Protein 2L6C (pdb70)

CATH classification: 3.40.30.10

Radius of gyration: 12.48 Å; Cα contacts (8 Å, |Δi|>4): 170; chains: 1; bounding box: 31×29×28 Å

Nearest PDB structures (foldseek):
  2l6d-assembly1_A  TM=9.151E-01  e=1.396E-16  Nitratidesulfovibrio vulgaris str. Hildenborough
  7ysi-assembly1_A  TM=8.553E-01  e=9.084E-06  Acinetobacter baumannii
  5jy5-assembly2_B  TM=7.838E-01  e=3.166E-06  Cryptococcus neoformans H99
  3f3r-assembly1_A  TM=8.056E-01  e=1.875E-05  Saccharomyces cerevisiae
  1syr-assembly1_B  TM=8.038E-01  e=8.529E-05  Plasmodium falciparum 3D7

Structure (mmCIF, N/CA/C/O backbone):
data_2L6C
#
_entry.id   2L6C
#
loop_
_atom_site.group_PDB
_atom_site.id
_atom_site.type_symbol
_atom_site.label_atom_id
_atom_site.label_alt_id
_atom_site.label_comp_id
_atom_site.label_asym_id
_atom_site.label_entity_id
_atom_site.label_seq_id
_atom_site.pdbx_PDB_ins_code
_atom_site.Cartn_x
_atom_site.Cartn_y
_atom_site.Cartn_z
_atom_site.occupancy
_atom_site.B_iso_or_equiv
_atom_site.auth_seq_id
_atom_site.auth_comp_id
_atom_site.auth_asym_id
_atom_site.auth_atom_id
_atom_site.pdbx_PDB_model_num
ATOM 1 N N . MET A 1 1 ? 5.250 15.074 1.154 1.00 0.00 1 MET A N 1
ATOM 2 C CA . MET A 1 1 ? 5.689 14.271 0.006 1.00 0.00 1 MET A CA 1
ATOM 3 C C . MET A 1 1 ? 5.803 12.769 0.327 1.00 0.00 1 MET A C 1
ATOM 4 O O . MET A 1 1 ? 5.943 11.953 -0.579 1.00 0.00 1 MET A O 1
ATOM 16 N N . SER A 1 2 ? 5.735 12.389 1.600 1.00 0.00 2 SER A N 1
ATOM 17 C CA . SER A 1 2 ? 5.799 11.002 2.077 1.00 0.00 2 SER A CA 1
ATOM 18 C C . SER A 1 2 ? 5.220 10.871 3.491 1.00 0.00 2 SER A C 1
ATOM 19 O O . SER A 1 2 ? 5.316 11.804 4.300 1.00 0.00 2 SER A O 1
ATOM 26 N N . ALA A 1 3 ? 4.626 9.710 3.791 1.00 0.00 3 ALA A N 1
ATOM 27 C CA . ALA A 1 3 ? 4.003 9.384 5.078 1.00 0.00 3 ALA A CA 1
ATOM 28 C C . ALA A 1 3 ? 4.128 7.877 5.416 1.00 0.00 3 ALA A C 1
ATOM 29 O O . ALA A 1 3 ? 3.291 7.318 6.130 1.00 0.00 3 ALA A O 1
ATOM 36 N N . ILE A 1 4 ? 5.129 7.192 4.846 1.00 0.00 4 ILE A N 1
ATOM 37 C CA . ILE A 1 4 ? 5.185 5.720 4.779 1.00 0.00 4 ILE A CA 1
ATOM 38 C C . ILE A 1 4 ? 5.453 5.114 6.164 1.00 0.00 4 ILE A C 1
ATOM 39 O O . ILE A 1 4 ? 6.610 4.932 6.547 1.00 0.00 4 ILE A O 1
ATOM 54 N N . ARG A 1 5 ? 4.391 4.791 6.913 1.00 0.00 5 ARG A N 1
ATOM 55 C CA . ARG A 1 5 ? 4.411 4.148 8.234 1.00 0.00 5 ARG A CA 1
ATOM 56 C C . ARG A 1 5 ? 3.042 3.557 8.579 1.00 0.00 5 ARG A C 1
ATOM 57 O O . ARG A 1 5 ? 2.039 4.046 8.086 1.00 0.00 5 ARG A O 1
ATOM 75 N N . ASP A 1 6 ? 3.017 2.512 9.402 1.00 0.00 6 ASP A N 1
ATOM 76 C CA . ASP A 1 6 ? 1.829 1.733 9.790 1.00 0.00 6 ASP A CA 1
ATOM 77 C C . ASP A 1 6 ? 0.620 2.597 10.194 1.00 0.00 6 ASP A C 1
ATOM 78 O O . ASP A 1 6 ? 0.725 3.440 11.090 1.00 0.00 6 ASP A O 1
ATOM 86 N N . ILE A 1 7 ? -0.531 2.354 9.556 1.00 0.00 7 ILE A N 1
ATOM 87 C CA . ILE A 1 7 ? -1.820 3.004 9.896 1.00 0.00 7 ILE A CA 1
ATOM 88 C C . ILE A 1 7 ? -2.943 2.007 10.225 1.00 0.00 7 ILE A C 1
ATOM 89 O O . ILE A 1 7 ? -4.085 2.219 9.826 1.00 0.00 7 ILE A O 1
ATOM 104 N N . THR A 1 8 ? -2.667 0.932 10.968 1.00 0.00 8 THR A N 1
ATOM 105 C CA . THR A 1 8 ? -3.649 -0.131 11.299 1.00 0.00 8 THR A CA 1
ATOM 106 C C . THR A 1 8 ? -4.990 0.396 11.825 1.00 0.00 8 THR A C 1
ATOM 107 O O . THR A 1 8 ? -6.031 -0.188 11.521 1.00 0.00 8 THR A O 1
ATOM 118 N N . THR A 1 9 ? -4.981 1.513 12.568 1.00 0.00 9 THR A N 1
ATOM 119 C CA . THR A 1 9 ? -6.173 2.164 13.135 1.00 0.00 9 THR A CA 1
ATOM 120 C C . THR A 1 9 ? -6.972 2.989 12.113 1.00 0.00 9 THR A C 1
ATOM 121 O O . THR A 1 9 ? -8.113 3.347 12.404 1.00 0.00 9 THR A O 1
ATOM 132 N N . GLU A 1 10 ? -6.405 3.272 10.933 1.00 0.00 10 GLU A N 1
ATOM 133 C CA . GLU A 1 10 ? -7.054 3.941 9.795 1.00 0.00 10 GLU A CA 1
ATOM 134 C C . GLU A 1 10 ? -7.059 3.074 8.509 1.00 0.00 10 GLU A C 1
ATOM 135 O O . GLU A 1 10 ? -7.353 3.593 7.429 1.00 0.00 10 GLU A O 1
ATOM 145 N N . ALA A 1 11 ? -6.731 1.774 8.602 1.00 0.00 11 ALA A N 1
ATOM 146 C CA . ALA A 1 11 ? -6.649 0.820 7.481 1.00 0.00 11 ALA A CA 1
ATOM 147 C C . ALA A 1 11 ? -7.714 -0.297 7.487 1.00 0.00 11 ALA A C 1
ATOM 148 O O . ALA A 1 11 ? -7.680 -1.189 6.633 1.00 0.00 11 ALA A O 1
ATOM 155 N N . GLY A 1 12 ? -8.651 -0.280 8.437 1.00 0.00 12 GLY A N 1
ATOM 156 C CA . GLY A 1 12 ? -9.786 -1.205 8.496 1.00 0.00 12 GLY A CA 1
ATOM 157 C C . GLY A 1 12 ? -10.830 -0.866 7.435 1.00 0.00 12 GLY A C 1
ATOM 158 O O . GLY A 1 12 ? -11.047 0.302 7.106 1.00 0.00 12 GLY A O 1
ATOM 162 N N . MET A 1 13 ? -11.528 -1.890 6.926 1.00 0.00 13 MET A N 1
ATOM 163 C CA . MET A 1 13 ? -12.580 -1.750 5.901 1.00 0.00 13 MET A CA 1
ATOM 164 C C . MET A 1 13 ? -13.639 -0.696 6.262 1.00 0.00 13 MET A C 1
ATOM 165 O O . MET A 1 13 ? -14.157 -0.012 5.384 1.00 0.00 13 MET A O 1
ATOM 177 N N . ALA A 1 14 ? -13.902 -0.524 7.560 1.00 0.00 14 ALA A N 1
ATOM 178 C CA . ALA A 1 14 ? -14.933 0.348 8.123 1.00 0.00 14 ALA A CA 1
ATOM 179 C C . ALA A 1 14 ? -14.802 1.835 7.753 1.00 0.00 14 ALA A C 1
ATOM 180 O O . ALA A 1 14 ? -15.812 2.503 7.538 1.00 0.00 14 ALA A O 1
ATOM 187 N N . HIS A 1 15 ? -13.581 2.362 7.692 1.00 0.00 15 HIS A N 1
ATOM 188 C CA . HIS A 1 15 ? -13.288 3.697 7.167 1.00 0.00 15 HIS A CA 1
ATOM 189 C C . HIS A 1 15 ? -12.739 3.649 5.734 1.00 0.00 15 HIS A C 1
ATOM 190 O O . HIS A 1 15 ? -13.018 4.567 4.967 1.00 0.00 15 HIS A O 1
ATOM 203 N N . PHE A 1 16 ? -12.057 2.574 5.315 1.00 0.00 16 PHE A N 1
ATOM 204 C CA . PHE A 1 16 ? -11.590 2.391 3.922 1.00 0.00 16 PHE A CA 1
ATOM 205 C C . PHE A 1 16 ? -12.750 2.365 2.906 1.00 0.00 16 PHE A C 1
ATOM 206 O O . PHE A 1 16 ? -12.567 2.763 1.755 1.00 0.00 16 PHE A O 1
ATOM 222 N N . GLU A 1 17 ? -13.944 1.968 3.344 1.00 0.00 17 GLU A N 1
ATOM 223 C CA . GLU A 1 17 ? -15.179 2.012 2.562 1.00 0.00 17 GLU A CA 1
ATOM 224 C C . GLU A 1 17 ? -15.754 3.439 2.411 1.00 0.00 17 GLU A C 1
ATOM 225 O O . GLU A 1 17 ? -16.714 3.655 1.666 1.00 0.00 17 GLU A O 1
ATOM 235 N N . GLY A 1 18 ? -15.183 4.409 3.139 1.00 0.00 18 GLY A N 1
ATOM 236 C CA . GLY A 1 18 ? -15.598 5.810 3.191 1.00 0.00 18 GLY A CA 1
ATOM 237 C C . GLY A 1 18 ? -14.481 6.791 2.834 1.00 0.00 18 GLY A C 1
ATOM 238 O O . GLY A 1 18 ? -14.729 8.002 2.847 1.00 0.00 18 GLY A O 1
ATOM 242 N N . LEU A 1 19 ? -13.272 6.302 2.521 1.00 0.00 19 LEU A N 1
ATOM 243 C CA . LEU A 1 19 ? -12.171 7.137 2.039 1.00 0.00 19 LEU A CA 1
ATOM 244 C C . LEU A 1 19 ? -12.399 7.547 0.571 1.00 0.00 19 LEU A C 1
ATOM 245 O O . LEU A 1 19 ? -13.329 7.089 -0.094 1.00 0.00 19 LEU A O 1
ATOM 260 N N . SER A 1 20 ? -11.547 8.430 0.048 1.00 0.00 20 SER A N 1
ATOM 261 C CA . SER A 1 20 ? -11.586 8.904 -1.328 1.00 0.00 20 SER A CA 1
ATOM 262 C C . SER A 1 20 ? -10.358 8.388 -2.082 1.00 0.00 20 SER A C 1
ATOM 263 O O . SER A 1 20 ? -10.474 7.928 -3.215 1.00 0.00 20 SER A O 1
ATOM 270 N N . ASP A 1 21 ? -9.198 8.419 -1.412 1.00 0.00 21 ASP A N 1
ATOM 271 C CA . ASP A 1 21 ? -7.873 8.043 -1.898 1.00 0.00 21 ASP A CA 1
ATOM 272 C C . ASP A 1 21 ? -7.013 7.572 -0.713 1.00 0.00 21 ASP A C 1
ATOM 273 O O . ASP A 1 21 ? -6.891 8.291 0.285 1.00 0.00 21 ASP A O 1
ATOM 281 N N . ALA A 1 22 ? -6.394 6.391 -0.825 1.00 0.00 22 ALA A N 1
ATOM 282 C CA . ALA A 1 22 ? -5.428 5.869 0.154 1.00 0.00 22 ALA A CA 1
ATOM 283 C C . ALA A 1 22 ? -4.512 4.798 -0.459 1.00 0.00 22 ALA A C 1
ATOM 284 O O . ALA A 1 22 ? -4.978 3.927 -1.190 1.00 0.00 22 ALA A O 1
ATOM 291 N N . ILE A 1 23 ? -3.211 4.814 -0.153 1.00 0.00 23 ILE A N 1
ATOM 292 C CA . ILE A 1 23 ? -2.265 3.740 -0.528 1.00 0.00 23 ILE A CA 1
ATOM 293 C C . ILE A 1 23 ? -1.609 3.159 0.724 1.00 0.00 23 ILE A C 1
ATOM 294 O O . ILE A 1 23 ? -1.149 3.899 1.598 1.00 0.00 23 ILE A O 1
ATOM 309 N N . VAL A 1 24 ? -1.536 1.829 0.781 1.00 0.00 24 VAL A N 1
ATOM 310 C CA . VAL A 1 24 ? -0.915 1.087 1.884 1.00 0.00 24 VAL A CA 1
ATOM 311 C C . VAL A 1 24 ? -0.041 -0.056 1.372 1.00 0.00 24 VAL A C 1
ATOM 312 O O . VAL A 1 24 ? -0.490 -0.920 0.610 1.00 0.00 24 VAL A O 1
ATOM 325 N N . PHE A 1 25 ? 1.230 -0.022 1.784 1.00 0.00 25 PHE A N 1
ATOM 326 C CA . PHE A 1 25 ? 2.272 -1.001 1.491 1.00 0.00 25 PHE A CA 1
ATOM 327 C C . PHE A 1 25 ? 2.424 -2.018 2.639 1.00 0.00 25 PHE A C 1
ATOM 328 O O . PHE A 1 25 ? 2.787 -1.681 3.770 1.00 0.00 25 PHE A O 1
ATOM 344 N N . PHE A 1 26 ? 2.147 -3.285 2.343 1.00 0.00 26 PHE A N 1
ATOM 345 C CA . PHE A 1 26 ? 2.228 -4.411 3.268 1.00 0.00 26 PHE A CA 1
ATOM 346 C C . PHE A 1 26 ? 3.633 -5.035 3.219 1.00 0.00 26 PHE A C 1
ATOM 347 O O . PHE A 1 26 ? 4.190 -5.251 2.140 1.00 0.00 26 PHE A O 1
ATOM 363 N N . HIS A 1 27 ? 4.199 -5.328 4.394 1.00 0.00 27 HIS A N 1
ATOM 364 C CA . HIS A 1 27 ? 5.599 -5.719 4.550 1.00 0.00 27 HIS A CA 1
ATOM 365 C C . HIS A 1 27 ? 5.877 -6.520 5.861 1.00 0.00 27 HIS A C 1
ATOM 366 O O . HIS A 1 27 ? 5.008 -6.664 6.725 1.00 0.00 27 HIS A O 1
ATOM 380 N N . LYS A 1 28 ? 7.116 -7.004 6.031 1.00 0.00 28 LYS A N 1
ATOM 381 C CA . LYS A 1 28 ? 7.584 -7.823 7.147 1.00 0.00 28 LYS A CA 1
ATOM 382 C C . LYS A 1 28 ? 9.052 -7.483 7.461 1.00 0.00 28 LYS A C 1
ATOM 383 O O . LYS A 1 28 ? 9.845 -7.221 6.557 1.00 0.00 28 LYS A O 1
ATOM 398 N N . ASN A 1 29 ? 9.435 -7.522 8.735 1.00 0.00 29 ASN A N 1
ATOM 399 C CA . ASN A 1 29 ? 10.793 -7.285 9.259 1.00 0.00 29 ASN A CA 1
ATOM 400 C C . ASN A 1 29 ? 11.878 -8.186 8.636 1.00 0.00 29 ASN A C 1
ATOM 401 O O . ASN A 1 29 ? 13.028 -7.775 8.486 1.00 0.00 29 ASN A O 1
ATOM 411 N N . LEU A 1 30 ? 11.509 -9.413 8.254 1.00 0.00 30 LEU A N 1
ATOM 412 C CA . LEU A 1 30 ? 12.353 -10.398 7.591 1.00 0.00 30 LEU A CA 1
ATOM 413 C C . LEU A 1 30 ? 12.004 -10.407 6.102 1.00 0.00 30 LEU A C 1
ATOM 414 O O . LEU A 1 30 ? 11.210 -11.228 5.639 1.00 0.00 30 LEU A O 1
ATOM 429 N N . CYS A 1 31 ? 12.551 -9.441 5.363 1.00 0.00 31 CYS A N 1
ATOM 430 C CA . CYS A 1 31 ? 12.228 -9.182 3.952 1.00 0.00 31 CYS A CA 1
ATOM 431 C C . CYS A 1 31 ? 13.294 -8.301 3.256 1.00 0.00 31 CYS A C 1
ATOM 432 O O . CYS A 1 31 ? 13.242 -7.071 3.389 1.00 0.00 31 CYS A O 1
ATOM 438 N N . PRO A 1 32 ? 14.237 -8.892 2.494 1.00 0.00 32 PRO A N 1
ATOM 439 C CA . PRO A 1 32 ? 15.201 -8.150 1.676 1.00 0.00 32 PRO A CA 1
ATOM 440 C C . PRO A 1 32 ? 14.537 -7.270 0.598 1.00 0.00 32 PRO A C 1
ATOM 441 O O . PRO A 1 32 ? 14.977 -6.149 0.362 1.00 0.00 32 PRO A O 1
ATOM 449 N N . HIS A 1 33 ? 13.467 -7.764 -0.040 1.00 0.00 33 HIS A N 1
ATOM 450 C CA . HIS A 1 33 ? 12.809 -7.071 -1.158 1.00 0.00 33 HIS A CA 1
ATOM 451 C C . HIS A 1 33 ? 12.033 -5.809 -0.740 1.00 0.00 33 HIS A C 1
ATOM 452 O O . HIS A 1 33 ? 11.978 -4.845 -1.503 1.00 0.00 33 HIS A O 1
ATOM 465 N N . CYS A 1 34 ? 11.467 -5.788 0.475 1.00 0.00 34 CYS A N 1
ATOM 466 C CA . CYS A 1 34 ? 10.606 -4.727 1.014 1.00 0.00 34 CYS A CA 1
ATOM 467 C C . CYS A 1 34 ? 11.270 -3.343 1.001 1.00 0.00 34 CYS A C 1
ATOM 468 O O . CYS A 1 34 ? 10.591 -2.330 0.862 1.00 0.00 34 CYS A O 1
ATOM 474 N N . LYS A 1 35 ? 12.604 -3.289 1.073 1.00 0.00 35 LYS A N 1
ATOM 475 C CA . LYS A 1 35 ? 13.398 -2.062 0.969 1.00 0.00 35 LYS A CA 1
ATOM 476 C C . LYS A 1 35 ? 13.089 -1.258 -0.306 1.00 0.00 35 LYS A C 1
ATOM 477 O O . LYS A 1 35 ? 12.816 -0.063 -0.245 1.00 0.00 35 LYS A O 1
ATOM 492 N N . ASN A 1 36 ? 13.076 -1.931 -1.459 1.00 0.00 36 ASN A N 1
ATOM 493 C CA . ASN A 1 36 ? 12.870 -1.317 -2.781 1.00 0.00 36 ASN A CA 1
ATOM 494 C C . ASN A 1 36 ? 11.553 -0.536 -2.843 1.00 0.00 36 ASN A C 1
ATOM 495 O O . ASN A 1 36 ? 11.532 0.608 -3.300 1.00 0.00 36 ASN A O 1
ATOM 505 N N . MET A 1 37 ? 10.480 -1.116 -2.297 1.00 0.00 37 MET A N 1
ATOM 506 C CA . MET A 1 37 ? 9.164 -0.477 -2.211 1.00 0.00 37 MET A CA 1
ATOM 507 C C . MET A 1 37 ? 9.213 0.872 -1.480 1.00 0.00 37 MET A C 1
ATOM 508 O O . MET A 1 37 ? 8.605 1.820 -1.966 1.00 0.00 37 MET A O 1
ATOM 520 N N . GLU A 1 38 ? 10.004 1.031 -0.413 1.00 0.00 38 GLU A N 1
ATOM 521 C CA . GLU A 1 38 ? 10.118 2.326 0.277 1.00 0.00 38 GLU A CA 1
ATOM 522 C C . GLU A 1 38 ? 10.785 3.374 -0.620 1.00 0.00 38 GLU A C 1
ATOM 523 O O . GLU A 1 38 ? 10.312 4.504 -0.733 1.00 0.00 38 GLU A O 1
ATOM 533 N N . LYS A 1 39 ? 11.872 2.985 -1.294 1.00 0.00 39 LYS A N 1
ATOM 534 C CA . LYS A 1 39 ? 12.640 3.878 -2.175 1.00 0.00 39 LYS A CA 1
ATOM 535 C C . LYS A 1 39 ? 11.772 4.448 -3.305 1.00 0.00 39 LYS A C 1
ATOM 536 O O . LYS A 1 39 ? 11.883 5.623 -3.645 1.00 0.00 39 LYS A O 1
ATOM 551 N N . VAL A 1 40 ? 10.915 3.610 -3.885 1.00 0.00 40 VAL A N 1
ATOM 552 C CA . VAL A 1 40 ? 10.106 3.959 -5.068 1.00 0.00 40 VAL A CA 1
ATOM 553 C C . VAL A 1 40 ? 8.774 4.639 -4.729 1.00 0.00 40 VAL A C 1
ATOM 554 O O . VAL A 1 40 ? 8.333 5.516 -5.467 1.00 0.00 40 VAL A O 1
ATOM 567 N N . LEU A 1 41 ? 8.167 4.277 -3.594 1.00 0.00 41 LEU A N 1
ATOM 568 C CA . LEU A 1 41 ? 6.979 4.937 -3.046 1.00 0.00 41 LEU A CA 1
ATOM 569 C C . LEU A 1 41 ? 7.289 6.354 -2.545 1.00 0.00 41 LEU A C 1
ATOM 570 O O . LEU A 1 41 ? 6.432 7.230 -2.646 1.00 0.00 41 LEU A O 1
ATOM 585 N N . ASP A 1 42 ? 8.509 6.604 -2.064 1.00 0.00 42 ASP A N 1
ATOM 586 C CA . ASP A 1 42 ? 8.978 7.956 -1.713 1.00 0.00 42 ASP A CA 1
ATOM 587 C C . ASP A 1 42 ? 8.948 8.891 -2.929 1.00 0.00 42 ASP A C 1
ATOM 588 O O . ASP A 1 42 ? 8.332 9.960 -2.908 1.00 0.00 42 ASP A O 1
ATOM 596 N N . LYS A 1 43 ? 9.591 8.454 -4.015 1.00 0.00 43 LYS A N 1
ATOM 597 C CA . LYS A 1 43 ? 9.665 9.193 -5.281 1.00 0.00 43 LYS A CA 1
ATOM 598 C C . LYS A 1 43 ? 8.304 9.277 -6.001 1.00 0.00 43 LYS A C 1
ATOM 599 O O . LYS A 1 43 ? 8.036 10.262 -6.686 1.00 0.00 43 LYS A O 1
ATOM 614 N N . PHE A 1 44 ? 7.415 8.300 -5.789 1.00 0.00 44 PHE A N 1
ATOM 615 C CA . PHE A 1 44 ? 6.025 8.363 -6.237 1.00 0.00 44 PHE A CA 1
ATOM 616 C C . PHE A 1 44 ? 5.239 9.442 -5.475 1.00 0.00 44 PHE A C 1
ATOM 617 O O . PHE A 1 44 ? 4.649 10.310 -6.106 1.00 0.00 44 PHE A O 1
ATOM 633 N N . GLY A 1 45 ? 5.274 9.440 -4.139 1.00 0.00 45 GLY A N 1
ATOM 634 C CA . GLY A 1 45 ? 4.571 10.410 -3.287 1.00 0.00 45 GLY A CA 1
ATOM 635 C C . GLY A 1 45 ? 5.034 11.844 -3.547 1.00 0.00 45 GLY A C 1
ATOM 636 O O . GLY A 1 45 ? 4.214 12.753 -3.653 1.00 0.00 45 GLY A O 1
ATOM 640 N N . ALA A 1 46 ? 6.338 12.032 -3.774 1.00 0.00 46 ALA A N 1
ATOM 641 C CA . ALA A 1 46 ? 6.929 13.310 -4.184 1.00 0.00 46 ALA A CA 1
ATOM 642 C C . ALA A 1 46 ? 6.460 13.814 -5.563 1.00 0.00 46 ALA A C 1
ATOM 643 O O . ALA A 1 46 ? 6.574 15.006 -5.847 1.00 0.00 46 ALA A O 1
ATOM 650 N N . ARG A 1 47 ? 5.966 12.919 -6.428 1.00 0.00 47 ARG A N 1
ATOM 651 C CA . ARG A 1 47 ? 5.351 13.215 -7.730 1.00 0.00 47 ARG A CA 1
ATOM 652 C C . ARG A 1 47 ? 3.805 13.168 -7.695 1.00 0.00 47 ARG A C 1
ATOM 653 O O . ARG A 1 47 ? 3.161 13.568 -8.669 1.00 0.00 47 ARG A O 1
ATOM 671 N N . ALA A 1 48 ? 3.206 12.722 -6.584 1.00 0.00 48 ALA A N 1
ATOM 672 C CA . ALA A 1 48 ? 1.763 12.573 -6.392 1.00 0.00 48 ALA A CA 1
ATOM 673 C C . ALA A 1 48 ? 1.291 13.033 -4.987 1.00 0.00 48 ALA A C 1
ATOM 674 O O . ALA A 1 48 ? 0.782 12.221 -4.209 1.00 0.00 48 ALA A O 1
ATOM 681 N N . PRO A 1 49 ? 1.406 14.338 -4.661 1.00 0.00 49 PRO A N 1
ATOM 682 C CA . PRO A 1 49 ? 1.131 14.891 -3.331 1.00 0.00 49 PRO A CA 1
ATOM 683 C C . PRO A 1 49 ? -0.298 14.660 -2.832 1.00 0.00 49 PRO A C 1
ATOM 684 O O . PRO A 1 49 ? -0.516 14.558 -1.625 1.00 0.00 49 PRO A O 1
ATOM 692 N N . GLN A 1 50 ? -1.274 14.574 -3.748 1.00 0.00 50 GLN A N 1
ATOM 693 C CA . GLN A 1 50 ? -2.687 14.426 -3.385 1.00 0.00 50 GLN A CA 1
ATOM 694 C C . GLN A 1 50 ? -3.049 13.052 -2.802 1.00 0.00 50 GLN A C 1
ATOM 695 O O . GLN A 1 50 ? -4.070 12.940 -2.118 1.00 0.00 50 GLN A O 1
ATOM 707 N N . VAL A 1 51 ? -2.244 12.018 -3.069 1.00 0.00 51 VAL A N 1
ATOM 708 C CA . VAL A 1 51 ? -2.415 10.676 -2.487 1.00 0.00 51 VAL A CA 1
ATOM 709 C C . VAL A 1 51 ? -1.415 10.449 -1.348 1.00 0.00 51 VAL A C 1
ATOM 710 O O . VAL A 1 51 ? -0.264 10.872 -1.433 1.00 0.00 51 VAL A O 1
ATOM 723 N N . ALA A 1 52 ? -1.864 9.783 -0.279 1.00 0.00 52 ALA A N 1
ATOM 724 C CA . ALA A 1 52 ? -1.062 9.474 0.900 1.00 0.00 52 ALA A CA 1
ATOM 725 C C . ALA A 1 52 ? -0.645 8.001 0.869 1.00 0.00 52 ALA A C 1
ATOM 726 O O . ALA A 1 52 ? -1.492 7.128 0.666 1.00 0.00 52 ALA A O 1
ATOM 733 N N . ILE A 1 53 ? 0.650 7.732 1.065 1.00 0.00 53 ILE A N 1
ATOM 734 C CA . ILE A 1 53 ? 1.203 6.378 1.112 1.00 0.00 53 ILE A CA 1
ATOM 735 C C . ILE A 1 53 ? 1.664 6.090 2.540 1.00 0.00 53 ILE A C 1
ATOM 736 O O . ILE A 1 53 ? 2.577 6.741 3.042 1.00 0.00 53 ILE A O 1
ATOM 751 N N . SER A 1 54 ? 1.065 5.084 3.164 1.00 0.00 54 SER A N 1
ATOM 752 C CA . SER A 1 54 ? 1.503 4.503 4.440 1.00 0.00 54 SER A CA 1
ATOM 753 C C . SER A 1 54 ? 2.026 3.070 4.243 1.00 0.00 54 SER A C 1
ATOM 754 O O . SER A 1 54 ? 1.990 2.522 3.139 1.00 0.00 54 SER A O 1
ATOM 761 N N . SER A 1 55 ? 2.520 2.434 5.302 1.00 0.00 55 SER A N 1
ATOM 762 C CA . SER A 1 55 ? 2.714 0.982 5.322 1.00 0.00 55 SER A CA 1
ATOM 763 C C . SER A 1 55 ? 1.666 0.279 6.213 1.00 0.00 55 SER A C 1
ATOM 764 O O . SER A 1 55 ? 0.792 0.933 6.791 1.00 0.00 55 SER A O 1
ATOM 771 N N . VAL A 1 56 ? 1.741 -1.053 6.314 1.00 0.00 56 VAL A N 1
ATOM 772 C CA . VAL A 1 56 ? 1.059 -1.893 7.306 1.00 0.00 56 VAL A CA 1
ATOM 773 C C . VAL A 1 56 ? 2.001 -3.045 7.676 1.00 0.00 56 VAL A C 1
ATOM 774 O O . VAL A 1 56 ? 2.522 -3.720 6.787 1.00 0.00 56 VAL A O 1
ATOM 787 N N . ASP A 1 57 ? 2.225 -3.274 8.974 1.00 0.00 57 ASP A N 1
ATOM 788 C CA . ASP A 1 57 ? 3.052 -4.354 9.523 1.00 0.00 57 ASP A CA 1
ATOM 789 C C . ASP A 1 57 ? 2.289 -5.691 9.501 1.00 0.00 57 ASP A C 1
ATOM 790 O O . ASP A 1 57 ? 1.746 -6.136 10.513 1.00 0.00 57 ASP A O 1
ATOM 798 N N . SER A 1 58 ? 2.249 -6.339 8.336 1.00 0.00 58 SER A N 1
ATOM 799 C CA . SER A 1 58 ? 1.418 -7.515 8.041 1.00 0.00 58 SER A CA 1
ATOM 800 C C . SER A 1 58 ? 1.660 -8.683 9.014 1.00 0.00 58 SER A C 1
ATOM 801 O O . SER A 1 58 ? 0.730 -9.412 9.359 1.00 0.00 58 SER A O 1
ATOM 808 N N . GLU A 1 59 ? 2.892 -8.821 9.517 1.00 0.00 59 GLU A N 1
ATOM 809 C CA . GLU A 1 59 ? 3.279 -9.831 10.518 1.00 0.00 59 GLU A CA 1
ATOM 810 C C . GLU A 1 59 ? 2.511 -9.707 11.851 1.00 0.00 59 GLU A C 1
ATOM 811 O O . GLU A 1 59 ? 2.339 -10.696 12.566 1.00 0.00 59 GLU A O 1
ATOM 821 N N . ALA A 1 60 ? 2.054 -8.494 12.180 1.00 0.00 60 ALA A N 1
ATOM 822 C CA . ALA A 1 60 ? 1.306 -8.148 13.387 1.00 0.00 60 ALA A CA 1
ATOM 823 C C . ALA A 1 60 ? -0.202 -7.945 13.106 1.00 0.00 60 ALA A C 1
ATOM 824 O O . ALA A 1 60 ? -0.956 -7.547 13.998 1.00 0.00 60 ALA A O 1
ATOM 831 N N . ARG A 1 61 ? -0.631 -8.169 11.854 1.00 0.00 61 ARG A N 1
ATOM 832 C CA . ARG A 1 61 ? -2.024 -8.200 11.384 1.00 0.00 61 ARG A CA 1
ATOM 833 C C . ARG A 1 61 ? -2.180 -9.148 10.169 1.00 0.00 61 ARG A C 1
ATOM 834 O O . ARG A 1 61 ? -2.459 -8.694 9.049 1.00 0.00 61 ARG A O 1
ATOM 852 N N . PRO A 1 62 ? -1.972 -10.469 10.362 1.00 0.00 62 PRO A N 1
ATOM 853 C CA . PRO A 1 62 ? -1.965 -11.464 9.293 1.00 0.00 62 PRO A CA 1
ATOM 854 C C . PRO A 1 62 ? -3.364 -11.800 8.752 1.00 0.00 62 PRO A C 1
ATOM 855 O O . PRO A 1 62 ? -3.470 -12.313 7.638 1.00 0.00 62 PRO A O 1
ATOM 863 N N . GLU A 1 63 ? -4.437 -11.496 9.492 1.00 0.00 63 GLU A N 1
ATOM 864 C CA . GLU A 1 63 ? -5.821 -11.621 9.023 1.00 0.00 63 GLU A CA 1
ATOM 865 C C . GLU A 1 63 ? -6.226 -10.443 8.125 1.00 0.00 63 GLU A C 1
ATOM 866 O O . GLU A 1 63 ? -6.977 -10.634 7.164 1.00 0.00 63 GLU A O 1
ATOM 876 N N . LEU A 1 64 ? -5.704 -9.237 8.400 1.00 0.00 64 LEU A N 1
ATOM 877 C CA . LEU A 1 64 ? -5.975 -8.039 7.600 1.00 0.00 64 LEU A CA 1
ATOM 878 C C . LEU A 1 64 ? -5.434 -8.193 6.170 1.00 0.00 64 LEU A C 1
ATOM 879 O O . LEU A 1 64 ? -6.179 -7.947 5.224 1.00 0.00 64 LEU A O 1
ATOM 894 N N . MET A 1 65 ? -4.186 -8.641 5.989 1.00 0.00 65 MET A N 1
ATOM 895 C CA . MET A 1 65 ? -3.664 -8.953 4.650 1.00 0.00 65 MET A CA 1
ATOM 896 C C . MET A 1 65 ? -4.475 -10.071 3.972 1.00 0.00 65 MET A C 1
ATOM 897 O O . MET A 1 65 ? -4.819 -9.963 2.796 1.00 0.00 65 MET A O 1
ATOM 909 N N . LYS A 1 66 ? -4.857 -11.112 4.723 1.00 0.00 66 LYS A N 1
ATOM 910 C CA . LYS A 1 66 ? -5.606 -12.269 4.211 1.00 0.00 66 LYS A CA 1
ATOM 911 C C . LYS A 1 66 ? -6.989 -11.863 3.691 1.00 0.00 66 LYS A C 1
ATOM 912 O O . LYS A 1 66 ? -7.361 -12.255 2.587 1.00 0.00 66 LYS A O 1
ATOM 927 N N . GLU A 1 67 ? -7.734 -11.052 4.441 1.00 0.00 67 GLU A N 1
ATOM 928 C CA . GLU A 1 67 ? -9.072 -10.604 4.045 1.00 0.00 67 GLU A CA 1
ATOM 929 C C . GLU A 1 67 ? -9.041 -9.581 2.901 1.00 0.00 67 GLU A C 1
ATOM 930 O O . GLU A 1 67 ? -9.945 -9.530 2.063 1.00 0.00 67 GLU A O 1
ATOM 940 N N . LEU A 1 68 ? -7.958 -8.801 2.861 1.00 0.00 68 LEU A N 1
ATOM 941 C CA . LEU A 1 68 ? -7.610 -7.891 1.764 1.00 0.00 68 LEU A CA 1
ATOM 942 C C . LEU A 1 68 ? -7.064 -8.652 0.534 1.00 0.00 68 LEU A C 1
ATOM 943 O O . LEU A 1 68 ? -6.873 -8.049 -0.522 1.00 0.00 68 LEU A O 1
ATOM 958 N N . GLY A 1 69 ? -6.890 -9.980 0.646 1.00 0.00 69 GLY A N 1
ATOM 959 C CA . GLY A 1 69 ? -6.783 -10.931 -0.469 1.00 0.00 69 GLY A CA 1
ATOM 960 C C . GLY A 1 69 ? -5.440 -11.642 -0.652 1.00 0.00 69 GLY A C 1
ATOM 961 O O . GLY A 1 69 ? -5.261 -12.266 -1.703 1.00 0.00 69 GLY A O 1
ATOM 965 N N . PHE A 1 70 ? -4.496 -11.562 0.302 1.00 0.00 70 PHE A N 1
ATOM 966 C CA . PHE A 1 70 ? -3.109 -11.981 0.074 1.00 0.00 70 PHE A CA 1
ATOM 967 C C . PHE A 1 70 ? -2.325 -12.344 1.350 1.00 0.00 70 PHE A C 1
ATOM 968 O O . PHE A 1 70 ? -2.740 -12.076 2.472 1.00 0.00 70 PHE A O 1
ATOM 984 N N . GLU A 1 71 ? -1.181 -13.007 1.160 1.00 0.00 71 GLU A N 1
ATOM 985 C CA . GLU A 1 71 ? -0.438 -13.731 2.209 1.00 0.00 71 GLU A CA 1
ATOM 986 C C . GLU A 1 71 ? 1.022 -14.048 1.810 1.00 0.00 71 GLU A C 1
ATOM 987 O O . GLU A 1 71 ? 1.629 -15.003 2.302 1.00 0.00 71 GLU A O 1
ATOM 997 N N . ARG A 1 72 ? 1.566 -13.259 0.875 1.00 0.00 72 ARG A N 1
ATOM 998 C CA . ARG A 1 72 ? 2.744 -13.554 0.048 1.00 0.00 72 ARG A CA 1
ATOM 999 C C . ARG A 1 72 ? 3.868 -12.507 0.217 1.00 0.00 72 ARG A C 1
ATOM 1000 O O . ARG A 1 72 ? 3.982 -11.875 1.267 1.00 0.00 72 ARG A O 1
ATOM 1018 N N . VAL A 1 73 ? 4.685 -12.318 -0.822 1.00 0.00 73 VAL A N 1
ATOM 1019 C CA . VAL A 1 73 ? 5.670 -11.219 -0.989 1.00 0.00 73 VAL A CA 1
ATOM 1020 C C . VAL A 1 73 ? 5.063 -9.824 -0.712 1.00 0.00 73 VAL A C 1
ATOM 1021 O O . VAL A 1 73 ? 3.838 -9.690 -0.783 1.00 0.00 73 VAL A O 1
ATOM 1034 N N . PRO A 1 74 ? 5.880 -8.779 -0.433 1.00 0.00 74 PRO A N 1
ATOM 1035 C CA . PRO A 1 74 ? 5.417 -7.401 -0.242 1.00 0.00 74 PRO A CA 1
ATOM 1036 C C . PRO A 1 74 ? 4.425 -6.939 -1.316 1.00 0.00 74 PRO A C 1
ATOM 1037 O O . PRO A 1 74 ? 4.599 -7.221 -2.505 1.00 0.00 74 PRO A O 1
ATOM 1045 N N . THR A 1 75 ? 3.370 -6.250 -0.866 1.00 0.00 75 THR A N 1
ATOM 1046 C CA . THR A 1 75 ? 2.161 -5.979 -1.652 1.00 0.00 75 THR A CA 1
ATOM 1047 C C . THR A 1 75 ? 1.704 -4.540 -1.466 1.00 0.00 75 THR A C 1
ATOM 1048 O O . THR A 1 75 ? 1.577 -4.055 -0.347 1.00 0.00 75 THR A O 1
ATOM 1059 N N . LEU A 1 76 ? 1.425 -3.874 -2.582 1.00 0.00 76 LEU A N 1
ATOM 1060 C CA . LEU A 1 76 ? 0.898 -2.516 -2.643 1.00 0.00 76 LEU A CA 1
ATOM 1061 C C . LEU A 1 76 ? -0.618 -2.573 -2.854 1.00 0.00 76 LEU A C 1
ATOM 1062 O O . LEU A 1 76 ? -1.063 -3.119 -3.864 1.00 0.00 76 LEU A O 1
ATOM 1077 N N . VAL A 1 77 ? -1.409 -2.019 -1.930 1.00 0.00 77 VAL A N 1
ATOM 1078 C CA . VAL A 1 77 ? -2.870 -1.926 -2.049 1.00 0.00 77 VAL A CA 1
ATOM 1079 C C . VAL A 1 77 ? -3.302 -0.463 -2.199 1.00 0.00 77 VAL A C 1
ATOM 1080 O O . VAL A 1 77 ? -2.812 0.412 -1.476 1.00 0.00 77 VAL A O 1
ATOM 1093 N N . PHE A 1 78 ? -4.212 -0.215 -3.151 1.00 0.00 78 PHE A N 1
ATOM 1094 C CA . PHE A 1 78 ? -4.665 1.101 -3.609 1.00 0.00 78 PHE A CA 1
ATOM 1095 C C . PHE A 1 78 ? -6.185 1.238 -3.445 1.00 0.00 78 PHE A C 1
ATOM 1096 O O . PHE A 1 78 ? -6.958 0.477 -4.025 1.00 0.00 78 PHE A O 1
ATOM 1112 N N . ILE A 1 79 ? -6.610 2.239 -2.681 1.00 0.00 79 ILE A N 1
ATOM 1113 C CA . ILE A 1 79 ? -8.017 2.608 -2.433 1.00 0.00 79 ILE A CA 1
ATOM 1114 C C . ILE A 1 79 ? -8.358 3.845 -3.255 1.00 0.00 79 ILE A C 1
ATOM 1115 O O . ILE A 1 79 ? -7.648 4.853 -3.198 1.00 0.00 79 ILE A O 1
ATOM 1130 N N . ARG A 1 80 ? -9.481 3.767 -3.965 1.00 0.00 80 ARG A N 1
ATOM 1131 C CA . ARG A 1 80 ? -10.067 4.868 -4.740 1.00 0.00 80 ARG A CA 1
ATOM 1132 C C . ARG A 1 80 ? -11.590 4.734 -4.773 1.00 0.00 80 ARG A C 1
ATOM 1133 O O . ARG A 1 80 ? -12.112 3.703 -5.210 1.00 0.00 80 ARG A O 1
ATOM 1151 N N . ASP A 1 81 ? -12.287 5.792 -4.343 1.00 0.00 81 ASP A N 1
ATOM 1152 C CA . ASP A 1 81 ? -13.751 5.981 -4.382 1.00 0.00 81 ASP A CA 1
ATOM 1153 C C . ASP A 1 81 ? -14.487 5.240 -3.247 1.00 0.00 81 ASP A C 1
ATOM 1154 O O . ASP A 1 81 ? -15.667 4.900 -3.373 1.00 0.00 81 ASP A O 1
ATOM 1162 N N . GLY A 1 82 ? -13.778 4.939 -2.155 1.00 0.00 82 GLY A N 1
ATOM 1163 C CA . GLY A 1 82 ? -14.299 4.153 -1.032 1.00 0.00 82 GLY A CA 1
ATOM 1164 C C . GLY A 1 82 ? -14.346 2.653 -1.329 1.00 0.00 82 GLY A C 1
ATOM 1165 O O . GLY A 1 82 ? -15.174 1.938 -0.770 1.00 0.00 82 GLY A O 1
ATOM 1169 N N . LYS A 1 83 ? -13.451 2.164 -2.197 1.00 0.00 83 LYS A N 1
ATOM 1170 C CA . LYS A 1 83 ? -13.207 0.729 -2.406 1.00 0.00 83 LYS A CA 1
ATOM 1171 C C . LYS A 1 83 ? -11.746 0.440 -2.791 1.00 0.00 83 LYS A C 1
ATOM 1172 O O . LYS A 1 83 ? -11.020 1.352 -3.188 1.00 0.00 83 LYS A O 1
ATOM 1187 N N . VAL A 1 84 ? -11.309 -0.822 -2.702 1.00 0.00 84 VAL A N 1
ATOM 1188 C CA . VAL A 1 84 ? -9.992 -1.252 -3.210 1.00 0.00 84 VAL A CA 1
ATOM 1189 C C . VAL A 1 84 ? -10.041 -1.368 -4.735 1.00 0.00 84 VAL A C 1
ATOM 1190 O O . VAL A 1 84 ? -10.781 -2.177 -5.296 1.00 0.00 84 VAL A O 1
ATOM 1203 N N . ALA A 1 85 ? -9.263 -0.515 -5.399 1.00 0.00 85 ALA A N 1
ATOM 1204 C CA . ALA A 1 85 ? -9.148 -0.479 -6.850 1.00 0.00 85 ALA A CA 1
ATOM 1205 C C . ALA A 1 85 ? -8.031 -1.394 -7.390 1.00 0.00 85 ALA A C 1
ATOM 1206 O O . ALA A 1 85 ? -8.144 -1.898 -8.509 1.00 0.00 85 ALA A O 1
ATOM 1213 N N . LYS A 1 86 ? -6.980 -1.647 -6.589 1.00 0.00 86 LYS A N 1
ATOM 1214 C CA . LYS A 1 86 ? -5.884 -2.556 -6.962 1.00 0.00 86 LYS A CA 1
ATOM 1215 C C . LYS A 1 86 ? -5.186 -3.216 -5.755 1.00 0.00 86 LYS A C 1
ATOM 1216 O O . LYS A 1 86 ? -5.041 -2.597 -4.701 1.00 0.00 86 LYS A O 1
ATOM 1231 N N . VAL A 1 87 ? -4.720 -4.451 -5.951 1.00 0.00 87 VAL A N 1
ATOM 1232 C CA . VAL A 1 87 ? -3.782 -5.193 -5.091 1.00 0.00 87 VAL A CA 1
ATOM 1233 C C . VAL A 1 87 ? -2.657 -5.710 -6.008 1.00 0.00 87 VAL A C 1
ATOM 1234 O O . VAL A 1 87 ? -2.934 -6.472 -6.936 1.00 0.00 87 VAL A O 1
ATOM 1247 N N . PHE A 1 88 ? -1.408 -5.292 -5.771 1.00 0.00 88 PHE A N 1
ATOM 1248 C CA . PHE A 1 88 ? -0.233 -5.689 -6.558 1.00 0.00 88 PHE A CA 1
ATOM 1249 C C . PHE A 1 88 ? 0.879 -6.251 -5.660 1.00 0.00 88 PHE A C 1
ATOM 1250 O O . PHE A 1 88 ? 1.524 -5.522 -4.913 1.00 0.00 88 PHE A O 1
ATOM 1266 N N . SER A 1 89 ? 1.132 -7.555 -5.762 1.00 0.00 89 SER A N 1
ATOM 1267 C CA . SER A 1 89 ? 2.216 -8.254 -5.078 1.00 0.00 89 SER A CA 1
ATOM 1268 C C . SER A 1 89 ? 3.461 -8.345 -5.980 1.00 0.00 89 SER A C 1
ATOM 1269 O O . SER A 1 89 ? 3.392 -8.844 -7.109 1.00 0.00 89 SER A O 1
ATOM 1276 N N . GLY A 1 90 ? 4.610 -7.877 -5.470 1.00 0.00 90 GLY A N 1
ATOM 1277 C CA . GLY A 1 90 ? 5.902 -7.860 -6.174 1.00 0.00 90 GLY A CA 1
ATOM 1278 C C . GLY A 1 90 ? 6.534 -6.468 -6.279 1.00 0.00 90 GLY A C 1
ATOM 1279 O O . GLY A 1 90 ? 6.089 -5.510 -5.648 1.00 0.00 90 GLY A O 1
ATOM 1283 N N . ILE A 1 91 ? 7.625 -6.374 -7.046 1.00 0.00 91 ILE A N 1
ATOM 1284 C CA . ILE A 1 91 ? 8.485 -5.177 -7.140 1.00 0.00 91 ILE A CA 1
ATOM 1285 C C . ILE A 1 91 ? 7.971 -4.199 -8.201 1.00 0.00 91 ILE A C 1
ATOM 1286 O O . ILE A 1 91 ? 7.486 -4.624 -9.254 1.00 0.00 91 ILE A O 1
ATOM 1301 N N . MET A 1 92 ? 8.118 -2.898 -7.945 1.00 0.00 92 MET A N 1
ATOM 1302 C CA . MET A 1 92 ? 7.846 -1.815 -8.910 1.00 0.00 92 MET A CA 1
ATOM 1303 C C . MET A 1 92 ? 8.959 -0.755 -8.920 1.00 0.00 92 MET A C 1
ATOM 1304 O O . MET A 1 92 ? 9.786 -0.709 -8.008 1.00 0.00 92 MET A O 1
ATOM 1316 N N . ASN A 1 93 ? 8.958 0.112 -9.935 1.00 0.00 93 ASN A N 1
ATOM 1317 C CA . ASN A 1 93 ? 9.748 1.352 -9.995 1.00 0.00 93 ASN A CA 1
ATOM 1318 C C . ASN A 1 93 ? 8.815 2.591 -10.021 1.00 0.00 93 ASN A C 1
ATOM 1319 O O . ASN A 1 93 ? 7.644 2.445 -10.378 1.00 0.00 93 ASN A O 1
ATOM 1329 N N . PRO A 1 94 ? 9.283 3.813 -9.676 1.00 0.00 94 PRO A N 1
ATOM 1330 C CA . PRO A 1 94 ? 8.422 4.981 -9.485 1.00 0.00 94 PRO A CA 1
ATOM 1331 C C . PRO A 1 94 ? 7.649 5.375 -10.748 1.00 0.00 94 PRO A C 1
ATOM 1332 O O . PRO A 1 94 ? 6.467 5.686 -10.660 1.00 0.00 94 PRO A O 1
ATOM 1340 N N . ARG A 1 95 ? 8.298 5.330 -11.916 1.00 0.00 95 ARG A N 1
ATOM 1341 C CA . ARG A 1 95 ? 7.715 5.672 -13.222 1.00 0.00 95 ARG A CA 1
ATOM 1342 C C . ARG A 1 95 ? 6.488 4.798 -13.551 1.00 0.00 95 ARG A C 1
ATOM 1343 O O . ARG A 1 95 ? 5.500 5.276 -14.106 1.00 0.00 95 ARG A O 1
ATOM 1361 N N . GLU A 1 96 ? 6.546 3.532 -13.141 1.00 0.00 96 GLU A N 1
ATOM 1362 C CA . GLU A 1 96 ? 5.458 2.558 -13.275 1.00 0.00 96 GLU A CA 1
ATOM 1363 C C . GLU A 1 96 ? 4.414 2.708 -12.162 1.00 0.00 96 GLU A C 1
ATOM 1364 O O . GLU A 1 96 ? 3.228 2.513 -12.419 1.00 0.00 96 GLU A O 1
ATOM 1374 N N . LEU A 1 97 ? 4.816 3.117 -10.950 1.00 0.00 97 LEU A N 1
ATOM 1375 C CA . LEU A 1 97 ? 3.912 3.501 -9.861 1.00 0.00 97 LEU A CA 1
ATOM 1376 C C . LEU A 1 97 ? 2.999 4.659 -10.292 1.00 0.00 97 LEU A C 1
ATOM 1377 O O . LEU A 1 97 ? 1.790 4.591 -10.096 1.00 0.00 97 LEU A O 1
ATOM 1392 N N . GLN A 1 98 ? 3.579 5.687 -10.918 1.00 0.00 98 GLN A N 1
ATOM 1393 C CA . GLN A 1 98 ? 2.882 6.825 -11.535 1.00 0.00 98 GLN A CA 1
ATOM 1394 C C . GLN A 1 98 ? 1.885 6.362 -12.603 1.00 0.00 98 GLN A C 1
ATOM 1395 O O . GLN A 1 98 ? 0.739 6.813 -12.592 1.00 0.00 98 GLN A O 1
ATOM 1407 N N . ALA A 1 99 ? 2.288 5.460 -13.501 1.00 0.00 99 ALA A N 1
ATOM 1408 C CA . ALA A 1 99 ? 1.438 4.962 -14.574 1.00 0.00 99 ALA A CA 1
ATOM 1409 C C . ALA A 1 99 ? 0.262 4.116 -14.058 1.00 0.00 99 ALA A C 1
ATOM 1410 O O . ALA A 1 99 ? -0.879 4.347 -14.454 1.00 0.00 99 ALA A O 1
ATOM 1417 N N . LEU A 1 100 ? 0.525 3.178 -13.147 1.00 0.00 100 LEU A N 1
ATOM 1418 C CA . LEU A 1 100 ? -0.473 2.363 -12.442 1.00 0.00 100 LEU A CA 1
ATOM 1419 C C . LEU A 1 100 ? -1.486 3.265 -11.732 1.00 0.00 100 LEU A C 1
ATOM 1420 O O . LEU A 1 100 ? -2.691 3.139 -11.944 1.00 0.00 100 LEU A O 1
ATOM 1435 N N . TYR A 1 101 ? -1.002 4.209 -10.936 1.00 0.00 101 TYR A N 1
ATOM 1436 C CA . TYR A 1 101 ? -1.839 5.159 -10.198 1.00 0.00 101 TYR A CA 1
ATOM 1437 C C . TYR A 1 101 ? -2.731 6.005 -11.116 1.00 0.00 101 TYR A C 1
ATOM 1438 O O . TYR A 1 101 ? -3.949 6.045 -10.932 1.00 0.00 101 TYR A O 1
ATOM 1455 N N . ALA A 1 102 ? -2.131 6.667 -12.108 1.00 0.00 102 ALA A N 1
ATOM 1456 C CA . ALA A 1 102 ? -2.848 7.492 -13.082 1.00 0.00 102 ALA A CA 1
ATOM 1457 C C . ALA A 1 102 ? -3.878 6.684 -13.892 1.00 0.00 102 ALA A C 1
ATOM 1458 O O . ALA A 1 102 ? -4.902 7.229 -14.303 1.00 0.00 102 ALA A O 1
ATOM 1465 N N . SER A 1 103 ? -3.646 5.378 -14.059 1.00 0.00 103 SER A N 1
ATOM 1466 C CA . SER A 1 103 ? -4.583 4.462 -14.729 1.00 0.00 103 SER A CA 1
ATOM 1467 C C . SER A 1 103 ? -5.785 4.081 -13.839 1.00 0.00 103 SER A C 1
ATOM 1468 O O . SER A 1 103 ? -6.760 3.508 -14.328 1.00 0.00 103 SER A O 1
ATOM 1475 N N . ILE A 1 104 ? -5.747 4.420 -12.546 1.00 0.00 104 ILE A N 1
ATOM 1476 C CA . ILE A 1 104 ? -6.853 4.243 -11.588 1.00 0.00 104 ILE A CA 1
ATOM 1477 C C . ILE A 1 104 ? -7.459 5.615 -11.253 1.00 0.00 104 ILE A C 1
ATOM 1478 O O . ILE A 1 104 ? -8.585 5.912 -11.640 1.00 0.00 104 ILE A O 1
ATOM 1493 N N . MET A 1 1 ? 10.929 9.702 2.601 1.00 0.00 1 MET A N 2
ATOM 1494 C CA . MET A 1 1 ? 9.815 8.862 3.052 1.00 0.00 1 MET A CA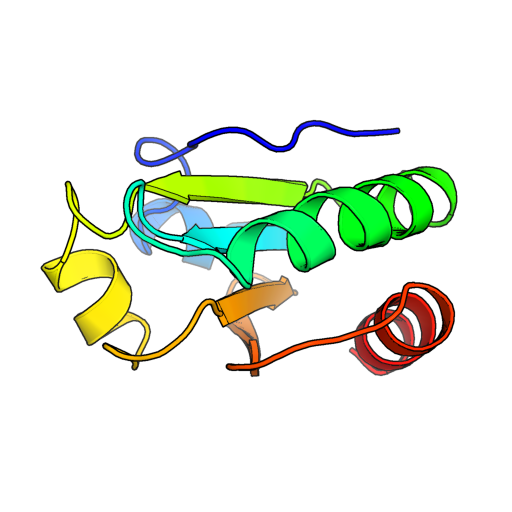 2
ATOM 1495 C C . MET A 1 1 ? 8.437 9.496 2.809 1.00 0.00 1 MET A C 2
ATOM 1496 O O . MET A 1 1 ? 7.418 8.829 2.959 1.00 0.00 1 MET A O 2
ATOM 1508 N N . SER A 1 2 ? 8.385 10.778 2.442 1.00 0.00 2 SER A N 2
ATOM 1509 C CA . SER A 1 2 ? 7.171 11.512 2.038 1.00 0.00 2 SER A CA 2
ATOM 1510 C C . SER A 1 2 ? 6.031 11.385 3.069 1.00 0.00 2 SER A C 2
ATOM 1511 O O . SER A 1 2 ? 6.093 12.034 4.117 1.00 0.00 2 SER A O 2
ATOM 1518 N N . ALA A 1 3 ? 5.007 10.557 2.820 1.00 0.00 3 ALA A N 2
ATOM 1519 C CA . ALA A 1 3 ? 3.846 10.359 3.702 1.00 0.00 3 ALA A CA 2
ATOM 1520 C C . ALA A 1 3 ? 3.866 8.999 4.431 1.00 0.00 3 ALA A C 2
ATOM 1521 O O . ALA A 1 3 ? 2.958 8.717 5.216 1.00 0.00 3 ALA A O 2
ATOM 1528 N N . ILE A 1 4 ? 4.885 8.167 4.184 1.00 0.00 4 ILE A N 2
ATOM 1529 C CA . ILE A 1 4 ? 4.959 6.762 4.617 1.00 0.00 4 ILE A CA 2
ATOM 1530 C C . ILE A 1 4 ? 5.119 6.684 6.139 1.00 0.00 4 ILE A C 2
ATOM 1531 O O . ILE A 1 4 ? 6.224 6.805 6.681 1.00 0.00 4 ILE A O 2
ATOM 1546 N N . ARG A 1 5 ? 3.983 6.528 6.817 1.00 0.00 5 ARG A N 2
ATOM 1547 C CA . ARG A 1 5 ? 3.854 6.141 8.226 1.00 0.00 5 ARG A CA 2
ATOM 1548 C C . ARG A 1 5 ? 3.157 4.778 8.255 1.00 0.00 5 ARG A C 2
ATOM 1549 O O . ARG A 1 5 ? 2.348 4.471 7.400 1.00 0.00 5 ARG A O 2
ATOM 1567 N N . ASP A 1 6 ? 3.444 3.971 9.254 1.00 0.00 6 ASP A N 2
ATOM 1568 C CA . ASP A 1 6 ? 2.763 2.732 9.615 1.00 0.00 6 ASP A CA 2
ATOM 1569 C C . ASP A 1 6 ? 1.377 3.031 10.207 1.00 0.00 6 ASP A C 2
ATOM 1570 O O . ASP A 1 6 ? 1.249 3.407 11.370 1.00 0.00 6 ASP A O 2
ATOM 1578 N N . ILE A 1 7 ? 0.328 2.869 9.393 1.00 0.00 7 ILE A N 2
ATOM 1579 C CA . ILE A 1 7 ? -1.085 3.024 9.803 1.00 0.00 7 ILE A CA 2
ATOM 1580 C C . ILE A 1 7 ? -1.740 1.672 10.100 1.00 0.00 7 ILE A C 2
ATOM 1581 O O . ILE A 1 7 ? -2.927 1.474 9.849 1.00 0.00 7 ILE A O 2
ATOM 1596 N N . THR A 1 8 ? -0.972 0.751 10.677 1.00 0.00 8 THR A N 2
ATOM 1597 C CA . THR A 1 8 ? -1.328 -0.630 11.021 1.00 0.00 8 THR A CA 2
ATOM 1598 C C . THR A 1 8 ? -2.696 -0.786 11.702 1.00 0.00 8 THR A C 2
ATOM 1599 O O . THR A 1 8 ? -3.357 -1.799 11.482 1.00 0.00 8 THR A O 2
ATOM 1610 N N . THR A 1 9 ? -3.135 0.213 12.485 1.00 0.00 9 THR A N 2
ATOM 1611 C CA . THR A 1 9 ? -4.440 0.264 13.170 1.00 0.00 9 THR A CA 2
ATOM 1612 C C . THR A 1 9 ? -5.463 1.218 12.531 1.00 0.00 9 THR A C 2
ATOM 1613 O O . THR A 1 9 ? -6.614 1.220 12.971 1.00 0.00 9 THR A O 2
ATOM 1624 N N . GLU A 1 10 ? -5.088 2.011 11.521 1.00 0.00 10 GLU A N 2
ATOM 1625 C CA . GLU A 1 10 ? -5.964 2.954 10.805 1.00 0.00 10 GLU A CA 2
ATOM 1626 C C . GLU A 1 10 ? -6.102 2.624 9.295 1.00 0.00 10 GLU A C 2
ATOM 1627 O O . GLU A 1 10 ? -6.547 3.463 8.506 1.00 0.00 10 GLU A O 2
ATOM 1637 N N . ALA A 1 11 ? -5.732 1.401 8.885 1.00 0.00 11 ALA A N 2
ATOM 1638 C CA . ALA A 1 11 ? -6.035 0.816 7.567 1.00 0.00 11 ALA A CA 2
ATOM 1639 C C . ALA A 1 11 ? -7.116 -0.292 7.603 1.00 0.00 11 ALA A C 2
ATOM 1640 O O . ALA A 1 11 ? -7.090 -1.237 6.809 1.00 0.00 11 ALA A O 2
ATOM 1647 N N . GLY A 1 12 ? -8.066 -0.194 8.537 1.00 0.00 12 GLY A N 2
ATOM 1648 C CA . GLY A 1 12 ? -9.220 -1.092 8.653 1.00 0.00 12 GLY A CA 2
ATOM 1649 C C . GLY A 1 12 ? -10.275 -0.822 7.581 1.00 0.00 12 GLY A C 2
ATOM 1650 O O . GLY A 1 12 ? -10.510 0.327 7.198 1.00 0.00 12 GLY A O 2
ATOM 1654 N N . MET A 1 13 ? -10.961 -1.876 7.127 1.00 0.00 13 MET A N 2
ATOM 1655 C CA . MET A 1 13 ? -12.036 -1.789 6.113 1.00 0.00 13 MET A CA 2
ATOM 1656 C C . MET A 1 13 ? -13.135 -0.774 6.470 1.00 0.00 13 MET A C 2
ATOM 1657 O O . MET A 1 13 ? -13.690 -0.119 5.594 1.00 0.00 13 MET A O 2
ATOM 1669 N N . ALA A 1 14 ? -13.392 -0.598 7.769 1.00 0.00 14 ALA A N 2
ATOM 1670 C CA . ALA A 1 14 ? -14.414 0.282 8.337 1.00 0.00 14 ALA A CA 2
ATOM 1671 C C . ALA A 1 14 ? -14.324 1.732 7.828 1.00 0.00 14 ALA A C 2
ATOM 1672 O O . ALA A 1 14 ? -15.319 2.271 7.341 1.00 0.00 14 ALA A O 2
ATOM 1679 N N . HIS A 1 15 ? -13.151 2.355 7.916 1.00 0.00 15 HIS A N 2
ATOM 1680 C CA . HIS A 1 15 ? -12.906 3.696 7.387 1.00 0.00 15 HIS A CA 2
ATOM 1681 C C . HIS A 1 15 ? -12.474 3.657 5.912 1.00 0.00 15 HIS A C 2
ATOM 1682 O O . HIS A 1 15 ? -12.829 4.571 5.174 1.00 0.00 15 HIS A O 2
ATOM 1695 N N . PHE A 1 16 ? -11.800 2.597 5.440 1.00 0.00 16 PHE A N 2
ATOM 1696 C CA . PHE A 1 16 ? -11.414 2.427 4.025 1.00 0.00 16 PHE A CA 2
ATOM 1697 C C . PHE A 1 16 ? -12.609 2.400 3.058 1.00 0.00 16 PHE A C 2
ATOM 1698 O O . PHE A 1 16 ? -12.482 2.835 1.917 1.00 0.00 16 PHE A O 2
ATOM 1714 N N . GLU A 1 17 ? -13.774 1.962 3.534 1.00 0.00 17 GLU A N 2
ATOM 1715 C CA . GLU A 1 17 ? -15.047 2.018 2.798 1.00 0.00 17 GLU A CA 2
ATOM 1716 C C . GLU A 1 17 ? -15.648 3.441 2.739 1.00 0.00 17 GLU A C 2
ATOM 1717 O O . GLU A 1 17 ? -16.648 3.671 2.052 1.00 0.00 17 GLU A O 2
ATOM 1727 N N . GLY A 1 18 ? -15.052 4.398 3.463 1.00 0.00 18 GLY A N 2
ATOM 1728 C CA . GLY A 1 18 ? -15.454 5.808 3.545 1.00 0.00 18 GLY A CA 2
ATOM 1729 C C . GLY A 1 18 ? -14.363 6.796 3.107 1.00 0.00 18 GLY A C 2
ATOM 1730 O O . GLY A 1 18 ? -14.603 8.008 3.137 1.00 0.00 18 GLY A O 2
ATOM 1734 N N . LEU A 1 19 ? -13.186 6.303 2.694 1.00 0.00 19 LEU A N 2
ATOM 1735 C CA . LEU A 1 19 ? -12.087 7.128 2.178 1.00 0.00 19 LEU A CA 2
ATOM 1736 C C . LEU A 1 19 ? -12.357 7.603 0.735 1.00 0.00 19 LEU A C 2
ATOM 1737 O O . LEU A 1 19 ? -13.382 7.286 0.132 1.00 0.00 19 LEU A O 2
ATOM 1752 N N . SER A 1 20 ? -11.443 8.391 0.174 1.00 0.00 20 SER A N 2
ATOM 1753 C CA . SER A 1 20 ? -11.536 8.937 -1.194 1.00 0.00 20 SER A CA 2
ATOM 1754 C C . SER A 1 20 ? -10.292 8.573 -2.012 1.00 0.00 20 SER A C 2
ATOM 1755 O O . SER A 1 20 ? -10.370 8.237 -3.197 1.00 0.00 20 SER A O 2
ATOM 1762 N N . ASP A 1 21 ? -9.148 8.551 -1.328 1.00 0.00 21 ASP A N 2
ATOM 1763 C CA . ASP A 1 21 ? -7.860 8.052 -1.762 1.00 0.00 21 ASP A CA 2
ATOM 1764 C C . ASP A 1 21 ? -7.157 7.437 -0.544 1.00 0.00 21 ASP A C 2
ATOM 1765 O O . ASP A 1 21 ? -7.329 7.916 0.582 1.00 0.00 21 ASP A O 2
ATOM 1773 N N . ALA A 1 22 ? -6.341 6.407 -0.786 1.00 0.00 22 ALA A N 2
ATOM 1774 C CA . ALA A 1 22 ? -5.346 5.876 0.140 1.00 0.00 22 ALA A CA 2
ATOM 1775 C C . ALA A 1 22 ? -4.471 4.822 -0.568 1.00 0.00 22 ALA A C 2
ATOM 1776 O O . ALA A 1 22 ? -4.979 3.961 -1.282 1.00 0.00 22 ALA A O 2
ATOM 1783 N N . ILE A 1 23 ? -3.153 4.845 -0.364 1.00 0.00 23 ILE A N 2
ATOM 1784 C CA . ILE A 1 23 ? -2.264 3.730 -0.739 1.00 0.00 23 ILE A CA 2
ATOM 1785 C C . ILE A 1 23 ? -1.628 3.155 0.523 1.00 0.00 23 ILE A C 2
ATOM 1786 O O . ILE A 1 23 ? -1.115 3.893 1.363 1.00 0.00 23 ILE A O 2
ATOM 1801 N N . VAL A 1 24 ? -1.647 1.828 0.631 1.00 0.00 24 VAL A N 2
ATOM 1802 C CA . VAL A 1 24 ? -1.027 1.091 1.735 1.00 0.00 24 VAL A CA 2
ATOM 1803 C C . VAL A 1 24 ? -0.132 -0.031 1.225 1.00 0.00 24 VAL A C 2
ATOM 1804 O O . VAL A 1 24 ? -0.537 -0.871 0.422 1.00 0.00 24 VAL A O 2
ATOM 1817 N N . PHE A 1 25 ? 1.100 -0.017 1.730 1.00 0.00 25 PHE A N 2
ATOM 1818 C CA . PHE A 1 25 ? 2.136 -1.017 1.495 1.00 0.00 25 PHE A CA 2
ATOM 1819 C C . PHE A 1 25 ? 2.277 -1.953 2.708 1.00 0.00 25 PHE A C 2
ATOM 1820 O O . PHE A 1 25 ? 2.598 -1.526 3.818 1.00 0.00 25 PHE A O 2
ATOM 1836 N N . PHE A 1 26 ? 2.012 -3.238 2.491 1.00 0.00 26 PHE A N 2
ATOM 1837 C CA . PHE A 1 26 ? 2.069 -4.297 3.494 1.00 0.00 26 PHE A CA 2
ATOM 1838 C C . PHE A 1 26 ? 3.478 -4.896 3.577 1.00 0.00 26 PHE A C 2
ATOM 1839 O O . PHE A 1 26 ? 4.043 -5.310 2.559 1.00 0.00 26 PHE A O 2
ATOM 1855 N N . HIS A 1 27 ? 4.046 -4.945 4.780 1.00 0.00 27 HIS A N 2
ATOM 1856 C CA . HIS A 1 27 ? 5.436 -5.331 5.000 1.00 0.00 27 HIS A CA 2
ATOM 1857 C C . HIS A 1 27 ? 5.637 -6.057 6.361 1.00 0.00 27 HIS A C 2
ATOM 1858 O O . HIS A 1 27 ? 4.844 -5.905 7.296 1.00 0.00 27 HIS A O 2
ATOM 1872 N N . LYS A 1 28 ? 6.759 -6.780 6.497 1.00 0.00 28 LYS A N 2
ATOM 1873 C CA . LYS A 1 28 ? 7.228 -7.451 7.711 1.00 0.00 28 LYS A CA 2
ATOM 1874 C C . LYS A 1 28 ? 8.650 -6.958 8.049 1.00 0.00 28 LYS A C 2
ATOM 1875 O O . LYS A 1 28 ? 9.435 -6.638 7.157 1.00 0.00 28 LYS A O 2
ATOM 1890 N N . ASN A 1 29 ? 9.003 -6.919 9.327 1.00 0.00 29 ASN A N 2
ATOM 1891 C CA . ASN A 1 29 ? 10.336 -6.583 9.854 1.00 0.00 29 ASN A CA 2
ATOM 1892 C C . ASN A 1 29 ? 11.472 -7.481 9.318 1.00 0.00 29 ASN A C 2
ATOM 1893 O O . ASN A 1 29 ? 12.587 -7.009 9.087 1.00 0.00 29 ASN A O 2
ATOM 1903 N N . LEU A 1 30 ? 11.181 -8.768 9.090 1.00 0.00 30 LEU A N 2
ATOM 1904 C CA . LEU A 1 30 ? 12.081 -9.788 8.560 1.00 0.00 30 LEU A CA 2
ATOM 1905 C C . LEU A 1 30 ? 11.844 -9.949 7.050 1.00 0.00 30 LEU A C 2
ATOM 1906 O O . LEU A 1 30 ? 11.200 -10.897 6.600 1.00 0.00 30 LEU A O 2
ATOM 1921 N N . CYS A 1 31 ? 12.309 -8.967 6.277 1.00 0.00 31 CYS A N 2
ATOM 1922 C CA . CYS A 1 31 ? 12.046 -8.861 4.835 1.00 0.00 31 CYS A CA 2
ATOM 1923 C C . CYS A 1 31 ? 13.126 -8.026 4.105 1.00 0.00 31 CYS A C 2
ATOM 1924 O O . CYS A 1 31 ? 13.183 -6.813 4.321 1.00 0.00 31 CYS A O 2
ATOM 1930 N N . PRO A 1 32 ? 13.958 -8.625 3.225 1.00 0.00 32 PRO A N 2
ATOM 1931 C CA . PRO A 1 32 ? 14.936 -7.887 2.425 1.00 0.00 32 PRO A CA 2
ATOM 1932 C C . PRO A 1 32 ? 14.286 -7.142 1.246 1.00 0.00 32 PRO A C 2
ATOM 1933 O O . PRO A 1 32 ? 14.712 -6.030 0.926 1.00 0.00 32 PRO A O 2
ATOM 1941 N N . HIS A 1 33 ? 13.248 -7.708 0.624 1.00 0.00 33 HIS A N 2
ATOM 1942 C CA . HIS A 1 33 ? 12.572 -7.104 -0.534 1.00 0.00 33 HIS A CA 2
ATOM 1943 C C . HIS A 1 33 ? 11.790 -5.825 -0.175 1.00 0.00 33 HIS A C 2
ATOM 1944 O O . HIS A 1 33 ? 11.733 -4.900 -0.980 1.00 0.00 33 HIS A O 2
ATOM 1957 N N . CYS A 1 34 ? 11.226 -5.745 1.032 1.00 0.00 34 CYS A N 2
ATOM 1958 C CA . CYS A 1 34 ? 10.354 -4.653 1.497 1.00 0.00 34 CYS A CA 2
ATOM 1959 C C . CYS A 1 34 ? 11.002 -3.261 1.403 1.00 0.00 34 CYS A C 2
ATOM 1960 O O . CYS A 1 34 ? 10.320 -2.270 1.146 1.00 0.00 34 CYS A O 2
ATOM 1966 N N . LYS A 1 35 ? 12.328 -3.176 1.531 1.00 0.00 35 LYS A N 2
ATOM 1967 C CA . LYS A 1 35 ? 13.087 -1.927 1.401 1.00 0.00 35 LYS A CA 2
ATOM 1968 C C . LYS A 1 35 ? 12.920 -1.285 0.012 1.00 0.00 35 LYS A C 2
ATOM 1969 O O . LYS A 1 35 ? 12.741 -0.072 -0.106 1.00 0.00 35 LYS A O 2
ATOM 1984 N N . ASN A 1 36 ? 12.910 -2.091 -1.049 1.00 0.00 36 ASN A N 2
ATOM 1985 C CA . ASN A 1 36 ? 12.766 -1.622 -2.439 1.00 0.00 36 ASN A CA 2
ATOM 1986 C C . ASN A 1 36 ? 11.464 -0.833 -2.643 1.00 0.00 36 ASN A C 2
ATOM 1987 O O . ASN A 1 36 ? 11.456 0.200 -3.310 1.00 0.00 36 ASN A O 2
ATOM 1997 N N . MET A 1 37 ? 10.383 -1.278 -1.999 1.00 0.00 37 MET A N 2
ATOM 1998 C CA . MET A 1 37 ? 9.071 -0.633 -2.071 1.00 0.00 37 MET A CA 2
ATOM 1999 C C . MET A 1 37 ? 9.108 0.763 -1.453 1.00 0.00 37 MET A C 2
ATOM 2000 O O . MET A 1 37 ? 8.770 1.721 -2.143 1.00 0.00 37 MET A O 2
ATOM 2012 N N . GLU A 1 38 ? 9.617 0.933 -0.231 1.00 0.00 38 GLU A N 2
ATOM 2013 C CA . GLU A 1 38 ? 9.701 2.274 0.383 1.00 0.00 38 GLU A CA 2
ATOM 2014 C C . GLU A 1 38 ? 10.636 3.222 -0.383 1.00 0.00 38 GLU A C 2
ATOM 2015 O O . GLU A 1 38 ? 10.383 4.422 -0.446 1.00 0.00 38 GLU A O 2
ATOM 2025 N N . LYS A 1 39 ? 11.654 2.690 -1.066 1.00 0.00 39 LYS A N 2
ATOM 2026 C CA . LYS A 1 39 ? 12.523 3.472 -1.949 1.00 0.00 39 LYS A CA 2
ATOM 2027 C C . LYS A 1 39 ? 11.785 4.070 -3.160 1.00 0.00 39 LYS A C 2
ATOM 2028 O O . LYS A 1 39 ? 12.183 5.130 -3.646 1.00 0.00 39 LYS A O 2
ATOM 2043 N N . VAL A 1 40 ? 10.739 3.405 -3.658 1.00 0.00 40 VAL A N 2
ATOM 2044 C CA . VAL A 1 40 ? 10.012 3.802 -4.883 1.00 0.00 40 VAL A CA 2
ATOM 2045 C C . VAL A 1 40 ? 8.654 4.462 -4.614 1.00 0.00 40 VAL A C 2
ATOM 2046 O O . VAL A 1 40 ? 8.223 5.307 -5.392 1.00 0.00 40 VAL A O 2
ATOM 2059 N N . LEU A 1 41 ? 8.007 4.094 -3.513 1.00 0.00 41 LEU A N 2
ATOM 2060 C CA . LEU A 1 41 ? 6.776 4.704 -3.004 1.00 0.00 41 LEU A CA 2
ATOM 2061 C C . LEU A 1 41 ? 7.033 6.135 -2.527 1.00 0.00 41 LEU A C 2
ATOM 2062 O O . LEU A 1 41 ? 6.193 7.009 -2.739 1.00 0.00 41 LEU A O 2
ATOM 2077 N N . ASP A 1 42 ? 8.215 6.396 -1.957 1.00 0.00 42 ASP A N 2
ATOM 2078 C CA . ASP A 1 42 ? 8.680 7.754 -1.650 1.00 0.00 42 ASP A CA 2
ATOM 2079 C C . ASP A 1 42 ? 8.729 8.635 -2.909 1.00 0.00 42 ASP A C 2
ATOM 2080 O O . ASP A 1 42 ? 8.088 9.681 -2.988 1.00 0.00 42 ASP A O 2
ATOM 2088 N N . LYS A 1 43 ? 9.473 8.173 -3.918 1.00 0.00 43 LYS A N 2
ATOM 2089 C CA . LYS A 1 43 ? 9.649 8.882 -5.190 1.00 0.00 43 LYS A CA 2
ATOM 2090 C C . LYS A 1 43 ? 8.346 8.993 -6.007 1.00 0.00 43 LYS A C 2
ATOM 2091 O O . LYS A 1 43 ? 8.165 9.969 -6.731 1.00 0.00 43 LYS A O 2
ATOM 2106 N N . PHE A 1 44 ? 7.400 8.062 -5.831 1.00 0.00 44 PHE A N 2
ATOM 2107 C CA . PHE A 1 44 ? 6.036 8.186 -6.345 1.00 0.00 44 PHE A CA 2
ATOM 2108 C C . PHE A 1 44 ? 5.271 9.308 -5.623 1.00 0.00 44 PHE A C 2
ATOM 2109 O O . PHE A 1 44 ? 4.755 10.202 -6.290 1.00 0.00 44 PHE A O 2
ATOM 2125 N N . GLY A 1 45 ? 5.231 9.308 -4.281 1.00 0.00 45 GLY A N 2
ATOM 2126 C CA . GLY A 1 45 ? 4.506 10.307 -3.474 1.00 0.00 45 GLY A CA 2
ATOM 2127 C C . GLY A 1 45 ? 5.019 11.730 -3.683 1.00 0.00 45 GLY A C 2
ATOM 2128 O O . GLY A 1 45 ? 4.228 12.666 -3.799 1.00 0.00 45 GLY A O 2
ATOM 2132 N N . ALA A 1 46 ? 6.334 11.891 -3.857 1.00 0.00 46 ALA A N 2
ATOM 2133 C CA . ALA A 1 46 ? 6.982 13.152 -4.232 1.00 0.00 46 ALA A CA 2
ATOM 2134 C C . ALA A 1 46 ? 6.550 13.675 -5.618 1.00 0.00 46 ALA A C 2
ATOM 2135 O O . ALA A 1 46 ? 6.621 14.881 -5.876 1.00 0.00 46 ALA A O 2
ATOM 2142 N N . ARG A 1 47 ? 6.108 12.789 -6.519 1.00 0.00 47 ARG A N 2
ATOM 2143 C CA . ARG A 1 47 ? 5.543 13.102 -7.843 1.00 0.00 47 ARG A CA 2
ATOM 2144 C C . ARG A 1 47 ? 4.000 13.091 -7.862 1.00 0.00 47 ARG A C 2
ATOM 2145 O O . ARG A 1 47 ? 3.402 13.555 -8.832 1.00 0.00 47 ARG A O 2
ATOM 2163 N N . ALA A 1 48 ? 3.346 12.617 -6.794 1.00 0.00 48 ALA A N 2
ATOM 2164 C CA . ALA A 1 48 ? 1.896 12.521 -6.640 1.00 0.00 48 ALA A CA 2
ATOM 2165 C C . ALA A 1 48 ? 1.424 12.950 -5.231 1.00 0.00 48 ALA A C 2
ATOM 2166 O O . ALA A 1 48 ? 0.881 12.129 -4.488 1.00 0.00 48 ALA A O 2
ATOM 2173 N N . PRO A 1 49 ? 1.575 14.241 -4.862 1.00 0.00 49 PRO A N 2
ATOM 2174 C CA . PRO A 1 49 ? 1.316 14.753 -3.515 1.00 0.00 49 PRO A CA 2
ATOM 2175 C C . PRO A 1 49 ? -0.127 14.576 -3.037 1.00 0.00 49 PRO A C 2
ATOM 2176 O O . PRO A 1 49 ? -0.355 14.458 -1.831 1.00 0.00 49 PRO A O 2
ATOM 2184 N N . GLN A 1 50 ? -1.095 14.555 -3.960 1.00 0.00 50 GLN A N 2
ATOM 2185 C CA . GLN A 1 50 ? -2.517 14.483 -3.607 1.00 0.00 50 GLN A CA 2
ATOM 2186 C C . GLN A 1 50 ? -2.962 13.112 -3.076 1.00 0.00 50 GLN A C 2
ATOM 2187 O O . GLN A 1 50 ? -3.986 13.040 -2.404 1.00 0.00 50 GLN A O 2
ATOM 2199 N N . VAL A 1 51 ? -2.212 12.043 -3.373 1.00 0.00 51 VAL A N 2
ATOM 2200 C CA . VAL A 1 51 ? -2.465 10.693 -2.834 1.00 0.00 51 VAL A CA 2
ATOM 2201 C C . VAL A 1 51 ? -1.551 10.422 -1.635 1.00 0.00 51 VAL A C 2
ATOM 2202 O O . VAL A 1 51 ? -0.371 10.780 -1.648 1.00 0.00 51 VAL A O 2
ATOM 2215 N N . ALA A 1 52 ? -2.099 9.806 -0.582 1.00 0.00 52 ALA A N 2
ATOM 2216 C CA . ALA A 1 52 ? -1.400 9.528 0.662 1.00 0.00 52 ALA A CA 2
ATOM 2217 C C . ALA A 1 52 ? -0.949 8.063 0.678 1.00 0.00 52 ALA A C 2
ATOM 2218 O O . ALA A 1 52 ? -1.777 7.152 0.573 1.00 0.00 52 ALA A O 2
ATOM 2225 N N . ILE A 1 53 ? 0.362 7.836 0.793 1.00 0.00 53 ILE A N 2
ATOM 2226 C CA . ILE A 1 53 ? 0.965 6.496 0.838 1.00 0.00 53 ILE A CA 2
ATOM 2227 C C . ILE A 1 53 ? 1.487 6.222 2.248 1.00 0.00 53 ILE A C 2
ATOM 2228 O O . ILE A 1 53 ? 2.354 6.943 2.727 1.00 0.00 53 ILE A O 2
ATOM 2243 N N . SER A 1 54 ? 0.994 5.177 2.897 1.00 0.00 54 SER A N 2
ATOM 2244 C CA . SER A 1 54 ? 1.410 4.724 4.232 1.00 0.00 54 SER A CA 2
ATOM 2245 C C . SER A 1 54 ? 1.888 3.255 4.183 1.00 0.00 54 SER A C 2
ATOM 2246 O O . SER A 1 54 ? 1.690 2.555 3.190 1.00 0.00 54 SER A O 2
ATOM 2253 N N . SER A 1 55 ? 2.523 2.749 5.239 1.00 0.00 55 SER A N 2
ATOM 2254 C CA . SER A 1 55 ? 2.781 1.311 5.404 1.00 0.00 55 SER A CA 2
ATOM 2255 C C . SER A 1 55 ? 1.774 0.627 6.365 1.00 0.00 55 SER A C 2
ATOM 2256 O O . SER A 1 55 ? 1.051 1.288 7.118 1.00 0.00 55 SER A O 2
ATOM 2263 N N . VAL A 1 56 ? 1.718 -0.713 6.340 1.00 0.00 56 VAL A N 2
ATOM 2264 C CA . VAL A 1 56 ? 1.037 -1.565 7.338 1.00 0.00 56 VAL A CA 2
ATOM 2265 C C . VAL A 1 56 ? 1.942 -2.739 7.697 1.00 0.00 56 VAL A C 2
ATOM 2266 O O . VAL A 1 56 ? 2.415 -3.452 6.810 1.00 0.00 56 VAL A O 2
ATOM 2279 N N . ASP A 1 57 ? 2.145 -2.966 8.997 1.00 0.00 57 ASP A N 2
ATOM 2280 C CA . ASP A 1 57 ? 2.781 -4.173 9.524 1.00 0.00 57 ASP A CA 2
ATOM 2281 C C . ASP A 1 57 ? 1.839 -5.375 9.321 1.00 0.00 57 ASP A C 2
ATOM 2282 O O . ASP A 1 57 ? 0.938 -5.637 10.126 1.00 0.00 57 ASP A O 2
ATOM 2290 N N . SER A 1 58 ? 2.034 -6.123 8.232 1.00 0.00 58 SER A N 2
ATOM 2291 C CA . SER A 1 58 ? 1.230 -7.313 7.907 1.00 0.00 58 SER A CA 2
ATOM 2292 C C . SER A 1 58 ? 1.387 -8.415 8.963 1.00 0.00 58 SER A C 2
ATOM 2293 O O . SER A 1 58 ? 0.444 -9.162 9.239 1.00 0.00 58 SER A O 2
ATOM 2300 N N . GLU A 1 59 ? 2.543 -8.460 9.634 1.00 0.00 59 GLU A N 2
ATOM 2301 C CA . GLU A 1 59 ? 2.822 -9.333 10.775 1.00 0.00 59 GLU A CA 2
ATOM 2302 C C . GLU A 1 59 ? 1.913 -9.096 11.993 1.00 0.00 59 GLU A C 2
ATOM 2303 O O . GLU A 1 59 ? 1.724 -10.013 12.794 1.00 0.00 59 GLU A O 2
ATOM 2313 N N . ALA A 1 60 ? 1.335 -7.895 12.142 1.00 0.00 60 ALA A N 2
ATOM 2314 C CA . ALA A 1 60 ? 0.405 -7.586 13.226 1.00 0.00 60 ALA A CA 2
ATOM 2315 C C . ALA A 1 60 ? -1.038 -7.981 12.868 1.00 0.00 60 ALA A C 2
ATOM 2316 O O . ALA A 1 60 ? -1.920 -7.906 13.727 1.00 0.00 60 ALA A O 2
ATOM 2323 N N . ARG A 1 61 ? -1.299 -8.333 11.602 1.00 0.00 61 ARG A N 2
ATOM 2324 C CA . ARG A 1 61 ? -2.620 -8.699 11.061 1.00 0.00 61 ARG A CA 2
ATOM 2325 C C . ARG A 1 61 ? -2.516 -9.586 9.794 1.00 0.00 61 ARG A C 2
ATOM 2326 O O . ARG A 1 61 ? -2.883 -9.147 8.697 1.00 0.00 61 ARG A O 2
ATOM 2344 N N . PRO A 1 62 ? -2.083 -10.857 9.939 1.00 0.00 62 PRO A N 2
ATOM 2345 C CA . PRO A 1 62 ? -2.008 -11.810 8.833 1.00 0.00 62 PRO A CA 2
ATOM 2346 C C . PRO A 1 62 ? -3.394 -12.192 8.286 1.00 0.00 62 PRO A C 2
ATOM 2347 O O . PRO A 1 62 ? -3.516 -12.524 7.107 1.00 0.00 62 PRO A O 2
ATOM 2355 N N . GLU A 1 63 ? -4.451 -12.091 9.103 1.00 0.00 63 GLU A N 2
ATOM 2356 C CA . GLU A 1 63 ? -5.838 -12.314 8.681 1.00 0.00 63 GLU A CA 2
ATOM 2357 C C . GLU A 1 63 ? -6.377 -11.175 7.791 1.00 0.00 63 GLU A C 2
ATOM 2358 O O . GLU A 1 63 ? -7.132 -11.427 6.850 1.00 0.00 63 GLU A O 2
ATOM 2368 N N . LEU A 1 64 ? -5.961 -9.928 8.053 1.00 0.00 64 LEU A N 2
ATOM 2369 C CA . LEU A 1 64 ? -6.367 -8.762 7.266 1.00 0.00 64 LEU A CA 2
ATOM 2370 C C . LEU A 1 64 ? -5.825 -8.902 5.838 1.00 0.00 64 LEU A C 2
ATOM 2371 O O . LEU A 1 64 ? -6.610 -8.844 4.894 1.00 0.00 64 LEU A O 2
ATOM 2386 N N . MET A 1 65 ? -4.523 -9.163 5.672 1.00 0.00 65 MET A N 2
ATOM 2387 C CA . MET A 1 65 ? -3.945 -9.366 4.329 1.00 0.00 65 MET A CA 2
ATOM 2388 C C . MET A 1 65 ? -4.596 -10.548 3.582 1.00 0.00 65 MET A C 2
ATOM 2389 O O . MET A 1 65 ? -4.888 -10.435 2.392 1.00 0.00 65 MET A O 2
ATOM 2401 N N . LYS A 1 66 ? -4.910 -11.646 4.279 1.00 0.00 66 LYS A N 2
ATOM 2402 C CA . LYS A 1 66 ? -5.599 -12.809 3.711 1.00 0.00 66 LYS A CA 2
ATOM 2403 C C . LYS A 1 66 ? -6.965 -12.420 3.132 1.00 0.00 66 LYS A C 2
ATOM 2404 O O . LYS A 1 66 ? -7.233 -12.693 1.959 1.00 0.00 66 LYS A O 2
ATOM 2419 N N . GLU A 1 67 ? -7.803 -11.750 3.926 1.00 0.00 67 GLU A N 2
ATOM 2420 C CA . GLU A 1 67 ? -9.118 -11.283 3.469 1.00 0.00 67 GLU A CA 2
ATOM 2421 C C . GLU A 1 67 ? -9.037 -10.160 2.414 1.00 0.00 67 GLU A C 2
ATOM 2422 O O . GLU A 1 67 ? -9.930 -10.036 1.576 1.00 0.00 67 GLU A O 2
ATOM 2432 N N . LEU A 1 68 ? -7.948 -9.378 2.403 1.00 0.00 68 LEU A N 2
ATOM 2433 C CA . LEU A 1 68 ? -7.635 -8.373 1.382 1.00 0.00 68 LEU A CA 2
ATOM 2434 C C . LEU A 1 68 ? -7.090 -8.999 0.078 1.00 0.00 68 LEU A C 2
ATOM 2435 O O . LEU A 1 68 ? -6.964 -8.304 -0.933 1.00 0.00 68 LEU A O 2
ATOM 2450 N N . GLY A 1 69 ? -6.821 -10.315 0.076 1.00 0.00 69 GLY A N 2
ATOM 2451 C CA . GLY A 1 69 ? -6.602 -11.137 -1.119 1.00 0.00 69 GLY A CA 2
ATOM 2452 C C . GLY A 1 69 ? -5.208 -11.740 -1.295 1.00 0.00 69 GLY A C 2
ATOM 2453 O O . GLY A 1 69 ? -4.921 -12.228 -2.392 1.00 0.00 69 GLY A O 2
ATOM 2457 N N . PHE A 1 70 ? -4.330 -11.717 -0.282 1.00 0.00 70 PHE A N 2
ATOM 2458 C CA . PHE A 1 70 ? -2.924 -12.114 -0.443 1.00 0.00 70 PHE A CA 2
ATOM 2459 C C . PHE A 1 70 ? -2.240 -12.612 0.840 1.00 0.00 70 PHE A C 2
ATOM 2460 O O . PHE A 1 70 ? -2.678 -12.365 1.962 1.00 0.00 70 PHE A O 2
ATOM 2476 N N . GLU A 1 71 ? -1.152 -13.364 0.648 1.00 0.00 71 GLU A N 2
ATOM 2477 C CA . GLU A 1 71 ? -0.505 -14.222 1.665 1.00 0.00 71 GLU A CA 2
ATOM 2478 C C . GLU A 1 71 ? 0.934 -14.624 1.252 1.00 0.00 71 GLU A C 2
ATOM 2479 O O . GLU A 1 71 ? 1.436 -15.701 1.591 1.00 0.00 71 GLU A O 2
ATOM 2489 N N . ARG A 1 72 ? 1.575 -13.749 0.470 1.00 0.00 72 ARG A N 2
ATOM 2490 C CA . ARG A 1 72 ? 2.765 -14.014 -0.355 1.00 0.00 72 ARG A CA 2
ATOM 2491 C C . ARG A 1 72 ? 3.870 -12.950 -0.140 1.00 0.00 72 ARG A C 2
ATOM 2492 O O . ARG A 1 72 ? 3.977 -12.371 0.941 1.00 0.00 72 ARG A O 2
ATOM 2510 N N . VAL A 1 73 ? 4.686 -12.691 -1.170 1.00 0.00 73 VAL A N 2
ATOM 2511 C CA . VAL A 1 73 ? 5.637 -11.555 -1.272 1.00 0.00 73 VAL A CA 2
ATOM 2512 C C . VAL A 1 73 ? 4.989 -10.200 -0.901 1.00 0.00 73 VAL A C 2
ATOM 2513 O O . VAL A 1 73 ? 3.766 -10.075 -1.032 1.00 0.00 73 VAL A O 2
ATOM 2526 N N . PRO A 1 74 ? 5.769 -9.186 -0.460 1.00 0.00 74 PRO A N 2
ATOM 2527 C CA . PRO A 1 74 ? 5.254 -7.870 -0.089 1.00 0.00 74 PRO A CA 2
ATOM 2528 C C . PRO A 1 74 ? 4.402 -7.226 -1.195 1.00 0.00 74 PRO A C 2
ATOM 2529 O O . PRO A 1 74 ? 4.647 -7.416 -2.387 1.00 0.00 74 PRO A O 2
ATOM 2537 N N . THR A 1 75 ? 3.364 -6.496 -0.764 1.00 0.00 75 THR A N 2
ATOM 2538 C CA . THR A 1 75 ? 2.203 -6.149 -1.586 1.00 0.00 75 THR A CA 2
ATOM 2539 C C . THR A 1 75 ? 1.752 -4.710 -1.351 1.00 0.00 75 THR A C 2
ATOM 2540 O O . THR A 1 75 ? 1.712 -4.226 -0.223 1.00 0.00 75 THR A O 2
ATOM 2551 N N . LEU A 1 76 ? 1.371 -4.051 -2.441 1.00 0.00 76 LEU A N 2
ATOM 2552 C CA . LEU A 1 76 ? 0.758 -2.729 -2.470 1.00 0.00 76 LEU A CA 2
ATOM 2553 C C . LEU A 1 76 ? -0.755 -2.890 -2.654 1.00 0.00 76 LEU A C 2
ATOM 2554 O O . LEU A 1 76 ? -1.186 -3.683 -3.488 1.00 0.00 76 LEU A O 2
ATOM 2569 N N . VAL A 1 77 ? -1.558 -2.117 -1.926 1.00 0.00 77 VAL A N 2
ATOM 2570 C CA . VAL A 1 77 ? -3.020 -2.034 -2.096 1.00 0.00 77 VAL A CA 2
ATOM 2571 C C . VAL A 1 77 ? -3.453 -0.573 -2.221 1.00 0.00 77 VAL A C 2
ATOM 2572 O O . VAL A 1 77 ? -2.981 0.293 -1.477 1.00 0.00 77 VAL A O 2
ATOM 2585 N N . PHE A 1 78 ? -4.339 -0.322 -3.187 1.00 0.00 78 PHE A N 2
ATOM 2586 C CA . PHE A 1 78 ? -4.780 1.001 -3.637 1.00 0.00 78 PHE A CA 2
ATOM 2587 C C . PHE A 1 78 ? -6.281 1.181 -3.389 1.00 0.00 78 PHE A C 2
ATOM 2588 O O . PHE A 1 78 ? -7.096 0.366 -3.819 1.00 0.00 78 PHE A O 2
ATOM 2604 N N . ILE A 1 79 ? -6.659 2.277 -2.732 1.00 0.00 79 ILE A N 2
ATOM 2605 C CA . ILE A 1 79 ? -8.037 2.681 -2.397 1.00 0.00 79 ILE A CA 2
ATOM 2606 C C . ILE A 1 79 ? -8.416 3.938 -3.179 1.00 0.00 79 ILE A C 2
ATOM 2607 O O . ILE A 1 79 ? -7.610 4.859 -3.349 1.00 0.00 79 ILE A O 2
ATOM 2622 N N . ARG A 1 80 ? -9.674 3.963 -3.627 1.00 0.00 80 ARG A N 2
ATOM 2623 C CA . ARG A 1 80 ? -10.244 4.931 -4.564 1.00 0.00 80 ARG A CA 2
ATOM 2624 C C . ARG A 1 80 ? -11.749 5.038 -4.325 1.00 0.00 80 ARG A C 2
ATOM 2625 O O . ARG A 1 80 ? -12.447 4.036 -4.438 1.00 0.00 80 ARG A O 2
ATOM 2643 N N . ASP A 1 81 ? -12.252 6.227 -3.995 1.00 0.00 81 ASP A N 2
ATOM 2644 C CA . ASP A 1 81 ? -13.694 6.530 -3.847 1.00 0.00 81 ASP A CA 2
ATOM 2645 C C . ASP A 1 81 ? -14.446 5.606 -2.846 1.00 0.00 81 ASP A C 2
ATOM 2646 O O . ASP A 1 81 ? -15.659 5.404 -2.944 1.00 0.00 81 ASP A O 2
ATOM 2654 N N . GLY A 1 82 ? -13.717 5.038 -1.877 1.00 0.00 82 GLY A N 2
ATOM 2655 C CA . GLY A 1 82 ? -14.258 4.165 -0.825 1.00 0.00 82 GLY A CA 2
ATOM 2656 C C . GLY A 1 82 ? -14.316 2.681 -1.203 1.00 0.00 82 GLY A C 2
ATOM 2657 O O . GLY A 1 82 ? -15.086 1.925 -0.613 1.00 0.00 82 GLY A O 2
ATOM 2661 N N . LYS A 1 83 ? -13.500 2.254 -2.170 1.00 0.00 83 LYS A N 2
ATOM 2662 C CA . LYS A 1 83 ? -13.303 0.843 -2.560 1.00 0.00 83 LYS A CA 2
ATOM 2663 C C . LYS A 1 83 ? -11.831 0.529 -2.886 1.00 0.00 83 LYS A C 2
ATOM 2664 O O . LYS A 1 83 ? -11.029 1.448 -3.076 1.00 0.00 83 LYS A O 2
ATOM 2679 N N . VAL A 1 84 ? -11.473 -0.752 -2.993 1.00 0.00 84 VAL A N 2
ATOM 2680 C CA . VAL A 1 84 ? -10.142 -1.178 -3.469 1.00 0.00 84 VAL A CA 2
ATOM 2681 C C . VAL A 1 84 ? -10.129 -1.115 -5.000 1.00 0.00 84 VAL A C 2
ATOM 2682 O O . VAL A 1 84 ? -10.887 -1.821 -5.662 1.00 0.00 84 VAL A O 2
ATOM 2695 N N . ALA A 1 85 ? -9.254 -0.274 -5.551 1.00 0.00 85 ALA A N 2
ATOM 2696 C CA . ALA A 1 85 ? -8.981 -0.193 -6.991 1.00 0.00 85 ALA A CA 2
ATOM 2697 C C . ALA A 1 85 ? -8.046 -1.308 -7.485 1.00 0.00 85 ALA A C 2
ATOM 2698 O O . ALA A 1 85 ? -8.243 -1.826 -8.586 1.00 0.00 85 ALA A O 2
ATOM 2705 N N . LYS A 1 86 ? -7.027 -1.673 -6.697 1.00 0.00 86 LYS A N 2
ATOM 2706 C CA . LYS A 1 86 ? -5.962 -2.598 -7.118 1.00 0.00 86 LYS A CA 2
ATOM 2707 C C . LYS A 1 86 ? -5.229 -3.260 -5.932 1.00 0.00 86 LYS A C 2
ATOM 2708 O O . LYS A 1 86 ? -5.028 -2.630 -4.901 1.00 0.00 86 LYS A O 2
ATOM 2723 N N . VAL A 1 87 ? -4.791 -4.513 -6.124 1.00 0.00 87 VAL A N 2
ATOM 2724 C CA . VAL A 1 87 ? -3.798 -5.230 -5.294 1.00 0.00 87 VAL A CA 2
ATOM 2725 C C . VAL A 1 87 ? -2.648 -5.642 -6.217 1.00 0.00 87 VAL A C 2
ATOM 2726 O O . VAL A 1 87 ? -2.897 -6.228 -7.272 1.00 0.00 87 VAL A O 2
ATOM 2739 N N . PHE A 1 88 ? -1.401 -5.331 -5.845 1.00 0.00 88 PHE A N 2
ATOM 2740 C CA . PHE A 1 88 ? -0.194 -5.670 -6.600 1.00 0.00 88 PHE A CA 2
ATOM 2741 C C . PHE A 1 88 ? 0.866 -6.290 -5.681 1.00 0.00 88 PHE A C 2
ATOM 2742 O O . PHE A 1 88 ? 1.470 -5.617 -4.849 1.00 0.00 88 PHE A O 2
ATOM 2758 N N . SER A 1 89 ? 1.110 -7.588 -5.838 1.00 0.00 89 SER A N 2
ATOM 2759 C CA . SER A 1 89 ? 2.145 -8.336 -5.119 1.00 0.00 89 SER A CA 2
ATOM 2760 C C . SER A 1 89 ? 3.440 -8.428 -5.947 1.00 0.00 89 SER A C 2
ATOM 2761 O O . SER A 1 89 ? 3.432 -8.923 -7.080 1.00 0.00 89 SER A O 2
ATOM 2768 N N . GLY A 1 90 ? 4.561 -7.960 -5.382 1.00 0.00 90 GLY A N 2
ATOM 2769 C CA . GLY A 1 90 ? 5.880 -7.939 -6.033 1.00 0.00 90 GLY A CA 2
ATOM 2770 C C . GLY A 1 90 ? 6.540 -6.559 -6.065 1.00 0.00 90 GLY A C 2
ATOM 2771 O O . GLY A 1 90 ? 6.085 -5.614 -5.420 1.00 0.00 90 GLY A O 2
ATOM 2775 N N . ILE A 1 91 ? 7.653 -6.459 -6.792 1.00 0.00 91 ILE A N 2
ATOM 2776 C CA . ILE A 1 91 ? 8.537 -5.276 -6.792 1.00 0.00 91 ILE A CA 2
ATOM 2777 C C . ILE A 1 91 ? 8.092 -4.242 -7.841 1.00 0.00 91 ILE A C 2
ATOM 2778 O O . ILE A 1 91 ? 7.746 -4.604 -8.969 1.00 0.00 91 ILE A O 2
ATOM 2793 N N . MET A 1 92 ? 8.125 -2.956 -7.466 1.00 0.00 92 MET A N 2
ATOM 2794 C CA . MET A 1 92 ? 7.762 -1.808 -8.307 1.00 0.00 92 MET A CA 2
ATOM 2795 C C . MET A 1 92 ? 8.962 -0.898 -8.630 1.00 0.00 92 MET A C 2
ATOM 2796 O O . MET A 1 92 ? 10.019 -0.984 -8.000 1.00 0.00 92 MET A O 2
ATOM 2808 N N . ASN A 1 93 ? 8.758 0.026 -9.573 1.00 0.00 93 ASN A N 2
ATOM 2809 C CA . ASN A 1 93 ? 9.563 1.244 -9.733 1.00 0.00 93 ASN A CA 2
ATOM 2810 C C . ASN A 1 93 ? 8.638 2.481 -9.878 1.00 0.00 93 ASN A C 2
ATOM 2811 O O . ASN A 1 93 ? 7.483 2.315 -10.295 1.00 0.00 93 ASN A O 2
ATOM 2821 N N . PRO A 1 94 ? 9.095 3.709 -9.552 1.00 0.00 94 PRO A N 2
ATOM 2822 C CA . PRO A 1 94 ? 8.221 4.876 -9.429 1.00 0.00 94 PRO A CA 2
ATOM 2823 C C . PRO A 1 94 ? 7.524 5.235 -10.740 1.00 0.00 94 PRO A C 2
ATOM 2824 O O . PRO A 1 94 ? 6.352 5.592 -10.719 1.00 0.00 94 PRO A O 2
ATOM 2832 N N . ARG A 1 95 ? 8.218 5.112 -11.881 1.00 0.00 95 ARG A N 2
ATOM 2833 C CA . ARG A 1 95 ? 7.710 5.423 -13.230 1.00 0.00 95 ARG A CA 2
ATOM 2834 C C . ARG A 1 95 ? 6.449 4.621 -13.587 1.00 0.00 95 ARG A C 2
ATOM 2835 O O . ARG A 1 95 ? 5.531 5.136 -14.223 1.00 0.00 95 ARG A O 2
ATOM 2853 N N . GLU A 1 96 ? 6.393 3.370 -13.132 1.00 0.00 96 GLU A N 2
ATOM 2854 C CA . GLU A 1 96 ? 5.250 2.465 -13.313 1.00 0.00 96 GLU A CA 2
ATOM 2855 C C . GLU A 1 96 ? 4.163 2.700 -12.261 1.00 0.00 96 GLU A C 2
ATOM 2856 O O . GLU A 1 96 ? 2.979 2.580 -12.574 1.00 0.00 96 GLU A O 2
ATOM 2866 N N . LEU A 1 97 ? 4.541 3.105 -11.040 1.00 0.00 97 LEU A N 2
ATOM 2867 C CA . LEU A 1 97 ? 3.606 3.544 -9.999 1.00 0.00 97 LEU A CA 2
ATOM 2868 C C . LEU A 1 97 ? 2.804 4.774 -10.462 1.00 0.00 97 LEU A C 2
ATOM 2869 O O . LEU A 1 97 ? 1.585 4.822 -10.303 1.00 0.00 97 LEU A O 2
ATOM 2884 N N . GLN A 1 98 ? 3.488 5.739 -11.091 1.00 0.00 98 GLN A N 2
ATOM 2885 C CA . GLN A 1 98 ? 2.899 6.924 -11.737 1.00 0.00 98 GLN A CA 2
ATOM 2886 C C . GLN A 1 98 ? 1.888 6.528 -12.813 1.00 0.00 98 GLN A C 2
ATOM 2887 O O . GLN A 1 98 ? 0.774 7.055 -12.823 1.00 0.00 98 GLN A O 2
ATOM 2899 N N . ALA A 1 99 ? 2.240 5.580 -13.688 1.00 0.00 99 ALA A N 2
ATOM 2900 C CA . ALA A 1 99 ? 1.349 5.114 -14.746 1.00 0.00 99 ALA A CA 2
ATOM 2901 C C . ALA A 1 99 ? 0.110 4.380 -14.198 1.00 0.00 99 ALA A C 2
ATOM 2902 O O . ALA A 1 99 ? -1.011 4.701 -14.592 1.00 0.00 99 ALA A O 2
ATOM 2909 N N . LEU A 1 100 ? 0.304 3.449 -13.254 1.00 0.00 100 LEU A N 2
ATOM 2910 C CA . LEU A 1 100 ? -0.774 2.724 -12.573 1.00 0.00 100 LEU A CA 2
ATOM 2911 C C . LEU A 1 100 ? -1.746 3.694 -11.889 1.00 0.00 100 LEU A C 2
ATOM 2912 O O . LEU A 1 100 ? -2.956 3.606 -12.096 1.00 0.00 100 LEU A O 2
ATOM 2927 N N . TYR A 1 101 ? -1.224 4.658 -11.128 1.00 0.00 101 TYR A N 2
ATOM 2928 C CA . TYR A 1 101 ? -2.027 5.666 -10.432 1.00 0.00 101 TYR A CA 2
ATOM 2929 C C . TYR A 1 101 ? -2.835 6.541 -11.391 1.00 0.00 101 TYR A C 2
ATOM 2930 O O . TYR A 1 101 ? -4.050 6.671 -11.233 1.00 0.00 101 TYR A O 2
ATOM 2947 N N . ALA A 1 102 ? -2.176 7.121 -12.395 1.00 0.00 102 ALA A N 2
ATOM 2948 C CA . ALA A 1 102 ? -2.814 7.981 -13.391 1.00 0.00 102 ALA A CA 2
ATOM 2949 C C . ALA A 1 102 ? -3.911 7.238 -14.178 1.00 0.00 102 ALA A C 2
ATOM 2950 O O . ALA A 1 102 ? -4.884 7.857 -14.598 1.00 0.00 102 ALA A O 2
ATOM 2957 N N . SER A 1 103 ? -3.793 5.919 -14.324 1.00 0.00 103 SER A N 2
ATOM 2958 C CA . SER A 1 103 ? -4.797 5.059 -14.975 1.00 0.00 103 SER A CA 2
ATOM 2959 C C . SER A 1 103 ? -5.989 4.700 -14.066 1.00 0.00 103 SER A C 2
ATOM 2960 O O . SER A 1 103 ? -6.978 4.130 -14.534 1.00 0.00 103 SER A O 2
ATOM 2967 N N . ILE A 1 104 ? -5.929 5.041 -12.776 1.00 0.00 104 ILE A N 2
ATOM 2968 C CA . ILE A 1 104 ? -7.034 4.915 -11.806 1.00 0.00 104 ILE A CA 2
ATOM 2969 C C . ILE A 1 104 ? -7.632 6.299 -11.529 1.00 0.00 104 ILE A C 2
ATOM 2970 O O . ILE A 1 104 ? -8.826 6.511 -11.731 1.00 0.00 104 ILE A O 2
ATOM 2985 N N . MET A 1 1 ? 7.032 15.954 -1.242 1.00 0.00 1 MET A N 3
ATOM 2986 C CA . MET A 1 1 ? 7.526 14.931 -0.316 1.00 0.00 1 MET A CA 3
ATOM 2987 C C . MET A 1 1 ? 6.532 13.770 -0.151 1.00 0.00 1 MET A C 3
ATOM 2988 O O . MET A 1 1 ? 5.350 13.898 -0.466 1.00 0.00 1 MET A O 3
ATOM 3000 N N . SER A 1 2 ? 7.008 12.636 0.348 1.00 0.00 2 SER A N 3
ATOM 3001 C CA . SER A 1 2 ? 6.183 11.476 0.706 1.00 0.00 2 SER A CA 3
ATOM 3002 C C . SER A 1 2 ? 5.557 11.591 2.120 1.00 0.00 2 SER A C 3
ATOM 3003 O O . SER A 1 2 ? 5.778 12.571 2.843 1.00 0.00 2 SER A O 3
ATOM 3010 N N . ALA A 1 3 ? 4.766 10.588 2.529 1.00 0.00 3 ALA A N 3
ATOM 3011 C CA . ALA A 1 3 ? 3.970 10.604 3.762 1.00 0.00 3 ALA A CA 3
ATOM 3012 C C . ALA A 1 3 ? 4.018 9.275 4.555 1.00 0.00 3 ALA A C 3
ATOM 3013 O O . ALA A 1 3 ? 3.188 9.062 5.440 1.00 0.00 3 ALA A O 3
ATOM 3020 N N . ILE A 1 4 ? 4.957 8.372 4.241 1.00 0.00 4 ILE A N 3
ATOM 3021 C CA . ILE A 1 4 ? 4.934 6.953 4.651 1.00 0.00 4 ILE A CA 3
ATOM 3022 C C . ILE A 1 4 ? 5.080 6.808 6.167 1.00 0.00 4 ILE A C 3
ATOM 3023 O O . ILE A 1 4 ? 6.180 6.887 6.717 1.00 0.00 4 ILE A O 3
ATOM 3038 N N . ARG A 1 5 ? 3.948 6.606 6.845 1.00 0.00 5 ARG A N 3
ATOM 3039 C CA . ARG A 1 5 ? 3.819 6.228 8.253 1.00 0.00 5 ARG A CA 3
ATOM 3040 C C . ARG A 1 5 ? 3.274 4.801 8.320 1.00 0.00 5 ARG A C 3
ATOM 3041 O O . ARG A 1 5 ? 2.511 4.374 7.477 1.00 0.00 5 ARG A O 3
ATOM 3059 N N . ASP A 1 6 ? 3.625 4.066 9.345 1.00 0.00 6 ASP A N 3
ATOM 3060 C CA . ASP A 1 6 ? 2.988 2.827 9.793 1.00 0.00 6 ASP A CA 3
ATOM 3061 C C . ASP A 1 6 ? 1.577 3.108 10.352 1.00 0.00 6 ASP A C 3
ATOM 3062 O O . ASP A 1 6 ? 1.396 3.458 11.516 1.00 0.00 6 ASP A O 3
ATOM 3070 N N . ILE A 1 7 ? 0.557 2.953 9.498 1.00 0.00 7 ILE A N 3
ATOM 3071 C CA . ILE A 1 7 ? -0.867 3.164 9.830 1.00 0.00 7 ILE A CA 3
ATOM 3072 C C . ILE A 1 7 ? -1.613 1.869 10.167 1.00 0.00 7 ILE A C 3
ATOM 3073 O O . ILE A 1 7 ? -2.836 1.816 10.069 1.00 0.00 7 ILE A O 3
ATOM 3088 N N . THR A 1 8 ? -0.887 0.845 10.622 1.00 0.00 8 THR A N 3
ATOM 3089 C CA . THR A 1 8 ? -1.359 -0.477 11.076 1.00 0.00 8 THR A CA 3
ATOM 3090 C C . THR A 1 8 ? -2.659 -0.450 11.889 1.00 0.00 8 THR A C 3
ATOM 3091 O O . THR A 1 8 ? -3.470 -1.364 11.753 1.00 0.00 8 THR A O 3
ATOM 3102 N N . THR A 1 9 ? -2.875 0.593 12.707 1.00 0.00 9 THR A N 3
ATOM 3103 C CA . THR A 1 9 ? -4.040 0.796 13.584 1.00 0.00 9 THR A CA 3
ATOM 3104 C C . THR A 1 9 ? -5.190 1.569 12.929 1.00 0.00 9 THR A C 3
ATOM 3105 O O . THR A 1 9 ? -6.331 1.435 13.369 1.00 0.00 9 THR A O 3
ATOM 3116 N N . GLU A 1 10 ? -4.921 2.358 11.883 1.00 0.00 10 GLU A N 3
ATOM 3117 C CA . GLU A 1 10 ? -5.889 3.244 11.220 1.00 0.00 10 GLU A CA 3
ATOM 3118 C C . GLU A 1 10 ? -6.006 2.979 9.697 1.00 0.00 10 GLU A C 3
ATOM 3119 O O . GLU A 1 10 ? -6.409 3.848 8.919 1.00 0.00 10 GLU A O 3
ATOM 3129 N N . ALA A 1 11 ? -5.656 1.756 9.276 1.00 0.00 11 ALA A N 3
ATOM 3130 C CA . ALA A 1 11 ? -5.894 1.204 7.936 1.00 0.00 11 ALA A CA 3
ATOM 3131 C C . ALA A 1 11 ? -6.952 0.076 7.913 1.00 0.00 11 ALA A C 3
ATOM 3132 O O . ALA A 1 11 ? -6.926 -0.805 7.048 1.00 0.00 11 ALA A O 3
ATOM 3139 N N . GLY A 1 12 ? -7.880 0.073 8.877 1.00 0.00 12 GLY A N 3
ATOM 3140 C CA . GLY A 1 12 ? -8.976 -0.889 8.979 1.00 0.00 12 GLY A CA 3
ATOM 3141 C C . GLY A 1 12 ? -10.050 -0.649 7.920 1.00 0.00 12 GLY A C 3
ATOM 3142 O O . GLY A 1 12 ? -10.352 0.491 7.562 1.00 0.00 12 GLY A O 3
ATOM 3146 N N . MET A 1 13 ? -10.679 -1.738 7.453 1.00 0.00 13 MET A N 3
ATOM 3147 C CA . MET A 1 13 ? -11.764 -1.707 6.458 1.00 0.00 13 MET A CA 3
ATOM 3148 C C . MET A 1 13 ? -12.905 -0.748 6.833 1.00 0.00 13 MET A C 3
ATOM 3149 O O . MET A 1 13 ? -13.477 -0.104 5.958 1.00 0.00 13 MET A O 3
ATOM 3161 N N . ALA A 1 14 ? -13.166 -0.586 8.131 1.00 0.00 14 ALA A N 3
ATOM 3162 C CA . ALA A 1 14 ? -14.203 0.269 8.716 1.00 0.00 14 ALA A CA 3
ATOM 3163 C C . ALA A 1 14 ? -14.186 1.713 8.184 1.00 0.00 14 ALA A C 3
ATOM 3164 O O . ALA A 1 14 ? -15.215 2.218 7.727 1.00 0.00 14 ALA A O 3
ATOM 3171 N N . HIS A 1 15 ? -13.033 2.382 8.229 1.00 0.00 15 HIS A N 3
ATOM 3172 C CA . HIS A 1 15 ? -12.860 3.738 7.706 1.00 0.00 15 HIS A CA 3
ATOM 3173 C C . HIS A 1 15 ? -12.413 3.738 6.236 1.00 0.00 15 HIS A C 3
ATOM 3174 O O . HIS A 1 15 ? -12.773 4.656 5.507 1.00 0.00 15 HIS A O 3
ATOM 3187 N N . PHE A 1 16 ? -11.708 2.702 5.767 1.00 0.00 16 PHE A N 3
ATOM 3188 C CA . PHE A 1 16 ? -11.323 2.535 4.351 1.00 0.00 16 PHE A CA 3
ATOM 3189 C C . PHE A 1 16 ? -12.530 2.389 3.401 1.00 0.00 16 PHE A C 3
ATOM 3190 O O . PHE A 1 16 ? -12.442 2.737 2.226 1.00 0.00 16 PHE A O 3
ATOM 3206 N N . GLU A 1 17 ? -13.678 1.956 3.924 1.00 0.00 17 GLU A N 3
ATOM 3207 C CA . GLU A 1 17 ? -14.985 1.975 3.243 1.00 0.00 17 GLU A CA 3
ATOM 3208 C C . GLU A 1 17 ? -15.596 3.383 3.135 1.00 0.00 17 GLU A C 3
ATOM 3209 O O . GLU A 1 17 ? -16.606 3.574 2.447 1.00 0.00 17 GLU A O 3
ATOM 3219 N N . GLY A 1 18 ? -14.995 4.379 3.795 1.00 0.00 18 GLY A N 3
ATOM 3220 C CA . GLY A 1 18 ? -15.439 5.779 3.849 1.00 0.00 18 GLY A CA 3
ATOM 3221 C C . GLY A 1 18 ? -14.384 6.784 3.381 1.00 0.00 18 GLY A C 3
ATOM 3222 O O . GLY A 1 18 ? -14.655 7.990 3.397 1.00 0.00 18 GLY A O 3
ATOM 3226 N N . LEU A 1 19 ? -13.196 6.315 2.979 1.00 0.00 19 LEU A N 3
ATOM 3227 C CA . LEU A 1 19 ? -12.145 7.163 2.414 1.00 0.00 19 LEU A CA 3
ATOM 3228 C C . LEU A 1 19 ? -12.436 7.513 0.943 1.00 0.00 19 LEU A C 3
ATOM 3229 O O . LEU A 1 19 ? -13.397 7.024 0.351 1.00 0.00 19 LEU A O 3
ATOM 3244 N N . SER A 1 20 ? -11.614 8.367 0.339 1.00 0.00 20 SER A N 3
ATOM 3245 C CA . SER A 1 20 ? -11.744 8.823 -1.042 1.00 0.00 20 SER A CA 3
ATOM 3246 C C . SER A 1 20 ? -10.550 8.354 -1.882 1.00 0.00 20 SER A C 3
ATOM 3247 O O . SER A 1 20 ? -10.709 7.991 -3.046 1.00 0.00 20 SER A O 3
ATOM 3254 N N . ASP A 1 21 ? -9.363 8.333 -1.268 1.00 0.00 21 ASP A N 3
ATOM 3255 C CA . ASP A 1 21 ? -8.050 8.102 -1.869 1.00 0.00 21 ASP A CA 3
ATOM 3256 C C . ASP A 1 21 ? -7.073 7.675 -0.756 1.00 0.00 21 ASP A C 3
ATOM 3257 O O . ASP A 1 21 ? -6.821 8.448 0.171 1.00 0.00 21 ASP A O 3
ATOM 3265 N N . ALA A 1 22 ? -6.502 6.471 -0.847 1.00 0.00 22 ALA A N 3
ATOM 3266 C CA . ALA A 1 22 ? -5.477 5.969 0.083 1.00 0.00 22 ALA A CA 3
ATOM 3267 C C . ALA A 1 22 ? -4.611 4.863 -0.549 1.00 0.00 22 ALA A C 3
ATOM 3268 O O . ALA A 1 22 ? -5.128 3.968 -1.216 1.00 0.00 22 ALA A O 3
ATOM 3275 N N . ILE A 1 23 ? -3.291 4.868 -0.335 1.00 0.00 23 ILE A N 3
ATOM 3276 C CA . ILE A 1 23 ? -2.390 3.763 -0.719 1.00 0.00 23 ILE A CA 3
ATOM 3277 C C . ILE A 1 23 ? -1.754 3.162 0.532 1.00 0.00 23 ILE A C 3
ATOM 3278 O O . ILE A 1 23 ? -1.183 3.876 1.360 1.00 0.00 23 ILE A O 3
ATOM 3293 N N . VAL A 1 24 ? -1.824 1.834 0.624 1.00 0.00 24 VAL A N 3
ATOM 3294 C CA . VAL A 1 24 ? -1.240 1.052 1.715 1.00 0.00 24 VAL A CA 3
ATOM 3295 C C . VAL A 1 24 ? -0.268 0.008 1.180 1.00 0.00 24 VAL A C 3
ATOM 3296 O O . VAL A 1 24 ? -0.632 -0.869 0.398 1.00 0.00 24 VAL A O 3
ATOM 3309 N N . PHE A 1 25 ? 0.977 0.117 1.640 1.00 0.00 25 PHE A N 3
ATOM 3310 C CA . PHE A 1 25 ? 2.048 -0.848 1.438 1.00 0.00 25 PHE A CA 3
ATOM 3311 C C . PHE A 1 25 ? 2.126 -1.808 2.636 1.00 0.00 25 PHE A C 3
ATOM 3312 O O . PHE A 1 25 ? 2.462 -1.415 3.755 1.00 0.00 25 PHE A O 3
ATOM 3328 N N . PHE A 1 26 ? 1.805 -3.082 2.406 1.00 0.00 26 PHE A N 3
ATOM 3329 C CA . PHE A 1 26 ? 1.862 -4.147 3.404 1.00 0.00 26 PHE A CA 3
ATOM 3330 C C . PHE A 1 26 ? 3.281 -4.741 3.475 1.00 0.00 26 PHE A C 3
ATOM 3331 O O . PHE A 1 26 ? 3.865 -5.118 2.453 1.00 0.00 26 PHE A O 3
ATOM 3347 N N . HIS A 1 27 ? 3.828 -4.827 4.689 1.00 0.00 27 HIS A N 3
ATOM 3348 C CA . HIS A 1 27 ? 5.219 -5.194 4.926 1.00 0.00 27 HIS A CA 3
ATOM 3349 C C . HIS A 1 27 ? 5.396 -5.946 6.277 1.00 0.00 27 HIS A C 3
ATOM 3350 O O . HIS A 1 27 ? 4.564 -5.835 7.182 1.00 0.00 27 HIS A O 3
ATOM 3364 N N . LYS A 1 28 ? 6.544 -6.620 6.444 1.00 0.00 28 LYS A N 3
ATOM 3365 C CA . LYS A 1 28 ? 6.999 -7.263 7.673 1.00 0.00 28 LYS A CA 3
ATOM 3366 C C . LYS A 1 28 ? 8.393 -6.715 8.050 1.00 0.00 28 LYS A C 3
ATOM 3367 O O . LYS A 1 28 ? 9.191 -6.358 7.184 1.00 0.00 28 LYS A O 3
ATOM 3382 N N . ASN A 1 29 ? 8.703 -6.648 9.339 1.00 0.00 29 ASN A N 3
ATOM 3383 C CA . ASN A 1 29 ? 10.005 -6.255 9.898 1.00 0.00 29 ASN A CA 3
ATOM 3384 C C . ASN A 1 29 ? 11.188 -7.121 9.390 1.00 0.00 29 ASN A C 3
ATOM 3385 O O . ASN A 1 29 ? 12.292 -6.610 9.180 1.00 0.00 29 ASN A O 3
ATOM 3395 N N . LEU A 1 30 ? 10.943 -8.419 9.160 1.00 0.00 30 LEU A N 3
ATOM 3396 C CA . LEU A 1 30 ? 11.892 -9.404 8.638 1.00 0.00 30 LEU A CA 3
ATOM 3397 C C . LEU A 1 30 ? 11.644 -9.603 7.135 1.00 0.00 30 LEU A C 3
ATOM 3398 O O . LEU A 1 30 ? 10.991 -10.558 6.717 1.00 0.00 30 LEU A O 3
ATOM 3413 N N . CYS A 1 31 ? 12.120 -8.651 6.330 1.00 0.00 31 CYS A N 3
ATOM 3414 C CA . CYS A 1 31 ? 11.833 -8.574 4.891 1.00 0.00 31 CYS A CA 3
ATOM 3415 C C . CYS A 1 31 ? 12.914 -7.778 4.122 1.00 0.00 31 CYS A C 3
ATOM 3416 O O . CYS A 1 31 ? 12.956 -6.546 4.260 1.00 0.00 31 CYS A O 3
ATOM 3422 N N . PRO A 1 32 ? 13.762 -8.426 3.297 1.00 0.00 32 PRO A N 3
ATOM 3423 C CA . PRO A 1 32 ? 14.735 -7.741 2.446 1.00 0.00 32 PRO A CA 3
ATOM 3424 C C . PRO A 1 32 ? 14.076 -7.107 1.209 1.00 0.00 32 PRO A C 3
ATOM 3425 O O . PRO A 1 32 ? 14.520 -6.052 0.761 1.00 0.00 32 PRO A O 3
ATOM 3433 N N . HIS A 1 33 ? 13.005 -7.709 0.674 1.00 0.00 33 HIS A N 3
ATOM 3434 C CA . HIS A 1 33 ? 12.301 -7.196 -0.510 1.00 0.00 33 HIS A CA 3
ATOM 3435 C C . HIS A 1 33 ? 11.591 -5.855 -0.251 1.00 0.00 33 HIS A C 3
ATOM 3436 O O . HIS A 1 33 ? 11.609 -4.970 -1.106 1.00 0.00 33 HIS A O 3
ATOM 3449 N N . CYS A 1 34 ? 11.009 -5.687 0.941 1.00 0.00 34 CYS A N 3
ATOM 3450 C CA . CYS A 1 34 ? 10.204 -4.532 1.373 1.00 0.00 34 CYS A CA 3
ATOM 3451 C C . CYS A 1 34 ? 10.919 -3.184 1.198 1.00 0.00 34 CYS A C 3
ATOM 3452 O O . CYS A 1 34 ? 10.296 -2.175 0.870 1.00 0.00 34 CYS A O 3
ATOM 3458 N N . LYS A 1 35 ? 12.245 -3.178 1.328 1.00 0.00 35 LYS A N 3
ATOM 3459 C CA . LYS A 1 35 ? 13.105 -2.021 1.061 1.00 0.00 35 LYS A CA 3
ATOM 3460 C C . LYS A 1 35 ? 12.873 -1.399 -0.330 1.00 0.00 35 LYS A C 3
ATOM 3461 O O . LYS A 1 35 ? 12.779 -0.185 -0.483 1.00 0.00 35 LYS A O 3
ATOM 3476 N N . ASN A 1 36 ? 12.751 -2.223 -1.364 1.00 0.00 36 ASN A N 3
ATOM 3477 C CA . ASN A 1 36 ? 12.676 -1.790 -2.771 1.00 0.00 36 ASN A CA 3
ATOM 3478 C C . ASN A 1 36 ? 11.388 -1.012 -3.067 1.00 0.00 36 ASN A C 3
ATOM 3479 O O . ASN A 1 36 ? 11.392 -0.051 -3.834 1.00 0.00 36 ASN A O 3
ATOM 3489 N N . MET A 1 37 ? 10.310 -1.362 -2.363 1.00 0.00 37 MET A N 3
ATOM 3490 C CA . MET A 1 37 ? 9.029 -0.657 -2.397 1.00 0.00 37 MET A CA 3
ATOM 3491 C C . MET A 1 37 ? 9.148 0.730 -1.766 1.00 0.00 37 MET A C 3
ATOM 3492 O O . MET A 1 37 ? 8.864 1.716 -2.435 1.00 0.00 37 MET A O 3
ATOM 3504 N N . GLU A 1 38 ? 9.657 0.860 -0.536 1.00 0.00 38 GLU A N 3
ATOM 3505 C CA . GLU A 1 38 ? 9.784 2.182 0.093 1.00 0.00 38 GLU A CA 3
ATOM 3506 C C . GLU A 1 38 ? 10.734 3.115 -0.674 1.00 0.00 38 GLU A C 3
ATOM 3507 O O . GLU A 1 38 ? 10.531 4.325 -0.693 1.00 0.00 38 GLU A O 3
ATOM 3517 N N . LYS A 1 39 ? 11.709 2.559 -1.404 1.00 0.00 39 LYS A N 3
ATOM 3518 C CA . LYS A 1 39 ? 12.596 3.321 -2.294 1.00 0.00 39 LYS A CA 3
ATOM 3519 C C . LYS A 1 39 ? 11.855 4.002 -3.457 1.00 0.00 39 LYS A C 3
ATOM 3520 O O . LYS A 1 39 ? 12.327 5.024 -3.951 1.00 0.00 39 LYS A O 3
ATOM 3535 N N . VAL A 1 40 ? 10.710 3.457 -3.889 1.00 0.00 40 VAL A N 3
ATOM 3536 C CA . VAL A 1 40 ? 9.948 3.937 -5.060 1.00 0.00 40 VAL A CA 3
ATOM 3537 C C . VAL A 1 40 ? 8.609 4.592 -4.700 1.00 0.00 40 VAL A C 3
ATOM 3538 O O . VAL A 1 40 ? 8.163 5.497 -5.402 1.00 0.00 40 VAL A O 3
ATOM 3551 N N . LEU A 1 41 ? 7.994 4.170 -3.589 1.00 0.00 41 LEU A N 3
ATOM 3552 C CA . LEU A 1 41 ? 6.824 4.807 -2.969 1.00 0.00 41 LEU A CA 3
ATOM 3553 C C . LEU A 1 41 ? 7.162 6.220 -2.472 1.00 0.00 41 LEU A C 3
ATOM 3554 O O . LEU A 1 41 ? 6.329 7.117 -2.587 1.00 0.00 41 LEU A O 3
ATOM 3569 N N . ASP A 1 42 ? 8.390 6.431 -1.986 1.00 0.00 42 ASP A N 3
ATOM 3570 C CA . ASP A 1 42 ? 8.909 7.764 -1.644 1.00 0.00 42 ASP A CA 3
ATOM 3571 C C . ASP A 1 42 ? 8.884 8.714 -2.850 1.00 0.00 42 ASP A C 3
ATOM 3572 O O . ASP A 1 42 ? 8.268 9.780 -2.821 1.00 0.00 42 ASP A O 3
ATOM 3580 N N . LYS A 1 43 ? 9.542 8.295 -3.935 1.00 0.00 43 LYS A N 3
ATOM 3581 C CA . LYS A 1 43 ? 9.666 9.071 -5.179 1.00 0.00 43 LYS A CA 3
ATOM 3582 C C . LYS A 1 43 ? 8.325 9.225 -5.915 1.00 0.00 43 LYS A C 3
ATOM 3583 O O . LYS A 1 43 ? 8.105 10.238 -6.581 1.00 0.00 43 LYS A O 3
ATOM 3598 N N . PHE A 1 44 ? 7.402 8.271 -5.749 1.00 0.00 44 PHE A N 3
ATOM 3599 C CA . PHE A 1 44 ? 6.025 8.382 -6.223 1.00 0.00 44 PHE A CA 3
ATOM 3600 C C . PHE A 1 44 ? 5.247 9.436 -5.419 1.00 0.00 44 PHE A C 3
ATOM 3601 O O . PHE A 1 44 ? 4.671 10.336 -6.021 1.00 0.00 44 PHE A O 3
ATOM 3617 N N . GLY A 1 45 ? 5.279 9.382 -4.080 1.00 0.00 45 GLY A N 3
ATOM 3618 C CA . GLY A 1 45 ? 4.552 10.320 -3.215 1.00 0.00 45 GLY A CA 3
ATOM 3619 C C . GLY A 1 45 ? 5.015 11.762 -3.381 1.00 0.00 45 GLY A C 3
ATOM 3620 O O . GLY A 1 45 ? 4.182 12.666 -3.461 1.00 0.00 45 GLY A O 3
ATOM 3624 N N . ALA A 1 46 ? 6.326 11.968 -3.552 1.00 0.00 46 ALA A N 3
ATOM 3625 C CA . ALA A 1 46 ? 6.909 13.274 -3.875 1.00 0.00 46 ALA A CA 3
ATOM 3626 C C . ALA A 1 46 ? 6.412 13.866 -5.213 1.00 0.00 46 ALA A C 3
ATOM 3627 O O . ALA A 1 46 ? 6.502 15.079 -5.421 1.00 0.00 46 ALA A O 3
ATOM 3634 N N . ARG A 1 47 ? 5.934 13.024 -6.135 1.00 0.00 47 ARG A N 3
ATOM 3635 C CA . ARG A 1 47 ? 5.350 13.402 -7.436 1.00 0.00 47 ARG A CA 3
ATOM 3636 C C . ARG A 1 47 ? 3.805 13.338 -7.452 1.00 0.00 47 ARG A C 3
ATOM 3637 O O . ARG A 1 47 ? 3.187 13.820 -8.402 1.00 0.00 47 ARG A O 3
ATOM 3655 N N . ALA A 1 48 ? 3.174 12.775 -6.413 1.00 0.00 48 ALA A N 3
ATOM 3656 C CA . ALA A 1 48 ? 1.726 12.508 -6.346 1.00 0.00 48 ALA A CA 3
ATOM 3657 C C . ALA A 1 48 ? 1.081 13.059 -5.042 1.00 0.00 48 ALA A C 3
ATOM 3658 O O . ALA A 1 48 ? 0.478 12.296 -4.287 1.00 0.00 48 ALA A O 3
ATOM 3665 N N . PRO A 1 49 ? 1.136 14.383 -4.793 1.00 0.00 49 PRO A N 3
ATOM 3666 C CA . PRO A 1 49 ? 0.808 14.997 -3.505 1.00 0.00 49 PRO A CA 3
ATOM 3667 C C . PRO A 1 49 ? -0.640 14.773 -3.064 1.00 0.00 49 PRO A C 3
ATOM 3668 O O . PRO A 1 49 ? -0.907 14.712 -1.864 1.00 0.00 49 PRO A O 3
ATOM 3676 N N . GLN A 1 50 ? -1.569 14.634 -4.013 1.00 0.00 50 GLN A N 3
ATOM 3677 C CA . GLN A 1 50 ? -2.993 14.450 -3.712 1.00 0.00 50 GLN A CA 3
ATOM 3678 C C . GLN A 1 50 ? -3.342 13.055 -3.153 1.00 0.00 50 GLN A C 3
ATOM 3679 O O . GLN A 1 50 ? -4.409 12.903 -2.558 1.00 0.00 50 GLN A O 3
ATOM 3691 N N . VAL A 1 51 ? -2.478 12.048 -3.342 1.00 0.00 51 VAL A N 3
ATOM 3692 C CA . VAL A 1 51 ? -2.642 10.705 -2.754 1.00 0.00 51 VAL A CA 3
ATOM 3693 C C . VAL A 1 51 ? -1.719 10.530 -1.544 1.00 0.00 51 VAL A C 3
ATOM 3694 O O . VAL A 1 51 ? -0.579 10.995 -1.543 1.00 0.00 51 VAL A O 3
ATOM 3707 N N . ALA A 1 52 ? -2.219 9.853 -0.508 1.00 0.00 52 ALA A N 3
ATOM 3708 C CA . ALA A 1 52 ? -1.470 9.543 0.703 1.00 0.00 52 ALA A CA 3
ATOM 3709 C C . ALA A 1 52 ? -0.987 8.091 0.645 1.00 0.00 52 ALA A C 3
ATOM 3710 O O . ALA A 1 52 ? -1.786 7.184 0.407 1.00 0.00 52 ALA A O 3
ATOM 3717 N N . ILE A 1 53 ? 0.311 7.875 0.859 1.00 0.00 53 ILE A N 3
ATOM 3718 C CA . ILE A 1 53 ? 0.936 6.546 0.917 1.00 0.00 53 ILE A CA 3
ATOM 3719 C C . ILE A 1 53 ? 1.433 6.307 2.336 1.00 0.00 53 ILE A C 3
ATOM 3720 O O . ILE A 1 53 ? 2.103 7.166 2.902 1.00 0.00 53 ILE A O 3
ATOM 3735 N N . SER A 1 54 ? 1.148 5.145 2.906 1.00 0.00 54 SER A N 3
ATOM 3736 C CA . SER A 1 54 ? 1.608 4.748 4.241 1.00 0.00 54 SER A CA 3
ATOM 3737 C C . SER A 1 54 ? 1.793 3.226 4.346 1.00 0.00 54 SER A C 3
ATOM 3738 O O . SER A 1 54 ? 1.265 2.467 3.535 1.00 0.00 54 SER A O 3
ATOM 3745 N N . SER A 1 55 ? 2.608 2.757 5.291 1.00 0.00 55 SER A N 3
ATOM 3746 C CA . SER A 1 55 ? 2.866 1.324 5.472 1.00 0.00 55 SER A CA 3
ATOM 3747 C C . SER A 1 55 ? 1.866 0.671 6.448 1.00 0.00 55 SER A C 3
ATOM 3748 O O . SER A 1 55 ? 1.272 1.340 7.292 1.00 0.00 55 SER A O 3
ATOM 3755 N N . VAL A 1 56 ? 1.681 -0.648 6.340 1.00 0.00 56 VAL A N 3
ATOM 3756 C CA . VAL A 1 56 ? 0.936 -1.475 7.310 1.00 0.00 56 VAL A CA 3
ATOM 3757 C C . VAL A 1 56 ? 1.772 -2.696 7.666 1.00 0.00 56 VAL A C 3
ATOM 3758 O O . VAL A 1 56 ? 2.251 -3.401 6.777 1.00 0.00 56 VAL A O 3
ATOM 3771 N N . ASP A 1 57 ? 1.909 -2.960 8.964 1.00 0.00 57 ASP A N 3
ATOM 3772 C CA . ASP A 1 57 ? 2.531 -4.175 9.478 1.00 0.00 57 ASP A CA 3
ATOM 3773 C C . ASP A 1 57 ? 1.595 -5.372 9.249 1.00 0.00 57 ASP A C 3
ATOM 3774 O O . ASP A 1 57 ? 0.711 -5.658 10.054 1.00 0.00 57 ASP A O 3
ATOM 3782 N N . SER A 1 58 ? 1.782 -6.095 8.142 1.00 0.00 58 SER A N 3
ATOM 3783 C CA . SER A 1 58 ? 0.977 -7.287 7.803 1.00 0.00 58 SER A CA 3
ATOM 3784 C C . SER A 1 58 ? 1.138 -8.401 8.848 1.00 0.00 58 SER A C 3
ATOM 3785 O O . SER A 1 58 ? 0.203 -9.158 9.102 1.00 0.00 58 SER A O 3
ATOM 3792 N N . GLU A 1 59 ? 2.286 -8.438 9.532 1.00 0.00 59 GLU A N 3
ATOM 3793 C CA . GLU A 1 59 ? 2.566 -9.298 10.683 1.00 0.00 59 GLU A CA 3
ATOM 3794 C C . GLU A 1 59 ? 1.625 -9.074 11.881 1.00 0.00 59 GLU A C 3
ATOM 3795 O O . GLU A 1 59 ? 1.436 -9.984 12.692 1.00 0.00 59 GLU A O 3
ATOM 3805 N N . ALA A 1 60 ? 1.006 -7.888 12.001 1.00 0.00 60 ALA A N 3
ATOM 3806 C CA . ALA A 1 60 ? 0.037 -7.576 13.055 1.00 0.00 60 ALA A CA 3
ATOM 3807 C C . ALA A 1 60 ? -1.404 -7.924 12.649 1.00 0.00 60 ALA A C 3
ATOM 3808 O O . ALA A 1 60 ? -2.303 -7.859 13.488 1.00 0.00 60 ALA A O 3
ATOM 3815 N N . ARG A 1 61 ? -1.649 -8.214 11.365 1.00 0.00 61 ARG A N 3
ATOM 3816 C CA . ARG A 1 61 ? -2.960 -8.538 10.768 1.00 0.00 61 ARG A CA 3
ATOM 3817 C C . ARG A 1 61 ? -2.800 -9.428 9.513 1.00 0.00 61 ARG A C 3
ATOM 3818 O O . ARG A 1 61 ? -3.077 -8.978 8.394 1.00 0.00 61 ARG A O 3
ATOM 3836 N N . PRO A 1 62 ? -2.407 -10.713 9.685 1.00 0.00 62 PRO A N 3
ATOM 3837 C CA . PRO A 1 62 ? -2.317 -11.674 8.587 1.00 0.00 62 PRO A CA 3
ATOM 3838 C C . PRO A 1 62 ? -3.698 -12.030 8.013 1.00 0.00 62 PRO A C 3
ATOM 3839 O O . PRO A 1 62 ? -3.796 -12.438 6.858 1.00 0.00 62 PRO A O 3
ATOM 3847 N N . GLU A 1 63 ? -4.772 -11.833 8.788 1.00 0.00 63 GLU A N 3
ATOM 3848 C CA . GLU A 1 63 ? -6.154 -11.997 8.332 1.00 0.00 63 GLU A CA 3
ATOM 3849 C C . GLU A 1 63 ? -6.573 -10.903 7.337 1.00 0.00 63 GLU A C 3
ATOM 3850 O O . GLU A 1 63 ? -7.316 -11.178 6.395 1.00 0.00 63 GLU A O 3
ATOM 3860 N N . LEU A 1 64 ? -6.074 -9.673 7.505 1.00 0.00 64 LEU A N 3
ATOM 3861 C CA . LEU A 1 64 ? -6.396 -8.559 6.614 1.00 0.00 64 LEU A CA 3
ATOM 3862 C C . LEU A 1 64 ? -5.799 -8.790 5.226 1.00 0.00 64 LEU A C 3
ATOM 3863 O O . LEU A 1 64 ? -6.521 -8.671 4.238 1.00 0.00 64 LEU A O 3
ATOM 3878 N N . MET A 1 65 ? -4.520 -9.188 5.134 1.00 0.00 65 MET A N 3
ATOM 3879 C CA . MET A 1 65 ? -3.922 -9.543 3.832 1.00 0.00 65 MET A CA 3
ATOM 3880 C C . MET A 1 65 ? -4.635 -10.735 3.170 1.00 0.00 65 MET A C 3
ATOM 3881 O O . MET A 1 65 ? -4.901 -10.696 1.971 1.00 0.00 65 MET A O 3
ATOM 3893 N N . LYS A 1 66 ? -5.052 -11.739 3.954 1.00 0.00 66 LYS A N 3
ATOM 3894 C CA . LYS A 1 66 ? -5.838 -12.878 3.463 1.00 0.00 66 LYS A CA 3
ATOM 3895 C C . LYS A 1 66 ? -7.153 -12.423 2.818 1.00 0.00 66 LYS A C 3
ATOM 3896 O O . LYS A 1 66 ? -7.447 -12.803 1.685 1.00 0.00 66 LYS A O 3
ATOM 3911 N N . GLU A 1 67 ? -7.922 -11.580 3.511 1.00 0.00 67 GLU A N 3
ATOM 3912 C CA . GLU A 1 67 ? -9.170 -11.024 2.978 1.00 0.00 67 GLU A CA 3
ATOM 3913 C C . GLU A 1 67 ? -8.955 -10.029 1.816 1.00 0.00 67 GLU A C 3
ATOM 3914 O O . GLU A 1 67 ? -9.827 -9.919 0.946 1.00 0.00 67 GLU A O 3
ATOM 3924 N N . LEU A 1 68 ? -7.798 -9.357 1.740 1.00 0.00 68 LEU A N 3
ATOM 3925 C CA . LEU A 1 68 ? -7.370 -8.573 0.569 1.00 0.00 68 LEU A CA 3
ATOM 3926 C C . LEU A 1 68 ? -6.950 -9.458 -0.623 1.00 0.00 68 LEU A C 3
ATOM 3927 O O . LEU A 1 68 ? -6.804 -8.952 -1.739 1.00 0.00 68 LEU A O 3
ATOM 3942 N N . GLY A 1 69 ? -6.773 -10.770 -0.415 1.00 0.00 69 GLY A N 3
ATOM 3943 C CA . GLY A 1 69 ? -6.535 -11.774 -1.458 1.00 0.00 69 GLY A CA 3
ATOM 3944 C C . GLY A 1 69 ? -5.069 -12.146 -1.678 1.00 0.00 69 GLY A C 3
ATOM 3945 O O . GLY A 1 69 ? -4.739 -12.641 -2.757 1.00 0.00 69 GLY A O 3
ATOM 3949 N N . PHE A 1 70 ? -4.190 -11.912 -0.693 1.00 0.00 70 PHE A N 3
ATOM 3950 C CA . PHE A 1 70 ? -2.757 -12.181 -0.812 1.00 0.00 70 PHE A CA 3
ATOM 3951 C C . PHE A 1 70 ? -2.130 -12.756 0.479 1.00 0.00 70 PHE A C 3
ATOM 3952 O O . PHE A 1 70 ? -2.678 -12.633 1.571 1.00 0.00 70 PHE A O 3
ATOM 3968 N N . GLU A 1 71 ? -0.995 -13.451 0.329 1.00 0.00 71 GLU A N 3
ATOM 3969 C CA . GLU A 1 71 ? -0.430 -14.373 1.330 1.00 0.00 71 GLU A CA 3
ATOM 3970 C C . GLU A 1 71 ? 1.034 -14.754 1.006 1.00 0.00 71 GLU A C 3
ATOM 3971 O O . GLU A 1 71 ? 1.434 -15.917 1.095 1.00 0.00 71 GLU A O 3
ATOM 3981 N N . ARG A 1 72 ? 1.808 -13.779 0.518 1.00 0.00 72 ARG A N 3
ATOM 3982 C CA . ARG A 1 72 ? 2.986 -13.993 -0.339 1.00 0.00 72 ARG A CA 3
ATOM 3983 C C . ARG A 1 72 ? 4.069 -12.907 -0.110 1.00 0.00 72 ARG A C 3
ATOM 3984 O O . ARG A 1 72 ? 4.165 -12.333 0.974 1.00 0.00 72 ARG A O 3
ATOM 4002 N N . VAL A 1 73 ? 4.858 -12.608 -1.145 1.00 0.00 73 VAL A N 3
ATOM 4003 C CA . VAL A 1 73 ? 5.746 -11.423 -1.249 1.00 0.00 73 VAL A CA 3
ATOM 4004 C C . VAL A 1 73 ? 5.046 -10.108 -0.831 1.00 0.00 73 VAL A C 3
ATOM 4005 O O . VAL A 1 73 ? 3.816 -10.029 -0.934 1.00 0.00 73 VAL A O 3
ATOM 4018 N N . PRO A 1 74 ? 5.794 -9.073 -0.391 1.00 0.00 74 PRO A N 3
ATOM 4019 C CA . PRO A 1 74 ? 5.235 -7.765 -0.054 1.00 0.00 74 PRO A CA 3
ATOM 4020 C C . PRO A 1 74 ? 4.419 -7.147 -1.196 1.00 0.00 74 PRO A C 3
ATOM 4021 O O . PRO A 1 74 ? 4.674 -7.404 -2.378 1.00 0.00 74 PRO A O 3
ATOM 4029 N N . THR A 1 75 ? 3.394 -6.373 -0.814 1.00 0.00 75 THR A N 3
ATOM 4030 C CA . THR A 1 75 ? 2.244 -6.043 -1.671 1.00 0.00 75 THR A CA 3
ATOM 4031 C C . THR A 1 75 ? 1.740 -4.632 -1.410 1.00 0.00 75 THR A C 3
ATOM 4032 O O . THR A 1 75 ? 1.672 -4.172 -0.275 1.00 0.00 75 THR A O 3
ATOM 4043 N N . LEU A 1 76 ? 1.353 -3.956 -2.492 1.00 0.00 76 LEU A N 3
ATOM 4044 C CA . LEU A 1 76 ? 0.676 -2.665 -2.486 1.00 0.00 76 LEU A CA 3
ATOM 4045 C C . LEU A 1 76 ? -0.832 -2.877 -2.673 1.00 0.00 76 LEU A C 3
ATOM 4046 O O . LEU A 1 76 ? -1.236 -3.691 -3.500 1.00 0.00 76 LEU A O 3
ATOM 4061 N N . VAL A 1 77 ? -1.648 -2.107 -1.962 1.00 0.00 77 VAL A N 3
ATOM 4062 C CA . VAL A 1 77 ? -3.105 -2.038 -2.145 1.00 0.00 77 VAL A CA 3
ATOM 4063 C C . VAL A 1 77 ? -3.536 -0.571 -2.248 1.00 0.00 77 VAL A C 3
ATOM 4064 O O . VAL A 1 77 ? -3.050 0.289 -1.506 1.00 0.00 77 VAL A O 3
ATOM 4077 N N . PHE A 1 78 ? -4.424 -0.296 -3.209 1.00 0.00 78 PHE A N 3
ATOM 4078 C CA . PHE A 1 78 ? -4.856 1.040 -3.618 1.00 0.00 78 PHE A CA 3
ATOM 4079 C C . PHE A 1 78 ? -6.362 1.209 -3.384 1.00 0.00 78 PHE A C 3
ATOM 4080 O O . PHE A 1 78 ? -7.166 0.443 -3.908 1.00 0.00 78 PHE A O 3
ATOM 4096 N N . ILE A 1 79 ? -6.745 2.235 -2.629 1.00 0.00 79 ILE A N 3
ATOM 4097 C CA . ILE A 1 79 ? -8.126 2.604 -2.289 1.00 0.00 79 ILE A CA 3
ATOM 4098 C C . ILE A 1 79 ? -8.505 3.862 -3.069 1.00 0.00 79 ILE A C 3
ATOM 4099 O O . ILE A 1 79 ? -7.759 4.849 -3.103 1.00 0.00 79 ILE A O 3
ATOM 4114 N N . ARG A 1 80 ? -9.703 3.821 -3.648 1.00 0.00 80 ARG A N 3
ATOM 4115 C CA . ARG A 1 80 ? -10.327 4.897 -4.427 1.00 0.00 80 ARG A CA 3
ATOM 4116 C C . ARG A 1 80 ? -11.849 4.775 -4.305 1.00 0.00 80 ARG A C 3
ATOM 4117 O O . ARG A 1 80 ? -12.392 3.694 -4.524 1.00 0.00 80 ARG A O 3
ATOM 4135 N N . ASP A 1 81 ? -12.524 5.859 -3.932 1.00 0.00 81 ASP A N 3
ATOM 4136 C CA . ASP A 1 81 ? -13.995 5.986 -3.855 1.00 0.00 81 ASP A CA 3
ATOM 4137 C C . ASP A 1 81 ? -14.626 5.222 -2.671 1.00 0.00 81 ASP A C 3
ATOM 4138 O O . ASP A 1 81 ? -15.825 4.937 -2.672 1.00 0.00 81 ASP A O 3
ATOM 4146 N N . GLY A 1 82 ? -13.814 4.857 -1.668 1.00 0.00 82 GLY A N 3
ATOM 4147 C CA . GLY A 1 82 ? -14.244 4.071 -0.499 1.00 0.00 82 GLY A CA 3
ATOM 4148 C C . GLY A 1 82 ? -14.210 2.560 -0.756 1.00 0.00 82 GLY A C 3
ATOM 4149 O O . GLY A 1 82 ? -14.935 1.808 -0.107 1.00 0.00 82 GLY A O 3
ATOM 4153 N N . LYS A 1 83 ? -13.380 2.103 -1.698 1.00 0.00 83 LYS A N 3
ATOM 4154 C CA . LYS A 1 83 ? -13.168 0.675 -1.985 1.00 0.00 83 LYS A CA 3
ATOM 4155 C C . LYS A 1 83 ? -11.770 0.380 -2.556 1.00 0.00 83 LYS A C 3
ATOM 4156 O O . LYS A 1 83 ? -11.070 1.304 -2.973 1.00 0.00 83 LYS A O 3
ATOM 4171 N N . VAL A 1 84 ? -11.357 -0.890 -2.606 1.00 0.00 84 VAL A N 3
ATOM 4172 C CA . VAL A 1 84 ? -10.079 -1.289 -3.229 1.00 0.00 84 VAL A CA 3
ATOM 4173 C C . VAL A 1 84 ? -10.221 -1.265 -4.750 1.00 0.00 84 VAL A C 3
ATOM 4174 O O . VAL A 1 84 ? -11.036 -1.990 -5.319 1.00 0.00 84 VAL A O 3
ATOM 4187 N N . ALA A 1 85 ? -9.418 -0.429 -5.400 1.00 0.00 85 ALA A N 3
ATOM 4188 C CA . ALA A 1 85 ? -9.292 -0.342 -6.853 1.00 0.00 85 ALA A CA 3
ATOM 4189 C C . ALA A 1 85 ? -8.233 -1.291 -7.436 1.00 0.00 85 ALA A C 3
ATOM 4190 O O . ALA A 1 85 ? -8.393 -1.764 -8.561 1.00 0.00 85 ALA A O 3
ATOM 4197 N N . LYS A 1 86 ? -7.165 -1.592 -6.687 1.00 0.00 86 LYS A N 3
ATOM 4198 C CA . LYS A 1 86 ? -6.054 -2.435 -7.171 1.00 0.00 86 LYS A CA 3
ATOM 4199 C C . LYS A 1 86 ? -5.288 -3.142 -6.036 1.00 0.00 86 LYS A C 3
ATOM 4200 O O . LYS A 1 86 ? -5.129 -2.576 -4.954 1.00 0.00 86 LYS A O 3
ATOM 4215 N N . VAL A 1 87 ? -4.778 -4.348 -6.308 1.00 0.00 87 VAL A N 3
ATOM 4216 C CA . VAL A 1 87 ? -3.759 -5.059 -5.515 1.00 0.00 87 VAL A CA 3
ATOM 4217 C C . VAL A 1 87 ? -2.583 -5.378 -6.452 1.00 0.00 87 VAL A C 3
ATOM 4218 O O . VAL A 1 87 ? -2.798 -5.873 -7.555 1.00 0.00 87 VAL A O 3
ATOM 4231 N N . PHE A 1 88 ? -1.352 -5.089 -6.025 1.00 0.00 88 PHE A N 3
ATOM 4232 C CA . PHE A 1 88 ? -0.117 -5.368 -6.771 1.00 0.00 88 PHE A CA 3
ATOM 4233 C C . PHE A 1 88 ? 0.924 -6.022 -5.848 1.00 0.00 88 PHE A C 3
ATOM 4234 O O . PHE A 1 88 ? 1.519 -5.365 -4.998 1.00 0.00 88 PHE A O 3
ATOM 4250 N N . SER A 1 89 ? 1.155 -7.326 -6.015 1.00 0.00 89 SER A N 3
ATOM 4251 C CA . SER A 1 89 ? 2.152 -8.099 -5.269 1.00 0.00 89 SER A CA 3
ATOM 4252 C C . SER A 1 89 ? 3.443 -8.274 -6.088 1.00 0.00 89 SER A C 3
ATOM 4253 O O . SER A 1 89 ? 3.400 -8.698 -7.247 1.00 0.00 89 SER A O 3
ATOM 4260 N N . GLY A 1 90 ? 4.593 -7.957 -5.485 1.00 0.00 90 GLY A N 3
ATOM 4261 C CA . GLY A 1 90 ? 5.923 -8.026 -6.103 1.00 0.00 90 GLY A CA 3
ATOM 4262 C C . GLY A 1 90 ? 6.658 -6.680 -6.128 1.00 0.00 90 GLY A C 3
ATOM 4263 O O . GLY A 1 90 ? 6.279 -5.745 -5.432 1.00 0.00 90 GLY A O 3
ATOM 4267 N N . ILE A 1 91 ? 7.746 -6.620 -6.900 1.00 0.00 91 ILE A N 3
ATOM 4268 C CA . ILE A 1 91 ? 8.704 -5.496 -6.936 1.00 0.00 91 ILE A CA 3
ATOM 4269 C C . ILE A 1 91 ? 8.427 -4.570 -8.135 1.00 0.00 91 ILE A C 3
ATOM 4270 O O . ILE A 1 91 ? 7.991 -5.035 -9.190 1.00 0.00 91 ILE A O 3
ATOM 4285 N N . MET A 1 92 ? 8.728 -3.275 -7.998 1.00 0.00 92 MET A N 3
ATOM 4286 C CA . MET A 1 92 ? 8.548 -2.263 -9.057 1.00 0.00 92 MET A CA 3
ATOM 4287 C C . MET A 1 92 ? 9.502 -1.067 -8.941 1.00 0.00 92 MET A C 3
ATOM 4288 O O . MET A 1 92 ? 10.144 -0.836 -7.918 1.00 0.00 92 MET A O 3
ATOM 4300 N N . ASN A 1 93 ? 9.575 -0.322 -10.043 1.00 0.00 93 ASN A N 3
ATOM 4301 C CA . ASN A 1 93 ? 10.290 0.941 -10.246 1.00 0.00 93 ASN A CA 3
ATOM 4302 C C . ASN A 1 93 ? 9.296 2.130 -10.185 1.00 0.00 93 ASN A C 3
ATOM 4303 O O . ASN A 1 93 ? 8.097 1.920 -10.408 1.00 0.00 93 ASN A O 3
ATOM 4313 N N . PRO A 1 94 ? 9.727 3.380 -9.894 1.00 0.00 94 PRO A N 3
ATOM 4314 C CA . PRO A 1 94 ? 8.797 4.466 -9.552 1.00 0.00 94 PRO A CA 3
ATOM 4315 C C . PRO A 1 94 ? 7.892 4.856 -10.714 1.00 0.00 94 PRO A C 3
ATOM 4316 O O . PRO A 1 94 ? 6.705 5.088 -10.511 1.00 0.00 94 PRO A O 3
ATOM 4324 N N . ARG A 1 95 ? 8.433 4.888 -11.934 1.00 0.00 95 ARG A N 3
ATOM 4325 C CA . ARG A 1 95 ? 7.683 5.226 -13.149 1.00 0.00 95 ARG A CA 3
ATOM 4326 C C . ARG A 1 95 ? 6.481 4.289 -13.388 1.00 0.00 95 ARG A C 3
ATOM 4327 O O . ARG A 1 95 ? 5.443 4.734 -13.878 1.00 0.00 95 ARG A O 3
ATOM 4345 N N . GLU A 1 96 ? 6.581 3.016 -12.980 1.00 0.00 96 GLU A N 3
ATOM 4346 C CA . GLU A 1 96 ? 5.461 2.064 -13.018 1.00 0.00 96 GLU A CA 3
ATOM 4347 C C . GLU A 1 96 ? 4.440 2.336 -11.901 1.00 0.00 96 GLU A C 3
ATOM 4348 O O . GLU A 1 96 ? 3.247 2.179 -12.137 1.00 0.00 96 GLU A O 3
ATOM 4358 N N . LEU A 1 97 ? 4.873 2.825 -10.731 1.00 0.00 97 LEU A N 3
ATOM 4359 C CA . LEU A 1 97 ? 3.970 3.326 -9.682 1.00 0.00 97 LEU A CA 3
ATOM 4360 C C . LEU A 1 97 ? 3.131 4.515 -10.177 1.00 0.00 97 LEU A C 3
ATOM 4361 O O . LEU A 1 97 ? 1.912 4.550 -9.994 1.00 0.00 97 LEU A O 3
ATOM 4376 N N . GLN A 1 98 ? 3.787 5.467 -10.863 1.00 0.00 98 GLN A N 3
ATOM 4377 C CA . GLN A 1 98 ? 3.134 6.592 -11.543 1.00 0.00 98 GLN A CA 3
ATOM 4378 C C . GLN A 1 98 ? 2.112 6.105 -12.583 1.00 0.00 98 GLN A C 3
ATOM 4379 O O . GLN A 1 98 ? 0.986 6.600 -12.598 1.00 0.00 98 GLN A O 3
ATOM 4391 N N . ALA A 1 99 ? 2.477 5.119 -13.413 1.00 0.00 99 ALA A N 3
ATOM 4392 C CA . ALA A 1 99 ? 1.598 4.563 -14.440 1.00 0.00 99 ALA A CA 3
ATOM 4393 C C . ALA A 1 99 ? 0.388 3.812 -13.858 1.00 0.00 99 ALA A C 3
ATOM 4394 O O . ALA A 1 99 ? -0.741 4.072 -14.280 1.00 0.00 99 ALA A O 3
ATOM 4401 N N . LEU A 1 100 ? 0.599 2.930 -12.873 1.00 0.00 100 LEU A N 3
ATOM 4402 C CA . LEU A 1 100 ? -0.465 2.211 -12.166 1.00 0.00 100 LEU A CA 3
ATOM 4403 C C . LEU A 1 100 ? -1.467 3.206 -11.576 1.00 0.00 100 LEU A C 3
ATOM 4404 O O . LEU A 1 100 ? -2.664 3.115 -11.835 1.00 0.00 100 LEU A O 3
ATOM 4419 N N . TYR A 1 101 ? -0.978 4.201 -10.844 1.00 0.00 101 TYR A N 3
ATOM 4420 C CA . TYR A 1 101 ? -1.833 5.216 -10.235 1.00 0.00 101 TYR A CA 3
ATOM 4421 C C . TYR A 1 101 ? -2.600 6.056 -11.259 1.00 0.00 101 TYR A C 3
ATOM 4422 O O . TYR A 1 101 ? -3.830 6.153 -11.186 1.00 0.00 101 TYR A O 3
ATOM 4439 N N . ALA A 1 102 ? -1.899 6.650 -12.230 1.00 0.00 102 ALA A N 3
ATOM 4440 C CA . ALA A 1 102 ? -2.504 7.481 -13.271 1.00 0.00 102 ALA A CA 3
ATOM 4441 C C . ALA A 1 102 ? -3.534 6.704 -14.098 1.00 0.00 102 ALA A C 3
ATOM 4442 O O . ALA A 1 102 ? -4.513 7.289 -14.563 1.00 0.00 102 ALA A O 3
ATOM 4449 N N . SER A 1 103 ? -3.372 5.388 -14.231 1.00 0.00 103 SER A N 3
ATOM 4450 C CA . SER A 1 103 ? -4.320 4.543 -14.974 1.00 0.00 103 SER A CA 3
ATOM 4451 C C . SER A 1 103 ? -5.647 4.333 -14.225 1.00 0.00 103 SER A C 3
ATOM 4452 O O . SER A 1 103 ? -6.661 4.040 -14.855 1.00 0.00 103 SER A O 3
ATOM 4459 N N . ILE A 1 104 ? -5.660 4.522 -12.899 1.00 0.00 104 ILE A N 3
ATOM 4460 C CA . ILE A 1 104 ? -6.852 4.420 -12.049 1.00 0.00 104 ILE A CA 3
ATOM 4461 C C . ILE A 1 104 ? -7.418 5.820 -11.793 1.00 0.00 104 ILE A C 3
ATOM 4462 O O . ILE A 1 104 ? -8.558 6.100 -12.153 1.00 0.00 104 ILE A O 3
ATOM 4477 N N . MET A 1 1 ? 9.324 14.235 1.467 1.00 0.00 1 MET A N 4
ATOM 4478 C CA . MET A 1 1 ? 8.517 14.655 0.314 1.00 0.00 1 MET A CA 4
ATOM 4479 C C . MET A 1 1 ? 7.318 13.728 0.050 1.00 0.00 1 MET A C 4
ATOM 4480 O O . MET A 1 1 ? 6.473 14.033 -0.793 1.00 0.00 1 MET A O 4
ATOM 4492 N N . SER A 1 2 ? 7.218 12.621 0.778 1.00 0.00 2 SER A N 4
ATOM 4493 C CA . SER A 1 2 ? 6.066 11.705 0.798 1.00 0.00 2 SER A CA 4
ATOM 4494 C C . SER A 1 2 ? 5.375 11.680 2.189 1.00 0.00 2 SER A C 4
ATOM 4495 O O . SER A 1 2 ? 5.551 12.594 3.002 1.00 0.00 2 SER A O 4
ATOM 4502 N N . ALA A 1 3 ? 4.561 10.653 2.473 1.00 0.00 3 ALA A N 4
ATOM 4503 C CA . ALA A 1 3 ? 3.750 10.528 3.692 1.00 0.00 3 ALA A CA 4
ATOM 4504 C C . ALA A 1 3 ? 3.858 9.146 4.370 1.00 0.00 3 ALA A C 4
ATOM 4505 O O . ALA A 1 3 ? 3.060 8.836 5.254 1.00 0.00 3 ALA A O 4
ATOM 4512 N N . ILE A 1 4 ? 4.825 8.309 3.962 1.00 0.00 4 ILE A N 4
ATOM 4513 C CA . ILE A 1 4 ? 4.902 6.871 4.307 1.00 0.00 4 ILE A CA 4
ATOM 4514 C C . ILE A 1 4 ? 5.116 6.676 5.813 1.00 0.00 4 ILE A C 4
ATOM 4515 O O . ILE A 1 4 ? 6.239 6.755 6.315 1.00 0.00 4 ILE A O 4
ATOM 4530 N N . ARG A 1 5 ? 4.023 6.411 6.529 1.00 0.00 5 ARG A N 4
ATOM 4531 C CA . ARG A 1 5 ? 3.975 5.982 7.931 1.00 0.00 5 ARG A CA 4
ATOM 4532 C C . ARG A 1 5 ? 3.300 4.613 8.002 1.00 0.00 5 ARG A C 4
ATOM 4533 O O . ARG A 1 5 ? 2.408 4.309 7.231 1.00 0.00 5 ARG A O 4
ATOM 4551 N N . ASP A 1 6 ? 3.698 3.800 8.953 1.00 0.00 6 ASP A N 4
ATOM 4552 C CA . ASP A 1 6 ? 3.048 2.559 9.372 1.00 0.00 6 ASP A CA 4
ATOM 4553 C C . ASP A 1 6 ? 1.687 2.854 10.022 1.00 0.00 6 ASP A C 4
ATOM 4554 O O . ASP A 1 6 ? 1.590 3.108 11.223 1.00 0.00 6 ASP A O 4
ATOM 4562 N N . ILE A 1 7 ? 0.623 2.825 9.218 1.00 0.00 7 ILE A N 4
ATOM 4563 C CA . ILE A 1 7 ? -0.776 3.006 9.654 1.00 0.00 7 ILE A CA 4
ATOM 4564 C C . ILE A 1 7 ? -1.420 1.694 10.101 1.00 0.00 7 ILE A C 4
ATOM 4565 O O . ILE A 1 7 ? -2.630 1.543 9.988 1.00 0.00 7 ILE A O 4
ATOM 4580 N N . THR A 1 8 ? -0.634 0.750 10.624 1.00 0.00 8 THR A N 4
ATOM 4581 C CA . THR A 1 8 ? -1.033 -0.605 11.055 1.00 0.00 8 THR A CA 4
ATOM 4582 C C . THR A 1 8 ? -2.356 -0.655 11.830 1.00 0.00 8 THR A C 4
ATOM 4583 O O . THR A 1 8 ? -3.124 -1.597 11.637 1.00 0.00 8 THR A O 4
ATOM 4594 N N . THR A 1 9 ? -2.653 0.352 12.663 1.00 0.00 9 THR A N 4
ATOM 4595 C CA . THR A 1 9 ? -3.884 0.473 13.466 1.00 0.00 9 THR A CA 4
ATOM 4596 C C . THR A 1 9 ? -4.959 1.389 12.856 1.00 0.00 9 THR A C 4
ATOM 4597 O O . THR A 1 9 ? -6.083 1.404 13.351 1.00 0.00 9 THR A O 4
ATOM 4608 N N . GLU A 1 10 ? -4.653 2.132 11.787 1.00 0.00 10 GLU A N 4
ATOM 4609 C CA . GLU A 1 10 ? -5.574 3.019 11.056 1.00 0.00 10 GLU A CA 4
ATOM 4610 C C . GLU A 1 10 ? -5.815 2.547 9.595 1.00 0.00 10 GLU A C 4
ATOM 4611 O O . GLU A 1 10 ? -6.278 3.326 8.752 1.00 0.00 10 GLU A O 4
ATOM 4621 N N . ALA A 1 11 ? -5.472 1.290 9.289 1.00 0.00 11 ALA A N 4
ATOM 4622 C CA . ALA A 1 11 ? -5.636 0.661 7.974 1.00 0.00 11 ALA A CA 4
ATOM 4623 C C . ALA A 1 11 ? -6.774 -0.378 7.880 1.00 0.00 11 ALA A C 4
ATOM 4624 O O . ALA A 1 11 ? -6.880 -1.097 6.882 1.00 0.00 11 ALA A O 4
ATOM 4631 N N . GLY A 1 12 ? -7.598 -0.500 8.919 1.00 0.00 12 GLY A N 4
ATOM 4632 C CA . GLY A 1 12 ? -8.689 -1.471 8.993 1.00 0.00 12 GLY A CA 4
ATOM 4633 C C . GLY A 1 12 ? -9.731 -1.260 7.897 1.00 0.00 12 GLY A C 4
ATOM 4634 O O . GLY A 1 12 ? -10.078 -0.128 7.554 1.00 0.00 12 GLY A O 4
ATOM 4638 N N . MET A 1 13 ? -10.291 -2.365 7.389 1.00 0.00 13 MET A N 4
ATOM 4639 C CA . MET A 1 13 ? -11.337 -2.376 6.352 1.00 0.00 13 MET A CA 4
ATOM 4640 C C . MET A 1 13 ? -12.521 -1.445 6.672 1.00 0.00 13 MET A C 4
ATOM 4641 O O . MET A 1 13 ? -13.069 -0.813 5.777 1.00 0.00 13 MET A O 4
ATOM 4653 N N . ALA A 1 14 ? -12.830 -1.286 7.964 1.00 0.00 14 ALA A N 4
ATOM 4654 C CA . ALA A 1 14 ? -13.876 -0.419 8.512 1.00 0.00 14 ALA A CA 4
ATOM 4655 C C . ALA A 1 14 ? -13.823 1.024 7.976 1.00 0.00 14 ALA A C 4
ATOM 4656 O O . ALA A 1 14 ? -14.817 1.527 7.447 1.00 0.00 14 ALA A O 4
ATOM 4663 N N . HIS A 1 15 ? -12.674 1.690 8.096 1.00 0.00 15 HIS A N 4
ATOM 4664 C CA . HIS A 1 15 ? -12.477 3.050 7.591 1.00 0.00 15 HIS A CA 4
ATOM 4665 C C . HIS A 1 15 ? -11.928 3.070 6.157 1.00 0.00 15 HIS A C 4
ATOM 4666 O O . HIS A 1 15 ? -12.226 4.017 5.439 1.00 0.00 15 HIS A O 4
ATOM 4679 N N . PHE A 1 16 ? -11.225 2.032 5.690 1.00 0.00 16 PHE A N 4
ATOM 4680 C CA . PHE A 1 16 ? -10.831 1.879 4.276 1.00 0.00 16 PHE A CA 4
ATOM 4681 C C . PHE A 1 16 ? -12.031 1.815 3.311 1.00 0.00 16 PHE A C 4
ATOM 4682 O O . PHE A 1 16 ? -11.916 2.244 2.161 1.00 0.00 16 PHE A O 4
ATOM 4698 N N . GLU A 1 17 ? -13.192 1.371 3.797 1.00 0.00 17 GLU A N 4
ATOM 4699 C CA . GLU A 1 17 ? -14.474 1.429 3.080 1.00 0.00 17 GLU A CA 4
ATOM 4700 C C . GLU A 1 17 ? -15.117 2.836 3.112 1.00 0.00 17 GLU A C 4
ATOM 4701 O O . GLU A 1 17 ? -16.158 3.058 2.488 1.00 0.00 17 GLU A O 4
ATOM 4711 N N . GLY A 1 18 ? -14.495 3.794 3.818 1.00 0.00 18 GLY A N 4
ATOM 4712 C CA . GLY A 1 18 ? -14.917 5.191 3.953 1.00 0.00 18 GLY A CA 4
ATOM 4713 C C . GLY A 1 18 ? -13.855 6.208 3.497 1.00 0.00 18 GLY A C 4
ATOM 4714 O O . GLY A 1 18 ? -14.120 7.410 3.522 1.00 0.00 18 GLY A O 4
ATOM 4718 N N . LEU A 1 19 ? -12.669 5.741 3.084 1.00 0.00 19 LEU A N 4
ATOM 4719 C CA . LEU A 1 19 ? -11.607 6.570 2.508 1.00 0.00 19 LEU A CA 4
ATOM 4720 C C . LEU A 1 19 ? -11.955 6.984 1.071 1.00 0.00 19 LEU A C 4
ATOM 4721 O O . LEU A 1 19 ? -12.884 6.458 0.467 1.00 0.00 19 LEU A O 4
ATOM 4736 N N . SER A 1 20 ? -11.186 7.909 0.503 1.00 0.00 20 SER A N 4
ATOM 4737 C CA . SER A 1 20 ? -11.404 8.432 -0.846 1.00 0.00 20 SER A CA 4
ATOM 4738 C C . SER A 1 20 ? -10.260 8.048 -1.786 1.00 0.00 20 SER A C 4
ATOM 4739 O O . SER A 1 20 ? -10.495 7.796 -2.965 1.00 0.00 20 SER A O 4
ATOM 4746 N N . ASP A 1 21 ? -9.029 7.976 -1.262 1.00 0.00 21 ASP A N 4
ATOM 4747 C CA . ASP A 1 21 ? -7.781 7.893 -2.002 1.00 0.00 21 ASP A CA 4
ATOM 4748 C C . ASP A 1 21 ? -6.664 7.495 -1.010 1.00 0.00 21 ASP A C 4
ATOM 4749 O O . ASP A 1 21 ? -6.261 8.306 -0.168 1.00 0.00 21 ASP A O 4
ATOM 4757 N N . ALA A 1 22 ? -6.176 6.251 -1.077 1.00 0.00 22 ALA A N 4
ATOM 4758 C CA . ALA A 1 22 ? -5.150 5.719 -0.165 1.00 0.00 22 ALA A CA 4
ATOM 4759 C C . ALA A 1 22 ? -4.242 4.692 -0.884 1.00 0.00 22 ALA A C 4
ATOM 4760 O O . ALA A 1 22 ? -4.727 3.745 -1.493 1.00 0.00 22 ALA A O 4
ATOM 4767 N N . ILE A 1 23 ? -2.918 4.854 -0.807 1.00 0.00 23 ILE A N 4
ATOM 4768 C CA . ILE A 1 23 ? -1.949 3.828 -1.255 1.00 0.00 23 ILE A CA 4
ATOM 4769 C C . ILE A 1 23 ? -1.314 3.205 -0.017 1.00 0.00 23 ILE A C 4
ATOM 4770 O O . ILE A 1 23 ? -0.880 3.912 0.889 1.00 0.00 23 ILE A O 4
ATOM 4785 N N . VAL A 1 24 ? -1.283 1.875 0.016 1.00 0.00 24 VAL A N 4
ATOM 4786 C CA . VAL A 1 24 ? -1.070 1.109 1.246 1.00 0.00 24 VAL A CA 4
ATOM 4787 C C . VAL A 1 24 ? -0.114 -0.043 0.955 1.00 0.00 24 VAL A C 4
ATOM 4788 O O . VAL A 1 24 ? -0.454 -0.975 0.222 1.00 0.00 24 VAL A O 4
ATOM 4801 N N . PHE A 1 25 ? 1.104 0.046 1.491 1.00 0.00 25 PHE A N 4
ATOM 4802 C CA . PHE A 1 25 ? 2.162 -0.940 1.294 1.00 0.00 25 PHE A CA 4
ATOM 4803 C C . PHE A 1 25 ? 2.303 -1.879 2.506 1.00 0.00 25 PHE A C 4
ATOM 4804 O O . PHE A 1 25 ? 2.699 -1.479 3.604 1.00 0.00 25 PHE A O 4
ATOM 4820 N N . PHE A 1 26 ? 1.969 -3.152 2.285 1.00 0.00 26 PHE A N 4
ATOM 4821 C CA . PHE A 1 26 ? 1.961 -4.220 3.281 1.00 0.00 26 PHE A CA 4
ATOM 4822 C C . PHE A 1 26 ? 3.312 -4.943 3.318 1.00 0.00 26 PHE A C 4
ATOM 4823 O O . PHE A 1 26 ? 3.824 -5.366 2.282 1.00 0.00 26 PHE A O 4
ATOM 4839 N N . HIS A 1 27 ? 3.882 -5.089 4.514 1.00 0.00 27 HIS A N 4
ATOM 4840 C CA . HIS A 1 27 ? 5.237 -5.591 4.715 1.00 0.00 27 HIS A CA 4
ATOM 4841 C C . HIS A 1 27 ? 5.409 -6.320 6.072 1.00 0.00 27 HIS A C 4
ATOM 4842 O O . HIS A 1 27 ? 4.579 -6.205 6.980 1.00 0.00 27 HIS A O 4
ATOM 4856 N N . LYS A 1 28 ? 6.550 -7.006 6.238 1.00 0.00 28 LYS A N 4
ATOM 4857 C CA . LYS A 1 28 ? 6.951 -7.756 7.427 1.00 0.00 28 LYS A CA 4
ATOM 4858 C C . LYS A 1 28 ? 8.373 -7.324 7.856 1.00 0.00 28 LYS A C 4
ATOM 4859 O O . LYS A 1 28 ? 9.200 -6.974 7.019 1.00 0.00 28 LYS A O 4
ATOM 4874 N N . ASN A 1 29 ? 8.667 -7.381 9.151 1.00 0.00 29 ASN A N 4
ATOM 4875 C CA . ASN A 1 29 ? 9.977 -7.099 9.765 1.00 0.00 29 ASN A CA 4
ATOM 4876 C C . ASN A 1 29 ? 11.129 -7.973 9.219 1.00 0.00 29 ASN A C 4
ATOM 4877 O O . ASN A 1 29 ? 12.268 -7.518 9.128 1.00 0.00 29 ASN A O 4
ATOM 4887 N N . LEU A 1 30 ? 10.823 -9.219 8.835 1.00 0.00 30 LEU A N 4
ATOM 4888 C CA . LEU A 1 30 ? 11.753 -10.217 8.314 1.00 0.00 30 LEU A CA 4
ATOM 4889 C C . LEU A 1 30 ? 11.742 -10.150 6.779 1.00 0.00 30 LEU A C 4
ATOM 4890 O O . LEU A 1 30 ? 11.166 -11.012 6.107 1.00 0.00 30 LEU A O 4
ATOM 4905 N N . CYS A 1 31 ? 12.328 -9.083 6.233 1.00 0.00 31 CYS A N 4
ATOM 4906 C CA . CYS A 1 31 ? 12.239 -8.744 4.811 1.00 0.00 31 CYS A CA 4
ATOM 4907 C C . CYS A 1 31 ? 13.359 -7.772 4.359 1.00 0.00 31 CYS A C 4
ATOM 4908 O O . CYS A 1 31 ? 13.325 -6.603 4.750 1.00 0.00 31 CYS A O 4
ATOM 4914 N N . PRO A 1 32 ? 14.325 -8.202 3.512 1.00 0.00 32 PRO A N 4
ATOM 4915 C CA . PRO A 1 32 ? 15.330 -7.320 2.915 1.00 0.00 32 PRO A CA 4
ATOM 4916 C C . PRO A 1 32 ? 14.777 -6.534 1.711 1.00 0.00 32 PRO A C 4
ATOM 4917 O O . PRO A 1 32 ? 15.181 -5.395 1.495 1.00 0.00 32 PRO A O 4
ATOM 4925 N N . HIS A 1 33 ? 13.837 -7.110 0.949 1.00 0.00 33 HIS A N 4
ATOM 4926 C CA . HIS A 1 33 ? 13.295 -6.491 -0.268 1.00 0.00 33 HIS A CA 4
ATOM 4927 C C . HIS A 1 33 ? 12.356 -5.299 0.008 1.00 0.00 33 HIS A C 4
ATOM 4928 O O . HIS A 1 33 ? 12.295 -4.362 -0.793 1.00 0.00 33 HIS A O 4
ATOM 4941 N N . CYS A 1 34 ? 11.664 -5.311 1.153 1.00 0.00 34 CYS A N 4
ATOM 4942 C CA . CYS A 1 34 ? 10.654 -4.327 1.562 1.00 0.00 34 CYS A CA 4
ATOM 4943 C C . CYS A 1 34 ? 11.181 -2.888 1.553 1.00 0.00 34 CYS A C 4
ATOM 4944 O O . CYS A 1 34 ? 10.425 -1.960 1.266 1.00 0.00 34 CYS A O 4
ATOM 4950 N N . LYS A 1 35 ? 12.484 -2.710 1.790 1.00 0.00 35 LYS A N 4
ATOM 4951 C CA . LYS A 1 35 ? 13.203 -1.437 1.672 1.00 0.00 35 LYS A CA 4
ATOM 4952 C C . LYS A 1 35 ? 12.945 -0.730 0.333 1.00 0.00 35 LYS A C 4
ATOM 4953 O O . LYS A 1 35 ? 12.652 0.463 0.293 1.00 0.00 35 LYS A O 4
ATOM 4968 N N . ASN A 1 36 ? 13.011 -1.459 -0.783 1.00 0.00 36 ASN A N 4
ATOM 4969 C CA . ASN A 1 36 ? 12.980 -0.896 -2.140 1.00 0.00 36 ASN A CA 4
ATOM 4970 C C . ASN A 1 36 ? 11.621 -0.274 -2.465 1.00 0.00 36 ASN A C 4
ATOM 4971 O O . ASN A 1 36 ? 11.549 0.808 -3.046 1.00 0.00 36 ASN A O 4
ATOM 4981 N N . MET A 1 37 ? 10.552 -0.899 -1.970 1.00 0.00 37 MET A N 4
ATOM 4982 C CA . MET A 1 37 ? 9.182 -0.394 -2.063 1.00 0.00 37 MET A CA 4
ATOM 4983 C C . MET A 1 37 ? 9.029 0.978 -1.396 1.00 0.00 37 MET A C 4
ATOM 4984 O O . MET A 1 37 ? 8.394 1.850 -1.980 1.00 0.00 37 MET A O 4
ATOM 4996 N N . GLU A 1 38 ? 9.688 1.234 -0.263 1.00 0.00 38 GLU A N 4
ATOM 4997 C CA . GLU A 1 38 ? 9.658 2.552 0.397 1.00 0.00 38 GLU A CA 4
ATOM 4998 C C . GLU A 1 38 ? 10.349 3.603 -0.477 1.00 0.00 38 GLU A C 4
ATOM 4999 O O . GLU A 1 38 ? 9.841 4.704 -0.668 1.00 0.00 38 GLU A O 4
ATOM 5009 N N . LYS A 1 39 ? 11.513 3.251 -1.035 1.00 0.00 39 LYS A N 4
ATOM 5010 C CA . LYS A 1 39 ? 12.319 4.167 -1.855 1.00 0.00 39 LYS A CA 4
ATOM 5011 C C . LYS A 1 39 ? 11.571 4.610 -3.120 1.00 0.00 39 LYS A C 4
ATOM 5012 O O . LYS A 1 39 ? 11.592 5.787 -3.470 1.00 0.00 39 LYS A O 4
ATOM 5027 N N . VAL A 1 40 ? 10.883 3.684 -3.786 1.00 0.00 40 VAL A N 4
ATOM 5028 C CA . VAL A 1 40 ? 10.139 3.984 -5.030 1.00 0.00 40 VAL A CA 4
ATOM 5029 C C . VAL A 1 40 ? 8.788 4.669 -4.773 1.00 0.00 40 VAL A C 4
ATOM 5030 O O . VAL A 1 40 ? 8.391 5.539 -5.550 1.00 0.00 40 VAL A O 4
ATOM 5043 N N . LEU A 1 41 ? 8.117 4.331 -3.663 1.00 0.00 41 LEU A N 4
ATOM 5044 C CA . LEU A 1 41 ? 6.909 5.021 -3.198 1.00 0.00 41 LEU A CA 4
ATOM 5045 C C . LEU A 1 41 ? 7.186 6.460 -2.733 1.00 0.00 41 LEU A C 4
ATOM 5046 O O . LEU A 1 41 ? 6.331 7.327 -2.898 1.00 0.00 41 LEU A O 4
ATOM 5061 N N . ASP A 1 42 ? 8.378 6.739 -2.203 1.00 0.00 42 ASP A N 4
ATOM 5062 C CA . ASP A 1 42 ? 8.789 8.092 -1.794 1.00 0.00 42 ASP A CA 4
ATOM 5063 C C . ASP A 1 42 ? 8.916 9.020 -3.007 1.00 0.00 42 ASP A C 4
ATOM 5064 O O . ASP A 1 42 ? 8.348 10.111 -3.048 1.00 0.00 42 ASP A O 4
ATOM 5072 N N . LYS A 1 43 ? 9.629 8.531 -4.025 1.00 0.00 43 LYS A N 4
ATOM 5073 C CA . LYS A 1 43 ? 9.854 9.254 -5.287 1.00 0.00 43 LYS A CA 4
ATOM 5074 C C . LYS A 1 43 ? 8.581 9.365 -6.148 1.00 0.00 43 LYS A C 4
ATOM 5075 O O . LYS A 1 43 ? 8.448 10.332 -6.907 1.00 0.00 43 LYS A O 4
ATOM 5090 N N . PHE A 1 44 ? 7.614 8.455 -5.984 1.00 0.00 44 PHE A N 4
ATOM 5091 C CA . PHE A 1 44 ? 6.242 8.603 -6.480 1.00 0.00 44 PHE A CA 4
ATOM 5092 C C . PHE A 1 44 ? 5.485 9.696 -5.708 1.00 0.00 44 PHE A C 4
ATOM 5093 O O . PHE A 1 44 ? 4.935 10.609 -6.321 1.00 0.00 44 PHE A O 4
ATOM 5109 N N . GLY A 1 45 ? 5.501 9.651 -4.368 1.00 0.00 45 GLY A N 4
ATOM 5110 C CA . GLY A 1 45 ? 4.773 10.574 -3.483 1.00 0.00 45 GLY A CA 4
ATOM 5111 C C . GLY A 1 45 ? 5.206 12.028 -3.634 1.00 0.00 45 GLY A C 4
ATOM 5112 O O . GLY A 1 45 ? 4.369 12.929 -3.573 1.00 0.00 45 GLY A O 4
ATOM 5116 N N . ALA A 1 46 ? 6.489 12.254 -3.945 1.00 0.00 46 ALA A N 4
ATOM 5117 C CA . ALA A 1 46 ? 7.057 13.557 -4.281 1.00 0.00 46 ALA A CA 4
ATOM 5118 C C . ALA A 1 46 ? 6.377 14.229 -5.488 1.00 0.00 46 ALA A C 4
ATOM 5119 O O . ALA A 1 46 ? 6.326 15.458 -5.560 1.00 0.00 46 ALA A O 4
ATOM 5126 N N . ARG A 1 47 ? 5.854 13.427 -6.428 1.00 0.00 47 ARG A N 4
ATOM 5127 C CA . ARG A 1 47 ? 5.148 13.877 -7.639 1.00 0.00 47 ARG A CA 4
ATOM 5128 C C . ARG A 1 47 ? 3.621 13.666 -7.567 1.00 0.00 47 ARG A C 4
ATOM 5129 O O . ARG A 1 47 ? 2.897 14.212 -8.401 1.00 0.00 47 ARG A O 4
ATOM 5147 N N . ALA A 1 48 ? 3.119 12.916 -6.582 1.00 0.00 48 ALA A N 4
ATOM 5148 C CA . ALA A 1 48 ? 1.696 12.625 -6.364 1.00 0.00 48 ALA A CA 4
ATOM 5149 C C . ALA A 1 48 ? 1.226 13.089 -4.959 1.00 0.00 48 ALA A C 4
ATOM 5150 O O . ALA A 1 48 ? 0.977 12.255 -4.085 1.00 0.00 48 ALA A O 4
ATOM 5157 N N . PRO A 1 49 ? 1.088 14.408 -4.725 1.00 0.00 49 PRO A N 4
ATOM 5158 C CA . PRO A 1 49 ? 0.780 14.978 -3.409 1.00 0.00 49 PRO A CA 4
ATOM 5159 C C . PRO A 1 49 ? -0.662 14.715 -2.952 1.00 0.00 49 PRO A C 4
ATOM 5160 O O . PRO A 1 49 ? -0.905 14.581 -1.753 1.00 0.00 49 PRO A O 4
ATOM 5168 N N . GLN A 1 50 ? -1.610 14.629 -3.892 1.00 0.00 50 GLN A N 4
ATOM 5169 C CA . GLN A 1 50 ? -3.035 14.478 -3.566 1.00 0.00 50 GLN A CA 4
ATOM 5170 C C . GLN A 1 50 ? -3.417 13.086 -3.041 1.00 0.00 50 GLN A C 4
ATOM 5171 O O . GLN A 1 50 ? -4.469 12.950 -2.413 1.00 0.00 50 GLN A O 4
ATOM 5183 N N . VAL A 1 51 ? -2.584 12.067 -3.293 1.00 0.00 51 VAL A N 4
ATOM 5184 C CA . VAL A 1 51 ? -2.763 10.702 -2.776 1.00 0.00 51 VAL A CA 4
ATOM 5185 C C . VAL A 1 51 ? -1.888 10.491 -1.541 1.00 0.00 51 VAL A C 4
ATOM 5186 O O . VAL A 1 51 ? -0.748 10.965 -1.486 1.00 0.00 51 VAL A O 4
ATOM 5199 N N . ALA A 1 52 ? -2.421 9.784 -0.544 1.00 0.00 52 ALA A N 4
ATOM 5200 C CA . ALA A 1 52 ? -1.730 9.508 0.710 1.00 0.00 52 ALA A CA 4
ATOM 5201 C C . ALA A 1 52 ? -1.119 8.102 0.651 1.00 0.00 52 ALA A C 4
ATOM 5202 O O . ALA A 1 52 ? -1.851 7.110 0.592 1.00 0.00 52 ALA A O 4
ATOM 5209 N N . ILE A 1 53 ? 0.211 8.009 0.654 1.00 0.00 53 ILE A N 4
ATOM 5210 C CA . ILE A 1 53 ? 0.921 6.725 0.718 1.00 0.00 53 ILE A CA 4
ATOM 5211 C C . ILE A 1 53 ? 1.341 6.445 2.161 1.00 0.00 53 ILE A C 4
ATOM 5212 O O . ILE A 1 53 ? 2.025 7.258 2.776 1.00 0.00 53 ILE A O 4
ATOM 5227 N N . SER A 1 54 ? 0.972 5.289 2.696 1.00 0.00 54 SER A N 4
ATOM 5228 C CA . SER A 1 54 ? 1.396 4.800 4.015 1.00 0.00 54 SER A CA 4
ATOM 5229 C C . SER A 1 54 ? 1.785 3.313 3.940 1.00 0.00 54 SER A C 4
ATOM 5230 O O . SER A 1 54 ? 1.468 2.625 2.967 1.00 0.00 54 SER A O 4
ATOM 5237 N N . SER A 1 55 ? 2.492 2.788 4.937 1.00 0.00 55 SER A N 4
ATOM 5238 C CA . SER A 1 55 ? 2.778 1.351 5.058 1.00 0.00 55 SER A CA 4
ATOM 5239 C C . SER A 1 55 ? 1.907 0.643 6.133 1.00 0.00 55 SER A C 4
ATOM 5240 O O . SER A 1 55 ? 1.246 1.297 6.937 1.00 0.00 55 SER A O 4
ATOM 5247 N N . VAL A 1 56 ? 1.890 -0.698 6.150 1.00 0.00 56 VAL A N 4
ATOM 5248 C CA . VAL A 1 56 ? 1.227 -1.544 7.164 1.00 0.00 56 VAL A CA 4
ATOM 5249 C C . VAL A 1 56 ? 2.085 -2.764 7.506 1.00 0.00 56 VAL A C 4
ATOM 5250 O O . VAL A 1 56 ? 2.565 -3.451 6.604 1.00 0.00 56 VAL A O 4
ATOM 5263 N N . ASP A 1 57 ? 2.209 -3.074 8.795 1.00 0.00 57 ASP A N 4
ATOM 5264 C CA . ASP A 1 57 ? 2.732 -4.360 9.269 1.00 0.00 57 ASP A CA 4
ATOM 5265 C C . ASP A 1 57 ? 1.685 -5.471 9.053 1.00 0.00 57 ASP A C 4
ATOM 5266 O O . ASP A 1 57 ? 0.793 -5.691 9.882 1.00 0.00 57 ASP A O 4
ATOM 5274 N N . SER A 1 58 ? 1.793 -6.195 7.938 1.00 0.00 58 SER A N 4
ATOM 5275 C CA . SER A 1 58 ? 0.873 -7.297 7.593 1.00 0.00 58 SER A CA 4
ATOM 5276 C C . SER A 1 58 ? 0.917 -8.436 8.620 1.00 0.00 58 SER A C 4
ATOM 5277 O O . SER A 1 58 ? -0.103 -9.069 8.901 1.00 0.00 58 SER A O 4
ATOM 5284 N N . GLU A 1 59 ? 2.070 -8.633 9.263 1.00 0.00 59 GLU A N 4
ATOM 5285 C CA . GLU A 1 59 ? 2.285 -9.568 10.373 1.00 0.00 59 GLU A CA 4
ATOM 5286 C C . GLU A 1 59 ? 1.401 -9.299 11.604 1.00 0.00 59 GLU A C 4
ATOM 5287 O O . GLU A 1 59 ? 1.113 -10.233 12.355 1.00 0.00 59 GLU A O 4
ATOM 5297 N N . ALA A 1 60 ? 0.957 -8.056 11.825 1.00 0.00 60 ALA A N 4
ATOM 5298 C CA . ALA A 1 60 ? 0.089 -7.702 12.945 1.00 0.00 60 ALA A CA 4
ATOM 5299 C C . ALA A 1 60 ? -1.394 -7.967 12.616 1.00 0.00 60 ALA A C 4
ATOM 5300 O O . ALA A 1 60 ? -2.245 -7.866 13.499 1.00 0.00 60 ALA A O 4
ATOM 5307 N N . ARG A 1 61 ? -1.712 -8.228 11.340 1.00 0.00 61 ARG A N 4
ATOM 5308 C CA . ARG A 1 61 ? -3.079 -8.420 10.810 1.00 0.00 61 ARG A CA 4
ATOM 5309 C C . ARG A 1 61 ? -3.072 -9.258 9.508 1.00 0.00 61 ARG A C 4
ATOM 5310 O O . ARG A 1 61 ? -3.363 -8.732 8.427 1.00 0.00 61 ARG A O 4
ATOM 5328 N N . PRO A 1 62 ? -2.803 -10.578 9.606 1.00 0.00 62 PRO A N 4
ATOM 5329 C CA . PRO A 1 62 ? -2.875 -11.497 8.469 1.00 0.00 62 PRO A CA 4
ATOM 5330 C C . PRO A 1 62 ? -4.312 -11.676 7.947 1.00 0.00 62 PRO A C 4
ATOM 5331 O O . PRO A 1 62 ? -4.503 -11.996 6.776 1.00 0.00 62 PRO A O 4
ATOM 5339 N N . GLU A 1 63 ? -5.327 -11.428 8.787 1.00 0.00 63 GLU A N 4
ATOM 5340 C CA . GLU A 1 63 ? -6.741 -11.454 8.401 1.00 0.00 63 GLU A CA 4
ATOM 5341 C C . GLU A 1 63 ? -7.129 -10.257 7.518 1.00 0.00 63 GLU A C 4
ATOM 5342 O O . GLU A 1 63 ? -7.945 -10.397 6.605 1.00 0.00 63 GLU A O 4
ATOM 5352 N N . LEU A 1 64 ? -6.516 -9.085 7.756 1.00 0.00 64 LEU A N 4
ATOM 5353 C CA . LEU A 1 64 ? -6.751 -7.883 6.951 1.00 0.00 64 LEU A CA 4
ATOM 5354 C C . LEU A 1 64 ? -6.275 -8.110 5.521 1.00 0.00 64 LEU A C 4
ATOM 5355 O O . LEU A 1 64 ? -7.056 -7.904 4.595 1.00 0.00 64 LEU A O 4
ATOM 5370 N N . MET A 1 65 ? -5.033 -8.576 5.321 1.00 0.00 65 MET A N 4
ATOM 5371 C CA . MET A 1 65 ? -4.532 -8.865 3.965 1.00 0.00 65 MET A CA 4
ATOM 5372 C C . MET A 1 65 ? -5.373 -9.937 3.266 1.00 0.00 65 MET A C 4
ATOM 5373 O O . MET A 1 65 ? -5.680 -9.789 2.087 1.00 0.00 65 MET A O 4
ATOM 5385 N N . LYS A 1 66 ? -5.826 -10.967 3.997 1.00 0.00 66 LYS A N 4
ATOM 5386 C CA . LYS A 1 66 ? -6.680 -12.030 3.456 1.00 0.00 66 LYS A CA 4
ATOM 5387 C C . LYS A 1 66 ? -8.003 -11.470 2.908 1.00 0.00 66 LYS A C 4
ATOM 5388 O O . LYS A 1 66 ? -8.364 -11.766 1.765 1.00 0.00 66 LYS A O 4
ATOM 5403 N N . GLU A 1 67 ? -8.696 -10.625 3.680 1.00 0.00 67 GLU A N 4
ATOM 5404 C CA . GLU A 1 67 ? -9.944 -9.991 3.237 1.00 0.00 67 GLU A CA 4
ATOM 5405 C C . GLU A 1 67 ? -9.718 -8.915 2.161 1.00 0.00 67 GLU A C 4
ATOM 5406 O O . GLU A 1 67 ? -10.582 -8.704 1.302 1.00 0.00 67 GLU A O 4
ATOM 5416 N N . LEU A 1 68 ? -8.546 -8.268 2.158 1.00 0.00 68 LEU A N 4
ATOM 5417 C CA . LEU A 1 68 ? -8.108 -7.304 1.147 1.00 0.00 68 LEU A CA 4
ATOM 5418 C C . LEU A 1 68 ? -7.603 -7.985 -0.143 1.00 0.00 68 LEU A C 4
ATOM 5419 O O . LEU A 1 68 ? -7.374 -7.299 -1.139 1.00 0.00 68 LEU A O 4
ATOM 5434 N N . GLY A 1 69 ? -7.494 -9.327 -0.151 1.00 0.00 69 GLY A N 4
ATOM 5435 C CA . GLY A 1 69 ? -7.358 -10.159 -1.354 1.00 0.00 69 GLY A CA 4
ATOM 5436 C C . GLY A 1 69 ? -6.017 -10.872 -1.563 1.00 0.00 69 GLY A C 4
ATOM 5437 O O . GLY A 1 69 ? -5.772 -11.322 -2.687 1.00 0.00 69 GLY A O 4
ATOM 5441 N N . PHE A 1 70 ? -5.154 -10.995 -0.545 1.00 0.00 70 PHE A N 4
ATOM 5442 C CA . PHE A 1 70 ? -3.800 -11.552 -0.694 1.00 0.00 70 PHE A CA 4
ATOM 5443 C C . PHE A 1 70 ? -3.252 -12.218 0.588 1.00 0.00 70 PHE A C 4
ATOM 5444 O O . PHE A 1 70 ? -3.816 -12.093 1.672 1.00 0.00 70 PHE A O 4
ATOM 5460 N N . GLU A 1 71 ? -2.173 -12.997 0.442 1.00 0.00 71 GLU A N 4
ATOM 5461 C CA . GLU A 1 71 ? -1.725 -14.000 1.434 1.00 0.00 71 GLU A CA 4
ATOM 5462 C C . GLU A 1 71 ? -0.275 -14.487 1.181 1.00 0.00 71 GLU A C 4
ATOM 5463 O O . GLU A 1 71 ? 0.011 -15.687 1.179 1.00 0.00 71 GLU A O 4
ATOM 5473 N N . ARG A 1 72 ? 0.629 -13.550 0.868 1.00 0.00 72 ARG A N 4
ATOM 5474 C CA . ARG A 1 72 ? 1.838 -13.799 0.059 1.00 0.00 72 ARG A CA 4
ATOM 5475 C C . ARG A 1 72 ? 2.979 -12.800 0.368 1.00 0.00 72 ARG A C 4
ATOM 5476 O O . ARG A 1 72 ? 3.008 -12.181 1.433 1.00 0.00 72 ARG A O 4
ATOM 5494 N N . VAL A 1 73 ? 3.907 -12.643 -0.578 1.00 0.00 73 VAL A N 4
ATOM 5495 C CA . VAL A 1 73 ? 5.019 -11.657 -0.611 1.00 0.00 73 VAL A CA 4
ATOM 5496 C C . VAL A 1 73 ? 4.535 -10.201 -0.399 1.00 0.00 73 VAL A C 4
ATOM 5497 O O . VAL A 1 73 ? 3.345 -9.941 -0.591 1.00 0.00 73 VAL A O 4
ATOM 5510 N N . PRO A 1 74 ? 5.417 -9.237 -0.037 1.00 0.00 74 PRO A N 4
ATOM 5511 C CA . PRO A 1 74 ? 5.058 -7.831 0.175 1.00 0.00 74 PRO A CA 4
ATOM 5512 C C . PRO A 1 74 ? 4.269 -7.229 -0.994 1.00 0.00 74 PRO A C 4
ATOM 5513 O O . PRO A 1 74 ? 4.528 -7.546 -2.162 1.00 0.00 74 PRO A O 4
ATOM 5521 N N . THR A 1 75 ? 3.278 -6.388 -0.672 1.00 0.00 75 THR A N 4
ATOM 5522 C CA . THR A 1 75 ? 2.181 -6.050 -1.591 1.00 0.00 75 THR A CA 4
ATOM 5523 C C . THR A 1 75 ? 1.778 -4.589 -1.500 1.00 0.00 75 THR A C 4
ATOM 5524 O O . THR A 1 75 ? 1.595 -4.032 -0.416 1.00 0.00 75 THR A O 4
ATOM 5535 N N . LEU A 1 76 ? 1.593 -3.977 -2.667 1.00 0.00 76 LEU A N 4
ATOM 5536 C CA . LEU A 1 76 ? 1.052 -2.632 -2.865 1.00 0.00 76 LEU A CA 4
ATOM 5537 C C . LEU A 1 76 ? -0.463 -2.731 -3.092 1.00 0.00 76 LEU A C 4
ATOM 5538 O O . LEU A 1 76 ? -0.891 -3.362 -4.056 1.00 0.00 76 LEU A O 4
ATOM 5553 N N . VAL A 1 77 ? -1.261 -2.096 -2.239 1.00 0.00 77 VAL A N 4
ATOM 5554 C CA . VAL A 1 77 ? -2.718 -1.978 -2.394 1.00 0.00 77 VAL A CA 4
ATOM 5555 C C . VAL A 1 77 ? -3.099 -0.524 -2.686 1.00 0.00 77 VAL A C 4
ATOM 5556 O O . VAL A 1 77 ? -2.587 0.399 -2.047 1.00 0.00 77 VAL A O 4
ATOM 5569 N N . PHE A 1 78 ? -4.011 -0.336 -3.638 1.00 0.00 78 PHE A N 4
ATOM 5570 C CA . PHE A 1 78 ? -4.576 0.948 -4.030 1.00 0.00 78 PHE A CA 4
ATOM 5571 C C . PHE A 1 78 ? -6.060 0.998 -3.635 1.00 0.00 78 PHE A C 4
ATOM 5572 O O . PHE A 1 78 ? -6.888 0.260 -4.169 1.00 0.00 78 PHE A O 4
ATOM 5588 N N . ILE A 1 79 ? -6.394 1.890 -2.706 1.00 0.00 79 ILE A N 4
ATOM 5589 C CA . ILE A 1 79 ? -7.751 2.221 -2.252 1.00 0.00 79 ILE A CA 4
ATOM 5590 C C . ILE A 1 79 ? -8.199 3.516 -2.927 1.00 0.00 79 ILE A C 4
ATOM 5591 O O . ILE A 1 79 ? -7.444 4.489 -3.012 1.00 0.00 79 ILE A O 4
ATOM 5606 N N . ARG A 1 80 ? -9.451 3.531 -3.368 1.00 0.00 80 ARG A N 4
ATOM 5607 C CA . ARG A 1 80 ? -10.054 4.605 -4.150 1.00 0.00 80 ARG A CA 4
ATOM 5608 C C . ARG A 1 80 ? -11.574 4.517 -4.037 1.00 0.00 80 ARG A C 4
ATOM 5609 O O . ARG A 1 80 ? -12.149 3.476 -4.345 1.00 0.00 80 ARG A O 4
ATOM 5627 N N . ASP A 1 81 ? -12.222 5.601 -3.612 1.00 0.00 81 ASP A N 4
ATOM 5628 C CA . ASP A 1 81 ? -13.688 5.761 -3.515 1.00 0.00 81 ASP A CA 4
ATOM 5629 C C . ASP A 1 81 ? -14.338 4.854 -2.444 1.00 0.00 81 ASP A C 4
ATOM 5630 O O . ASP A 1 81 ? -15.526 4.532 -2.517 1.00 0.00 81 ASP A O 4
ATOM 5638 N N . GLY A 1 82 ? -13.544 4.397 -1.464 1.00 0.00 82 GLY A N 4
ATOM 5639 C CA . GLY A 1 82 ? -13.954 3.475 -0.401 1.00 0.00 82 GLY A CA 4
ATOM 5640 C C . GLY A 1 82 ? -14.022 2.021 -0.870 1.00 0.00 82 GLY A C 4
ATOM 5641 O O . GLY A 1 82 ? -14.763 1.220 -0.302 1.00 0.00 82 GLY A O 4
ATOM 5645 N N . LYS A 1 83 ? -13.239 1.671 -1.888 1.00 0.00 83 LYS A N 4
ATOM 5646 C CA . LYS A 1 83 ? -13.007 0.282 -2.324 1.00 0.00 83 LYS A CA 4
ATOM 5647 C C . LYS A 1 83 ? -11.544 0.027 -2.719 1.00 0.00 83 LYS A C 4
ATOM 5648 O O . LYS A 1 83 ? -10.794 0.972 -2.971 1.00 0.00 83 LYS A O 4
ATOM 5663 N N . VAL A 1 84 ? -11.123 -1.241 -2.790 1.00 0.00 84 VAL A N 4
ATOM 5664 C CA . VAL A 1 84 ? -9.827 -1.615 -3.380 1.00 0.00 84 VAL A CA 4
ATOM 5665 C C . VAL A 1 84 ? -9.938 -1.601 -4.908 1.00 0.00 84 VAL A C 4
ATOM 5666 O O . VAL A 1 84 ? -10.721 -2.340 -5.501 1.00 0.00 84 VAL A O 4
ATOM 5679 N N . ALA A 1 85 ? -9.158 -0.721 -5.534 1.00 0.00 85 ALA A N 4
ATOM 5680 C CA . ALA A 1 85 ? -9.075 -0.598 -6.988 1.00 0.00 85 ALA A CA 4
ATOM 5681 C C . ALA A 1 85 ? -8.000 -1.499 -7.611 1.00 0.00 85 ALA A C 4
ATOM 5682 O O . ALA A 1 85 ? -8.168 -1.929 -8.756 1.00 0.00 85 ALA A O 4
ATOM 5689 N N . LYS A 1 86 ? -6.922 -1.816 -6.881 1.00 0.00 86 LYS A N 4
ATOM 5690 C CA . LYS A 1 86 ? -5.812 -2.648 -7.372 1.00 0.00 86 LYS A CA 4
ATOM 5691 C C . LYS A 1 86 ? -5.001 -3.280 -6.230 1.00 0.00 86 LYS A C 4
ATOM 5692 O O . LYS A 1 86 ? -4.840 -2.678 -5.170 1.00 0.00 86 LYS A O 4
ATOM 5707 N N . VAL A 1 87 ? -4.459 -4.476 -6.471 1.00 0.00 87 VAL A N 4
ATOM 5708 C CA . VAL A 1 87 ? -3.506 -5.174 -5.596 1.00 0.00 87 VAL A CA 4
ATOM 5709 C C . VAL A 1 87 ? -2.363 -5.698 -6.475 1.00 0.00 87 VAL A C 4
ATOM 5710 O O . VAL A 1 87 ? -2.625 -6.410 -7.445 1.00 0.00 87 VAL A O 4
ATOM 5723 N N . PHE A 1 88 ? -1.113 -5.355 -6.145 1.00 0.00 88 PHE A N 4
ATOM 5724 C CA . PHE A 1 88 ? 0.095 -5.840 -6.818 1.00 0.00 88 PHE A CA 4
ATOM 5725 C C . PHE A 1 88 ? 1.095 -6.405 -5.800 1.00 0.00 88 PHE A C 4
ATOM 5726 O O . PHE A 1 88 ? 1.613 -5.682 -4.949 1.00 0.00 88 PHE A O 4
ATOM 5742 N N . SER A 1 89 ? 1.419 -7.691 -5.913 1.00 0.00 89 SER A N 4
ATOM 5743 C CA . SER A 1 89 ? 2.404 -8.379 -5.078 1.00 0.00 89 SER A CA 4
ATOM 5744 C C . SER A 1 89 ? 3.760 -8.524 -5.792 1.00 0.00 89 SER A C 4
ATOM 5745 O O . SER A 1 89 ? 3.832 -9.072 -6.896 1.00 0.00 89 SER A O 4
ATOM 5752 N N . GLY A 1 90 ? 4.836 -8.060 -5.147 1.00 0.00 90 GLY A N 4
ATOM 5753 C CA . GLY A 1 90 ? 6.214 -8.084 -5.660 1.00 0.00 90 GLY A CA 4
ATOM 5754 C C . GLY A 1 90 ? 6.887 -6.710 -5.686 1.00 0.00 90 GLY A C 4
ATOM 5755 O O . GLY A 1 90 ? 6.439 -5.767 -5.032 1.00 0.00 90 GLY A O 4
ATOM 5759 N N . ILE A 1 91 ? 8.002 -6.610 -6.419 1.00 0.00 91 ILE A N 4
ATOM 5760 C CA . ILE A 1 91 ? 8.857 -5.405 -6.492 1.00 0.00 91 ILE A CA 4
ATOM 5761 C C . ILE A 1 91 ? 8.414 -4.469 -7.629 1.00 0.00 91 ILE A C 4
ATOM 5762 O O . ILE A 1 91 ? 7.981 -4.933 -8.690 1.00 0.00 91 ILE A O 4
ATOM 5777 N N . MET A 1 92 ? 8.543 -3.157 -7.424 1.00 0.00 92 MET A N 4
ATOM 5778 C CA . MET A 1 92 ? 8.128 -2.099 -8.369 1.00 0.00 92 MET A CA 4
ATOM 5779 C C . MET A 1 92 ? 9.188 -1.012 -8.553 1.00 0.00 92 MET A C 4
ATOM 5780 O O . MET A 1 92 ? 10.142 -0.922 -7.780 1.00 0.00 92 MET A O 4
ATOM 5792 N N . ASN A 1 93 ? 8.989 -0.160 -9.565 1.00 0.00 93 ASN A N 4
ATOM 5793 C CA . ASN A 1 93 ? 9.762 1.064 -9.793 1.00 0.00 93 ASN A CA 4
ATOM 5794 C C . ASN A 1 93 ? 8.822 2.289 -9.945 1.00 0.00 93 ASN A C 4
ATOM 5795 O O . ASN A 1 93 ? 7.651 2.112 -10.298 1.00 0.00 93 ASN A O 4
ATOM 5805 N N . PRO A 1 94 ? 9.298 3.531 -9.710 1.00 0.00 94 PRO A N 4
ATOM 5806 C CA . PRO A 1 94 ? 8.446 4.717 -9.606 1.00 0.00 94 PRO A CA 4
ATOM 5807 C C . PRO A 1 94 ? 7.704 5.053 -10.902 1.00 0.00 94 PRO A C 4
ATOM 5808 O O . PRO A 1 94 ? 6.539 5.441 -10.851 1.00 0.00 94 PRO A O 4
ATOM 5816 N N . ARG A 1 95 ? 8.349 4.862 -12.057 1.00 0.00 95 ARG A N 4
ATOM 5817 C CA . ARG A 1 95 ? 7.767 5.084 -13.395 1.00 0.00 95 ARG A CA 4
ATOM 5818 C C . ARG A 1 95 ? 6.466 4.291 -13.609 1.00 0.00 95 ARG A C 4
ATOM 5819 O O . ARG A 1 95 ? 5.516 4.782 -14.219 1.00 0.00 95 ARG A O 4
ATOM 5837 N N . GLU A 1 96 ? 6.420 3.072 -13.070 1.00 0.00 96 GLU A N 4
ATOM 5838 C CA . GLU A 1 96 ? 5.274 2.156 -13.151 1.00 0.00 96 GLU A CA 4
ATOM 5839 C C . GLU A 1 96 ? 4.267 2.395 -12.021 1.00 0.00 96 GLU A C 4
ATOM 5840 O O . GLU A 1 96 ? 3.065 2.240 -12.233 1.00 0.00 96 GLU A O 4
ATOM 5850 N N . LEU A 1 97 ? 4.722 2.864 -10.847 1.00 0.00 97 LEU A N 4
ATOM 5851 C CA . LEU A 1 97 ? 3.856 3.339 -9.757 1.00 0.00 97 LEU A CA 4
ATOM 5852 C C . LEU A 1 97 ? 2.961 4.499 -10.244 1.00 0.00 97 LEU A C 4
ATOM 5853 O O . LEU A 1 97 ? 1.758 4.498 -10.004 1.00 0.00 97 LEU A O 4
ATOM 5868 N N . GLN A 1 98 ? 3.559 5.445 -10.982 1.00 0.00 98 GLN A N 4
ATOM 5869 C CA . GLN A 1 98 ? 2.855 6.530 -11.672 1.00 0.00 98 GLN A CA 4
ATOM 5870 C C . GLN A 1 98 ? 1.797 6.003 -12.653 1.00 0.00 98 GLN A C 4
ATOM 5871 O O . GLN A 1 98 ? 0.681 6.521 -12.669 1.00 0.00 98 GLN A O 4
ATOM 5883 N N . ALA A 1 99 ? 2.123 4.970 -13.441 1.00 0.00 99 ALA A N 4
ATOM 5884 C CA . ALA A 1 99 ? 1.212 4.411 -14.438 1.00 0.00 99 ALA A CA 4
ATOM 5885 C C . ALA A 1 99 ? 0.020 3.677 -13.802 1.00 0.00 99 ALA A C 4
ATOM 5886 O O . ALA A 1 99 ? -1.123 3.906 -14.209 1.00 0.00 99 ALA A O 4
ATOM 5893 N N . LEU A 1 100 ? 0.257 2.840 -12.784 1.00 0.00 100 LEU A N 4
ATOM 5894 C CA . LEU A 1 100 ? -0.782 2.178 -11.986 1.00 0.00 100 LEU A CA 4
ATOM 5895 C C . LEU A 1 100 ? -1.727 3.213 -11.363 1.00 0.00 100 LEU A C 4
ATOM 5896 O O . LEU A 1 100 ? -2.943 3.138 -11.532 1.00 0.00 100 LEU A O 4
ATOM 5911 N N . TYR A 1 101 ? -1.163 4.217 -10.692 1.00 0.00 101 TYR A N 4
ATOM 5912 C CA . TYR A 1 101 ? -1.914 5.276 -10.031 1.00 0.00 101 TYR A CA 4
ATOM 5913 C C . TYR A 1 101 ? -2.766 6.102 -10.994 1.00 0.00 101 TYR A C 4
ATOM 5914 O O . TYR A 1 101 ? -3.983 6.206 -10.808 1.00 0.00 101 TYR A O 4
ATOM 5931 N N . ALA A 1 102 ? -2.149 6.669 -12.034 1.00 0.00 102 ALA A N 4
ATOM 5932 C CA . ALA A 1 102 ? -2.848 7.494 -13.021 1.00 0.00 102 ALA A CA 4
ATOM 5933 C C . ALA A 1 102 ? -3.993 6.720 -13.692 1.00 0.00 102 ALA A C 4
ATOM 5934 O O . ALA A 1 102 ? -5.027 7.311 -14.004 1.00 0.00 102 ALA A O 4
ATOM 5941 N N . SER A 1 103 ? -3.852 5.402 -13.837 1.00 0.00 103 SER A N 4
ATOM 5942 C CA . SER A 1 103 ? -4.885 4.535 -14.429 1.00 0.00 103 SER A CA 4
ATOM 5943 C C . SER A 1 103 ? -6.108 4.321 -13.518 1.00 0.00 103 SER A C 4
ATOM 5944 O O . SER A 1 103 ? -7.187 3.976 -13.998 1.00 0.00 103 SER A O 4
ATOM 5951 N N . ILE A 1 104 ? -5.959 4.530 -12.205 1.00 0.00 104 ILE A N 4
ATOM 5952 C CA . ILE A 1 104 ? -7.017 4.369 -11.188 1.00 0.00 104 ILE A CA 4
ATOM 5953 C C . ILE A 1 104 ? -7.648 5.722 -10.826 1.00 0.00 104 ILE A C 4
ATOM 5954 O O . ILE A 1 104 ? -8.870 5.851 -10.773 1.00 0.00 104 ILE A O 4
ATOM 5969 N N . MET A 1 1 ? 9.581 13.824 0.814 1.00 0.00 1 MET A N 5
ATOM 5970 C CA . MET A 1 1 ? 8.299 14.532 0.944 1.00 0.00 1 MET A CA 5
ATOM 5971 C C . MET A 1 1 ? 7.079 13.589 0.879 1.00 0.00 1 MET A C 5
ATOM 5972 O O . MET A 1 1 ? 5.932 14.039 0.863 1.00 0.00 1 MET A O 5
ATOM 5984 N N . SER A 1 2 ? 7.300 12.273 0.862 1.00 0.00 2 SER A N 5
ATOM 5985 C CA . SER A 1 2 ? 6.246 11.261 1.046 1.00 0.00 2 SER A CA 5
ATOM 5986 C C . SER A 1 2 ? 5.772 11.148 2.514 1.00 0.00 2 SER A C 5
ATOM 5987 O O . SER A 1 2 ? 6.240 11.870 3.403 1.00 0.00 2 SER A O 5
ATOM 5994 N N . ALA A 1 3 ? 4.820 10.248 2.770 1.00 0.00 3 ALA A N 5
ATOM 5995 C CA . ALA A 1 3 ? 3.999 10.199 3.986 1.00 0.00 3 ALA A CA 5
ATOM 5996 C C . ALA A 1 3 ? 4.054 8.845 4.719 1.00 0.00 3 ALA A C 5
ATOM 5997 O O . ALA A 1 3 ? 3.240 8.583 5.592 1.00 0.00 3 ALA A O 5
ATOM 6004 N N . ILE A 1 4 ? 4.973 7.955 4.369 1.00 0.00 4 ILE A N 5
ATOM 6005 C CA . ILE A 1 4 ? 5.014 6.535 4.756 1.00 0.00 4 ILE A CA 5
ATOM 6006 C C . ILE A 1 4 ? 5.325 6.321 6.243 1.00 0.00 4 ILE A C 5
ATOM 6007 O O . ILE A 1 4 ? 6.420 6.625 6.726 1.00 0.00 4 ILE A O 5
ATOM 6022 N N . ARG A 1 5 ? 4.365 5.667 6.903 1.00 0.00 5 ARG A N 5
ATOM 6023 C CA . ARG A 1 5 ? 4.401 4.922 8.167 1.00 0.00 5 ARG A CA 5
ATOM 6024 C C . ARG A 1 5 ? 3.089 4.142 8.365 1.00 0.00 5 ARG A C 5
ATOM 6025 O O . ARG A 1 5 ? 2.216 4.205 7.509 1.00 0.00 5 ARG A O 5
ATOM 6043 N N . ASP A 1 6 ? 2.964 3.398 9.453 1.00 0.00 6 ASP A N 5
ATOM 6044 C CA . ASP A 1 6 ? 1.847 2.540 9.861 1.00 0.00 6 ASP A CA 5
ATOM 6045 C C . ASP A 1 6 ? 0.491 3.265 9.962 1.00 0.00 6 ASP A C 5
ATOM 6046 O O . ASP A 1 6 ? 0.387 4.352 10.543 1.00 0.00 6 ASP A O 5
ATOM 6054 N N . ILE A 1 7 ? -0.564 2.614 9.453 1.00 0.00 7 ILE A N 5
ATOM 6055 C CA . ILE A 1 7 ? -1.976 3.034 9.610 1.00 0.00 7 ILE A CA 5
ATOM 6056 C C . ILE A 1 7 ? -2.918 1.933 10.121 1.00 0.00 7 ILE A C 5
ATOM 6057 O O . ILE A 1 7 ? -4.113 2.025 9.879 1.00 0.00 7 ILE A O 5
ATOM 6072 N N . THR A 1 8 ? -2.430 0.908 10.825 1.00 0.00 8 THR A N 5
ATOM 6073 C CA . THR A 1 8 ? -3.216 -0.260 11.300 1.00 0.00 8 THR A CA 5
ATOM 6074 C C . THR A 1 8 ? -4.620 0.075 11.831 1.00 0.00 8 THR A C 5
ATOM 6075 O O . THR A 1 8 ? -5.579 -0.634 11.517 1.00 0.00 8 THR A O 5
ATOM 6086 N N . THR A 1 9 ? -4.756 1.165 12.600 1.00 0.00 9 THR A N 5
ATOM 6087 C CA . THR A 1 9 ? -6.011 1.642 13.208 1.00 0.00 9 THR A CA 5
ATOM 6088 C C . THR A 1 9 ? -6.899 2.466 12.260 1.00 0.00 9 THR A C 5
ATOM 6089 O O . THR A 1 9 ? -8.094 2.593 12.509 1.00 0.00 9 THR A O 5
ATOM 6100 N N . GLU A 1 10 ? -6.345 2.996 11.162 1.00 0.00 10 GLU A N 5
ATOM 6101 C CA . GLU A 1 10 ? -7.036 3.770 10.117 1.00 0.00 10 GLU A CA 5
ATOM 6102 C C . GLU A 1 10 ? -7.126 3.008 8.766 1.00 0.00 10 GLU A C 5
ATOM 6103 O O . GLU A 1 10 ? -7.446 3.610 7.735 1.00 0.00 10 GLU A O 5
ATOM 6113 N N . ALA A 1 11 ? -6.815 1.703 8.752 1.00 0.00 11 ALA A N 5
ATOM 6114 C CA . ALA A 1 11 ? -6.784 0.853 7.559 1.00 0.00 11 ALA A CA 5
ATOM 6115 C C . ALA A 1 11 ? -7.871 -0.246 7.497 1.00 0.00 11 ALA A C 5
ATOM 6116 O O . ALA A 1 11 ? -7.830 -1.120 6.623 1.00 0.00 11 ALA A O 5
ATOM 6123 N N . GLY A 1 12 ? -8.832 -0.224 8.422 1.00 0.00 12 GLY A N 5
ATOM 6124 C CA . GLY A 1 12 ? -9.958 -1.162 8.453 1.00 0.00 12 GLY A CA 5
ATOM 6125 C C . GLY A 1 12 ? -10.934 -0.906 7.305 1.00 0.00 12 GLY A C 5
ATOM 6126 O O . GLY A 1 12 ? -11.196 0.245 6.946 1.00 0.00 12 GLY A O 5
ATOM 6130 N N . MET A 1 13 ? -11.538 -1.973 6.777 1.00 0.00 13 MET A N 5
ATOM 6131 C CA . MET A 1 13 ? -12.526 -1.918 5.680 1.00 0.00 13 MET A CA 5
ATOM 6132 C C . MET A 1 13 ? -13.679 -0.937 5.937 1.00 0.00 13 MET A C 5
ATOM 6133 O O . MET A 1 13 ? -14.177 -0.316 5.004 1.00 0.00 13 MET A O 5
ATOM 6145 N N . ALA A 1 14 ? -14.029 -0.737 7.207 1.00 0.00 14 ALA A N 5
ATOM 6146 C CA . ALA A 1 14 ? -15.111 0.128 7.687 1.00 0.00 14 ALA A CA 5
ATOM 6147 C C . ALA A 1 14 ? -14.990 1.615 7.297 1.00 0.00 14 ALA A C 5
ATOM 6148 O O . ALA A 1 14 ? -16.004 2.251 7.015 1.00 0.00 14 ALA A O 5
ATOM 6155 N N . HIS A 1 15 ? -13.781 2.177 7.279 1.00 0.00 15 HIS A N 5
ATOM 6156 C CA . HIS A 1 15 ? -13.521 3.519 6.754 1.00 0.00 15 HIS A CA 5
ATOM 6157 C C . HIS A 1 15 ? -12.916 3.487 5.342 1.00 0.00 15 HIS A C 5
ATOM 6158 O O . HIS A 1 15 ? -13.185 4.394 4.559 1.00 0.00 15 HIS A O 5
ATOM 6171 N N . PHE A 1 16 ? -12.191 2.427 4.971 1.00 0.00 16 PHE A N 5
ATOM 6172 C CA . PHE A 1 16 ? -11.662 2.231 3.604 1.00 0.00 16 PHE A CA 5
ATOM 6173 C C . PHE A 1 16 ? -12.767 2.119 2.542 1.00 0.00 16 PHE A C 5
ATOM 6174 O O . PHE A 1 16 ? -12.540 2.442 1.379 1.00 0.00 16 PHE A O 5
ATOM 6190 N N . GLU A 1 17 ? -13.982 1.737 2.951 1.00 0.00 17 GLU A N 5
ATOM 6191 C CA . GLU A 1 17 ? -15.186 1.741 2.107 1.00 0.00 17 GLU A CA 5
ATOM 6192 C C . GLU A 1 17 ? -15.770 3.151 1.888 1.00 0.00 17 GLU A C 5
ATOM 6193 O O . GLU A 1 17 ? -16.691 3.333 1.081 1.00 0.00 17 GLU A O 5
ATOM 6203 N N . GLY A 1 18 ? -15.246 4.146 2.613 1.00 0.00 18 GLY A N 5
ATOM 6204 C CA . GLY A 1 18 ? -15.693 5.544 2.617 1.00 0.00 18 GLY A CA 5
ATOM 6205 C C . GLY A 1 18 ? -14.583 6.545 2.277 1.00 0.00 18 GLY A C 5
ATOM 6206 O O . GLY A 1 18 ? -14.855 7.748 2.244 1.00 0.00 18 GLY A O 5
ATOM 6210 N N . LEU A 1 19 ? -13.354 6.070 2.027 1.00 0.00 19 LEU A N 5
ATOM 6211 C CA . LEU A 1 19 ? -12.239 6.901 1.563 1.00 0.00 19 LEU A CA 5
ATOM 6212 C C . LEU A 1 19 ? -12.410 7.310 0.086 1.00 0.00 19 LEU A C 5
ATOM 6213 O O . LEU A 1 19 ? -13.344 6.886 -0.589 1.00 0.00 19 LEU A O 5
ATOM 6228 N N . SER A 1 20 ? -11.516 8.156 -0.419 1.00 0.00 20 SER A N 5
ATOM 6229 C CA . SER A 1 20 ? -11.539 8.612 -1.817 1.00 0.00 20 SER A CA 5
ATOM 6230 C C . SER A 1 20 ? -10.283 8.114 -2.537 1.00 0.00 20 SER A C 5
ATOM 6231 O O . SER A 1 20 ? -10.367 7.607 -3.651 1.00 0.00 20 SER A O 5
ATOM 6238 N N . ASP A 1 21 ? -9.133 8.186 -1.854 1.00 0.00 21 ASP A N 5
ATOM 6239 C CA . ASP A 1 21 ? -7.816 7.776 -2.323 1.00 0.00 21 ASP A CA 5
ATOM 6240 C C . ASP A 1 21 ? -6.942 7.334 -1.124 1.00 0.00 21 ASP A C 5
ATOM 6241 O O . ASP A 1 21 ? -6.814 8.090 -0.155 1.00 0.00 21 ASP A O 5
ATOM 6249 N N . ALA A 1 22 ? -6.319 6.151 -1.194 1.00 0.00 22 ALA A N 5
ATOM 6250 C CA . ALA A 1 22 ? -5.375 5.643 -0.184 1.00 0.00 22 ALA A CA 5
ATOM 6251 C C . ALA A 1 22 ? -4.429 4.572 -0.774 1.00 0.00 22 ALA A C 5
ATOM 6252 O O . ALA A 1 22 ? -4.845 3.756 -1.594 1.00 0.00 22 ALA A O 5
ATOM 6259 N N . ILE A 1 23 ? -3.159 4.544 -0.356 1.00 0.00 23 ILE A N 5
ATOM 6260 C CA . ILE A 1 23 ? -2.176 3.506 -0.734 1.00 0.00 23 ILE A CA 5
ATOM 6261 C C . ILE A 1 23 ? -1.573 2.886 0.525 1.00 0.00 23 ILE A C 5
ATOM 6262 O O . ILE A 1 23 ? -1.128 3.604 1.422 1.00 0.00 23 ILE A O 5
ATOM 6277 N N . VAL A 1 24 ? -1.511 1.555 0.558 1.00 0.00 24 VAL A N 5
ATOM 6278 C CA . VAL A 1 24 ? -0.964 0.807 1.689 1.00 0.00 24 VAL A CA 5
ATOM 6279 C C . VAL A 1 24 ? -0.002 -0.276 1.216 1.00 0.00 24 VAL A C 5
ATOM 6280 O O . VAL A 1 24 ? -0.384 -1.160 0.448 1.00 0.00 24 VAL A O 5
ATOM 6293 N N . PHE A 1 25 ? 1.234 -0.222 1.698 1.00 0.00 25 PHE A N 5
ATOM 6294 C CA . PHE A 1 25 ? 2.260 -1.233 1.482 1.00 0.00 25 PHE A CA 5
ATOM 6295 C C . PHE A 1 25 ? 2.326 -2.184 2.686 1.00 0.00 25 PHE A C 5
ATOM 6296 O O . PHE A 1 25 ? 2.501 -1.755 3.826 1.00 0.00 25 PHE A O 5
ATOM 6312 N N . PHE A 1 26 ? 2.170 -3.485 2.431 1.00 0.00 26 PHE A N 5
ATOM 6313 C CA . PHE A 1 26 ? 2.294 -4.549 3.427 1.00 0.00 26 PHE A CA 5
ATOM 6314 C C . PHE A 1 26 ? 3.649 -5.247 3.288 1.00 0.00 26 PHE A C 5
ATOM 6315 O O . PHE A 1 26 ? 4.020 -5.658 2.188 1.00 0.00 26 PHE A O 5
ATOM 6331 N N . HIS A 1 27 ? 4.375 -5.374 4.398 1.00 0.00 27 HIS A N 5
ATOM 6332 C CA . HIS A 1 27 ? 5.738 -5.878 4.402 1.00 0.00 27 HIS A CA 5
ATOM 6333 C C . HIS A 1 27 ? 6.073 -6.680 5.690 1.00 0.00 27 HIS A C 5
ATOM 6334 O O . HIS A 1 27 ? 5.443 -6.510 6.740 1.00 0.00 27 HIS A O 5
ATOM 6348 N N . LYS A 1 28 ? 7.132 -7.500 5.616 1.00 0.00 28 LYS A N 5
ATOM 6349 C CA . LYS A 1 28 ? 7.747 -8.236 6.717 1.00 0.00 28 LYS A CA 5
ATOM 6350 C C . LYS A 1 28 ? 9.214 -7.784 6.873 1.00 0.00 28 LYS A C 5
ATOM 6351 O O . LYS A 1 28 ? 9.874 -7.429 5.895 1.00 0.00 28 LYS A O 5
ATOM 6366 N N . ASN A 1 29 ? 9.735 -7.815 8.095 1.00 0.00 29 ASN A N 5
ATOM 6367 C CA . ASN A 1 29 ? 11.140 -7.543 8.447 1.00 0.00 29 ASN A CA 5
ATOM 6368 C C . ASN A 1 29 ? 12.165 -8.456 7.730 1.00 0.00 29 ASN A C 5
ATOM 6369 O O . ASN A 1 29 ? 13.286 -8.037 7.440 1.00 0.00 29 ASN A O 5
ATOM 6379 N N . LEU A 1 30 ? 11.774 -9.703 7.436 1.00 0.00 30 LEU A N 5
ATOM 6380 C CA . LEU A 1 30 ? 12.570 -10.731 6.769 1.00 0.00 30 LEU A CA 5
ATOM 6381 C C . LEU A 1 30 ? 12.256 -10.689 5.272 1.00 0.00 30 LEU A C 5
ATOM 6382 O O . LEU A 1 30 ? 11.542 -11.539 4.738 1.00 0.00 30 LEU A O 5
ATOM 6397 N N . CYS A 1 31 ? 12.755 -9.648 4.602 1.00 0.00 31 CYS A N 5
ATOM 6398 C CA . CYS A 1 31 ? 12.451 -9.341 3.201 1.00 0.00 31 CYS A CA 5
ATOM 6399 C C . CYS A 1 31 ? 13.502 -8.402 2.572 1.00 0.00 31 CYS A C 5
ATOM 6400 O O . CYS A 1 31 ? 13.542 -7.225 2.944 1.00 0.00 31 CYS A O 5
ATOM 6406 N N . PRO A 1 32 ? 14.334 -8.867 1.612 1.00 0.00 32 PRO A N 5
ATOM 6407 C CA . PRO A 1 32 ? 15.300 -8.012 0.915 1.00 0.00 32 PRO A CA 5
ATOM 6408 C C . PRO A 1 32 ? 14.633 -7.151 -0.172 1.00 0.00 32 PRO A C 5
ATOM 6409 O O . PRO A 1 32 ? 15.055 -6.019 -0.396 1.00 0.00 32 PRO A O 5
ATOM 6417 N N . HIS A 1 33 ? 13.584 -7.653 -0.833 1.00 0.00 33 HIS A N 5
ATOM 6418 C CA . HIS A 1 33 ? 12.926 -6.934 -1.931 1.00 0.00 33 HIS A CA 5
ATOM 6419 C C . HIS A 1 33 ? 12.082 -5.736 -1.447 1.00 0.00 33 HIS A C 5
ATOM 6420 O O . HIS A 1 33 ? 11.962 -4.736 -2.160 1.00 0.00 33 HIS A O 5
ATOM 6433 N N . CYS A 1 34 ? 11.551 -5.803 -0.219 1.00 0.00 34 CYS A N 5
ATOM 6434 C CA . CYS A 1 34 ? 10.684 -4.799 0.406 1.00 0.00 34 CYS A CA 5
ATOM 6435 C C . CYS A 1 34 ? 11.310 -3.398 0.478 1.00 0.00 34 CYS A C 5
ATOM 6436 O O . CYS A 1 34 ? 10.592 -2.398 0.437 1.00 0.00 34 CYS A O 5
ATOM 6442 N N . LYS A 1 35 ? 12.639 -3.317 0.493 1.00 0.00 35 LYS A N 5
ATOM 6443 C CA . LYS A 1 35 ? 13.408 -2.076 0.374 1.00 0.00 35 LYS A CA 5
ATOM 6444 C C . LYS A 1 35 ? 12.962 -1.216 -0.824 1.00 0.00 35 LYS A C 5
ATOM 6445 O O . LYS A 1 35 ? 12.714 -0.025 -0.686 1.00 0.00 35 LYS A O 5
ATOM 6460 N N . ASN A 1 36 ? 12.808 -1.813 -2.004 1.00 0.00 36 ASN A N 5
ATOM 6461 C CA . ASN A 1 36 ? 12.533 -1.104 -3.266 1.00 0.00 36 ASN A CA 5
ATOM 6462 C C . ASN A 1 36 ? 11.153 -0.429 -3.249 1.00 0.00 36 ASN A C 5
ATOM 6463 O O . ASN A 1 36 ? 10.995 0.703 -3.709 1.00 0.00 36 ASN A O 5
ATOM 6473 N N . MET A 1 37 ? 10.182 -1.090 -2.614 1.00 0.00 37 MET A N 5
ATOM 6474 C CA . MET A 1 37 ? 8.844 -0.567 -2.360 1.00 0.00 37 MET A CA 5
ATOM 6475 C C . MET A 1 37 ? 8.839 0.677 -1.459 1.00 0.00 37 MET A C 5
ATOM 6476 O O . MET A 1 37 ? 7.979 1.526 -1.646 1.00 0.00 37 MET A O 5
ATOM 6488 N N . GLU A 1 38 ? 9.830 0.876 -0.578 1.00 0.00 38 GLU A N 5
ATOM 6489 C CA . GLU A 1 38 ? 9.994 2.153 0.141 1.00 0.00 38 GLU A CA 5
ATOM 6490 C C . GLU A 1 38 ? 10.498 3.240 -0.812 1.00 0.00 38 GLU A C 5
ATOM 6491 O O . GLU A 1 38 ? 9.974 4.349 -0.847 1.00 0.00 38 GLU A O 5
ATOM 6501 N N . LYS A 1 39 ? 11.515 2.903 -1.619 1.00 0.00 39 LYS A N 5
ATOM 6502 C CA . LYS A 1 39 ? 12.184 3.863 -2.516 1.00 0.00 39 LYS A CA 5
ATOM 6503 C C . LYS A 1 39 ? 11.227 4.400 -3.593 1.00 0.00 39 LYS A C 5
ATOM 6504 O O . LYS A 1 39 ? 11.209 5.605 -3.854 1.00 0.00 39 LYS A O 5
ATOM 6519 N N . VAL A 1 40 ? 10.402 3.532 -4.185 1.00 0.00 40 VAL A N 5
ATOM 6520 C CA . VAL A 1 40 ? 9.419 3.954 -5.208 1.00 0.00 40 VAL A CA 5
ATOM 6521 C C . VAL A 1 40 ? 8.300 4.804 -4.620 1.00 0.00 40 VAL A C 5
ATOM 6522 O O . VAL A 1 40 ? 7.915 5.796 -5.225 1.00 0.00 40 VAL A O 5
ATOM 6535 N N . LEU A 1 41 ? 7.806 4.449 -3.429 1.00 0.00 41 LEU A N 5
ATOM 6536 C CA . LEU A 1 41 ? 6.740 5.167 -2.736 1.00 0.00 41 LEU A CA 5
ATOM 6537 C C . LEU A 1 41 ? 7.195 6.511 -2.163 1.00 0.00 41 LEU A C 5
ATOM 6538 O O . LEU A 1 41 ? 6.377 7.423 -2.038 1.00 0.00 41 LEU A O 5
ATOM 6553 N N . ASP A 1 42 ? 8.483 6.669 -1.857 1.00 0.00 42 ASP A N 5
ATOM 6554 C CA . ASP A 1 42 ? 9.077 7.954 -1.483 1.00 0.00 42 ASP A CA 5
ATOM 6555 C C . ASP A 1 42 ? 9.037 8.930 -2.666 1.00 0.00 42 ASP A C 5
ATOM 6556 O O . ASP A 1 42 ? 8.483 10.027 -2.585 1.00 0.00 42 ASP A O 5
ATOM 6564 N N . LYS A 1 43 ? 9.582 8.494 -3.801 1.00 0.00 43 LYS A N 5
ATOM 6565 C CA . LYS A 1 43 ? 9.676 9.301 -5.026 1.00 0.00 43 LYS A CA 5
ATOM 6566 C C . LYS A 1 43 ? 8.309 9.498 -5.709 1.00 0.00 43 LYS A C 5
ATOM 6567 O O . LYS A 1 43 ? 8.121 10.493 -6.413 1.00 0.00 43 LYS A O 5
ATOM 6582 N N . PHE A 1 44 ? 7.346 8.609 -5.451 1.00 0.00 44 PHE A N 5
ATOM 6583 C CA . PHE A 1 44 ? 5.949 8.739 -5.854 1.00 0.00 44 PHE A CA 5
ATOM 6584 C C . PHE A 1 44 ? 5.184 9.725 -4.956 1.00 0.00 44 PHE A C 5
ATOM 6585 O O . PHE A 1 44 ? 4.582 10.658 -5.483 1.00 0.00 44 PHE A O 5
ATOM 6601 N N . GLY A 1 45 ? 5.245 9.576 -3.625 1.00 0.00 45 GLY A N 5
ATOM 6602 C CA . GLY A 1 45 ? 4.503 10.419 -2.676 1.00 0.00 45 GLY A CA 5
ATOM 6603 C C . GLY A 1 45 ? 4.949 11.877 -2.700 1.00 0.00 45 GLY A C 5
ATOM 6604 O O . GLY A 1 45 ? 4.110 12.773 -2.645 1.00 0.00 45 GLY A O 5
ATOM 6608 N N . ALA A 1 46 ? 6.246 12.117 -2.887 1.00 0.00 46 ALA A N 5
ATOM 6609 C CA . ALA A 1 46 ? 6.804 13.453 -3.130 1.00 0.00 46 ALA A CA 5
ATOM 6610 C C . ALA A 1 46 ? 6.256 14.139 -4.400 1.00 0.00 46 ALA A C 5
ATOM 6611 O O . ALA A 1 46 ? 6.321 15.366 -4.514 1.00 0.00 46 ALA A O 5
ATOM 6618 N N . ARG A 1 47 ? 5.757 13.354 -5.364 1.00 0.00 47 ARG A N 5
ATOM 6619 C CA . ARG A 1 47 ? 5.160 13.798 -6.634 1.00 0.00 47 ARG A CA 5
ATOM 6620 C C . ARG A 1 47 ? 3.615 13.682 -6.656 1.00 0.00 47 ARG A C 5
ATOM 6621 O O . ARG A 1 47 ? 2.986 14.178 -7.594 1.00 0.00 47 ARG A O 5
ATOM 6639 N N . ALA A 1 48 ? 2.995 13.078 -5.634 1.00 0.00 48 ALA A N 5
ATOM 6640 C CA . ALA A 1 48 ? 1.557 12.796 -5.562 1.00 0.00 48 ALA A CA 5
ATOM 6641 C C . ALA A 1 48 ? 0.942 13.115 -4.172 1.00 0.00 48 ALA A C 5
ATOM 6642 O O . ALA A 1 48 ? 0.495 12.205 -3.468 1.00 0.00 48 ALA A O 5
ATOM 6649 N N . PRO A 1 49 ? 0.862 14.406 -3.782 1.00 0.00 49 PRO A N 5
ATOM 6650 C CA . PRO A 1 49 ? 0.379 14.856 -2.477 1.00 0.00 49 PRO A CA 5
ATOM 6651 C C . PRO A 1 49 ? -1.079 14.480 -2.181 1.00 0.00 49 PRO A C 5
ATOM 6652 O O . PRO A 1 49 ? -1.437 14.309 -1.015 1.00 0.00 49 PRO A O 5
ATOM 6660 N N . GLN A 1 50 ? -1.931 14.373 -3.215 1.00 0.00 50 GLN A N 5
ATOM 6661 C CA . GLN A 1 50 ? -3.369 14.137 -3.028 1.00 0.00 50 GLN A CA 5
ATOM 6662 C C . GLN A 1 50 ? -3.711 12.726 -2.531 1.00 0.00 50 GLN A C 5
ATOM 6663 O O . GLN A 1 50 ? -4.793 12.522 -1.982 1.00 0.00 50 GLN A O 5
ATOM 6675 N N . VAL A 1 51 ? -2.800 11.768 -2.717 1.00 0.00 51 VAL A N 5
ATOM 6676 C CA . VAL A 1 51 ? -2.936 10.386 -2.228 1.00 0.00 51 VAL A CA 5
ATOM 6677 C C . VAL A 1 51 ? -2.042 10.170 -1.004 1.00 0.00 51 VAL A C 5
ATOM 6678 O O . VAL A 1 51 ? -0.901 10.624 -0.962 1.00 0.00 51 VAL A O 5
ATOM 6691 N N . ALA A 1 52 ? -2.576 9.478 0.005 1.00 0.00 52 ALA A N 5
ATOM 6692 C CA . ALA A 1 52 ? -1.870 9.177 1.247 1.00 0.00 52 ALA A CA 5
ATOM 6693 C C . ALA A 1 52 ? -1.246 7.787 1.151 1.00 0.00 52 ALA A C 5
ATOM 6694 O O . ALA A 1 52 ? -1.952 6.803 0.917 1.00 0.00 52 ALA A O 5
ATOM 6701 N N . ILE A 1 53 ? 0.073 7.706 1.327 1.00 0.00 53 ILE A N 5
ATOM 6702 C CA . ILE A 1 53 ? 0.822 6.444 1.262 1.00 0.00 53 ILE A CA 5
ATOM 6703 C C . ILE A 1 53 ? 1.339 6.050 2.648 1.00 0.00 53 ILE A C 5
ATOM 6704 O O . ILE A 1 53 ? 1.955 6.852 3.349 1.00 0.00 53 ILE A O 5
ATOM 6719 N N . SER A 1 54 ? 1.102 4.804 3.034 1.00 0.00 54 SER A N 5
ATOM 6720 C CA . SER A 1 54 ? 1.484 4.243 4.333 1.00 0.00 54 SER A CA 5
ATOM 6721 C C . SER A 1 54 ? 2.176 2.880 4.196 1.00 0.00 54 SER A C 5
ATOM 6722 O O . SER A 1 54 ? 2.029 2.210 3.174 1.00 0.00 54 SER A O 5
ATOM 6729 N N . SER A 1 55 ? 2.895 2.419 5.225 1.00 0.00 55 SER A N 5
ATOM 6730 C CA . SER A 1 55 ? 3.419 1.038 5.265 1.00 0.00 55 SER A CA 5
ATOM 6731 C C . SER A 1 55 ? 3.140 0.328 6.593 1.00 0.00 55 SER A C 5
ATOM 6732 O O . SER A 1 55 ? 3.392 0.869 7.663 1.00 0.00 55 SER A O 5
ATOM 6739 N N . VAL A 1 56 ? 2.637 -0.903 6.497 1.00 0.00 56 VAL A N 5
ATOM 6740 C CA . VAL A 1 56 ? 2.120 -1.760 7.581 1.00 0.00 56 VAL A CA 5
ATOM 6741 C C . VAL A 1 56 ? 2.928 -3.053 7.711 1.00 0.00 56 VAL A C 5
ATOM 6742 O O . VAL A 1 56 ? 3.196 -3.737 6.723 1.00 0.00 56 VAL A O 5
ATOM 6755 N N . ASP A 1 57 ? 3.292 -3.383 8.952 1.00 0.00 57 ASP A N 5
ATOM 6756 C CA . ASP A 1 57 ? 3.955 -4.635 9.340 1.00 0.00 57 ASP A CA 5
ATOM 6757 C C . ASP A 1 57 ? 2.953 -5.801 9.324 1.00 0.00 57 ASP A C 5
ATOM 6758 O O . ASP A 1 57 ? 2.296 -6.094 10.322 1.00 0.00 57 ASP A O 5
ATOM 6766 N N . SER A 1 58 ? 2.825 -6.468 8.172 1.00 0.00 58 SER A N 5
ATOM 6767 C CA . SER A 1 58 ? 1.838 -7.542 7.950 1.00 0.00 58 SER A CA 5
ATOM 6768 C C . SER A 1 58 ? 2.017 -8.719 8.926 1.00 0.00 58 SER A C 5
ATOM 6769 O O . SER A 1 58 ? 1.039 -9.321 9.375 1.00 0.00 58 SER A O 5
ATOM 6776 N N . GLU A 1 59 ? 3.269 -8.990 9.320 1.00 0.00 59 GLU A N 5
ATOM 6777 C CA . GLU A 1 59 ? 3.647 -9.988 10.329 1.00 0.00 59 GLU A CA 5
ATOM 6778 C C . GLU A 1 59 ? 3.006 -9.759 11.710 1.00 0.00 59 GLU A C 5
ATOM 6779 O O . GLU A 1 59 ? 2.811 -10.714 12.463 1.00 0.00 59 GLU A O 5
ATOM 6789 N N . ALA A 1 60 ? 2.679 -8.508 12.049 1.00 0.00 60 ALA A N 5
ATOM 6790 C CA . ALA A 1 60 ? 2.105 -8.115 13.332 1.00 0.00 60 ALA A CA 5
ATOM 6791 C C . ALA A 1 60 ? 0.576 -7.909 13.243 1.00 0.00 60 ALA A C 5
ATOM 6792 O O . ALA A 1 60 ? -0.047 -7.500 14.223 1.00 0.00 60 ALA A O 5
ATOM 6799 N N . ARG A 1 61 ? -0.012 -8.140 12.060 1.00 0.00 61 ARG A N 5
ATOM 6800 C CA . ARG A 1 61 ? -1.456 -8.099 11.775 1.00 0.00 61 ARG A CA 5
ATOM 6801 C C . ARG A 1 61 ? -1.828 -8.980 10.556 1.00 0.00 61 ARG A C 5
ATOM 6802 O O . ARG A 1 61 ? -2.219 -8.461 9.501 1.00 0.00 61 ARG A O 5
ATOM 6820 N N . PRO A 1 62 ? -1.696 -10.315 10.670 1.00 0.00 62 PRO A N 5
ATOM 6821 C CA . PRO A 1 62 ? -1.959 -11.256 9.585 1.00 0.00 62 PRO A CA 5
ATOM 6822 C C . PRO A 1 62 ? -3.450 -11.438 9.269 1.00 0.00 62 PRO A C 5
ATOM 6823 O O . PRO A 1 62 ? -3.774 -11.897 8.174 1.00 0.00 62 PRO A O 5
ATOM 6831 N N . GLU A 1 63 ? -4.361 -11.067 10.174 1.00 0.00 63 GLU A N 5
ATOM 6832 C CA . GLU A 1 63 ? -5.803 -11.066 9.931 1.00 0.00 63 GLU A CA 5
ATOM 6833 C C . GLU A 1 63 ? -6.259 -9.826 9.142 1.00 0.00 63 GLU A C 5
ATOM 6834 O O . GLU A 1 63 ? -7.181 -9.918 8.330 1.00 0.00 63 GLU A O 5
ATOM 6844 N N . LEU A 1 64 ? -5.590 -8.680 9.333 1.00 0.00 64 LEU A N 5
ATOM 6845 C CA . LEU A 1 64 ? -5.876 -7.453 8.593 1.00 0.00 64 LEU A CA 5
ATOM 6846 C C . LEU A 1 64 ? -5.642 -7.660 7.091 1.00 0.00 64 LEU A C 5
ATOM 6847 O O . LEU A 1 64 ? -6.524 -7.358 6.286 1.00 0.00 64 LEU A O 5
ATOM 6862 N N . MET A 1 65 ? -4.490 -8.225 6.707 1.00 0.00 65 MET A N 5
ATOM 6863 C CA . MET A 1 65 ? -4.218 -8.571 5.305 1.00 0.00 65 MET A CA 5
ATOM 6864 C C . MET A 1 65 ? -5.180 -9.643 4.771 1.00 0.00 65 MET A C 5
ATOM 6865 O O . MET A 1 65 ? -5.643 -9.526 3.634 1.00 0.00 65 MET A O 5
ATOM 6877 N N . LYS A 1 66 ? -5.562 -10.634 5.589 1.00 0.00 66 LYS A N 5
ATOM 6878 C CA . LYS A 1 66 ? -6.527 -11.675 5.207 1.00 0.00 66 LYS A CA 5
ATOM 6879 C C . LYS A 1 66 ? -7.879 -11.059 4.825 1.00 0.00 66 LYS A C 5
ATOM 6880 O O . LYS A 1 66 ? -8.398 -11.343 3.745 1.00 0.00 66 LYS A O 5
ATOM 6895 N N . GLU A 1 67 ? -8.424 -10.194 5.681 1.00 0.00 67 GLU A N 5
ATOM 6896 C CA . GLU A 1 67 ? -9.678 -9.482 5.412 1.00 0.00 67 GLU A CA 5
ATOM 6897 C C . GLU A 1 67 ? -9.567 -8.472 4.246 1.00 0.00 67 GLU A C 5
ATOM 6898 O O . GLU A 1 67 ? -10.555 -8.234 3.550 1.00 0.00 67 GLU A O 5
ATOM 6908 N N . LEU A 1 68 ? -8.369 -7.931 3.980 1.00 0.00 68 LEU A N 5
ATOM 6909 C CA . LEU A 1 68 ? -8.066 -7.098 2.809 1.00 0.00 68 LEU A CA 5
ATOM 6910 C C . LEU A 1 68 ? -7.827 -7.925 1.525 1.00 0.00 68 LEU A C 5
ATOM 6911 O O . LEU A 1 68 ? -7.737 -7.350 0.436 1.00 0.00 68 LEU A O 5
ATOM 6926 N N . GLY A 1 69 ? -7.794 -9.261 1.631 1.00 0.00 69 GLY A N 5
ATOM 6927 C CA . GLY A 1 69 ? -7.900 -10.210 0.509 1.00 0.00 69 GLY A CA 5
ATOM 6928 C C . GLY A 1 69 ? -6.683 -11.091 0.226 1.00 0.00 69 GLY A C 5
ATOM 6929 O O . GLY A 1 69 ? -6.662 -11.717 -0.839 1.00 0.00 69 GLY A O 5
ATOM 6933 N N . PHE A 1 70 ? -5.671 -11.160 1.102 1.00 0.00 70 PHE A N 5
ATOM 6934 C CA . PHE A 1 70 ? -4.396 -11.833 0.810 1.00 0.00 70 PHE A CA 5
ATOM 6935 C C . PHE A 1 70 ? -3.649 -12.341 2.063 1.00 0.00 70 PHE A C 5
ATOM 6936 O O . PHE A 1 70 ? -3.937 -11.947 3.191 1.00 0.00 70 PHE A O 5
ATOM 6952 N N . GLU A 1 71 ? -2.685 -13.246 1.858 1.00 0.00 71 GLU A N 5
ATOM 6953 C CA . GLU A 1 71 ? -2.010 -14.010 2.921 1.00 0.00 71 GLU A CA 5
ATOM 6954 C C . GLU A 1 71 ? -0.661 -14.596 2.439 1.00 0.00 71 GLU A C 5
ATOM 6955 O O . GLU A 1 71 ? -0.389 -15.792 2.569 1.00 0.00 71 GLU A O 5
ATOM 6965 N N . ARG A 1 72 ? 0.157 -13.751 1.796 1.00 0.00 72 ARG A N 5
ATOM 6966 C CA . ARG A 1 72 ? 1.220 -14.155 0.867 1.00 0.00 72 ARG A CA 5
ATOM 6967 C C . ARG A 1 72 ? 2.387 -13.137 0.817 1.00 0.00 72 ARG A C 5
ATOM 6968 O O . ARG A 1 72 ? 2.601 -12.380 1.767 1.00 0.00 72 ARG A O 5
ATOM 6986 N N . VAL A 1 73 ? 3.119 -13.116 -0.296 1.00 0.00 73 VAL A N 5
ATOM 6987 C CA . VAL A 1 73 ? 4.191 -12.153 -0.638 1.00 0.00 73 VAL A CA 5
ATOM 6988 C C . VAL A 1 73 ? 3.791 -10.676 -0.396 1.00 0.00 73 VAL A C 5
ATOM 6989 O O . VAL A 1 73 ? 2.604 -10.356 -0.487 1.00 0.00 73 VAL A O 5
ATOM 7002 N N . PRO A 1 74 ? 4.762 -9.773 -0.121 1.00 0.00 74 PRO A N 5
ATOM 7003 C CA . PRO A 1 74 ? 4.518 -8.345 0.092 1.00 0.00 74 PRO A CA 5
ATOM 7004 C C . PRO A 1 74 ? 3.877 -7.676 -1.132 1.00 0.00 74 PRO A C 5
ATOM 7005 O O . PRO A 1 74 ? 4.047 -8.132 -2.267 1.00 0.00 74 PRO A O 5
ATOM 7013 N N . THR A 1 75 ? 3.110 -6.600 -0.894 1.00 0.00 75 THR A N 5
ATOM 7014 C CA . THR A 1 75 ? 2.160 -6.068 -1.881 1.00 0.00 75 THR A CA 5
ATOM 7015 C C . THR A 1 75 ? 1.719 -4.637 -1.595 1.00 0.00 75 THR A C 5
ATOM 7016 O O . THR A 1 75 ? 1.680 -4.200 -0.441 1.00 0.00 75 THR A O 5
ATOM 7027 N N . LEU A 1 76 ? 1.377 -3.919 -2.664 1.00 0.00 76 LEU A N 5
ATOM 7028 C CA . LEU A 1 76 ? 0.878 -2.548 -2.671 1.00 0.00 76 LEU A CA 5
ATOM 7029 C C . LEU A 1 76 ? -0.637 -2.566 -2.920 1.00 0.00 76 LEU A C 5
ATOM 7030 O O . LEU A 1 76 ? -1.074 -2.840 -4.033 1.00 0.00 76 LEU A O 5
ATOM 7045 N N . VAL A 1 77 ? -1.434 -2.266 -1.892 1.00 0.00 77 VAL A N 5
ATOM 7046 C CA . VAL A 1 77 ? -2.897 -2.115 -1.994 1.00 0.00 77 VAL A CA 5
ATOM 7047 C C . VAL A 1 77 ? -3.233 -0.665 -2.351 1.00 0.00 77 VAL A C 5
ATOM 7048 O O . VAL A 1 77 ? -2.786 0.259 -1.666 1.00 0.00 77 VAL A O 5
ATOM 7061 N N . PHE A 1 78 ? -4.038 -0.472 -3.401 1.00 0.00 78 PHE A N 5
ATOM 7062 C CA . PHE A 1 78 ? -4.532 0.825 -3.861 1.00 0.00 78 PHE A CA 5
ATOM 7063 C C . PHE A 1 78 ? -6.049 0.912 -3.659 1.00 0.00 78 PHE A C 5
ATOM 7064 O O . PHE A 1 78 ? -6.804 0.110 -4.206 1.00 0.00 78 PHE A O 5
ATOM 7080 N N . ILE A 1 79 ? -6.491 1.920 -2.912 1.00 0.00 79 ILE A N 5
ATOM 7081 C CA . ILE A 1 79 ? -7.898 2.268 -2.668 1.00 0.00 79 ILE A CA 5
ATOM 7082 C C . ILE A 1 79 ? -8.237 3.495 -3.513 1.00 0.00 79 ILE A C 5
ATOM 7083 O O . ILE A 1 79 ? -7.516 4.498 -3.488 1.00 0.00 79 ILE A O 5
ATOM 7098 N N . ARG A 1 80 ? -9.364 3.401 -4.216 1.00 0.00 80 ARG A N 5
ATOM 7099 C CA . ARG A 1 80 ? -9.946 4.472 -5.021 1.00 0.00 80 ARG A CA 5
ATOM 7100 C C . ARG A 1 80 ? -11.471 4.390 -4.979 1.00 0.00 80 ARG A C 5
ATOM 7101 O O . ARG A 1 80 ? -12.048 3.362 -5.322 1.00 0.00 80 ARG A O 5
ATOM 7119 N N . ASP A 1 81 ? -12.117 5.488 -4.577 1.00 0.00 81 ASP A N 5
ATOM 7120 C CA . ASP A 1 81 ? -13.574 5.717 -4.622 1.00 0.00 81 ASP A CA 5
ATOM 7121 C C . ASP A 1 81 ? -14.351 4.920 -3.554 1.00 0.00 81 ASP A C 5
ATOM 7122 O O . ASP A 1 81 ? -15.541 4.640 -3.711 1.00 0.00 81 ASP A O 5
ATOM 7130 N N . GLY A 1 82 ? -13.663 4.508 -2.482 1.00 0.00 82 GLY A N 5
ATOM 7131 C CA . GLY A 1 82 ? -14.217 3.664 -1.421 1.00 0.00 82 GLY A CA 5
ATOM 7132 C C . GLY A 1 82 ? -14.201 2.168 -1.759 1.00 0.00 82 GLY A C 5
ATOM 7133 O O . GLY A 1 82 ? -15.006 1.412 -1.226 1.00 0.00 82 GLY A O 5
ATOM 7137 N N . LYS A 1 83 ? -13.292 1.723 -2.638 1.00 0.00 83 LYS A N 5
ATOM 7138 C CA . LYS A 1 83 ? -13.019 0.294 -2.890 1.00 0.00 83 LYS A CA 5
ATOM 7139 C C . LYS A 1 83 ? -11.540 0.019 -3.207 1.00 0.00 83 LYS A C 5
ATOM 7140 O O . LYS A 1 83 ? -10.808 0.941 -3.567 1.00 0.00 83 LYS A O 5
ATOM 7155 N N . VAL A 1 84 ? -11.096 -1.236 -3.102 1.00 0.00 84 VAL A N 5
ATOM 7156 C CA . VAL A 1 84 ? -9.756 -1.645 -3.567 1.00 0.00 84 VAL A CA 5
ATOM 7157 C C . VAL A 1 84 ? -9.781 -1.747 -5.092 1.00 0.00 84 VAL A C 5
ATOM 7158 O O . VAL A 1 84 ? -10.491 -2.578 -5.659 1.00 0.00 84 VAL A O 5
ATOM 7171 N N . ALA A 1 85 ? -8.998 -0.890 -5.750 1.00 0.00 85 ALA A N 5
ATOM 7172 C CA . ALA A 1 85 ? -8.805 -0.889 -7.201 1.00 0.00 85 ALA A CA 5
ATOM 7173 C C . ALA A 1 85 ? -7.678 -1.823 -7.669 1.00 0.00 85 ALA A C 5
ATOM 7174 O O . ALA A 1 85 ? -7.751 -2.348 -8.783 1.00 0.00 85 ALA A O 5
ATOM 7181 N N . LYS A 1 86 ? -6.648 -2.048 -6.840 1.00 0.00 86 LYS A N 5
ATOM 7182 C CA . LYS A 1 86 ? -5.505 -2.909 -7.184 1.00 0.00 86 LYS A CA 5
ATOM 7183 C C . LYS A 1 86 ? -4.813 -3.501 -5.939 1.00 0.00 86 LYS A C 5
ATOM 7184 O O . LYS A 1 86 ? -4.758 -2.847 -4.899 1.00 0.00 86 LYS A O 5
ATOM 7199 N N . VAL A 1 87 ? -4.259 -4.711 -6.070 1.00 0.00 87 VAL A N 5
ATOM 7200 C CA . VAL A 1 87 ? -3.321 -5.335 -5.120 1.00 0.00 87 VAL A CA 5
ATOM 7201 C C . VAL A 1 87 ? -2.113 -5.830 -5.938 1.00 0.00 87 VAL A C 5
ATOM 7202 O O . VAL A 1 87 ? -2.183 -6.871 -6.590 1.00 0.00 87 VAL A O 5
ATOM 7215 N N . PHE A 1 88 ? -1.039 -5.036 -5.963 1.00 0.00 88 PHE A N 5
ATOM 7216 C CA . PHE A 1 88 ? 0.160 -5.288 -6.768 1.00 0.00 88 PHE A CA 5
ATOM 7217 C C . PHE A 1 88 ? 1.278 -5.910 -5.924 1.00 0.00 88 PHE A C 5
ATOM 7218 O O . PHE A 1 88 ? 2.002 -5.230 -5.197 1.00 0.00 88 PHE A O 5
ATOM 7234 N N . SER A 1 89 ? 1.449 -7.222 -6.062 1.00 0.00 89 SER A N 5
ATOM 7235 C CA . SER A 1 89 ? 2.393 -8.057 -5.308 1.00 0.00 89 SER A CA 5
ATOM 7236 C C . SER A 1 89 ? 3.758 -8.197 -6.006 1.00 0.00 89 SER A C 5
ATOM 7237 O O . SER A 1 89 ? 4.325 -9.285 -6.144 1.00 0.00 89 SER A O 5
ATOM 7244 N N . GLY A 1 90 ? 4.278 -7.069 -6.493 1.00 0.00 90 GLY A N 5
ATOM 7245 C CA . GLY A 1 90 ? 5.441 -6.986 -7.392 1.00 0.00 90 GLY A CA 5
ATOM 7246 C C . GLY A 1 90 ? 6.413 -5.843 -7.082 1.00 0.00 90 GLY A C 5
ATOM 7247 O O . GLY A 1 90 ? 6.210 -5.061 -6.150 1.00 0.00 90 GLY A O 5
ATOM 7251 N N . ILE A 1 91 ? 7.484 -5.766 -7.882 1.00 0.00 91 ILE A N 5
ATOM 7252 C CA . ILE A 1 91 ? 8.589 -4.790 -7.766 1.00 0.00 91 ILE A CA 5
ATOM 7253 C C . ILE A 1 91 ? 8.527 -3.775 -8.919 1.00 0.00 91 ILE A C 5
ATOM 7254 O O . ILE A 1 91 ? 8.216 -4.141 -10.054 1.00 0.00 91 ILE A O 5
ATOM 7269 N N . MET A 1 92 ? 8.861 -2.509 -8.643 1.00 0.00 92 MET A N 5
ATOM 7270 C CA . MET A 1 92 ? 8.879 -1.394 -9.609 1.00 0.00 92 MET A CA 5
ATOM 7271 C C . MET A 1 92 ? 10.072 -0.442 -9.438 1.00 0.00 92 MET A C 5
ATOM 7272 O O . MET A 1 92 ? 10.805 -0.510 -8.452 1.00 0.00 92 MET A O 5
ATOM 7284 N N . ASN A 1 93 ? 10.231 0.487 -10.396 1.00 0.00 93 ASN A N 5
ATOM 7285 C CA . ASN A 1 93 ? 10.888 1.797 -10.202 1.00 0.00 93 ASN A CA 5
ATOM 7286 C C . ASN A 1 93 ? 9.796 2.901 -10.072 1.00 0.00 93 ASN A C 5
ATOM 7287 O O . ASN A 1 93 ? 8.655 2.657 -10.482 1.00 0.00 93 ASN A O 5
ATOM 7297 N N . PRO A 1 94 ? 10.084 4.112 -9.540 1.00 0.00 94 PRO A N 5
ATOM 7298 C CA . PRO A 1 94 ? 9.052 5.108 -9.216 1.00 0.00 94 PRO A CA 5
ATOM 7299 C C . PRO A 1 94 ? 8.199 5.498 -10.417 1.00 0.00 94 PRO A C 5
ATOM 7300 O O . PRO A 1 94 ? 6.986 5.636 -10.281 1.00 0.00 94 PRO A O 5
ATOM 7308 N N . ARG A 1 95 ? 8.816 5.632 -11.593 1.00 0.00 95 ARG A N 5
ATOM 7309 C CA . ARG A 1 95 ? 8.136 5.996 -12.843 1.00 0.00 95 ARG A CA 5
ATOM 7310 C C . ARG A 1 95 ? 7.005 5.025 -13.219 1.00 0.00 95 ARG A C 5
ATOM 7311 O O . ARG A 1 95 ? 5.971 5.448 -13.747 1.00 0.00 95 ARG A O 5
ATOM 7329 N N . GLU A 1 96 ? 7.158 3.735 -12.904 1.00 0.00 96 GLU A N 5
ATOM 7330 C CA . GLU A 1 96 ? 6.117 2.720 -13.104 1.00 0.00 96 GLU A CA 5
ATOM 7331 C C . GLU A 1 96 ? 5.027 2.819 -12.025 1.00 0.00 96 GLU A C 5
ATOM 7332 O O . GLU A 1 96 ? 3.854 2.602 -12.323 1.00 0.00 96 GLU A O 5
ATOM 7342 N N . LEU A 1 97 ? 5.383 3.215 -10.798 1.00 0.00 97 LEU A N 5
ATOM 7343 C CA . LEU A 1 97 ? 4.435 3.522 -9.717 1.00 0.00 97 LEU A CA 5
ATOM 7344 C C . LEU A 1 97 ? 3.513 4.696 -10.104 1.00 0.00 97 LEU A C 5
ATOM 7345 O O . LEU A 1 97 ? 2.300 4.619 -9.919 1.00 0.00 97 LEU A O 5
ATOM 7360 N N . GLN A 1 98 ? 4.090 5.752 -10.688 1.00 0.00 98 GLN A N 5
ATOM 7361 C CA . GLN A 1 98 ? 3.362 6.889 -11.276 1.00 0.00 98 GLN A CA 5
ATOM 7362 C C . GLN A 1 98 ? 2.381 6.424 -12.358 1.00 0.00 98 GLN A C 5
ATOM 7363 O O . GLN A 1 98 ? 1.213 6.825 -12.331 1.00 0.00 98 GLN A O 5
ATOM 7375 N N . ALA A 1 99 ? 2.821 5.556 -13.278 1.00 0.00 99 ALA A N 5
ATOM 7376 C CA . ALA A 1 99 ? 1.991 5.033 -14.361 1.00 0.00 99 ALA A CA 5
ATOM 7377 C C . ALA A 1 99 ? 0.852 4.130 -13.861 1.00 0.00 99 ALA A C 5
ATOM 7378 O O . ALA A 1 99 ? -0.292 4.301 -14.287 1.00 0.00 99 ALA A O 5
ATOM 7385 N N . LEU A 1 100 ? 1.135 3.207 -12.936 1.00 0.00 100 LEU A N 5
ATOM 7386 C CA . LEU A 1 100 ? 0.152 2.317 -12.310 1.00 0.00 100 LEU A CA 5
ATOM 7387 C C . LEU A 1 100 ? -0.957 3.122 -11.617 1.00 0.00 100 LEU A C 5
ATOM 7388 O O . LEU A 1 100 ? -2.138 2.873 -11.846 1.00 0.00 100 LEU A O 5
ATOM 7403 N N . TYR A 1 101 ? -0.581 4.129 -10.830 1.00 0.00 101 TYR A N 5
ATOM 7404 C CA . TYR A 1 101 ? -1.528 5.007 -10.149 1.00 0.00 101 TYR A CA 5
ATOM 7405 C C . TYR A 1 101 ? -2.362 5.838 -11.130 1.00 0.00 101 TYR A C 5
ATOM 7406 O O . TYR A 1 101 ? -3.593 5.803 -11.076 1.00 0.00 101 TYR A O 5
ATOM 7423 N N . ALA A 1 102 ? -1.713 6.569 -12.044 1.00 0.00 102 ALA A N 5
ATOM 7424 C CA . ALA A 1 102 ? -2.392 7.401 -13.033 1.00 0.00 102 ALA A CA 5
ATOM 7425 C C . ALA A 1 102 ? -3.386 6.588 -13.883 1.00 0.00 102 ALA A C 5
ATOM 7426 O O . ALA A 1 102 ? -4.425 7.113 -14.281 1.00 0.00 102 ALA A O 5
ATOM 7433 N N . SER A 1 103 ? -3.103 5.306 -14.114 1.00 0.00 103 SER A N 5
ATOM 7434 C CA . SER A 1 103 ? -3.970 4.406 -14.888 1.00 0.00 103 SER A CA 5
ATOM 7435 C C . SER A 1 103 ? -5.263 4.036 -14.140 1.00 0.00 103 SER A C 5
ATOM 7436 O O . SER A 1 103 ? -6.258 3.665 -14.769 1.00 0.00 103 SER A O 5
ATOM 7443 N N . ILE A 1 104 ? -5.278 4.157 -12.806 1.00 0.00 104 ILE A N 5
ATOM 7444 C CA . ILE A 1 104 ? -6.446 3.881 -11.944 1.00 0.00 104 ILE A CA 5
ATOM 7445 C C . ILE A 1 104 ? -7.180 5.182 -11.588 1.00 0.00 104 ILE A C 5
ATOM 7446 O O . ILE A 1 104 ? -8.407 5.253 -11.671 1.00 0.00 104 ILE A O 5
ATOM 7461 N N . MET A 1 1 ? 9.991 13.770 1.665 1.00 0.00 1 MET A N 6
ATOM 7462 C CA . MET A 1 1 ? 9.213 14.225 0.504 1.00 0.00 1 MET A CA 6
ATOM 7463 C C . MET A 1 1 ? 7.946 13.384 0.255 1.00 0.00 1 MET A C 6
ATOM 7464 O O . MET A 1 1 ? 7.090 13.772 -0.545 1.00 0.00 1 MET A O 6
ATOM 7476 N N . SER A 1 2 ? 7.798 12.255 0.948 1.00 0.00 2 SER A N 6
ATOM 7477 C CA . SER A 1 2 ? 6.615 11.382 0.906 1.00 0.00 2 SER A CA 6
ATOM 7478 C C . SER A 1 2 ? 5.948 11.233 2.285 1.00 0.00 2 SER A C 6
ATOM 7479 O O . SER A 1 2 ? 6.424 11.748 3.302 1.00 0.00 2 SER A O 6
ATOM 7486 N N . ALA A 1 3 ? 4.811 10.532 2.316 1.00 0.00 3 ALA A N 6
ATOM 7487 C CA . ALA A 1 3 ? 3.862 10.502 3.434 1.00 0.00 3 ALA A CA 6
ATOM 7488 C C . ALA A 1 3 ? 3.924 9.196 4.239 1.00 0.00 3 ALA A C 6
ATOM 7489 O O . ALA A 1 3 ? 3.168 9.022 5.192 1.00 0.00 3 ALA A O 6
ATOM 7496 N N . ILE A 1 4 ? 4.828 8.288 3.848 1.00 0.00 4 ILE A N 6
ATOM 7497 C CA . ILE A 1 4 ? 4.937 6.899 4.321 1.00 0.00 4 ILE A CA 6
ATOM 7498 C C . ILE A 1 4 ? 5.195 6.854 5.835 1.00 0.00 4 ILE A C 6
ATOM 7499 O O . ILE A 1 4 ? 6.341 6.920 6.292 1.00 0.00 4 ILE A O 6
ATOM 7514 N N . ARG A 1 5 ? 4.113 6.769 6.602 1.00 0.00 5 ARG A N 6
ATOM 7515 C CA . ARG A 1 5 ? 4.068 6.426 8.020 1.00 0.00 5 ARG A CA 6
ATOM 7516 C C . ARG A 1 5 ? 3.265 5.128 8.110 1.00 0.00 5 ARG A C 6
ATOM 7517 O O . ARG A 1 5 ? 2.502 4.799 7.220 1.00 0.00 5 ARG A O 6
ATOM 7535 N N . ASP A 1 6 ? 3.428 4.378 9.173 1.00 0.00 6 ASP A N 6
ATOM 7536 C CA . ASP A 1 6 ? 2.645 3.197 9.532 1.00 0.00 6 ASP A CA 6
ATOM 7537 C C . ASP A 1 6 ? 1.211 3.569 9.937 1.00 0.00 6 ASP A C 6
ATOM 7538 O O . ASP A 1 6 ? 0.994 4.341 10.869 1.00 0.00 6 ASP A O 6
ATOM 7546 N N . ILE A 1 7 ? 0.229 3.001 9.232 1.00 0.00 7 ILE A N 6
ATOM 7547 C CA . ILE A 1 7 ? -1.214 3.079 9.530 1.00 0.00 7 ILE A CA 6
ATOM 7548 C C . ILE A 1 7 ? -1.789 1.708 9.889 1.00 0.00 7 ILE A C 6
ATOM 7549 O O . ILE A 1 7 ? -2.957 1.425 9.635 1.00 0.00 7 ILE A O 6
ATOM 7564 N N . THR A 1 8 ? -0.981 0.850 10.516 1.00 0.00 8 THR A N 6
ATOM 7565 C CA . THR A 1 8 ? -1.298 -0.526 10.929 1.00 0.00 8 THR A CA 6
ATOM 7566 C C . THR A 1 8 ? -2.656 -0.678 11.630 1.00 0.00 8 THR A C 6
ATOM 7567 O O . THR A 1 8 ? -3.309 -1.706 11.451 1.00 0.00 8 THR A O 6
ATOM 7578 N N . THR A 1 9 ? -3.111 0.341 12.370 1.00 0.00 9 THR A N 6
ATOM 7579 C CA . THR A 1 9 ? -4.399 0.395 13.080 1.00 0.00 9 THR A CA 6
ATOM 7580 C C . THR A 1 9 ? -5.462 1.266 12.384 1.00 0.00 9 THR A C 6
ATOM 7581 O O . THR A 1 9 ? -6.626 1.243 12.776 1.00 0.00 9 THR A O 6
ATOM 7592 N N . GLU A 1 10 ? -5.097 2.008 11.327 1.00 0.00 10 GLU A N 6
ATOM 7593 C CA . GLU A 1 10 ? -5.977 2.918 10.564 1.00 0.00 10 GLU A CA 6
ATOM 7594 C C . GLU A 1 10 ? -6.146 2.492 9.078 1.00 0.00 10 GLU A C 6
ATOM 7595 O O . GLU A 1 10 ? -6.634 3.279 8.262 1.00 0.00 10 GLU A O 6
ATOM 7605 N N . ALA A 1 11 ? -5.730 1.272 8.712 1.00 0.00 11 ALA A N 6
ATOM 7606 C CA . ALA A 1 11 ? -5.952 0.652 7.389 1.00 0.00 11 ALA A CA 6
ATOM 7607 C C . ALA A 1 11 ? -6.987 -0.494 7.369 1.00 0.00 11 ALA A C 6
ATOM 7608 O O . ALA A 1 11 ? -7.049 -1.271 6.409 1.00 0.00 11 ALA A O 6
ATOM 7615 N N . GLY A 1 12 ? -7.800 -0.631 8.420 1.00 0.00 12 GLY A N 6
ATOM 7616 C CA . GLY A 1 12 ? -8.877 -1.616 8.510 1.00 0.00 12 GLY A CA 6
ATOM 7617 C C . GLY A 1 12 ? -9.985 -1.312 7.503 1.00 0.00 12 GLY A C 6
ATOM 7618 O O . GLY A 1 12 ? -10.374 -0.156 7.299 1.00 0.00 12 GLY A O 6
ATOM 7622 N N . MET A 1 13 ? -10.543 -2.372 6.910 1.00 0.00 13 MET A N 6
ATOM 7623 C CA . MET A 1 13 ? -11.599 -2.301 5.878 1.00 0.00 13 MET A CA 6
ATOM 7624 C C . MET A 1 13 ? -12.802 -1.432 6.286 1.00 0.00 13 MET A C 6
ATOM 7625 O O . MET A 1 13 ? -13.393 -0.761 5.444 1.00 0.00 13 MET A O 6
ATOM 7637 N N . ALA A 1 14 ? -13.084 -1.374 7.592 1.00 0.00 14 ALA A N 6
ATOM 7638 C CA . ALA A 1 14 ? -14.178 -0.628 8.219 1.00 0.00 14 ALA A CA 6
ATOM 7639 C C . ALA A 1 14 ? -14.173 0.893 7.987 1.00 0.00 14 ALA A C 6
ATOM 7640 O O . ALA A 1 14 ? -15.240 1.497 7.895 1.00 0.00 14 ALA A O 6
ATOM 7647 N N . HIS A 1 15 ? -13.004 1.532 7.926 1.00 0.00 15 HIS A N 6
ATOM 7648 C CA . HIS A 1 15 ? -12.873 2.947 7.561 1.00 0.00 15 HIS A CA 6
ATOM 7649 C C . HIS A 1 15 ? -12.326 3.108 6.135 1.00 0.00 15 HIS A C 6
ATOM 7650 O O . HIS A 1 15 ? -12.666 4.086 5.482 1.00 0.00 15 HIS A O 6
ATOM 7663 N N . PHE A 1 16 ? -11.583 2.128 5.600 1.00 0.00 16 PHE A N 6
ATOM 7664 C CA . PHE A 1 16 ? -11.157 2.083 4.181 1.00 0.00 16 PHE A CA 6
ATOM 7665 C C . PHE A 1 16 ? -12.354 2.102 3.209 1.00 0.00 16 PHE A C 6
ATOM 7666 O O . PHE A 1 16 ? -12.256 2.663 2.118 1.00 0.00 16 PHE A O 6
ATOM 7682 N N . GLU A 1 17 ? -13.498 1.566 3.640 1.00 0.00 17 GLU A N 6
ATOM 7683 C CA . GLU A 1 17 ? -14.768 1.591 2.905 1.00 0.00 17 GLU A CA 6
ATOM 7684 C C . GLU A 1 17 ? -15.464 2.971 2.934 1.00 0.00 17 GLU A C 6
ATOM 7685 O O . GLU A 1 17 ? -16.470 3.186 2.252 1.00 0.00 17 GLU A O 6
ATOM 7695 N N . GLY A 1 18 ? -14.932 3.900 3.740 1.00 0.00 18 GLY A N 6
ATOM 7696 C CA . GLY A 1 18 ? -15.401 5.281 3.908 1.00 0.00 18 GLY A CA 6
ATOM 7697 C C . GLY A 1 18 ? -14.377 6.333 3.476 1.00 0.00 18 GLY A C 6
ATOM 7698 O O . GLY A 1 18 ? -14.664 7.527 3.589 1.00 0.00 18 GLY A O 6
ATOM 7702 N N . LEU A 1 19 ? -13.200 5.916 2.990 1.00 0.00 19 LEU A N 6
ATOM 7703 C CA . LEU A 1 19 ? -12.173 6.815 2.446 1.00 0.00 19 LEU A CA 6
ATOM 7704 C C . LEU A 1 19 ? -12.535 7.341 1.041 1.00 0.00 19 LEU A C 6
ATOM 7705 O O . LEU A 1 19 ? -13.597 7.042 0.504 1.00 0.00 19 LEU A O 6
ATOM 7720 N N . SER A 1 20 ? -11.666 8.148 0.440 1.00 0.00 20 SER A N 6
ATOM 7721 C CA . SER A 1 20 ? -11.869 8.782 -0.882 1.00 0.00 20 SER A CA 6
ATOM 7722 C C . SER A 1 20 ? -10.690 8.486 -1.815 1.00 0.00 20 SER A C 6
ATOM 7723 O O . SER A 1 20 ? -10.856 8.256 -3.019 1.00 0.00 20 SER A O 6
ATOM 7730 N N . ASP A 1 21 ? -9.502 8.396 -1.221 1.00 0.00 21 ASP A N 6
ATOM 7731 C CA . ASP A 1 21 ? -8.277 7.837 -1.752 1.00 0.00 21 ASP A CA 6
ATOM 7732 C C . ASP A 1 21 ? -7.413 7.316 -0.597 1.00 0.00 21 ASP A C 6
ATOM 7733 O O . ASP A 1 21 ? -7.498 7.837 0.518 1.00 0.00 21 ASP A O 6
ATOM 7741 N N . ALA A 1 22 ? -6.569 6.328 -0.886 1.00 0.00 22 ALA A N 6
ATOM 7742 C CA . ALA A 1 22 ? -5.468 5.878 -0.037 1.00 0.00 22 ALA A CA 6
ATOM 7743 C C . ALA A 1 22 ? -4.544 4.932 -0.816 1.00 0.00 22 ALA A C 6
ATOM 7744 O O . ALA A 1 22 ? -5.014 4.085 -1.574 1.00 0.00 22 ALA A O 6
ATOM 7751 N N . ILE A 1 23 ? -3.228 5.021 -0.621 1.00 0.00 23 ILE A N 6
ATOM 7752 C CA . ILE A 1 23 ? -2.277 3.968 -1.025 1.00 0.00 23 ILE A CA 6
ATOM 7753 C C . ILE A 1 23 ? -1.693 3.367 0.249 1.00 0.00 23 ILE A C 6
ATOM 7754 O O . ILE A 1 23 ? -1.232 4.102 1.122 1.00 0.00 23 ILE A O 6
ATOM 7769 N N . VAL A 1 24 ? -1.676 2.039 0.340 1.00 0.00 24 VAL A N 6
ATOM 7770 C CA . VAL A 1 24 ? -1.129 1.348 1.500 1.00 0.00 24 VAL A CA 6
ATOM 7771 C C . VAL A 1 24 ? -0.256 0.164 1.099 1.00 0.00 24 VAL A C 6
ATOM 7772 O O . VAL A 1 24 ? -0.629 -0.661 0.261 1.00 0.00 24 VAL A O 6
ATOM 7785 N N . PHE A 1 25 ? 0.940 0.129 1.684 1.00 0.00 25 PHE A N 6
ATOM 7786 C CA . PHE A 1 25 ? 1.976 -0.867 1.441 1.00 0.00 25 PHE A CA 6
ATOM 7787 C C . PHE A 1 25 ? 2.150 -1.797 2.648 1.00 0.00 25 PHE A C 6
ATOM 7788 O O . PHE A 1 25 ? 2.534 -1.371 3.738 1.00 0.00 25 PHE A O 6
ATOM 7804 N N . PHE A 1 26 ? 1.871 -3.085 2.440 1.00 0.00 26 PHE A N 6
ATOM 7805 C CA . PHE A 1 26 ? 1.957 -4.140 3.442 1.00 0.00 26 PHE A CA 6
ATOM 7806 C C . PHE A 1 26 ? 3.355 -4.787 3.447 1.00 0.00 26 PHE A C 6
ATOM 7807 O O . PHE A 1 26 ? 3.884 -5.156 2.397 1.00 0.00 26 PHE A O 6
ATOM 7823 N N . HIS A 1 27 ? 3.934 -4.946 4.641 1.00 0.00 27 HIS A N 6
ATOM 7824 C CA . HIS A 1 27 ? 5.289 -5.443 4.849 1.00 0.00 27 HIS A CA 6
ATOM 7825 C C . HIS A 1 27 ? 5.464 -6.003 6.287 1.00 0.00 27 HIS A C 6
ATOM 7826 O O . HIS A 1 27 ? 4.646 -5.743 7.169 1.00 0.00 27 HIS A O 6
ATOM 7840 N N . LYS A 1 28 ? 6.597 -6.661 6.571 1.00 0.00 28 LYS A N 6
ATOM 7841 C CA . LYS A 1 28 ? 7.023 -7.022 7.926 1.00 0.00 28 LYS A CA 6
ATOM 7842 C C . LYS A 1 28 ? 8.492 -6.621 8.195 1.00 0.00 28 LYS A C 6
ATOM 7843 O O . LYS A 1 28 ? 9.183 -6.092 7.319 1.00 0.00 28 LYS A O 6
ATOM 7858 N N . ASN A 1 29 ? 8.947 -6.901 9.406 1.00 0.00 29 ASN A N 6
ATOM 7859 C CA . ASN A 1 29 ? 10.286 -6.615 9.935 1.00 0.00 29 ASN A CA 6
ATOM 7860 C C . ASN A 1 29 ? 11.411 -7.459 9.292 1.00 0.00 29 ASN A C 6
ATOM 7861 O O . ASN A 1 29 ? 12.517 -6.960 9.084 1.00 0.00 29 ASN A O 6
ATOM 7871 N N . LEU A 1 30 ? 11.119 -8.723 8.965 1.00 0.00 30 LEU A N 6
ATOM 7872 C CA . LEU A 1 30 ? 12.040 -9.694 8.365 1.00 0.00 30 LEU A CA 6
ATOM 7873 C C . LEU A 1 30 ? 11.736 -9.822 6.862 1.00 0.00 30 LEU A C 6
ATOM 7874 O O . LEU A 1 30 ? 11.076 -10.764 6.421 1.00 0.00 30 LEU A O 6
ATOM 7889 N N . CYS A 1 31 ? 12.178 -8.832 6.084 1.00 0.00 31 CYS A N 6
ATOM 7890 C CA . CYS A 1 31 ? 11.907 -8.737 4.644 1.00 0.00 31 CYS A CA 6
ATOM 7891 C C . CYS A 1 31 ? 12.953 -7.861 3.916 1.00 0.00 31 CYS A C 6
ATOM 7892 O O . CYS A 1 31 ? 12.937 -6.640 4.106 1.00 0.00 31 CYS A O 6
ATOM 7898 N N . PRO A 1 32 ? 13.833 -8.438 3.062 1.00 0.00 32 PRO A N 6
ATOM 7899 C CA . PRO A 1 32 ? 14.797 -7.674 2.264 1.00 0.00 32 PRO A CA 6
ATOM 7900 C C . PRO A 1 32 ? 14.157 -7.020 1.032 1.00 0.00 32 PRO A C 6
ATOM 7901 O O . PRO A 1 32 ? 14.569 -5.933 0.632 1.00 0.00 32 PRO A O 6
ATOM 7909 N N . HIS A 1 33 ? 13.136 -7.645 0.430 1.00 0.00 33 HIS A N 6
ATOM 7910 C CA . HIS A 1 33 ? 12.464 -7.121 -0.770 1.00 0.00 33 HIS A CA 6
ATOM 7911 C C . HIS A 1 33 ? 11.651 -5.845 -0.479 1.00 0.00 33 HIS A C 6
ATOM 7912 O O . HIS A 1 33 ? 11.634 -4.917 -1.287 1.00 0.00 33 HIS A O 6
ATOM 7925 N N . CYS A 1 34 ? 11.023 -5.784 0.702 1.00 0.00 34 CYS A N 6
ATOM 7926 C CA . CYS A 1 34 ? 10.160 -4.693 1.178 1.00 0.00 34 CYS A CA 6
ATOM 7927 C C . CYS A 1 34 ? 10.836 -3.315 1.118 1.00 0.00 34 CYS A C 6
ATOM 7928 O O . CYS A 1 34 ? 10.169 -2.312 0.868 1.00 0.00 34 CYS A O 6
ATOM 7934 N N . LYS A 1 35 ? 12.165 -3.268 1.265 1.00 0.00 35 LYS A N 6
ATOM 7935 C CA . LYS A 1 35 ? 12.981 -2.058 1.112 1.00 0.00 35 LYS A CA 6
ATOM 7936 C C . LYS A 1 35 ? 12.685 -1.301 -0.190 1.00 0.00 35 LYS A C 6
ATOM 7937 O O . LYS A 1 35 ? 12.474 -0.093 -0.194 1.00 0.00 35 LYS A O 6
ATOM 7952 N N . ASN A 1 36 ? 12.628 -2.011 -1.317 1.00 0.00 36 ASN A N 6
ATOM 7953 C CA . ASN A 1 36 ? 12.527 -1.440 -2.670 1.00 0.00 36 ASN A CA 6
ATOM 7954 C C . ASN A 1 36 ? 11.201 -0.701 -2.874 1.00 0.00 36 ASN A C 6
ATOM 7955 O O . ASN A 1 36 ? 11.165 0.388 -3.449 1.00 0.00 36 ASN A O 6
ATOM 7965 N N . MET A 1 37 ? 10.128 -1.243 -2.289 1.00 0.00 37 MET A N 6
ATOM 7966 C CA . MET A 1 37 ? 8.809 -0.615 -2.243 1.00 0.00 37 MET A CA 6
ATOM 7967 C C . MET A 1 37 ? 8.832 0.745 -1.532 1.00 0.00 37 MET A C 6
ATOM 7968 O O . MET A 1 37 ? 8.222 1.685 -2.032 1.00 0.00 37 MET A O 6
ATOM 7980 N N . GLU A 1 38 ? 9.610 0.914 -0.460 1.00 0.00 38 GLU A N 6
ATOM 7981 C CA . GLU A 1 38 ? 9.744 2.212 0.224 1.00 0.00 38 GLU A CA 6
ATOM 7982 C C . GLU A 1 38 ? 10.407 3.245 -0.697 1.00 0.00 38 GLU A C 6
ATOM 7983 O O . GLU A 1 38 ? 9.960 4.382 -0.801 1.00 0.00 38 GLU A O 6
ATOM 7993 N N . LYS A 1 39 ? 11.462 2.820 -1.400 1.00 0.00 39 LYS A N 6
ATOM 7994 C CA . LYS A 1 39 ? 12.218 3.690 -2.311 1.00 0.00 39 LYS A CA 6
ATOM 7995 C C . LYS A 1 39 ? 11.342 4.205 -3.462 1.00 0.00 39 LYS A C 6
ATOM 7996 O O . LYS A 1 39 ? 11.363 5.395 -3.772 1.00 0.00 39 LYS A O 6
ATOM 8011 N N . VAL A 1 40 ? 10.539 3.333 -4.079 1.00 0.00 40 VAL A N 6
ATOM 8012 C CA . VAL A 1 40 ? 9.665 3.737 -5.200 1.00 0.00 40 VAL A CA 6
ATOM 8013 C C . VAL A 1 40 ? 8.449 4.549 -4.752 1.00 0.00 40 VAL A C 6
ATOM 8014 O O . VAL A 1 40 ? 8.031 5.466 -5.460 1.00 0.00 40 VAL A O 6
ATOM 8027 N N . LEU A 1 41 ? 7.901 4.249 -3.569 1.00 0.00 41 LEU A N 6
ATOM 8028 C CA . LEU A 1 41 ? 6.806 5.009 -2.959 1.00 0.00 41 LEU A CA 6
ATOM 8029 C C . LEU A 1 41 ? 7.255 6.397 -2.467 1.00 0.00 41 LEU A C 6
ATOM 8030 O O . LEU A 1 41 ? 6.441 7.318 -2.437 1.00 0.00 41 LEU A O 6
ATOM 8045 N N . ASP A 1 42 ? 8.536 6.578 -2.136 1.00 0.00 42 ASP A N 6
ATOM 8046 C CA . ASP A 1 42 ? 9.109 7.885 -1.811 1.00 0.00 42 ASP A CA 6
ATOM 8047 C C . ASP A 1 42 ? 9.122 8.797 -3.038 1.00 0.00 42 ASP A C 6
ATOM 8048 O O . ASP A 1 42 ? 8.552 9.891 -3.031 1.00 0.00 42 ASP A O 6
ATOM 8056 N N . LYS A 1 43 ? 9.725 8.302 -4.127 1.00 0.00 43 LYS A N 6
ATOM 8057 C CA . LYS A 1 43 ? 9.767 8.990 -5.423 1.00 0.00 43 LYS A CA 6
ATOM 8058 C C . LYS A 1 43 ? 8.359 9.225 -6.010 1.00 0.00 43 LYS A C 6
ATOM 8059 O O . LYS A 1 43 ? 8.124 10.250 -6.657 1.00 0.00 43 LYS A O 6
ATOM 8074 N N . PHE A 1 44 ? 7.408 8.319 -5.755 1.00 0.00 44 PHE A N 6
ATOM 8075 C CA . PHE A 1 44 ? 6.009 8.471 -6.150 1.00 0.00 44 PHE A CA 6
ATOM 8076 C C . PHE A 1 44 ? 5.309 9.559 -5.324 1.00 0.00 44 PHE A C 6
ATOM 8077 O O . PHE A 1 44 ? 4.729 10.469 -5.908 1.00 0.00 44 PHE A O 6
ATOM 8093 N N . GLY A 1 45 ? 5.399 9.528 -3.987 1.00 0.00 45 GLY A N 6
ATOM 8094 C CA . GLY A 1 45 ? 4.739 10.505 -3.097 1.00 0.00 45 GLY A CA 6
ATOM 8095 C C . GLY A 1 45 ? 5.267 11.927 -3.280 1.00 0.00 45 GLY A C 6
ATOM 8096 O O . GLY A 1 45 ? 4.488 12.879 -3.246 1.00 0.00 45 GLY A O 6
ATOM 8100 N N . ALA A 1 46 ? 6.559 12.067 -3.583 1.00 0.00 46 ALA A N 6
ATOM 8101 C CA . ALA A 1 46 ? 7.189 13.330 -3.984 1.00 0.00 46 ALA A CA 6
ATOM 8102 C C . ALA A 1 46 ? 6.630 13.925 -5.294 1.00 0.00 46 ALA A C 6
ATOM 8103 O O . ALA A 1 46 ? 6.741 15.132 -5.518 1.00 0.00 46 ALA A O 6
ATOM 8110 N N . ARG A 1 47 ? 6.050 13.088 -6.170 1.00 0.00 47 ARG A N 6
ATOM 8111 C CA . ARG A 1 47 ? 5.382 13.485 -7.424 1.00 0.00 47 ARG A CA 6
ATOM 8112 C C . ARG A 1 47 ? 3.846 13.502 -7.312 1.00 0.00 47 ARG A C 6
ATOM 8113 O O . ARG A 1 47 ? 3.182 14.132 -8.134 1.00 0.00 47 ARG A O 6
ATOM 8131 N N . ALA A 1 48 ? 3.275 12.848 -6.290 1.00 0.00 48 ALA A N 6
ATOM 8132 C CA . ALA A 1 48 ? 1.832 12.714 -6.061 1.00 0.00 48 ALA A CA 6
ATOM 8133 C C . ALA A 1 48 ? 1.408 13.147 -4.632 1.00 0.00 48 ALA A C 6
ATOM 8134 O O . ALA A 1 48 ? 0.745 12.371 -3.934 1.00 0.00 48 ALA A O 6
ATOM 8141 N N . PRO A 1 49 ? 1.718 14.385 -4.195 1.00 0.00 49 PRO A N 6
ATOM 8142 C CA . PRO A 1 49 ? 1.626 14.825 -2.800 1.00 0.00 49 PRO A CA 6
ATOM 8143 C C . PRO A 1 49 ? 0.221 14.741 -2.195 1.00 0.00 49 PRO A C 6
ATOM 8144 O O . PRO A 1 49 ? 0.076 14.547 -0.991 1.00 0.00 49 PRO A O 6
ATOM 8152 N N . GLN A 1 50 ? -0.815 14.876 -3.031 1.00 0.00 50 GLN A N 6
ATOM 8153 C CA . GLN A 1 50 ? -2.218 14.801 -2.585 1.00 0.00 50 GLN A CA 6
ATOM 8154 C C . GLN A 1 50 ? -2.694 13.375 -2.236 1.00 0.00 50 GLN A C 6
ATOM 8155 O O . GLN A 1 50 ? -3.695 13.208 -1.538 1.00 0.00 50 GLN A O 6
ATOM 8167 N N . VAL A 1 51 ? -1.991 12.349 -2.725 1.00 0.00 51 VAL A N 6
ATOM 8168 C CA . VAL A 1 51 ? -2.293 10.925 -2.492 1.00 0.00 51 VAL A CA 6
ATOM 8169 C C . VAL A 1 51 ? -1.647 10.512 -1.174 1.00 0.00 51 VAL A C 6
ATOM 8170 O O . VAL A 1 51 ? -0.467 10.783 -0.940 1.00 0.00 51 VAL A O 6
ATOM 8183 N N . ALA A 1 52 ? -2.410 9.854 -0.304 1.00 0.00 52 ALA A N 6
ATOM 8184 C CA . ALA A 1 52 ? -1.955 9.489 1.027 1.00 0.00 52 ALA A CA 6
ATOM 8185 C C . ALA A 1 52 ? -1.339 8.092 0.979 1.00 0.00 52 ALA A C 6
ATOM 8186 O O . ALA A 1 52 ? -2.055 7.094 0.914 1.00 0.00 52 ALA A O 6
ATOM 8193 N N . ILE A 1 53 ? -0.004 8.039 0.971 1.00 0.00 53 ILE A N 6
ATOM 8194 C CA . ILE A 1 53 ? 0.759 6.784 0.960 1.00 0.00 53 ILE A CA 6
ATOM 8195 C C . ILE A 1 53 ? 1.235 6.498 2.385 1.00 0.00 53 ILE A C 6
ATOM 8196 O O . ILE A 1 53 ? 1.844 7.354 3.020 1.00 0.00 53 ILE A O 6
ATOM 8211 N N . SER A 1 54 ? 0.968 5.311 2.906 1.00 0.00 54 SER A N 6
ATOM 8212 C CA . SER A 1 54 ? 1.392 4.874 4.240 1.00 0.00 54 SER A CA 6
ATOM 8213 C C . SER A 1 54 ? 1.737 3.371 4.248 1.00 0.00 54 SER A C 6
ATOM 8214 O O . SER A 1 54 ? 1.380 2.635 3.328 1.00 0.00 54 SER A O 6
ATOM 8221 N N . SER A 1 55 ? 2.475 2.888 5.245 1.00 0.00 55 SER A N 6
ATOM 8222 C CA . SER A 1 55 ? 2.792 1.457 5.374 1.00 0.00 55 SER A CA 6
ATOM 8223 C C . SER A 1 55 ? 1.852 0.731 6.373 1.00 0.00 55 SER A C 6
ATOM 8224 O O . SER A 1 55 ? 1.173 1.367 7.177 1.00 0.00 55 SER A O 6
ATOM 8231 N N . VAL A 1 56 ? 1.806 -0.607 6.332 1.00 0.00 56 VAL A N 6
ATOM 8232 C CA . VAL A 1 56 ? 1.170 -1.474 7.347 1.00 0.00 56 VAL A CA 6
ATOM 8233 C C . VAL A 1 56 ? 2.093 -2.635 7.699 1.00 0.00 56 VAL A C 6
ATOM 8234 O O . VAL A 1 56 ? 2.628 -3.301 6.813 1.00 0.00 56 VAL A O 6
ATOM 8247 N N . ASP A 1 57 ? 2.224 -2.909 8.999 1.00 0.00 57 ASP A N 6
ATOM 8248 C CA . ASP A 1 57 ? 2.812 -4.139 9.517 1.00 0.00 57 ASP A CA 6
ATOM 8249 C C . ASP A 1 57 ? 1.842 -5.313 9.313 1.00 0.00 57 ASP A C 6
ATOM 8250 O O . ASP A 1 57 ? 0.958 -5.572 10.127 1.00 0.00 57 ASP A O 6
ATOM 8258 N N . SER A 1 58 ? 2.010 -6.055 8.212 1.00 0.00 58 SER A N 6
ATOM 8259 C CA . SER A 1 58 ? 1.197 -7.244 7.910 1.00 0.00 58 SER A CA 6
ATOM 8260 C C . SER A 1 58 ? 1.371 -8.347 8.972 1.00 0.00 58 SER A C 6
ATOM 8261 O O . SER A 1 58 ? 0.434 -9.091 9.259 1.00 0.00 58 SER A O 6
ATOM 8268 N N . GLU A 1 59 ? 2.531 -8.392 9.634 1.00 0.00 59 GLU A N 6
ATOM 8269 C CA . GLU A 1 59 ? 2.803 -9.253 10.787 1.00 0.00 59 GLU A CA 6
ATOM 8270 C C . GLU A 1 59 ? 1.888 -8.998 11.998 1.00 0.00 59 GLU A C 6
ATOM 8271 O O . GLU A 1 59 ? 1.676 -9.910 12.804 1.00 0.00 59 GLU A O 6
ATOM 8281 N N . ALA A 1 60 ? 1.321 -7.790 12.138 1.00 0.00 60 ALA A N 6
ATOM 8282 C CA . ALA A 1 60 ? 0.395 -7.463 13.216 1.00 0.00 60 ALA A CA 6
ATOM 8283 C C . ALA A 1 60 ? -1.053 -7.864 12.874 1.00 0.00 60 ALA A C 6
ATOM 8284 O O . ALA A 1 60 ? -1.925 -7.778 13.739 1.00 0.00 60 ALA A O 6
ATOM 8291 N N . ARG A 1 61 ? -1.322 -8.229 11.611 1.00 0.00 61 ARG A N 6
ATOM 8292 C CA . ARG A 1 61 ? -2.645 -8.561 11.054 1.00 0.00 61 ARG A CA 6
ATOM 8293 C C . ARG A 1 61 ? -2.533 -9.408 9.768 1.00 0.00 61 ARG A C 6
ATOM 8294 O O . ARG A 1 61 ? -2.876 -8.921 8.684 1.00 0.00 61 ARG A O 6
ATOM 8312 N N . PRO A 1 62 ? -2.121 -10.693 9.871 1.00 0.00 62 PRO A N 6
ATOM 8313 C CA . PRO A 1 62 ? -2.086 -11.619 8.741 1.00 0.00 62 PRO A CA 6
ATOM 8314 C C . PRO A 1 62 ? -3.495 -11.945 8.215 1.00 0.00 62 PRO A C 6
ATOM 8315 O O . PRO A 1 62 ? -3.645 -12.253 7.035 1.00 0.00 62 PRO A O 6
ATOM 8323 N N . GLU A 1 63 ? -4.524 -11.841 9.064 1.00 0.00 63 GLU A N 6
ATOM 8324 C CA . GLU A 1 63 ? -5.925 -12.027 8.676 1.00 0.00 63 GLU A CA 6
ATOM 8325 C C . GLU A 1 63 ? -6.448 -10.870 7.818 1.00 0.00 63 GLU A C 6
ATOM 8326 O O . GLU A 1 63 ? -7.216 -11.104 6.880 1.00 0.00 63 GLU A O 6
ATOM 8336 N N . LEU A 1 64 ? -6.000 -9.630 8.082 1.00 0.00 64 LEU A N 6
ATOM 8337 C CA . LEU A 1 64 ? -6.410 -8.461 7.299 1.00 0.00 64 LEU A CA 6
ATOM 8338 C C . LEU A 1 64 ? -5.913 -8.590 5.859 1.00 0.00 64 LEU A C 6
ATOM 8339 O O . LEU A 1 64 ? -6.720 -8.463 4.940 1.00 0.00 64 LEU A O 6
ATOM 8354 N N . MET A 1 65 ? -4.625 -8.896 5.652 1.00 0.00 65 MET A N 6
ATOM 8355 C CA . MET A 1 65 ? -4.092 -9.087 4.296 1.00 0.00 65 MET A CA 6
ATOM 8356 C C . MET A 1 65 ? -4.781 -10.256 3.570 1.00 0.00 65 MET A C 6
ATOM 8357 O O . MET A 1 65 ? -5.139 -10.122 2.404 1.00 0.00 65 MET A O 6
ATOM 8369 N N . LYS A 1 66 ? -5.067 -11.363 4.272 1.00 0.00 66 LYS A N 6
ATOM 8370 C CA . LYS A 1 66 ? -5.773 -12.522 3.718 1.00 0.00 66 LYS A CA 6
ATOM 8371 C C . LYS A 1 66 ? -7.152 -12.135 3.166 1.00 0.00 66 LYS A C 6
ATOM 8372 O O . LYS A 1 66 ? -7.447 -12.408 2.000 1.00 0.00 66 LYS A O 6
ATOM 8387 N N . GLU A 1 67 ? -7.974 -11.462 3.974 1.00 0.00 67 GLU A N 6
ATOM 8388 C CA . GLU A 1 67 ? -9.294 -10.989 3.545 1.00 0.00 67 GLU A CA 6
ATOM 8389 C C . GLU A 1 67 ? -9.227 -9.845 2.507 1.00 0.00 67 GLU A C 6
ATOM 8390 O O . GLU A 1 67 ? -10.148 -9.704 1.696 1.00 0.00 67 GLU A O 6
ATOM 8400 N N . LEU A 1 68 ? -8.134 -9.071 2.478 1.00 0.00 68 LEU A N 6
ATOM 8401 C CA . LEU A 1 68 ? -7.839 -8.053 1.459 1.00 0.00 68 LEU A CA 6
ATOM 8402 C C . LEU A 1 68 ? -7.285 -8.665 0.153 1.00 0.00 68 LEU A C 6
ATOM 8403 O O . LEU A 1 68 ? -7.166 -7.962 -0.849 1.00 0.00 68 LEU A O 6
ATOM 8418 N N . GLY A 1 69 ? -7.018 -9.982 0.139 1.00 0.00 69 GLY A N 6
ATOM 8419 C CA . GLY A 1 69 ? -6.850 -10.802 -1.065 1.00 0.00 69 GLY A CA 6
ATOM 8420 C C . GLY A 1 69 ? -5.430 -11.282 -1.367 1.00 0.00 69 GLY A C 6
ATOM 8421 O O . GLY A 1 69 ? -5.148 -11.560 -2.533 1.00 0.00 69 GLY A O 6
ATOM 8425 N N . PHE A 1 70 ? -4.536 -11.357 -0.373 1.00 0.00 70 PHE A N 6
ATOM 8426 C CA . PHE A 1 70 ? -3.121 -11.679 -0.568 1.00 0.00 70 PHE A CA 6
ATOM 8427 C C . PHE A 1 70 ? -2.434 -12.142 0.729 1.00 0.00 70 PHE A C 6
ATOM 8428 O O . PHE A 1 70 ? -2.879 -11.859 1.837 1.00 0.00 70 PHE A O 6
ATOM 8444 N N . GLU A 1 71 ? -1.341 -12.892 0.578 1.00 0.00 71 GLU A N 6
ATOM 8445 C CA . GLU A 1 71 ? -0.785 -13.771 1.619 1.00 0.00 71 GLU A CA 6
ATOM 8446 C C . GLU A 1 71 ? 0.637 -14.260 1.259 1.00 0.00 71 GLU A C 6
ATOM 8447 O O . GLU A 1 71 ? 1.027 -15.396 1.541 1.00 0.00 71 GLU A O 6
ATOM 8457 N N . ARG A 1 72 ? 1.392 -13.395 0.563 1.00 0.00 72 ARG A N 6
ATOM 8458 C CA . ARG A 1 72 ? 2.564 -13.738 -0.258 1.00 0.00 72 ARG A CA 6
ATOM 8459 C C . ARG A 1 72 ? 3.684 -12.679 -0.122 1.00 0.00 72 ARG A C 6
ATOM 8460 O O . ARG A 1 72 ? 3.848 -12.082 0.947 1.00 0.00 72 ARG A O 6
ATOM 8478 N N . VAL A 1 73 ? 4.459 -12.435 -1.185 1.00 0.00 73 VAL A N 6
ATOM 8479 C CA . VAL A 1 73 ? 5.452 -11.340 -1.309 1.00 0.00 73 VAL A CA 6
ATOM 8480 C C . VAL A 1 73 ? 4.845 -9.946 -0.998 1.00 0.00 73 VAL A C 6
ATOM 8481 O O . VAL A 1 73 ? 3.622 -9.800 -1.097 1.00 0.00 73 VAL A O 6
ATOM 8494 N N . PRO A 1 74 ? 5.662 -8.929 -0.634 1.00 0.00 74 PRO A N 6
ATOM 8495 C CA . PRO A 1 74 ? 5.197 -7.563 -0.350 1.00 0.00 74 PRO A CA 6
ATOM 8496 C C . PRO A 1 74 ? 4.263 -6.996 -1.424 1.00 0.00 74 PRO A C 6
ATOM 8497 O O . PRO A 1 74 ? 4.453 -7.222 -2.618 1.00 0.00 74 PRO A O 6
ATOM 8505 N N . THR A 1 75 ? 3.239 -6.255 -0.970 1.00 0.00 75 THR A N 6
ATOM 8506 C CA . THR A 1 75 ? 2.051 -5.911 -1.764 1.00 0.00 75 THR A CA 6
ATOM 8507 C C . THR A 1 75 ? 1.576 -4.487 -1.482 1.00 0.00 75 THR A C 6
ATOM 8508 O O . THR A 1 75 ? 1.558 -4.030 -0.340 1.00 0.00 75 THR A O 6
ATOM 8519 N N . LEU A 1 76 ? 1.163 -3.815 -2.552 1.00 0.00 76 LEU A N 6
ATOM 8520 C CA . LEU A 1 76 ? 0.520 -2.508 -2.576 1.00 0.00 76 LEU A CA 6
ATOM 8521 C C . LEU A 1 76 ? -0.994 -2.689 -2.742 1.00 0.00 76 LEU A C 6
ATOM 8522 O O . LEU A 1 76 ? -1.419 -3.430 -3.625 1.00 0.00 76 LEU A O 6
ATOM 8537 N N . VAL A 1 77 ? -1.800 -1.981 -1.950 1.00 0.00 77 VAL A N 6
ATOM 8538 C CA . VAL A 1 77 ? -3.256 -1.858 -2.134 1.00 0.00 77 VAL A CA 6
ATOM 8539 C C . VAL A 1 77 ? -3.610 -0.385 -2.360 1.00 0.00 77 VAL A C 6
ATOM 8540 O O . VAL A 1 77 ? -3.118 0.493 -1.646 1.00 0.00 77 VAL A O 6
ATOM 8553 N N . PHE A 1 78 ? -4.457 -0.132 -3.362 1.00 0.00 78 PHE A N 6
ATOM 8554 C CA . PHE A 1 78 ? -4.887 1.195 -3.809 1.00 0.00 78 PHE A CA 6
ATOM 8555 C C . PHE A 1 78 ? -6.402 1.346 -3.595 1.00 0.00 78 PHE A C 6
ATOM 8556 O O . PHE A 1 78 ? -7.199 0.565 -4.106 1.00 0.00 78 PHE A O 6
ATOM 8572 N N . ILE A 1 79 ? -6.800 2.381 -2.857 1.00 0.00 79 ILE A N 6
ATOM 8573 C CA . ILE A 1 79 ? -8.191 2.717 -2.514 1.00 0.00 79 ILE A CA 6
ATOM 8574 C C . ILE A 1 79 ? -8.624 3.960 -3.289 1.00 0.00 79 ILE A C 6
ATOM 8575 O O . ILE A 1 79 ? -7.844 4.898 -3.459 1.00 0.00 79 ILE A O 6
ATOM 8590 N N . ARG A 1 80 ? -9.886 3.953 -3.716 1.00 0.00 80 ARG A N 6
ATOM 8591 C CA . ARG A 1 80 ? -10.544 5.039 -4.447 1.00 0.00 80 ARG A CA 6
ATOM 8592 C C . ARG A 1 80 ? -12.056 5.003 -4.216 1.00 0.00 80 ARG A C 6
ATOM 8593 O O . ARG A 1 80 ? -12.690 3.991 -4.503 1.00 0.00 80 ARG A O 6
ATOM 8611 N N . ASP A 1 81 ? -12.631 6.098 -3.721 1.00 0.00 81 ASP A N 6
ATOM 8612 C CA . ASP A 1 81 ? -14.079 6.331 -3.563 1.00 0.00 81 ASP A CA 6
ATOM 8613 C C . ASP A 1 81 ? -14.748 5.451 -2.482 1.00 0.00 81 ASP A C 6
ATOM 8614 O O . ASP A 1 81 ? -15.966 5.268 -2.481 1.00 0.00 81 ASP A O 6
ATOM 8622 N N . GLY A 1 82 ? -13.947 4.875 -1.578 1.00 0.00 82 GLY A N 6
ATOM 8623 C CA . GLY A 1 82 ? -14.401 3.948 -0.539 1.00 0.00 82 GLY A CA 6
ATOM 8624 C C . GLY A 1 82 ? -14.430 2.484 -0.993 1.00 0.00 82 GLY A C 6
ATOM 8625 O O . GLY A 1 82 ? -15.144 1.671 -0.413 1.00 0.00 82 GLY A O 6
ATOM 8629 N N . LYS A 1 83 ? -13.646 2.125 -2.016 1.00 0.00 83 LYS A N 6
ATOM 8630 C CA . LYS A 1 83 ? -13.389 0.730 -2.412 1.00 0.00 83 LYS A CA 6
ATOM 8631 C C . LYS A 1 83 ? -11.935 0.495 -2.856 1.00 0.00 83 LYS A C 6
ATOM 8632 O O . LYS A 1 83 ? -11.197 1.444 -3.110 1.00 0.00 83 LYS A O 6
ATOM 8647 N N . VAL A 1 84 ? -11.519 -0.767 -2.978 1.00 0.00 84 VAL A N 6
ATOM 8648 C CA . VAL A 1 84 ? -10.204 -1.136 -3.532 1.00 0.00 84 VAL A CA 6
ATOM 8649 C C . VAL A 1 84 ? -10.268 -1.027 -5.058 1.00 0.00 84 VAL A C 6
ATOM 8650 O O . VAL A 1 84 ? -10.998 -1.774 -5.709 1.00 0.00 84 VAL A O 6
ATOM 8663 N N . ALA A 1 85 ? -9.499 -0.087 -5.611 1.00 0.00 85 ALA A N 6
ATOM 8664 C CA . ALA A 1 85 ? -9.332 0.104 -7.051 1.00 0.00 85 ALA A CA 6
ATOM 8665 C C . ALA A 1 85 ? -8.322 -0.876 -7.671 1.00 0.00 85 ALA A C 6
ATOM 8666 O O . ALA A 1 85 ? -8.504 -1.292 -8.823 1.00 0.00 85 ALA A O 6
ATOM 8673 N N . LYS A 1 86 ? -7.279 -1.273 -6.927 1.00 0.00 86 LYS A N 6
ATOM 8674 C CA . LYS A 1 86 ? -6.218 -2.177 -7.399 1.00 0.00 86 LYS A CA 6
ATOM 8675 C C . LYS A 1 86 ? -5.454 -2.841 -6.236 1.00 0.00 86 LYS A C 6
ATOM 8676 O O . LYS A 1 86 ? -5.293 -2.241 -5.175 1.00 0.00 86 LYS A O 6
ATOM 8691 N N . VAL A 1 87 ? -4.941 -4.050 -6.469 1.00 0.00 87 VAL A N 6
ATOM 8692 C CA . VAL A 1 87 ? -3.886 -4.692 -5.664 1.00 0.00 87 VAL A CA 6
ATOM 8693 C C . VAL A 1 87 ? -2.733 -5.045 -6.613 1.00 0.00 87 VAL A C 6
ATOM 8694 O O . VAL A 1 87 ? -2.970 -5.606 -7.681 1.00 0.00 87 VAL A O 6
ATOM 8707 N N . PHE A 1 88 ? -1.493 -4.725 -6.227 1.00 0.00 88 PHE A N 6
ATOM 8708 C CA . PHE A 1 88 ? -0.276 -5.114 -6.946 1.00 0.00 88 PHE A CA 6
ATOM 8709 C C . PHE A 1 88 ? 0.697 -5.819 -5.996 1.00 0.00 88 PHE A C 6
ATOM 8710 O O . PHE A 1 88 ? 1.163 -5.230 -5.026 1.00 0.00 88 PHE A O 6
ATOM 8726 N N . SER A 1 89 ? 1.023 -7.077 -6.286 1.00 0.00 89 SER A N 6
ATOM 8727 C CA . SER A 1 89 ? 1.952 -7.889 -5.495 1.00 0.00 89 SER A CA 6
ATOM 8728 C C . SER A 1 89 ? 3.260 -8.125 -6.270 1.00 0.00 89 SER A C 6
ATOM 8729 O O . SER A 1 89 ? 3.231 -8.506 -7.449 1.00 0.00 89 SER A O 6
ATOM 8736 N N . GLY A 1 90 ? 4.406 -7.889 -5.618 1.00 0.00 90 GLY A N 6
ATOM 8737 C CA . GLY A 1 90 ? 5.748 -7.981 -6.200 1.00 0.00 90 GLY A CA 6
ATOM 8738 C C . GLY A 1 90 ? 6.511 -6.655 -6.231 1.00 0.00 90 GLY A C 6
ATOM 8739 O O . GLY A 1 90 ? 6.081 -5.659 -5.653 1.00 0.00 90 GLY A O 6
ATOM 8743 N N . ILE A 1 91 ? 7.681 -6.658 -6.879 1.00 0.00 91 ILE A N 6
ATOM 8744 C CA . ILE A 1 91 ? 8.616 -5.516 -6.925 1.00 0.00 91 ILE A CA 6
ATOM 8745 C C . ILE A 1 91 ? 8.208 -4.506 -8.009 1.00 0.00 91 ILE A C 6
ATOM 8746 O O . ILE A 1 91 ? 7.716 -4.893 -9.071 1.00 0.00 91 ILE A O 6
ATOM 8761 N N . MET A 1 92 ? 8.459 -3.218 -7.759 1.00 0.00 92 MET A N 6
ATOM 8762 C CA . MET A 1 92 ? 8.273 -2.111 -8.710 1.00 0.00 92 MET A CA 6
ATOM 8763 C C . MET A 1 92 ? 9.525 -1.248 -8.880 1.00 0.00 92 MET A C 6
ATOM 8764 O O . MET A 1 92 ? 10.479 -1.306 -8.107 1.00 0.00 92 MET A O 6
ATOM 8776 N N . ASN A 1 93 ? 9.449 -0.410 -9.912 1.00 0.00 93 ASN A N 6
ATOM 8777 C CA . ASN A 1 93 ? 10.322 0.728 -10.224 1.00 0.00 93 ASN A CA 6
ATOM 8778 C C . ASN A 1 93 ? 9.438 2.000 -10.292 1.00 0.00 93 ASN A C 6
ATOM 8779 O O . ASN A 1 93 ? 8.249 1.883 -10.606 1.00 0.00 93 ASN A O 6
ATOM 8789 N N . PRO A 1 94 ? 9.954 3.211 -9.993 1.00 0.00 94 PRO A N 6
ATOM 8790 C CA . PRO A 1 94 ? 9.101 4.357 -9.648 1.00 0.00 94 PRO A CA 6
ATOM 8791 C C . PRO A 1 94 ? 8.275 4.868 -10.833 1.00 0.00 94 PRO A C 6
ATOM 8792 O O . PRO A 1 94 ? 7.109 5.216 -10.660 1.00 0.00 94 PRO A O 6
ATOM 8800 N N . ARG A 1 95 ? 8.844 4.835 -12.044 1.00 0.00 95 ARG A N 6
ATOM 8801 C CA . ARG A 1 95 ? 8.138 5.162 -13.296 1.00 0.00 95 ARG A CA 6
ATOM 8802 C C . ARG A 1 95 ? 6.876 4.304 -13.534 1.00 0.00 95 ARG A C 6
ATOM 8803 O O . ARG A 1 95 ? 5.909 4.787 -14.120 1.00 0.00 95 ARG A O 6
ATOM 8821 N N . GLU A 1 96 ? 6.861 3.060 -13.046 1.00 0.00 96 GLU A N 6
ATOM 8822 C CA . GLU A 1 96 ? 5.711 2.151 -13.134 1.00 0.00 96 GLU A CA 6
ATOM 8823 C C . GLU A 1 96 ? 4.765 2.274 -11.927 1.00 0.00 96 GLU A C 6
ATOM 8824 O O . GLU A 1 96 ? 3.571 2.029 -12.075 1.00 0.00 96 GLU A O 6
ATOM 8834 N N . LEU A 1 97 ? 5.238 2.745 -10.762 1.00 0.00 97 LEU A N 6
ATOM 8835 C CA . LEU A 1 97 ? 4.360 3.164 -9.660 1.00 0.00 97 LEU A CA 6
ATOM 8836 C C . LEU A 1 97 ? 3.422 4.304 -10.111 1.00 0.00 97 LEU A C 6
ATOM 8837 O O . LEU A 1 97 ? 2.219 4.277 -9.861 1.00 0.00 97 LEU A O 6
ATOM 8852 N N . GLN A 1 98 ? 3.982 5.272 -10.847 1.00 0.00 98 GLN A N 6
ATOM 8853 C CA . GLN A 1 98 ? 3.227 6.317 -11.549 1.00 0.00 98 GLN A CA 6
ATOM 8854 C C . GLN A 1 98 ? 2.205 5.726 -12.528 1.00 0.00 98 GLN A C 6
ATOM 8855 O O . GLN A 1 98 ? 1.097 6.248 -12.618 1.00 0.00 98 GLN A O 6
ATOM 8867 N N . ALA A 1 99 ? 2.535 4.631 -13.225 1.00 0.00 99 ALA A N 6
ATOM 8868 C CA . ALA A 1 99 ? 1.624 3.967 -14.154 1.00 0.00 99 ALA A CA 6
ATOM 8869 C C . ALA A 1 99 ? 0.484 3.220 -13.441 1.00 0.00 99 ALA A C 6
ATOM 8870 O O . ALA A 1 99 ? -0.657 3.305 -13.900 1.00 0.00 99 ALA A O 6
ATOM 8877 N N . LEU A 1 100 ? 0.738 2.535 -12.314 1.00 0.00 100 LEU A N 6
ATOM 8878 C CA . LEU A 1 100 ? -0.308 1.905 -11.496 1.00 0.00 100 LEU A CA 6
ATOM 8879 C C . LEU A 1 100 ? -1.332 2.939 -11.006 1.00 0.00 100 LEU A C 6
ATOM 8880 O O . LEU A 1 100 ? -2.538 2.743 -11.156 1.00 0.00 100 LEU A O 6
ATOM 8895 N N . TYR A 1 101 ? -0.860 4.073 -10.486 1.00 0.00 101 TYR A N 6
ATOM 8896 C CA . TYR A 1 101 ? -1.711 5.197 -10.091 1.00 0.00 101 TYR A CA 6
ATOM 8897 C C . TYR A 1 101 ? -2.470 5.834 -11.257 1.00 0.00 101 TYR A C 6
ATOM 8898 O O . TYR A 1 101 ? -3.685 6.024 -11.174 1.00 0.00 101 TYR A O 6
ATOM 8915 N N . ALA A 1 102 ? -1.775 6.160 -12.350 1.00 0.00 102 ALA A N 6
ATOM 8916 C CA . ALA A 1 102 ? -2.379 6.722 -13.561 1.00 0.00 102 ALA A CA 6
ATOM 8917 C C . ALA A 1 102 ? -3.426 5.780 -14.186 1.00 0.00 102 ALA A C 6
ATOM 8918 O O . ALA A 1 102 ? -4.394 6.244 -14.784 1.00 0.00 102 ALA A O 6
ATOM 8925 N N . SER A 1 103 ? -3.298 4.471 -13.961 1.00 0.00 103 SER A N 6
ATOM 8926 C CA . SER A 1 103 ? -4.287 3.471 -14.395 1.00 0.00 103 SER A CA 6
ATOM 8927 C C . SER A 1 103 ? -5.587 3.494 -13.566 1.00 0.00 103 SER A C 6
ATOM 8928 O O . SER A 1 103 ? -6.577 2.859 -13.933 1.00 0.00 103 SER A O 6
ATOM 8935 N N . ILE A 1 104 ? -5.598 4.244 -12.455 1.00 0.00 104 ILE A N 6
ATOM 8936 C CA . ILE A 1 104 ? -6.775 4.562 -11.641 1.00 0.00 104 ILE A CA 6
ATOM 8937 C C . ILE A 1 104 ? -7.191 6.015 -11.916 1.00 0.00 104 ILE A C 6
ATOM 8938 O O . ILE A 1 104 ? -8.197 6.251 -12.570 1.00 0.00 104 ILE A O 6
ATOM 8953 N N . MET A 1 1 ? 5.636 15.831 2.508 1.00 0.00 1 MET A N 7
ATOM 8954 C CA . MET A 1 1 ? 5.366 15.330 1.154 1.00 0.00 1 MET A CA 7
ATOM 8955 C C . MET A 1 1 ? 5.368 13.785 1.066 1.00 0.00 1 MET A C 7
ATOM 8956 O O . MET A 1 1 ? 5.277 13.210 -0.020 1.00 0.00 1 MET A O 7
ATOM 8968 N N . SER A 1 2 ? 5.488 13.112 2.208 1.00 0.00 2 SER A N 7
ATOM 8969 C CA . SER A 1 2 ? 5.523 11.651 2.355 1.00 0.00 2 SER A CA 7
ATOM 8970 C C . SER A 1 2 ? 5.096 11.238 3.780 1.00 0.00 2 SER A C 7
ATOM 8971 O O . SER A 1 2 ? 5.283 12.001 4.734 1.00 0.00 2 SER A O 7
ATOM 8978 N N . ALA A 1 3 ? 4.498 10.049 3.933 1.00 0.00 3 ALA A N 7
ATOM 8979 C CA . ALA A 1 3 ? 3.878 9.570 5.178 1.00 0.00 3 ALA A CA 7
ATOM 8980 C C . ALA A 1 3 ? 4.065 8.055 5.420 1.00 0.00 3 ALA A C 7
ATOM 8981 O O . ALA A 1 3 ? 3.329 7.445 6.199 1.00 0.00 3 ALA A O 7
ATOM 8988 N N . ILE A 1 4 ? 5.030 7.426 4.737 1.00 0.00 4 ILE A N 7
ATOM 8989 C CA . ILE A 1 4 ? 5.141 5.963 4.610 1.00 0.00 4 ILE A CA 7
ATOM 8990 C C . ILE A 1 4 ? 5.570 5.307 5.930 1.00 0.00 4 ILE A C 7
ATOM 8991 O O . ILE A 1 4 ? 6.764 5.181 6.199 1.00 0.00 4 ILE A O 7
ATOM 9006 N N . ARG A 1 5 ? 4.582 4.860 6.722 1.00 0.00 5 ARG A N 7
ATOM 9007 C CA . ARG A 1 5 ? 4.647 4.072 7.969 1.00 0.00 5 ARG A CA 7
ATOM 9008 C C . ARG A 1 5 ? 3.242 3.510 8.266 1.00 0.00 5 ARG A C 7
ATOM 9009 O O . ARG A 1 5 ? 2.285 3.885 7.602 1.00 0.00 5 ARG A O 7
ATOM 9027 N N . ASP A 1 6 ? 3.130 2.561 9.188 1.00 0.00 6 ASP A N 7
ATOM 9028 C CA . ASP A 1 6 ? 1.920 1.792 9.525 1.00 0.00 6 ASP A CA 7
ATOM 9029 C C . ASP A 1 6 ? 0.721 2.674 9.942 1.00 0.00 6 ASP A C 7
ATOM 9030 O O . ASP A 1 6 ? 0.875 3.641 10.692 1.00 0.00 6 ASP A O 7
ATOM 9038 N N . ILE A 1 7 ? -0.483 2.325 9.468 1.00 0.00 7 ILE A N 7
ATOM 9039 C CA . ILE A 1 7 ? -1.755 3.031 9.752 1.00 0.00 7 ILE A CA 7
ATOM 9040 C C . ILE A 1 7 ? -2.885 2.093 10.200 1.00 0.00 7 ILE A C 7
ATOM 9041 O O . ILE A 1 7 ? -4.047 2.389 9.949 1.00 0.00 7 ILE A O 7
ATOM 9056 N N . THR A 1 8 ? -2.592 0.963 10.846 1.00 0.00 8 THR A N 7
ATOM 9057 C CA . THR A 1 8 ? -3.568 -0.115 11.142 1.00 0.00 8 THR A CA 7
ATOM 9058 C C . THR A 1 8 ? -4.886 0.383 11.762 1.00 0.00 8 THR A C 7
ATOM 9059 O O . THR A 1 8 ? -5.947 -0.150 11.431 1.00 0.00 8 THR A O 7
ATOM 9070 N N . THR A 1 9 ? -4.831 1.420 12.612 1.00 0.00 9 THR A N 7
ATOM 9071 C CA . THR A 1 9 ? -5.992 2.046 13.263 1.00 0.00 9 THR A CA 7
ATOM 9072 C C . THR A 1 9 ? -6.767 3.023 12.361 1.00 0.00 9 THR A C 7
ATOM 9073 O O . THR A 1 9 ? -7.947 3.256 12.605 1.00 0.00 9 THR A O 7
ATOM 9084 N N . GLU A 1 10 ? -6.152 3.542 11.290 1.00 0.00 10 GLU A N 7
ATOM 9085 C CA . GLU A 1 10 ? -6.767 4.408 10.278 1.00 0.00 10 GLU A CA 7
ATOM 9086 C C . GLU A 1 10 ? -6.978 3.681 8.922 1.00 0.00 10 GLU A C 7
ATOM 9087 O O . GLU A 1 10 ? -7.247 4.327 7.904 1.00 0.00 10 GLU A O 7
ATOM 9097 N N . ALA A 1 11 ? -6.845 2.346 8.899 1.00 0.00 11 ALA A N 7
ATOM 9098 C CA . ALA A 1 11 ? -7.014 1.473 7.728 1.00 0.00 11 ALA A CA 7
ATOM 9099 C C . ALA A 1 11 ? -8.086 0.379 7.911 1.00 0.00 11 ALA A C 7
ATOM 9100 O O . ALA A 1 11 ? -8.057 -0.654 7.229 1.00 0.00 11 ALA A O 7
ATOM 9107 N N . GLY A 1 12 ? -9.047 0.609 8.810 1.00 0.00 12 GLY A N 7
ATOM 9108 C CA . GLY A 1 12 ? -10.236 -0.229 8.955 1.00 0.00 12 GLY A CA 7
ATOM 9109 C C . GLY A 1 12 ? -11.208 -0.023 7.793 1.00 0.00 12 GLY A C 7
ATOM 9110 O O . GLY A 1 12 ? -11.413 1.107 7.343 1.00 0.00 12 GLY A O 7
ATOM 9114 N N . MET A 1 13 ? -11.854 -1.102 7.337 1.00 0.00 13 MET A N 7
ATOM 9115 C CA . MET A 1 13 ? -12.823 -1.069 6.225 1.00 0.00 13 MET A CA 7
ATOM 9116 C C . MET A 1 13 ? -13.931 -0.020 6.408 1.00 0.00 13 MET A C 7
ATOM 9117 O O . MET A 1 13 ? -14.388 0.571 5.436 1.00 0.00 13 MET A O 7
ATOM 9129 N N . ALA A 1 14 ? -14.286 0.277 7.657 1.00 0.00 14 ALA A N 7
ATOM 9130 C CA . ALA A 1 14 ? -15.318 1.228 8.070 1.00 0.00 14 ALA A CA 7
ATOM 9131 C C . ALA A 1 14 ? -15.145 2.668 7.555 1.00 0.00 14 ALA A C 7
ATOM 9132 O O . ALA A 1 14 ? -16.132 3.334 7.231 1.00 0.00 14 ALA A O 7
ATOM 9139 N N . HIS A 1 15 ? -13.910 3.168 7.483 1.00 0.00 15 HIS A N 7
ATOM 9140 C CA . HIS A 1 15 ? -13.592 4.451 6.854 1.00 0.00 15 HIS A CA 7
ATOM 9141 C C . HIS A 1 15 ? -12.987 4.259 5.451 1.00 0.00 15 HIS A C 7
ATOM 9142 O O . HIS A 1 15 ? -13.228 5.099 4.592 1.00 0.00 15 HIS A O 7
ATOM 9155 N N . PHE A 1 16 ? -12.300 3.141 5.170 1.00 0.00 16 PHE A N 7
ATOM 9156 C CA . PHE A 1 16 ? -11.759 2.812 3.833 1.00 0.00 16 PHE A CA 7
ATOM 9157 C C . PHE A 1 16 ? -12.864 2.661 2.774 1.00 0.00 16 PHE A C 7
ATOM 9158 O O . PHE A 1 16 ? -12.628 2.922 1.595 1.00 0.00 16 PHE A O 7
ATOM 9174 N N . GLU A 1 17 ? -14.080 2.309 3.195 1.00 0.00 17 GLU A N 7
ATOM 9175 C CA . GLU A 1 17 ? -15.285 2.259 2.358 1.00 0.00 17 GLU A CA 7
ATOM 9176 C C . GLU A 1 17 ? -15.840 3.664 2.024 1.00 0.00 17 GLU A C 7
ATOM 9177 O O . GLU A 1 17 ? -16.760 3.793 1.212 1.00 0.00 17 GLU A O 7
ATOM 9187 N N . GLY A 1 18 ? -15.304 4.707 2.671 1.00 0.00 18 GLY A N 7
ATOM 9188 C CA . GLY A 1 18 ? -15.715 6.110 2.562 1.00 0.00 18 GLY A CA 7
ATOM 9189 C C . GLY A 1 18 ? -14.583 7.057 2.158 1.00 0.00 18 GLY A C 7
ATOM 9190 O O . GLY A 1 18 ? -14.829 8.258 2.022 1.00 0.00 18 GLY A O 7
ATOM 9194 N N . LEU A 1 19 ? -13.362 6.539 1.952 1.00 0.00 19 LEU A N 7
ATOM 9195 C CA . LEU A 1 19 ? -12.236 7.313 1.423 1.00 0.00 19 LEU A CA 7
ATOM 9196 C C . LEU A 1 19 ? -12.418 7.633 -0.071 1.00 0.00 19 LEU A C 7
ATOM 9197 O O . LEU A 1 19 ? -13.372 7.201 -0.714 1.00 0.00 19 LEU A O 7
ATOM 9212 N N . SER A 1 20 ? -11.492 8.400 -0.643 1.00 0.00 20 SER A N 7
ATOM 9213 C CA . SER A 1 20 ? -11.503 8.768 -2.065 1.00 0.00 20 SER A CA 7
ATOM 9214 C C . SER A 1 20 ? -10.215 8.286 -2.751 1.00 0.00 20 SER A C 7
ATOM 9215 O O . SER A 1 20 ? -10.254 7.794 -3.880 1.00 0.00 20 SER A O 7
ATOM 9222 N N . ASP A 1 21 ? -9.097 8.352 -2.019 1.00 0.00 21 ASP A N 7
ATOM 9223 C CA . ASP A 1 21 ? -7.750 7.979 -2.432 1.00 0.00 21 ASP A CA 7
ATOM 9224 C C . ASP A 1 21 ? -6.957 7.479 -1.204 1.00 0.00 21 ASP A C 7
ATOM 9225 O O . ASP A 1 21 ? -6.859 8.195 -0.200 1.00 0.00 21 ASP A O 7
ATOM 9233 N N . ALA A 1 22 ? -6.356 6.282 -1.276 1.00 0.00 22 ALA A N 7
ATOM 9234 C CA . ALA A 1 22 ? -5.434 5.754 -0.250 1.00 0.00 22 ALA A CA 7
ATOM 9235 C C . ALA A 1 22 ? -4.539 4.623 -0.807 1.00 0.00 22 ALA A C 7
ATOM 9236 O O . ALA A 1 22 ? -4.976 3.856 -1.663 1.00 0.00 22 ALA A O 7
ATOM 9243 N N . ILE A 1 23 ? -3.290 4.486 -0.342 1.00 0.00 23 ILE A N 7
ATOM 9244 C CA . ILE A 1 23 ? -2.351 3.419 -0.769 1.00 0.00 23 ILE A CA 7
ATOM 9245 C C . ILE A 1 23 ? -1.677 2.802 0.464 1.00 0.00 23 ILE A C 7
ATOM 9246 O O . ILE A 1 23 ? -1.186 3.524 1.334 1.00 0.00 23 ILE A O 7
ATOM 9261 N N . VAL A 1 24 ? -1.638 1.469 0.523 1.00 0.00 24 VAL A N 7
ATOM 9262 C CA . VAL A 1 24 ? -1.094 0.723 1.658 1.00 0.00 24 VAL A CA 7
ATOM 9263 C C . VAL A 1 24 ? -0.191 -0.414 1.167 1.00 0.00 24 VAL A C 7
ATOM 9264 O O . VAL A 1 24 ? -0.642 -1.313 0.458 1.00 0.00 24 VAL A O 7
ATOM 9277 N N . PHE A 1 25 ? 1.077 -0.364 1.555 1.00 0.00 25 PHE A N 7
ATOM 9278 C CA . PHE A 1 25 ? 2.095 -1.378 1.279 1.00 0.00 25 PHE A CA 7
ATOM 9279 C C . PHE A 1 25 ? 2.313 -2.285 2.505 1.00 0.00 25 PHE A C 7
ATOM 9280 O O . PHE A 1 25 ? 2.463 -1.801 3.624 1.00 0.00 25 PHE A O 7
ATOM 9296 N N . PHE A 1 26 ? 2.331 -3.602 2.306 1.00 0.00 26 PHE A N 7
ATOM 9297 C CA . PHE A 1 26 ? 2.477 -4.598 3.374 1.00 0.00 26 PHE A CA 7
ATOM 9298 C C . PHE A 1 26 ? 3.879 -5.233 3.391 1.00 0.00 26 PHE A C 7
ATOM 9299 O O . PHE A 1 26 ? 4.390 -5.652 2.350 1.00 0.00 26 PHE A O 7
ATOM 9315 N N . HIS A 1 27 ? 4.502 -5.304 4.574 1.00 0.00 27 HIS A N 7
ATOM 9316 C CA . HIS A 1 27 ? 5.918 -5.640 4.711 1.00 0.00 27 HIS A CA 7
ATOM 9317 C C . HIS A 1 27 ? 6.273 -6.362 6.040 1.00 0.00 27 HIS A C 7
ATOM 9318 O O . HIS A 1 27 ? 5.561 -6.262 7.042 1.00 0.00 27 HIS A O 7
ATOM 9332 N N . LYS A 1 28 ? 7.437 -7.027 6.057 1.00 0.00 28 LYS A N 7
ATOM 9333 C CA . LYS A 1 28 ? 8.054 -7.724 7.189 1.00 0.00 28 LYS A CA 7
ATOM 9334 C C . LYS A 1 28 ? 9.434 -7.134 7.524 1.00 0.00 28 LYS A C 7
ATOM 9335 O O . LYS A 1 28 ? 10.119 -6.572 6.671 1.00 0.00 28 LYS A O 7
ATOM 9350 N N . ASN A 1 29 ? 9.876 -7.356 8.756 1.00 0.00 29 ASN A N 7
ATOM 9351 C CA . ASN A 1 29 ? 11.252 -7.157 9.240 1.00 0.00 29 ASN A CA 7
ATOM 9352 C C . ASN A 1 29 ? 12.291 -8.063 8.536 1.00 0.00 29 ASN A C 7
ATOM 9353 O O . ASN A 1 29 ? 13.418 -7.639 8.292 1.00 0.00 29 ASN A O 7
ATOM 9363 N N . LEU A 1 30 ? 11.910 -9.297 8.185 1.00 0.00 30 LEU A N 7
ATOM 9364 C CA . LEU A 1 30 ? 12.732 -10.303 7.508 1.00 0.00 30 LEU A CA 7
ATOM 9365 C C . LEU A 1 30 ? 12.433 -10.271 6.004 1.00 0.00 30 LEU A C 7
ATOM 9366 O O . LEU A 1 30 ? 11.816 -11.178 5.450 1.00 0.00 30 LEU A O 7
ATOM 9381 N N . CYS A 1 31 ? 12.819 -9.174 5.348 1.00 0.00 31 CYS A N 7
ATOM 9382 C CA . CYS A 1 31 ? 12.446 -8.882 3.962 1.00 0.00 31 CYS A CA 7
ATOM 9383 C C . CYS A 1 31 ? 13.442 -7.924 3.272 1.00 0.00 31 CYS A C 7
ATOM 9384 O O . CYS A 1 31 ? 13.264 -6.704 3.356 1.00 0.00 31 CYS A O 7
ATOM 9390 N N . PRO A 1 32 ? 14.472 -8.446 2.571 1.00 0.00 32 PRO A N 7
ATOM 9391 C CA . PRO A 1 32 ? 15.379 -7.658 1.741 1.00 0.00 32 PRO A CA 7
ATOM 9392 C C . PRO A 1 32 ? 14.658 -6.894 0.622 1.00 0.00 32 PRO A C 7
ATOM 9393 O O . PRO A 1 32 ? 15.010 -5.755 0.328 1.00 0.00 32 PRO A O 7
ATOM 9401 N N . HIS A 1 33 ? 13.627 -7.492 0.011 1.00 0.00 33 HIS A N 7
ATOM 9402 C CA . HIS A 1 33 ? 12.869 -6.877 -1.084 1.00 0.00 33 HIS A CA 7
ATOM 9403 C C . HIS A 1 33 ? 12.054 -5.646 -0.651 1.00 0.00 33 HIS A C 7
ATOM 9404 O O . HIS A 1 33 ? 11.949 -4.686 -1.418 1.00 0.00 33 HIS A O 7
ATOM 9417 N N . CYS A 1 34 ? 11.510 -5.637 0.574 1.00 0.00 34 CYS A N 7
ATOM 9418 C CA . CYS A 1 34 ? 10.564 -4.625 1.072 1.00 0.00 34 CYS A CA 7
ATOM 9419 C C . CYS A 1 34 ? 11.115 -3.195 1.042 1.00 0.00 34 CYS A C 7
ATOM 9420 O O . CYS A 1 34 ? 10.371 -2.239 0.814 1.00 0.00 34 CYS A O 7
ATOM 9426 N N . LYS A 1 35 ? 12.436 -3.041 1.197 1.00 0.00 35 LYS A N 7
ATOM 9427 C CA . LYS A 1 35 ? 13.139 -1.764 1.041 1.00 0.00 35 LYS A CA 7
ATOM 9428 C C . LYS A 1 35 ? 12.844 -1.090 -0.310 1.00 0.00 35 LYS A C 7
ATOM 9429 O O . LYS A 1 35 ? 12.541 0.097 -0.364 1.00 0.00 35 LYS A O 7
ATOM 9444 N N . ASN A 1 36 ? 12.894 -1.828 -1.415 1.00 0.00 36 ASN A N 7
ATOM 9445 C CA . ASN A 1 36 ? 12.780 -1.279 -2.768 1.00 0.00 36 ASN A CA 7
ATOM 9446 C C . ASN A 1 36 ? 11.420 -0.598 -2.970 1.00 0.00 36 ASN A C 7
ATOM 9447 O O . ASN A 1 36 ? 11.355 0.527 -3.465 1.00 0.00 36 ASN A O 7
ATOM 9457 N N . MET A 1 37 ? 10.359 -1.209 -2.438 1.00 0.00 37 MET A N 7
ATOM 9458 C CA . MET A 1 37 ? 9.001 -0.663 -2.429 1.00 0.00 37 MET A CA 7
ATOM 9459 C C . MET A 1 37 ? 8.934 0.679 -1.694 1.00 0.00 37 MET A C 7
ATOM 9460 O O . MET A 1 37 ? 8.513 1.656 -2.298 1.00 0.00 37 MET A O 7
ATOM 9472 N N . GLU A 1 38 ? 9.423 0.795 -0.459 1.00 0.00 38 GLU A N 7
ATOM 9473 C CA . GLU A 1 38 ? 9.410 2.085 0.249 1.00 0.00 38 GLU A CA 7
ATOM 9474 C C . GLU A 1 38 ? 10.326 3.128 -0.403 1.00 0.00 38 GLU A C 7
ATOM 9475 O O . GLU A 1 38 ? 9.997 4.311 -0.397 1.00 0.00 38 GLU A O 7
ATOM 9485 N N . LYS A 1 39 ? 11.416 2.707 -1.058 1.00 0.00 39 LYS A N 7
ATOM 9486 C CA . LYS A 1 39 ? 12.296 3.607 -1.815 1.00 0.00 39 LYS A CA 7
ATOM 9487 C C . LYS A 1 39 ? 11.567 4.258 -2.997 1.00 0.00 39 LYS A C 7
ATOM 9488 O O . LYS A 1 39 ? 11.727 5.454 -3.239 1.00 0.00 39 LYS A O 7
ATOM 9503 N N . VAL A 1 40 ? 10.757 3.482 -3.726 1.00 0.00 40 VAL A N 7
ATOM 9504 C CA . VAL A 1 40 ? 10.022 3.974 -4.912 1.00 0.00 40 VAL A CA 7
ATOM 9505 C C . VAL A 1 40 ? 8.685 4.633 -4.574 1.00 0.00 40 VAL A C 7
ATOM 9506 O O . VAL A 1 40 ? 8.298 5.597 -5.232 1.00 0.00 40 VAL A O 7
ATOM 9519 N N . LEU A 1 41 ? 7.993 4.147 -3.538 1.00 0.00 41 LEU A N 7
ATOM 9520 C CA . LEU A 1 41 ? 6.755 4.738 -3.023 1.00 0.00 41 LEU A CA 7
ATOM 9521 C C . LEU A 1 41 ? 7.006 6.140 -2.449 1.00 0.00 41 LEU A C 7
ATOM 9522 O O . LEU A 1 41 ? 6.152 7.009 -2.603 1.00 0.00 41 LEU A O 7
ATOM 9537 N N . ASP A 1 42 ? 8.175 6.383 -1.853 1.00 0.00 42 ASP A N 7
ATOM 9538 C CA . ASP A 1 42 ? 8.573 7.722 -1.380 1.00 0.00 42 ASP A CA 7
ATOM 9539 C C . ASP A 1 42 ? 8.641 8.735 -2.533 1.00 0.00 42 ASP A C 7
ATOM 9540 O O . ASP A 1 42 ? 8.051 9.814 -2.488 1.00 0.00 42 ASP A O 7
ATOM 9548 N N . LYS A 1 43 ? 9.347 8.348 -3.598 1.00 0.00 43 LYS A N 7
ATOM 9549 C CA . LYS A 1 43 ? 9.524 9.168 -4.809 1.00 0.00 43 LYS A CA 7
ATOM 9550 C C . LYS A 1 43 ? 8.235 9.290 -5.648 1.00 0.00 43 LYS A C 7
ATOM 9551 O O . LYS A 1 43 ? 8.059 10.280 -6.362 1.00 0.00 43 LYS A O 7
ATOM 9566 N N . PHE A 1 44 ? 7.299 8.347 -5.498 1.00 0.00 44 PHE A N 7
ATOM 9567 C CA . PHE A 1 44 ? 5.930 8.461 -5.992 1.00 0.00 44 PHE A CA 7
ATOM 9568 C C . PHE A 1 44 ? 5.134 9.491 -5.170 1.00 0.00 44 PHE A C 7
ATOM 9569 O O . PHE A 1 44 ? 4.577 10.419 -5.749 1.00 0.00 44 PHE A O 7
ATOM 9585 N N . GLY A 1 45 ? 5.129 9.386 -3.831 1.00 0.00 45 GLY A N 7
ATOM 9586 C CA . GLY A 1 45 ? 4.389 10.284 -2.928 1.00 0.00 45 GLY A CA 7
ATOM 9587 C C . GLY A 1 45 ? 4.819 11.742 -3.044 1.00 0.00 45 GLY A C 7
ATOM 9588 O O . GLY A 1 45 ? 3.978 12.637 -3.046 1.00 0.00 45 GLY A O 7
ATOM 9592 N N . ALA A 1 46 ? 6.119 11.972 -3.264 1.00 0.00 46 ALA A N 7
ATOM 9593 C CA . ALA A 1 46 ? 6.704 13.285 -3.544 1.00 0.00 46 ALA A CA 7
ATOM 9594 C C . ALA A 1 46 ? 6.167 13.935 -4.834 1.00 0.00 46 ALA A C 7
ATOM 9595 O O . ALA A 1 46 ? 6.178 15.161 -4.956 1.00 0.00 46 ALA A O 7
ATOM 9602 N N . ARG A 1 47 ? 5.721 13.126 -5.808 1.00 0.00 47 ARG A N 7
ATOM 9603 C CA . ARG A 1 47 ? 5.074 13.559 -7.061 1.00 0.00 47 ARG A CA 7
ATOM 9604 C C . ARG A 1 47 ? 3.535 13.480 -7.006 1.00 0.00 47 ARG A C 7
ATOM 9605 O O . ARG A 1 47 ? 2.873 14.147 -7.802 1.00 0.00 47 ARG A O 7
ATOM 9623 N N . ALA A 1 48 ? 2.966 12.716 -6.065 1.00 0.00 48 ALA A N 7
ATOM 9624 C CA . ALA A 1 48 ? 1.532 12.473 -5.888 1.00 0.00 48 ALA A CA 7
ATOM 9625 C C . ALA A 1 48 ? 1.055 12.876 -4.465 1.00 0.00 48 ALA A C 7
ATOM 9626 O O . ALA A 1 48 ? 0.722 12.006 -3.653 1.00 0.00 48 ALA A O 7
ATOM 9633 N N . PRO A 1 49 ? 0.980 14.187 -4.154 1.00 0.00 49 PRO A N 7
ATOM 9634 C CA . PRO A 1 49 ? 0.725 14.684 -2.803 1.00 0.00 49 PRO A CA 7
ATOM 9635 C C . PRO A 1 49 ? -0.699 14.415 -2.303 1.00 0.00 49 PRO A C 7
ATOM 9636 O O . PRO A 1 49 ? -0.903 14.240 -1.101 1.00 0.00 49 PRO A O 7
ATOM 9644 N N . GLN A 1 50 ? -1.684 14.372 -3.211 1.00 0.00 50 GLN A N 7
ATOM 9645 C CA . GLN A 1 50 ? -3.096 14.193 -2.839 1.00 0.00 50 GLN A CA 7
ATOM 9646 C C . GLN A 1 50 ? -3.442 12.778 -2.343 1.00 0.00 50 GLN A C 7
ATOM 9647 O O . GLN A 1 50 ? -4.467 12.604 -1.685 1.00 0.00 50 GLN A O 7
ATOM 9659 N N . VAL A 1 51 ? -2.612 11.778 -2.668 1.00 0.00 51 VAL A N 7
ATOM 9660 C CA . VAL A 1 51 ? -2.773 10.393 -2.202 1.00 0.00 51 VAL A CA 7
ATOM 9661 C C . VAL A 1 51 ? -1.829 10.124 -1.026 1.00 0.00 51 VAL A C 7
ATOM 9662 O O . VAL A 1 51 ? -0.680 10.570 -1.027 1.00 0.00 51 VAL A O 7
ATOM 9675 N N . ALA A 1 52 ? -2.313 9.400 -0.014 1.00 0.00 52 ALA A N 7
ATOM 9676 C CA . ALA A 1 52 ? -1.554 9.056 1.178 1.00 0.00 52 ALA A CA 7
ATOM 9677 C C . ALA A 1 52 ? -1.024 7.623 1.041 1.00 0.00 52 ALA A C 7
ATOM 9678 O O . ALA A 1 52 ? -1.813 6.693 0.820 1.00 0.00 52 ALA A O 7
ATOM 9685 N N . ILE A 1 53 ? 0.293 7.451 1.166 1.00 0.00 53 ILE A N 7
ATOM 9686 C CA . ILE A 1 53 ? 0.946 6.138 1.112 1.00 0.00 53 ILE A CA 7
ATOM 9687 C C . ILE A 1 53 ? 1.477 5.784 2.502 1.00 0.00 53 ILE A C 7
ATOM 9688 O O . ILE A 1 53 ? 2.193 6.569 3.124 1.00 0.00 53 ILE A O 7
ATOM 9703 N N . SER A 1 54 ? 1.149 4.585 2.978 1.00 0.00 54 SER A N 7
ATOM 9704 C CA . SER A 1 54 ? 1.562 4.034 4.273 1.00 0.00 54 SER A CA 7
ATOM 9705 C C . SER A 1 54 ? 2.178 2.632 4.119 1.00 0.00 54 SER A C 7
ATOM 9706 O O . SER A 1 54 ? 1.975 1.967 3.101 1.00 0.00 54 SER A O 7
ATOM 9713 N N . SER A 1 55 ? 2.911 2.149 5.128 1.00 0.00 55 SER A N 7
ATOM 9714 C CA . SER A 1 55 ? 3.576 0.840 5.086 1.00 0.00 55 SER A CA 7
ATOM 9715 C C . SER A 1 55 ? 3.305 0.009 6.359 1.00 0.00 55 SER A C 7
ATOM 9716 O O . SER A 1 55 ? 3.902 0.254 7.408 1.00 0.00 55 SER A O 7
ATOM 9723 N N . VAL A 1 56 ? 2.449 -1.005 6.256 1.00 0.00 56 VAL A N 7
ATOM 9724 C CA . VAL A 1 56 ? 1.896 -1.795 7.384 1.00 0.00 56 VAL A CA 7
ATOM 9725 C C . VAL A 1 56 ? 2.730 -3.047 7.664 1.00 0.00 56 VAL A C 7
ATOM 9726 O O . VAL A 1 56 ? 3.061 -3.802 6.746 1.00 0.00 56 VAL A O 7
ATOM 9739 N N . ASP A 1 57 ? 3.042 -3.275 8.943 1.00 0.00 57 ASP A N 7
ATOM 9740 C CA . ASP A 1 57 ? 3.758 -4.458 9.431 1.00 0.00 57 ASP A CA 7
ATOM 9741 C C . ASP A 1 57 ? 2.837 -5.690 9.400 1.00 0.00 57 ASP A C 7
ATOM 9742 O O . ASP A 1 57 ? 2.138 -5.995 10.366 1.00 0.00 57 ASP A O 7
ATOM 9750 N N . SER A 1 58 ? 2.837 -6.402 8.274 1.00 0.00 58 SER A N 7
ATOM 9751 C CA . SER A 1 58 ? 1.946 -7.548 8.020 1.00 0.00 58 SER A CA 7
ATOM 9752 C C . SER A 1 58 ? 2.146 -8.681 9.039 1.00 0.00 58 SER A C 7
ATOM 9753 O O . SER A 1 58 ? 1.185 -9.357 9.407 1.00 0.00 58 SER A O 7
ATOM 9760 N N . GLU A 1 59 ? 3.370 -8.838 9.558 1.00 0.00 59 GLU A N 7
ATOM 9761 C CA . GLU A 1 59 ? 3.724 -9.781 10.624 1.00 0.00 59 GLU A CA 7
ATOM 9762 C C . GLU A 1 59 ? 2.943 -9.575 11.938 1.00 0.00 59 GLU A C 7
ATOM 9763 O O . GLU A 1 59 ? 2.719 -10.531 12.681 1.00 0.00 59 GLU A O 7
ATOM 9773 N N . ALA A 1 60 ? 2.524 -8.336 12.222 1.00 0.00 60 ALA A N 7
ATOM 9774 C CA . ALA A 1 60 ? 1.786 -7.953 13.427 1.00 0.00 60 ALA A CA 7
ATOM 9775 C C . ALA A 1 60 ? 0.266 -7.873 13.180 1.00 0.00 60 ALA A C 7
ATOM 9776 O O . ALA A 1 60 ? -0.492 -7.504 14.076 1.00 0.00 60 ALA A O 7
ATOM 9783 N N . ARG A 1 61 ? -0.177 -8.172 11.953 1.00 0.00 61 ARG A N 7
ATOM 9784 C CA . ARG A 1 61 ? -1.577 -8.239 11.510 1.00 0.00 61 ARG A CA 7
ATOM 9785 C C . ARG A 1 61 ? -1.750 -9.184 10.292 1.00 0.00 61 ARG A C 7
ATOM 9786 O O . ARG A 1 61 ? -2.166 -8.738 9.217 1.00 0.00 61 ARG A O 7
ATOM 9804 N N . PRO A 1 62 ? -1.482 -10.498 10.458 1.00 0.00 62 PRO A N 7
ATOM 9805 C CA . PRO A 1 62 ? -1.671 -11.492 9.399 1.00 0.00 62 PRO A CA 7
ATOM 9806 C C . PRO A 1 62 ? -3.155 -11.684 9.051 1.00 0.00 62 PRO A C 7
ATOM 9807 O O . PRO A 1 62 ? -3.475 -12.058 7.925 1.00 0.00 62 PRO A O 7
ATOM 9815 N N . GLU A 1 63 ? -4.070 -11.395 9.985 1.00 0.00 63 GLU A N 7
ATOM 9816 C CA . GLU A 1 63 ? -5.515 -11.414 9.736 1.00 0.00 63 GLU A CA 7
ATOM 9817 C C . GLU A 1 63 ? -5.954 -10.295 8.775 1.00 0.00 63 GLU A C 7
ATOM 9818 O O . GLU A 1 63 ? -6.802 -10.522 7.905 1.00 0.00 63 GLU A O 7
ATOM 9828 N N . LEU A 1 64 ? -5.331 -9.117 8.877 1.00 0.00 64 LEU A N 7
ATOM 9829 C CA . LEU A 1 64 ? -5.613 -7.976 7.996 1.00 0.00 64 LEU A CA 7
ATOM 9830 C C . LEU A 1 64 ? -5.133 -8.260 6.572 1.00 0.00 64 LEU A C 7
ATOM 9831 O O . LEU A 1 64 ? -5.920 -8.139 5.640 1.00 0.00 64 LEU A O 7
ATOM 9846 N N . MET A 1 65 ? -3.870 -8.656 6.398 1.00 0.00 65 MET A N 7
ATOM 9847 C CA . MET A 1 65 ? -3.338 -8.954 5.058 1.00 0.00 65 MET A CA 7
ATOM 9848 C C . MET A 1 65 ? -4.105 -10.110 4.381 1.00 0.00 65 MET A C 7
ATOM 9849 O O . MET A 1 65 ? -4.367 -10.061 3.179 1.00 0.00 65 MET A O 7
ATOM 9861 N N . LYS A 1 66 ? -4.589 -11.080 5.169 1.00 0.00 66 LYS A N 7
ATOM 9862 C CA . LYS A 1 66 ? -5.460 -12.166 4.711 1.00 0.00 66 LYS A CA 7
ATOM 9863 C C . LYS A 1 66 ? -6.818 -11.647 4.228 1.00 0.00 66 LYS A C 7
ATOM 9864 O O . LYS A 1 66 ? -7.191 -11.870 3.075 1.00 0.00 66 LYS A O 7
ATOM 9879 N N . GLU A 1 67 ? -7.563 -10.944 5.083 1.00 0.00 67 GLU A N 7
ATOM 9880 C CA . GLU A 1 67 ? -8.917 -10.480 4.764 1.00 0.00 67 GLU A CA 7
ATOM 9881 C C . GLU A 1 67 ? -8.969 -9.438 3.643 1.00 0.00 67 GLU A C 7
ATOM 9882 O O . GLU A 1 67 ? -9.930 -9.374 2.870 1.00 0.00 67 GLU A O 7
ATOM 9892 N N . LEU A 1 68 ? -7.896 -8.649 3.536 1.00 0.00 68 LEU A N 7
ATOM 9893 C CA . LEU A 1 68 ? -7.656 -7.677 2.459 1.00 0.00 68 LEU A CA 7
ATOM 9894 C C . LEU A 1 68 ? -7.376 -8.344 1.099 1.00 0.00 68 LEU A C 7
ATOM 9895 O O . LEU A 1 68 ? -7.308 -7.662 0.075 1.00 0.00 68 LEU A O 7
ATOM 9910 N N . GLY A 1 69 ? -7.281 -9.683 1.070 1.00 0.00 69 GLY A N 7
ATOM 9911 C CA . GLY A 1 69 ? -7.449 -10.510 -0.133 1.00 0.00 69 GLY A CA 7
ATOM 9912 C C . GLY A 1 69 ? -6.178 -11.146 -0.683 1.00 0.00 69 GLY A C 7
ATOM 9913 O O . GLY A 1 69 ? -6.151 -11.493 -1.870 1.00 0.00 69 GLY A O 7
ATOM 9917 N N . PHE A 1 70 ? -5.134 -11.321 0.137 1.00 0.00 70 PHE A N 7
ATOM 9918 C CA . PHE A 1 70 ? -3.848 -11.885 -0.294 1.00 0.00 70 PHE A CA 7
ATOM 9919 C C . PHE A 1 70 ? -3.140 -12.692 0.815 1.00 0.00 70 PHE A C 7
ATOM 9920 O O . PHE A 1 70 ? -3.616 -12.761 1.944 1.00 0.00 70 PHE A O 7
ATOM 9936 N N . GLU A 1 71 ? -2.040 -13.378 0.476 1.00 0.00 71 GLU A N 7
ATOM 9937 C CA . GLU A 1 71 ? -1.462 -14.468 1.290 1.00 0.00 71 GLU A CA 7
ATOM 9938 C C . GLU A 1 71 ? -0.039 -14.876 0.830 1.00 0.00 71 GLU A C 7
ATOM 9939 O O . GLU A 1 71 ? 0.305 -16.062 0.767 1.00 0.00 71 GLU A O 7
ATOM 9949 N N . ARG A 1 72 ? 0.771 -13.885 0.431 1.00 0.00 72 ARG A N 7
ATOM 9950 C CA . ARG A 1 72 ? 1.887 -14.047 -0.513 1.00 0.00 72 ARG A CA 7
ATOM 9951 C C . ARG A 1 72 ? 3.074 -13.112 -0.201 1.00 0.00 72 ARG A C 7
ATOM 9952 O O . ARG A 1 72 ? 3.203 -12.579 0.903 1.00 0.00 72 ARG A O 7
ATOM 9970 N N . VAL A 1 73 ? 3.937 -12.911 -1.200 1.00 0.00 73 VAL A N 7
ATOM 9971 C CA . VAL A 1 73 ? 5.079 -11.967 -1.213 1.00 0.00 73 VAL A CA 7
ATOM 9972 C C . VAL A 1 73 ? 4.622 -10.500 -0.979 1.00 0.00 73 VAL A C 7
ATOM 9973 O O . VAL A 1 73 ? 3.424 -10.226 -1.088 1.00 0.00 73 VAL A O 7
ATOM 9986 N N . PRO A 1 74 ? 5.526 -9.546 -0.651 1.00 0.00 74 PRO A N 7
ATOM 9987 C CA . PRO A 1 74 ? 5.173 -8.150 -0.356 1.00 0.00 74 PRO A CA 7
ATOM 9988 C C . PRO A 1 74 ? 4.263 -7.502 -1.410 1.00 0.00 74 PRO A C 7
ATOM 9989 O O . PRO A 1 74 ? 4.452 -7.711 -2.612 1.00 0.00 74 PRO A O 7
ATOM 9997 N N . THR A 1 75 ? 3.252 -6.758 -0.937 1.00 0.00 75 THR A N 7
ATOM 9998 C CA . THR A 1 75 ? 2.071 -6.389 -1.731 1.00 0.00 75 THR A CA 7
ATOM 9999 C C . THR A 1 75 ? 1.681 -4.936 -1.519 1.00 0.00 75 THR A C 7
ATOM 10000 O O . THR A 1 75 ? 1.611 -4.450 -0.389 1.00 0.00 75 THR A O 7
ATOM 10011 N N . LEU A 1 76 ? 1.364 -4.271 -2.626 1.00 0.00 76 LEU A N 7
ATOM 10012 C CA . LEU A 1 76 ? 0.751 -2.945 -2.699 1.00 0.00 76 LEU A CA 7
ATOM 10013 C C . LEU A 1 76 ? -0.773 -3.091 -2.822 1.00 0.00 76 LEU A C 7
ATOM 10014 O O . LEU A 1 76 ? -1.246 -3.755 -3.741 1.00 0.00 76 LEU A O 7
ATOM 10029 N N . VAL A 1 77 ? -1.536 -2.464 -1.932 1.00 0.00 77 VAL A N 7
ATOM 10030 C CA . VAL A 1 77 ? -3.004 -2.348 -2.013 1.00 0.00 77 VAL A CA 7
ATOM 10031 C C . VAL A 1 77 ? -3.376 -0.887 -2.274 1.00 0.00 77 VAL A C 7
ATOM 10032 O O . VAL A 1 77 ? -2.905 0.013 -1.573 1.00 0.00 77 VAL A O 7
ATOM 10045 N N . PHE A 1 78 ? -4.231 -0.662 -3.275 1.00 0.00 78 PHE A N 7
ATOM 10046 C CA . PHE A 1 78 ? -4.707 0.661 -3.699 1.00 0.00 78 PHE A CA 7
ATOM 10047 C C . PHE A 1 78 ? -6.210 0.808 -3.429 1.00 0.00 78 PHE A C 7
ATOM 10048 O O . PHE A 1 78 ? -7.005 -0.037 -3.835 1.00 0.00 78 PHE A O 7
ATOM 10064 N N . ILE A 1 79 ? -6.604 1.905 -2.785 1.00 0.00 79 ILE A N 7
ATOM 10065 C CA . ILE A 1 79 ? -7.994 2.305 -2.497 1.00 0.00 79 ILE A CA 7
ATOM 10066 C C . ILE A 1 79 ? -8.327 3.542 -3.333 1.00 0.00 79 ILE A C 7
ATOM 10067 O O . ILE A 1 79 ? -7.569 4.514 -3.372 1.00 0.00 79 ILE A O 7
ATOM 10082 N N . ARG A 1 80 ? -9.502 3.498 -3.963 1.00 0.00 80 ARG A N 7
ATOM 10083 C CA . ARG A 1 80 ? -10.038 4.563 -4.810 1.00 0.00 80 ARG A CA 7
ATOM 10084 C C . ARG A 1 80 ? -11.567 4.501 -4.825 1.00 0.00 80 ARG A C 7
ATOM 10085 O O . ARG A 1 80 ? -12.134 3.423 -4.965 1.00 0.00 80 ARG A O 7
ATOM 10103 N N . ASP A 1 81 ? -12.232 5.648 -4.661 1.00 0.00 81 ASP A N 7
ATOM 10104 C CA . ASP A 1 81 ? -13.708 5.809 -4.707 1.00 0.00 81 ASP A CA 7
ATOM 10105 C C . ASP A 1 81 ? -14.454 5.109 -3.543 1.00 0.00 81 ASP A C 7
ATOM 10106 O O . ASP A 1 81 ? -15.661 4.869 -3.627 1.00 0.00 81 ASP A O 7
ATOM 10114 N N . GLY A 1 82 ? -13.733 4.744 -2.473 1.00 0.00 82 GLY A N 7
ATOM 10115 C CA . GLY A 1 82 ? -14.260 3.974 -1.343 1.00 0.00 82 GLY A CA 7
ATOM 10116 C C . GLY A 1 82 ? -14.288 2.464 -1.589 1.00 0.00 82 GLY A C 7
ATOM 10117 O O . GLY A 1 82 ? -15.078 1.751 -0.963 1.00 0.00 82 GLY A O 7
ATOM 10121 N N . LYS A 1 83 ? -13.448 1.959 -2.501 1.00 0.00 83 LYS A N 7
ATOM 10122 C CA . LYS A 1 83 ? -13.254 0.526 -2.773 1.00 0.00 83 LYS A CA 7
ATOM 10123 C C . LYS A 1 83 ? -11.779 0.181 -3.055 1.00 0.00 83 LYS A C 7
ATOM 10124 O O . LYS A 1 83 ? -10.975 1.079 -3.304 1.00 0.00 83 LYS A O 7
ATOM 10139 N N . VAL A 1 84 ? -11.414 -1.104 -3.057 1.00 0.00 84 VAL A N 7
ATOM 10140 C CA . VAL A 1 84 ? -10.079 -1.545 -3.506 1.00 0.00 84 VAL A CA 7
ATOM 10141 C C . VAL A 1 84 ? -10.036 -1.501 -5.036 1.00 0.00 84 VAL A C 7
ATOM 10142 O O . VAL A 1 84 ? -10.773 -2.224 -5.711 1.00 0.00 84 VAL A O 7
ATOM 10155 N N . ALA A 1 85 ? -9.172 -0.634 -5.558 1.00 0.00 85 ALA A N 7
ATOM 10156 C CA . ALA A 1 85 ? -8.927 -0.453 -6.987 1.00 0.00 85 ALA A CA 7
ATOM 10157 C C . ALA A 1 85 ? -7.998 -1.527 -7.562 1.00 0.00 85 ALA A C 7
ATOM 10158 O O . ALA A 1 85 ? -8.189 -1.966 -8.701 1.00 0.00 85 ALA A O 7
ATOM 10165 N N . LYS A 1 86 ? -6.998 -1.949 -6.786 1.00 0.00 86 LYS A N 7
ATOM 10166 C CA . LYS A 1 86 ? -5.926 -2.859 -7.220 1.00 0.00 86 LYS A CA 7
ATOM 10167 C C . LYS A 1 86 ? -5.218 -3.529 -6.031 1.00 0.00 86 LYS A C 7
ATOM 10168 O O . LYS A 1 86 ? -5.043 -2.916 -4.979 1.00 0.00 86 LYS A O 7
ATOM 10183 N N . VAL A 1 87 ? -4.763 -4.770 -6.227 1.00 0.00 87 VAL A N 7
ATOM 10184 C CA . VAL A 1 87 ? -3.814 -5.479 -5.350 1.00 0.00 87 VAL A CA 7
ATOM 10185 C C . VAL A 1 87 ? -2.684 -6.003 -6.247 1.00 0.00 87 VAL A C 7
ATOM 10186 O O . VAL A 1 87 ? -2.953 -6.734 -7.206 1.00 0.00 87 VAL A O 7
ATOM 10199 N N . PHE A 1 88 ? -1.440 -5.597 -5.968 1.00 0.00 88 PHE A N 7
ATOM 10200 C CA . PHE A 1 88 ? -0.263 -5.927 -6.775 1.00 0.00 88 PHE A CA 7
ATOM 10201 C C . PHE A 1 88 ? 0.876 -6.475 -5.905 1.00 0.00 88 PHE A C 7
ATOM 10202 O O . PHE A 1 88 ? 1.401 -5.784 -5.031 1.00 0.00 88 PHE A O 7
ATOM 10218 N N . SER A 1 89 ? 1.284 -7.715 -6.167 1.00 0.00 89 SER A N 7
ATOM 10219 C CA . SER A 1 89 ? 2.408 -8.388 -5.512 1.00 0.00 89 SER A CA 7
ATOM 10220 C C . SER A 1 89 ? 3.632 -8.443 -6.436 1.00 0.00 89 SER A C 7
ATOM 10221 O O . SER A 1 89 ? 3.532 -8.891 -7.582 1.00 0.00 89 SER A O 7
ATOM 10228 N N . GLY A 1 90 ? 4.796 -7.999 -5.934 1.00 0.00 90 GLY A N 7
ATOM 10229 C CA . GLY A 1 90 ? 6.057 -7.916 -6.688 1.00 0.00 90 GLY A CA 7
ATOM 10230 C C . GLY A 1 90 ? 6.722 -6.535 -6.641 1.00 0.00 90 GLY A C 7
ATOM 10231 O O . GLY A 1 90 ? 6.247 -5.621 -5.963 1.00 0.00 90 GLY A O 7
ATOM 10235 N N . ILE A 1 91 ? 7.852 -6.394 -7.347 1.00 0.00 91 ILE A N 7
ATOM 10236 C CA . ILE A 1 91 ? 8.717 -5.196 -7.327 1.00 0.00 91 ILE A CA 7
ATOM 10237 C C . ILE A 1 91 ? 8.302 -4.183 -8.406 1.00 0.00 91 ILE A C 7
ATOM 10238 O O . ILE A 1 91 ? 7.879 -4.570 -9.502 1.00 0.00 91 ILE A O 7
ATOM 10253 N N . MET A 1 92 ? 8.467 -2.888 -8.128 1.00 0.00 92 MET A N 7
ATOM 10254 C CA . MET A 1 92 ? 8.209 -1.777 -9.064 1.00 0.00 92 MET A CA 7
ATOM 10255 C C . MET A 1 92 ? 9.299 -0.698 -9.005 1.00 0.00 92 MET A C 7
ATOM 10256 O O . MET A 1 92 ? 10.057 -0.593 -8.044 1.00 0.00 92 MET A O 7
ATOM 10268 N N . ASN A 1 93 ? 9.342 0.112 -10.063 1.00 0.00 93 ASN A N 7
ATOM 10269 C CA . ASN A 1 93 ? 10.112 1.349 -10.216 1.00 0.00 93 ASN A CA 7
ATOM 10270 C C . ASN A 1 93 ? 9.149 2.561 -10.178 1.00 0.00 93 ASN A C 7
ATOM 10271 O O . ASN A 1 93 ? 7.968 2.401 -10.517 1.00 0.00 93 ASN A O 7
ATOM 10281 N N . PRO A 1 94 ? 9.596 3.773 -9.770 1.00 0.00 94 PRO A N 7
ATOM 10282 C CA . PRO A 1 94 ? 8.690 4.858 -9.383 1.00 0.00 94 PRO A CA 7
ATOM 10283 C C . PRO A 1 94 ? 7.821 5.327 -10.548 1.00 0.00 94 PRO A C 7
ATOM 10284 O O . PRO A 1 94 ? 6.621 5.505 -10.381 1.00 0.00 94 PRO A O 7
ATOM 10292 N N . ARG A 1 95 ? 8.408 5.468 -11.743 1.00 0.00 95 ARG A N 7
ATOM 10293 C CA . ARG A 1 95 ? 7.709 5.947 -12.942 1.00 0.00 95 ARG A CA 7
ATOM 10294 C C . ARG A 1 95 ? 6.537 5.035 -13.356 1.00 0.00 95 ARG A C 7
ATOM 10295 O O . ARG A 1 95 ? 5.518 5.524 -13.850 1.00 0.00 95 ARG A O 7
ATOM 10313 N N . GLU A 1 96 ? 6.622 3.728 -13.074 1.00 0.00 96 GLU A N 7
ATOM 10314 C CA . GLU A 1 96 ? 5.525 2.777 -13.286 1.00 0.00 96 GLU A CA 7
ATOM 10315 C C . GLU A 1 96 ? 4.480 2.843 -12.163 1.00 0.00 96 GLU A C 7
ATOM 10316 O O . GLU A 1 96 ? 3.298 2.634 -12.429 1.00 0.00 96 GLU A O 7
ATOM 10326 N N . LEU A 1 97 ? 4.868 3.213 -10.933 1.00 0.00 97 LEU A N 7
ATOM 10327 C CA . LEU A 1 97 ? 3.933 3.543 -9.848 1.00 0.00 97 LEU A CA 7
ATOM 10328 C C . LEU A 1 97 ? 3.084 4.774 -10.230 1.00 0.00 97 LEU A C 7
ATOM 10329 O O . LEU A 1 97 ? 1.865 4.770 -10.056 1.00 0.00 97 LEU A O 7
ATOM 10344 N N . GLN A 1 98 ? 3.731 5.802 -10.794 1.00 0.00 98 GLN A N 7
ATOM 10345 C CA . GLN A 1 98 ? 3.078 6.995 -11.352 1.00 0.00 98 GLN A CA 7
ATOM 10346 C C . GLN A 1 98 ? 2.109 6.613 -12.479 1.00 0.00 98 GLN A C 7
ATOM 10347 O O . GLN A 1 98 ? 0.969 7.065 -12.467 1.00 0.00 98 GLN A O 7
ATOM 10359 N N . ALA A 1 99 ? 2.530 5.768 -13.425 1.00 0.00 99 ALA A N 7
ATOM 10360 C CA . ALA A 1 99 ? 1.683 5.324 -14.535 1.00 0.00 99 ALA A CA 7
ATOM 10361 C C . ALA A 1 99 ? 0.475 4.486 -14.068 1.00 0.00 99 ALA A C 7
ATOM 10362 O O . ALA A 1 99 ? -0.649 4.738 -14.510 1.00 0.00 99 ALA A O 7
ATOM 10369 N N . LEU A 1 100 ? 0.684 3.525 -13.161 1.00 0.00 100 LEU A N 7
ATOM 10370 C CA . LEU A 1 100 ? -0.368 2.702 -12.557 1.00 0.00 100 LEU A CA 7
ATOM 10371 C C . LEU A 1 100 ? -1.408 3.576 -11.842 1.00 0.00 100 LEU A C 7
ATOM 10372 O O . LEU A 1 100 ? -2.608 3.443 -12.085 1.00 0.00 100 LEU A O 7
ATOM 10387 N N . TYR A 1 101 ? -0.958 4.528 -11.024 1.00 0.00 101 TYR A N 7
ATOM 10388 C CA . TYR A 1 101 ? -1.835 5.437 -10.293 1.00 0.00 101 TYR A CA 7
ATOM 10389 C C . TYR A 1 101 ? -2.608 6.377 -11.222 1.00 0.00 101 TYR A C 7
ATOM 10390 O O . TYR A 1 101 ? -3.836 6.462 -11.134 1.00 0.00 101 TYR A O 7
ATOM 10407 N N . ALA A 1 102 ? -1.914 7.054 -12.144 1.00 0.00 102 ALA A N 7
ATOM 10408 C CA . ALA A 1 102 ? -2.542 7.909 -13.156 1.00 0.00 102 ALA A CA 7
ATOM 10409 C C . ALA A 1 102 ? -3.609 7.145 -13.960 1.00 0.00 102 ALA A C 7
ATOM 10410 O O . ALA A 1 102 ? -4.633 7.723 -14.310 1.00 0.00 102 ALA A O 7
ATOM 10417 N N . SER A 1 103 ? -3.425 5.838 -14.165 1.00 0.00 103 SER A N 7
ATOM 10418 C CA . SER A 1 103 ? -4.373 4.983 -14.901 1.00 0.00 103 SER A CA 7
ATOM 10419 C C . SER A 1 103 ? -5.649 4.619 -14.106 1.00 0.00 103 SER A C 7
ATOM 10420 O O . SER A 1 103 ? -6.637 4.167 -14.690 1.00 0.00 103 SER A O 7
ATOM 10427 N N . ILE A 1 104 ? -5.637 4.810 -12.783 1.00 0.00 104 ILE A N 7
ATOM 10428 C CA . ILE A 1 104 ? -6.752 4.517 -11.866 1.00 0.00 104 ILE A CA 7
ATOM 10429 C C . ILE A 1 104 ? -7.441 5.811 -11.387 1.00 0.00 104 ILE A C 7
ATOM 10430 O O . ILE A 1 104 ? -8.668 5.872 -11.288 1.00 0.00 104 ILE A O 7
ATOM 10445 N N . MET A 1 1 ? 6.512 15.035 -0.714 1.00 0.00 1 MET A N 8
ATOM 10446 C CA . MET A 1 1 ? 5.414 14.688 0.187 1.00 0.00 1 MET A CA 8
ATOM 10447 C C . MET A 1 1 ? 5.324 13.169 0.403 1.00 0.00 1 MET A C 8
ATOM 10448 O O . MET A 1 1 ? 5.413 12.393 -0.546 1.00 0.00 1 MET A O 8
ATOM 10460 N N . SER A 1 2 ? 5.105 12.739 1.646 1.00 0.00 2 SER A N 8
ATOM 10461 C CA . SER A 1 2 ? 5.035 11.324 2.036 1.00 0.00 2 SER A CA 8
ATOM 10462 C C . SER A 1 2 ? 4.537 11.146 3.483 1.00 0.00 2 SER A C 8
ATOM 10463 O O . SER A 1 2 ? 4.602 12.074 4.299 1.00 0.00 2 SER A O 8
ATOM 10470 N N . ALA A 1 3 ? 4.047 9.942 3.813 1.00 0.00 3 ALA A N 8
ATOM 10471 C CA . ALA A 1 3 ? 3.526 9.579 5.142 1.00 0.00 3 ALA A CA 8
ATOM 10472 C C . ALA A 1 3 ? 3.818 8.102 5.504 1.00 0.00 3 ALA A C 8
ATOM 10473 O O . ALA A 1 3 ? 3.076 7.473 6.265 1.00 0.00 3 ALA A O 8
ATOM 10480 N N . ILE A 1 4 ? 4.873 7.527 4.914 1.00 0.00 4 ILE A N 8
ATOM 10481 C CA . ILE A 1 4 ? 5.109 6.077 4.832 1.00 0.00 4 ILE A CA 8
ATOM 10482 C C . ILE A 1 4 ? 5.461 5.499 6.210 1.00 0.00 4 ILE A C 8
ATOM 10483 O O . ILE A 1 4 ? 6.624 5.521 6.618 1.00 0.00 4 ILE A O 8
ATOM 10498 N N . ARG A 1 5 ? 4.449 4.969 6.908 1.00 0.00 5 ARG A N 8
ATOM 10499 C CA . ARG A 1 5 ? 4.519 4.274 8.207 1.00 0.00 5 ARG A CA 8
ATOM 10500 C C . ARG A 1 5 ? 3.210 3.527 8.486 1.00 0.00 5 ARG A C 8
ATOM 10501 O O . ARG A 1 5 ? 2.192 3.849 7.881 1.00 0.00 5 ARG A O 8
ATOM 10519 N N . ASP A 1 6 ? 3.232 2.523 9.355 1.00 0.00 6 ASP A N 8
ATOM 10520 C CA . ASP A 1 6 ? 2.059 1.755 9.788 1.00 0.00 6 ASP A CA 8
ATOM 10521 C C . ASP A 1 6 ? 0.973 2.654 10.388 1.00 0.00 6 ASP A C 8
ATOM 10522 O O . ASP A 1 6 ? 1.206 3.378 11.356 1.00 0.00 6 ASP A O 8
ATOM 10530 N N . ILE A 1 7 ? -0.234 2.566 9.824 1.00 0.00 7 ILE A N 8
ATOM 10531 C CA . ILE A 1 7 ? -1.449 3.249 10.311 1.00 0.00 7 ILE A CA 8
ATOM 10532 C C . ILE A 1 7 ? -2.641 2.296 10.459 1.00 0.00 7 ILE A C 8
ATOM 10533 O O . ILE A 1 7 ? -3.774 2.712 10.227 1.00 0.00 7 ILE A O 8
ATOM 10548 N N . THR A 1 8 ? -2.433 1.027 10.835 1.00 0.00 8 THR A N 8
ATOM 10549 C CA . THR A 1 8 ? -3.481 -0.019 10.969 1.00 0.00 8 THR A CA 8
ATOM 10550 C C . THR A 1 8 ? -4.789 0.471 11.615 1.00 0.00 8 THR A C 8
ATOM 10551 O O . THR A 1 8 ? -5.867 0.061 11.184 1.00 0.00 8 THR A O 8
ATOM 10562 N N . THR A 1 9 ? -4.719 1.378 12.604 1.00 0.00 9 THR A N 8
ATOM 10563 C CA . THR A 1 9 ? -5.878 1.953 13.315 1.00 0.00 9 THR A CA 8
ATOM 10564 C C . THR A 1 9 ? -6.611 3.050 12.527 1.00 0.00 9 THR A C 8
ATOM 10565 O O . THR A 1 9 ? -7.803 3.258 12.747 1.00 0.00 9 THR A O 8
ATOM 10576 N N . GLU A 1 10 ? -5.942 3.713 11.574 1.00 0.00 10 GLU A N 8
ATOM 10577 C CA . GLU A 1 10 ? -6.530 4.689 10.642 1.00 0.00 10 GLU A CA 8
ATOM 10578 C C . GLU A 1 10 ? -6.653 4.128 9.195 1.00 0.00 10 GLU A C 8
ATOM 10579 O O . GLU A 1 10 ? -6.953 4.875 8.261 1.00 0.00 10 GLU A O 8
ATOM 10589 N N . ALA A 1 11 ? -6.400 2.827 9.008 1.00 0.00 11 ALA A N 8
ATOM 10590 C CA . ALA A 1 11 ? -6.517 2.081 7.752 1.00 0.00 11 ALA A CA 8
ATOM 10591 C C . ALA A 1 11 ? -7.508 0.893 7.856 1.00 0.00 11 ALA A C 8
ATOM 10592 O O . ALA A 1 11 ? -7.406 -0.088 7.109 1.00 0.00 11 ALA A O 8
ATOM 10599 N N . GLY A 1 12 ? -8.464 0.965 8.788 1.00 0.00 12 GLY A N 8
ATOM 10600 C CA . GLY A 1 12 ? -9.536 -0.015 8.971 1.00 0.00 12 GLY A CA 8
ATOM 10601 C C . GLY A 1 12 ? -10.625 0.142 7.915 1.00 0.00 12 GLY A C 8
ATOM 10602 O O . GLY A 1 12 ? -10.943 1.259 7.493 1.00 0.00 12 GLY A O 8
ATOM 10606 N N . MET A 1 13 ? -11.247 -0.979 7.530 1.00 0.00 13 MET A N 8
ATOM 10607 C CA . MET A 1 13 ? -12.327 -1.048 6.526 1.00 0.00 13 MET A CA 8
ATOM 10608 C C . MET A 1 13 ? -13.452 -0.029 6.771 1.00 0.00 13 MET A C 8
ATOM 10609 O O . MET A 1 13 ? -14.002 0.519 5.822 1.00 0.00 13 MET A O 8
ATOM 10621 N N . ALA A 1 14 ? -13.720 0.280 8.038 1.00 0.00 14 ALA A N 8
ATOM 10622 C CA . ALA A 1 14 ? -14.795 1.156 8.510 1.00 0.00 14 ALA A CA 8
ATOM 10623 C C . ALA A 1 14 ? -14.763 2.595 7.971 1.00 0.00 14 ALA A C 8
ATOM 10624 O O . ALA A 1 14 ? -15.814 3.202 7.756 1.00 0.00 14 ALA A O 8
ATOM 10631 N N . HIS A 1 15 ? -13.572 3.161 7.786 1.00 0.00 15 HIS A N 8
ATOM 10632 C CA . HIS A 1 15 ? -13.371 4.453 7.122 1.00 0.00 15 HIS A CA 8
ATOM 10633 C C . HIS A 1 15 ? -12.823 4.293 5.697 1.00 0.00 15 HIS A C 8
ATOM 10634 O O . HIS A 1 15 ? -13.149 5.111 4.835 1.00 0.00 15 HIS A O 8
ATOM 10647 N N . PHE A 1 16 ? -12.101 3.203 5.395 1.00 0.00 16 PHE A N 8
ATOM 10648 C CA . PHE A 1 16 ? -11.634 2.869 4.030 1.00 0.00 16 PHE A CA 8
ATOM 10649 C C . PHE A 1 16 ? -12.790 2.661 3.036 1.00 0.00 16 PHE A C 8
ATOM 10650 O O . PHE A 1 16 ? -12.617 2.884 1.839 1.00 0.00 16 PHE A O 8
ATOM 10666 N N . GLU A 1 17 ? -13.970 2.304 3.540 1.00 0.00 17 GLU A N 8
ATOM 10667 C CA . GLU A 1 17 ? -15.212 2.183 2.768 1.00 0.00 17 GLU A CA 8
ATOM 10668 C C . GLU A 1 17 ? -15.819 3.554 2.390 1.00 0.00 17 GLU A C 8
ATOM 10669 O O . GLU A 1 17 ? -16.792 3.626 1.633 1.00 0.00 17 GLU A O 8
ATOM 10679 N N . GLY A 1 18 ? -15.258 4.642 2.938 1.00 0.00 18 GLY A N 8
ATOM 10680 C CA . GLY A 1 18 ? -15.722 6.028 2.774 1.00 0.00 18 GLY A CA 8
ATOM 10681 C C . GLY A 1 18 ? -14.634 7.004 2.317 1.00 0.00 18 GLY A C 8
ATOM 10682 O O . GLY A 1 18 ? -14.927 8.191 2.157 1.00 0.00 18 GLY A O 8
ATOM 10686 N N . LEU A 1 19 ? -13.397 6.526 2.106 1.00 0.00 19 LEU A N 8
ATOM 10687 C CA . LEU A 1 19 ? -12.296 7.348 1.577 1.00 0.00 19 LEU A CA 8
ATOM 10688 C C . LEU A 1 19 ? -12.478 7.682 0.084 1.00 0.00 19 LEU A C 8
ATOM 10689 O O . LEU A 1 19 ? -13.438 7.267 -0.563 1.00 0.00 19 LEU A O 8
ATOM 10704 N N . SER A 1 20 ? -11.540 8.439 -0.483 1.00 0.00 20 SER A N 8
ATOM 10705 C CA . SER A 1 20 ? -11.514 8.805 -1.910 1.00 0.00 20 SER A CA 8
ATOM 10706 C C . SER A 1 20 ? -10.245 8.262 -2.581 1.00 0.00 20 SER A C 8
ATOM 10707 O O . SER A 1 20 ? -10.290 7.779 -3.711 1.00 0.00 20 SER A O 8
ATOM 10714 N N . ASP A 1 21 ? -9.131 8.281 -1.845 1.00 0.00 21 ASP A N 8
ATOM 10715 C CA . ASP A 1 21 ? -7.797 7.836 -2.234 1.00 0.00 21 ASP A CA 8
ATOM 10716 C C . ASP A 1 21 ? -6.980 7.472 -0.985 1.00 0.00 21 ASP A C 8
ATOM 10717 O O . ASP A 1 21 ? -6.901 8.255 -0.036 1.00 0.00 21 ASP A O 8
ATOM 10725 N N . ALA A 1 22 ? -6.342 6.300 -1.006 1.00 0.00 22 ALA A N 8
ATOM 10726 C CA . ALA A 1 22 ? -5.391 5.814 0.002 1.00 0.00 22 ALA A CA 8
ATOM 10727 C C . ALA A 1 22 ? -4.513 4.690 -0.581 1.00 0.00 22 ALA A C 8
ATOM 10728 O O . ALA A 1 22 ? -4.972 3.928 -1.434 1.00 0.00 22 ALA A O 8
ATOM 10735 N N . ILE A 1 23 ? -3.254 4.543 -0.151 1.00 0.00 23 ILE A N 8
ATOM 10736 C CA . ILE A 1 23 ? -2.334 3.483 -0.587 1.00 0.00 23 ILE A CA 8
ATOM 10737 C C . ILE A 1 23 ? -1.682 2.855 0.639 1.00 0.00 23 ILE A C 8
ATOM 10738 O O . ILE A 1 23 ? -1.210 3.564 1.531 1.00 0.00 23 ILE A O 8
ATOM 10753 N N . VAL A 1 24 ? -1.644 1.530 0.670 1.00 0.00 24 VAL A N 8
ATOM 10754 C CA . VAL A 1 24 ? -1.092 0.762 1.783 1.00 0.00 24 VAL A CA 8
ATOM 10755 C C . VAL A 1 24 ? -0.147 -0.302 1.241 1.00 0.00 24 VAL A C 8
ATOM 10756 O O . VAL A 1 24 ? -0.559 -1.215 0.525 1.00 0.00 24 VAL A O 8
ATOM 10769 N N . PHE A 1 25 ? 1.131 -0.158 1.575 1.00 0.00 25 PHE A N 8
ATOM 10770 C CA . PHE A 1 25 ? 2.177 -1.138 1.328 1.00 0.00 25 PHE A CA 8
ATOM 10771 C C . PHE A 1 25 ? 2.291 -2.081 2.530 1.00 0.00 25 PHE A C 8
ATOM 10772 O O . PHE A 1 25 ? 2.489 -1.651 3.669 1.00 0.00 25 PHE A O 8
ATOM 10788 N N . PHE A 1 26 ? 2.164 -3.381 2.274 1.00 0.00 26 PHE A N 8
ATOM 10789 C CA . PHE A 1 26 ? 2.287 -4.447 3.263 1.00 0.00 26 PHE A CA 8
ATOM 10790 C C . PHE A 1 26 ? 3.664 -5.115 3.187 1.00 0.00 26 PHE A C 8
ATOM 10791 O O . PHE A 1 26 ? 4.119 -5.486 2.107 1.00 0.00 26 PHE A O 8
ATOM 10807 N N . HIS A 1 27 ? 4.314 -5.267 4.343 1.00 0.00 27 HIS A N 8
ATOM 10808 C CA . HIS A 1 27 ? 5.681 -5.749 4.467 1.00 0.00 27 HIS A CA 8
ATOM 10809 C C . HIS A 1 27 ? 5.871 -6.573 5.763 1.00 0.00 27 HIS A C 8
ATOM 10810 O O . HIS A 1 27 ? 5.123 -6.413 6.728 1.00 0.00 27 HIS A O 8
ATOM 10824 N N . LYS A 1 28 ? 6.906 -7.415 5.823 1.00 0.00 28 LYS A N 8
ATOM 10825 C CA . LYS A 1 28 ? 7.265 -8.208 7.002 1.00 0.00 28 LYS A CA 8
ATOM 10826 C C . LYS A 1 28 ? 8.445 -7.612 7.787 1.00 0.00 28 LYS A C 8
ATOM 10827 O O . LYS A 1 28 ? 9.190 -6.753 7.313 1.00 0.00 28 LYS A O 8
ATOM 10842 N N . ASN A 1 29 ? 8.642 -8.177 8.977 1.00 0.00 29 ASN A N 8
ATOM 10843 C CA . ASN A 1 29 ? 9.873 -8.093 9.773 1.00 0.00 29 ASN A CA 8
ATOM 10844 C C . ASN A 1 29 ? 11.092 -8.808 9.153 1.00 0.00 29 ASN A C 8
ATOM 10845 O O . ASN A 1 29 ? 12.231 -8.459 9.464 1.00 0.00 29 ASN A O 8
ATOM 10855 N N . LEU A 1 30 ? 10.864 -9.786 8.271 1.00 0.00 30 LEU A N 8
ATOM 10856 C CA . LEU A 1 30 ? 11.877 -10.534 7.524 1.00 0.00 30 LEU A CA 8
ATOM 10857 C C . LEU A 1 30 ? 11.596 -10.395 6.026 1.00 0.00 30 LEU A C 8
ATOM 10858 O O . LEU A 1 30 ? 10.868 -11.195 5.433 1.00 0.00 30 LEU A O 8
ATOM 10873 N N . CYS A 1 31 ? 12.187 -9.365 5.418 1.00 0.00 31 CYS A N 8
ATOM 10874 C CA . CYS A 1 31 ? 12.228 -9.152 3.969 1.00 0.00 31 CYS A CA 8
ATOM 10875 C C . CYS A 1 31 ? 13.450 -8.293 3.556 1.00 0.00 31 CYS A C 8
ATOM 10876 O O . CYS A 1 31 ? 13.705 -7.262 4.189 1.00 0.00 31 CYS A O 8
ATOM 10882 N N . PRO A 1 32 ? 14.224 -8.700 2.526 1.00 0.00 32 PRO A N 8
ATOM 10883 C CA . PRO A 1 32 ? 15.298 -7.894 1.940 1.00 0.00 32 PRO A CA 8
ATOM 10884 C C . PRO A 1 32 ? 14.784 -6.884 0.904 1.00 0.00 32 PRO A C 8
ATOM 10885 O O . PRO A 1 32 ? 15.095 -5.701 0.994 1.00 0.00 32 PRO A O 8
ATOM 10893 N N . HIS A 1 33 ? 13.989 -7.318 -0.082 1.00 0.00 33 HIS A N 8
ATOM 10894 C CA . HIS A 1 33 ? 13.610 -6.480 -1.235 1.00 0.00 33 HIS A CA 8
ATOM 10895 C C . HIS A 1 33 ? 12.537 -5.419 -0.916 1.00 0.00 33 HIS A C 8
ATOM 10896 O O . HIS A 1 33 ? 12.396 -4.437 -1.648 1.00 0.00 33 HIS A O 8
ATOM 10909 N N . CYS A 1 34 ? 11.817 -5.563 0.195 1.00 0.00 34 CYS A N 8
ATOM 10910 C CA . CYS A 1 34 ? 10.783 -4.622 0.651 1.00 0.00 34 CYS A CA 8
ATOM 10911 C C . CYS A 1 34 ? 11.294 -3.187 0.875 1.00 0.00 34 CYS A C 8
ATOM 10912 O O . CYS A 1 34 ? 10.510 -2.244 0.803 1.00 0.00 34 CYS A O 8
ATOM 10918 N N . LYS A 1 35 ? 12.606 -2.992 1.062 1.00 0.00 35 LYS A N 8
ATOM 10919 C CA . LYS A 1 35 ? 13.242 -1.667 1.087 1.00 0.00 35 LYS A CA 8
ATOM 10920 C C . LYS A 1 35 ? 12.955 -0.850 -0.186 1.00 0.00 35 LYS A C 8
ATOM 10921 O O . LYS A 1 35 ? 12.634 0.331 -0.116 1.00 0.00 35 LYS A O 8
ATOM 10936 N N . ASN A 1 36 ? 13.032 -1.471 -1.369 1.00 0.00 36 ASN A N 8
ATOM 10937 C CA . ASN A 1 36 ? 12.878 -0.792 -2.675 1.00 0.00 36 ASN A CA 8
ATOM 10938 C C . ASN A 1 36 ? 11.504 -0.143 -2.819 1.00 0.00 36 ASN A C 8
ATOM 10939 O O . ASN A 1 36 ? 11.392 0.981 -3.317 1.00 0.00 36 ASN A O 8
ATOM 10949 N N . MET A 1 37 ? 10.467 -0.813 -2.301 1.00 0.00 37 MET A N 8
ATOM 10950 C CA . MET A 1 37 ? 9.093 -0.312 -2.298 1.00 0.00 37 MET A CA 8
ATOM 10951 C C . MET A 1 37 ? 8.984 1.015 -1.544 1.00 0.00 37 MET A C 8
ATOM 10952 O O . MET A 1 37 ? 8.346 1.935 -2.047 1.00 0.00 37 MET A O 8
ATOM 10964 N N . GLU A 1 38 ? 9.691 1.191 -0.426 1.00 0.00 38 GLU A N 8
ATOM 10965 C CA . GLU A 1 38 ? 9.722 2.470 0.295 1.00 0.00 38 GLU A CA 8
ATOM 10966 C C . GLU A 1 38 ? 10.383 3.557 -0.569 1.00 0.00 38 GLU A C 8
ATOM 10967 O O . GLU A 1 38 ? 9.888 4.677 -0.678 1.00 0.00 38 GLU A O 8
ATOM 10977 N N . LYS A 1 39 ? 11.500 3.208 -1.230 1.00 0.00 39 LYS A N 8
ATOM 10978 C CA . LYS A 1 39 ? 12.285 4.153 -2.034 1.00 0.00 39 LYS A CA 8
ATOM 10979 C C . LYS A 1 39 ? 11.494 4.661 -3.246 1.00 0.00 39 LYS A C 8
ATOM 10980 O O . LYS A 1 39 ? 11.547 5.849 -3.562 1.00 0.00 39 LYS A O 8
ATOM 10995 N N . VAL A 1 40 ? 10.740 3.788 -3.913 1.00 0.00 40 VAL A N 8
ATOM 10996 C CA . VAL A 1 40 ? 9.917 4.183 -5.076 1.00 0.00 40 VAL A CA 8
ATOM 10997 C C . VAL A 1 40 ? 8.607 4.876 -4.688 1.00 0.00 40 VAL A C 8
ATOM 10998 O O . VAL A 1 40 ? 8.180 5.785 -5.394 1.00 0.00 40 VAL A O 8
ATOM 11011 N N . LEU A 1 41 ? 7.998 4.478 -3.565 1.00 0.00 41 LEU A N 8
ATOM 11012 C CA . LEU A 1 41 ? 6.797 5.118 -3.013 1.00 0.00 41 LEU A CA 8
ATOM 11013 C C . LEU A 1 41 ? 7.079 6.534 -2.490 1.00 0.00 41 LEU A C 8
ATOM 11014 O O . LEU A 1 41 ? 6.201 7.386 -2.562 1.00 0.00 41 LEU A O 8
ATOM 11029 N N . ASP A 1 42 ? 8.294 6.814 -2.019 1.00 0.00 42 ASP A N 8
ATOM 11030 C CA . ASP A 1 42 ? 8.727 8.169 -1.624 1.00 0.00 42 ASP A CA 8
ATOM 11031 C C . ASP A 1 42 ? 8.688 9.133 -2.821 1.00 0.00 42 ASP A C 8
ATOM 11032 O O . ASP A 1 42 ? 8.038 10.181 -2.782 1.00 0.00 42 ASP A O 8
ATOM 11040 N N . LYS A 1 43 ? 9.345 8.732 -3.909 1.00 0.00 43 LYS A N 8
ATOM 11041 C CA . LYS A 1 43 ? 9.427 9.521 -5.148 1.00 0.00 43 LYS A CA 8
ATOM 11042 C C . LYS A 1 43 ? 8.066 9.613 -5.864 1.00 0.00 43 LYS A C 8
ATOM 11043 O O . LYS A 1 43 ? 7.728 10.658 -6.422 1.00 0.00 43 LYS A O 8
ATOM 11058 N N . PHE A 1 44 ? 7.250 8.555 -5.790 1.00 0.00 44 PHE A N 8
ATOM 11059 C CA . PHE A 1 44 ? 5.871 8.542 -6.277 1.00 0.00 44 PHE A CA 8
ATOM 11060 C C . PHE A 1 44 ? 4.961 9.483 -5.462 1.00 0.00 44 PHE A C 8
ATOM 11061 O O . PHE A 1 44 ? 4.269 10.303 -6.056 1.00 0.00 44 PHE A O 8
ATOM 11077 N N . GLY A 1 45 ? 5.002 9.424 -4.125 1.00 0.00 45 GLY A N 8
ATOM 11078 C CA . GLY A 1 45 ? 4.242 10.291 -3.209 1.00 0.00 45 GLY A CA 8
ATOM 11079 C C . GLY A 1 45 ? 4.553 11.767 -3.439 1.00 0.00 45 GLY A C 8
ATOM 11080 O O . GLY A 1 45 ? 3.644 12.586 -3.559 1.00 0.00 45 GLY A O 8
ATOM 11084 N N . ALA A 1 46 ? 5.839 12.091 -3.621 1.00 0.00 46 ALA A N 8
ATOM 11085 C CA . ALA A 1 46 ? 6.318 13.440 -3.956 1.00 0.00 46 ALA A CA 8
ATOM 11086 C C . ALA A 1 46 ? 5.864 13.939 -5.340 1.00 0.00 46 ALA A C 8
ATOM 11087 O O . ALA A 1 46 ? 5.903 15.142 -5.603 1.00 0.00 46 ALA A O 8
ATOM 11094 N N . ARG A 1 47 ? 5.456 13.033 -6.240 1.00 0.00 47 ARG A N 8
ATOM 11095 C CA . ARG A 1 47 ? 4.848 13.323 -7.551 1.00 0.00 47 ARG A CA 8
ATOM 11096 C C . ARG A 1 47 ? 3.313 13.182 -7.544 1.00 0.00 47 ARG A C 8
ATOM 11097 O O . ARG A 1 47 ? 2.666 13.536 -8.531 1.00 0.00 47 ARG A O 8
ATOM 11115 N N . ALA A 1 48 ? 2.717 12.724 -6.438 1.00 0.00 48 ALA A N 8
ATOM 11116 C CA . ALA A 1 48 ? 1.276 12.546 -6.241 1.00 0.00 48 ALA A CA 8
ATOM 11117 C C . ALA A 1 48 ? 0.806 13.060 -4.855 1.00 0.00 48 ALA A C 8
ATOM 11118 O O . ALA A 1 48 ? 0.248 12.285 -4.072 1.00 0.00 48 ALA A O 8
ATOM 11125 N N . PRO A 1 49 ? 0.961 14.366 -4.551 1.00 0.00 49 PRO A N 8
ATOM 11126 C CA . PRO A 1 49 ? 0.795 14.952 -3.217 1.00 0.00 49 PRO A CA 8
ATOM 11127 C C . PRO A 1 49 ? -0.551 14.657 -2.542 1.00 0.00 49 PRO A C 8
ATOM 11128 O O . PRO A 1 49 ? -0.621 14.582 -1.318 1.00 0.00 49 PRO A O 8
ATOM 11136 N N . GLN A 1 50 ? -1.611 14.474 -3.340 1.00 0.00 50 GLN A N 8
ATOM 11137 C CA . GLN A 1 50 ? -2.947 14.176 -2.809 1.00 0.00 50 GLN A CA 8
ATOM 11138 C C . GLN A 1 50 ? -3.115 12.755 -2.240 1.00 0.00 50 GLN A C 8
ATOM 11139 O O . GLN A 1 50 ? -4.002 12.541 -1.409 1.00 0.00 50 GLN A O 8
ATOM 11151 N N . VAL A 1 51 ? -2.297 11.790 -2.675 1.00 0.00 51 VAL A N 8
ATOM 11152 C CA . VAL A 1 51 ? -2.427 10.375 -2.270 1.00 0.00 51 VAL A CA 8
ATOM 11153 C C . VAL A 1 51 ? -1.602 10.099 -1.013 1.00 0.00 51 VAL A C 8
ATOM 11154 O O . VAL A 1 51 ? -0.478 10.591 -0.858 1.00 0.00 51 VAL A O 8
ATOM 11167 N N . ALA A 1 52 ? -2.186 9.326 -0.094 1.00 0.00 52 ALA A N 8
ATOM 11168 C CA . ALA A 1 52 ? -1.600 9.022 1.211 1.00 0.00 52 ALA A CA 8
ATOM 11169 C C . ALA A 1 52 ? -1.048 7.596 1.215 1.00 0.00 52 ALA A C 8
ATOM 11170 O O . ALA A 1 52 ? -1.813 6.634 1.103 1.00 0.00 52 ALA A O 8
ATOM 11177 N N . ILE A 1 53 ? 0.278 7.456 1.343 1.00 0.00 53 ILE A N 8
ATOM 11178 C CA . ILE A 1 53 ? 0.962 6.155 1.324 1.00 0.00 53 ILE A CA 8
ATOM 11179 C C . ILE A 1 53 ? 1.460 5.799 2.724 1.00 0.00 53 ILE A C 8
ATOM 11180 O O . ILE A 1 53 ? 2.167 6.578 3.354 1.00 0.00 53 ILE A O 8
ATOM 11195 N N . SER A 1 54 ? 1.151 4.590 3.176 1.00 0.00 54 SER A N 8
ATOM 11196 C CA . SER A 1 54 ? 1.582 4.016 4.464 1.00 0.00 54 SER A CA 8
ATOM 11197 C C . SER A 1 54 ? 2.258 2.642 4.298 1.00 0.00 54 SER A C 8
ATOM 11198 O O . SER A 1 54 ? 2.145 2.001 3.252 1.00 0.00 54 SER A O 8
ATOM 11205 N N . SER A 1 55 ? 2.973 2.179 5.328 1.00 0.00 55 SER A N 8
ATOM 11206 C CA . SER A 1 55 ? 3.691 0.896 5.307 1.00 0.00 55 SER A CA 8
ATOM 11207 C C . SER A 1 55 ? 3.384 -0.005 6.527 1.00 0.00 55 SER A C 8
ATOM 11208 O O . SER A 1 55 ? 3.997 0.088 7.594 1.00 0.00 55 SER A O 8
ATOM 11215 N N . VAL A 1 56 ? 2.457 -0.943 6.345 1.00 0.00 56 VAL A N 8
ATOM 11216 C CA . VAL A 1 56 ? 1.894 -1.814 7.398 1.00 0.00 56 VAL A CA 8
ATOM 11217 C C . VAL A 1 56 ? 2.694 -3.109 7.548 1.00 0.00 56 VAL A C 8
ATOM 11218 O O . VAL A 1 56 ? 2.946 -3.817 6.575 1.00 0.00 56 VAL A O 8
ATOM 11231 N N . ASP A 1 57 ? 3.045 -3.439 8.792 1.00 0.00 57 ASP A N 8
ATOM 11232 C CA . ASP A 1 57 ? 3.604 -4.733 9.180 1.00 0.00 57 ASP A CA 8
ATOM 11233 C C . ASP A 1 57 ? 2.531 -5.827 9.086 1.00 0.00 57 ASP A C 8
ATOM 11234 O O . ASP A 1 57 ? 1.759 -6.062 10.009 1.00 0.00 57 ASP A O 8
ATOM 11242 N N . SER A 1 58 ? 2.497 -6.516 7.942 1.00 0.00 58 SER A N 8
ATOM 11243 C CA . SER A 1 58 ? 1.551 -7.611 7.660 1.00 0.00 58 SER A CA 8
ATOM 11244 C C . SER A 1 58 ? 1.706 -8.781 8.650 1.00 0.00 58 SER A C 8
ATOM 11245 O O . SER A 1 58 ? 0.714 -9.392 9.047 1.00 0.00 58 SER A O 8
ATOM 11252 N N . GLU A 1 59 ? 2.931 -9.038 9.119 1.00 0.00 59 GLU A N 8
ATOM 11253 C CA . GLU A 1 59 ? 3.236 -10.056 10.132 1.00 0.00 59 GLU A CA 8
ATOM 11254 C C . GLU A 1 59 ? 2.548 -9.816 11.489 1.00 0.00 59 GLU A C 8
ATOM 11255 O O . GLU A 1 59 ? 2.286 -10.767 12.227 1.00 0.00 59 GLU A O 8
ATOM 11265 N N . ALA A 1 60 ? 2.214 -8.558 11.804 1.00 0.00 60 ALA A N 8
ATOM 11266 C CA . ALA A 1 60 ? 1.504 -8.168 13.017 1.00 0.00 60 ALA A CA 8
ATOM 11267 C C . ALA A 1 60 ? -0.029 -8.122 12.827 1.00 0.00 60 ALA A C 8
ATOM 11268 O O . ALA A 1 60 ? -0.762 -7.784 13.759 1.00 0.00 60 ALA A O 8
ATOM 11275 N N . ARG A 1 61 ? -0.521 -8.399 11.607 1.00 0.00 61 ARG A N 8
ATOM 11276 C CA . ARG A 1 61 ? -1.943 -8.486 11.225 1.00 0.00 61 ARG A CA 8
ATOM 11277 C C . ARG A 1 61 ? -2.151 -9.398 9.990 1.00 0.00 61 ARG A C 8
ATOM 11278 O O . ARG A 1 61 ? -2.593 -8.919 8.937 1.00 0.00 61 ARG A O 8
ATOM 11296 N N . PRO A 1 62 ? -1.868 -10.719 10.108 1.00 0.00 62 PRO A N 8
ATOM 11297 C CA . PRO A 1 62 ? -1.983 -11.662 8.995 1.00 0.00 62 PRO A CA 8
ATOM 11298 C C . PRO A 1 62 ? -3.435 -11.859 8.535 1.00 0.00 62 PRO A C 8
ATOM 11299 O O . PRO A 1 62 ? -3.667 -12.145 7.359 1.00 0.00 62 PRO A O 8
ATOM 11307 N N . GLU A 1 63 ? -4.412 -11.668 9.425 1.00 0.00 63 GLU A N 8
ATOM 11308 C CA . GLU A 1 63 ? -5.838 -11.732 9.100 1.00 0.00 63 GLU A CA 8
ATOM 11309 C C . GLU A 1 63 ? -6.287 -10.564 8.214 1.00 0.00 63 GLU A C 8
ATOM 11310 O O . GLU A 1 63 ? -7.136 -10.741 7.345 1.00 0.00 63 GLU A O 8
ATOM 11320 N N . LEU A 1 64 ? -5.682 -9.385 8.394 1.00 0.00 64 LEU A N 8
ATOM 11321 C CA . LEU A 1 64 ? -5.984 -8.201 7.593 1.00 0.00 64 LEU A CA 8
ATOM 11322 C C . LEU A 1 64 ? -5.566 -8.437 6.144 1.00 0.00 64 LEU A C 8
ATOM 11323 O O . LEU A 1 64 ? -6.395 -8.281 5.254 1.00 0.00 64 LEU A O 8
ATOM 11338 N N . MET A 1 65 ? -4.323 -8.873 5.892 1.00 0.00 65 MET A N 8
ATOM 11339 C CA . MET A 1 65 ? -3.884 -9.181 4.521 1.00 0.00 65 MET A CA 8
ATOM 11340 C C . MET A 1 65 ? -4.701 -10.325 3.899 1.00 0.00 65 MET A C 8
ATOM 11341 O O . MET A 1 65 ? -5.089 -10.234 2.736 1.00 0.00 65 MET A O 8
ATOM 11353 N N . LYS A 1 66 ? -5.052 -11.354 4.686 1.00 0.00 66 LYS A N 8
ATOM 11354 C CA . LYS A 1 66 ? -5.868 -12.484 4.232 1.00 0.00 66 LYS A CA 8
ATOM 11355 C C . LYS A 1 66 ? -7.256 -12.030 3.751 1.00 0.00 66 LYS A C 8
ATOM 11356 O O . LYS A 1 66 ? -7.668 -12.386 2.648 1.00 0.00 66 LYS A O 8
ATOM 11371 N N . GLU A 1 67 ? -7.950 -11.209 4.542 1.00 0.00 67 GLU A N 8
ATOM 11372 C CA . GLU A 1 67 ? -9.264 -10.670 4.161 1.00 0.00 67 GLU A CA 8
ATOM 11373 C C . GLU A 1 67 ? -9.166 -9.619 3.036 1.00 0.00 67 GLU A C 8
ATOM 11374 O O . GLU A 1 67 ? -10.102 -9.482 2.243 1.00 0.00 67 GLU A O 8
ATOM 11384 N N . LEU A 1 68 ? -8.033 -8.914 2.925 1.00 0.00 68 LEU A N 8
ATOM 11385 C CA . LEU A 1 68 ? -7.707 -7.986 1.837 1.00 0.00 68 LEU A CA 8
ATOM 11386 C C . LEU A 1 68 ? -7.247 -8.703 0.545 1.00 0.00 68 LEU A C 8
ATOM 11387 O O . LEU A 1 68 ? -7.095 -8.064 -0.500 1.00 0.00 68 LEU A O 8
ATOM 11402 N N . GLY A 1 69 ? -7.094 -10.037 0.590 1.00 0.00 69 GLY A N 8
ATOM 11403 C CA . GLY A 1 69 ? -7.017 -10.932 -0.575 1.00 0.00 69 GLY A CA 8
ATOM 11404 C C . GLY A 1 69 ? -5.661 -11.577 -0.863 1.00 0.00 69 GLY A C 8
ATOM 11405 O O . GLY A 1 69 ? -5.479 -12.076 -1.977 1.00 0.00 69 GLY A O 8
ATOM 11409 N N . PHE A 1 70 ? -4.710 -11.583 0.083 1.00 0.00 70 PHE A N 8
ATOM 11410 C CA . PHE A 1 70 ? -3.338 -12.061 -0.163 1.00 0.00 70 PHE A CA 8
ATOM 11411 C C . PHE A 1 70 ? -2.617 -12.564 1.100 1.00 0.00 70 PHE A C 8
ATOM 11412 O O . PHE A 1 70 ? -3.047 -12.339 2.230 1.00 0.00 70 PHE A O 8
ATOM 11428 N N . GLU A 1 71 ? -1.525 -13.302 0.891 1.00 0.00 71 GLU A N 8
ATOM 11429 C CA . GLU A 1 71 ? -0.874 -14.165 1.889 1.00 0.00 71 GLU A CA 8
ATOM 11430 C C . GLU A 1 71 ? 0.589 -14.510 1.498 1.00 0.00 71 GLU A C 8
ATOM 11431 O O . GLU A 1 71 ? 1.125 -15.557 1.872 1.00 0.00 71 GLU A O 8
ATOM 11441 N N . ARG A 1 72 ? 1.214 -13.636 0.701 1.00 0.00 72 ARG A N 8
ATOM 11442 C CA . ARG A 1 72 ? 2.426 -13.880 -0.103 1.00 0.00 72 ARG A CA 8
ATOM 11443 C C . ARG A 1 72 ? 3.534 -12.831 0.159 1.00 0.00 72 ARG A C 8
ATOM 11444 O O . ARG A 1 72 ? 3.598 -12.233 1.231 1.00 0.00 72 ARG A O 8
ATOM 11462 N N . VAL A 1 73 ? 4.415 -12.622 -0.823 1.00 0.00 73 VAL A N 8
ATOM 11463 C CA . VAL A 1 73 ? 5.475 -11.577 -0.864 1.00 0.00 73 VAL A CA 8
ATOM 11464 C C . VAL A 1 73 ? 4.924 -10.161 -0.587 1.00 0.00 73 VAL A C 8
ATOM 11465 O O . VAL A 1 73 ? 3.719 -9.958 -0.757 1.00 0.00 73 VAL A O 8
ATOM 11478 N N . PRO A 1 74 ? 5.767 -9.171 -0.199 1.00 0.00 74 PRO A N 8
ATOM 11479 C CA . PRO A 1 74 ? 5.355 -7.783 0.018 1.00 0.00 74 PRO A CA 8
ATOM 11480 C C . PRO A 1 74 ? 4.511 -7.201 -1.128 1.00 0.00 74 PRO A C 8
ATOM 11481 O O . PRO A 1 74 ? 4.768 -7.477 -2.301 1.00 0.00 74 PRO A O 8
ATOM 11489 N N . THR A 1 75 ? 3.469 -6.436 -0.773 1.00 0.00 75 THR A N 8
ATOM 11490 C CA . THR A 1 75 ? 2.320 -6.157 -1.644 1.00 0.00 75 THR A CA 8
ATOM 11491 C C . THR A 1 75 ? 1.845 -4.715 -1.497 1.00 0.00 75 THR A C 8
ATOM 11492 O O . THR A 1 75 ? 1.696 -4.209 -0.389 1.00 0.00 75 THR A O 8
ATOM 11503 N N . LEU A 1 76 ? 1.552 -4.073 -2.626 1.00 0.00 76 LEU A N 8
ATOM 11504 C CA . LEU A 1 76 ? 0.939 -2.748 -2.722 1.00 0.00 76 LEU A CA 8
ATOM 11505 C C . LEU A 1 76 ? -0.579 -2.897 -2.876 1.00 0.00 76 LEU A C 8
ATOM 11506 O O . LEU A 1 76 ? -1.029 -3.544 -3.818 1.00 0.00 76 LEU A O 8
ATOM 11521 N N . VAL A 1 77 ? -1.363 -2.275 -1.996 1.00 0.00 77 VAL A N 8
ATOM 11522 C CA . VAL A 1 77 ? -2.834 -2.196 -2.086 1.00 0.00 77 VAL A CA 8
ATOM 11523 C C . VAL A 1 77 ? -3.260 -0.737 -2.267 1.00 0.00 77 VAL A C 8
ATOM 11524 O O . VAL A 1 77 ? -2.752 0.152 -1.575 1.00 0.00 77 VAL A O 8
ATOM 11537 N N . PHE A 1 78 ? -4.199 -0.502 -3.180 1.00 0.00 78 PHE A N 8
ATOM 11538 C CA . PHE A 1 78 ? -4.684 0.823 -3.579 1.00 0.00 78 PHE A CA 8
ATOM 11539 C C . PHE A 1 78 ? -6.193 0.943 -3.308 1.00 0.00 78 PHE A C 8
ATOM 11540 O O . PHE A 1 78 ? -6.973 0.095 -3.737 1.00 0.00 78 PHE A O 8
ATOM 11556 N N . ILE A 1 79 ? -6.615 2.014 -2.638 1.00 0.00 79 ILE A N 8
ATOM 11557 C CA . ILE A 1 79 ? -8.017 2.389 -2.393 1.00 0.00 79 ILE A CA 8
ATOM 11558 C C . ILE A 1 79 ? -8.386 3.555 -3.309 1.00 0.00 79 ILE A C 8
ATOM 11559 O O . ILE A 1 79 ? -7.623 4.510 -3.449 1.00 0.00 79 ILE A O 8
ATOM 11574 N N . ARG A 1 80 ? -9.589 3.474 -3.874 1.00 0.00 80 ARG A N 8
ATOM 11575 C CA . ARG A 1 80 ? -10.223 4.504 -4.692 1.00 0.00 80 ARG A CA 8
ATOM 11576 C C . ARG A 1 80 ? -11.734 4.488 -4.472 1.00 0.00 80 ARG A C 8
ATOM 11577 O O . ARG A 1 80 ? -12.342 3.428 -4.531 1.00 0.00 80 ARG A O 8
ATOM 11595 N N . ASP A 1 81 ? -12.336 5.657 -4.238 1.00 0.00 81 ASP A N 8
ATOM 11596 C CA . ASP A 1 81 ? -13.799 5.872 -4.250 1.00 0.00 81 ASP A CA 8
ATOM 11597 C C . ASP A 1 81 ? -14.556 5.132 -3.123 1.00 0.00 81 ASP A C 8
ATOM 11598 O O . ASP A 1 81 ? -15.766 4.916 -3.213 1.00 0.00 81 ASP A O 8
ATOM 11606 N N . GLY A 1 82 ? -13.844 4.714 -2.076 1.00 0.00 82 GLY A N 8
ATOM 11607 C CA . GLY A 1 82 ? -14.372 3.928 -0.955 1.00 0.00 82 GLY A CA 8
ATOM 11608 C C . GLY A 1 82 ? -14.310 2.412 -1.183 1.00 0.00 82 GLY A C 8
ATOM 11609 O O . GLY A 1 82 ? -15.024 1.663 -0.517 1.00 0.00 82 GLY A O 8
ATOM 11613 N N . LYS A 1 83 ? -13.467 1.940 -2.114 1.00 0.00 83 LYS A N 8
ATOM 11614 C CA . LYS A 1 83 ? -13.237 0.505 -2.375 1.00 0.00 83 LYS A CA 8
ATOM 11615 C C . LYS A 1 83 ? -11.787 0.190 -2.785 1.00 0.00 83 LYS A C 8
ATOM 11616 O O . LYS A 1 83 ? -11.005 1.099 -3.065 1.00 0.00 83 LYS A O 8
ATOM 11631 N N . VAL A 1 84 ? -11.406 -1.094 -2.832 1.00 0.00 84 VAL A N 8
ATOM 11632 C CA . VAL A 1 84 ? -10.072 -1.513 -3.310 1.00 0.00 84 VAL A CA 8
ATOM 11633 C C . VAL A 1 84 ? -10.037 -1.441 -4.839 1.00 0.00 84 VAL A C 8
ATOM 11634 O O . VAL A 1 84 ? -10.753 -2.162 -5.532 1.00 0.00 84 VAL A O 8
ATOM 11647 N N . ALA A 1 85 ? -9.192 -0.545 -5.350 1.00 0.00 85 ALA A N 8
ATOM 11648 C CA . ALA A 1 85 ? -8.911 -0.365 -6.775 1.00 0.00 85 ALA A CA 8
ATOM 11649 C C . ALA A 1 85 ? -8.001 -1.462 -7.348 1.00 0.00 85 ALA A C 8
ATOM 11650 O O . ALA A 1 85 ? -8.213 -1.922 -8.470 1.00 0.00 85 ALA A O 8
ATOM 11657 N N . LYS A 1 86 ? -6.972 -1.869 -6.592 1.00 0.00 86 LYS A N 8
ATOM 11658 C CA . LYS A 1 86 ? -5.869 -2.703 -7.087 1.00 0.00 86 LYS A CA 8
ATOM 11659 C C . LYS A 1 86 ? -5.090 -3.400 -5.954 1.00 0.00 86 LYS A C 8
ATOM 11660 O O . LYS A 1 86 ? -4.964 -2.854 -4.857 1.00 0.00 86 LYS A O 8
ATOM 11675 N N . VAL A 1 87 ? -4.552 -4.585 -6.243 1.00 0.00 87 VAL A N 8
ATOM 11676 C CA . VAL A 1 87 ? -3.587 -5.321 -5.410 1.00 0.00 87 VAL A CA 8
ATOM 11677 C C . VAL A 1 87 ? -2.460 -5.825 -6.328 1.00 0.00 87 VAL A C 8
ATOM 11678 O O . VAL A 1 87 ? -2.734 -6.526 -7.305 1.00 0.00 87 VAL A O 8
ATOM 11691 N N . PHE A 1 88 ? -1.213 -5.459 -6.018 1.00 0.00 88 PHE A N 8
ATOM 11692 C CA . PHE A 1 88 ? -0.002 -5.860 -6.742 1.00 0.00 88 PHE A CA 8
ATOM 11693 C C . PHE A 1 88 ? 1.033 -6.437 -5.769 1.00 0.00 88 PHE A C 8
ATOM 11694 O O . PHE A 1 88 ? 1.603 -5.721 -4.947 1.00 0.00 88 PHE A O 8
ATOM 11710 N N . SER A 1 89 ? 1.315 -7.733 -5.887 1.00 0.00 89 SER A N 8
ATOM 11711 C CA . SER A 1 89 ? 2.384 -8.422 -5.164 1.00 0.00 89 SER A CA 8
ATOM 11712 C C . SER A 1 89 ? 3.664 -8.485 -6.015 1.00 0.00 89 SER A C 8
ATOM 11713 O O . SER A 1 89 ? 3.653 -9.022 -7.125 1.00 0.00 89 SER A O 8
ATOM 11720 N N . GLY A 1 90 ? 4.774 -7.949 -5.493 1.00 0.00 90 GLY A N 8
ATOM 11721 C CA . GLY A 1 90 ? 6.079 -7.919 -6.176 1.00 0.00 90 GLY A CA 8
ATOM 11722 C C . GLY A 1 90 ? 6.776 -6.561 -6.105 1.00 0.00 90 GLY A C 8
ATOM 11723 O O . GLY A 1 90 ? 6.434 -5.722 -5.272 1.00 0.00 90 GLY A O 8
ATOM 11727 N N . ILE A 1 91 ? 7.791 -6.369 -6.955 1.00 0.00 91 ILE A N 8
ATOM 11728 C CA . ILE A 1 91 ? 8.712 -5.213 -6.935 1.00 0.00 91 ILE A CA 8
ATOM 11729 C C . ILE A 1 91 ? 8.350 -4.194 -8.037 1.00 0.00 91 ILE A C 8
ATOM 11730 O O . ILE A 1 91 ? 8.001 -4.584 -9.154 1.00 0.00 91 ILE A O 8
ATOM 11745 N N . MET A 1 92 ? 8.469 -2.897 -7.734 1.00 0.00 92 MET A N 8
ATOM 11746 C CA . MET A 1 92 ? 8.225 -1.774 -8.658 1.00 0.00 92 MET A CA 8
ATOM 11747 C C . MET A 1 92 ? 9.446 -0.885 -8.872 1.00 0.00 92 MET A C 8
ATOM 11748 O O . MET A 1 92 ? 10.406 -0.882 -8.098 1.00 0.00 92 MET A O 8
ATOM 11760 N N . ASN A 1 93 ? 9.332 -0.068 -9.920 1.00 0.00 93 ASN A N 8
ATOM 11761 C CA . ASN A 1 93 ? 10.157 1.104 -10.232 1.00 0.00 93 ASN A CA 8
ATOM 11762 C C . ASN A 1 93 ? 9.240 2.353 -10.310 1.00 0.00 93 ASN A C 8
ATOM 11763 O O . ASN A 1 93 ? 8.049 2.213 -10.626 1.00 0.00 93 ASN A O 8
ATOM 11773 N N . PRO A 1 94 ? 9.733 3.578 -10.030 1.00 0.00 94 PRO A N 8
ATOM 11774 C CA . PRO A 1 94 ? 8.862 4.711 -9.694 1.00 0.00 94 PRO A CA 8
ATOM 11775 C C . PRO A 1 94 ? 8.050 5.215 -10.888 1.00 0.00 94 PRO A C 8
ATOM 11776 O O . PRO A 1 94 ? 6.885 5.570 -10.723 1.00 0.00 94 PRO A O 8
ATOM 11784 N N . ARG A 1 95 ? 8.630 5.194 -12.094 1.00 0.00 95 ARG A N 8
ATOM 11785 C CA . ARG A 1 95 ? 7.949 5.543 -13.353 1.00 0.00 95 ARG A CA 8
ATOM 11786 C C . ARG A 1 95 ? 6.688 4.695 -13.605 1.00 0.00 95 ARG A C 8
ATOM 11787 O O . ARG A 1 95 ? 5.692 5.198 -14.117 1.00 0.00 95 ARG A O 8
ATOM 11805 N N . GLU A 1 96 ? 6.710 3.419 -13.206 1.00 0.00 96 GLU A N 8
ATOM 11806 C CA . GLU A 1 96 ? 5.574 2.503 -13.338 1.00 0.00 96 GLU A CA 8
ATOM 11807 C C . GLU A 1 96 ? 4.549 2.688 -12.204 1.00 0.00 96 GLU A C 8
ATOM 11808 O O . GLU A 1 96 ? 3.361 2.481 -12.428 1.00 0.00 96 GLU A O 8
ATOM 11818 N N . LEU A 1 97 ? 4.968 3.156 -11.019 1.00 0.00 97 LEU A N 8
ATOM 11819 C CA . LEU A 1 97 ? 4.045 3.547 -9.943 1.00 0.00 97 LEU A CA 8
ATOM 11820 C C . LEU A 1 97 ? 3.169 4.742 -10.367 1.00 0.00 97 LEU A C 8
ATOM 11821 O O . LEU A 1 97 ? 1.955 4.722 -10.164 1.00 0.00 97 LEU A O 8
ATOM 11836 N N . GLN A 1 98 ? 3.783 5.748 -11.005 1.00 0.00 98 GLN A N 8
ATOM 11837 C CA . GLN A 1 98 ? 3.087 6.871 -11.653 1.00 0.00 98 GLN A CA 8
ATOM 11838 C C . GLN A 1 98 ? 2.084 6.378 -12.701 1.00 0.00 98 GLN A C 8
ATOM 11839 O O . GLN A 1 98 ? 0.933 6.812 -12.694 1.00 0.00 98 GLN A O 8
ATOM 11851 N N . ALA A 1 99 ? 2.496 5.449 -13.567 1.00 0.00 99 ALA A N 8
ATOM 11852 C CA . ALA A 1 99 ? 1.650 4.909 -14.631 1.00 0.00 99 ALA A CA 8
ATOM 11853 C C . ALA A 1 99 ? 0.467 4.084 -14.095 1.00 0.00 99 ALA A C 8
ATOM 11854 O O . ALA A 1 99 ? -0.647 4.230 -14.595 1.00 0.00 99 ALA A O 8
ATOM 11861 N N . LEU A 1 100 ? 0.681 3.257 -13.069 1.00 0.00 100 LEU A N 8
ATOM 11862 C CA . LEU A 1 100 ? -0.376 2.475 -12.415 1.00 0.00 100 LEU A CA 8
ATOM 11863 C C . LEU A 1 100 ? -1.403 3.397 -11.750 1.00 0.00 100 LEU A C 8
ATOM 11864 O O . LEU A 1 100 ? -2.600 3.254 -11.977 1.00 0.00 100 LEU A O 8
ATOM 11879 N N . TYR A 1 101 ? -0.952 4.403 -10.996 1.00 0.00 101 TYR A N 8
ATOM 11880 C CA . TYR A 1 101 ? -1.858 5.374 -10.367 1.00 0.00 101 TYR A CA 8
ATOM 11881 C C . TYR A 1 101 ? -2.630 6.221 -11.391 1.00 0.00 101 TYR A C 8
ATOM 11882 O O . TYR A 1 101 ? -3.849 6.374 -11.282 1.00 0.00 101 TYR A O 8
ATOM 11899 N N . ALA A 1 102 ? -1.941 6.733 -12.407 1.00 0.00 102 ALA A N 8
ATOM 11900 C CA . ALA A 1 102 ? -2.548 7.448 -13.530 1.00 0.00 102 ALA A CA 8
ATOM 11901 C C . ALA A 1 102 ? -3.522 6.568 -14.340 1.00 0.00 102 ALA A C 8
ATOM 11902 O O . ALA A 1 102 ? -4.455 7.085 -14.952 1.00 0.00 102 ALA A O 8
ATOM 11909 N N . SER A 1 103 ? -3.367 5.249 -14.295 1.00 0.00 103 SER A N 8
ATOM 11910 C CA . SER A 1 103 ? -4.335 4.319 -14.883 1.00 0.00 103 SER A CA 8
ATOM 11911 C C . SER A 1 103 ? -5.621 4.272 -14.044 1.00 0.00 103 SER A C 8
ATOM 11912 O O . SER A 1 103 ? -6.728 4.261 -14.584 1.00 0.00 103 SER A O 8
ATOM 11919 N N . ILE A 1 104 ? -5.494 4.293 -12.710 1.00 0.00 104 ILE A N 8
ATOM 11920 C CA . ILE A 1 104 ? -6.635 4.269 -11.778 1.00 0.00 104 ILE A CA 8
ATOM 11921 C C . ILE A 1 104 ? -7.371 5.609 -11.824 1.00 0.00 104 ILE A C 8
ATOM 11922 O O . ILE A 1 104 ? -8.567 5.641 -12.094 1.00 0.00 104 ILE A O 8
ATOM 11937 N N . MET A 1 1 ? 9.503 13.785 -1.001 1.00 0.00 1 MET A N 9
ATOM 11938 C CA . MET A 1 1 ? 8.773 13.697 0.267 1.00 0.00 1 MET A CA 9
ATOM 11939 C C . MET A 1 1 ? 7.556 12.768 0.165 1.00 0.00 1 MET A C 9
ATOM 11940 O O . MET A 1 1 ? 6.997 12.577 -0.915 1.00 0.00 1 MET A O 9
ATOM 11952 N N . SER A 1 2 ? 7.100 12.217 1.291 1.00 0.00 2 SER A N 9
ATOM 11953 C CA . SER A 1 2 ? 5.961 11.290 1.357 1.00 0.00 2 SER A CA 9
ATOM 11954 C C . SER A 1 2 ? 5.374 11.187 2.781 1.00 0.00 2 SER A C 9
ATOM 11955 O O . SER A 1 2 ? 5.867 11.819 3.719 1.00 0.00 2 SER A O 9
ATOM 11962 N N . ALA A 1 3 ? 4.311 10.389 2.943 1.00 0.00 3 ALA A N 9
ATOM 11963 C CA . ALA A 1 3 ? 3.559 10.214 4.196 1.00 0.00 3 ALA A CA 9
ATOM 11964 C C . ALA A 1 3 ? 3.787 8.840 4.862 1.00 0.00 3 ALA A C 9
ATOM 11965 O O . ALA A 1 3 ? 3.061 8.473 5.792 1.00 0.00 3 ALA A O 9
ATOM 11972 N N . ILE A 1 4 ? 4.770 8.076 4.373 1.00 0.00 4 ILE A N 9
ATOM 11973 C CA . ILE A 1 4 ? 4.973 6.639 4.631 1.00 0.00 4 ILE A CA 9
ATOM 11974 C C . ILE A 1 4 ? 5.163 6.344 6.126 1.00 0.00 4 ILE A C 9
ATOM 11975 O O . ILE A 1 4 ? 6.225 6.583 6.697 1.00 0.00 4 ILE A O 9
ATOM 11990 N N . ARG A 1 5 ? 4.103 5.815 6.744 1.00 0.00 5 ARG A N 9
ATOM 11991 C CA . ARG A 1 5 ? 3.953 5.437 8.157 1.00 0.00 5 ARG A CA 9
ATOM 11992 C C . ARG A 1 5 ? 2.900 4.321 8.264 1.00 0.00 5 ARG A C 9
ATOM 11993 O O . ARG A 1 5 ? 2.095 4.179 7.363 1.00 0.00 5 ARG A O 9
ATOM 12011 N N . ASP A 1 6 ? 2.878 3.531 9.324 1.00 0.00 6 ASP A N 9
ATOM 12012 C CA . ASP A 1 6 ? 1.833 2.539 9.639 1.00 0.00 6 ASP A CA 9
ATOM 12013 C C . ASP A 1 6 ? 0.478 3.219 9.926 1.00 0.00 6 ASP A C 9
ATOM 12014 O O . ASP A 1 6 ? 0.424 4.265 10.576 1.00 0.00 6 ASP A O 9
ATOM 12022 N N . ILE A 1 7 ? -0.624 2.626 9.439 1.00 0.00 7 ILE A N 9
ATOM 12023 C CA . ILE A 1 7 ? -2.003 3.145 9.595 1.00 0.00 7 ILE A CA 9
ATOM 12024 C C . ILE A 1 7 ? -3.000 2.138 10.182 1.00 0.00 7 ILE A C 9
ATOM 12025 O O . ILE A 1 7 ? -4.194 2.273 9.936 1.00 0.00 7 ILE A O 9
ATOM 12040 N N . THR A 1 8 ? -2.562 1.129 10.945 1.00 0.00 8 THR A N 9
ATOM 12041 C CA . THR A 1 8 ? -3.393 -0.011 11.398 1.00 0.00 8 THR A CA 9
ATOM 12042 C C . THR A 1 8 ? -4.777 0.377 11.943 1.00 0.00 8 THR A C 9
ATOM 12043 O O . THR A 1 8 ? -5.756 -0.316 11.666 1.00 0.00 8 THR A O 9
ATOM 12054 N N . THR A 1 9 ? -4.868 1.501 12.669 1.00 0.00 9 THR A N 9
ATOM 12055 C CA . THR A 1 9 ? -6.115 2.020 13.268 1.00 0.00 9 THR A CA 9
ATOM 12056 C C . THR A 1 9 ? -7.037 2.740 12.266 1.00 0.00 9 THR A C 9
ATOM 12057 O O . THR A 1 9 ? -8.229 2.871 12.534 1.00 0.00 9 THR A O 9
ATOM 12068 N N . GLU A 1 10 ? -6.517 3.166 11.109 1.00 0.00 10 GLU A N 9
ATOM 12069 C CA . GLU A 1 10 ? -7.263 3.803 10.012 1.00 0.00 10 GLU A CA 9
ATOM 12070 C C . GLU A 1 10 ? -7.311 2.932 8.726 1.00 0.00 10 GLU A C 9
ATOM 12071 O O . GLU A 1 10 ? -7.705 3.427 7.669 1.00 0.00 10 GLU A O 9
ATOM 12081 N N . ALA A 1 11 ? -6.884 1.663 8.794 1.00 0.00 11 ALA A N 9
ATOM 12082 C CA . ALA A 1 11 ? -6.761 0.737 7.650 1.00 0.00 11 ALA A CA 9
ATOM 12083 C C . ALA A 1 11 ? -7.833 -0.368 7.554 1.00 0.00 11 ALA A C 9
ATOM 12084 O O . ALA A 1 11 ? -7.777 -1.212 6.654 1.00 0.00 11 ALA A O 9
ATOM 12091 N N . GLY A 1 12 ? -8.796 -0.399 8.479 1.00 0.00 12 GLY A N 9
ATOM 12092 C CA . GLY A 1 12 ? -9.886 -1.380 8.510 1.00 0.00 12 GLY A CA 9
ATOM 12093 C C . GLY A 1 12 ? -10.868 -1.182 7.359 1.00 0.00 12 GLY A C 9
ATOM 12094 O O . GLY A 1 12 ? -11.196 -0.048 7.005 1.00 0.00 12 GLY A O 9
ATOM 12098 N N . MET A 1 13 ? -11.390 -2.289 6.816 1.00 0.00 13 MET A N 9
ATOM 12099 C CA . MET A 1 13 ? -12.356 -2.291 5.706 1.00 0.00 13 MET A CA 9
ATOM 12100 C C . MET A 1 13 ? -13.563 -1.372 5.936 1.00 0.00 13 MET A C 9
ATOM 12101 O O . MET A 1 13 ? -14.062 -0.750 5.002 1.00 0.00 13 MET A O 9
ATOM 12113 N N . ALA A 1 14 ? -13.974 -1.231 7.200 1.00 0.00 14 ALA A N 9
ATOM 12114 C CA . ALA A 1 14 ? -15.063 -0.379 7.664 1.00 0.00 14 ALA A CA 9
ATOM 12115 C C . ALA A 1 14 ? -14.974 1.072 7.155 1.00 0.00 14 ALA A C 9
ATOM 12116 O O . ALA A 1 14 ? -15.927 1.573 6.562 1.00 0.00 14 ALA A O 9
ATOM 12123 N N . HIS A 1 15 ? -13.834 1.737 7.362 1.00 0.00 15 HIS A N 9
ATOM 12124 C CA . HIS A 1 15 ? -13.593 3.089 6.865 1.00 0.00 15 HIS A CA 9
ATOM 12125 C C . HIS A 1 15 ? -12.939 3.090 5.476 1.00 0.00 15 HIS A C 9
ATOM 12126 O O . HIS A 1 15 ? -13.194 4.015 4.715 1.00 0.00 15 HIS A O 9
ATOM 12139 N N . PHE A 1 16 ? -12.177 2.060 5.087 1.00 0.00 16 PHE A N 9
ATOM 12140 C CA . PHE A 1 16 ? -11.624 1.913 3.719 1.00 0.00 16 PHE A CA 9
ATOM 12141 C C . PHE A 1 16 ? -12.710 1.849 2.632 1.00 0.00 16 PHE A C 9
ATOM 12142 O O . PHE A 1 16 ? -12.477 2.288 1.505 1.00 0.00 16 PHE A O 9
ATOM 12158 N N . GLU A 1 17 ? -13.903 1.361 2.975 1.00 0.00 17 GLU A N 9
ATOM 12159 C CA . GLU A 1 17 ? -15.090 1.399 2.111 1.00 0.00 17 GLU A CA 9
ATOM 12160 C C . GLU A 1 17 ? -15.781 2.784 2.100 1.00 0.00 17 GLU A C 9
ATOM 12161 O O . GLU A 1 17 ? -16.757 2.991 1.375 1.00 0.00 17 GLU A O 9
ATOM 12171 N N . GLY A 1 18 ? -15.285 3.735 2.898 1.00 0.00 18 GLY A N 9
ATOM 12172 C CA . GLY A 1 18 ? -15.765 5.119 3.008 1.00 0.00 18 GLY A CA 9
ATOM 12173 C C . GLY A 1 18 ? -14.704 6.175 2.677 1.00 0.00 18 GLY A C 9
ATOM 12174 O O . GLY A 1 18 ? -15.020 7.366 2.704 1.00 0.00 18 GLY A O 9
ATOM 12178 N N . LEU A 1 19 ? -13.466 5.761 2.370 1.00 0.00 19 LEU A N 9
ATOM 12179 C CA . LEU A 1 19 ? -12.377 6.660 1.970 1.00 0.00 19 LEU A CA 9
ATOM 12180 C C . LEU A 1 19 ? -12.578 7.249 0.553 1.00 0.00 19 LEU A C 9
ATOM 12181 O O . LEU A 1 19 ? -13.593 7.035 -0.107 1.00 0.00 19 LEU A O 9
ATOM 12196 N N . SER A 1 20 ? -11.603 8.029 0.092 1.00 0.00 20 SER A N 9
ATOM 12197 C CA . SER A 1 20 ? -11.604 8.696 -1.220 1.00 0.00 20 SER A CA 9
ATOM 12198 C C . SER A 1 20 ? -10.333 8.326 -2.000 1.00 0.00 20 SER A C 9
ATOM 12199 O O . SER A 1 20 ? -10.370 8.087 -3.208 1.00 0.00 20 SER A O 9
ATOM 12206 N N . ASP A 1 21 ? -9.232 8.174 -1.260 1.00 0.00 21 ASP A N 9
ATOM 12207 C CA . ASP A 1 21 ? -7.944 7.669 -1.680 1.00 0.00 21 ASP A CA 9
ATOM 12208 C C . ASP A 1 21 ? -7.247 7.025 -0.471 1.00 0.00 21 ASP A C 9
ATOM 12209 O O . ASP A 1 21 ? -7.479 7.454 0.665 1.00 0.00 21 ASP A O 9
ATOM 12217 N N . ALA A 1 22 ? -6.375 6.052 -0.744 1.00 0.00 22 ALA A N 9
ATOM 12218 C CA . ALA A 1 22 ? -5.375 5.511 0.185 1.00 0.00 22 ALA A CA 9
ATOM 12219 C C . ALA A 1 22 ? -4.425 4.526 -0.530 1.00 0.00 22 ALA A C 9
ATOM 12220 O O . ALA A 1 22 ? -4.875 3.688 -1.310 1.00 0.00 22 ALA A O 9
ATOM 12227 N N . ILE A 1 23 ? -3.118 4.597 -0.275 1.00 0.00 23 ILE A N 9
ATOM 12228 C CA . ILE A 1 23 ? -2.130 3.606 -0.757 1.00 0.00 23 ILE A CA 9
ATOM 12229 C C . ILE A 1 23 ? -1.455 2.962 0.456 1.00 0.00 23 ILE A C 9
ATOM 12230 O O . ILE A 1 23 ? -0.949 3.658 1.337 1.00 0.00 23 ILE A O 9
ATOM 12245 N N . VAL A 1 24 ? -1.406 1.630 0.487 1.00 0.00 24 VAL A N 9
ATOM 12246 C CA . VAL A 1 24 ? -0.858 0.863 1.609 1.00 0.00 24 VAL A CA 9
ATOM 12247 C C . VAL A 1 24 ? 0.121 -0.188 1.101 1.00 0.00 24 VAL A C 9
ATOM 12248 O O . VAL A 1 24 ? -0.239 -1.050 0.304 1.00 0.00 24 VAL A O 9
ATOM 12261 N N . PHE A 1 25 ? 1.355 -0.113 1.588 1.00 0.00 25 PHE A N 9
ATOM 12262 C CA . PHE A 1 25 ? 2.402 -1.097 1.369 1.00 0.00 25 PHE A CA 9
ATOM 12263 C C . PHE A 1 25 ? 2.556 -1.988 2.614 1.00 0.00 25 PHE A C 9
ATOM 12264 O O . PHE A 1 25 ? 2.793 -1.500 3.719 1.00 0.00 25 PHE A O 9
ATOM 12280 N N . PHE A 1 26 ? 2.416 -3.300 2.425 1.00 0.00 26 PHE A N 9
ATOM 12281 C CA . PHE A 1 26 ? 2.510 -4.321 3.465 1.00 0.00 26 PHE A CA 9
ATOM 12282 C C . PHE A 1 26 ? 3.864 -5.036 3.430 1.00 0.00 26 PHE A C 9
ATOM 12283 O O . PHE A 1 26 ? 4.336 -5.427 2.362 1.00 0.00 26 PHE A O 9
ATOM 12299 N N . HIS A 1 27 ? 4.479 -5.218 4.603 1.00 0.00 27 HIS A N 9
ATOM 12300 C CA . HIS A 1 27 ? 5.845 -5.713 4.733 1.00 0.00 27 HIS A CA 9
ATOM 12301 C C . HIS A 1 27 ? 6.097 -6.471 6.065 1.00 0.00 27 HIS A C 9
ATOM 12302 O O . HIS A 1 27 ? 5.357 -6.310 7.045 1.00 0.00 27 HIS A O 9
ATOM 12316 N N . LYS A 1 28 ? 7.182 -7.262 6.108 1.00 0.00 28 LYS A N 9
ATOM 12317 C CA . LYS A 1 28 ? 7.591 -8.132 7.210 1.00 0.00 28 LYS A CA 9
ATOM 12318 C C . LYS A 1 28 ? 9.111 -7.998 7.430 1.00 0.00 28 LYS A C 9
ATOM 12319 O O . LYS A 1 28 ? 9.871 -7.805 6.488 1.00 0.00 28 LYS A O 9
ATOM 12334 N N . ASN A 1 29 ? 9.587 -8.166 8.658 1.00 0.00 29 ASN A N 9
ATOM 12335 C CA . ASN A 1 29 ? 11.007 -8.149 9.050 1.00 0.00 29 ASN A CA 9
ATOM 12336 C C . ASN A 1 29 ? 11.923 -9.097 8.227 1.00 0.00 29 ASN A C 9
ATOM 12337 O O . ASN A 1 29 ? 13.142 -8.914 8.207 1.00 0.00 29 ASN A O 9
ATOM 12347 N N . LEU A 1 30 ? 11.337 -10.111 7.574 1.00 0.00 30 LEU A N 9
ATOM 12348 C CA . LEU A 1 30 ? 12.026 -11.164 6.821 1.00 0.00 30 LEU A CA 9
ATOM 12349 C C . LEU A 1 30 ? 12.029 -10.968 5.295 1.00 0.00 30 LEU A C 9
ATOM 12350 O O . LEU A 1 30 ? 12.524 -11.835 4.575 1.00 0.00 30 LEU A O 9
ATOM 12365 N N . CYS A 1 31 ? 11.516 -9.840 4.787 1.00 0.00 31 CYS A N 9
ATOM 12366 C CA . CYS A 1 31 ? 11.625 -9.452 3.380 1.00 0.00 31 CYS A CA 9
ATOM 12367 C C . CYS A 1 31 ? 12.847 -8.524 3.166 1.00 0.00 31 CYS A C 9
ATOM 12368 O O . CYS A 1 31 ? 12.884 -7.433 3.732 1.00 0.00 31 CYS A O 9
ATOM 12374 N N . PRO A 1 32 ? 13.864 -8.940 2.382 1.00 0.00 32 PRO A N 9
ATOM 12375 C CA . PRO A 1 32 ? 15.001 -8.094 2.012 1.00 0.00 32 PRO A CA 9
ATOM 12376 C C . PRO A 1 32 ? 14.659 -7.132 0.863 1.00 0.00 32 PRO A C 9
ATOM 12377 O O . PRO A 1 32 ? 15.020 -5.960 0.929 1.00 0.00 32 PRO A O 9
ATOM 12385 N N . HIS A 1 33 ? 13.956 -7.592 -0.183 1.00 0.00 33 HIS A N 9
ATOM 12386 C CA . HIS A 1 33 ? 13.692 -6.781 -1.382 1.00 0.00 33 HIS A CA 9
ATOM 12387 C C . HIS A 1 33 ? 12.653 -5.668 -1.157 1.00 0.00 33 HIS A C 9
ATOM 12388 O O . HIS A 1 33 ? 12.679 -4.652 -1.855 1.00 0.00 33 HIS A O 9
ATOM 12401 N N . CYS A 1 34 ? 11.768 -5.810 -0.160 1.00 0.00 34 CYS A N 9
ATOM 12402 C CA . CYS A 1 34 ? 10.687 -4.856 0.121 1.00 0.00 34 CYS A CA 9
ATOM 12403 C C . CYS A 1 34 ? 11.184 -3.477 0.602 1.00 0.00 34 CYS A C 9
ATOM 12404 O O . CYS A 1 34 ? 10.427 -2.511 0.611 1.00 0.00 34 CYS A O 9
ATOM 12410 N N . LYS A 1 35 ? 12.477 -3.336 0.916 1.00 0.00 35 LYS A N 9
ATOM 12411 C CA . LYS A 1 35 ? 13.129 -2.026 1.064 1.00 0.00 35 LYS A CA 9
ATOM 12412 C C . LYS A 1 35 ? 12.983 -1.153 -0.194 1.00 0.00 35 LYS A C 9
ATOM 12413 O O . LYS A 1 35 ? 12.712 0.038 -0.088 1.00 0.00 35 LYS A O 9
ATOM 12428 N N . ASN A 1 36 ? 13.105 -1.731 -1.393 1.00 0.00 36 ASN A N 9
ATOM 12429 C CA . ASN A 1 36 ? 13.034 -0.978 -2.661 1.00 0.00 36 ASN A CA 9
ATOM 12430 C C . ASN A 1 36 ? 11.657 -0.326 -2.851 1.00 0.00 36 ASN A C 9
ATOM 12431 O O . ASN A 1 36 ? 11.576 0.834 -3.262 1.00 0.00 36 ASN A O 9
ATOM 12441 N N . MET A 1 37 ? 10.600 -1.030 -2.431 1.00 0.00 37 MET A N 9
ATOM 12442 C CA . MET A 1 37 ? 9.226 -0.533 -2.349 1.00 0.00 37 MET A CA 9
ATOM 12443 C C . MET A 1 37 ? 9.143 0.825 -1.631 1.00 0.00 37 MET A C 9
ATOM 12444 O O . MET A 1 37 ? 8.509 1.731 -2.152 1.00 0.00 37 MET A O 9
ATOM 12456 N N . GLU A 1 38 ? 9.827 1.009 -0.498 1.00 0.00 38 GLU A N 9
ATOM 12457 C CA . GLU A 1 38 ? 9.801 2.270 0.262 1.00 0.00 38 GLU A CA 9
ATOM 12458 C C . GLU A 1 38 ? 10.437 3.404 -0.543 1.00 0.00 38 GLU A C 9
ATOM 12459 O O . GLU A 1 38 ? 9.900 4.509 -0.627 1.00 0.00 38 GLU A O 9
ATOM 12469 N N . LYS A 1 39 ? 11.575 3.113 -1.173 1.00 0.00 39 LYS A N 9
ATOM 12470 C CA . LYS A 1 39 ? 12.337 4.094 -1.949 1.00 0.00 39 LYS A CA 9
ATOM 12471 C C . LYS A 1 39 ? 11.547 4.563 -3.179 1.00 0.00 39 LYS A C 9
ATOM 12472 O O . LYS A 1 39 ? 11.482 5.762 -3.454 1.00 0.00 39 LYS A O 9
ATOM 12487 N N . VAL A 1 40 ? 10.907 3.641 -3.895 1.00 0.00 40 VAL A N 9
ATOM 12488 C CA . VAL A 1 40 ? 10.110 3.976 -5.091 1.00 0.00 40 VAL A CA 9
ATOM 12489 C C . VAL A 1 40 ? 8.769 4.637 -4.758 1.00 0.00 40 VAL A C 9
ATOM 12490 O O . VAL A 1 40 ? 8.323 5.504 -5.505 1.00 0.00 40 VAL A O 9
ATOM 12503 N N . LEU A 1 41 ? 8.152 4.268 -3.631 1.00 0.00 41 LEU A N 9
ATOM 12504 C CA . LEU A 1 41 ? 6.949 4.917 -3.105 1.00 0.00 41 LEU A CA 9
ATOM 12505 C C . LEU A 1 41 ? 7.222 6.341 -2.607 1.00 0.00 41 LEU A C 9
ATOM 12506 O O . LEU A 1 41 ? 6.347 7.192 -2.720 1.00 0.00 41 LEU A O 9
ATOM 12521 N N . ASP A 1 42 ? 8.419 6.627 -2.090 1.00 0.00 42 ASP A N 9
ATOM 12522 C CA . ASP A 1 42 ? 8.810 7.987 -1.684 1.00 0.00 42 ASP A CA 9
ATOM 12523 C C . ASP A 1 42 ? 8.975 8.908 -2.899 1.00 0.00 42 ASP A C 9
ATOM 12524 O O . ASP A 1 42 ? 8.375 9.983 -2.978 1.00 0.00 42 ASP A O 9
ATOM 12532 N N . LYS A 1 43 ? 9.747 8.443 -3.881 1.00 0.00 43 LYS A N 9
ATOM 12533 C CA . LYS A 1 43 ? 9.918 9.113 -5.176 1.00 0.00 43 LYS A CA 9
ATOM 12534 C C . LYS A 1 43 ? 8.596 9.252 -5.951 1.00 0.00 43 LYS A C 9
ATOM 12535 O O . LYS A 1 43 ? 8.447 10.202 -6.727 1.00 0.00 43 LYS A O 9
ATOM 12550 N N . PHE A 1 44 ? 7.629 8.357 -5.735 1.00 0.00 44 PHE A N 9
ATOM 12551 C CA . PHE A 1 44 ? 6.268 8.454 -6.263 1.00 0.00 44 PHE A CA 9
ATOM 12552 C C . PHE A 1 44 ? 5.440 9.519 -5.515 1.00 0.00 44 PHE A C 9
ATOM 12553 O O . PHE A 1 44 ? 4.866 10.395 -6.157 1.00 0.00 44 PHE A O 9
ATOM 12569 N N . GLY A 1 45 ? 5.426 9.491 -4.175 1.00 0.00 45 GLY A N 9
ATOM 12570 C CA . GLY A 1 45 ? 4.709 10.449 -3.322 1.00 0.00 45 GLY A CA 9
ATOM 12571 C C . GLY A 1 45 ? 5.139 11.896 -3.562 1.00 0.00 45 GLY A C 9
ATOM 12572 O O . GLY A 1 45 ? 4.308 12.797 -3.518 1.00 0.00 45 GLY A O 9
ATOM 12576 N N . ALA A 1 46 ? 6.407 12.094 -3.937 1.00 0.00 46 ALA A N 9
ATOM 12577 C CA . ALA A 1 46 ? 6.972 13.382 -4.348 1.00 0.00 46 ALA A CA 9
ATOM 12578 C C . ALA A 1 46 ? 6.255 13.999 -5.568 1.00 0.00 46 ALA A C 9
ATOM 12579 O O . ALA A 1 46 ? 6.174 15.224 -5.679 1.00 0.00 46 ALA A O 9
ATOM 12586 N N . ARG A 1 47 ? 5.730 13.157 -6.474 1.00 0.00 47 ARG A N 9
ATOM 12587 C CA . ARG A 1 47 ? 4.972 13.561 -7.669 1.00 0.00 47 ARG A CA 9
ATOM 12588 C C . ARG A 1 47 ? 3.451 13.388 -7.514 1.00 0.00 47 ARG A C 9
ATOM 12589 O O . ARG A 1 47 ? 2.699 13.918 -8.335 1.00 0.00 47 ARG A O 9
ATOM 12607 N N . ALA A 1 48 ? 2.976 12.701 -6.466 1.00 0.00 48 ALA A N 9
ATOM 12608 C CA . ALA A 1 48 ? 1.551 12.499 -6.164 1.00 0.00 48 ALA A CA 9
ATOM 12609 C C . ALA A 1 48 ? 1.145 13.008 -4.752 1.00 0.00 48 ALA A C 9
ATOM 12610 O O . ALA A 1 48 ? 0.558 12.250 -3.973 1.00 0.00 48 ALA A O 9
ATOM 12617 N N . PRO A 1 49 ? 1.391 14.292 -4.416 1.00 0.00 49 PRO A N 9
ATOM 12618 C CA . PRO A 1 49 ? 1.321 14.822 -3.053 1.00 0.00 49 PRO A CA 9
ATOM 12619 C C . PRO A 1 49 ? -0.064 14.691 -2.408 1.00 0.00 49 PRO A C 9
ATOM 12620 O O . PRO A 1 49 ? -0.162 14.584 -1.187 1.00 0.00 49 PRO A O 9
ATOM 12628 N N . GLN A 1 50 ? -1.132 14.679 -3.214 1.00 0.00 50 GLN A N 9
ATOM 12629 C CA . GLN A 1 50 ? -2.507 14.541 -2.719 1.00 0.00 50 GLN A CA 9
ATOM 12630 C C . GLN A 1 50 ? -2.873 13.119 -2.244 1.00 0.00 50 GLN A C 9
ATOM 12631 O O . GLN A 1 50 ? -3.843 12.973 -1.500 1.00 0.00 50 GLN A O 9
ATOM 12643 N N . VAL A 1 51 ? -2.129 12.088 -2.666 1.00 0.00 51 VAL A N 9
ATOM 12644 C CA . VAL A 1 51 ? -2.347 10.688 -2.244 1.00 0.00 51 VAL A CA 9
ATOM 12645 C C . VAL A 1 51 ? -1.511 10.370 -1.002 1.00 0.00 51 VAL A C 9
ATOM 12646 O O . VAL A 1 51 ? -0.393 10.866 -0.842 1.00 0.00 51 VAL A O 9
ATOM 12659 N N . ALA A 1 52 ? -2.051 9.520 -0.126 1.00 0.00 52 ALA A N 9
ATOM 12660 C CA . ALA A 1 52 ? -1.400 9.129 1.117 1.00 0.00 52 ALA A CA 9
ATOM 12661 C C . ALA A 1 52 ? -0.853 7.702 1.000 1.00 0.00 52 ALA A C 9
ATOM 12662 O O . ALA A 1 52 ? -1.624 6.741 0.964 1.00 0.00 52 ALA A O 9
ATOM 12669 N N . ILE A 1 53 ? 0.478 7.570 0.942 1.00 0.00 53 ILE A N 9
ATOM 12670 C CA . ILE A 1 53 ? 1.165 6.273 1.018 1.00 0.00 53 ILE A CA 9
ATOM 12671 C C . ILE A 1 53 ? 1.517 5.950 2.472 1.00 0.00 53 ILE A C 9
ATOM 12672 O O . ILE A 1 53 ? 2.087 6.793 3.166 1.00 0.00 53 ILE A O 9
ATOM 12687 N N . SER A 1 54 ? 1.222 4.737 2.925 1.00 0.00 54 SER A N 9
ATOM 12688 C CA . SER A 1 54 ? 1.510 4.240 4.277 1.00 0.00 54 SER A CA 9
ATOM 12689 C C . SER A 1 54 ? 2.227 2.879 4.231 1.00 0.00 54 SER A C 9
ATOM 12690 O O . SER A 1 54 ? 2.093 2.133 3.259 1.00 0.00 54 SER A O 9
ATOM 12697 N N . SER A 1 55 ? 2.980 2.511 5.272 1.00 0.00 55 SER A N 9
ATOM 12698 C CA . SER A 1 55 ? 3.723 1.244 5.352 1.00 0.00 55 SER A CA 9
ATOM 12699 C C . SER A 1 55 ? 3.360 0.399 6.595 1.00 0.00 55 SER A C 9
ATOM 12700 O O . SER A 1 55 ? 3.758 0.728 7.715 1.00 0.00 55 SER A O 9
ATOM 12707 N N . VAL A 1 56 ? 2.657 -0.718 6.411 1.00 0.00 56 VAL A N 9
ATOM 12708 C CA . VAL A 1 56 ? 2.065 -1.544 7.482 1.00 0.00 56 VAL A CA 9
ATOM 12709 C C . VAL A 1 56 ? 2.845 -2.846 7.710 1.00 0.00 56 VAL A C 9
ATOM 12710 O O . VAL A 1 56 ? 3.125 -3.591 6.769 1.00 0.00 56 VAL A O 9
ATOM 12723 N N . ASP A 1 57 ? 3.158 -3.138 8.976 1.00 0.00 57 ASP A N 9
ATOM 12724 C CA . ASP A 1 57 ? 3.751 -4.406 9.422 1.00 0.00 57 ASP A CA 9
ATOM 12725 C C . ASP A 1 57 ? 2.715 -5.540 9.369 1.00 0.00 57 ASP A C 9
ATOM 12726 O O . ASP A 1 57 ? 1.985 -5.798 10.324 1.00 0.00 57 ASP A O 9
ATOM 12734 N N . SER A 1 58 ? 2.660 -6.240 8.235 1.00 0.00 58 SER A N 9
ATOM 12735 C CA . SER A 1 58 ? 1.685 -7.308 7.968 1.00 0.00 58 SER A CA 9
ATOM 12736 C C . SER A 1 58 ? 1.795 -8.473 8.961 1.00 0.00 58 SER A C 9
ATOM 12737 O O . SER A 1 58 ? 0.781 -9.067 9.326 1.00 0.00 58 SER A O 9
ATOM 12744 N N . GLU A 1 59 ? 3.008 -8.771 9.452 1.00 0.00 59 GLU A N 9
ATOM 12745 C CA . GLU A 1 59 ? 3.267 -9.806 10.460 1.00 0.00 59 GLU A CA 9
ATOM 12746 C C . GLU A 1 59 ? 2.537 -9.569 11.795 1.00 0.00 59 GLU A C 9
ATOM 12747 O O . GLU A 1 59 ? 2.267 -10.525 12.527 1.00 0.00 59 GLU A O 9
ATOM 12757 N N . ALA A 1 60 ? 2.233 -8.308 12.121 1.00 0.00 60 ALA A N 9
ATOM 12758 C CA . ALA A 1 60 ? 1.593 -7.896 13.366 1.00 0.00 60 ALA A CA 9
ATOM 12759 C C . ALA A 1 60 ? 0.085 -7.617 13.182 1.00 0.00 60 ALA A C 9
ATOM 12760 O O . ALA A 1 60 ? -0.591 -7.176 14.117 1.00 0.00 60 ALA A O 9
ATOM 12767 N N . ARG A 1 61 ? -0.436 -7.827 11.963 1.00 0.00 61 ARG A N 9
ATOM 12768 C CA . ARG A 1 61 ? -1.859 -7.813 11.587 1.00 0.00 61 ARG A CA 9
ATOM 12769 C C . ARG A 1 61 ? -2.151 -8.795 10.420 1.00 0.00 61 ARG A C 9
ATOM 12770 O O . ARG A 1 61 ? -2.616 -8.368 9.357 1.00 0.00 61 ARG A O 9
ATOM 12788 N N . PRO A 1 62 ? -1.915 -10.117 10.608 1.00 0.00 62 PRO A N 9
ATOM 12789 C CA . PRO A 1 62 ? -2.107 -11.125 9.567 1.00 0.00 62 PRO A CA 9
ATOM 12790 C C . PRO A 1 62 ? -3.579 -11.359 9.217 1.00 0.00 62 PRO A C 9
ATOM 12791 O O . PRO A 1 62 ? -3.880 -11.734 8.086 1.00 0.00 62 PRO A O 9
ATOM 12799 N N . GLU A 1 63 ? -4.508 -11.100 10.143 1.00 0.00 63 GLU A N 9
ATOM 12800 C CA . GLU A 1 63 ? -5.950 -11.155 9.863 1.00 0.00 63 GLU A CA 9
ATOM 12801 C C . GLU A 1 63 ? -6.396 -10.037 8.909 1.00 0.00 63 GLU A C 9
ATOM 12802 O O . GLU A 1 63 ? -7.193 -10.273 7.996 1.00 0.00 63 GLU A O 9
ATOM 12812 N N . LEU A 1 64 ? -5.831 -8.834 9.078 1.00 0.00 64 LEU A N 9
ATOM 12813 C CA . LEU A 1 64 ? -6.137 -7.669 8.250 1.00 0.00 64 LEU A CA 9
ATOM 12814 C C . LEU A 1 64 ? -5.668 -7.924 6.823 1.00 0.00 64 LEU A C 9
ATOM 12815 O O . LEU A 1 64 ? -6.478 -7.866 5.900 1.00 0.00 64 LEU A O 9
ATOM 12830 N N . MET A 1 65 ? -4.384 -8.255 6.641 1.00 0.00 65 MET A N 9
ATOM 12831 C CA . MET A 1 65 ? -3.819 -8.495 5.303 1.00 0.00 65 MET A CA 9
ATOM 12832 C C . MET A 1 65 ? -4.493 -9.678 4.586 1.00 0.00 65 MET A C 9
ATOM 12833 O O . MET A 1 65 ? -4.780 -9.587 3.391 1.00 0.00 65 MET A O 9
ATOM 12845 N N . LYS A 1 66 ? -4.877 -10.731 5.322 1.00 0.00 66 LYS A N 9
ATOM 12846 C CA . LYS A 1 66 ? -5.685 -11.846 4.808 1.00 0.00 66 LYS A CA 9
ATOM 12847 C C . LYS A 1 66 ? -7.044 -11.376 4.276 1.00 0.00 66 LYS A C 9
ATOM 12848 O O . LYS A 1 66 ? -7.378 -11.662 3.122 1.00 0.00 66 LYS A O 9
ATOM 12863 N N . GLU A 1 67 ? -7.826 -10.650 5.083 1.00 0.00 67 GLU A N 9
ATOM 12864 C CA . GLU A 1 67 ? -9.156 -10.174 4.672 1.00 0.00 67 GLU A CA 9
ATOM 12865 C C . GLU A 1 67 ? -9.096 -9.089 3.577 1.00 0.00 67 GLU A C 9
ATOM 12866 O O . GLU A 1 67 ? -10.057 -8.926 2.823 1.00 0.00 67 GLU A O 9
ATOM 12876 N N . LEU A 1 68 ? -7.970 -8.377 3.450 1.00 0.00 68 LEU A N 9
ATOM 12877 C CA . LEU A 1 68 ? -7.697 -7.418 2.373 1.00 0.00 68 LEU A CA 9
ATOM 12878 C C . LEU A 1 68 ? -7.337 -8.103 1.039 1.00 0.00 68 LEU A C 9
ATOM 12879 O O . LEU A 1 68 ? -7.271 -7.430 0.011 1.00 0.00 68 LEU A O 9
ATOM 12894 N N . GLY A 1 69 ? -7.175 -9.438 1.034 1.00 0.00 69 GLY A N 9
ATOM 12895 C CA . GLY A 1 69 ? -7.245 -10.279 -0.172 1.00 0.00 69 GLY A CA 9
ATOM 12896 C C . GLY A 1 69 ? -5.906 -10.813 -0.683 1.00 0.00 69 GLY A C 9
ATOM 12897 O O . GLY A 1 69 ? -5.749 -10.967 -1.894 1.00 0.00 69 GLY A O 9
ATOM 12901 N N . PHE A 1 70 ? -4.960 -11.088 0.211 1.00 0.00 70 PHE A N 9
ATOM 12902 C CA . PHE A 1 70 ? -3.618 -11.574 -0.108 1.00 0.00 70 PHE A CA 9
ATOM 12903 C C . PHE A 1 70 ? -2.950 -12.202 1.133 1.00 0.00 70 PHE A C 9
ATOM 12904 O O . PHE A 1 70 ? -3.413 -12.029 2.256 1.00 0.00 70 PHE A O 9
ATOM 12920 N N . GLU A 1 71 ? -1.878 -12.963 0.911 1.00 0.00 71 GLU A N 9
ATOM 12921 C CA . GLU A 1 71 ? -1.336 -13.955 1.854 1.00 0.00 71 GLU A CA 9
ATOM 12922 C C . GLU A 1 71 ? 0.056 -14.467 1.419 1.00 0.00 71 GLU A C 9
ATOM 12923 O O . GLU A 1 71 ? 0.430 -15.614 1.670 1.00 0.00 71 GLU A O 9
ATOM 12933 N N . ARG A 1 72 ? 0.800 -13.618 0.701 1.00 0.00 72 ARG A N 9
ATOM 12934 C CA . ARG A 1 72 ? 1.929 -13.959 -0.169 1.00 0.00 72 ARG A CA 9
ATOM 12935 C C . ARG A 1 72 ? 3.133 -13.007 0.045 1.00 0.00 72 ARG A C 9
ATOM 12936 O O . ARG A 1 72 ? 3.282 -12.416 1.117 1.00 0.00 72 ARG A O 9
ATOM 12954 N N . VAL A 1 73 ? 3.983 -12.853 -0.977 1.00 0.00 73 VAL A N 9
ATOM 12955 C CA . VAL A 1 73 ? 5.082 -11.855 -1.020 1.00 0.00 73 VAL A CA 9
ATOM 12956 C C . VAL A 1 73 ? 4.570 -10.414 -0.757 1.00 0.00 73 VAL A C 9
ATOM 12957 O O . VAL A 1 73 ? 3.391 -10.153 -1.024 1.00 0.00 73 VAL A O 9
ATOM 12970 N N . PRO A 1 74 ? 5.404 -9.486 -0.236 1.00 0.00 74 PRO A N 9
ATOM 12971 C CA . PRO A 1 74 ? 4.990 -8.131 0.154 1.00 0.00 74 PRO A CA 9
ATOM 12972 C C . PRO A 1 74 ? 4.288 -7.354 -0.969 1.00 0.00 74 PRO A C 9
ATOM 12973 O O . PRO A 1 74 ? 4.614 -7.510 -2.147 1.00 0.00 74 PRO A O 9
ATOM 12981 N N . THR A 1 75 ? 3.278 -6.560 -0.586 1.00 0.00 75 THR A N 9
ATOM 12982 C CA . THR A 1 75 ? 2.159 -6.177 -1.457 1.00 0.00 75 THR A CA 9
ATOM 12983 C C . THR A 1 75 ? 1.776 -4.710 -1.320 1.00 0.00 75 THR A C 9
ATOM 12984 O O . THR A 1 75 ? 1.722 -4.160 -0.227 1.00 0.00 75 THR A O 9
ATOM 12995 N N . LEU A 1 76 ? 1.461 -4.102 -2.462 1.00 0.00 76 LEU A N 9
ATOM 12996 C CA . LEU A 1 76 ? 0.884 -2.768 -2.612 1.00 0.00 76 LEU A CA 9
ATOM 12997 C C . LEU A 1 76 ? -0.638 -2.889 -2.780 1.00 0.00 76 LEU A C 9
ATOM 12998 O O . LEU A 1 76 ? -1.103 -3.610 -3.659 1.00 0.00 76 LEU A O 9
ATOM 13013 N N . VAL A 1 77 ? -1.406 -2.156 -1.973 1.00 0.00 77 VAL A N 9
ATOM 13014 C CA . VAL A 1 77 ? -2.874 -2.020 -2.068 1.00 0.00 77 VAL A CA 9
ATOM 13015 C C . VAL A 1 77 ? -3.234 -0.559 -2.387 1.00 0.00 77 VAL A C 9
ATOM 13016 O O . VAL A 1 77 ? -2.708 0.352 -1.741 1.00 0.00 77 VAL A O 9
ATOM 13029 N N . PHE A 1 78 ? -4.125 -0.354 -3.358 1.00 0.00 78 PHE A N 9
ATOM 13030 C CA . PHE A 1 78 ? -4.581 0.947 -3.842 1.00 0.00 78 PHE A CA 9
ATOM 13031 C C . PHE A 1 78 ? -6.101 1.095 -3.661 1.00 0.00 78 PHE A C 9
ATOM 13032 O O . PHE A 1 78 ? -6.879 0.330 -4.226 1.00 0.00 78 PHE A O 9
ATOM 13048 N N . ILE A 1 79 ? -6.528 2.110 -2.904 1.00 0.00 79 ILE A N 9
ATOM 13049 C CA . ILE A 1 79 ? -7.932 2.466 -2.632 1.00 0.00 79 ILE A CA 9
ATOM 13050 C C . ILE A 1 79 ? -8.299 3.749 -3.382 1.00 0.00 79 ILE A C 9
ATOM 13051 O O . ILE A 1 79 ? -7.501 4.688 -3.463 1.00 0.00 79 ILE A O 9
ATOM 13066 N N . ARG A 1 80 ? -9.524 3.766 -3.903 1.00 0.00 80 ARG A N 9
ATOM 13067 C CA . ARG A 1 80 ? -10.107 4.836 -4.715 1.00 0.00 80 ARG A CA 9
ATOM 13068 C C . ARG A 1 80 ? -11.622 4.864 -4.499 1.00 0.00 80 ARG A C 9
ATOM 13069 O O . ARG A 1 80 ? -12.291 3.871 -4.748 1.00 0.00 80 ARG A O 9
ATOM 13087 N N . ASP A 1 81 ? -12.170 5.992 -4.048 1.00 0.00 81 ASP A N 9
ATOM 13088 C CA . ASP A 1 81 ? -13.620 6.286 -3.979 1.00 0.00 81 ASP A CA 9
ATOM 13089 C C . ASP A 1 81 ? -14.418 5.396 -2.998 1.00 0.00 81 ASP A C 9
ATOM 13090 O O . ASP A 1 81 ? -15.643 5.292 -3.092 1.00 0.00 81 ASP A O 9
ATOM 13098 N N . GLY A 1 82 ? -13.728 4.714 -2.081 1.00 0.00 82 GLY A N 9
ATOM 13099 C CA . GLY A 1 82 ? -14.318 3.734 -1.160 1.00 0.00 82 GLY A CA 9
ATOM 13100 C C . GLY A 1 82 ? -14.365 2.311 -1.723 1.00 0.00 82 GLY A C 9
ATOM 13101 O O . GLY A 1 82 ? -15.135 1.481 -1.241 1.00 0.00 82 GLY A O 9
ATOM 13105 N N . LYS A 1 83 ? -13.526 1.998 -2.717 1.00 0.00 83 LYS A N 9
ATOM 13106 C CA . LYS A 1 83 ? -13.276 0.628 -3.199 1.00 0.00 83 LYS A CA 9
ATOM 13107 C C . LYS A 1 83 ? -11.785 0.358 -3.448 1.00 0.00 83 LYS A C 9
ATOM 13108 O O . LYS A 1 83 ? -10.986 1.294 -3.568 1.00 0.00 83 LYS A O 9
ATOM 13123 N N . VAL A 1 84 ? -11.400 -0.912 -3.554 1.00 0.00 84 VAL A N 9
ATOM 13124 C CA . VAL A 1 84 ? -10.039 -1.301 -3.953 1.00 0.00 84 VAL A CA 9
ATOM 13125 C C . VAL A 1 84 ? -9.910 -1.228 -5.478 1.00 0.00 84 VAL A C 9
ATOM 13126 O O . VAL A 1 84 ? -10.624 -1.909 -6.216 1.00 0.00 84 VAL A O 9
ATOM 13139 N N . ALA A 1 85 ? -9.023 -0.353 -5.948 1.00 0.00 85 ALA A N 9
ATOM 13140 C CA . ALA A 1 85 ? -8.673 -0.207 -7.361 1.00 0.00 85 ALA A CA 9
ATOM 13141 C C . ALA A 1 85 ? -7.678 -1.281 -7.840 1.00 0.00 85 ALA A C 9
ATOM 13142 O O . ALA A 1 85 ? -7.790 -1.759 -8.970 1.00 0.00 85 ALA A O 9
ATOM 13149 N N . LYS A 1 86 ? -6.725 -1.683 -6.986 1.00 0.00 86 LYS A N 9
ATOM 13150 C CA . LYS A 1 86 ? -5.666 -2.646 -7.317 1.00 0.00 86 LYS A CA 9
ATOM 13151 C C . LYS A 1 86 ? -5.025 -3.281 -6.069 1.00 0.00 86 LYS A C 9
ATOM 13152 O O . LYS A 1 86 ? -4.850 -2.618 -5.048 1.00 0.00 86 LYS A O 9
ATOM 13167 N N . VAL A 1 87 ? -4.631 -4.555 -6.186 1.00 0.00 87 VAL A N 9
ATOM 13168 C CA . VAL A 1 87 ? -3.698 -5.245 -5.281 1.00 0.00 87 VAL A CA 9
ATOM 13169 C C . VAL A 1 87 ? -2.572 -5.828 -6.144 1.00 0.00 87 VAL A C 9
ATOM 13170 O O . VAL A 1 87 ? -2.847 -6.520 -7.125 1.00 0.00 87 VAL A O 9
ATOM 13183 N N . PHE A 1 88 ? -1.316 -5.527 -5.804 1.00 0.00 88 PHE A N 9
ATOM 13184 C CA . PHE A 1 88 ? -0.124 -5.937 -6.562 1.00 0.00 88 PHE A CA 9
ATOM 13185 C C . PHE A 1 88 ? 0.974 -6.454 -5.624 1.00 0.00 88 PHE A C 9
ATOM 13186 O O . PHE A 1 88 ? 1.508 -5.708 -4.810 1.00 0.00 88 PHE A O 9
ATOM 13202 N N . SER A 1 89 ? 1.333 -7.730 -5.751 1.00 0.00 89 SER A N 9
ATOM 13203 C CA . SER A 1 89 ? 2.371 -8.371 -4.946 1.00 0.00 89 SER A CA 9
ATOM 13204 C C . SER A 1 89 ? 3.712 -8.430 -5.703 1.00 0.00 89 SER A C 9
ATOM 13205 O O . SER A 1 89 ? 3.804 -9.050 -6.766 1.00 0.00 89 SER A O 9
ATOM 13212 N N . GLY A 1 90 ? 4.765 -7.804 -5.149 1.00 0.00 90 GLY A N 9
ATOM 13213 C CA . GLY A 1 90 ? 6.123 -7.812 -5.710 1.00 0.00 90 GLY A CA 9
ATOM 13214 C C . GLY A 1 90 ? 6.678 -6.426 -6.038 1.00 0.00 90 GLY A C 9
ATOM 13215 O O . GLY A 1 90 ? 6.066 -5.400 -5.742 1.00 0.00 90 GLY A O 9
ATOM 13219 N N . ILE A 1 91 ? 7.878 -6.414 -6.627 1.00 0.00 91 ILE A N 9
ATOM 13220 C CA . ILE A 1 91 ? 8.718 -5.212 -6.824 1.00 0.00 91 ILE A CA 9
ATOM 13221 C C . ILE A 1 91 ? 8.363 -4.470 -8.130 1.00 0.00 91 ILE A C 9
ATOM 13222 O O . ILE A 1 91 ? 8.055 -5.108 -9.140 1.00 0.00 91 ILE A O 9
ATOM 13237 N N . MET A 1 92 ? 8.477 -3.135 -8.119 1.00 0.00 92 MET A N 9
ATOM 13238 C CA . MET A 1 92 ? 8.423 -2.278 -9.320 1.00 0.00 92 MET A CA 9
ATOM 13239 C C . MET A 1 92 ? 9.255 -0.998 -9.160 1.00 0.00 92 MET A C 9
ATOM 13240 O O . MET A 1 92 ? 9.774 -0.726 -8.075 1.00 0.00 92 MET A O 9
ATOM 13252 N N . ASN A 1 93 ? 9.373 -0.205 -10.229 1.00 0.00 93 ASN A N 9
ATOM 13253 C CA . ASN A 1 93 ? 10.072 1.090 -10.254 1.00 0.00 93 ASN A CA 9
ATOM 13254 C C . ASN A 1 93 ? 9.083 2.290 -10.140 1.00 0.00 93 ASN A C 9
ATOM 13255 O O . ASN A 1 93 ? 7.882 2.102 -10.368 1.00 0.00 93 ASN A O 9
ATOM 13265 N N . PRO A 1 94 ? 9.534 3.525 -9.824 1.00 0.00 94 PRO A N 9
ATOM 13266 C CA . PRO A 1 94 ? 8.645 4.654 -9.530 1.00 0.00 94 PRO A CA 9
ATOM 13267 C C . PRO A 1 94 ? 7.780 5.067 -10.722 1.00 0.00 94 PRO A C 9
ATOM 13268 O O . PRO A 1 94 ? 6.608 5.384 -10.536 1.00 0.00 94 PRO A O 9
ATOM 13276 N N . ARG A 1 95 ? 8.331 5.043 -11.940 1.00 0.00 95 ARG A N 9
ATOM 13277 C CA . ARG A 1 95 ? 7.639 5.411 -13.187 1.00 0.00 95 ARG A CA 9
ATOM 13278 C C . ARG A 1 95 ? 6.366 4.575 -13.424 1.00 0.00 95 ARG A C 9
ATOM 13279 O O . ARG A 1 95 ? 5.353 5.091 -13.898 1.00 0.00 95 ARG A O 9
ATOM 13297 N N . GLU A 1 96 ? 6.398 3.303 -13.022 1.00 0.00 96 GLU A N 9
ATOM 13298 C CA . GLU A 1 96 ? 5.255 2.385 -13.102 1.00 0.00 96 GLU A CA 9
ATOM 13299 C C . GLU A 1 96 ? 4.236 2.659 -11.981 1.00 0.00 96 GLU A C 9
ATOM 13300 O O . GLU A 1 96 ? 3.033 2.565 -12.216 1.00 0.00 96 GLU A O 9
ATOM 13310 N N . LEU A 1 97 ? 4.692 3.067 -10.788 1.00 0.00 97 LEU A N 9
ATOM 13311 C CA . LEU A 1 97 ? 3.820 3.552 -9.706 1.00 0.00 97 LEU A CA 9
ATOM 13312 C C . LEU A 1 97 ? 3.043 4.811 -10.143 1.00 0.00 97 LEU A C 9
ATOM 13313 O O . LEU A 1 97 ? 1.839 4.898 -9.937 1.00 0.00 97 LEU A O 9
ATOM 13328 N N . GLN A 1 98 ? 3.739 5.754 -10.791 1.00 0.00 98 GLN A N 9
ATOM 13329 C CA . GLN A 1 98 ? 3.162 6.960 -11.408 1.00 0.00 98 GLN A CA 9
ATOM 13330 C C . GLN A 1 98 ? 2.111 6.598 -12.468 1.00 0.00 98 GLN A C 9
ATOM 13331 O O . GLN A 1 98 ? 1.014 7.156 -12.438 1.00 0.00 98 GLN A O 9
ATOM 13343 N N . ALA A 1 99 ? 2.415 5.656 -13.365 1.00 0.00 99 ALA A N 9
ATOM 13344 C CA . ALA A 1 99 ? 1.474 5.214 -14.398 1.00 0.00 99 ALA A CA 9
ATOM 13345 C C . ALA A 1 99 ? 0.232 4.527 -13.809 1.00 0.00 99 ALA A C 9
ATOM 13346 O O . ALA A 1 99 ? -0.889 4.867 -14.186 1.00 0.00 99 ALA A O 9
ATOM 13353 N N . LEU A 1 100 ? 0.416 3.602 -12.855 1.00 0.00 100 LEU A N 9
ATOM 13354 C CA . LEU A 1 100 ? -0.670 2.893 -12.173 1.00 0.00 100 LEU A CA 9
ATOM 13355 C C . LEU A 1 100 ? -1.591 3.872 -11.439 1.00 0.00 100 LEU A C 9
ATOM 13356 O O . LEU A 1 100 ? -2.809 3.820 -11.612 1.00 0.00 100 LEU A O 9
ATOM 13371 N N . TYR A 1 101 ? -1.030 4.823 -10.694 1.00 0.00 101 TYR A N 9
ATOM 13372 C CA . TYR A 1 101 ? -1.797 5.864 -10.007 1.00 0.00 101 TYR A CA 9
ATOM 13373 C C . TYR A 1 101 ? -2.580 6.754 -10.975 1.00 0.00 101 TYR A C 9
ATOM 13374 O O . TYR A 1 101 ? -3.785 6.939 -10.803 1.00 0.00 101 TYR A O 9
ATOM 13391 N N . ALA A 1 102 ? -1.914 7.294 -12.000 1.00 0.00 102 ALA A N 9
ATOM 13392 C CA . ALA A 1 102 ? -2.551 8.109 -13.035 1.00 0.00 102 ALA A CA 9
ATOM 13393 C C . ALA A 1 102 ? -3.703 7.355 -13.726 1.00 0.00 102 ALA A C 9
ATOM 13394 O O . ALA A 1 102 ? -4.727 7.956 -14.048 1.00 0.00 102 ALA A O 9
ATOM 13401 N N . SER A 1 103 ? -3.597 6.033 -13.854 1.00 0.00 103 SER A N 9
ATOM 13402 C CA . SER A 1 103 ? -4.651 5.179 -14.430 1.00 0.00 103 SER A CA 9
ATOM 13403 C C . SER A 1 103 ? -5.862 4.991 -13.497 1.00 0.00 103 SER A C 9
ATOM 13404 O O . SER A 1 103 ? -6.961 4.678 -13.956 1.00 0.00 103 SER A O 9
ATOM 13411 N N . ILE A 1 104 ? -5.690 5.211 -12.190 1.00 0.00 104 ILE A N 9
ATOM 13412 C CA . ILE A 1 104 ? -6.744 5.114 -11.162 1.00 0.00 104 ILE A CA 9
ATOM 13413 C C . ILE A 1 104 ? -7.364 6.496 -10.846 1.00 0.00 104 ILE A C 9
ATOM 13414 O O . ILE A 1 104 ? -8.563 6.601 -10.597 1.00 0.00 104 ILE A O 9
ATOM 13429 N N . MET A 1 1 ? 8.166 14.648 1.894 1.00 0.00 1 MET A N 10
ATOM 13430 C CA . MET A 1 1 ? 7.065 14.294 0.992 1.00 0.00 1 MET A CA 10
ATOM 13431 C C . MET A 1 1 ? 6.558 12.857 1.195 1.00 0.00 1 MET A C 10
ATOM 13432 O O . MET A 1 1 ? 5.539 12.473 0.624 1.00 0.00 1 MET A O 10
ATOM 13444 N N . SER A 1 2 ? 7.234 12.069 2.033 1.00 0.00 2 SER A N 10
ATOM 13445 C CA . SER A 1 2 ? 6.787 10.735 2.462 1.00 0.00 2 SER A CA 10
ATOM 13446 C C . SER A 1 2 ? 5.780 10.819 3.626 1.00 0.00 2 SER A C 10
ATOM 13447 O O . SER A 1 2 ? 5.931 11.633 4.549 1.00 0.00 2 SER A O 10
ATOM 13454 N N . ALA A 1 3 ? 4.787 9.926 3.609 1.00 0.00 3 ALA A N 10
ATOM 13455 C CA . ALA A 1 3 ? 3.892 9.636 4.737 1.00 0.00 3 ALA A CA 10
ATOM 13456 C C . ALA A 1 3 ? 3.969 8.152 5.173 1.00 0.00 3 ALA A C 10
ATOM 13457 O O . ALA A 1 3 ? 3.071 7.648 5.858 1.00 0.00 3 ALA A O 10
ATOM 13464 N N . ILE A 1 4 ? 5.026 7.432 4.754 1.00 0.00 4 ILE A N 10
ATOM 13465 C CA . ILE A 1 4 ? 5.112 5.958 4.830 1.00 0.00 4 ILE A CA 10
ATOM 13466 C C . ILE A 1 4 ? 5.358 5.489 6.272 1.00 0.00 4 ILE A C 10
ATOM 13467 O O . ILE A 1 4 ? 6.494 5.281 6.699 1.00 0.00 4 ILE A O 10
ATOM 13482 N N . ARG A 1 5 ? 4.263 5.349 7.025 1.00 0.00 5 ARG A N 10
ATOM 13483 C CA . ARG A 1 5 ? 4.182 4.935 8.431 1.00 0.00 5 ARG A CA 10
ATOM 13484 C C . ARG A 1 5 ? 3.181 3.790 8.579 1.00 0.00 5 ARG A C 10
ATOM 13485 O O . ARG A 1 5 ? 2.211 3.709 7.858 1.00 0.00 5 ARG A O 10
ATOM 13503 N N . ASP A 1 6 ? 3.404 2.899 9.518 1.00 0.00 6 ASP A N 10
ATOM 13504 C CA . ASP A 1 6 ? 2.525 1.778 9.895 1.00 0.00 6 ASP A CA 10
ATOM 13505 C C . ASP A 1 6 ? 1.228 2.284 10.559 1.00 0.00 6 ASP A C 10
ATOM 13506 O O . ASP A 1 6 ? 1.268 2.818 11.668 1.00 0.00 6 ASP A O 10
ATOM 13514 N N . ILE A 1 7 ? 0.078 2.142 9.882 1.00 0.00 7 ILE A N 10
ATOM 13515 C CA . ILE A 1 7 ? -1.194 2.824 10.253 1.00 0.00 7 ILE A CA 10
ATOM 13516 C C . ILE A 1 7 ? -2.412 1.912 10.466 1.00 0.00 7 ILE A C 10
ATOM 13517 O O . ILE A 1 7 ? -3.534 2.327 10.194 1.00 0.00 7 ILE A O 10
ATOM 13532 N N . THR A 1 8 ? -2.253 0.681 10.962 1.00 0.00 8 THR A N 10
ATOM 13533 C CA . THR A 1 8 ? -3.366 -0.281 11.171 1.00 0.00 8 THR A CA 10
ATOM 13534 C C . THR A 1 8 ? -4.602 0.320 11.858 1.00 0.00 8 THR A C 10
ATOM 13535 O O . THR A 1 8 ? -5.725 -0.053 11.511 1.00 0.00 8 THR A O 10
ATOM 13546 N N . THR A 1 9 ? -4.420 1.276 12.783 1.00 0.00 9 THR A N 10
ATOM 13547 C CA . THR A 1 9 ? -5.514 1.957 13.504 1.00 0.00 9 THR A CA 10
ATOM 13548 C C . THR A 1 9 ? -6.288 2.970 12.638 1.00 0.00 9 THR A C 10
ATOM 13549 O O . THR A 1 9 ? -7.433 3.291 12.958 1.00 0.00 9 THR A O 10
ATOM 13560 N N . GLU A 1 10 ? -5.687 3.444 11.540 1.00 0.00 10 GLU A N 10
ATOM 13561 C CA . GLU A 1 10 ? -6.295 4.319 10.530 1.00 0.00 10 GLU A CA 10
ATOM 13562 C C . GLU A 1 10 ? -6.503 3.602 9.167 1.00 0.00 10 GLU A C 10
ATOM 13563 O O . GLU A 1 10 ? -6.889 4.247 8.183 1.00 0.00 10 GLU A O 10
ATOM 13573 N N . ALA A 1 11 ? -6.249 2.289 9.087 1.00 0.00 11 ALA A N 10
ATOM 13574 C CA . ALA A 1 11 ? -6.384 1.455 7.886 1.00 0.00 11 ALA A CA 10
ATOM 13575 C C . ALA A 1 11 ? -7.373 0.281 8.046 1.00 0.00 11 ALA A C 10
ATOM 13576 O O . ALA A 1 11 ? -7.315 -0.704 7.296 1.00 0.00 11 ALA A O 10
ATOM 13583 N N . GLY A 1 12 ? -8.290 0.371 9.014 1.00 0.00 12 GLY A N 10
ATOM 13584 C CA . GLY A 1 12 ? -9.426 -0.541 9.175 1.00 0.00 12 GLY A CA 10
ATOM 13585 C C . GLY A 1 12 ? -10.485 -0.308 8.101 1.00 0.00 12 GLY A C 10
ATOM 13586 O O . GLY A 1 12 ? -10.769 0.832 7.728 1.00 0.00 12 GLY A O 10
ATOM 13590 N N . MET A 1 13 ? -11.115 -1.396 7.636 1.00 0.00 13 MET A N 10
ATOM 13591 C CA . MET A 1 13 ? -12.159 -1.374 6.596 1.00 0.00 13 MET A CA 10
ATOM 13592 C C . MET A 1 13 ? -13.282 -0.363 6.879 1.00 0.00 13 MET A C 10
ATOM 13593 O O . MET A 1 13 ? -13.797 0.265 5.957 1.00 0.00 13 MET A O 10
ATOM 13605 N N . ALA A 1 14 ? -13.589 -0.146 8.158 1.00 0.00 14 ALA A N 10
ATOM 13606 C CA . ALA A 1 14 ? -14.618 0.772 8.653 1.00 0.00 14 ALA A CA 10
ATOM 13607 C C . ALA A 1 14 ? -14.510 2.200 8.084 1.00 0.00 14 ALA A C 10
ATOM 13608 O O . ALA A 1 14 ? -15.488 2.723 7.543 1.00 0.00 14 ALA A O 10
ATOM 13615 N N . HIS A 1 15 ? -13.335 2.820 8.187 1.00 0.00 15 HIS A N 10
ATOM 13616 C CA . HIS A 1 15 ? -13.065 4.135 7.622 1.00 0.00 15 HIS A CA 10
ATOM 13617 C C . HIS A 1 15 ? -12.510 4.039 6.189 1.00 0.00 15 HIS A C 10
ATOM 13618 O O . HIS A 1 15 ? -12.810 4.929 5.400 1.00 0.00 15 HIS A O 10
ATOM 13631 N N . PHE A 1 16 ? -11.807 2.963 5.801 1.00 0.00 16 PHE A N 10
ATOM 13632 C CA . PHE A 1 16 ? -11.352 2.728 4.407 1.00 0.00 16 PHE A CA 10
ATOM 13633 C C . PHE A 1 16 ? -12.510 2.693 3.397 1.00 0.00 16 PHE A C 10
ATOM 13634 O O . PHE A 1 16 ? -12.340 3.121 2.255 1.00 0.00 16 PHE A O 10
ATOM 13650 N N . GLU A 1 17 ? -13.695 2.247 3.820 1.00 0.00 17 GLU A N 10
ATOM 13651 C CA . GLU A 1 17 ? -14.928 2.277 3.019 1.00 0.00 17 GLU A CA 10
ATOM 13652 C C . GLU A 1 17 ? -15.566 3.682 2.950 1.00 0.00 17 GLU A C 10
ATOM 13653 O O . GLU A 1 17 ? -16.551 3.892 2.235 1.00 0.00 17 GLU A O 10
ATOM 13663 N N . GLY A 1 18 ? -15.003 4.656 3.677 1.00 0.00 18 GLY A N 10
ATOM 13664 C CA . GLY A 1 18 ? -15.426 6.060 3.719 1.00 0.00 18 GLY A CA 10
ATOM 13665 C C . GLY A 1 18 ? -14.342 7.044 3.274 1.00 0.00 18 GLY A C 10
ATOM 13666 O O . GLY A 1 18 ? -14.598 8.252 3.271 1.00 0.00 18 GLY A O 10
ATOM 13670 N N . LEU A 1 19 ? -13.141 6.559 2.911 1.00 0.00 19 LEU A N 10
ATOM 13671 C CA . LEU A 1 19 ? -12.049 7.396 2.401 1.00 0.00 19 LEU A CA 10
ATOM 13672 C C . LEU A 1 19 ? -12.315 7.848 0.956 1.00 0.00 19 LEU A C 10
ATOM 13673 O O . LEU A 1 19 ? -13.285 7.432 0.324 1.00 0.00 19 LEU A O 10
ATOM 13688 N N . SER A 1 20 ? -11.460 8.714 0.424 1.00 0.00 20 SER A N 10
ATOM 13689 C CA . SER A 1 20 ? -11.530 9.226 -0.937 1.00 0.00 20 SER A CA 10
ATOM 13690 C C . SER A 1 20 ? -10.326 8.729 -1.744 1.00 0.00 20 SER A C 10
ATOM 13691 O O . SER A 1 20 ? -10.472 8.327 -2.895 1.00 0.00 20 SER A O 10
ATOM 13698 N N . ASP A 1 21 ? -9.148 8.701 -1.109 1.00 0.00 21 ASP A N 10
ATOM 13699 C CA . ASP A 1 21 ? -7.854 8.325 -1.669 1.00 0.00 21 ASP A CA 10
ATOM 13700 C C . ASP A 1 21 ? -6.933 7.835 -0.533 1.00 0.00 21 ASP A C 10
ATOM 13701 O O . ASP A 1 21 ? -6.747 8.545 0.457 1.00 0.00 21 ASP A O 10
ATOM 13709 N N . ALA A 1 22 ? -6.344 6.643 -0.683 1.00 0.00 22 ALA A N 10
ATOM 13710 C CA . ALA A 1 22 ? -5.354 6.091 0.247 1.00 0.00 22 ALA A CA 10
ATOM 13711 C C . ALA A 1 22 ? -4.497 4.991 -0.408 1.00 0.00 22 ALA A C 10
ATOM 13712 O O . ALA A 1 22 ? -5.002 4.215 -1.214 1.00 0.00 22 ALA A O 10
ATOM 13719 N N . ILE A 1 23 ? -3.216 4.872 -0.049 1.00 0.00 23 ILE A N 10
ATOM 13720 C CA . ILE A 1 23 ? -2.364 3.725 -0.418 1.00 0.00 23 ILE A CA 10
ATOM 13721 C C . ILE A 1 23 ? -1.733 3.148 0.841 1.00 0.00 23 ILE A C 10
ATOM 13722 O O . ILE A 1 23 ? -1.213 3.887 1.683 1.00 0.00 23 ILE A O 10
ATOM 13737 N N . VAL A 1 24 ? -1.747 1.822 0.933 1.00 0.00 24 VAL A N 10
ATOM 13738 C CA . VAL A 1 24 ? -1.080 1.074 2.000 1.00 0.00 24 VAL A CA 10
ATOM 13739 C C . VAL A 1 24 ? -0.248 -0.053 1.407 1.00 0.00 24 VAL A C 10
ATOM 13740 O O . VAL A 1 24 ? -0.743 -0.893 0.652 1.00 0.00 24 VAL A O 10
ATOM 13753 N N . PHE A 1 25 ? 1.038 -0.039 1.752 1.00 0.00 25 PHE A N 10
ATOM 13754 C CA . PHE A 1 25 ? 2.007 -1.082 1.444 1.00 0.00 25 PHE A CA 10
ATOM 13755 C C . PHE A 1 25 ? 2.119 -2.077 2.616 1.00 0.00 25 PHE A C 10
ATOM 13756 O O . PHE A 1 25 ? 2.106 -1.688 3.782 1.00 0.00 25 PHE A O 10
ATOM 13772 N N . PHE A 1 26 ? 2.207 -3.371 2.317 1.00 0.00 26 PHE A N 10
ATOM 13773 C CA . PHE A 1 26 ? 2.314 -4.451 3.299 1.00 0.00 26 PHE A CA 10
ATOM 13774 C C . PHE A 1 26 ? 3.742 -5.017 3.347 1.00 0.00 26 PHE A C 10
ATOM 13775 O O . PHE A 1 26 ? 4.311 -5.351 2.309 1.00 0.00 26 PHE A O 10
ATOM 13791 N N . HIS A 1 27 ? 4.302 -5.150 4.552 1.00 0.00 27 HIS A N 10
ATOM 13792 C CA . HIS A 1 27 ? 5.711 -5.482 4.766 1.00 0.00 27 HIS A CA 10
ATOM 13793 C C . HIS A 1 27 ? 5.979 -6.200 6.116 1.00 0.00 27 HIS A C 10
ATOM 13794 O O . HIS A 1 27 ? 5.131 -6.197 7.015 1.00 0.00 27 HIS A O 10
ATOM 13808 N N . LYS A 1 28 ? 7.186 -6.772 6.274 1.00 0.00 28 LYS A N 10
ATOM 13809 C CA . LYS A 1 28 ? 7.675 -7.387 7.510 1.00 0.00 28 LYS A CA 10
ATOM 13810 C C . LYS A 1 28 ? 8.884 -6.645 8.110 1.00 0.00 28 LYS A C 10
ATOM 13811 O O . LYS A 1 28 ? 9.615 -5.925 7.429 1.00 0.00 28 LYS A O 10
ATOM 13826 N N . ASN A 1 29 ? 9.148 -6.943 9.377 1.00 0.00 29 ASN A N 10
ATOM 13827 C CA . ASN A 1 29 ? 10.392 -6.660 10.105 1.00 0.00 29 ASN A CA 10
ATOM 13828 C C . ASN A 1 29 ? 11.655 -7.278 9.465 1.00 0.00 29 ASN A C 10
ATOM 13829 O O . ASN A 1 29 ? 12.751 -6.734 9.612 1.00 0.00 29 ASN A O 10
ATOM 13839 N N . LEU A 1 30 ? 11.505 -8.410 8.760 1.00 0.00 30 LEU A N 10
ATOM 13840 C CA . LEU A 1 30 ? 12.591 -9.164 8.127 1.00 0.00 30 LEU A CA 10
ATOM 13841 C C . LEU A 1 30 ? 12.262 -9.422 6.655 1.00 0.00 30 LEU A C 10
ATOM 13842 O O . LEU A 1 30 ? 11.824 -10.508 6.269 1.00 0.00 30 LEU A O 10
ATOM 13857 N N . CYS A 1 31 ? 12.501 -8.404 5.827 1.00 0.00 31 CYS A N 10
ATOM 13858 C CA . CYS A 1 31 ? 12.510 -8.501 4.361 1.00 0.00 31 CYS A CA 10
ATOM 13859 C C . CYS A 1 31 ? 13.333 -7.352 3.721 1.00 0.00 31 CYS A C 10
ATOM 13860 O O . CYS A 1 31 ? 12.918 -6.193 3.825 1.00 0.00 31 CYS A O 10
ATOM 13866 N N . PRO A 1 32 ? 14.458 -7.638 3.025 1.00 0.00 32 PRO A N 10
ATOM 13867 C CA . PRO A 1 32 ? 15.230 -6.613 2.317 1.00 0.00 32 PRO A CA 10
ATOM 13868 C C . PRO A 1 32 ? 14.538 -6.164 1.023 1.00 0.00 32 PRO A C 10
ATOM 13869 O O . PRO A 1 32 ? 14.636 -4.995 0.654 1.00 0.00 32 PRO A O 10
ATOM 13877 N N . HIS A 1 33 ? 13.801 -7.059 0.350 1.00 0.00 33 HIS A N 10
ATOM 13878 C CA . HIS A 1 33 ? 13.046 -6.742 -0.871 1.00 0.00 33 HIS A CA 10
ATOM 13879 C C . HIS A 1 33 ? 11.959 -5.679 -0.622 1.00 0.00 33 HIS A C 10
ATOM 13880 O O . HIS A 1 33 ? 11.745 -4.804 -1.465 1.00 0.00 33 HIS A O 10
ATOM 13893 N N . CYS A 1 34 ? 11.337 -5.687 0.562 1.00 0.00 34 CYS A N 10
ATOM 13894 C CA . CYS A 1 34 ? 10.319 -4.725 0.986 1.00 0.00 34 CYS A CA 10
ATOM 13895 C C . CYS A 1 34 ? 10.797 -3.272 0.922 1.00 0.00 34 CYS A C 10
ATOM 13896 O O . CYS A 1 34 ? 10.028 -2.380 0.566 1.00 0.00 34 CYS A O 10
ATOM 13902 N N . LYS A 1 35 ? 12.068 -3.021 1.255 1.00 0.00 35 LYS A N 10
ATOM 13903 C CA . LYS A 1 35 ? 12.625 -1.672 1.313 1.00 0.00 35 LYS A CA 10
ATOM 13904 C C . LYS A 1 35 ? 12.491 -0.925 -0.019 1.00 0.00 35 LYS A C 10
ATOM 13905 O O . LYS A 1 35 ? 12.111 0.241 -0.037 1.00 0.00 35 LYS A O 10
ATOM 13920 N N . ASN A 1 36 ? 12.709 -1.617 -1.142 1.00 0.00 36 ASN A N 10
ATOM 13921 C CA . ASN A 1 36 ? 12.637 -1.057 -2.503 1.00 0.00 36 ASN A CA 10
ATOM 13922 C C . ASN A 1 36 ? 11.281 -0.388 -2.765 1.00 0.00 36 ASN A C 10
ATOM 13923 O O . ASN A 1 36 ? 11.238 0.735 -3.268 1.00 0.00 36 ASN A O 10
ATOM 13933 N N . MET A 1 37 ? 10.191 -1.021 -2.323 1.00 0.00 37 MET A N 10
ATOM 13934 C CA . MET A 1 37 ? 8.838 -0.470 -2.454 1.00 0.00 37 MET A CA 10
ATOM 13935 C C . MET A 1 37 ? 8.713 0.883 -1.744 1.00 0.00 37 MET A C 10
ATOM 13936 O O . MET A 1 37 ? 8.229 1.839 -2.341 1.00 0.00 37 MET A O 10
ATOM 13948 N N . GLU A 1 38 ? 9.239 1.015 -0.531 1.00 0.00 38 GLU A N 10
ATOM 13949 C CA . GLU A 1 38 ? 9.237 2.270 0.229 1.00 0.00 38 GLU A CA 10
ATOM 13950 C C . GLU A 1 38 ? 10.077 3.342 -0.488 1.00 0.00 38 GLU A C 10
ATOM 13951 O O . GLU A 1 38 ? 9.688 4.509 -0.575 1.00 0.00 38 GLU A O 10
ATOM 13961 N N . LYS A 1 39 ? 11.215 2.934 -1.063 1.00 0.00 39 LYS A N 10
ATOM 13962 C CA . LYS A 1 39 ? 12.114 3.836 -1.802 1.00 0.00 39 LYS A CA 10
ATOM 13963 C C . LYS A 1 39 ? 11.464 4.420 -3.064 1.00 0.00 39 LYS A C 10
ATOM 13964 O O . LYS A 1 39 ? 11.718 5.575 -3.403 1.00 0.00 39 LYS A O 10
ATOM 13979 N N . VAL A 1 40 ? 10.636 3.636 -3.758 1.00 0.00 40 VAL A N 10
ATOM 13980 C CA . VAL A 1 40 ? 9.937 4.075 -4.991 1.00 0.00 40 VAL A CA 10
ATOM 13981 C C . VAL A 1 40 ? 8.595 4.767 -4.709 1.00 0.00 40 VAL A C 10
ATOM 13982 O O . VAL A 1 40 ? 8.218 5.685 -5.433 1.00 0.00 40 VAL A O 10
ATOM 13995 N N . LEU A 1 41 ? 7.905 4.361 -3.638 1.00 0.00 41 LEU A N 10
ATOM 13996 C CA . LEU A 1 41 ? 6.712 5.030 -3.105 1.00 0.00 41 LEU A CA 10
ATOM 13997 C C . LEU A 1 41 ? 7.023 6.442 -2.591 1.00 0.00 41 LEU A C 10
ATOM 13998 O O . LEU A 1 41 ? 6.167 7.313 -2.693 1.00 0.00 41 LEU A O 10
ATOM 14013 N N . ASP A 1 42 ? 8.239 6.706 -2.109 1.00 0.00 42 ASP A N 10
ATOM 14014 C CA . ASP A 1 42 ? 8.712 8.063 -1.767 1.00 0.00 42 ASP A CA 10
ATOM 14015 C C . ASP A 1 42 ? 8.695 8.995 -2.989 1.00 0.00 42 ASP A C 10
ATOM 14016 O O . ASP A 1 42 ? 8.048 10.044 -2.995 1.00 0.00 42 ASP A O 10
ATOM 14024 N N . LYS A 1 43 ? 9.384 8.569 -4.055 1.00 0.00 43 LYS A N 10
ATOM 14025 C CA . LYS A 1 43 ? 9.471 9.312 -5.327 1.00 0.00 43 LYS A CA 10
ATOM 14026 C C . LYS A 1 43 ? 8.120 9.406 -6.047 1.00 0.00 43 LYS A C 10
ATOM 14027 O O . LYS A 1 43 ? 7.839 10.414 -6.700 1.00 0.00 43 LYS A O 10
ATOM 14042 N N . PHE A 1 44 ? 7.252 8.398 -5.898 1.00 0.00 44 PHE A N 10
ATOM 14043 C CA . PHE A 1 44 ? 5.874 8.435 -6.383 1.00 0.00 44 PHE A CA 10
ATOM 14044 C C . PHE A 1 44 ? 5.017 9.438 -5.593 1.00 0.00 44 PHE A C 10
ATOM 14045 O O . PHE A 1 44 ? 4.356 10.280 -6.201 1.00 0.00 44 PHE A O 10
ATOM 14061 N N . GLY A 1 45 ? 5.079 9.416 -4.256 1.00 0.00 45 GLY A N 10
ATOM 14062 C CA . GLY A 1 45 ? 4.320 10.307 -3.365 1.00 0.00 45 GLY A CA 10
ATOM 14063 C C . GLY A 1 45 ? 4.678 11.779 -3.557 1.00 0.00 45 GLY A C 10
ATOM 14064 O O . GLY A 1 45 ? 3.792 12.627 -3.627 1.00 0.00 45 GLY A O 10
ATOM 14068 N N . ALA A 1 46 ? 5.964 12.050 -3.781 1.00 0.00 46 ALA A N 10
ATOM 14069 C CA . ALA A 1 46 ? 6.481 13.366 -4.181 1.00 0.00 46 ALA A CA 10
ATOM 14070 C C . ALA A 1 46 ? 5.907 13.901 -5.513 1.00 0.00 46 ALA A C 10
ATOM 14071 O O . ALA A 1 46 ? 5.888 15.112 -5.735 1.00 0.00 46 ALA A O 10
ATOM 14078 N N . ARG A 1 47 ? 5.455 13.006 -6.401 1.00 0.00 47 ARG A N 10
ATOM 14079 C CA . ARG A 1 47 ? 4.811 13.320 -7.691 1.00 0.00 47 ARG A CA 10
ATOM 14080 C C . ARG A 1 47 ? 3.274 13.188 -7.657 1.00 0.00 47 ARG A C 10
ATOM 14081 O O . ARG A 1 47 ? 2.611 13.587 -8.614 1.00 0.00 47 ARG A O 10
ATOM 14099 N N . ALA A 1 48 ? 2.692 12.656 -6.577 1.00 0.00 48 ALA A N 10
ATOM 14100 C CA . ALA A 1 48 ? 1.263 12.350 -6.454 1.00 0.00 48 ALA A CA 10
ATOM 14101 C C . ALA A 1 48 ? 0.599 13.028 -5.221 1.00 0.00 48 ALA A C 10
ATOM 14102 O O . ALA A 1 48 ? -0.001 12.338 -4.390 1.00 0.00 48 ALA A O 10
ATOM 14109 N N . PRO A 1 49 ? 0.628 14.368 -5.104 1.00 0.00 49 PRO A N 10
ATOM 14110 C CA . PRO A 1 49 ? 0.317 15.110 -3.879 1.00 0.00 49 PRO A CA 10
ATOM 14111 C C . PRO A 1 49 ? -1.106 14.896 -3.351 1.00 0.00 49 PRO A C 10
ATOM 14112 O O . PRO A 1 49 ? -1.333 15.000 -2.144 1.00 0.00 49 PRO A O 10
ATOM 14120 N N . GLN A 1 50 ? -2.057 14.574 -4.234 1.00 0.00 50 GLN A N 10
ATOM 14121 C CA . GLN A 1 50 ? -3.444 14.264 -3.835 1.00 0.00 50 GLN A CA 10
ATOM 14122 C C . GLN A 1 50 ? -3.611 12.917 -3.104 1.00 0.00 50 GLN A C 10
ATOM 14123 O O . GLN A 1 50 ? -4.604 12.721 -2.407 1.00 0.00 50 GLN A O 10
ATOM 14135 N N . VAL A 1 51 ? -2.651 11.997 -3.257 1.00 0.00 51 VAL A N 10
ATOM 14136 C CA . VAL A 1 51 ? -2.627 10.677 -2.599 1.00 0.00 51 VAL A CA 10
ATOM 14137 C C . VAL A 1 51 ? -1.724 10.710 -1.357 1.00 0.00 51 VAL A C 10
ATOM 14138 O O . VAL A 1 51 ? -0.767 11.489 -1.283 1.00 0.00 51 VAL A O 10
ATOM 14151 N N . ALA A 1 52 ? -2.018 9.830 -0.394 1.00 0.00 52 ALA A N 10
ATOM 14152 C CA . ALA A 1 52 ? -1.168 9.566 0.772 1.00 0.00 52 ALA A CA 10
ATOM 14153 C C . ALA A 1 52 ? -0.769 8.082 0.797 1.00 0.00 52 ALA A C 10
ATOM 14154 O O . ALA A 1 52 ? -1.624 7.216 0.587 1.00 0.00 52 ALA A O 10
ATOM 14161 N N . ILE A 1 53 ? 0.513 7.782 1.039 1.00 0.00 53 ILE A N 10
ATOM 14162 C CA . ILE A 1 53 ? 1.032 6.412 1.096 1.00 0.00 53 ILE A CA 10
ATOM 14163 C C . ILE A 1 53 ? 1.536 6.132 2.507 1.00 0.00 53 ILE A C 10
ATOM 14164 O O . ILE A 1 53 ? 2.446 6.801 2.989 1.00 0.00 53 ILE A O 10
ATOM 14179 N N . SER A 1 54 ? 0.998 5.101 3.144 1.00 0.00 54 SER A N 10
ATOM 14180 C CA . SER A 1 54 ? 1.446 4.595 4.446 1.00 0.00 54 SER A CA 10
ATOM 14181 C C . SER A 1 54 ? 1.832 3.103 4.339 1.00 0.00 54 SER A C 10
ATOM 14182 O O . SER A 1 54 ? 1.776 2.513 3.256 1.00 0.00 54 SER A O 10
ATOM 14189 N N . SER A 1 55 ? 2.268 2.458 5.422 1.00 0.00 55 SER A N 10
ATOM 14190 C CA . SER A 1 55 ? 2.514 1.007 5.442 1.00 0.00 55 SER A CA 10
ATOM 14191 C C . SER A 1 55 ? 1.637 0.236 6.461 1.00 0.00 55 SER A C 10
ATOM 14192 O O . SER A 1 55 ? 0.847 0.830 7.199 1.00 0.00 55 SER A O 10
ATOM 14199 N N . VAL A 1 56 ? 1.769 -1.094 6.486 1.00 0.00 56 VAL A N 10
ATOM 14200 C CA . VAL A 1 56 ? 1.139 -2.049 7.418 1.00 0.00 56 VAL A CA 10
ATOM 14201 C C . VAL A 1 56 ? 2.077 -3.247 7.669 1.00 0.00 56 VAL A C 10
ATOM 14202 O O . VAL A 1 56 ? 2.544 -3.889 6.729 1.00 0.00 56 VAL A O 10
ATOM 14215 N N . ASP A 1 57 ? 2.309 -3.583 8.941 1.00 0.00 57 ASP A N 10
ATOM 14216 C CA . ASP A 1 57 ? 3.020 -4.793 9.383 1.00 0.00 57 ASP A CA 10
ATOM 14217 C C . ASP A 1 57 ? 2.157 -6.046 9.162 1.00 0.00 57 ASP A C 10
ATOM 14218 O O . ASP A 1 57 ? 1.385 -6.451 10.034 1.00 0.00 57 ASP A O 10
ATOM 14226 N N . SER A 1 58 ? 2.300 -6.675 7.996 1.00 0.00 58 SER A N 10
ATOM 14227 C CA . SER A 1 58 ? 1.485 -7.829 7.570 1.00 0.00 58 SER A CA 10
ATOM 14228 C C . SER A 1 58 ? 1.613 -9.040 8.507 1.00 0.00 58 SER A C 10
ATOM 14229 O O . SER A 1 58 ? 0.642 -9.767 8.722 1.00 0.00 58 SER A O 10
ATOM 14236 N N . GLU A 1 59 ? 2.787 -9.214 9.127 1.00 0.00 59 GLU A N 10
ATOM 14237 C CA . GLU A 1 59 ? 3.057 -10.263 10.127 1.00 0.00 59 GLU A CA 10
ATOM 14238 C C . GLU A 1 59 ? 2.153 -10.198 11.374 1.00 0.00 59 GLU A C 10
ATOM 14239 O O . GLU A 1 59 ? 1.881 -11.226 11.997 1.00 0.00 59 GLU A O 10
ATOM 14249 N N . ALA A 1 60 ? 1.686 -8.998 11.730 1.00 0.00 60 ALA A N 10
ATOM 14250 C CA . ALA A 1 60 ? 0.887 -8.757 12.931 1.00 0.00 60 ALA A CA 10
ATOM 14251 C C . ALA A 1 60 ? -0.620 -8.633 12.614 1.00 0.00 60 ALA A C 10
ATOM 14252 O O . ALA A 1 60 ? -1.426 -8.354 13.505 1.00 0.00 60 ALA A O 10
ATOM 14259 N N . ARG A 1 61 ? -0.990 -8.780 11.337 1.00 0.00 61 ARG A N 10
ATOM 14260 C CA . ARG A 1 61 ? -2.366 -8.816 10.813 1.00 0.00 61 ARG A CA 10
ATOM 14261 C C . ARG A 1 61 ? -2.452 -9.656 9.515 1.00 0.00 61 ARG A C 10
ATOM 14262 O O . ARG A 1 61 ? -2.840 -9.131 8.462 1.00 0.00 61 ARG A O 10
ATOM 14280 N N . PRO A 1 62 ? -2.117 -10.967 9.563 1.00 0.00 62 PRO A N 10
ATOM 14281 C CA . PRO A 1 62 ? -2.152 -11.846 8.398 1.00 0.00 62 PRO A CA 10
ATOM 14282 C C . PRO A 1 62 ? -3.582 -12.122 7.909 1.00 0.00 62 PRO A C 10
ATOM 14283 O O . PRO A 1 62 ? -3.779 -12.365 6.723 1.00 0.00 62 PRO A O 10
ATOM 14291 N N . GLU A 1 63 ? -4.581 -12.035 8.797 1.00 0.00 63 GLU A N 10
ATOM 14292 C CA . GLU A 1 63 ? -6.006 -12.149 8.445 1.00 0.00 63 GLU A CA 10
ATOM 14293 C C . GLU A 1 63 ? -6.498 -10.948 7.618 1.00 0.00 63 GLU A C 10
ATOM 14294 O O . GLU A 1 63 ? -7.276 -11.124 6.676 1.00 0.00 63 GLU A O 10
ATOM 14304 N N . LEU A 1 64 ? -6.002 -9.735 7.914 1.00 0.00 64 LEU A N 10
ATOM 14305 C CA . LEU A 1 64 ? -6.284 -8.533 7.123 1.00 0.00 64 LEU A CA 10
ATOM 14306 C C . LEU A 1 64 ? -5.705 -8.695 5.715 1.00 0.00 64 LEU A C 10
ATOM 14307 O O . LEU A 1 64 ? -6.444 -8.570 4.746 1.00 0.00 64 LEU A O 10
ATOM 14322 N N . MET A 1 65 ? -4.418 -9.046 5.606 1.00 0.00 65 MET A N 10
ATOM 14323 C CA . MET A 1 65 ? -3.746 -9.411 4.352 1.00 0.00 65 MET A CA 10
ATOM 14324 C C . MET A 1 65 ? -4.553 -10.444 3.541 1.00 0.00 65 MET A C 10
ATOM 14325 O O . MET A 1 65 ? -4.831 -10.222 2.362 1.00 0.00 65 MET A O 10
ATOM 14337 N N . LYS A 1 66 ? -4.994 -11.534 4.178 1.00 0.00 66 LYS A N 10
ATOM 14338 C CA . LYS A 1 66 ? -5.775 -12.595 3.538 1.00 0.00 66 LYS A CA 10
ATOM 14339 C C . LYS A 1 66 ? -7.118 -12.086 2.991 1.00 0.00 66 LYS A C 10
ATOM 14340 O O . LYS A 1 66 ? -7.427 -12.303 1.816 1.00 0.00 66 LYS A O 10
ATOM 14355 N N . GLU A 1 67 ? -7.895 -11.370 3.805 1.00 0.00 67 GLU A N 10
ATOM 14356 C CA . GLU A 1 67 ? -9.194 -10.825 3.388 1.00 0.00 67 GLU A CA 10
ATOM 14357 C C . GLU A 1 67 ? -9.068 -9.679 2.368 1.00 0.00 67 GLU A C 10
ATOM 14358 O O . GLU A 1 67 ? -9.986 -9.462 1.570 1.00 0.00 67 GLU A O 10
ATOM 14368 N N . LEU A 1 68 ? -7.932 -8.973 2.345 1.00 0.00 68 LEU A N 10
ATOM 14369 C CA . LEU A 1 68 ? -7.603 -7.923 1.375 1.00 0.00 68 LEU A CA 10
ATOM 14370 C C . LEU A 1 68 ? -7.086 -8.507 0.040 1.00 0.00 68 LEU A C 10
ATOM 14371 O O . LEU A 1 68 ? -6.913 -7.771 -0.930 1.00 0.00 68 LEU A O 10
ATOM 14386 N N . GLY A 1 69 ? -6.916 -9.835 -0.045 1.00 0.00 69 GLY A N 10
ATOM 14387 C CA . GLY A 1 69 ? -6.831 -10.598 -1.298 1.00 0.00 69 GLY A CA 10
ATOM 14388 C C . GLY A 1 69 ? -5.486 -11.254 -1.607 1.00 0.00 69 GLY A C 10
ATOM 14389 O O . GLY A 1 69 ? -5.278 -11.663 -2.751 1.00 0.00 69 GLY A O 10
ATOM 14393 N N . PHE A 1 70 ? -4.568 -11.368 -0.639 1.00 0.00 70 PHE A N 10
ATOM 14394 C CA . PHE A 1 70 ? -3.203 -11.858 -0.876 1.00 0.00 70 PHE A CA 10
ATOM 14395 C C . PHE A 1 70 ? -2.585 -12.579 0.333 1.00 0.00 70 PHE A C 10
ATOM 14396 O O . PHE A 1 70 ? -3.123 -12.536 1.432 1.00 0.00 70 PHE A O 10
ATOM 14412 N N . GLU A 1 71 ? -1.465 -13.278 0.112 1.00 0.00 71 GLU A N 10
ATOM 14413 C CA . GLU A 1 71 ? -0.822 -14.205 1.065 1.00 0.00 71 GLU A CA 10
ATOM 14414 C C . GLU A 1 71 ? 0.545 -14.696 0.532 1.00 0.00 71 GLU A C 10
ATOM 14415 O O . GLU A 1 71 ? 0.781 -15.896 0.355 1.00 0.00 71 GLU A O 10
ATOM 14425 N N . ARG A 1 72 ? 1.423 -13.747 0.183 1.00 0.00 72 ARG A N 10
ATOM 14426 C CA . ARG A 1 72 ? 2.546 -13.941 -0.740 1.00 0.00 72 ARG A CA 10
ATOM 14427 C C . ARG A 1 72 ? 3.668 -12.902 -0.516 1.00 0.00 72 ARG A C 10
ATOM 14428 O O . ARG A 1 72 ? 3.815 -12.366 0.589 1.00 0.00 72 ARG A O 10
ATOM 14446 N N . VAL A 1 73 ? 4.458 -12.621 -1.557 1.00 0.00 73 VAL A N 10
ATOM 14447 C CA . VAL A 1 73 ? 5.455 -11.526 -1.625 1.00 0.00 73 VAL A CA 10
ATOM 14448 C C . VAL A 1 73 ? 4.863 -10.166 -1.175 1.00 0.00 73 VAL A C 10
ATOM 14449 O O . VAL A 1 73 ? 3.644 -9.982 -1.273 1.00 0.00 73 VAL A O 10
ATOM 14462 N N . PRO A 1 74 ? 5.684 -9.199 -0.710 1.00 0.00 74 PRO A N 10
ATOM 14463 C CA . PRO A 1 74 ? 5.229 -7.871 -0.294 1.00 0.00 74 PRO A CA 10
ATOM 14464 C C . PRO A 1 74 ? 4.416 -7.150 -1.382 1.00 0.00 74 PRO A C 10
ATOM 14465 O O . PRO A 1 74 ? 4.664 -7.321 -2.579 1.00 0.00 74 PRO A O 10
ATOM 14473 N N . THR A 1 75 ? 3.404 -6.383 -0.948 1.00 0.00 75 THR A N 10
ATOM 14474 C CA . THR A 1 75 ? 2.248 -6.022 -1.787 1.00 0.00 75 THR A CA 10
ATOM 14475 C C . THR A 1 75 ? 1.780 -4.595 -1.528 1.00 0.00 75 THR A C 10
ATOM 14476 O O . THR A 1 75 ? 1.642 -4.167 -0.385 1.00 0.00 75 THR A O 10
ATOM 14487 N N . LEU A 1 76 ? 1.477 -3.883 -2.612 1.00 0.00 76 LEU A N 10
ATOM 14488 C CA . LEU A 1 76 ? 0.803 -2.587 -2.623 1.00 0.00 76 LEU A CA 10
ATOM 14489 C C . LEU A 1 76 ? -0.716 -2.793 -2.656 1.00 0.00 76 LEU A C 10
ATOM 14490 O O . LEU A 1 76 ? -1.199 -3.621 -3.429 1.00 0.00 76 LEU A O 10
ATOM 14505 N N . VAL A 1 77 ? -1.467 -1.991 -1.901 1.00 0.00 77 VAL A N 10
ATOM 14506 C CA . VAL A 1 77 ? -2.931 -1.889 -2.001 1.00 0.00 77 VAL A CA 10
ATOM 14507 C C . VAL A 1 77 ? -3.357 -0.421 -2.112 1.00 0.00 77 VAL A C 10
ATOM 14508 O O . VAL A 1 77 ? -2.893 0.429 -1.347 1.00 0.00 77 VAL A O 10
ATOM 14521 N N . PHE A 1 78 ? -4.255 -0.140 -3.063 1.00 0.00 78 PHE A N 10
ATOM 14522 C CA . PHE A 1 78 ? -4.750 1.192 -3.424 1.00 0.00 78 PHE A CA 10
ATOM 14523 C C . PHE A 1 78 ? -6.257 1.320 -3.145 1.00 0.00 78 PHE A C 10
ATOM 14524 O O . PHE A 1 78 ? -7.059 0.502 -3.591 1.00 0.00 78 PHE A O 10
ATOM 14540 N N . ILE A 1 79 ? -6.651 2.388 -2.457 1.00 0.00 79 ILE A N 10
ATOM 14541 C CA . ILE A 1 79 ? -8.030 2.782 -2.151 1.00 0.00 79 ILE A CA 10
ATOM 14542 C C . ILE A 1 79 ? -8.365 4.051 -2.935 1.00 0.00 79 ILE A C 10
ATOM 14543 O O . ILE A 1 79 ? -7.591 5.012 -2.968 1.00 0.00 79 ILE A O 10
ATOM 14558 N N . ARG A 1 80 ? -9.556 4.044 -3.523 1.00 0.00 80 ARG A N 10
ATOM 14559 C CA . ARG A 1 80 ? -10.155 5.146 -4.266 1.00 0.00 80 ARG A CA 10
ATOM 14560 C C . ARG A 1 80 ? -11.673 5.102 -4.074 1.00 0.00 80 ARG A C 10
ATOM 14561 O O . ARG A 1 80 ? -12.285 4.051 -4.258 1.00 0.00 80 ARG A O 10
ATOM 14579 N N . ASP A 1 81 ? -12.280 6.225 -3.694 1.00 0.00 81 ASP A N 10
ATOM 14580 C CA . ASP A 1 81 ? -13.744 6.444 -3.654 1.00 0.00 81 ASP A CA 10
ATOM 14581 C C . ASP A 1 81 ? -14.475 5.625 -2.566 1.00 0.00 81 ASP A C 10
ATOM 14582 O O . ASP A 1 81 ? -15.684 5.398 -2.650 1.00 0.00 81 ASP A O 10
ATOM 14590 N N . GLY A 1 82 ? -13.731 5.131 -1.568 1.00 0.00 82 GLY A N 10
ATOM 14591 C CA . GLY A 1 82 ? -14.237 4.248 -0.516 1.00 0.00 82 GLY A CA 10
ATOM 14592 C C . GLY A 1 82 ? -14.265 2.774 -0.924 1.00 0.00 82 GLY A C 10
ATOM 14593 O O . GLY A 1 82 ? -15.036 1.998 -0.364 1.00 0.00 82 GLY A O 10
ATOM 14597 N N . LYS A 1 83 ? -13.427 2.368 -1.887 1.00 0.00 83 LYS A N 10
ATOM 14598 C CA . LYS A 1 83 ? -13.232 0.963 -2.293 1.00 0.00 83 LYS A CA 10
ATOM 14599 C C . LYS A 1 83 ? -11.785 0.659 -2.719 1.00 0.00 83 LYS A C 10
ATOM 14600 O O . LYS A 1 83 ? -11.018 1.579 -2.999 1.00 0.00 83 LYS A O 10
ATOM 14615 N N . VAL A 1 84 ? -11.405 -0.619 -2.777 1.00 0.00 84 VAL A N 10
ATOM 14616 C CA . VAL A 1 84 ? -10.082 -1.038 -3.269 1.00 0.00 84 VAL A CA 10
ATOM 14617 C C . VAL A 1 84 ? -10.090 -0.982 -4.795 1.00 0.00 84 VAL A C 10
ATOM 14618 O O . VAL A 1 84 ? -10.828 -1.719 -5.452 1.00 0.00 84 VAL A O 10
ATOM 14631 N N . ALA A 1 85 ? -9.263 -0.098 -5.349 1.00 0.00 85 ALA A N 10
ATOM 14632 C CA . ALA A 1 85 ? -9.047 0.029 -6.790 1.00 0.00 85 ALA A CA 10
ATOM 14633 C C . ALA A 1 85 ? -8.061 -1.008 -7.349 1.00 0.00 85 ALA A C 10
ATOM 14634 O O . ALA A 1 85 ? -8.231 -1.483 -8.473 1.00 0.00 85 ALA A O 10
ATOM 14641 N N . LYS A 1 86 ? -7.027 -1.351 -6.576 1.00 0.00 86 LYS A N 10
ATOM 14642 C CA . LYS A 1 86 ? -5.934 -2.224 -7.028 1.00 0.00 86 LYS A CA 10
ATOM 14643 C C . LYS A 1 86 ? -5.215 -2.943 -5.867 1.00 0.00 86 LYS A C 10
ATOM 14644 O O . LYS A 1 86 ? -5.031 -2.378 -4.790 1.00 0.00 86 LYS A O 10
ATOM 14659 N N . VAL A 1 87 ? -4.763 -4.172 -6.133 1.00 0.00 87 VAL A N 10
ATOM 14660 C CA . VAL A 1 87 ? -3.777 -4.928 -5.344 1.00 0.00 87 VAL A CA 10
ATOM 14661 C C . VAL A 1 87 ? -2.658 -5.345 -6.309 1.00 0.00 87 VAL A C 10
ATOM 14662 O O . VAL A 1 87 ? -2.945 -5.904 -7.369 1.00 0.00 87 VAL A O 10
ATOM 14675 N N . PHE A 1 88 ? -1.398 -5.061 -5.968 1.00 0.00 88 PHE A N 10
ATOM 14676 C CA . PHE A 1 88 ? -0.220 -5.394 -6.778 1.00 0.00 88 PHE A CA 10
ATOM 14677 C C . PHE A 1 88 ? 0.878 -6.024 -5.904 1.00 0.00 88 PHE A C 10
ATOM 14678 O O . PHE A 1 88 ? 1.502 -5.359 -5.078 1.00 0.00 88 PHE A O 10
ATOM 14694 N N . SER A 1 89 ? 1.118 -7.316 -6.100 1.00 0.00 89 SER A N 10
ATOM 14695 C CA . SER A 1 89 ? 2.150 -8.097 -5.416 1.00 0.00 89 SER A CA 10
ATOM 14696 C C . SER A 1 89 ? 3.422 -8.230 -6.276 1.00 0.00 89 SER A C 10
ATOM 14697 O O . SER A 1 89 ? 3.355 -8.659 -7.430 1.00 0.00 89 SER A O 10
ATOM 14704 N N . GLY A 1 90 ? 4.580 -7.868 -5.710 1.00 0.00 90 GLY A N 10
ATOM 14705 C CA . GLY A 1 90 ? 5.894 -7.914 -6.373 1.00 0.00 90 GLY A CA 10
ATOM 14706 C C . GLY A 1 90 ? 6.686 -6.607 -6.257 1.00 0.00 90 GLY A C 10
ATOM 14707 O O . GLY A 1 90 ? 6.338 -5.718 -5.475 1.00 0.00 90 GLY A O 10
ATOM 14711 N N . ILE A 1 91 ? 7.775 -6.509 -7.025 1.00 0.00 91 ILE A N 10
ATOM 14712 C CA . ILE A 1 91 ? 8.749 -5.393 -6.999 1.00 0.00 91 ILE A CA 10
ATOM 14713 C C . ILE A 1 91 ? 8.584 -4.498 -8.237 1.00 0.00 91 ILE A C 10
ATOM 14714 O O . ILE A 1 91 ? 8.229 -4.985 -9.311 1.00 0.00 91 ILE A O 10
ATOM 14729 N N . MET A 1 92 ? 8.871 -3.197 -8.104 1.00 0.00 92 MET A N 10
ATOM 14730 C CA . MET A 1 92 ? 8.750 -2.204 -9.186 1.00 0.00 92 MET A CA 10
ATOM 14731 C C . MET A 1 92 ? 9.684 -0.989 -9.022 1.00 0.00 92 MET A C 10
ATOM 14732 O O . MET A 1 92 ? 10.276 -0.785 -7.962 1.00 0.00 92 MET A O 10
ATOM 14744 N N . ASN A 1 93 ? 9.807 -0.187 -10.085 1.00 0.00 93 ASN A N 10
ATOM 14745 C CA . ASN A 1 93 ? 10.502 1.110 -10.119 1.00 0.00 93 ASN A CA 10
ATOM 14746 C C . ASN A 1 93 ? 9.485 2.288 -10.039 1.00 0.00 93 ASN A C 10
ATOM 14747 O O . ASN A 1 93 ? 8.292 2.057 -10.263 1.00 0.00 93 ASN A O 10
ATOM 14757 N N . PRO A 1 94 ? 9.891 3.547 -9.753 1.00 0.00 94 PRO A N 10
ATOM 14758 C CA . PRO A 1 94 ? 8.948 4.653 -9.530 1.00 0.00 94 PRO A CA 10
ATOM 14759 C C . PRO A 1 94 ? 8.126 5.016 -10.774 1.00 0.00 94 PRO A C 10
ATOM 14760 O O . PRO A 1 94 ? 6.941 5.325 -10.649 1.00 0.00 94 PRO A O 10
ATOM 14768 N N . ARG A 1 95 ? 8.714 4.924 -11.973 1.00 0.00 95 ARG A N 10
ATOM 14769 C CA . ARG A 1 95 ? 8.018 5.115 -13.257 1.00 0.00 95 ARG A CA 10
ATOM 14770 C C . ARG A 1 95 ? 6.842 4.136 -13.425 1.00 0.00 95 ARG A C 10
ATOM 14771 O O . ARG A 1 95 ? 5.786 4.501 -13.942 1.00 0.00 95 ARG A O 10
ATOM 14789 N N . GLU A 1 96 ? 7.011 2.903 -12.946 1.00 0.00 96 GLU A N 10
ATOM 14790 C CA . GLU A 1 96 ? 5.971 1.870 -12.961 1.00 0.00 96 GLU A CA 10
ATOM 14791 C C . GLU A 1 96 ? 4.938 2.089 -11.846 1.00 0.00 96 GLU A C 10
ATOM 14792 O O . GLU A 1 96 ? 3.776 1.732 -12.031 1.00 0.00 96 GLU A O 10
ATOM 14802 N N . LEU A 1 97 ? 5.307 2.734 -10.732 1.00 0.00 97 LEU A N 10
ATOM 14803 C CA . LEU A 1 97 ? 4.347 3.175 -9.709 1.00 0.00 97 LEU A CA 10
ATOM 14804 C C . LEU A 1 97 ? 3.409 4.267 -10.260 1.00 0.00 97 LEU A C 10
ATOM 14805 O O . LEU A 1 97 ? 2.193 4.195 -10.089 1.00 0.00 97 LEU A O 10
ATOM 14820 N N . GLN A 1 98 ? 3.975 5.248 -10.969 1.00 0.00 98 GLN A N 10
ATOM 14821 C CA . GLN A 1 98 ? 3.222 6.256 -11.726 1.00 0.00 98 GLN A CA 10
ATOM 14822 C C . GLN A 1 98 ? 2.262 5.600 -12.721 1.00 0.00 98 GLN A C 10
ATOM 14823 O O . GLN A 1 98 ? 1.098 5.983 -12.771 1.00 0.00 98 GLN A O 10
ATOM 14835 N N . ALA A 1 99 ? 2.720 4.588 -13.463 1.00 0.00 99 ALA A N 10
ATOM 14836 C CA . ALA A 1 99 ? 1.890 3.853 -14.415 1.00 0.00 99 ALA A CA 10
ATOM 14837 C C . ALA A 1 99 ? 0.761 3.058 -13.727 1.00 0.00 99 ALA A C 10
ATOM 14838 O O . ALA A 1 99 ? -0.379 3.091 -14.189 1.00 0.00 99 ALA A O 10
ATOM 14845 N N . LEU A 1 100 ? 1.053 2.367 -12.620 1.00 0.00 100 LEU A N 10
ATOM 14846 C CA . LEU A 1 100 ? 0.087 1.585 -11.850 1.00 0.00 100 LEU A CA 10
ATOM 14847 C C . LEU A 1 100 ? -1.048 2.463 -11.305 1.00 0.00 100 LEU A C 10
ATOM 14848 O O . LEU A 1 100 ? -2.216 2.096 -11.425 1.00 0.00 100 LEU A O 10
ATOM 14863 N N . TYR A 1 101 ? -0.729 3.655 -10.795 1.00 0.00 101 TYR A N 10
ATOM 14864 C CA . TYR A 1 101 ? -1.737 4.652 -10.410 1.00 0.00 101 TYR A CA 10
ATOM 14865 C C . TYR A 1 101 ? -2.483 5.244 -11.616 1.00 0.00 101 TYR A C 10
ATOM 14866 O O . TYR A 1 101 ? -3.717 5.320 -11.624 1.00 0.00 101 TYR A O 10
ATOM 14883 N N . ALA A 1 102 ? -1.748 5.646 -12.654 1.00 0.00 102 ALA A N 10
ATOM 14884 C CA . ALA A 1 102 ? -2.330 6.179 -13.890 1.00 0.00 102 ALA A CA 10
ATOM 14885 C C . ALA A 1 102 ? -3.273 5.170 -14.582 1.00 0.00 102 ALA A C 10
ATOM 14886 O O . ALA A 1 102 ? -4.226 5.578 -15.239 1.00 0.00 102 ALA A O 10
ATOM 14893 N N . SER A 1 103 ? -3.093 3.870 -14.357 1.00 0.00 103 SER A N 10
ATOM 14894 C CA . SER A 1 103 ? -3.998 2.818 -14.854 1.00 0.00 103 SER A CA 10
ATOM 14895 C C . SER A 1 103 ? -5.352 2.772 -14.123 1.00 0.00 103 SER A C 10
ATOM 14896 O O . SER A 1 103 ? -6.335 2.264 -14.666 1.00 0.00 103 SER A O 10
ATOM 14903 N N . ILE A 1 104 ? -5.425 3.334 -12.913 1.00 0.00 104 ILE A N 10
ATOM 14904 C CA . ILE A 1 104 ? -6.666 3.550 -12.155 1.00 0.00 104 ILE A CA 10
ATOM 14905 C C . ILE A 1 104 ? -7.304 4.887 -12.567 1.00 0.00 104 ILE A C 10
ATOM 14906 O O . ILE A 1 104 ? -8.506 4.955 -12.823 1.00 0.00 104 ILE A O 10
ATOM 14921 N N . MET A 1 1 ? 5.683 15.527 1.231 1.00 0.00 1 MET A N 11
ATOM 14922 C CA . MET A 1 1 ? 4.401 14.894 0.890 1.00 0.00 1 MET A CA 11
ATOM 14923 C C . MET A 1 1 ? 4.364 13.385 1.188 1.00 0.00 1 MET A C 11
ATOM 14924 O O . MET A 1 1 ? 3.306 12.759 1.099 1.00 0.00 1 MET A O 11
ATOM 14936 N N . SER A 1 2 ? 5.494 12.782 1.554 1.00 0.00 2 SER A N 11
ATOM 14937 C CA . SER A 1 2 ? 5.588 11.376 1.981 1.00 0.00 2 SER A CA 11
ATOM 14938 C C . SER A 1 2 ? 5.097 11.148 3.427 1.00 0.00 2 SER A C 11
ATOM 14939 O O . SER A 1 2 ? 5.227 12.018 4.296 1.00 0.00 2 SER A O 11
ATOM 14946 N N . ALA A 1 3 ? 4.538 9.957 3.697 1.00 0.00 3 ALA A N 11
ATOM 14947 C CA . ALA A 1 3 ? 3.924 9.588 4.983 1.00 0.00 3 ALA A CA 11
ATOM 14948 C C . ALA A 1 3 ? 4.117 8.093 5.328 1.00 0.00 3 ALA A C 11
ATOM 14949 O O . ALA A 1 3 ? 3.326 7.504 6.068 1.00 0.00 3 ALA A O 11
ATOM 14956 N N . ILE A 1 4 ? 5.139 7.447 4.748 1.00 0.00 4 ILE A N 11
ATOM 14957 C CA . ILE A 1 4 ? 5.288 5.976 4.689 1.00 0.00 4 ILE A CA 11
ATOM 14958 C C . ILE A 1 4 ? 5.656 5.406 6.070 1.00 0.00 4 ILE A C 11
ATOM 14959 O O . ILE A 1 4 ? 6.837 5.310 6.413 1.00 0.00 4 ILE A O 11
ATOM 14974 N N . ARG A 1 5 ? 4.635 5.024 6.841 1.00 0.00 5 ARG A N 11
ATOM 14975 C CA . ARG A 1 5 ? 4.677 4.407 8.177 1.00 0.00 5 ARG A CA 11
ATOM 14976 C C . ARG A 1 5 ? 3.375 3.626 8.406 1.00 0.00 5 ARG A C 11
ATOM 14977 O O . ARG A 1 5 ? 2.383 3.907 7.737 1.00 0.00 5 ARG A O 11
ATOM 14995 N N . ASP A 1 6 ? 3.348 2.651 9.308 1.00 0.00 6 ASP A N 11
ATOM 14996 C CA . ASP A 1 6 ? 2.146 1.899 9.701 1.00 0.00 6 ASP A CA 11
ATOM 14997 C C . ASP A 1 6 ? 1.079 2.847 10.289 1.00 0.00 6 ASP A C 11
ATOM 14998 O O . ASP A 1 6 ? 1.361 3.595 11.229 1.00 0.00 6 ASP A O 11
ATOM 15006 N N . ILE A 1 7 ? -0.144 2.783 9.752 1.00 0.00 7 ILE A N 11
ATOM 15007 C CA . ILE A 1 7 ? -1.309 3.552 10.233 1.00 0.00 7 ILE A CA 11
ATOM 15008 C C . ILE A 1 7 ? -2.540 2.667 10.447 1.00 0.00 7 ILE A C 11
ATOM 15009 O O . ILE A 1 7 ? -3.649 3.073 10.104 1.00 0.00 7 ILE A O 11
ATOM 15024 N N . THR A 1 8 ? -2.384 1.463 11.010 1.00 0.00 8 THR A N 11
ATOM 15025 C CA . THR A 1 8 ? -3.479 0.484 11.220 1.00 0.00 8 THR A CA 11
ATOM 15026 C C . THR A 1 8 ? -4.754 1.086 11.837 1.00 0.00 8 THR A C 11
ATOM 15027 O O . THR A 1 8 ? -5.857 0.629 11.525 1.00 0.00 8 THR A O 11
ATOM 15038 N N . THR A 1 9 ? -4.622 2.132 12.667 1.00 0.00 9 THR A N 11
ATOM 15039 C CA . THR A 1 9 ? -5.727 2.863 13.309 1.00 0.00 9 THR A CA 11
ATOM 15040 C C . THR A 1 9 ? -6.483 3.809 12.357 1.00 0.00 9 THR A C 11
ATOM 15041 O O . THR A 1 9 ? -7.645 4.122 12.613 1.00 0.00 9 THR A O 11
ATOM 15052 N N . GLU A 1 10 ? -5.849 4.236 11.257 1.00 0.00 10 GLU A N 11
ATOM 15053 C CA . GLU A 1 10 ? -6.444 5.038 10.173 1.00 0.00 10 GLU A CA 11
ATOM 15054 C C . GLU A 1 10 ? -6.604 4.256 8.842 1.00 0.00 10 GLU A C 11
ATOM 15055 O O . GLU A 1 10 ? -7.097 4.813 7.858 1.00 0.00 10 GLU A O 11
ATOM 15065 N N . ALA A 1 11 ? -6.181 2.984 8.795 1.00 0.00 11 ALA A N 11
ATOM 15066 C CA . ALA A 1 11 ? -6.244 2.092 7.631 1.00 0.00 11 ALA A CA 11
ATOM 15067 C C . ALA A 1 11 ? -7.178 0.871 7.817 1.00 0.00 11 ALA A C 11
ATOM 15068 O O . ALA A 1 11 ? -7.047 -0.142 7.128 1.00 0.00 11 ALA A O 11
ATOM 15075 N N . GLY A 1 12 ? -8.122 0.956 8.760 1.00 0.00 12 GLY A N 11
ATOM 15076 C CA . GLY A 1 12 ? -9.169 -0.041 8.985 1.00 0.00 12 GLY A CA 11
ATOM 15077 C C . GLY A 1 12 ? -10.244 0.013 7.905 1.00 0.00 12 GLY A C 11
ATOM 15078 O O . GLY A 1 12 ? -10.591 1.085 7.405 1.00 0.00 12 GLY A O 11
ATOM 15082 N N . MET A 1 13 ? -10.838 -1.148 7.597 1.00 0.00 13 MET A N 11
ATOM 15083 C CA . MET A 1 13 ? -11.919 -1.288 6.607 1.00 0.00 13 MET A CA 11
ATOM 15084 C C . MET A 1 13 ? -13.086 -0.314 6.832 1.00 0.00 13 MET A C 11
ATOM 15085 O O . MET A 1 13 ? -13.679 0.177 5.874 1.00 0.00 13 MET A O 11
ATOM 15097 N N . ALA A 1 14 ? -13.355 0.013 8.096 1.00 0.00 14 ALA A N 11
ATOM 15098 C CA . ALA A 1 14 ? -14.454 0.862 8.542 1.00 0.00 14 ALA A CA 11
ATOM 15099 C C . ALA A 1 14 ? -14.474 2.243 7.867 1.00 0.00 14 ALA A C 11
ATOM 15100 O O . ALA A 1 14 ? -15.499 2.663 7.331 1.00 0.00 14 ALA A O 11
ATOM 15107 N N . HIS A 1 15 ? -13.336 2.945 7.870 1.00 0.00 15 HIS A N 11
ATOM 15108 C CA . HIS A 1 15 ? -13.176 4.228 7.188 1.00 0.00 15 HIS A CA 11
ATOM 15109 C C . HIS A 1 15 ? -12.678 4.061 5.744 1.00 0.00 15 HIS A C 11
ATOM 15110 O O . HIS A 1 15 ? -13.030 4.884 4.910 1.00 0.00 15 HIS A O 11
ATOM 15123 N N . PHE A 1 16 ? -11.954 2.983 5.406 1.00 0.00 16 PHE A N 11
ATOM 15124 C CA . PHE A 1 16 ? -11.543 2.672 4.019 1.00 0.00 16 PHE A CA 11
ATOM 15125 C C . PHE A 1 16 ? -12.728 2.472 3.059 1.00 0.00 16 PHE A C 11
ATOM 15126 O O . PHE A 1 16 ? -12.614 2.762 1.868 1.00 0.00 16 PHE A O 11
ATOM 15142 N N . GLU A 1 17 ? -13.875 2.048 3.584 1.00 0.00 17 GLU A N 11
ATOM 15143 C CA . GLU A 1 17 ? -15.158 1.972 2.866 1.00 0.00 17 GLU A CA 11
ATOM 15144 C C . GLU A 1 17 ? -15.794 3.357 2.632 1.00 0.00 17 GLU A C 11
ATOM 15145 O O . GLU A 1 17 ? -16.792 3.469 1.917 1.00 0.00 17 GLU A O 11
ATOM 15155 N N . GLY A 1 18 ? -15.224 4.422 3.221 1.00 0.00 18 GLY A N 11
ATOM 15156 C CA . GLY A 1 18 ? -15.698 5.809 3.148 1.00 0.00 18 GLY A CA 11
ATOM 15157 C C . GLY A 1 18 ? -14.648 6.799 2.632 1.00 0.00 18 GLY A C 11
ATOM 15158 O O . GLY A 1 18 ? -14.952 7.987 2.530 1.00 0.00 18 GLY A O 11
ATOM 15162 N N . LEU A 1 19 ? -13.430 6.337 2.323 1.00 0.00 19 LEU A N 11
ATOM 15163 C CA . LEU A 1 19 ? -12.363 7.172 1.759 1.00 0.00 19 LEU A CA 11
ATOM 15164 C C . LEU A 1 19 ? -12.619 7.513 0.279 1.00 0.00 19 LEU A C 11
ATOM 15165 O O . LEU A 1 19 ? -13.601 7.082 -0.323 1.00 0.00 19 LEU A O 11
ATOM 15180 N N . SER A 1 20 ? -11.722 8.291 -0.320 1.00 0.00 20 SER A N 11
ATOM 15181 C CA . SER A 1 20 ? -11.777 8.677 -1.734 1.00 0.00 20 SER A CA 11
ATOM 15182 C C . SER A 1 20 ? -10.516 8.194 -2.460 1.00 0.00 20 SER A C 11
ATOM 15183 O O . SER A 1 20 ? -10.596 7.670 -3.566 1.00 0.00 20 SER A O 11
ATOM 15190 N N . ASP A 1 21 ? -9.358 8.300 -1.793 1.00 0.00 21 ASP A N 11
ATOM 15191 C CA . ASP A 1 21 ? -8.036 7.900 -2.258 1.00 0.00 21 ASP A CA 11
ATOM 15192 C C . ASP A 1 21 ? -7.164 7.465 -1.065 1.00 0.00 21 ASP A C 11
ATOM 15193 O O . ASP A 1 21 ? -7.046 8.208 -0.087 1.00 0.00 21 ASP A O 11
ATOM 15201 N N . ALA A 1 22 ? -6.517 6.296 -1.152 1.00 0.00 22 ALA A N 11
ATOM 15202 C CA . ALA A 1 22 ? -5.520 5.815 -0.178 1.00 0.00 22 ALA A CA 11
ATOM 15203 C C . ALA A 1 22 ? -4.622 4.708 -0.774 1.00 0.00 22 ALA A C 11
ATOM 15204 O O . ALA A 1 22 ? -5.039 3.981 -1.676 1.00 0.00 22 ALA A O 11
ATOM 15211 N N . ILE A 1 23 ? -3.385 4.544 -0.292 1.00 0.00 23 ILE A N 11
ATOM 15212 C CA . ILE A 1 23 ? -2.446 3.495 -0.733 1.00 0.00 23 ILE A CA 11
ATOM 15213 C C . ILE A 1 23 ? -1.774 2.912 0.510 1.00 0.00 23 ILE A C 11
ATOM 15214 O O . ILE A 1 23 ? -1.358 3.643 1.407 1.00 0.00 23 ILE A O 11
ATOM 15229 N N . VAL A 1 24 ? -1.642 1.588 0.539 1.00 0.00 24 VAL A N 11
ATOM 15230 C CA . VAL A 1 24 ? -1.037 0.871 1.660 1.00 0.00 24 VAL A CA 11
ATOM 15231 C C . VAL A 1 24 ? -0.082 -0.191 1.133 1.00 0.00 24 VAL A C 11
ATOM 15232 O O . VAL A 1 24 ? -0.471 -1.051 0.341 1.00 0.00 24 VAL A O 11
ATOM 15245 N N . PHE A 1 25 ? 1.169 -0.116 1.573 1.00 0.00 25 PHE A N 11
ATOM 15246 C CA . PHE A 1 25 ? 2.198 -1.123 1.351 1.00 0.00 25 PHE A CA 11
ATOM 15247 C C . PHE A 1 25 ? 2.307 -2.018 2.598 1.00 0.00 25 PHE A C 11
ATOM 15248 O O . PHE A 1 25 ? 2.542 -1.555 3.714 1.00 0.00 25 PHE A O 11
ATOM 15264 N N . PHE A 1 26 ? 2.089 -3.317 2.412 1.00 0.00 26 PHE A N 11
ATOM 15265 C CA . PHE A 1 26 ? 2.140 -4.352 3.441 1.00 0.00 26 PHE A CA 11
ATOM 15266 C C . PHE A 1 26 ? 3.491 -5.072 3.402 1.00 0.00 26 PHE A C 11
ATOM 15267 O O . PHE A 1 26 ? 3.976 -5.404 2.317 1.00 0.00 26 PHE A O 11
ATOM 15283 N N . HIS A 1 27 ? 4.076 -5.333 4.569 1.00 0.00 27 HIS A N 11
ATOM 15284 C CA . HIS A 1 27 ? 5.424 -5.883 4.673 1.00 0.00 27 HIS A CA 11
ATOM 15285 C C . HIS A 1 27 ? 5.658 -6.685 5.978 1.00 0.00 27 HIS A C 11
ATOM 15286 O O . HIS A 1 27 ? 4.972 -6.491 6.991 1.00 0.00 27 HIS A O 11
ATOM 15300 N N . LYS A 1 28 ? 6.672 -7.558 5.948 1.00 0.00 28 LYS A N 11
ATOM 15301 C CA . LYS A 1 28 ? 7.151 -8.365 7.072 1.00 0.00 28 LYS A CA 11
ATOM 15302 C C . LYS A 1 28 ? 8.574 -7.975 7.508 1.00 0.00 28 LYS A C 11
ATOM 15303 O O . LYS A 1 28 ? 9.349 -7.380 6.754 1.00 0.00 28 LYS A O 11
ATOM 15318 N N . ASN A 1 29 ? 8.941 -8.414 8.708 1.00 0.00 29 ASN A N 11
ATOM 15319 C CA . ASN A 1 29 ? 10.307 -8.468 9.242 1.00 0.00 29 ASN A CA 11
ATOM 15320 C C . ASN A 1 29 ? 11.309 -9.206 8.327 1.00 0.00 29 ASN A C 11
ATOM 15321 O O . ASN A 1 29 ? 12.500 -8.879 8.299 1.00 0.00 29 ASN A O 11
ATOM 15331 N N . LEU A 1 30 ? 10.827 -10.189 7.554 1.00 0.00 30 LEU A N 11
ATOM 15332 C CA . LEU A 1 30 ? 11.608 -11.040 6.642 1.00 0.00 30 LEU A CA 11
ATOM 15333 C C . LEU A 1 30 ? 11.835 -10.370 5.268 1.00 0.00 30 LEU A C 11
ATOM 15334 O O . LEU A 1 30 ? 11.646 -10.980 4.214 1.00 0.00 30 LEU A O 11
ATOM 15349 N N . CYS A 1 31 ? 12.214 -9.087 5.278 1.00 0.00 31 CYS A N 11
ATOM 15350 C CA . CYS A 1 31 ? 12.369 -8.228 4.096 1.00 0.00 31 CYS A CA 11
ATOM 15351 C C . CYS A 1 31 ? 13.846 -7.845 3.821 1.00 0.00 31 CYS A C 11
ATOM 15352 O O . CYS A 1 31 ? 14.415 -7.025 4.553 1.00 0.00 31 CYS A O 11
ATOM 15358 N N . PRO A 1 32 ? 14.433 -8.384 2.733 1.00 0.00 32 PRO A N 11
ATOM 15359 C CA . PRO A 1 32 ? 15.576 -7.786 2.048 1.00 0.00 32 PRO A CA 11
ATOM 15360 C C . PRO A 1 32 ? 15.146 -6.872 0.885 1.00 0.00 32 PRO A C 11
ATOM 15361 O O . PRO A 1 32 ? 15.734 -5.813 0.698 1.00 0.00 32 PRO A O 11
ATOM 15369 N N . HIS A 1 33 ? 14.127 -7.258 0.102 1.00 0.00 33 HIS A N 11
ATOM 15370 C CA . HIS A 1 33 ? 13.760 -6.560 -1.143 1.00 0.00 33 HIS A CA 11
ATOM 15371 C C . HIS A 1 33 ? 12.717 -5.457 -0.977 1.00 0.00 33 HIS A C 11
ATOM 15372 O O . HIS A 1 33 ? 12.770 -4.477 -1.720 1.00 0.00 33 HIS A O 11
ATOM 15385 N N . CYS A 1 34 ? 11.783 -5.563 -0.023 1.00 0.00 34 CYS A N 11
ATOM 15386 C CA . CYS A 1 34 ? 10.676 -4.609 0.147 1.00 0.00 34 CYS A CA 11
ATOM 15387 C C . CYS A 1 34 ? 11.133 -3.164 0.422 1.00 0.00 34 CYS A C 11
ATOM 15388 O O . CYS A 1 34 ? 10.404 -2.215 0.138 1.00 0.00 34 CYS A O 11
ATOM 15394 N N . LYS A 1 35 ? 12.383 -2.986 0.862 1.00 0.00 35 LYS A N 11
ATOM 15395 C CA . LYS A 1 35 ? 13.067 -1.695 0.917 1.00 0.00 35 LYS A CA 11
ATOM 15396 C C . LYS A 1 35 ? 13.007 -0.936 -0.417 1.00 0.00 35 LYS A C 11
ATOM 15397 O O . LYS A 1 35 ? 12.670 0.242 -0.428 1.00 0.00 35 LYS A O 11
ATOM 15412 N N . ASN A 1 36 ? 13.225 -1.593 -1.555 1.00 0.00 36 ASN A N 11
ATOM 15413 C CA . ASN A 1 36 ? 13.148 -0.954 -2.880 1.00 0.00 36 ASN A CA 11
ATOM 15414 C C . ASN A 1 36 ? 11.722 -0.450 -3.182 1.00 0.00 36 ASN A C 11
ATOM 15415 O O . ASN A 1 36 ? 11.550 0.637 -3.735 1.00 0.00 36 ASN A O 11
ATOM 15425 N N . MET A 1 37 ? 10.705 -1.186 -2.709 1.00 0.00 37 MET A N 11
ATOM 15426 C CA . MET A 1 37 ? 9.279 -0.831 -2.796 1.00 0.00 37 MET A CA 11
ATOM 15427 C C . MET A 1 37 ? 8.985 0.493 -2.070 1.00 0.00 37 MET A C 11
ATOM 15428 O O . MET A 1 37 ? 8.408 1.385 -2.678 1.00 0.00 37 MET A O 11
ATOM 15440 N N . GLU A 1 38 ? 9.450 0.683 -0.828 1.00 0.00 38 GLU A N 11
ATOM 15441 C CA . GLU A 1 38 ? 9.293 1.967 -0.126 1.00 0.00 38 GLU A CA 11
ATOM 15442 C C . GLU A 1 38 ? 10.151 3.086 -0.726 1.00 0.00 38 GLU A C 11
ATOM 15443 O O . GLU A 1 38 ? 9.734 4.245 -0.729 1.00 0.00 38 GLU A O 11
ATOM 15453 N N . LYS A 1 39 ? 11.313 2.762 -1.304 1.00 0.00 39 LYS A N 11
ATOM 15454 C CA . LYS A 1 39 ? 12.164 3.753 -1.985 1.00 0.00 39 LYS A CA 11
ATOM 15455 C C . LYS A 1 39 ? 11.444 4.367 -3.197 1.00 0.00 39 LYS A C 11
ATOM 15456 O O . LYS A 1 39 ? 11.500 5.580 -3.394 1.00 0.00 39 LYS A O 11
ATOM 15471 N N . VAL A 1 40 ? 10.745 3.542 -3.983 1.00 0.00 40 VAL A N 11
ATOM 15472 C CA . VAL A 1 40 ? 9.974 4.010 -5.144 1.00 0.00 40 VAL A CA 11
ATOM 15473 C C . VAL A 1 40 ? 8.604 4.598 -4.775 1.00 0.00 40 VAL A C 11
ATOM 15474 O O . VAL A 1 40 ? 8.185 5.569 -5.402 1.00 0.00 40 VAL A O 11
ATOM 15487 N N . LEU A 1 41 ? 7.933 4.068 -3.746 1.00 0.00 41 LEU A N 11
ATOM 15488 C CA . LEU A 1 41 ? 6.745 4.700 -3.152 1.00 0.00 41 LEU A CA 11
ATOM 15489 C C . LEU A 1 41 ? 7.035 6.095 -2.583 1.00 0.00 41 LEU A C 11
ATOM 15490 O O . LEU A 1 41 ? 6.177 6.965 -2.675 1.00 0.00 41 LEU A O 11
ATOM 15505 N N . ASP A 1 42 ? 8.228 6.339 -2.039 1.00 0.00 42 ASP A N 11
ATOM 15506 C CA . ASP A 1 42 ? 8.631 7.669 -1.552 1.00 0.00 42 ASP A CA 11
ATOM 15507 C C . ASP A 1 42 ? 8.696 8.686 -2.695 1.00 0.00 42 ASP A C 11
ATOM 15508 O O . ASP A 1 42 ? 8.059 9.742 -2.643 1.00 0.00 42 ASP A O 11
ATOM 15516 N N . LYS A 1 43 ? 9.423 8.322 -3.757 1.00 0.00 43 LYS A N 11
ATOM 15517 C CA . LYS A 1 43 ? 9.531 9.120 -4.989 1.00 0.00 43 LYS A CA 11
ATOM 15518 C C . LYS A 1 43 ? 8.171 9.318 -5.695 1.00 0.00 43 LYS A C 11
ATOM 15519 O O . LYS A 1 43 ? 7.921 10.375 -6.283 1.00 0.00 43 LYS A O 11
ATOM 15534 N N . PHE A 1 44 ? 7.265 8.342 -5.582 1.00 0.00 44 PHE A N 11
ATOM 15535 C CA . PHE A 1 44 ? 5.878 8.441 -6.033 1.00 0.00 44 PHE A CA 11
ATOM 15536 C C . PHE A 1 44 ? 5.081 9.449 -5.193 1.00 0.00 44 PHE A C 11
ATOM 15537 O O . PHE A 1 44 ? 4.492 10.363 -5.762 1.00 0.00 44 PHE A O 11
ATOM 15553 N N . GLY A 1 45 ? 5.108 9.347 -3.858 1.00 0.00 45 GLY A N 11
ATOM 15554 C CA . GLY A 1 45 ? 4.353 10.218 -2.944 1.00 0.00 45 GLY A CA 11
ATOM 15555 C C . GLY A 1 45 ? 4.772 11.683 -3.038 1.00 0.00 45 GLY A C 11
ATOM 15556 O O . GLY A 1 45 ? 3.929 12.572 -2.996 1.00 0.00 45 GLY A O 11
ATOM 15560 N N . ALA A 1 46 ? 6.063 11.933 -3.269 1.00 0.00 46 ALA A N 11
ATOM 15561 C CA . ALA A 1 46 ? 6.616 13.260 -3.561 1.00 0.00 46 ALA A CA 11
ATOM 15562 C C . ALA A 1 46 ? 6.063 13.897 -4.860 1.00 0.00 46 ALA A C 11
ATOM 15563 O O . ALA A 1 46 ? 6.053 15.125 -4.984 1.00 0.00 46 ALA A O 11
ATOM 15570 N N . ARG A 1 47 ? 5.640 13.086 -5.836 1.00 0.00 47 ARG A N 11
ATOM 15571 C CA . ARG A 1 47 ? 5.018 13.509 -7.105 1.00 0.00 47 ARG A CA 11
ATOM 15572 C C . ARG A 1 47 ? 3.478 13.406 -7.096 1.00 0.00 47 ARG A C 11
ATOM 15573 O O . ARG A 1 47 ? 2.821 14.012 -7.942 1.00 0.00 47 ARG A O 11
ATOM 15591 N N . ALA A 1 48 ? 2.896 12.682 -6.136 1.00 0.00 48 ALA A N 11
ATOM 15592 C CA . ALA A 1 48 ? 1.460 12.434 -6.004 1.00 0.00 48 ALA A CA 11
ATOM 15593 C C . ALA A 1 48 ? 0.921 12.945 -4.642 1.00 0.00 48 ALA A C 11
ATOM 15594 O O . ALA A 1 48 ? 0.569 12.141 -3.776 1.00 0.00 48 ALA A O 11
ATOM 15601 N N . PRO A 1 49 ? 0.825 14.275 -4.438 1.00 0.00 49 PRO A N 11
ATOM 15602 C CA . PRO A 1 49 ? 0.558 14.891 -3.138 1.00 0.00 49 PRO A CA 11
ATOM 15603 C C . PRO A 1 49 ? -0.832 14.570 -2.583 1.00 0.00 49 PRO A C 11
ATOM 15604 O O . PRO A 1 49 ? -1.005 14.488 -1.371 1.00 0.00 49 PRO A O 11
ATOM 15612 N N . GLN A 1 50 ? -1.821 14.379 -3.465 1.00 0.00 50 GLN A N 11
ATOM 15613 C CA . GLN A 1 50 ? -3.212 14.140 -3.077 1.00 0.00 50 GLN A CA 11
ATOM 15614 C C . GLN A 1 50 ? -3.466 12.739 -2.489 1.00 0.00 50 GLN A C 11
ATOM 15615 O O . GLN A 1 50 ? -4.475 12.549 -1.816 1.00 0.00 50 GLN A O 11
ATOM 15627 N N . VAL A 1 51 ? -2.577 11.768 -2.749 1.00 0.00 51 VAL A N 11
ATOM 15628 C CA . VAL A 1 51 ? -2.681 10.390 -2.222 1.00 0.00 51 VAL A CA 11
ATOM 15629 C C . VAL A 1 51 ? -1.669 10.175 -1.091 1.00 0.00 51 VAL A C 11
ATOM 15630 O O . VAL A 1 51 ? -0.557 10.702 -1.140 1.00 0.00 51 VAL A O 11
ATOM 15643 N N . ALA A 1 52 ? -2.048 9.401 -0.071 1.00 0.00 52 ALA A N 11
ATOM 15644 C CA . ALA A 1 52 ? -1.186 9.047 1.055 1.00 0.00 52 ALA A CA 11
ATOM 15645 C C . ALA A 1 52 ? -0.733 7.589 0.932 1.00 0.00 52 ALA A C 11
ATOM 15646 O O . ALA A 1 52 ? -1.543 6.713 0.621 1.00 0.00 52 ALA A O 11
ATOM 15653 N N . ILE A 1 53 ? 0.547 7.343 1.199 1.00 0.00 53 ILE A N 11
ATOM 15654 C CA . ILE A 1 53 ? 1.144 6.001 1.230 1.00 0.00 53 ILE A CA 11
ATOM 15655 C C . ILE A 1 53 ? 1.632 5.681 2.647 1.00 0.00 53 ILE A C 11
ATOM 15656 O O . ILE A 1 53 ? 2.272 6.509 3.284 1.00 0.00 53 ILE A O 11
ATOM 15671 N N . SER A 1 54 ? 1.369 4.470 3.121 1.00 0.00 54 SER A N 11
ATOM 15672 C CA . SER A 1 54 ? 1.746 3.950 4.444 1.00 0.00 54 SER A CA 11
ATOM 15673 C C . SER A 1 54 ? 2.419 2.576 4.339 1.00 0.00 54 SER A C 11
ATOM 15674 O O . SER A 1 54 ? 2.298 1.892 3.321 1.00 0.00 54 SER A O 11
ATOM 15681 N N . SER A 1 55 ? 3.149 2.158 5.378 1.00 0.00 55 SER A N 11
ATOM 15682 C CA . SER A 1 55 ? 3.878 0.881 5.413 1.00 0.00 55 SER A CA 11
ATOM 15683 C C . SER A 1 55 ? 3.499 -0.008 6.614 1.00 0.00 55 SER A C 11
ATOM 15684 O O . SER A 1 55 ? 4.110 0.028 7.680 1.00 0.00 55 SER A O 11
ATOM 15691 N N . VAL A 1 56 ? 2.499 -0.858 6.417 1.00 0.00 56 VAL A N 11
ATOM 15692 C CA . VAL A 1 56 ? 1.824 -1.651 7.461 1.00 0.00 56 VAL A CA 11
ATOM 15693 C C . VAL A 1 56 ? 2.523 -2.999 7.700 1.00 0.00 56 VAL A C 11
ATOM 15694 O O . VAL A 1 56 ? 2.803 -3.733 6.751 1.00 0.00 56 VAL A O 11
ATOM 15707 N N . ASP A 1 57 ? 2.759 -3.334 8.969 1.00 0.00 57 ASP A N 11
ATOM 15708 C CA . ASP A 1 57 ? 3.272 -4.639 9.408 1.00 0.00 57 ASP A CA 11
ATOM 15709 C C . ASP A 1 57 ? 2.179 -5.714 9.293 1.00 0.00 57 ASP A C 11
ATOM 15710 O O . ASP A 1 57 ? 1.407 -5.956 10.223 1.00 0.00 57 ASP A O 11
ATOM 15718 N N . SER A 1 58 ? 2.117 -6.383 8.143 1.00 0.00 58 SER A N 11
ATOM 15719 C CA . SER A 1 58 ? 1.085 -7.386 7.828 1.00 0.00 58 SER A CA 11
ATOM 15720 C C . SER A 1 58 ? 1.100 -8.580 8.798 1.00 0.00 58 SER A C 11
ATOM 15721 O O . SER A 1 58 ? 0.042 -9.118 9.124 1.00 0.00 58 SER A O 11
ATOM 15728 N N . GLU A 1 59 ? 2.267 -8.953 9.327 1.00 0.00 59 GLU A N 11
ATOM 15729 C CA . GLU A 1 59 ? 2.410 -10.012 10.339 1.00 0.00 59 GLU A CA 11
ATOM 15730 C C . GLU A 1 59 ? 1.712 -9.709 11.677 1.00 0.00 59 GLU A C 11
ATOM 15731 O O . GLU A 1 59 ? 1.386 -10.638 12.420 1.00 0.00 59 GLU A O 11
ATOM 15741 N N . ALA A 1 60 ? 1.475 -8.431 11.993 1.00 0.00 60 ALA A N 11
ATOM 15742 C CA . ALA A 1 60 ? 0.768 -7.996 13.203 1.00 0.00 60 ALA A CA 11
ATOM 15743 C C . ALA A 1 60 ? -0.732 -7.725 12.934 1.00 0.00 60 ALA A C 11
ATOM 15744 O O . ALA A 1 60 ? -1.467 -7.320 13.839 1.00 0.00 60 ALA A O 11
ATOM 15751 N N . ARG A 1 61 ? -1.182 -7.912 11.683 1.00 0.00 61 ARG A N 11
ATOM 15752 C CA . ARG A 1 61 ? -2.581 -7.877 11.224 1.00 0.00 61 ARG A CA 11
ATOM 15753 C C . ARG A 1 61 ? -2.810 -8.883 10.062 1.00 0.00 61 ARG A C 11
ATOM 15754 O O . ARG A 1 61 ? -3.192 -8.479 8.952 1.00 0.00 61 ARG A O 11
ATOM 15772 N N . PRO A 1 62 ? -2.599 -10.202 10.292 1.00 0.00 62 PRO A N 11
ATOM 15773 C CA . PRO A 1 62 ? -2.674 -11.213 9.243 1.00 0.00 62 PRO A CA 11
ATOM 15774 C C . PRO A 1 62 ? -4.101 -11.446 8.740 1.00 0.00 62 PRO A C 11
ATOM 15775 O O . PRO A 1 62 ? -4.277 -11.845 7.591 1.00 0.00 62 PRO A O 11
ATOM 15783 N N . GLU A 1 63 ? -5.124 -11.149 9.550 1.00 0.00 63 GLU A N 11
ATOM 15784 C CA . GLU A 1 63 ? -6.533 -11.182 9.134 1.00 0.00 63 GLU A CA 11
ATOM 15785 C C . GLU A 1 63 ? -6.848 -10.121 8.066 1.00 0.00 63 GLU A C 11
ATOM 15786 O O . GLU A 1 63 ? -7.579 -10.398 7.115 1.00 0.00 63 GLU A O 11
ATOM 15796 N N . LEU A 1 64 ? -6.243 -8.931 8.185 1.00 0.00 64 LEU A N 11
ATOM 15797 C CA . LEU A 1 64 ? -6.391 -7.854 7.201 1.00 0.00 64 LEU A CA 11
ATOM 15798 C C . LEU A 1 64 ? -5.695 -8.241 5.891 1.00 0.00 64 LEU A C 11
ATOM 15799 O O . LEU A 1 64 ? -6.331 -8.209 4.839 1.00 0.00 64 LEU A O 11
ATOM 15814 N N . MET A 1 65 ? -4.437 -8.685 5.957 1.00 0.00 65 MET A N 11
ATOM 15815 C CA . MET A 1 65 ? -3.689 -9.246 4.818 1.00 0.00 65 MET A CA 11
ATOM 15816 C C . MET A 1 65 ? -4.502 -10.326 4.077 1.00 0.00 65 MET A C 11
ATOM 15817 O O . MET A 1 65 ? -4.634 -10.289 2.855 1.00 0.00 65 MET A O 11
ATOM 15829 N N . LYS A 1 66 ? -5.097 -11.259 4.826 1.00 0.00 66 LYS A N 11
ATOM 15830 C CA . LYS A 1 66 ? -5.882 -12.375 4.299 1.00 0.00 66 LYS A CA 11
ATOM 15831 C C . LYS A 1 66 ? -7.156 -11.896 3.589 1.00 0.00 66 LYS A C 11
ATOM 15832 O O . LYS A 1 66 ? -7.412 -12.294 2.448 1.00 0.00 66 LYS A O 11
ATOM 15847 N N . GLU A 1 67 ? -7.950 -11.048 4.242 1.00 0.00 67 GLU A N 11
ATOM 15848 C CA . GLU A 1 67 ? -9.225 -10.549 3.697 1.00 0.00 67 GLU A CA 11
ATOM 15849 C C . GLU A 1 67 ? -9.050 -9.630 2.478 1.00 0.00 67 GLU A C 11
ATOM 15850 O O . GLU A 1 67 ? -9.882 -9.628 1.571 1.00 0.00 67 GLU A O 11
ATOM 15860 N N . LEU A 1 68 ? -7.917 -8.925 2.434 1.00 0.00 68 LEU A N 11
ATOM 15861 C CA . LEU A 1 68 ? -7.436 -8.185 1.254 1.00 0.00 68 LEU A CA 11
ATOM 15862 C C . LEU A 1 68 ? -7.093 -9.108 0.066 1.00 0.00 68 LEU A C 11
ATOM 15863 O O . LEU A 1 68 ? -6.880 -8.617 -1.045 1.00 0.00 68 LEU A O 11
ATOM 15878 N N . GLY A 1 69 ? -7.072 -10.432 0.261 1.00 0.00 69 GLY A N 11
ATOM 15879 C CA . GLY A 1 69 ? -6.988 -11.432 -0.805 1.00 0.00 69 GLY A CA 11
ATOM 15880 C C . GLY A 1 69 ? -5.567 -11.914 -1.105 1.00 0.00 69 GLY A C 11
ATOM 15881 O O . GLY A 1 69 ? -5.334 -12.423 -2.203 1.00 0.00 69 GLY A O 11
ATOM 15885 N N . PHE A 1 70 ? -4.627 -11.767 -0.164 1.00 0.00 70 PHE A N 11
ATOM 15886 C CA . PHE A 1 70 ? -3.226 -12.155 -0.350 1.00 0.00 70 PHE A CA 11
ATOM 15887 C C . PHE A 1 70 ? -2.582 -12.753 0.911 1.00 0.00 70 PHE A C 11
ATOM 15888 O O . PHE A 1 70 ? -3.118 -12.679 2.016 1.00 0.00 70 PHE A O 11
ATOM 15904 N N . GLU A 1 71 ? -1.445 -13.421 0.711 1.00 0.00 71 GLU A N 11
ATOM 15905 C CA . GLU A 1 71 ? -0.867 -14.401 1.650 1.00 0.00 71 GLU A CA 11
ATOM 15906 C C . GLU A 1 71 ? 0.616 -14.726 1.345 1.00 0.00 71 GLU A C 11
ATOM 15907 O O . GLU A 1 71 ? 1.124 -15.808 1.654 1.00 0.00 71 GLU A O 11
ATOM 15917 N N . ARG A 1 72 ? 1.296 -13.781 0.688 1.00 0.00 72 ARG A N 11
ATOM 15918 C CA . ARG A 1 72 ? 2.556 -13.951 -0.052 1.00 0.00 72 ARG A CA 11
ATOM 15919 C C . ARG A 1 72 ? 3.651 -12.954 0.380 1.00 0.00 72 ARG A C 11
ATOM 15920 O O . ARG A 1 72 ? 3.661 -12.463 1.512 1.00 0.00 72 ARG A O 11
ATOM 15938 N N . VAL A 1 73 ? 4.576 -12.647 -0.532 1.00 0.00 73 VAL A N 11
ATOM 15939 C CA . VAL A 1 73 ? 5.581 -11.562 -0.430 1.00 0.00 73 VAL A CA 11
ATOM 15940 C C . VAL A 1 73 ? 4.933 -10.184 -0.161 1.00 0.00 73 VAL A C 11
ATOM 15941 O O . VAL A 1 73 ? 3.732 -10.024 -0.408 1.00 0.00 73 VAL A O 11
ATOM 15954 N N . PRO A 1 74 ? 5.699 -9.178 0.315 1.00 0.00 74 PRO A N 11
ATOM 15955 C CA . PRO A 1 74 ? 5.256 -7.789 0.469 1.00 0.00 74 PRO A CA 11
ATOM 15956 C C . PRO A 1 74 ? 4.526 -7.230 -0.766 1.00 0.00 74 PRO A C 11
ATOM 15957 O O . PRO A 1 74 ? 4.807 -7.629 -1.899 1.00 0.00 74 PRO A O 11
ATOM 15965 N N . THR A 1 75 ? 3.554 -6.340 -0.528 1.00 0.00 75 THR A N 11
ATOM 15966 C CA . THR A 1 75 ? 2.452 -6.077 -1.475 1.00 0.00 75 THR A CA 11
ATOM 15967 C C . THR A 1 75 ? 1.893 -4.667 -1.341 1.00 0.00 75 THR A C 11
ATOM 15968 O O . THR A 1 75 ? 1.605 -4.210 -0.238 1.00 0.00 75 THR A O 11
ATOM 15979 N N . LEU A 1 76 ? 1.674 -4.010 -2.476 1.00 0.00 76 LEU A N 11
ATOM 15980 C CA . LEU A 1 76 ? 0.907 -2.780 -2.632 1.00 0.00 76 LEU A CA 11
ATOM 15981 C C . LEU A 1 76 ? -0.600 -3.075 -2.671 1.00 0.00 76 LEU A C 11
ATOM 15982 O O . LEU A 1 76 ? -1.033 -3.983 -3.374 1.00 0.00 76 LEU A O 11
ATOM 15997 N N . VAL A 1 77 ? -1.398 -2.262 -1.985 1.00 0.00 77 VAL A N 11
ATOM 15998 C CA . VAL A 1 77 ? -2.865 -2.193 -2.092 1.00 0.00 77 VAL A CA 11
ATOM 15999 C C . VAL A 1 77 ? -3.294 -0.733 -2.342 1.00 0.00 77 VAL A C 11
ATOM 16000 O O . VAL A 1 77 ? -2.799 0.177 -1.670 1.00 0.00 77 VAL A O 11
ATOM 16013 N N . PHE A 1 78 ? -4.205 -0.522 -3.297 1.00 0.00 78 PHE A N 11
ATOM 16014 C CA . PHE A 1 78 ? -4.713 0.787 -3.726 1.00 0.00 78 PHE A CA 11
ATOM 16015 C C . PHE A 1 78 ? -6.224 0.908 -3.467 1.00 0.00 78 PHE A C 11
ATOM 16016 O O . PHE A 1 78 ? -7.012 0.077 -3.920 1.00 0.00 78 PHE A O 11
ATOM 16032 N N . ILE A 1 79 ? -6.626 1.966 -2.763 1.00 0.00 79 ILE A N 11
ATOM 16033 C CA . ILE A 1 79 ? -8.018 2.331 -2.461 1.00 0.00 79 ILE A CA 11
ATOM 16034 C C . ILE A 1 79 ? -8.417 3.547 -3.297 1.00 0.00 79 ILE A C 11
ATOM 16035 O O . ILE A 1 79 ? -7.756 4.584 -3.262 1.00 0.00 79 ILE A O 11
ATOM 16050 N N . ARG A 1 80 ? -9.545 3.416 -3.993 1.00 0.00 80 ARG A N 11
ATOM 16051 C CA . ARG A 1 80 ? -10.174 4.468 -4.792 1.00 0.00 80 ARG A CA 11
ATOM 16052 C C . ARG A 1 80 ? -11.695 4.365 -4.648 1.00 0.00 80 ARG A C 11
ATOM 16053 O O . ARG A 1 80 ? -12.251 3.277 -4.774 1.00 0.00 80 ARG A O 11
ATOM 16071 N N . ASP A 1 81 ? -12.358 5.491 -4.390 1.00 0.00 81 ASP A N 11
ATOM 16072 C CA . ASP A 1 81 ? -13.828 5.645 -4.394 1.00 0.00 81 ASP A CA 11
ATOM 16073 C C . ASP A 1 81 ? -14.538 4.925 -3.223 1.00 0.00 81 ASP A C 11
ATOM 16074 O O . ASP A 1 81 ? -15.738 4.639 -3.282 1.00 0.00 81 ASP A O 11
ATOM 16082 N N . GLY A 1 82 ? -13.785 4.594 -2.165 1.00 0.00 82 GLY A N 11
ATOM 16083 C CA . GLY A 1 82 ? -14.259 3.842 -1.001 1.00 0.00 82 GLY A CA 11
ATOM 16084 C C . GLY A 1 82 ? -14.186 2.326 -1.177 1.00 0.00 82 GLY A C 11
ATOM 16085 O O . GLY A 1 82 ? -14.896 1.594 -0.489 1.00 0.00 82 GLY A O 11
ATOM 16089 N N . LYS A 1 83 ? -13.341 1.834 -2.092 1.00 0.00 83 LYS A N 11
ATOM 16090 C CA . LYS A 1 83 ? -13.114 0.393 -2.317 1.00 0.00 83 LYS A CA 11
ATOM 16091 C C . LYS A 1 83 ? -11.683 0.081 -2.788 1.00 0.00 83 LYS A C 11
ATOM 16092 O O . LYS A 1 83 ? -10.968 0.975 -3.250 1.00 0.00 83 LYS A O 11
ATOM 16107 N N . VAL A 1 84 ? -11.249 -1.181 -2.686 1.00 0.00 84 VAL A N 11
ATOM 16108 C CA . VAL A 1 84 ? -9.944 -1.618 -3.227 1.00 0.00 84 VAL A CA 11
ATOM 16109 C C . VAL A 1 84 ? -10.055 -1.714 -4.748 1.00 0.00 84 VAL A C 11
ATOM 16110 O O . VAL A 1 84 ? -10.840 -2.500 -5.277 1.00 0.00 84 VAL A O 11
ATOM 16123 N N . ALA A 1 85 ? -9.261 -0.897 -5.431 1.00 0.00 85 ALA A N 11
ATOM 16124 C CA . ALA A 1 85 ? -9.140 -0.879 -6.889 1.00 0.00 85 ALA A CA 11
ATOM 16125 C C . ALA A 1 85 ? -8.045 -1.806 -7.431 1.00 0.00 85 ALA A C 11
ATOM 16126 O O . ALA A 1 85 ? -8.184 -2.313 -8.546 1.00 0.00 85 ALA A O 11
ATOM 16133 N N . LYS A 1 86 ? -6.972 -2.048 -6.665 1.00 0.00 86 LYS A N 11
ATOM 16134 C CA . LYS A 1 86 ? -5.846 -2.893 -7.102 1.00 0.00 86 LYS A CA 11
ATOM 16135 C C . LYS A 1 86 ? -5.061 -3.507 -5.932 1.00 0.00 86 LYS A C 11
ATOM 16136 O O . LYS A 1 86 ? -4.922 -2.884 -4.880 1.00 0.00 86 LYS A O 11
ATOM 16151 N N . VAL A 1 87 ? -4.491 -4.692 -6.154 1.00 0.00 87 VAL A N 11
ATOM 16152 C CA . VAL A 1 87 ? -3.460 -5.337 -5.323 1.00 0.00 87 VAL A CA 11
ATOM 16153 C C . VAL A 1 87 ? -2.297 -5.745 -6.247 1.00 0.00 87 VAL A C 11
ATOM 16154 O O . VAL A 1 87 ? -2.537 -6.333 -7.302 1.00 0.00 87 VAL A O 11
ATOM 16167 N N . PHE A 1 88 ? -1.054 -5.419 -5.865 1.00 0.00 88 PHE A N 11
ATOM 16168 C CA . PHE A 1 88 ? 0.156 -5.742 -6.634 1.00 0.00 88 PHE A CA 11
ATOM 16169 C C . PHE A 1 88 ? 1.312 -6.191 -5.723 1.00 0.00 88 PHE A C 11
ATOM 16170 O O . PHE A 1 88 ? 1.862 -5.409 -4.949 1.00 0.00 88 PHE A O 11
ATOM 16186 N N . SER A 1 89 ? 1.708 -7.452 -5.843 1.00 0.00 89 SER A N 11
ATOM 16187 C CA . SER A 1 89 ? 2.773 -8.070 -5.050 1.00 0.00 89 SER A CA 11
ATOM 16188 C C . SER A 1 89 ? 4.118 -8.075 -5.797 1.00 0.00 89 SER A C 11
ATOM 16189 O O . SER A 1 89 ? 4.429 -9.039 -6.505 1.00 0.00 89 SER A O 11
ATOM 16196 N N . GLY A 1 90 ? 4.935 -7.012 -5.661 1.00 0.00 90 GLY A N 11
ATOM 16197 C CA . GLY A 1 90 ? 6.248 -6.951 -6.328 1.00 0.00 90 GLY A CA 11
ATOM 16198 C C . GLY A 1 90 ? 6.936 -5.591 -6.337 1.00 0.00 90 GLY A C 11
ATOM 16199 O O . GLY A 1 90 ? 6.348 -4.557 -6.039 1.00 0.00 90 GLY A O 11
ATOM 16203 N N . ILE A 1 91 ? 8.215 -5.617 -6.708 1.00 0.00 91 ILE A N 11
ATOM 16204 C CA . ILE A 1 91 ? 9.090 -4.444 -6.868 1.00 0.00 91 ILE A CA 11
ATOM 16205 C C . ILE A 1 91 ? 8.897 -3.841 -8.270 1.00 0.00 91 ILE A C 11
ATOM 16206 O O . ILE A 1 91 ? 8.664 -4.572 -9.236 1.00 0.00 91 ILE A O 11
ATOM 16221 N N . MET A 1 92 ? 9.042 -2.521 -8.389 1.00 0.00 92 MET A N 11
ATOM 16222 C CA . MET A 1 92 ? 9.030 -1.777 -9.661 1.00 0.00 92 MET A CA 11
ATOM 16223 C C . MET A 1 92 ? 9.828 -0.468 -9.552 1.00 0.00 92 MET A C 11
ATOM 16224 O O . MET A 1 92 ? 10.399 -0.191 -8.499 1.00 0.00 92 MET A O 11
ATOM 16236 N N . ASN A 1 93 ? 9.865 0.341 -10.618 1.00 0.00 93 ASN A N 11
ATOM 16237 C CA . ASN A 1 93 ? 10.438 1.701 -10.617 1.00 0.00 93 ASN A CA 11
ATOM 16238 C C . ASN A 1 93 ? 9.331 2.776 -10.402 1.00 0.00 93 ASN A C 11
ATOM 16239 O O . ASN A 1 93 ? 8.157 2.493 -10.672 1.00 0.00 93 ASN A O 11
ATOM 16249 N N . PRO A 1 94 ? 9.655 4.012 -9.962 1.00 0.00 94 PRO A N 11
ATOM 16250 C CA . PRO A 1 94 ? 8.652 5.016 -9.583 1.00 0.00 94 PRO A CA 11
ATOM 16251 C C . PRO A 1 94 ? 7.773 5.483 -10.749 1.00 0.00 94 PRO A C 11
ATOM 16252 O O . PRO A 1 94 ? 6.592 5.751 -10.545 1.00 0.00 94 PRO A O 11
ATOM 16260 N N . ARG A 1 95 ? 8.325 5.545 -11.966 1.00 0.00 95 ARG A N 11
ATOM 16261 C CA . ARG A 1 95 ? 7.578 5.876 -13.195 1.00 0.00 95 ARG A CA 11
ATOM 16262 C C . ARG A 1 95 ? 6.404 4.915 -13.439 1.00 0.00 95 ARG A C 11
ATOM 16263 O O . ARG A 1 95 ? 5.341 5.333 -13.890 1.00 0.00 95 ARG A O 11
ATOM 16281 N N . GLU A 1 96 ? 6.579 3.631 -13.107 1.00 0.00 96 GLU A N 11
ATOM 16282 C CA . GLU A 1 96 ? 5.537 2.603 -13.231 1.00 0.00 96 GLU A CA 11
ATOM 16283 C C . GLU A 1 96 ? 4.503 2.712 -12.098 1.00 0.00 96 GLU A C 11
ATOM 16284 O O . GLU A 1 96 ? 3.320 2.465 -12.330 1.00 0.00 96 GLU A O 11
ATOM 16294 N N . LEU A 1 97 ? 4.920 3.161 -10.903 1.00 0.00 97 LEU A N 11
ATOM 16295 C CA . LEU A 1 97 ? 4.006 3.483 -9.804 1.00 0.00 97 LEU A CA 11
ATOM 16296 C C . LEU A 1 97 ? 3.059 4.634 -10.199 1.00 0.00 97 LEU A C 11
ATOM 16297 O O . LEU A 1 97 ? 1.848 4.535 -10.011 1.00 0.00 97 LEU A O 11
ATOM 16312 N N . GLN A 1 98 ? 3.615 5.688 -10.808 1.00 0.00 98 GLN A N 11
ATOM 16313 C CA . GLN A 1 98 ? 2.870 6.813 -11.400 1.00 0.00 98 GLN A CA 11
ATOM 16314 C C . GLN A 1 98 ? 1.876 6.340 -12.464 1.00 0.00 98 GLN A C 11
ATOM 16315 O O . GLN A 1 98 ? 0.710 6.733 -12.419 1.00 0.00 98 GLN A O 11
ATOM 16327 N N . ALA A 1 99 ? 2.304 5.473 -13.387 1.00 0.00 99 ALA A N 11
ATOM 16328 C CA . ALA A 1 99 ? 1.439 4.942 -14.446 1.00 0.00 99 ALA A CA 11
ATOM 16329 C C . ALA A 1 99 ? 0.290 4.079 -13.894 1.00 0.00 99 ALA A C 11
ATOM 16330 O O . ALA A 1 99 ? -0.861 4.272 -14.297 1.00 0.00 99 ALA A O 11
ATOM 16337 N N . LEU A 1 100 ? 0.574 3.160 -12.962 1.00 0.00 100 LEU A N 11
ATOM 16338 C CA . LEU A 1 100 ? -0.420 2.304 -12.315 1.00 0.00 100 LEU A CA 11
ATOM 16339 C C . LEU A 1 100 ? -1.446 3.143 -11.547 1.00 0.00 100 LEU A C 11
ATOM 16340 O O . LEU A 1 100 ? -2.652 2.928 -11.678 1.00 0.00 100 LEU A O 11
ATOM 16355 N N . TYR A 1 101 ? -0.991 4.143 -10.794 1.00 0.00 101 TYR A N 11
ATOM 16356 C CA . TYR A 1 101 ? -1.858 5.068 -10.070 1.00 0.00 101 TYR A CA 11
ATOM 16357 C C . TYR A 1 101 ? -2.758 5.895 -10.999 1.00 0.00 101 TYR A C 11
ATOM 16358 O O . TYR A 1 101 ? -3.980 5.894 -10.843 1.00 0.00 101 TYR A O 11
ATOM 16375 N N . ALA A 1 102 ? -2.176 6.571 -11.991 1.00 0.00 102 ALA A N 11
ATOM 16376 C CA . ALA A 1 102 ? -2.915 7.354 -12.988 1.00 0.00 102 ALA A CA 11
ATOM 16377 C C . ALA A 1 102 ? -3.942 6.502 -13.763 1.00 0.00 102 ALA A C 11
ATOM 16378 O O . ALA A 1 102 ? -4.981 7.012 -14.178 1.00 0.00 102 ALA A O 11
ATOM 16385 N N . SER A 1 103 ? -3.699 5.197 -13.887 1.00 0.00 103 SER A N 11
ATOM 16386 C CA . SER A 1 103 ? -4.614 4.245 -14.538 1.00 0.00 103 SER A CA 11
ATOM 16387 C C . SER A 1 103 ? -5.852 3.903 -13.676 1.00 0.00 103 SER A C 11
ATOM 16388 O O . SER A 1 103 ? -6.872 3.428 -14.192 1.00 0.00 103 SER A O 11
ATOM 16395 N N . ILE A 1 104 ? -5.799 4.180 -12.367 1.00 0.00 104 ILE A N 11
ATOM 16396 C CA . ILE A 1 104 ? -6.893 3.949 -11.404 1.00 0.00 104 ILE A CA 11
ATOM 16397 C C . ILE A 1 104 ? -7.568 5.270 -11.016 1.00 0.00 104 ILE A C 11
ATOM 16398 O O . ILE A 1 104 ? -8.782 5.426 -11.140 1.00 0.00 104 ILE A O 11
ATOM 16413 N N . MET A 1 1 ? 10.108 12.773 3.803 1.00 0.00 1 MET A N 12
ATOM 16414 C CA . MET A 1 1 ? 9.289 13.727 3.045 1.00 0.00 1 MET A CA 12
ATOM 16415 C C . MET A 1 1 ? 7.884 13.182 2.726 1.00 0.00 1 MET A C 12
ATOM 16416 O O . MET A 1 1 ? 6.928 13.949 2.619 1.00 0.00 1 MET A O 12
ATOM 16428 N N . SER A 1 2 ? 7.754 11.867 2.586 1.00 0.00 2 SER A N 12
ATOM 16429 C CA . SER A 1 2 ? 6.477 11.165 2.406 1.00 0.00 2 SER A CA 12
ATOM 16430 C C . SER A 1 2 ? 5.746 10.875 3.736 1.00 0.00 2 SER A C 12
ATOM 16431 O O . SER A 1 2 ? 6.213 11.259 4.815 1.00 0.00 2 SER A O 12
ATOM 16438 N N . ALA A 1 3 ? 4.609 10.170 3.676 1.00 0.00 3 ALA A N 12
ATOM 16439 C CA . ALA A 1 3 ? 3.777 9.791 4.826 1.00 0.00 3 ALA A CA 12
ATOM 16440 C C . ALA A 1 3 ? 3.951 8.307 5.230 1.00 0.00 3 ALA A C 12
ATOM 16441 O O . ALA A 1 3 ? 3.177 7.795 6.038 1.00 0.00 3 ALA A O 12
ATOM 16448 N N . ILE A 1 4 ? 4.937 7.622 4.635 1.00 0.00 4 ILE A N 12
ATOM 16449 C CA . ILE A 1 4 ? 5.117 6.159 4.694 1.00 0.00 4 ILE A CA 12
ATOM 16450 C C . ILE A 1 4 ? 5.433 5.689 6.122 1.00 0.00 4 ILE A C 12
ATOM 16451 O O . ILE A 1 4 ? 6.578 5.731 6.571 1.00 0.00 4 ILE A O 12
ATOM 16466 N N . ARG A 1 5 ? 4.375 5.291 6.836 1.00 0.00 5 ARG A N 12
ATOM 16467 C CA . ARG A 1 5 ? 4.309 4.757 8.205 1.00 0.00 5 ARG A CA 12
ATOM 16468 C C . ARG A 1 5 ? 3.100 3.816 8.283 1.00 0.00 5 ARG A C 12
ATOM 16469 O O . ARG A 1 5 ? 2.193 3.910 7.464 1.00 0.00 5 ARG A O 12
ATOM 16487 N N . ASP A 1 6 ? 3.049 2.945 9.277 1.00 0.00 6 ASP A N 12
ATOM 16488 C CA . ASP A 1 6 ? 1.884 2.119 9.637 1.00 0.00 6 ASP A CA 12
ATOM 16489 C C . ASP A 1 6 ? 0.691 2.991 10.082 1.00 0.00 6 ASP A C 12
ATOM 16490 O O . ASP A 1 6 ? 0.832 3.865 10.941 1.00 0.00 6 ASP A O 12
ATOM 16498 N N . ILE A 1 7 ? -0.493 2.727 9.514 1.00 0.00 7 ILE A N 12
ATOM 16499 C CA . ILE A 1 7 ? -1.776 3.374 9.873 1.00 0.00 7 ILE A CA 12
ATOM 16500 C C . ILE A 1 7 ? -2.884 2.368 10.210 1.00 0.00 7 ILE A C 12
ATOM 16501 O O . ILE A 1 7 ? -4.056 2.697 10.042 1.00 0.00 7 ILE A O 12
ATOM 16516 N N . THR A 1 8 ? -2.562 1.161 10.695 1.00 0.00 8 THR A N 12
ATOM 16517 C CA . THR A 1 8 ? -3.538 0.083 10.981 1.00 0.00 8 THR A CA 12
ATOM 16518 C C . THR A 1 8 ? -4.809 0.551 11.706 1.00 0.00 8 THR A C 12
ATOM 16519 O O . THR A 1 8 ? -5.900 0.071 11.386 1.00 0.00 8 THR A O 12
ATOM 16530 N N . THR A 1 9 ? -4.694 1.524 12.627 1.00 0.00 9 THR A N 12
ATOM 16531 C CA . THR A 1 9 ? -5.812 2.078 13.402 1.00 0.00 9 THR A CA 12
ATOM 16532 C C . THR A 1 9 ? -6.700 3.029 12.587 1.00 0.00 9 THR A C 12
ATOM 16533 O O . THR A 1 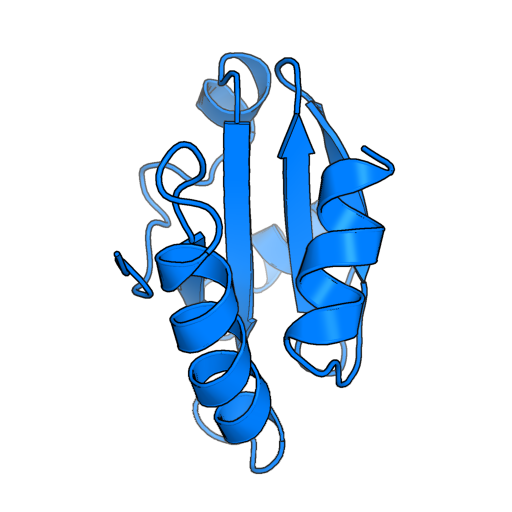9 ? -7.872 3.190 12.909 1.00 0.00 9 THR A O 12
ATOM 16544 N N . GLU A 1 10 ? -6.177 3.621 11.508 1.00 0.00 10 GLU A N 12
ATOM 16545 C CA . GLU A 1 10 ? -6.900 4.458 10.540 1.00 0.00 10 GLU A CA 12
ATOM 16546 C C . GLU A 1 10 ? -7.117 3.744 9.181 1.00 0.00 10 GLU A C 12
ATOM 16547 O O . GLU A 1 10 ? -7.503 4.384 8.200 1.00 0.00 10 GLU A O 12
ATOM 16557 N N . ALA A 1 11 ? -6.843 2.431 9.110 1.00 0.00 11 ALA A N 12
ATOM 16558 C CA . ALA A 1 11 ? -6.921 1.601 7.906 1.00 0.00 11 ALA A CA 12
ATOM 16559 C C . ALA A 1 11 ? -7.902 0.412 8.034 1.00 0.00 11 ALA A C 12
ATOM 16560 O O . ALA A 1 11 ? -7.812 -0.564 7.283 1.00 0.00 11 ALA A O 12
ATOM 16567 N N . GLY A 1 12 ? -8.857 0.497 8.964 1.00 0.00 12 GLY A N 12
ATOM 16568 C CA . GLY A 1 12 ? -9.957 -0.460 9.104 1.00 0.00 12 GLY A CA 12
ATOM 16569 C C . GLY A 1 12 ? -10.963 -0.301 7.969 1.00 0.00 12 GLY A C 12
ATOM 16570 O O . GLY A 1 12 ? -11.269 0.820 7.553 1.00 0.00 12 GLY A O 12
ATOM 16574 N N . MET A 1 13 ? -11.531 -1.421 7.511 1.00 0.00 13 MET A N 12
ATOM 16575 C CA . MET A 1 13 ? -12.512 -1.465 6.410 1.00 0.00 13 MET A CA 12
ATOM 16576 C C . MET A 1 13 ? -13.687 -0.496 6.599 1.00 0.00 13 MET A C 12
ATOM 16577 O O . MET A 1 13 ? -14.188 0.062 5.625 1.00 0.00 13 MET A O 12
ATOM 16589 N N . ALA A 1 14 ? -14.063 -0.240 7.853 1.00 0.00 14 ALA A N 12
ATOM 16590 C CA . ALA A 1 14 ? -15.135 0.662 8.259 1.00 0.00 14 ALA A CA 12
ATOM 16591 C C . ALA A 1 14 ? -15.040 2.068 7.647 1.00 0.00 14 ALA A C 12
ATOM 16592 O O . ALA A 1 14 ? -16.003 2.551 7.049 1.00 0.00 14 ALA A O 12
ATOM 16599 N N . HIS A 1 15 ? -13.885 2.724 7.775 1.00 0.00 15 HIS A N 12
ATOM 16600 C CA . HIS A 1 15 ? -13.624 4.035 7.180 1.00 0.00 15 HIS A CA 12
ATOM 16601 C C . HIS A 1 15 ? -12.973 3.920 5.794 1.00 0.00 15 HIS A C 12
ATOM 16602 O O . HIS A 1 15 ? -13.236 4.781 4.963 1.00 0.00 15 HIS A O 12
ATOM 16615 N N . PHE A 1 16 ? -12.221 2.852 5.486 1.00 0.00 16 PHE A N 12
ATOM 16616 C CA . PHE A 1 16 ? -11.683 2.587 4.131 1.00 0.00 16 PHE A CA 12
ATOM 16617 C C . PHE A 1 16 ? -12.774 2.482 3.053 1.00 0.00 16 PHE A C 12
ATOM 16618 O O . PHE A 1 16 ? -12.553 2.897 1.914 1.00 0.00 16 PHE A O 12
ATOM 16634 N N . GLU A 1 17 ? -13.965 2.009 3.422 1.00 0.00 17 GLU A N 12
ATOM 16635 C CA . GLU A 1 17 ? -15.150 1.961 2.554 1.00 0.00 17 GLU A CA 12
ATOM 16636 C C . GLU A 1 17 ? -15.859 3.336 2.441 1.00 0.00 17 GLU A C 12
ATOM 16637 O O . GLU A 1 17 ? -16.867 3.464 1.741 1.00 0.00 17 GLU A O 12
ATOM 16647 N N . GLY A 1 18 ? -15.345 4.364 3.128 1.00 0.00 18 GLY A N 12
ATOM 16648 C CA . GLY A 1 18 ? -15.811 5.753 3.106 1.00 0.00 18 GLY A CA 12
ATOM 16649 C C . GLY A 1 18 ? -14.719 6.768 2.738 1.00 0.00 18 GLY A C 12
ATOM 16650 O O . GLY A 1 18 ? -15.008 7.966 2.723 1.00 0.00 18 GLY A O 12
ATOM 16654 N N . LEU A 1 19 ? -13.487 6.320 2.447 1.00 0.00 19 LEU A N 12
ATOM 16655 C CA . LEU A 1 19 ? -12.389 7.189 1.992 1.00 0.00 19 LEU A CA 12
ATOM 16656 C C . LEU A 1 19 ? -12.591 7.677 0.547 1.00 0.00 19 LEU A C 12
ATOM 16657 O O . LEU A 1 19 ? -13.639 7.491 -0.067 1.00 0.00 19 LEU A O 12
ATOM 16672 N N . SER A 1 20 ? -11.578 8.343 0.006 1.00 0.00 20 SER A N 12
ATOM 16673 C CA . SER A 1 20 ? -11.560 8.910 -1.354 1.00 0.00 20 SER A CA 12
ATOM 16674 C C . SER A 1 20 ? -10.299 8.459 -2.103 1.00 0.00 20 SER A C 12
ATOM 16675 O O . SER A 1 20 ? -10.340 8.159 -3.296 1.00 0.00 20 SER A O 12
ATOM 16682 N N . ASP A 1 21 ? -9.200 8.330 -1.356 1.00 0.00 21 ASP A N 12
ATOM 16683 C CA . ASP A 1 21 ? -7.914 7.795 -1.745 1.00 0.00 21 ASP A CA 12
ATOM 16684 C C . ASP A 1 21 ? -7.218 7.214 -0.503 1.00 0.00 21 ASP A C 12
ATOM 16685 O O . ASP A 1 21 ? -7.417 7.723 0.605 1.00 0.00 21 ASP A O 12
ATOM 16693 N N . ALA A 1 22 ? -6.385 6.192 -0.708 1.00 0.00 22 ALA A N 12
ATOM 16694 C CA . ALA A 1 22 ? -5.400 5.666 0.249 1.00 0.00 22 ALA A CA 12
ATOM 16695 C C . ALA A 1 22 ? -4.484 4.622 -0.429 1.00 0.00 22 ALA A C 12
ATOM 16696 O O . ALA A 1 22 ? -4.961 3.796 -1.208 1.00 0.00 22 ALA A O 12
ATOM 16703 N N . ILE A 1 23 ? -3.179 4.607 -0.143 1.00 0.00 23 ILE A N 12
ATOM 16704 C CA . ILE A 1 23 ? -2.241 3.579 -0.636 1.00 0.00 23 ILE A CA 12
ATOM 16705 C C . ILE A 1 23 ? -1.573 2.918 0.566 1.00 0.00 23 ILE A C 12
ATOM 16706 O O . ILE A 1 23 ? -1.064 3.594 1.457 1.00 0.00 23 ILE A O 12
ATOM 16721 N N . VAL A 1 24 ? -1.554 1.588 0.567 1.00 0.00 24 VAL A N 12
ATOM 16722 C CA . VAL A 1 24 ? -1.054 0.784 1.679 1.00 0.00 24 VAL A CA 12
ATOM 16723 C C . VAL A 1 24 ? -0.114 -0.301 1.154 1.00 0.00 24 VAL A C 12
ATOM 16724 O O . VAL A 1 24 ? -0.535 -1.186 0.411 1.00 0.00 24 VAL A O 12
ATOM 16737 N N . PHE A 1 25 ? 1.161 -0.208 1.527 1.00 0.00 25 PHE A N 12
ATOM 16738 C CA . PHE A 1 25 ? 2.174 -1.217 1.267 1.00 0.00 25 PHE A CA 12
ATOM 16739 C C . PHE A 1 25 ? 2.335 -2.127 2.491 1.00 0.00 25 PHE A C 12
ATOM 16740 O O . PHE A 1 25 ? 2.527 -1.656 3.611 1.00 0.00 25 PHE A O 12
ATOM 16756 N N . PHE A 1 26 ? 2.241 -3.441 2.285 1.00 0.00 26 PHE A N 12
ATOM 16757 C CA . PHE A 1 26 ? 2.330 -4.465 3.327 1.00 0.00 26 PHE A CA 12
ATOM 16758 C C . PHE A 1 26 ? 3.728 -5.108 3.349 1.00 0.00 26 PHE A C 12
ATOM 16759 O O . PHE A 1 26 ? 4.246 -5.516 2.311 1.00 0.00 26 PHE A O 12
ATOM 16775 N N . HIS A 1 27 ? 4.328 -5.203 4.536 1.00 0.00 27 HIS A N 12
ATOM 16776 C CA . HIS A 1 27 ? 5.721 -5.597 4.725 1.00 0.00 27 HIS A CA 12
ATOM 16777 C C . HIS A 1 27 ? 5.965 -6.321 6.076 1.00 0.00 27 HIS A C 12
ATOM 16778 O O . HIS A 1 27 ? 5.214 -6.143 7.036 1.00 0.00 27 HIS A O 12
ATOM 16792 N N . LYS A 1 28 ? 7.070 -7.069 6.175 1.00 0.00 28 LYS A N 12
ATOM 16793 C CA . LYS A 1 28 ? 7.621 -7.668 7.392 1.00 0.00 28 LYS A CA 12
ATOM 16794 C C . LYS A 1 28 ? 8.976 -7.001 7.704 1.00 0.00 28 LYS A C 12
ATOM 16795 O O . LYS A 1 28 ? 9.717 -6.625 6.795 1.00 0.00 28 LYS A O 12
ATOM 16810 N N . ASN A 1 29 ? 9.329 -6.878 8.977 1.00 0.00 29 ASN A N 12
ATOM 16811 C CA . ASN A 1 29 ? 10.608 -6.342 9.469 1.00 0.00 29 ASN A CA 12
ATOM 16812 C C . ASN A 1 29 ? 11.848 -7.097 8.938 1.00 0.00 29 ASN A C 12
ATOM 16813 O O . ASN A 1 29 ? 12.877 -6.495 8.642 1.00 0.00 29 ASN A O 12
ATOM 16823 N N . LEU A 1 30 ? 11.729 -8.426 8.780 1.00 0.00 30 LEU A N 12
ATOM 16824 C CA . LEU A 1 30 ? 12.742 -9.350 8.265 1.00 0.00 30 LEU A CA 12
ATOM 16825 C C . LEU A 1 30 ? 12.462 -9.614 6.775 1.00 0.00 30 LEU A C 12
ATOM 16826 O O . LEU A 1 30 ? 11.876 -10.631 6.395 1.00 0.00 30 LEU A O 12
ATOM 16841 N N . CYS A 1 31 ? 12.818 -8.644 5.934 1.00 0.00 31 CYS A N 12
ATOM 16842 C CA . CYS A 1 31 ? 12.491 -8.601 4.506 1.00 0.00 31 CYS A CA 12
ATOM 16843 C C . CYS A 1 31 ? 13.522 -7.755 3.729 1.00 0.00 31 CYS A C 12
ATOM 16844 O O . CYS A 1 31 ? 13.481 -6.524 3.829 1.00 0.00 31 CYS A O 12
ATOM 16850 N N . PRO A 1 32 ? 14.436 -8.381 2.964 1.00 0.00 32 PRO A N 12
ATOM 16851 C CA . PRO A 1 32 ? 15.329 -7.700 2.026 1.00 0.00 32 PRO A CA 12
ATOM 16852 C C . PRO A 1 32 ? 14.586 -6.988 0.885 1.00 0.00 32 PRO A C 12
ATOM 16853 O O . PRO A 1 32 ? 14.922 -5.859 0.547 1.00 0.00 32 PRO A O 12
ATOM 16861 N N . HIS A 1 33 ? 13.565 -7.630 0.295 1.00 0.00 33 HIS A N 12
ATOM 16862 C CA . HIS A 1 33 ? 12.863 -7.090 -0.876 1.00 0.00 33 HIS A CA 12
ATOM 16863 C C . HIS A 1 33 ? 12.012 -5.840 -0.569 1.00 0.00 33 HIS A C 12
ATOM 16864 O O . HIS A 1 33 ? 11.885 -4.953 -1.415 1.00 0.00 33 HIS A O 12
ATOM 16877 N N . CYS A 1 34 ? 11.470 -5.740 0.649 1.00 0.00 34 CYS A N 12
ATOM 16878 C CA . CYS A 1 34 ? 10.549 -4.677 1.076 1.00 0.00 34 CYS A CA 12
ATOM 16879 C C . CYS A 1 34 ? 11.138 -3.265 0.947 1.00 0.00 34 CYS A C 12
ATOM 16880 O O . CYS A 1 34 ? 10.408 -2.315 0.675 1.00 0.00 34 CYS A O 12
ATOM 16886 N N . LYS A 1 35 ? 12.460 -3.132 1.088 1.00 0.00 35 LYS A N 12
ATOM 16887 C CA . LYS A 1 35 ? 13.206 -1.870 0.956 1.00 0.00 35 LYS A CA 12
ATOM 16888 C C . LYS A 1 35 ? 12.921 -1.189 -0.388 1.00 0.00 35 LYS A C 12
ATOM 16889 O O . LYS A 1 35 ? 12.625 0.003 -0.445 1.00 0.00 35 LYS A O 12
ATOM 16904 N N . ASN A 1 36 ? 12.961 -1.964 -1.477 1.00 0.00 36 ASN A N 12
ATOM 16905 C CA . ASN A 1 36 ? 12.831 -1.494 -2.860 1.00 0.00 36 ASN A CA 12
ATOM 16906 C C . ASN A 1 36 ? 11.500 -0.773 -3.097 1.00 0.00 36 ASN A C 12
ATOM 16907 O O . ASN A 1 36 ? 11.467 0.261 -3.758 1.00 0.00 36 ASN A O 12
ATOM 16917 N N . MET A 1 37 ? 10.424 -1.256 -2.465 1.00 0.00 37 MET A N 12
ATOM 16918 C CA . MET A 1 37 ? 9.105 -0.622 -2.497 1.00 0.00 37 MET A CA 12
ATOM 16919 C C . MET A 1 37 ? 9.137 0.749 -1.823 1.00 0.00 37 MET A C 12
ATOM 16920 O O . MET A 1 37 ? 8.793 1.736 -2.469 1.00 0.00 37 MET A O 12
ATOM 16932 N N . GLU A 1 38 ? 9.654 0.876 -0.598 1.00 0.00 38 GLU A N 12
ATOM 16933 C CA . GLU A 1 38 ? 9.796 2.190 0.067 1.00 0.00 38 GLU A CA 12
ATOM 16934 C C . GLU A 1 38 ? 10.635 3.160 -0.786 1.00 0.00 38 GLU A C 12
ATOM 16935 O O . GLU A 1 38 ? 10.297 4.336 -0.936 1.00 0.00 38 GLU A O 12
ATOM 16945 N N . LYS A 1 39 ? 11.688 2.634 -1.421 1.00 0.00 39 LYS A N 12
ATOM 16946 C CA . LYS A 1 39 ? 12.635 3.376 -2.264 1.00 0.00 39 LYS A CA 12
ATOM 16947 C C . LYS A 1 39 ? 12.007 3.951 -3.542 1.00 0.00 39 LYS A C 12
ATOM 16948 O O . LYS A 1 39 ? 12.615 4.827 -4.161 1.00 0.00 39 LYS A O 12
ATOM 16963 N N . VAL A 1 40 ? 10.820 3.474 -3.932 1.00 0.00 40 VAL A N 12
ATOM 16964 C CA . VAL A 1 40 ? 10.053 3.979 -5.085 1.00 0.00 40 VAL A CA 12
ATOM 16965 C C . VAL A 1 40 ? 8.734 4.666 -4.708 1.00 0.00 40 VAL A C 12
ATOM 16966 O O . VAL A 1 40 ? 8.320 5.597 -5.392 1.00 0.00 40 VAL A O 12
ATOM 16979 N N . LEU A 1 41 ? 8.091 4.237 -3.620 1.00 0.00 41 LEU A N 12
ATOM 16980 C CA . LEU A 1 41 ? 6.861 4.824 -3.071 1.00 0.00 41 LEU A CA 12
ATOM 16981 C C . LEU A 1 41 ? 7.097 6.233 -2.520 1.00 0.00 41 LEU A C 12
ATOM 16982 O O . LEU A 1 41 ? 6.213 7.079 -2.625 1.00 0.00 41 LEU A O 12
ATOM 16997 N N . ASP A 1 42 ? 8.284 6.506 -1.973 1.00 0.00 42 ASP A N 12
ATOM 16998 C CA . ASP A 1 42 ? 8.662 7.841 -1.487 1.00 0.00 42 ASP A CA 12
ATOM 16999 C C . ASP A 1 42 ? 8.806 8.826 -2.656 1.00 0.00 42 ASP A C 12
ATOM 17000 O O . ASP A 1 42 ? 8.236 9.922 -2.666 1.00 0.00 42 ASP A O 12
ATOM 17008 N N . LYS A 1 43 ? 9.541 8.376 -3.680 1.00 0.00 43 LYS A N 12
ATOM 17009 C CA . LYS A 1 43 ? 9.768 9.102 -4.939 1.00 0.00 43 LYS A CA 12
ATOM 17010 C C . LYS A 1 43 ? 8.451 9.342 -5.700 1.00 0.00 43 LYS A C 12
ATOM 17011 O O . LYS A 1 43 ? 8.281 10.405 -6.304 1.00 0.00 43 LYS A O 12
ATOM 17026 N N . PHE A 1 44 ? 7.522 8.385 -5.639 1.00 0.00 44 PHE A N 12
ATOM 17027 C CA . PHE A 1 44 ? 6.169 8.480 -6.185 1.00 0.00 44 PHE A CA 12
ATOM 17028 C C . PHE A 1 44 ? 5.324 9.503 -5.403 1.00 0.00 44 PHE A C 12
ATOM 17029 O O . PHE A 1 44 ? 4.747 10.395 -6.018 1.00 0.00 44 PHE A O 12
ATOM 17045 N N . GLY A 1 45 ? 5.302 9.426 -4.067 1.00 0.00 45 GLY A N 12
ATOM 17046 C CA . GLY A 1 45 ? 4.531 10.319 -3.194 1.00 0.00 45 GLY A CA 12
ATOM 17047 C C . GLY A 1 45 ? 4.923 11.785 -3.345 1.00 0.00 45 GLY A C 12
ATOM 17048 O O . GLY A 1 45 ? 4.053 12.658 -3.369 1.00 0.00 45 GLY A O 12
ATOM 17052 N N . ALA A 1 46 ? 6.218 12.053 -3.548 1.00 0.00 46 ALA A N 12
ATOM 17053 C CA . ALA A 1 46 ? 6.746 13.380 -3.873 1.00 0.00 46 ALA A CA 12
ATOM 17054 C C . ALA A 1 46 ? 6.176 13.967 -5.183 1.00 0.00 46 ALA A C 12
ATOM 17055 O O . ALA A 1 46 ? 6.089 15.189 -5.325 1.00 0.00 46 ALA A O 12
ATOM 17062 N N . ARG A 1 47 ? 5.772 13.100 -6.125 1.00 0.00 47 ARG A N 12
ATOM 17063 C CA . ARG A 1 47 ? 5.201 13.440 -7.442 1.00 0.00 47 ARG A CA 12
ATOM 17064 C C . ARG A 1 47 ? 3.678 13.230 -7.523 1.00 0.00 47 ARG A C 12
ATOM 17065 O O . ARG A 1 47 ? 3.065 13.611 -8.522 1.00 0.00 47 ARG A O 12
ATOM 17083 N N . ALA A 1 48 ? 3.048 12.697 -6.471 1.00 0.00 48 ALA A N 12
ATOM 17084 C CA . ALA A 1 48 ? 1.600 12.526 -6.332 1.00 0.00 48 ALA A CA 12
ATOM 17085 C C . ALA A 1 48 ? 1.049 13.112 -5.005 1.00 0.00 48 ALA A C 12
ATOM 17086 O O . ALA A 1 48 ? 0.461 12.377 -4.208 1.00 0.00 48 ALA A O 12
ATOM 17093 N N . PRO A 1 49 ? 1.185 14.437 -4.761 1.00 0.00 49 PRO A N 12
ATOM 17094 C CA . PRO A 1 49 ? 0.913 15.088 -3.480 1.00 0.00 49 PRO A CA 12
ATOM 17095 C C . PRO A 1 49 ? -0.485 14.838 -2.920 1.00 0.00 49 PRO A C 12
ATOM 17096 O O . PRO A 1 49 ? -0.662 14.815 -1.703 1.00 0.00 49 PRO A O 12
ATOM 17104 N N . GLN A 1 50 ? -1.479 14.639 -3.792 1.00 0.00 50 GLN A N 12
ATOM 17105 C CA . GLN A 1 50 ? -2.863 14.395 -3.368 1.00 0.00 50 GLN A CA 12
ATOM 17106 C C . GLN A 1 50 ? -3.095 13.023 -2.708 1.00 0.00 50 GLN A C 12
ATOM 17107 O O . GLN A 1 50 ? -4.064 12.873 -1.961 1.00 0.00 50 GLN A O 12
ATOM 17119 N N . VAL A 1 51 ? -2.239 12.029 -2.974 1.00 0.00 51 VAL A N 12
ATOM 17120 C CA . VAL A 1 51 ? -2.374 10.646 -2.469 1.00 0.00 51 VAL A CA 12
ATOM 17121 C C . VAL A 1 51 ? -1.497 10.417 -1.235 1.00 0.00 51 VAL A C 12
ATOM 17122 O O . VAL A 1 51 ? -0.429 11.023 -1.118 1.00 0.00 51 VAL A O 12
ATOM 17135 N N . ALA A 1 52 ? -1.929 9.537 -0.323 1.00 0.00 52 ALA A N 12
ATOM 17136 C CA . ALA A 1 52 ? -1.180 9.187 0.882 1.00 0.00 52 ALA A CA 12
ATOM 17137 C C . ALA A 1 52 ? -0.728 7.726 0.824 1.00 0.00 52 ALA A C 12
ATOM 17138 O O . ALA A 1 52 ? -1.555 6.828 0.652 1.00 0.00 52 ALA A O 12
ATOM 17145 N N . ILE A 1 53 ? 0.575 7.494 0.985 1.00 0.00 53 ILE A N 12
ATOM 17146 C CA . ILE A 1 53 ? 1.167 6.148 1.062 1.00 0.00 53 ILE A CA 12
ATOM 17147 C C . ILE A 1 53 ? 1.563 5.820 2.502 1.00 0.00 53 ILE A C 12
ATOM 17148 O O . ILE A 1 53 ? 2.200 6.628 3.174 1.00 0.00 53 ILE A O 12
ATOM 17163 N N . SER A 1 54 ? 1.222 4.622 2.957 1.00 0.00 54 SER A N 12
ATOM 17164 C CA . SER A 1 54 ? 1.573 4.057 4.261 1.00 0.00 54 SER A CA 12
ATOM 17165 C C . SER A 1 54 ? 2.303 2.714 4.122 1.00 0.00 54 SER A C 12
ATOM 17166 O O . SER A 1 54 ? 2.286 2.081 3.064 1.00 0.00 54 SER A O 12
ATOM 17173 N N . SER A 1 55 ? 2.940 2.254 5.199 1.00 0.00 55 SER A N 12
ATOM 17174 C CA . SER A 1 55 ? 3.634 0.965 5.251 1.00 0.00 55 SER A CA 12
ATOM 17175 C C . SER A 1 55 ? 3.223 0.118 6.475 1.00 0.00 55 SER A C 12
ATOM 17176 O O . SER A 1 55 ? 3.733 0.279 7.584 1.00 0.00 55 SER A O 12
ATOM 17183 N N . VAL A 1 56 ? 2.346 -0.865 6.271 1.00 0.00 56 VAL A N 12
ATOM 17184 C CA . VAL A 1 56 ? 1.730 -1.700 7.325 1.00 0.00 56 VAL A CA 12
ATOM 17185 C C . VAL A 1 56 ? 2.535 -2.969 7.602 1.00 0.00 56 VAL A C 12
ATOM 17186 O O . VAL A 1 56 ? 2.878 -3.714 6.690 1.00 0.00 56 VAL A O 12
ATOM 17199 N N . ASP A 1 57 ? 2.786 -3.240 8.889 1.00 0.00 57 ASP A N 12
ATOM 17200 C CA . ASP A 1 57 ? 3.400 -4.474 9.390 1.00 0.00 57 ASP A CA 12
ATOM 17201 C C . ASP A 1 57 ? 2.441 -5.667 9.252 1.00 0.00 57 ASP A C 12
ATOM 17202 O O . ASP A 1 57 ? 1.647 -5.974 10.140 1.00 0.00 57 ASP A O 12
ATOM 17210 N N . SER A 1 58 ? 2.513 -6.366 8.122 1.00 0.00 58 SER A N 12
ATOM 17211 C CA . SER A 1 58 ? 1.637 -7.499 7.781 1.00 0.00 58 SER A CA 12
ATOM 17212 C C . SER A 1 58 ? 1.791 -8.678 8.759 1.00 0.00 58 SER A C 12
ATOM 17213 O O . SER A 1 58 ? 0.812 -9.366 9.054 1.00 0.00 58 SER A O 12
ATOM 17220 N N . GLU A 1 59 ? 2.994 -8.853 9.322 1.00 0.00 59 GLU A N 12
ATOM 17221 C CA . GLU A 1 59 ? 3.315 -9.838 10.356 1.00 0.00 59 GLU A CA 12
ATOM 17222 C C . GLU A 1 59 ? 2.473 -9.691 11.637 1.00 0.00 59 GLU A C 12
ATOM 17223 O O . GLU A 1 59 ? 2.268 -10.667 12.358 1.00 0.00 59 GLU A O 12
ATOM 17233 N N . ALA A 1 60 ? 1.980 -8.479 11.922 1.00 0.00 60 ALA A N 12
ATOM 17234 C CA . ALA A 1 60 ? 1.215 -8.147 13.118 1.00 0.00 60 ALA A CA 12
ATOM 17235 C C . ALA A 1 60 ? -0.295 -8.012 12.823 1.00 0.00 60 ALA A C 12
ATOM 17236 O O . ALA A 1 60 ? -1.071 -7.667 13.715 1.00 0.00 60 ALA A O 12
ATOM 17243 N N . ARG A 1 61 ? -0.714 -8.240 11.573 1.00 0.00 61 ARG A N 12
ATOM 17244 C CA . ARG A 1 61 ? -2.112 -8.349 11.121 1.00 0.00 61 ARG A CA 12
ATOM 17245 C C . ARG A 1 61 ? -2.255 -9.316 9.911 1.00 0.00 61 ARG A C 12
ATOM 17246 O O . ARG A 1 61 ? -2.694 -8.898 8.830 1.00 0.00 61 ARG A O 12
ATOM 17264 N N . PRO A 1 62 ? -1.914 -10.613 10.079 1.00 0.00 62 PRO A N 12
ATOM 17265 C CA . PRO A 1 62 ? -1.983 -11.615 9.014 1.00 0.00 62 PRO A CA 12
ATOM 17266 C C . PRO A 1 62 ? -3.417 -11.952 8.603 1.00 0.00 62 PRO A C 12
ATOM 17267 O O . PRO A 1 62 ? -3.648 -12.280 7.443 1.00 0.00 62 PRO A O 12
ATOM 17275 N N . GLU A 1 63 ? -4.392 -11.823 9.510 1.00 0.00 63 GLU A N 12
ATOM 17276 C CA . GLU A 1 63 ? -5.813 -12.018 9.197 1.00 0.00 63 GLU A CA 12
ATOM 17277 C C . GLU A 1 63 ? -6.349 -10.910 8.271 1.00 0.00 63 GLU A C 12
ATOM 17278 O O . GLU A 1 63 ? -7.102 -11.198 7.336 1.00 0.00 63 GLU A O 12
ATOM 17288 N N . LEU A 1 64 ? -5.912 -9.658 8.490 1.00 0.00 64 LEU A N 12
ATOM 17289 C CA . LEU A 1 64 ? -6.287 -8.512 7.653 1.00 0.00 64 LEU A CA 12
ATOM 17290 C C . LEU A 1 64 ? -5.729 -8.673 6.240 1.00 0.00 64 LEU A C 12
ATOM 17291 O O . LEU A 1 64 ? -6.495 -8.612 5.277 1.00 0.00 64 LEU A O 12
ATOM 17306 N N . MET A 1 65 ? -4.415 -8.898 6.098 1.00 0.00 65 MET A N 12
ATOM 17307 C CA . MET A 1 65 ? -3.777 -9.013 4.776 1.00 0.00 65 MET A CA 12
ATOM 17308 C C . MET A 1 65 ? -4.311 -10.230 3.984 1.00 0.00 65 MET A C 12
ATOM 17309 O O . MET A 1 65 ? -4.514 -10.134 2.768 1.00 0.00 65 MET A O 12
ATOM 17321 N N . LYS A 1 66 ? -4.669 -11.320 4.681 1.00 0.00 66 LYS A N 12
ATOM 17322 C CA . LYS A 1 66 ? -5.366 -12.478 4.105 1.00 0.00 66 LYS A CA 12
ATOM 17323 C C . LYS A 1 66 ? -6.727 -12.095 3.516 1.00 0.00 66 LYS A C 12
ATOM 17324 O O . LYS A 1 66 ? -6.966 -12.317 2.329 1.00 0.00 66 LYS A O 12
ATOM 17339 N N . GLU A 1 67 ? -7.611 -11.496 4.323 1.00 0.00 67 GLU A N 12
ATOM 17340 C CA . GLU A 1 67 ? -8.942 -11.060 3.867 1.00 0.00 67 GLU A CA 12
ATOM 17341 C C . GLU A 1 67 ? -8.890 -9.925 2.817 1.00 0.00 67 GLU A C 12
ATOM 17342 O O . GLU A 1 67 ? -9.827 -9.786 2.027 1.00 0.00 67 GLU A O 12
ATOM 17352 N N . LEU A 1 68 ? -7.798 -9.159 2.756 1.00 0.00 68 LEU A N 12
ATOM 17353 C CA . LEU A 1 68 ? -7.529 -8.130 1.747 1.00 0.00 68 LEU A CA 12
ATOM 17354 C C . LEU A 1 68 ? -7.078 -8.717 0.394 1.00 0.00 68 LEU A C 12
ATOM 17355 O O . LEU A 1 68 ? -6.960 -7.983 -0.587 1.00 0.00 68 LEU A O 12
ATOM 17370 N N . GLY A 1 69 ? -6.888 -10.039 0.321 1.00 0.00 69 GLY A N 12
ATOM 17371 C CA . GLY A 1 69 ? -6.822 -10.806 -0.934 1.00 0.00 69 GLY A CA 12
ATOM 17372 C C . GLY A 1 69 ? -5.461 -11.406 -1.288 1.00 0.00 69 GLY A C 12
ATOM 17373 O O . GLY A 1 69 ? -5.263 -11.768 -2.449 1.00 0.00 69 GLY A O 12
ATOM 17377 N N . PHE A 1 70 ? -4.524 -11.512 -0.338 1.00 0.00 70 PHE A N 12
ATOM 17378 C CA . PHE A 1 70 ? -3.162 -11.998 -0.598 1.00 0.00 70 PHE A CA 12
ATOM 17379 C C . PHE A 1 70 ? -2.508 -12.706 0.601 1.00 0.00 70 PHE A C 12
ATOM 17380 O O . PHE A 1 70 ? -2.997 -12.646 1.722 1.00 0.00 70 PHE A O 12
ATOM 17396 N N . GLU A 1 71 ? -1.411 -13.425 0.335 1.00 0.00 71 GLU A N 12
ATOM 17397 C CA . GLU A 1 71 ? -0.799 -14.403 1.251 1.00 0.00 71 GLU A CA 12
ATOM 17398 C C . GLU A 1 71 ? 0.613 -14.819 0.786 1.00 0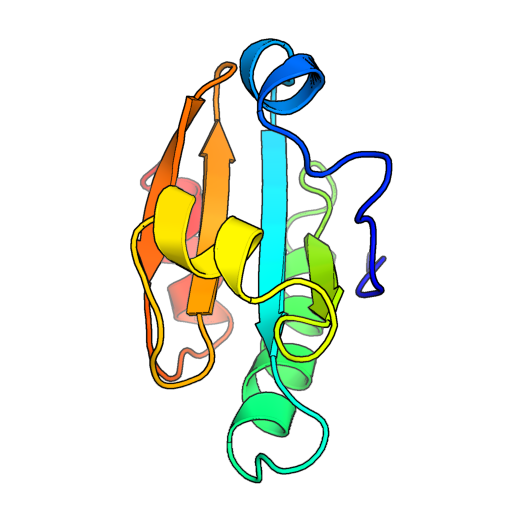.00 71 GLU A C 12
ATOM 17399 O O . GLU A 1 71 ? 0.990 -15.991 0.847 1.00 0.00 71 GLU A O 12
ATOM 17409 N N . ARG A 1 72 ? 1.380 -13.860 0.255 1.00 0.00 72 ARG A N 12
ATOM 17410 C CA . ARG A 1 72 ? 2.535 -14.100 -0.626 1.00 0.00 72 ARG A CA 12
ATOM 17411 C C . ARG A 1 72 ? 3.654 -13.055 -0.433 1.00 0.00 72 ARG A C 12
ATOM 17412 O O . ARG A 1 72 ? 3.809 -12.509 0.662 1.00 0.00 72 ARG A O 12
ATOM 17430 N N . VAL A 1 73 ? 4.422 -12.779 -1.491 1.00 0.00 73 VAL A N 12
ATOM 17431 C CA . VAL A 1 73 ? 5.434 -11.697 -1.564 1.00 0.00 73 VAL A CA 12
ATOM 17432 C C . VAL A 1 73 ? 4.847 -10.316 -1.179 1.00 0.00 73 VAL A C 12
ATOM 17433 O O . VAL A 1 73 ? 3.627 -10.147 -1.284 1.00 0.00 73 VAL A O 12
ATOM 17446 N N . PRO A 1 74 ? 5.667 -9.330 -0.747 1.00 0.00 74 PRO A N 12
ATOM 17447 C CA . PRO A 1 74 ? 5.211 -8.001 -0.343 1.00 0.00 74 PRO A CA 12
ATOM 17448 C C . PRO A 1 74 ? 4.313 -7.328 -1.395 1.00 0.00 74 PRO A C 12
ATOM 17449 O O . PRO A 1 74 ? 4.545 -7.468 -2.596 1.00 0.00 74 PRO A O 12
ATOM 17457 N N . THR A 1 75 ? 3.273 -6.630 -0.926 1.00 0.00 75 THR A N 12
ATOM 17458 C CA . THR A 1 75 ? 2.111 -6.260 -1.745 1.00 0.00 75 THR A CA 12
ATOM 17459 C C . THR A 1 75 ? 1.679 -4.818 -1.518 1.00 0.00 75 THR A C 12
ATOM 17460 O O . THR A 1 75 ? 1.592 -4.348 -0.383 1.00 0.00 75 THR A O 12
ATOM 17471 N N . LEU A 1 76 ? 1.365 -4.134 -2.616 1.00 0.00 76 LEU A N 12
ATOM 17472 C CA . LEU A 1 76 ? 0.734 -2.816 -2.662 1.00 0.00 76 LEU A CA 12
ATOM 17473 C C . LEU A 1 76 ? -0.793 -2.985 -2.759 1.00 0.00 76 LEU A C 12
ATOM 17474 O O . LEU A 1 76 ? -1.274 -3.786 -3.556 1.00 0.00 76 LEU A O 12
ATOM 17489 N N . VAL A 1 77 ? -1.545 -2.201 -1.994 1.00 0.00 77 VAL A N 12
ATOM 17490 C CA . VAL A 1 77 ? -3.008 -2.086 -2.074 1.00 0.00 77 VAL A CA 12
ATOM 17491 C C . VAL A 1 77 ? -3.401 -0.620 -2.284 1.00 0.00 77 VAL A C 12
ATOM 17492 O O . VAL A 1 77 ? -2.875 0.260 -1.602 1.00 0.00 77 VAL A O 12
ATOM 17505 N N . PHE A 1 78 ? -4.321 -0.375 -3.219 1.00 0.00 78 PHE A N 12
ATOM 17506 C CA . PHE A 1 78 ? -4.771 0.953 -3.643 1.00 0.00 78 PHE A CA 12
ATOM 17507 C C . PHE A 1 78 ? -6.283 1.111 -3.410 1.00 0.00 78 PHE A C 12
ATOM 17508 O O . PHE A 1 78 ? -7.089 0.374 -3.980 1.00 0.00 78 PHE A O 12
ATOM 17524 N N . ILE A 1 79 ? -6.673 2.108 -2.620 1.00 0.00 79 ILE A N 12
ATOM 17525 C CA . ILE A 1 79 ? -8.066 2.526 -2.365 1.00 0.00 79 ILE A CA 12
ATOM 17526 C C . ILE A 1 79 ? -8.347 3.801 -3.162 1.00 0.00 79 ILE A C 12
ATOM 17527 O O . ILE A 1 79 ? -7.526 4.722 -3.179 1.00 0.00 79 ILE A O 12
ATOM 17542 N N . ARG A 1 80 ? -9.542 3.859 -3.759 1.00 0.00 80 ARG A N 12
ATOM 17543 C CA . ARG A 1 80 ? -10.048 4.976 -4.560 1.00 0.00 80 ARG A CA 12
ATOM 17544 C C . ARG A 1 80 ? -11.581 4.977 -4.548 1.00 0.00 80 ARG A C 12
ATOM 17545 O O . ARG A 1 80 ? -12.197 3.945 -4.792 1.00 0.00 80 ARG A O 12
ATOM 17563 N N . ASP A 1 81 ? -12.187 6.125 -4.234 1.00 0.00 81 ASP A N 12
ATOM 17564 C CA . ASP A 1 81 ? -13.647 6.376 -4.193 1.00 0.00 81 ASP A CA 12
ATOM 17565 C C . ASP A 1 81 ? -14.390 5.625 -3.063 1.00 0.00 81 ASP A C 12
ATOM 17566 O O . ASP A 1 81 ? -15.614 5.452 -3.122 1.00 0.00 81 ASP A O 12
ATOM 17574 N N . GLY A 1 82 ? -13.658 5.135 -2.055 1.00 0.00 82 GLY A N 12
ATOM 17575 C CA . GLY A 1 82 ? -14.213 4.314 -0.972 1.00 0.00 82 GLY A CA 12
ATOM 17576 C C . GLY A 1 82 ? -14.342 2.834 -1.349 1.00 0.00 82 GLY A C 12
ATOM 17577 O O . GLY A 1 82 ? -15.156 2.127 -0.763 1.00 0.00 82 GLY A O 12
ATOM 17581 N N . LYS A 1 83 ? -13.549 2.354 -2.314 1.00 0.00 83 LYS A N 12
ATOM 17582 C CA . LYS A 1 83 ? -13.379 0.923 -2.626 1.00 0.00 83 LYS A CA 12
ATOM 17583 C C . LYS A 1 83 ? -11.911 0.573 -2.920 1.00 0.00 83 LYS A C 12
ATOM 17584 O O . LYS A 1 83 ? -11.113 1.464 -3.197 1.00 0.00 83 LYS A O 12
ATOM 17599 N N . VAL A 1 84 ? -11.555 -0.716 -2.900 1.00 0.00 84 VAL A N 12
ATOM 17600 C CA . VAL A 1 84 ? -10.244 -1.177 -3.394 1.00 0.00 84 VAL A CA 12
ATOM 17601 C C . VAL A 1 84 ? -10.249 -1.193 -4.924 1.00 0.00 84 VAL A C 12
ATOM 17602 O O . VAL A 1 84 ? -11.067 -1.874 -5.545 1.00 0.00 84 VAL A O 12
ATOM 17615 N N . ALA A 1 85 ? -9.362 -0.402 -5.527 1.00 0.00 85 ALA A N 12
ATOM 17616 C CA . ALA A 1 85 ? -9.174 -0.327 -6.973 1.00 0.00 85 ALA A CA 12
ATOM 17617 C C . ALA A 1 85 ? -8.131 -1.334 -7.490 1.00 0.00 85 ALA A C 12
ATOM 17618 O O . ALA A 1 85 ? -8.258 -1.816 -8.617 1.00 0.00 85 ALA A O 12
ATOM 17625 N N . LYS A 1 86 ? -7.115 -1.668 -6.682 1.00 0.00 86 LYS A N 12
ATOM 17626 C CA . LYS A 1 86 ? -6.048 -2.593 -7.080 1.00 0.00 86 LYS A CA 12
ATOM 17627 C C . LYS A 1 86 ? -5.355 -3.276 -5.886 1.00 0.00 86 LYS A C 12
ATOM 17628 O O . LYS A 1 86 ? -5.168 -2.655 -4.837 1.00 0.00 86 LYS A O 12
ATOM 17643 N N . VAL A 1 87 ? -4.921 -4.521 -6.092 1.00 0.00 87 VAL A N 12
ATOM 17644 C CA . VAL A 1 87 ? -3.916 -5.241 -5.292 1.00 0.00 87 VAL A CA 12
ATOM 17645 C C . VAL A 1 87 ? -2.806 -5.691 -6.259 1.00 0.00 87 VAL A C 12
ATOM 17646 O O . VAL A 1 87 ? -3.110 -6.168 -7.354 1.00 0.00 87 VAL A O 12
ATOM 17659 N N . PHE A 1 88 ? -1.533 -5.519 -5.884 1.00 0.00 88 PHE A N 12
ATOM 17660 C CA . PHE A 1 88 ? -0.371 -5.799 -6.729 1.00 0.00 88 PHE A CA 12
ATOM 17661 C C . PHE A 1 88 ? 0.769 -6.347 -5.871 1.00 0.00 88 PHE A C 12
ATOM 17662 O O . PHE A 1 88 ? 1.359 -5.642 -5.052 1.00 0.00 88 PHE A O 12
ATOM 17678 N N . SER A 1 89 ? 1.078 -7.625 -6.054 1.00 0.00 89 SER A N 12
ATOM 17679 C CA . SER A 1 89 ? 2.124 -8.346 -5.331 1.00 0.00 89 SER A CA 12
ATOM 17680 C C . SER A 1 89 ? 3.403 -8.434 -6.178 1.00 0.00 89 SER A C 12
ATOM 17681 O O . SER A 1 89 ? 3.384 -8.987 -7.280 1.00 0.00 89 SER A O 12
ATOM 17688 N N . GLY A 1 90 ? 4.520 -7.902 -5.663 1.00 0.00 90 GLY A N 12
ATOM 17689 C CA . GLY A 1 90 ? 5.831 -7.895 -6.331 1.00 0.00 90 GLY A CA 12
ATOM 17690 C C . GLY A 1 90 ? 6.533 -6.532 -6.351 1.00 0.00 90 GLY A C 12
ATOM 17691 O O . GLY A 1 90 ? 6.101 -5.576 -5.706 1.00 0.00 90 GLY A O 12
ATOM 17695 N N . ILE A 1 91 ? 7.647 -6.464 -7.091 1.00 0.00 91 ILE A N 12
ATOM 17696 C CA . ILE A 1 91 ? 8.577 -5.314 -7.131 1.00 0.00 91 ILE A CA 12
ATOM 17697 C C . ILE A 1 91 ? 8.203 -4.333 -8.255 1.00 0.00 91 ILE A C 12
ATOM 17698 O O . ILE A 1 91 ? 7.728 -4.750 -9.314 1.00 0.00 91 ILE A O 12
ATOM 17713 N N . MET A 1 92 ? 8.451 -3.038 -8.036 1.00 0.00 92 MET A N 12
ATOM 17714 C CA . MET A 1 92 ? 8.191 -1.951 -9.003 1.00 0.00 92 MET A CA 12
ATOM 17715 C C . MET A 1 92 ? 9.303 -0.901 -9.006 1.00 0.00 92 MET A C 12
ATOM 17716 O O . MET A 1 92 ? 10.011 -0.711 -8.021 1.00 0.00 92 MET A O 12
ATOM 17728 N N . ASN A 1 93 ? 9.404 -0.197 -10.134 1.00 0.00 93 ASN A N 12
ATOM 17729 C CA . ASN A 1 93 ? 10.174 1.028 -10.360 1.00 0.00 93 ASN A CA 12
ATOM 17730 C C . ASN A 1 93 ? 9.228 2.256 -10.283 1.00 0.00 93 ASN A C 12
ATOM 17731 O O . ASN A 1 93 ? 8.021 2.101 -10.515 1.00 0.00 93 ASN A O 12
ATOM 17741 N N . PRO A 1 94 ? 9.709 3.479 -9.970 1.00 0.00 94 PRO A N 12
ATOM 17742 C CA . PRO A 1 94 ? 8.832 4.588 -9.578 1.00 0.00 94 PRO A CA 12
ATOM 17743 C C . PRO A 1 94 ? 7.922 5.051 -10.714 1.00 0.00 94 PRO A C 12
ATOM 17744 O O . PRO A 1 94 ? 6.738 5.284 -10.494 1.00 0.00 94 PRO A O 12
ATOM 17752 N N . ARG A 1 95 ? 8.444 5.120 -11.938 1.00 0.00 95 ARG A N 12
ATOM 17753 C CA . ARG A 1 95 ? 7.691 5.568 -13.117 1.00 0.00 95 ARG A CA 12
ATOM 17754 C C . ARG A 1 95 ? 6.486 4.668 -13.429 1.00 0.00 95 ARG A C 12
ATOM 17755 O O . ARG A 1 95 ? 5.450 5.156 -13.883 1.00 0.00 95 ARG A O 12
ATOM 17773 N N . GLU A 1 96 ? 6.572 3.371 -13.111 1.00 0.00 96 GLU A N 12
ATOM 17774 C CA . GLU A 1 96 ? 5.443 2.435 -13.200 1.00 0.00 96 GLU A CA 12
ATOM 17775 C C . GLU A 1 96 ? 4.458 2.595 -12.031 1.00 0.00 96 GLU A C 12
ATOM 17776 O O . GLU A 1 96 ? 3.265 2.382 -12.219 1.00 0.00 96 GLU A O 12
ATOM 17786 N N . LEU A 1 97 ? 4.917 3.034 -10.850 1.00 0.00 97 LEU A N 12
ATOM 17787 C CA . LEU A 1 97 ? 4.049 3.437 -9.735 1.00 0.00 97 LEU A CA 12
ATOM 17788 C C . LEU A 1 97 ? 3.201 4.661 -10.125 1.00 0.00 97 LEU A C 12
ATOM 17789 O O . LEU A 1 97 ? 1.995 4.679 -9.895 1.00 0.00 97 LEU A O 12
ATOM 17804 N N . GLN A 1 98 ? 3.827 5.653 -10.766 1.00 0.00 98 GLN A N 12
ATOM 17805 C CA . GLN A 1 98 ? 3.151 6.818 -11.362 1.00 0.00 98 GLN A CA 12
ATOM 17806 C C . GLN A 1 98 ? 2.101 6.372 -12.385 1.00 0.00 98 GLN A C 12
ATOM 17807 O O . GLN A 1 98 ? 0.957 6.824 -12.319 1.00 0.00 98 GLN A O 12
ATOM 17819 N N . ALA A 1 99 ? 2.456 5.463 -13.300 1.00 0.00 99 ALA A N 12
ATOM 17820 C CA . ALA A 1 99 ? 1.540 4.935 -14.315 1.00 0.00 99 ALA A CA 12
ATOM 17821 C C . ALA A 1 99 ? 0.373 4.131 -13.711 1.00 0.00 99 ALA A C 12
ATOM 17822 O O . ALA A 1 99 ? -0.767 4.289 -14.152 1.00 0.00 99 ALA A O 12
ATOM 17829 N N . LEU A 1 100 ? 0.629 3.292 -12.704 1.00 0.00 100 LEU A N 12
ATOM 17830 C CA . LEU A 1 100 ? -0.381 2.483 -12.025 1.00 0.00 100 LEU A CA 12
ATOM 17831 C C . LEU A 1 100 ? -1.373 3.365 -11.246 1.00 0.00 100 LEU A C 12
ATOM 17832 O O . LEU A 1 100 ? -2.578 3.163 -11.338 1.00 0.00 100 LEU A O 12
ATOM 17847 N N . TYR A 1 101 ? -0.886 4.393 -10.556 1.00 0.00 101 TYR A N 12
ATOM 17848 C CA . TYR A 1 101 ? -1.743 5.394 -9.917 1.00 0.00 101 TYR A CA 12
ATOM 17849 C C . TYR A 1 101 ? -2.588 6.177 -10.931 1.00 0.00 101 TYR A C 12
ATOM 17850 O O . TYR A 1 101 ? -3.804 6.301 -10.767 1.00 0.00 101 TYR A O 12
ATOM 17867 N N . ALA A 1 102 ? -1.960 6.679 -11.999 1.00 0.00 102 ALA A N 12
ATOM 17868 C CA . ALA A 1 102 ? -2.658 7.364 -13.091 1.00 0.00 102 ALA A CA 12
ATOM 17869 C C . ALA A 1 102 ? -3.689 6.459 -13.789 1.00 0.00 102 ALA A C 12
ATOM 17870 O O . ALA A 1 102 ? -4.687 6.953 -14.311 1.00 0.00 102 ALA A O 12
ATOM 17877 N N . SER A 1 103 ? -3.510 5.142 -13.729 1.00 0.00 103 SER A N 12
ATOM 17878 C CA . SER A 1 103 ? -4.471 4.149 -14.237 1.00 0.00 103 SER A CA 12
ATOM 17879 C C . SER A 1 103 ? -5.661 3.900 -13.286 1.00 0.00 103 SER A C 12
ATOM 17880 O O . SER A 1 103 ? -6.643 3.260 -13.675 1.00 0.00 103 SER A O 12
ATOM 17887 N N . ILE A 1 104 ? -5.604 4.417 -12.050 1.00 0.00 104 ILE A N 12
ATOM 17888 C CA . ILE A 1 104 ? -6.671 4.334 -11.032 1.00 0.00 104 ILE A CA 12
ATOM 17889 C C . ILE A 1 104 ? -7.370 5.689 -10.838 1.00 0.00 104 ILE A C 12
ATOM 17890 O O . ILE A 1 104 ? -8.597 5.755 -10.863 1.00 0.00 104 ILE A O 12
ATOM 17905 N N . MET A 1 1 ? 10.260 12.680 1.369 1.00 0.00 1 MET A N 13
ATOM 17906 C CA . MET A 1 1 ? 9.146 13.631 1.247 1.00 0.00 1 MET A CA 13
ATOM 17907 C C . MET A 1 1 ? 7.762 13.022 1.545 1.00 0.00 1 MET A C 13
ATOM 17908 O O . MET A 1 1 ? 6.834 13.760 1.879 1.00 0.00 1 MET A O 13
ATOM 17920 N N . SER A 1 2 ? 7.599 11.704 1.442 1.00 0.00 2 SER A N 13
ATOM 17921 C CA . SER A 1 2 ? 6.321 11.019 1.687 1.00 0.00 2 SER A CA 13
ATOM 17922 C C . SER A 1 2 ? 6.065 10.697 3.178 1.00 0.00 2 SER A C 13
ATOM 17923 O O . SER A 1 2 ? 6.825 11.097 4.065 1.00 0.00 2 SER A O 13
ATOM 17930 N N . ALA A 1 3 ? 4.966 9.988 3.471 1.00 0.00 3 ALA A N 13
ATOM 17931 C CA . ALA A 1 3 ? 4.397 9.778 4.814 1.00 0.00 3 ALA A CA 13
ATOM 17932 C C . ALA A 1 3 ? 4.441 8.296 5.247 1.00 0.00 3 ALA A C 13
ATOM 17933 O O . ALA A 1 3 ? 3.699 7.859 6.133 1.00 0.00 3 ALA A O 13
ATOM 17940 N N . ILE A 1 4 ? 5.289 7.509 4.582 1.00 0.00 4 ILE A N 13
ATOM 17941 C CA . ILE A 1 4 ? 5.270 6.043 4.571 1.00 0.00 4 ILE A CA 13
ATOM 17942 C C . ILE A 1 4 ? 5.624 5.458 5.947 1.00 0.00 4 ILE A C 13
ATOM 17943 O O . ILE A 1 4 ? 6.808 5.311 6.260 1.00 0.00 4 ILE A O 13
ATOM 17958 N N . ARG A 1 5 ? 4.611 5.071 6.739 1.00 0.00 5 ARG A N 13
ATOM 17959 C CA . ARG A 1 5 ? 4.706 4.287 7.980 1.00 0.00 5 ARG A CA 13
ATOM 17960 C C . ARG A 1 5 ? 3.329 3.794 8.451 1.00 0.00 5 ARG A C 13
ATOM 17961 O O . ARG A 1 5 ? 2.322 4.313 7.988 1.00 0.00 5 ARG A O 13
ATOM 17979 N N . ASP A 1 6 ? 3.294 2.788 9.325 1.00 0.00 6 ASP A N 13
ATOM 17980 C CA . ASP A 1 6 ? 2.115 2.070 9.834 1.00 0.00 6 ASP A CA 13
ATOM 17981 C C . ASP A 1 6 ? 0.912 2.973 10.185 1.00 0.00 6 ASP A C 13
ATOM 17982 O O . ASP A 1 6 ? 1.003 3.824 11.073 1.00 0.00 6 ASP A O 13
ATOM 17990 N N . ILE A 1 7 ? -0.226 2.723 9.527 1.00 0.00 7 ILE A N 13
ATOM 17991 C CA . ILE A 1 7 ? -1.527 3.357 9.840 1.00 0.00 7 ILE A CA 13
ATOM 17992 C C . ILE A 1 7 ? -2.639 2.357 10.179 1.00 0.00 7 ILE A C 13
ATOM 17993 O O . ILE A 1 7 ? -3.798 2.666 9.931 1.00 0.00 7 ILE A O 13
ATOM 18008 N N . THR A 1 8 ? -2.331 1.187 10.754 1.00 0.00 8 THR A N 13
ATOM 18009 C CA . THR A 1 8 ? -3.324 0.139 11.106 1.00 0.00 8 THR A CA 13
ATOM 18010 C C . THR A 1 8 ? -4.609 0.676 11.759 1.00 0.00 8 THR A C 13
ATOM 18011 O O . THR A 1 8 ? -5.695 0.165 11.466 1.00 0.00 8 THR A O 13
ATOM 18022 N N . THR A 1 9 ? -4.521 1.725 12.592 1.00 0.00 9 THR A N 13
ATOM 18023 C CA . THR A 1 9 ? -5.662 2.357 13.285 1.00 0.00 9 THR A CA 13
ATOM 18024 C C . THR A 1 9 ? -6.537 3.219 12.361 1.00 0.00 9 THR A C 13
ATOM 18025 O O . THR A 1 9 ? -7.707 3.444 12.674 1.00 0.00 9 THR A O 13
ATOM 18036 N N . GLU A 1 10 ? -6.003 3.673 11.221 1.00 0.00 10 GLU A N 13
ATOM 18037 C CA . GLU A 1 10 ? -6.718 4.402 10.162 1.00 0.00 10 GLU A CA 13
ATOM 18038 C C . GLU A 1 10 ? -6.879 3.568 8.865 1.00 0.00 10 GLU A C 13
ATOM 18039 O O . GLU A 1 10 ? -7.320 4.102 7.842 1.00 0.00 10 GLU A O 13
ATOM 18049 N N . ALA A 1 11 ? -6.499 2.278 8.880 1.00 0.00 11 ALA A N 13
ATOM 18050 C CA . ALA A 1 11 ? -6.528 1.357 7.731 1.00 0.00 11 ALA A CA 13
ATOM 18051 C C . ALA A 1 11 ? -7.390 0.099 7.951 1.00 0.00 11 ALA A C 13
ATOM 18052 O O . ALA A 1 11 ? -7.230 -0.913 7.261 1.00 0.00 11 ALA A O 13
ATOM 18059 N N . GLY A 1 12 ? -8.327 0.154 8.900 1.00 0.00 12 GLY A N 13
ATOM 18060 C CA . GLY A 1 12 ? -9.396 -0.831 9.057 1.00 0.00 12 GLY A CA 13
ATOM 18061 C C . GLY A 1 12 ? -10.399 -0.713 7.916 1.00 0.00 12 GLY A C 13
ATOM 18062 O O . GLY A 1 12 ? -10.765 0.389 7.505 1.00 0.00 12 GLY A O 13
ATOM 18066 N N . MET A 1 13 ? -10.898 -1.856 7.430 1.00 0.00 13 MET A N 13
ATOM 18067 C CA . MET A 1 13 ? -11.857 -1.936 6.306 1.00 0.00 13 MET A CA 13
ATOM 18068 C C . MET A 1 13 ? -13.088 -1.038 6.481 1.00 0.00 13 MET A C 13
ATOM 18069 O O . MET A 1 13 ? -13.589 -0.475 5.512 1.00 0.00 13 MET A O 13
ATOM 18081 N N . ALA A 1 14 ? -13.506 -0.830 7.731 1.00 0.00 14 ALA A N 13
ATOM 18082 C CA . ALA A 1 14 ? -14.637 -0.004 8.143 1.00 0.00 14 ALA A CA 13
ATOM 18083 C C . ALA A 1 14 ? -14.599 1.430 7.586 1.00 0.00 14 ALA A C 13
ATOM 18084 O O . ALA A 1 14 ? -15.582 1.891 7.006 1.00 0.00 14 ALA A O 13
ATOM 18091 N N . HIS A 1 15 ? -13.478 2.130 7.751 1.00 0.00 15 HIS A N 13
ATOM 18092 C CA . HIS A 1 15 ? -13.286 3.485 7.232 1.00 0.00 15 HIS A CA 13
ATOM 18093 C C . HIS A 1 15 ? -12.593 3.488 5.864 1.00 0.00 15 HIS A C 13
ATOM 18094 O O . HIS A 1 15 ? -12.853 4.398 5.088 1.00 0.00 15 HIS A O 13
ATOM 18107 N N . PHE A 1 16 ? -11.807 2.461 5.502 1.00 0.00 16 PHE A N 13
ATOM 18108 C CA . PHE A 1 16 ? -11.287 2.257 4.132 1.00 0.00 16 PHE A CA 13
ATOM 18109 C C . PHE A 1 16 ? -12.404 2.200 3.072 1.00 0.00 16 PHE A C 13
ATOM 18110 O O . PHE A 1 16 ? -12.212 2.691 1.958 1.00 0.00 16 PHE A O 13
ATOM 18126 N N . GLU A 1 17 ? -13.580 1.685 3.437 1.00 0.00 17 GLU A N 13
ATOM 18127 C CA . GLU A 1 17 ? -14.775 1.681 2.590 1.00 0.00 17 GLU A CA 13
ATOM 18128 C C . GLU A 1 17 ? -15.488 3.057 2.533 1.00 0.00 17 GLU A C 13
ATOM 18129 O O . GLU A 1 17 ? -16.483 3.216 1.820 1.00 0.00 17 GLU A O 13
ATOM 18139 N N . GLY A 1 18 ? -14.989 4.050 3.281 1.00 0.00 18 GLY A N 13
ATOM 18140 C CA . GLY A 1 18 ? -15.468 5.435 3.315 1.00 0.00 18 GLY A CA 13
ATOM 18141 C C . GLY A 1 18 ? -14.405 6.467 2.908 1.00 0.00 18 GLY A C 13
ATOM 18142 O O . GLY A 1 18 ? -14.712 7.659 2.900 1.00 0.00 18 GLY A O 13
ATOM 18146 N N . LEU A 1 19 ? -13.174 6.035 2.594 1.00 0.00 19 LEU A N 13
ATOM 18147 C CA . LEU A 1 19 ? -12.095 6.928 2.146 1.00 0.00 19 LEU A CA 13
ATOM 18148 C C . LEU A 1 19 ? -12.304 7.422 0.701 1.00 0.00 19 LEU A C 13
ATOM 18149 O O . LEU A 1 19 ? -13.231 7.021 0.002 1.00 0.00 19 LEU A O 13
ATOM 18164 N N . SER A 1 20 ? -11.426 8.310 0.239 1.00 0.00 20 SER A N 13
ATOM 18165 C CA . SER A 1 20 ? -11.444 8.886 -1.101 1.00 0.00 20 SER A CA 13
ATOM 18166 C C . SER A 1 20 ? -10.229 8.417 -1.913 1.00 0.00 20 SER A C 13
ATOM 18167 O O . SER A 1 20 ? -10.329 8.241 -3.123 1.00 0.00 20 SER A O 13
ATOM 18174 N N . ASP A 1 21 ? -9.098 8.185 -1.240 1.00 0.00 21 ASP A N 13
ATOM 18175 C CA . ASP A 1 21 ? -7.780 7.907 -1.788 1.00 0.00 21 ASP A CA 13
ATOM 18176 C C . ASP A 1 21 ? -6.824 7.513 -0.645 1.00 0.00 21 ASP A C 13
ATOM 18177 O O . ASP A 1 21 ? -6.635 8.266 0.314 1.00 0.00 21 ASP A O 13
ATOM 18185 N N . ALA A 1 22 ? -6.217 6.327 -0.754 1.00 0.00 22 ALA A N 13
ATOM 18186 C CA . ALA A 1 22 ? -5.228 5.812 0.198 1.00 0.00 22 ALA A CA 13
ATOM 18187 C C . ALA A 1 22 ? -4.325 4.742 -0.452 1.00 0.00 22 ALA A C 13
ATOM 18188 O O . ALA A 1 22 ? -4.817 3.811 -1.087 1.00 0.00 22 ALA A O 13
ATOM 18195 N N . ILE A 1 23 ? -3.002 4.837 -0.301 1.00 0.00 23 ILE A N 13
ATOM 18196 C CA . ILE A 1 23 ? -2.066 3.751 -0.665 1.00 0.00 23 ILE A CA 13
ATOM 18197 C C . ILE A 1 23 ? -1.454 3.162 0.609 1.00 0.00 23 ILE A C 13
ATOM 18198 O O . ILE A 1 23 ? -0.960 3.895 1.471 1.00 0.00 23 ILE A O 13
ATOM 18213 N N . VAL A 1 24 ? -1.453 1.831 0.691 1.00 0.00 24 VAL A N 13
ATOM 18214 C CA . VAL A 1 24 ? -0.859 1.084 1.809 1.00 0.00 24 VAL A CA 13
ATOM 18215 C C . VAL A 1 24 ? -0.001 -0.077 1.317 1.00 0.00 24 VAL A C 13
ATOM 18216 O O . VAL A 1 24 ? -0.431 -0.919 0.529 1.00 0.00 24 VAL A O 13
ATOM 18229 N N . PHE A 1 25 ? 1.240 -0.076 1.799 1.00 0.00 25 PHE A N 13
ATOM 18230 C CA . PHE A 1 25 ? 2.283 -1.058 1.530 1.00 0.00 25 PHE A CA 13
ATOM 18231 C C . PHE A 1 25 ? 2.418 -2.060 2.696 1.00 0.00 25 PHE A C 13
ATOM 18232 O O . PHE A 1 25 ? 2.776 -1.698 3.820 1.00 0.00 25 PHE A O 13
ATOM 18248 N N . PHE A 1 26 ? 2.118 -3.333 2.424 1.00 0.00 26 PHE A N 13
ATOM 18249 C CA . PHE A 1 26 ? 2.163 -4.440 3.384 1.00 0.00 26 PHE A CA 13
ATOM 18250 C C . PHE A 1 26 ? 3.551 -5.080 3.383 1.00 0.00 26 PHE A C 13
ATOM 18251 O O . PHE A 1 26 ? 4.085 -5.412 2.324 1.00 0.00 26 PHE A O 13
ATOM 18267 N N . HIS A 1 27 ? 4.144 -5.240 4.568 1.00 0.00 27 HIS A N 13
ATOM 18268 C CA . HIS A 1 27 ? 5.527 -5.675 4.734 1.00 0.00 27 HIS A CA 13
ATOM 18269 C C . HIS A 1 27 ? 5.789 -6.350 6.113 1.00 0.00 27 HIS A C 13
ATOM 18270 O O . HIS A 1 27 ? 5.016 -6.190 7.064 1.00 0.00 27 HIS A O 13
ATOM 18284 N N . LYS A 1 28 ? 6.928 -7.044 6.231 1.00 0.00 28 LYS A N 13
ATOM 18285 C CA . LYS A 1 28 ? 7.409 -7.791 7.392 1.00 0.00 28 LYS A CA 13
ATOM 18286 C C . LYS A 1 28 ? 8.845 -7.338 7.748 1.00 0.00 28 LYS A C 13
ATOM 18287 O O . LYS A 1 28 ? 9.609 -6.907 6.886 1.00 0.00 28 LYS A O 13
ATOM 18302 N N . ASN A 1 29 ? 9.258 -7.487 8.999 1.00 0.00 29 ASN A N 13
ATOM 18303 C CA . ASN A 1 29 ? 10.619 -7.223 9.481 1.00 0.00 29 ASN A CA 13
ATOM 18304 C C . ASN A 1 29 ? 11.739 -8.026 8.773 1.00 0.00 29 ASN A C 13
ATOM 18305 O O . ASN A 1 29 ? 12.896 -7.601 8.777 1.00 0.00 29 ASN A O 13
ATOM 18315 N N . LEU A 1 30 ? 11.399 -9.169 8.158 1.00 0.00 30 LEU A N 13
ATOM 18316 C CA . LEU A 1 30 ? 12.340 -10.133 7.565 1.00 0.00 30 LEU A CA 13
ATOM 18317 C C . LEU A 1 30 ? 12.387 -10.128 6.026 1.00 0.00 30 LEU A C 13
ATOM 18318 O O . LEU A 1 30 ? 13.056 -10.973 5.434 1.00 0.00 30 LEU A O 13
ATOM 18333 N N . CYS A 1 31 ? 11.715 -9.188 5.355 1.00 0.00 31 CYS A N 13
ATOM 18334 C CA . CYS A 1 31 ? 11.781 -9.013 3.903 1.00 0.00 31 CYS A CA 13
ATOM 18335 C C . CYS A 1 31 ? 12.955 -8.088 3.504 1.00 0.00 31 CYS A C 13
ATOM 18336 O O . CYS A 1 31 ? 13.032 -6.953 3.988 1.00 0.00 31 CYS A O 13
ATOM 18342 N N . PRO A 1 32 ? 13.892 -8.544 2.654 1.00 0.00 32 PRO A N 13
ATOM 18343 C CA . PRO A 1 32 ? 14.980 -7.724 2.108 1.00 0.00 32 PRO A CA 13
ATOM 18344 C C . PRO A 1 32 ? 14.539 -6.884 0.898 1.00 0.00 32 PRO A C 13
ATOM 18345 O O . PRO A 1 32 ? 14.899 -5.713 0.804 1.00 0.00 32 PRO A O 13
ATOM 18353 N N . HIS A 1 33 ? 13.766 -7.449 -0.041 1.00 0.00 33 HIS A N 13
ATOM 18354 C CA . HIS A 1 33 ? 13.393 -6.751 -1.291 1.00 0.00 33 HIS A CA 13
ATOM 18355 C C . HIS A 1 33 ? 12.379 -5.614 -1.061 1.00 0.00 33 HIS A C 13
ATOM 18356 O O . HIS A 1 33 ? 12.364 -4.629 -1.800 1.00 0.00 33 HIS A O 13
ATOM 18369 N N . CYS A 1 34 ? 11.562 -5.709 -0.007 1.00 0.00 34 CYS A N 13
ATOM 18370 C CA . CYS A 1 34 ? 10.506 -4.747 0.324 1.00 0.00 34 CYS A CA 13
ATOM 18371 C C . CYS A 1 34 ? 11.042 -3.348 0.675 1.00 0.00 34 CYS A C 13
ATOM 18372 O O . CYS A 1 34 ? 10.304 -2.369 0.604 1.00 0.00 34 CYS A O 13
ATOM 18378 N N . LYS A 1 35 ? 12.334 -3.219 0.982 1.00 0.00 35 LYS A N 13
ATOM 18379 C CA . LYS A 1 35 ? 13.013 -1.929 1.142 1.00 0.00 35 LYS A CA 13
ATOM 18380 C C . LYS A 1 35 ? 12.843 -1.022 -0.095 1.00 0.00 35 LYS A C 13
ATOM 18381 O O . LYS A 1 35 ? 12.583 0.170 0.030 1.00 0.00 35 LYS A O 13
ATOM 18396 N N . ASN A 1 36 ? 12.937 -1.585 -1.301 1.00 0.00 36 ASN A N 13
ATOM 18397 C CA . ASN A 1 36 ? 12.883 -0.832 -2.571 1.00 0.00 36 ASN A CA 13
ATOM 18398 C C . ASN A 1 36 ? 11.509 -0.182 -2.792 1.00 0.00 36 ASN A C 13
ATOM 18399 O O . ASN A 1 36 ? 11.433 0.951 -3.277 1.00 0.00 36 ASN A O 13
ATOM 18409 N N . MET A 1 37 ? 10.441 -0.854 -2.360 1.00 0.00 37 MET A N 13
ATOM 18410 C CA . MET A 1 37 ? 9.080 -0.319 -2.364 1.00 0.00 37 MET A CA 13
ATOM 18411 C C . MET A 1 37 ? 8.990 1.023 -1.615 1.00 0.00 37 MET A C 13
ATOM 18412 O O . MET A 1 37 ? 8.382 1.952 -2.138 1.00 0.00 37 MET A O 13
ATOM 18424 N N . GLU A 1 38 ? 9.662 1.191 -0.473 1.00 0.00 38 GLU A N 13
ATOM 18425 C CA . GLU A 1 38 ? 9.657 2.462 0.274 1.00 0.00 38 GLU A CA 13
ATOM 18426 C C . GLU A 1 38 ? 10.306 3.576 -0.551 1.00 0.00 38 GLU A C 13
ATOM 18427 O O . GLU A 1 38 ? 9.796 4.693 -0.638 1.00 0.00 38 GLU A O 13
ATOM 18437 N N . LYS A 1 39 ? 11.436 3.248 -1.186 1.00 0.00 39 LYS A N 13
ATOM 18438 C CA . LYS A 1 39 ? 12.227 4.201 -1.972 1.00 0.00 39 LYS A CA 13
ATOM 18439 C C . LYS A 1 39 ? 11.452 4.714 -3.198 1.00 0.00 39 LYS A C 13
ATOM 18440 O O . LYS A 1 39 ? 11.497 5.905 -3.503 1.00 0.00 39 LYS A O 13
ATOM 18455 N N . VAL A 1 40 ? 10.718 3.836 -3.877 1.00 0.00 40 VAL A N 13
ATOM 18456 C CA . VAL A 1 40 ? 9.936 4.207 -5.073 1.00 0.00 40 VAL A CA 13
ATOM 18457 C C . VAL A 1 40 ? 8.590 4.856 -4.739 1.00 0.00 40 VAL A C 13
ATOM 18458 O O . VAL A 1 40 ? 8.156 5.760 -5.450 1.00 0.00 40 VAL A O 13
ATOM 18471 N N . LEU A 1 41 ? 7.948 4.449 -3.641 1.00 0.00 41 LEU A N 13
ATOM 18472 C CA . LEU A 1 41 ? 6.742 5.091 -3.105 1.00 0.00 41 LEU A CA 13
ATOM 18473 C C . LEU A 1 41 ? 7.026 6.514 -2.609 1.00 0.00 41 LEU A C 13
ATOM 18474 O O . LEU A 1 41 ? 6.149 7.372 -2.714 1.00 0.00 41 LEU A O 13
ATOM 18489 N N . ASP A 1 42 ? 8.229 6.786 -2.099 1.00 0.00 42 ASP A N 13
ATOM 18490 C CA . ASP A 1 42 ? 8.617 8.132 -1.659 1.00 0.00 42 ASP A CA 13
ATOM 18491 C C . ASP A 1 42 ? 8.599 9.118 -2.827 1.00 0.00 42 ASP A C 13
ATOM 18492 O O . ASP A 1 42 ? 7.985 10.182 -2.773 1.00 0.00 42 ASP A O 13
ATOM 18500 N N . LYS A 1 43 ? 9.247 8.711 -3.915 1.00 0.00 43 LYS A N 13
ATOM 18501 C CA . LYS A 1 43 ? 9.336 9.494 -5.154 1.00 0.00 43 LYS A CA 13
ATOM 18502 C C . LYS A 1 43 ? 7.999 9.554 -5.919 1.00 0.00 43 LYS A C 13
ATOM 18503 O O . LYS A 1 43 ? 7.752 10.536 -6.619 1.00 0.00 43 LYS A O 13
ATOM 18518 N N . PHE A 1 44 ? 7.098 8.583 -5.723 1.00 0.00 44 PHE A N 13
ATOM 18519 C CA . PHE A 1 44 ? 5.702 8.681 -6.160 1.00 0.00 44 PHE A CA 13
ATOM 18520 C C . PHE A 1 44 ? 4.948 9.750 -5.352 1.00 0.00 44 PHE A C 13
ATOM 18521 O O . PHE A 1 44 ? 4.374 10.655 -5.948 1.00 0.00 44 PHE A O 13
ATOM 18537 N N . GLY A 1 45 ? 4.991 9.703 -4.011 1.00 0.00 45 GLY A N 13
ATOM 18538 C CA . GLY A 1 45 ? 4.304 10.654 -3.122 1.00 0.00 45 GLY A CA 13
ATOM 18539 C C . GLY A 1 45 ? 4.761 12.095 -3.340 1.00 0.00 45 GLY A C 13
ATOM 18540 O O . GLY A 1 45 ? 3.928 13.005 -3.399 1.00 0.00 45 GLY A O 13
ATOM 18544 N N . ALA A 1 46 ? 6.062 12.292 -3.569 1.00 0.00 46 ALA A N 13
ATOM 18545 C CA . ALA A 1 46 ? 6.665 13.576 -3.936 1.00 0.00 46 ALA A CA 13
ATOM 18546 C C . ALA A 1 46 ? 6.143 14.154 -5.272 1.00 0.00 46 ALA A C 13
ATOM 18547 O O . ALA A 1 46 ? 6.139 15.372 -5.456 1.00 0.00 46 ALA A O 13
ATOM 18554 N N . ARG A 1 47 ? 5.717 13.293 -6.203 1.00 0.00 47 ARG A N 13
ATOM 18555 C CA . ARG A 1 47 ? 5.120 13.645 -7.504 1.00 0.00 47 ARG A CA 13
ATOM 18556 C C . ARG A 1 47 ? 3.578 13.579 -7.500 1.00 0.00 47 ARG A C 13
ATOM 18557 O O . ARG A 1 47 ? 2.952 14.032 -8.462 1.00 0.00 47 ARG A O 13
ATOM 18575 N N . ALA A 1 48 ? 2.955 13.063 -6.434 1.00 0.00 48 ALA A N 13
ATOM 18576 C CA . ALA A 1 48 ? 1.510 12.908 -6.280 1.00 0.00 48 ALA A CA 13
ATOM 18577 C C . ALA A 1 48 ? 1.015 13.349 -4.878 1.00 0.00 48 ALA A C 13
ATOM 18578 O O . ALA A 1 48 ? 0.447 12.528 -4.146 1.00 0.00 48 ALA A O 13
ATOM 18585 N N . PRO A 1 49 ? 1.170 14.639 -4.510 1.00 0.00 49 PRO A N 13
ATOM 18586 C CA . PRO A 1 49 ? 0.956 15.165 -3.156 1.00 0.00 49 PRO A CA 13
ATOM 18587 C C . PRO A 1 49 ? -0.434 14.882 -2.579 1.00 0.00 49 PRO A C 13
ATOM 18588 O O . PRO A 1 49 ? -0.568 14.736 -1.366 1.00 0.00 49 PRO A O 13
ATOM 18596 N N . GLN A 1 50 ? -1.464 14.793 -3.433 1.00 0.00 50 GLN A N 13
ATOM 18597 C CA . GLN A 1 50 ? -2.838 14.524 -2.988 1.00 0.00 50 GLN A CA 13
ATOM 18598 C C . GLN A 1 50 ? -3.070 13.087 -2.478 1.00 0.00 50 GLN A C 13
ATOM 18599 O O . GLN A 1 50 ? -4.027 12.844 -1.744 1.00 0.00 50 GLN A O 13
ATOM 18611 N N . VAL A 1 51 ? -2.208 12.139 -2.864 1.00 0.00 51 VAL A N 13
ATOM 18612 C CA . VAL A 1 51 ? -2.270 10.731 -2.444 1.00 0.00 51 VAL A CA 13
ATOM 18613 C C . VAL A 1 51 ? -1.490 10.567 -1.145 1.00 0.00 51 VAL A C 13
ATOM 18614 O O . VAL A 1 51 ? -0.362 11.055 -1.020 1.00 0.00 51 VAL A O 13
ATOM 18627 N N . ALA A 1 52 ? -2.088 9.867 -0.181 1.00 0.00 52 ALA A N 13
ATOM 18628 C CA . ALA A 1 52 ? -1.452 9.538 1.090 1.00 0.00 52 ALA A CA 13
ATOM 18629 C C . ALA A 1 52 ? -0.908 8.108 1.023 1.00 0.00 52 ALA A C 13
ATOM 18630 O O . ALA A 1 52 ? -1.674 7.171 0.787 1.00 0.00 52 ALA A O 13
ATOM 18637 N N . ILE A 1 53 ? 0.405 7.931 1.215 1.00 0.00 53 ILE A N 13
ATOM 18638 C CA . ILE A 1 53 ? 1.047 6.617 1.190 1.00 0.00 53 ILE A CA 13
ATOM 18639 C C . ILE A 1 53 ? 1.600 6.271 2.571 1.00 0.00 53 ILE A C 13
ATOM 18640 O O . ILE A 1 53 ? 2.378 7.031 3.146 1.00 0.00 53 ILE A O 13
ATOM 18655 N N . SER A 1 54 ? 1.229 5.099 3.065 1.00 0.00 54 SER A N 13
ATOM 18656 C CA . SER A 1 54 ? 1.671 4.545 4.347 1.00 0.00 54 SER A CA 13
ATOM 18657 C C . SER A 1 54 ? 2.149 3.094 4.189 1.00 0.00 54 SER A C 13
ATOM 18658 O O . SER A 1 54 ? 2.003 2.490 3.130 1.00 0.00 54 SER A O 13
ATOM 18665 N N . SER A 1 55 ? 2.709 2.511 5.246 1.00 0.00 55 SER A N 13
ATOM 18666 C CA . SER A 1 55 ? 2.877 1.057 5.338 1.00 0.00 55 SER A CA 13
ATOM 18667 C C . SER A 1 55 ? 1.828 0.410 6.273 1.00 0.00 55 SER A C 13
ATOM 18668 O O . SER A 1 55 ? 1.024 1.107 6.898 1.00 0.00 55 SER A O 13
ATOM 18675 N N . VAL A 1 56 ? 1.836 -0.927 6.359 1.00 0.00 56 VAL A N 13
ATOM 18676 C CA . VAL A 1 56 ? 1.149 -1.756 7.360 1.00 0.00 56 VAL A CA 13
ATOM 18677 C C . VAL A 1 56 ? 2.071 -2.940 7.692 1.00 0.00 56 VAL A C 13
ATOM 18678 O O . VAL A 1 56 ? 2.590 -3.594 6.785 1.00 0.00 56 VAL A O 13
ATOM 18691 N N . ASP A 1 57 ? 2.272 -3.217 8.984 1.00 0.00 57 ASP A N 13
ATOM 18692 C CA . ASP A 1 57 ? 3.036 -4.369 9.488 1.00 0.00 57 ASP A CA 13
ATOM 18693 C C . ASP A 1 57 ? 2.204 -5.652 9.386 1.00 0.00 57 ASP A C 13
ATOM 18694 O O . ASP A 1 57 ? 1.500 -6.051 10.312 1.00 0.00 57 ASP A O 13
ATOM 18702 N N . SER A 1 58 ? 2.280 -6.317 8.235 1.00 0.00 58 SER A N 13
ATOM 18703 C CA . SER A 1 58 ? 1.420 -7.457 7.882 1.00 0.00 58 SER A CA 13
ATOM 18704 C C . SER A 1 58 ? 1.590 -8.650 8.833 1.00 0.00 58 SER A C 13
ATOM 18705 O O . SER A 1 58 ? 0.625 -9.361 9.111 1.00 0.00 58 SER A O 13
ATOM 18712 N N . GLU A 1 59 ? 2.793 -8.837 9.396 1.00 0.00 59 GLU A N 13
ATOM 18713 C CA . GLU A 1 59 ? 3.090 -9.887 10.381 1.00 0.00 59 GLU A CA 13
ATOM 18714 C C . GLU A 1 59 ? 2.278 -9.763 11.683 1.00 0.00 59 GLU A C 13
ATOM 18715 O O . GLU A 1 59 ? 2.063 -10.759 12.376 1.00 0.00 59 GLU A O 13
ATOM 18725 N N . ALA A 1 60 ? 1.828 -8.545 12.015 1.00 0.00 60 ALA A N 13
ATOM 18726 C CA . ALA A 1 60 ? 1.091 -8.218 13.231 1.00 0.00 60 ALA A CA 13
ATOM 18727 C C . ALA A 1 60 ? -0.416 -8.013 12.958 1.00 0.00 60 ALA A C 13
ATOM 18728 O O . ALA A 1 60 ? -1.167 -7.643 13.866 1.00 0.00 60 ALA A O 13
ATOM 18735 N N . ARG A 1 61 ? -0.854 -8.206 11.706 1.00 0.00 61 ARG A N 13
ATOM 18736 C CA . ARG A 1 61 ? -2.254 -8.235 11.245 1.00 0.00 61 ARG A CA 13
ATOM 18737 C C . ARG A 1 61 ? -2.417 -9.132 9.991 1.00 0.00 61 ARG A C 13
ATOM 18738 O O . ARG A 1 61 ? -2.811 -8.646 8.923 1.00 0.00 61 ARG A O 13
ATOM 18756 N N . PRO A 1 62 ? -2.142 -10.449 10.103 1.00 0.00 62 PRO A N 13
ATOM 18757 C CA . PRO A 1 62 ? -2.245 -11.389 8.989 1.00 0.00 62 PRO A CA 13
ATOM 18758 C C . PRO A 1 62 ? -3.700 -11.638 8.564 1.00 0.00 62 PRO A C 13
ATOM 18759 O O . PRO A 1 62 ? -3.940 -11.958 7.406 1.00 0.00 62 PRO A O 13
ATOM 18767 N N . GLU A 1 63 ? -4.676 -11.436 9.459 1.00 0.00 63 GLU A N 13
ATOM 18768 C CA . GLU A 1 63 ? -6.107 -11.511 9.124 1.00 0.00 63 GLU A CA 13
ATOM 18769 C C . GLU A 1 63 ? -6.543 -10.379 8.181 1.00 0.00 63 GLU A C 13
ATOM 18770 O O . GLU A 1 63 ? -7.318 -10.616 7.258 1.00 0.00 63 GLU A O 13
ATOM 18780 N N . LEU A 1 64 ? -5.989 -9.171 8.360 1.00 0.00 64 LEU A N 13
ATOM 18781 C CA . LEU A 1 64 ? -6.227 -8.040 7.458 1.00 0.00 64 LEU A CA 13
ATOM 18782 C C . LEU A 1 64 ? -5.609 -8.335 6.088 1.00 0.00 64 LEU A C 13
ATOM 18783 O O . LEU A 1 64 ? -6.290 -8.204 5.073 1.00 0.00 64 LEU A O 13
ATOM 18798 N N . MET A 1 65 ? -4.349 -8.779 6.062 1.00 0.00 65 MET A N 13
ATOM 18799 C CA . MET A 1 65 ? -3.647 -9.172 4.835 1.00 0.00 65 MET A CA 13
ATOM 18800 C C . MET A 1 65 ? -4.434 -10.240 4.051 1.00 0.00 65 MET A C 13
ATOM 18801 O O . MET A 1 65 ? -4.656 -10.107 2.847 1.00 0.00 65 MET A O 13
ATOM 18813 N N . LYS A 1 66 ? -4.943 -11.262 4.746 1.00 0.00 66 LYS A N 13
ATOM 18814 C CA . LYS A 1 66 ? -5.779 -12.333 4.191 1.00 0.00 66 LYS A CA 13
ATOM 18815 C C . LYS A 1 66 ? -7.087 -11.794 3.599 1.00 0.00 66 LYS A C 13
ATOM 18816 O O . LYS A 1 66 ? -7.399 -12.077 2.440 1.00 0.00 66 LYS A O 13
ATOM 18831 N N . GLU A 1 67 ? -7.845 -11.010 4.368 1.00 0.00 67 GLU A N 13
ATOM 18832 C CA . GLU A 1 67 ? -9.131 -10.444 3.928 1.00 0.00 67 GLU A CA 13
ATOM 18833 C C . GLU A 1 67 ? -8.999 -9.422 2.776 1.00 0.00 67 GLU A C 13
ATOM 18834 O O . GLU A 1 67 ? -9.964 -9.210 2.042 1.00 0.00 67 GLU A O 13
ATOM 18844 N N . LEU A 1 68 ? -7.815 -8.832 2.559 1.00 0.00 68 LEU A N 13
ATOM 18845 C CA . LEU A 1 68 ? -7.514 -8.021 1.366 1.00 0.00 68 LEU A CA 13
ATOM 18846 C C . LEU A 1 68 ? -7.323 -8.872 0.090 1.00 0.00 68 LEU A C 13
ATOM 18847 O O . LEU A 1 68 ? -7.232 -8.314 -1.009 1.00 0.00 68 LEU A O 13
ATOM 18862 N N . GLY A 1 69 ? -7.297 -10.205 0.206 1.00 0.00 69 GLY A N 13
ATOM 18863 C CA . GLY A 1 69 ? -7.312 -11.152 -0.912 1.00 0.00 69 GLY A CA 13
ATOM 18864 C C . GLY A 1 69 ? -5.949 -11.735 -1.275 1.00 0.00 69 GLY A C 13
ATOM 18865 O O . GLY A 1 69 ? -5.808 -12.266 -2.377 1.00 0.00 69 GLY A O 13
ATOM 18869 N N . PHE A 1 70 ? -4.952 -11.640 -0.383 1.00 0.00 70 PHE A N 13
ATOM 18870 C CA . PHE A 1 70 ? -3.586 -12.101 -0.640 1.00 0.00 70 PHE A CA 13
ATOM 18871 C C . PHE A 1 70 ? -2.917 -12.769 0.578 1.00 0.00 70 PHE A C 13
ATOM 18872 O O . PHE A 1 70 ? -3.329 -12.590 1.721 1.00 0.00 70 PHE A O 13
ATOM 18888 N N . GLU A 1 71 ? -1.903 -13.605 0.318 1.00 0.00 71 GLU A N 13
ATOM 18889 C CA . GLU A 1 71 ? -1.391 -14.621 1.263 1.00 0.00 71 GLU A CA 13
ATOM 18890 C C . GLU A 1 71 ? 0.078 -15.033 0.976 1.00 0.00 71 GLU A C 13
ATOM 18891 O O . GLU A 1 71 ? 0.461 -16.187 1.164 1.00 0.00 71 GLU A O 13
ATOM 18901 N N . ARG A 1 72 ? 0.883 -14.094 0.451 1.00 0.00 72 ARG A N 13
ATOM 18902 C CA . ARG A 1 72 ? 2.014 -14.391 -0.443 1.00 0.00 72 ARG A CA 13
ATOM 18903 C C . ARG A 1 72 ? 3.351 -13.715 -0.069 1.00 0.00 72 ARG A C 13
ATOM 18904 O O . ARG A 1 72 ? 4.291 -14.399 0.336 1.00 0.00 72 ARG A O 13
ATOM 18922 N N . VAL A 1 73 ? 3.464 -12.397 -0.240 1.00 0.00 73 VAL A N 13
ATOM 18923 C CA . VAL A 1 73 ? 4.713 -11.603 -0.342 1.00 0.00 73 VAL A CA 13
ATOM 18924 C C . VAL A 1 73 ? 4.415 -10.120 -0.040 1.00 0.00 73 VAL A C 13
ATOM 18925 O O . VAL A 1 73 ? 3.236 -9.758 -0.023 1.00 0.00 73 VAL A O 13
ATOM 18938 N N . PRO A 1 74 ? 5.427 -9.246 0.166 1.00 0.00 74 PRO A N 13
ATOM 18939 C CA . PRO A 1 74 ? 5.240 -7.796 0.215 1.00 0.00 74 PRO A CA 13
ATOM 18940 C C . PRO A 1 74 ? 4.391 -7.281 -0.958 1.00 0.00 74 PRO A C 13
ATOM 18941 O O . PRO A 1 74 ? 4.633 -7.658 -2.105 1.00 0.00 74 PRO A O 13
ATOM 18949 N N . THR A 1 75 ? 3.374 -6.459 -0.660 1.00 0.00 75 THR A N 13
ATOM 18950 C CA . THR A 1 75 ? 2.272 -6.140 -1.587 1.00 0.00 75 THR A CA 13
ATOM 18951 C C . THR A 1 75 ? 1.796 -4.707 -1.403 1.00 0.00 75 THR A C 13
ATOM 18952 O O . THR A 1 75 ? 1.716 -4.192 -0.290 1.00 0.00 75 THR A O 13
ATOM 18963 N N . LEU A 1 76 ? 1.457 -4.070 -2.518 1.00 0.00 76 LEU A N 13
ATOM 18964 C CA . LEU A 1 76 ? 0.925 -2.719 -2.607 1.00 0.00 76 LEU A CA 13
ATOM 18965 C C . LEU A 1 76 ? -0.599 -2.810 -2.765 1.00 0.00 76 LEU A C 13
ATOM 18966 O O . LEU A 1 76 ? -1.065 -3.470 -3.690 1.00 0.00 76 LEU A O 13
ATOM 18981 N N . VAL A 1 77 ? -1.365 -2.158 -1.890 1.00 0.00 77 VAL A N 13
ATOM 18982 C CA . VAL A 1 77 ? -2.830 -2.086 -1.961 1.00 0.00 77 VAL A CA 13
ATOM 18983 C C . VAL A 1 77 ? -3.255 -0.624 -2.131 1.00 0.00 77 VAL A C 13
ATOM 18984 O O . VAL A 1 77 ? -2.797 0.256 -1.389 1.00 0.00 77 VAL A O 13
ATOM 18997 N N . PHE A 1 78 ? -4.114 -0.378 -3.127 1.00 0.00 78 PHE A N 13
ATOM 18998 C CA . PHE A 1 78 ? -4.556 0.947 -3.552 1.00 0.00 78 PHE A CA 13
ATOM 18999 C C . PHE A 1 78 ? -6.061 1.098 -3.319 1.00 0.00 78 PHE A C 13
ATOM 19000 O O . PHE A 1 78 ? -6.870 0.344 -3.853 1.00 0.00 78 PHE A O 13
ATOM 19016 N N . ILE A 1 79 ? -6.450 2.123 -2.565 1.00 0.00 79 ILE A N 13
ATOM 19017 C CA . ILE A 1 79 ? -7.836 2.527 -2.306 1.00 0.00 79 ILE A CA 13
ATOM 19018 C C . ILE A 1 79 ? -8.160 3.785 -3.103 1.00 0.00 79 ILE A C 13
ATOM 19019 O O . ILE A 1 79 ? -7.372 4.731 -3.151 1.00 0.00 79 ILE A O 13
ATOM 19034 N N . ARG A 1 80 ? -9.366 3.791 -3.671 1.00 0.00 80 ARG A N 13
ATOM 19035 C CA . ARG A 1 80 ? -9.967 4.916 -4.386 1.00 0.00 80 ARG A CA 13
ATOM 19036 C C . ARG A 1 80 ? -11.488 4.854 -4.236 1.00 0.00 80 ARG A C 13
ATOM 19037 O O . ARG A 1 80 ? -12.069 3.790 -4.418 1.00 0.00 80 ARG A O 13
ATOM 19055 N N . ASP A 1 81 ? -12.128 5.977 -3.897 1.00 0.00 81 ASP A N 13
ATOM 19056 C CA . ASP A 1 81 ? -13.598 6.153 -3.923 1.00 0.00 81 ASP A CA 13
ATOM 19057 C C . ASP A 1 81 ? -14.356 5.278 -2.896 1.00 0.00 81 ASP A C 13
ATOM 19058 O O . ASP A 1 81 ? -15.556 5.029 -3.042 1.00 0.00 81 ASP A O 13
ATOM 19066 N N . GLY A 1 82 ? -13.654 4.782 -1.867 1.00 0.00 82 GLY A N 13
ATOM 19067 C CA . GLY A 1 82 ? -14.186 3.866 -0.855 1.00 0.00 82 GLY A CA 13
ATOM 19068 C C . GLY A 1 82 ? -14.197 2.404 -1.302 1.00 0.00 82 GLY A C 13
ATOM 19069 O O . GLY A 1 82 ? -14.974 1.602 -0.780 1.00 0.00 82 GLY A O 13
ATOM 19073 N N . LYS A 1 83 ? -13.337 2.037 -2.260 1.00 0.00 83 LYS A N 13
ATOM 19074 C CA . LYS A 1 83 ? -13.110 0.652 -2.694 1.00 0.00 83 LYS A CA 13
ATOM 19075 C C . LYS A 1 83 ? -11.622 0.362 -2.967 1.00 0.00 83 LYS A C 13
ATOM 19076 O O . LYS A 1 83 ? -10.833 1.292 -3.145 1.00 0.00 83 LYS A O 13
ATOM 19091 N N . VAL A 1 84 ? -11.234 -0.914 -3.037 1.00 0.00 84 VAL A N 13
ATOM 19092 C CA . VAL A 1 84 ? -9.904 -1.311 -3.534 1.00 0.00 84 VAL A CA 13
ATOM 19093 C C . VAL A 1 84 ? -9.883 -1.193 -5.060 1.00 0.00 84 VAL A C 13
ATOM 19094 O O . VAL A 1 84 ? -10.651 -1.850 -5.756 1.00 0.00 84 VAL A O 13
ATOM 19107 N N . ALA A 1 85 ? -9.022 -0.316 -5.563 1.00 0.00 85 ALA A N 13
ATOM 19108 C CA . ALA A 1 85 ? -8.803 -0.110 -6.995 1.00 0.00 85 ALA A CA 13
ATOM 19109 C C . ALA A 1 85 ? -7.809 -1.120 -7.585 1.00 0.00 85 ALA A C 13
ATOM 19110 O O . ALA A 1 85 ? -7.965 -1.548 -8.732 1.00 0.00 85 ALA A O 13
ATOM 19117 N N . LYS A 1 86 ? -6.796 -1.503 -6.801 1.00 0.00 86 LYS A N 13
ATOM 19118 C CA . LYS A 1 86 ? -5.710 -2.392 -7.237 1.00 0.00 86 LYS A CA 13
ATOM 19119 C C . LYS A 1 86 ? -5.009 -3.098 -6.061 1.00 0.00 86 LYS A C 13
ATOM 19120 O O . LYS A 1 86 ? -4.864 -2.523 -4.983 1.00 0.00 86 LYS A O 13
ATOM 19135 N N . VAL A 1 87 ? -4.537 -4.324 -6.299 1.00 0.00 87 VAL A N 13
ATOM 19136 C CA . VAL A 1 87 ? -3.578 -5.062 -5.459 1.00 0.00 87 VAL A CA 13
ATOM 19137 C C . VAL A 1 87 ? -2.426 -5.522 -6.365 1.00 0.00 87 VAL A C 13
ATOM 19138 O O . VAL A 1 87 ? -2.679 -6.106 -7.418 1.00 0.00 87 VAL A O 13
ATOM 19151 N N . PHE A 1 88 ? -1.181 -5.245 -5.974 1.00 0.00 88 PHE A N 13
ATOM 19152 C CA . PHE A 1 88 ? 0.020 -5.580 -6.745 1.00 0.00 88 PHE A CA 13
ATOM 19153 C C . PHE A 1 88 ? 1.092 -6.222 -5.841 1.00 0.00 88 PHE A C 13
ATOM 19154 O O . PHE A 1 88 ? 1.689 -5.565 -4.988 1.00 0.00 88 PHE A O 13
ATOM 19170 N N . SER A 1 89 ? 1.327 -7.520 -6.028 1.00 0.00 89 SER A N 13
ATOM 19171 C CA . SER A 1 89 ? 2.240 -8.331 -5.216 1.00 0.00 89 SER A CA 13
ATOM 19172 C C . SER A 1 89 ? 3.571 -8.585 -5.959 1.00 0.00 89 SER A C 13
ATOM 19173 O O . SER A 1 89 ? 3.760 -9.640 -6.577 1.00 0.00 89 SER A O 13
ATOM 19180 N N . GLY A 1 90 ? 4.488 -7.608 -5.927 1.00 0.00 90 GLY A N 13
ATOM 19181 C CA . GLY A 1 90 ? 5.768 -7.661 -6.645 1.00 0.00 90 GLY A CA 13
ATOM 19182 C C . GLY A 1 90 ? 6.664 -6.447 -6.412 1.00 0.00 90 GLY A C 13
ATOM 19183 O O . GLY A 1 90 ? 6.355 -5.593 -5.585 1.00 0.00 90 GLY A O 13
ATOM 19187 N N . ILE A 1 91 ? 7.776 -6.383 -7.148 1.00 0.00 91 ILE A N 13
ATOM 19188 C CA . ILE A 1 91 ? 8.788 -5.300 -7.100 1.00 0.00 91 ILE A CA 13
ATOM 19189 C C . ILE A 1 91 ? 8.634 -4.372 -8.321 1.00 0.00 91 ILE A C 13
ATOM 19190 O O . ILE A 1 91 ? 8.290 -4.842 -9.409 1.00 0.00 91 ILE A O 13
ATOM 19205 N N . MET A 1 92 ? 8.915 -3.071 -8.170 1.00 0.00 92 MET A N 13
ATOM 19206 C CA . MET A 1 92 ? 8.795 -2.067 -9.242 1.00 0.00 92 MET A CA 13
ATOM 19207 C C . MET A 1 92 ? 9.702 -0.848 -9.045 1.00 0.00 92 MET A C 13
ATOM 19208 O O . MET A 1 92 ? 10.269 -0.619 -7.976 1.00 0.00 92 MET A O 13
ATOM 19220 N N . ASN A 1 93 ? 9.808 -0.064 -10.118 1.00 0.00 93 ASN A N 13
ATOM 19221 C CA . ASN A 1 93 ? 10.458 1.243 -10.241 1.00 0.00 93 ASN A CA 13
ATOM 19222 C C . ASN A 1 93 ? 9.388 2.360 -10.166 1.00 0.00 93 ASN A C 13
ATOM 19223 O O . ASN A 1 93 ? 8.207 2.082 -10.417 1.00 0.00 93 ASN A O 13
ATOM 19233 N N . PRO A 1 94 ? 9.725 3.628 -9.838 1.00 0.00 94 PRO A N 13
ATOM 19234 C CA . PRO A 1 94 ? 8.722 4.656 -9.503 1.00 0.00 94 PRO A CA 13
ATOM 19235 C C . PRO A 1 94 ? 7.773 4.957 -10.661 1.00 0.00 94 PRO A C 13
ATOM 19236 O O . PRO A 1 94 ? 6.572 5.101 -10.437 1.00 0.00 94 PRO A O 13
ATOM 19244 N N . ARG A 1 95 ? 8.296 4.983 -11.890 1.00 0.00 95 ARG A N 13
ATOM 19245 C CA . ARG A 1 95 ? 7.516 5.250 -13.108 1.00 0.00 95 ARG A CA 13
ATOM 19246 C C . ARG A 1 95 ? 6.368 4.251 -13.315 1.00 0.00 95 ARG A C 13
ATOM 19247 O O . ARG A 1 95 ? 5.329 4.614 -13.859 1.00 0.00 95 ARG A O 13
ATOM 19265 N N . GLU A 1 96 ? 6.501 3.014 -12.826 1.00 0.00 96 GLU A N 13
ATOM 19266 C CA . GLU A 1 96 ? 5.434 2.005 -12.856 1.00 0.00 96 GLU A CA 13
ATOM 19267 C C . GLU A 1 96 ? 4.379 2.269 -11.776 1.00 0.00 96 GLU A C 13
ATOM 19268 O O . GLU A 1 96 ? 3.190 2.097 -12.027 1.00 0.00 96 GLU A O 13
ATOM 19278 N N . LEU A 1 97 ? 4.772 2.770 -10.598 1.00 0.00 97 LEU A N 13
ATOM 19279 C CA . LEU A 1 97 ? 3.833 3.248 -9.570 1.00 0.00 97 LEU A CA 13
ATOM 19280 C C . LEU A 1 97 ? 3.005 4.445 -10.073 1.00 0.00 97 LEU A C 13
ATOM 19281 O O . LEU A 1 97 ? 1.790 4.501 -9.873 1.00 0.00 97 LEU A O 13
ATOM 19296 N N . GLN A 1 98 ? 3.651 5.369 -10.790 1.00 0.00 98 GLN A N 13
ATOM 19297 C CA . GLN A 1 98 ? 2.983 6.435 -11.546 1.00 0.00 98 GLN A CA 13
ATOM 19298 C C . GLN A 1 98 ? 2.005 5.872 -12.583 1.00 0.00 98 GLN A C 13
ATOM 19299 O O . GLN A 1 98 ? 0.880 6.357 -12.668 1.00 0.00 98 GLN A O 13
ATOM 19311 N N . ALA A 1 99 ? 2.404 4.843 -13.337 1.00 0.00 99 ALA A N 13
ATOM 19312 C CA . ALA A 1 99 ? 1.580 4.235 -14.378 1.00 0.00 99 ALA A CA 13
ATOM 19313 C C . ALA A 1 99 ? 0.363 3.477 -13.821 1.00 0.00 99 ALA A C 13
ATOM 19314 O O . ALA A 1 99 ? -0.708 3.569 -14.414 1.00 0.00 99 ALA A O 13
ATOM 19321 N N . LEU A 1 100 ? 0.496 2.789 -12.680 1.00 0.00 100 LEU A N 13
ATOM 19322 C CA . LEU A 1 100 ? -0.630 2.154 -11.982 1.00 0.00 100 LEU A CA 13
ATOM 19323 C C . LEU A 1 100 ? -1.675 3.205 -11.593 1.00 0.00 100 LEU A C 13
ATOM 19324 O O . LEU A 1 100 ? -2.841 3.066 -11.952 1.00 0.00 100 LEU A O 13
ATOM 19339 N N . TYR A 1 101 ? -1.265 4.289 -10.927 1.00 0.00 101 TYR A N 13
ATOM 19340 C CA . TYR A 1 101 ? -2.184 5.375 -10.543 1.00 0.00 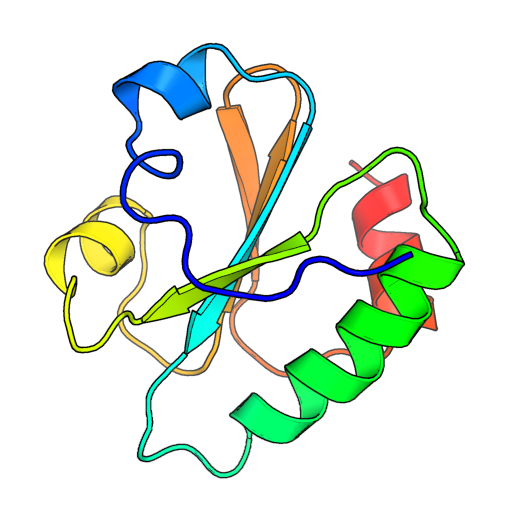101 TYR A CA 13
ATOM 19341 C C . TYR A 1 101 ? -2.837 6.035 -11.762 1.00 0.00 101 TYR A C 13
ATOM 19342 O O . TYR A 1 101 ? -4.061 6.156 -11.840 1.00 0.00 101 TYR A O 13
ATOM 19359 N N . ALA A 1 102 ? -2.009 6.435 -12.727 1.00 0.00 102 ALA A N 13
ATOM 19360 C CA . ALA A 1 102 ? -2.447 7.037 -13.983 1.00 0.00 102 ALA A CA 13
ATOM 19361 C C . ALA A 1 102 ? -3.412 6.130 -14.762 1.00 0.00 102 ALA A C 13
ATOM 19362 O O . ALA A 1 102 ? -4.265 6.647 -15.470 1.00 0.00 102 ALA A O 13
ATOM 19369 N N . SER A 1 103 ? -3.350 4.810 -14.583 1.00 0.00 103 SER A N 13
ATOM 19370 C CA . SER A 1 103 ? -4.260 3.861 -15.239 1.00 0.00 103 SER A CA 13
ATOM 19371 C C . SER A 1 103 ? -5.551 3.574 -14.447 1.00 0.00 103 SER A C 13
ATOM 19372 O O . SER A 1 103 ? -6.505 3.024 -15.008 1.00 0.00 103 SER A O 13
ATOM 19379 N N . ILE A 1 104 ? -5.614 3.970 -13.171 1.00 0.00 104 ILE A N 13
ATOM 19380 C CA . ILE A 1 104 ? -6.829 3.977 -12.340 1.00 0.00 104 ILE A CA 13
ATOM 19381 C C . ILE A 1 104 ? -7.606 5.293 -12.550 1.00 0.00 104 ILE A C 13
ATOM 19382 O O . ILE A 1 104 ? -8.827 5.286 -12.712 1.00 0.00 104 ILE A O 13
ATOM 19397 N N . MET A 1 1 ? 8.374 14.475 -0.853 1.00 0.00 1 MET A N 14
ATOM 19398 C CA . MET A 1 1 ? 7.164 14.943 -0.164 1.00 0.00 1 MET A CA 14
ATOM 19399 C C . MET A 1 1 ? 6.165 13.806 0.145 1.00 0.00 1 MET A C 14
ATOM 19400 O O . MET A 1 1 ? 5.005 14.052 0.481 1.00 0.00 1 MET A O 14
ATOM 19412 N N . SER A 1 2 ? 6.598 12.547 0.041 1.00 0.00 2 SER A N 14
ATOM 19413 C CA . SER A 1 2 ? 5.816 11.374 0.465 1.00 0.00 2 SER A CA 14
ATOM 19414 C C . SER A 1 2 ? 5.627 11.288 1.997 1.00 0.00 2 SER A C 14
ATOM 19415 O O . SER A 1 2 ? 6.192 12.073 2.765 1.00 0.00 2 SER A O 14
ATOM 19422 N N . ALA A 1 3 ? 4.810 10.331 2.452 1.00 0.00 3 ALA A N 14
ATOM 19423 C CA . ALA A 1 3 ? 4.205 10.299 3.792 1.00 0.00 3 ALA A CA 14
ATOM 19424 C C . ALA A 1 3 ? 4.297 8.921 4.482 1.00 0.00 3 ALA A C 14
ATOM 19425 O O . ALA A 1 3 ? 3.629 8.691 5.494 1.00 0.00 3 ALA A O 14
ATOM 19432 N N . ILE A 1 4 ? 5.101 8.006 3.928 1.00 0.00 4 ILE A N 14
ATOM 19433 C CA . ILE A 1 4 ? 5.169 6.576 4.278 1.00 0.00 4 ILE A CA 14
ATOM 19434 C C . ILE A 1 4 ? 5.484 6.401 5.764 1.00 0.00 4 ILE A C 14
ATOM 19435 O O . ILE A 1 4 ? 6.635 6.558 6.174 1.00 0.00 4 ILE A O 14
ATOM 19450 N N . ARG A 1 5 ? 4.474 6.039 6.557 1.00 0.00 5 ARG A N 14
ATOM 19451 C CA . ARG A 1 5 ? 4.611 5.744 7.980 1.00 0.00 5 ARG A CA 14
ATOM 19452 C C . ARG A 1 5 ? 3.478 4.857 8.490 1.00 0.00 5 ARG A C 14
ATOM 19453 O O . ARG A 1 5 ? 2.333 5.037 8.100 1.00 0.00 5 ARG A O 14
ATOM 19471 N N . ASP A 1 6 ? 3.828 3.912 9.351 1.00 0.00 6 ASP A N 14
ATOM 19472 C CA . ASP A 1 6 ? 2.988 2.882 9.959 1.00 0.00 6 ASP A CA 14
ATOM 19473 C C . ASP A 1 6 ? 1.588 3.372 10.387 1.00 0.00 6 ASP A C 14
ATOM 19474 O O . ASP A 1 6 ? 1.446 4.128 11.350 1.00 0.00 6 ASP A O 14
ATOM 19482 N N . ILE A 1 7 ? 0.547 2.885 9.696 1.00 0.00 7 ILE A N 14
ATOM 19483 C CA . ILE A 1 7 ? -0.872 3.066 10.056 1.00 0.00 7 ILE A CA 14
ATOM 19484 C C . ILE A 1 7 ? -1.585 1.727 10.310 1.00 0.00 7 ILE A C 14
ATOM 19485 O O . ILE A 1 7 ? -2.777 1.604 10.037 1.00 0.00 7 ILE A O 14
ATOM 19500 N N . THR A 1 8 ? -0.885 0.739 10.875 1.00 0.00 8 THR A N 14
ATOM 19501 C CA . THR A 1 8 ? -1.383 -0.619 11.202 1.00 0.00 8 THR A CA 14
ATOM 19502 C C . THR A 1 8 ? -2.787 -0.664 11.812 1.00 0.00 8 THR A C 14
ATOM 19503 O O . THR A 1 8 ? -3.537 -1.591 11.510 1.00 0.00 8 THR A O 14
ATOM 19514 N N . THR A 1 9 ? -3.162 0.332 12.626 1.00 0.00 9 THR A N 14
ATOM 19515 C CA . THR A 1 9 ? -4.473 0.468 13.293 1.00 0.00 9 THR A CA 14
ATOM 19516 C C . THR A 1 9 ? -5.465 1.391 12.564 1.00 0.00 9 THR A C 14
ATOM 19517 O O . THR A 1 9 ? -6.664 1.309 12.831 1.00 0.00 9 THR A O 14
ATOM 19528 N N . GLU A 1 10 ? -5.002 2.233 11.628 1.00 0.00 10 GLU A N 14
ATOM 19529 C CA . GLU A 1 10 ? -5.820 3.176 10.839 1.00 0.00 10 GLU A CA 14
ATOM 19530 C C . GLU A 1 10 ? -5.942 2.782 9.343 1.00 0.00 10 GLU A C 14
ATOM 19531 O O . GLU A 1 10 ? -6.353 3.597 8.513 1.00 0.00 10 GLU A O 14
ATOM 19541 N N . ALA A 1 11 ? -5.580 1.544 8.982 1.00 0.00 11 ALA A N 14
ATOM 19542 C CA . ALA A 1 11 ? -5.798 0.938 7.660 1.00 0.00 11 ALA A CA 14
ATOM 19543 C C . ALA A 1 11 ? -6.856 -0.196 7.652 1.00 0.00 11 ALA A C 14
ATOM 19544 O O . ALA A 1 11 ? -6.851 -1.060 6.771 1.00 0.00 11 ALA A O 14
ATOM 19551 N N . GLY A 1 12 ? -7.748 -0.216 8.651 1.00 0.00 12 GLY A N 14
ATOM 19552 C CA . GLY A 1 12 ? -8.839 -1.186 8.769 1.00 0.00 12 GLY A CA 14
ATOM 19553 C C . GLY A 1 12 ? -9.959 -0.931 7.757 1.00 0.00 12 GLY A C 14
ATOM 19554 O O . GLY A 1 12 ? -10.265 0.218 7.427 1.00 0.00 12 GLY A O 14
ATOM 19558 N N . MET A 1 13 ? -10.623 -2.006 7.316 1.00 0.00 13 MET A N 14
ATOM 19559 C CA . MET A 1 13 ? -11.742 -1.967 6.357 1.00 0.00 13 MET A CA 14
ATOM 19560 C C . MET A 1 13 ? -12.853 -0.974 6.735 1.00 0.00 13 MET A C 14
ATOM 19561 O O . MET A 1 13 ? -13.462 -0.362 5.863 1.00 0.00 13 MET A O 14
ATOM 19573 N N . ALA A 1 14 ? -13.053 -0.758 8.039 1.00 0.00 14 ALA A N 14
ATOM 19574 C CA . ALA A 1 14 ? -14.098 0.071 8.640 1.00 0.00 14 ALA A CA 14
ATOM 19575 C C . ALA A 1 14 ? -14.073 1.555 8.246 1.00 0.00 14 ALA A C 14
ATOM 19576 O O . ALA A 1 14 ? -15.125 2.176 8.115 1.00 0.00 14 ALA A O 14
ATOM 19583 N N . HIS A 1 15 ? -12.882 2.136 8.083 1.00 0.00 15 HIS A N 14
ATOM 19584 C CA . HIS A 1 15 ? -12.697 3.486 7.547 1.00 0.00 15 HIS A CA 14
ATOM 19585 C C . HIS A 1 15 ? -12.255 3.462 6.074 1.00 0.00 15 HIS A C 14
ATOM 19586 O O . HIS A 1 15 ? -12.630 4.366 5.333 1.00 0.00 15 HIS A O 14
ATOM 19599 N N . PHE A 1 16 ? -11.555 2.412 5.617 1.00 0.00 16 PHE A N 14
ATOM 19600 C CA . PHE A 1 16 ? -11.180 2.218 4.199 1.00 0.00 16 PHE A CA 14
ATOM 19601 C C . PHE A 1 16 ? -12.399 2.163 3.267 1.00 0.00 16 PHE A C 14
ATOM 19602 O O . PHE A 1 16 ? -12.306 2.571 2.106 1.00 0.00 16 PHE A O 14
ATOM 19618 N N . GLU A 1 17 ? -13.542 1.720 3.784 1.00 0.00 17 GLU A N 14
ATOM 19619 C CA . GLU A 1 17 ? -14.829 1.690 3.076 1.00 0.00 17 GLU A CA 14
ATOM 19620 C C . GLU A 1 17 ? -15.438 3.100 2.885 1.00 0.00 17 GLU A C 14
ATOM 19621 O O . GLU A 1 17 ? -16.422 3.260 2.162 1.00 0.00 17 GLU A O 14
ATOM 19631 N N . GLY A 1 18 ? -14.860 4.114 3.548 1.00 0.00 18 GLY A N 14
ATOM 19632 C CA . GLY A 1 18 ? -15.304 5.511 3.543 1.00 0.00 18 GLY A CA 14
ATOM 19633 C C . GLY A 1 18 ? -14.229 6.500 3.093 1.00 0.00 18 GLY A C 14
ATOM 19634 O O . GLY A 1 18 ? -14.505 7.699 3.039 1.00 0.00 18 GLY A O 14
ATOM 19638 N N . LEU A 1 19 ? -13.019 6.021 2.770 1.00 0.00 19 LEU A N 14
ATOM 19639 C CA . LEU A 1 19 ? -11.932 6.847 2.232 1.00 0.00 19 LEU A CA 14
ATOM 19640 C C . LEU A 1 19 ? -12.214 7.280 0.786 1.00 0.00 19 LEU A C 14
ATOM 19641 O O . LEU A 1 19 ? -13.148 6.815 0.138 1.00 0.00 19 LEU A O 14
ATOM 19656 N N . SER A 1 20 ? -11.396 8.194 0.268 1.00 0.00 20 SER A N 14
ATOM 19657 C CA . SER A 1 20 ? -11.481 8.685 -1.116 1.00 0.00 20 SER A CA 14
ATOM 19658 C C . SER A 1 20 ? -10.282 8.208 -1.948 1.00 0.00 20 SER A C 14
ATOM 19659 O O . SER A 1 20 ? -10.459 7.622 -3.013 1.00 0.00 20 SER A O 14
ATOM 19666 N N . ASP A 1 21 ? -9.062 8.417 -1.432 1.00 0.00 21 ASP A N 14
ATOM 19667 C CA . ASP A 1 21 ? -7.794 8.211 -2.139 1.00 0.00 21 ASP A CA 14
ATOM 19668 C C . ASP A 1 21 ? -6.725 7.772 -1.119 1.00 0.00 21 ASP A C 14
ATOM 19669 O O . ASP A 1 21 ? -6.314 8.571 -0.273 1.00 0.00 21 ASP A O 14
ATOM 19677 N N . ALA A 1 22 ? -6.300 6.501 -1.155 1.00 0.00 22 ALA A N 14
ATOM 19678 C CA . ALA A 1 22 ? -5.370 5.936 -0.165 1.00 0.00 22 ALA A CA 14
ATOM 19679 C C . ALA A 1 22 ? -4.504 4.812 -0.760 1.00 0.00 22 ALA A C 14
ATOM 19680 O O . ALA A 1 22 ? -4.995 3.957 -1.495 1.00 0.00 22 ALA A O 14
ATOM 19687 N N . ILE A 1 23 ? -3.210 4.776 -0.431 1.00 0.00 23 ILE A N 14
ATOM 19688 C CA . ILE A 1 23 ? -2.287 3.673 -0.768 1.00 0.00 23 ILE A CA 14
ATOM 19689 C C . ILE A 1 23 ? -1.655 3.126 0.505 1.00 0.00 23 ILE A C 14
ATOM 19690 O O . ILE A 1 23 ? -1.192 3.891 1.355 1.00 0.00 23 ILE A O 14
ATOM 19705 N N . VAL A 1 24 ? -1.598 1.800 0.601 1.00 0.00 24 VAL A N 14
ATOM 19706 C CA . VAL A 1 24 ? -0.930 1.105 1.701 1.00 0.00 24 VAL A CA 14
ATOM 19707 C C . VAL A 1 24 ? -0.038 -0.017 1.204 1.00 0.00 24 VAL A C 14
ATOM 19708 O O . VAL A 1 24 ? -0.446 -0.881 0.425 1.00 0.00 24 VAL A O 14
ATOM 19721 N N . PHE A 1 25 ? 1.201 0.031 1.687 1.00 0.00 25 PHE A N 14
ATOM 19722 C CA . PHE A 1 25 ? 2.253 -0.950 1.479 1.00 0.00 25 PHE A CA 14
ATOM 19723 C C . PHE A 1 25 ? 2.330 -1.906 2.679 1.00 0.00 25 PHE A C 14
ATOM 19724 O O . PHE A 1 25 ? 2.610 -1.497 3.809 1.00 0.00 25 PHE A O 14
ATOM 19740 N N . PHE A 1 26 ? 2.070 -3.189 2.427 1.00 0.00 26 PHE A N 14
ATOM 19741 C CA . PHE A 1 26 ? 2.106 -4.262 3.417 1.00 0.00 26 PHE A CA 14
ATOM 19742 C C . PHE A 1 26 ? 3.484 -4.928 3.456 1.00 0.00 26 PHE A C 14
ATOM 19743 O O . PHE A 1 26 ? 4.031 -5.289 2.417 1.00 0.00 26 PHE A O 14
ATOM 19759 N N . HIS A 1 27 ? 4.022 -5.111 4.663 1.00 0.00 27 HIS A N 14
ATOM 19760 C CA . HIS A 1 27 ? 5.364 -5.640 4.885 1.00 0.00 27 HIS A CA 14
ATOM 19761 C C . HIS A 1 27 ? 5.506 -6.291 6.287 1.00 0.00 27 HIS A C 14
ATOM 19762 O O . HIS A 1 27 ? 4.689 -6.050 7.183 1.00 0.00 27 HIS A O 14
ATOM 19776 N N . LYS A 1 28 ? 6.595 -7.040 6.498 1.00 0.00 28 LYS A N 14
ATOM 19777 C CA . LYS A 1 28 ? 7.042 -7.569 7.783 1.00 0.00 28 LYS A CA 14
ATOM 19778 C C . LYS A 1 28 ? 8.326 -6.835 8.226 1.00 0.00 28 LYS A C 14
ATOM 19779 O O . LYS A 1 28 ? 9.070 -6.305 7.404 1.00 0.00 28 LYS A O 14
ATOM 19794 N N . ASN A 1 29 ? 8.620 -6.802 9.522 1.00 0.00 29 ASN A N 14
ATOM 19795 C CA . ASN A 1 29 ? 9.891 -6.324 10.085 1.00 0.00 29 ASN A CA 14
ATOM 19796 C C . ASN A 1 29 ? 11.130 -7.093 9.573 1.00 0.00 29 ASN A C 14
ATOM 19797 O O . ASN A 1 29 ? 12.249 -6.586 9.657 1.00 0.00 29 ASN A O 14
ATOM 19807 N N . LEU A 1 30 ? 10.929 -8.310 9.048 1.00 0.00 30 LEU A N 14
ATOM 19808 C CA . LEU A 1 30 ? 11.950 -9.180 8.478 1.00 0.00 30 LEU A CA 14
ATOM 19809 C C . LEU A 1 30 ? 11.622 -9.483 7.007 1.00 0.00 30 LEU A C 14
ATOM 19810 O O . LEU A 1 30 ? 10.998 -10.495 6.688 1.00 0.00 30 LEU A O 14
ATOM 19825 N N . CYS A 1 31 ? 12.049 -8.599 6.105 1.00 0.00 31 CYS A N 14
ATOM 19826 C CA . CYS A 1 31 ? 12.040 -8.795 4.654 1.00 0.00 31 CYS A CA 14
ATOM 19827 C C . CYS A 1 31 ? 13.196 -8.003 3.983 1.00 0.00 31 CYS A C 14
ATOM 19828 O O . CYS A 1 31 ? 13.445 -6.857 4.364 1.00 0.00 31 CYS A O 14
ATOM 19834 N N . PRO A 1 32 ? 13.918 -8.596 3.009 1.00 0.00 32 PRO A N 14
ATOM 19835 C CA . PRO A 1 32 ? 15.014 -7.955 2.283 1.00 0.00 32 PRO A CA 14
ATOM 19836 C C . PRO A 1 32 ? 14.517 -7.024 1.168 1.00 0.00 32 PRO A C 14
ATOM 19837 O O . PRO A 1 32 ? 14.846 -5.837 1.171 1.00 0.00 32 PRO A O 14
ATOM 19845 N N . HIS A 1 33 ? 13.741 -7.534 0.205 1.00 0.00 33 HIS A N 14
ATOM 19846 C CA . HIS A 1 33 ? 13.372 -6.776 -1.002 1.00 0.00 33 HIS A CA 14
ATOM 19847 C C . HIS A 1 33 ? 12.313 -5.680 -0.755 1.00 0.00 33 HIS A C 14
ATOM 19848 O O . HIS A 1 33 ? 12.207 -4.735 -1.536 1.00 0.00 33 HIS A O 14
ATOM 19861 N N . CYS A 1 34 ? 11.564 -5.763 0.347 1.00 0.00 34 CYS A N 14
ATOM 19862 C CA . CYS A 1 34 ? 10.539 -4.783 0.734 1.00 0.00 34 CYS A CA 14
ATOM 19863 C C . CYS A 1 34 ? 11.096 -3.370 0.988 1.00 0.00 34 CYS A C 14
ATOM 19864 O O . CYS A 1 34 ? 10.359 -2.389 0.913 1.00 0.00 34 CYS A O 14
ATOM 19870 N N . LYS A 1 35 ? 12.410 -3.241 1.195 1.00 0.00 35 LYS A N 14
ATOM 19871 C CA . LYS A 1 35 ? 13.116 -1.960 1.253 1.00 0.00 35 LYS A CA 14
ATOM 19872 C C . LYS A 1 35 ? 12.890 -1.109 -0.010 1.00 0.00 35 LYS A C 14
ATOM 19873 O O . LYS A 1 35 ? 12.569 0.075 0.066 1.00 0.00 35 LYS A O 14
ATOM 19888 N N . ASN A 1 36 ? 13.009 -1.724 -1.193 1.00 0.00 36 ASN A N 14
ATOM 19889 C CA . ASN A 1 36 ? 12.860 -1.061 -2.502 1.00 0.00 36 ASN A CA 14
ATOM 19890 C C . ASN A 1 36 ? 11.501 -0.377 -2.660 1.00 0.00 36 ASN A C 14
ATOM 19891 O O . ASN A 1 36 ? 11.436 0.770 -3.103 1.00 0.00 36 ASN A O 14
ATOM 19901 N N . MET A 1 37 ? 10.427 -1.034 -2.212 1.00 0.00 37 MET A N 14
ATOM 19902 C CA . MET A 1 37 ? 9.073 -0.469 -2.166 1.00 0.00 37 MET A CA 14
ATOM 19903 C C . MET A 1 37 ? 9.015 0.882 -1.438 1.00 0.00 37 MET A C 14
ATOM 19904 O O . MET A 1 37 ? 8.344 1.785 -1.927 1.00 0.00 37 MET A O 14
ATOM 19916 N N . GLU A 1 38 ? 9.780 1.089 -0.361 1.00 0.00 38 GLU A N 14
ATOM 19917 C CA . GLU A 1 38 ? 9.851 2.391 0.323 1.00 0.00 38 GLU A CA 14
ATOM 19918 C C . GLU A 1 38 ? 10.533 3.438 -0.564 1.00 0.00 38 GLU A C 14
ATOM 19919 O O . GLU A 1 38 ? 10.035 4.546 -0.746 1.00 0.00 38 GLU A O 14
ATOM 19929 N N . LYS A 1 39 ? 11.673 3.065 -1.162 1.00 0.00 39 LYS A N 14
ATOM 19930 C CA . LYS A 1 39 ? 12.478 3.962 -2.006 1.00 0.00 39 LYS A CA 14
ATOM 19931 C C . LYS A 1 39 ? 11.696 4.457 -3.232 1.00 0.00 39 LYS A C 14
ATOM 19932 O O . LYS A 1 39 ? 11.827 5.615 -3.625 1.00 0.00 39 LYS A O 14
ATOM 19947 N N . VAL A 1 40 ? 10.863 3.602 -3.827 1.00 0.00 40 VAL A N 14
ATOM 19948 C CA . VAL A 1 40 ? 10.076 3.946 -5.022 1.00 0.00 40 VAL A CA 14
ATOM 19949 C C . VAL A 1 40 ? 8.756 4.659 -4.696 1.00 0.00 40 VAL A C 14
ATOM 19950 O O . VAL A 1 40 ? 8.357 5.555 -5.440 1.00 0.00 40 VAL A O 14
ATOM 19963 N N . LEU A 1 41 ? 8.104 4.320 -3.579 1.00 0.00 41 LEU A N 14
ATOM 19964 C CA . LEU A 1 41 ? 6.932 5.041 -3.073 1.00 0.00 41 LEU A CA 14
ATOM 19965 C C . LEU A 1 41 ? 7.295 6.450 -2.577 1.00 0.00 41 LEU A C 14
ATOM 19966 O O . LEU A 1 41 ? 6.453 7.341 -2.633 1.00 0.00 41 LEU A O 14
ATOM 19981 N N . ASP A 1 42 ? 8.535 6.676 -2.127 1.00 0.00 42 ASP A N 14
ATOM 19982 C CA . ASP A 1 42 ? 9.036 8.014 -1.770 1.00 0.00 42 ASP A CA 14
ATOM 19983 C C . ASP A 1 42 ? 9.017 8.941 -2.989 1.00 0.00 42 ASP A C 14
ATOM 19984 O O . ASP A 1 42 ? 8.416 10.015 -2.972 1.00 0.00 42 ASP A O 14
ATOM 19992 N N . LYS A 1 43 ? 9.646 8.488 -4.070 1.00 0.00 43 LYS A N 14
ATOM 19993 C CA . LYS A 1 43 ? 9.743 9.222 -5.337 1.00 0.00 43 LYS A CA 14
ATOM 19994 C C . LYS A 1 43 ? 8.386 9.355 -6.056 1.00 0.00 43 LYS A C 14
ATOM 19995 O O . LYS A 1 43 ? 8.156 10.351 -6.744 1.00 0.00 43 LYS A O 14
ATOM 20010 N N . PHE A 1 44 ? 7.463 8.409 -5.842 1.00 0.00 44 PHE A N 14
ATOM 20011 C CA . PHE A 1 44 ? 6.069 8.517 -6.283 1.00 0.00 44 PHE A CA 14
ATOM 20012 C C . PHE A 1 44 ? 5.301 9.574 -5.472 1.00 0.00 44 PHE A C 14
ATOM 20013 O O . PHE A 1 44 ? 4.745 10.495 -6.062 1.00 0.00 44 PHE A O 14
ATOM 20029 N N . GLY A 1 45 ? 5.293 9.494 -4.133 1.00 0.00 45 GLY A N 14
ATOM 20030 C CA . GLY A 1 45 ? 4.548 10.407 -3.254 1.00 0.00 45 GLY A CA 14
ATOM 20031 C C . GLY A 1 45 ? 5.054 11.851 -3.330 1.00 0.00 45 GLY A C 14
ATOM 20032 O O . GLY A 1 45 ? 4.259 12.788 -3.242 1.00 0.00 45 GLY A O 14
ATOM 20036 N N . ALA A 1 46 ? 6.351 12.040 -3.604 1.00 0.00 46 ALA A N 14
ATOM 20037 C CA . ALA A 1 46 ? 6.955 13.338 -3.925 1.00 0.00 46 ALA A CA 14
ATOM 20038 C C . ALA A 1 46 ? 6.373 14.003 -5.190 1.00 0.00 46 ALA A C 14
ATOM 20039 O O . ALA A 1 46 ? 6.419 15.225 -5.321 1.00 0.00 46 ALA A O 14
ATOM 20046 N N . ARG A 1 47 ? 5.856 13.206 -6.136 1.00 0.00 47 ARG A N 14
ATOM 20047 C CA . ARG A 1 47 ? 5.190 13.640 -7.382 1.00 0.00 47 ARG A CA 14
ATOM 20048 C C . ARG A 1 47 ? 3.651 13.513 -7.332 1.00 0.00 47 ARG A C 14
ATOM 20049 O O . ARG A 1 47 ? 2.966 14.087 -8.179 1.00 0.00 47 ARG A O 14
ATOM 20067 N N . ALA A 1 48 ? 3.093 12.798 -6.342 1.00 0.00 48 ALA A N 14
ATOM 20068 C CA . ALA A 1 48 ? 1.668 12.504 -6.189 1.00 0.00 48 ALA A CA 14
ATOM 20069 C C . ALA A 1 48 ? 1.117 13.022 -4.831 1.00 0.00 48 ALA A C 14
ATOM 20070 O O . ALA A 1 48 ? 0.886 12.229 -3.918 1.00 0.00 48 ALA A O 14
ATOM 20077 N N . PRO A 1 49 ? 0.890 14.347 -4.686 1.00 0.00 49 PRO A N 14
ATOM 20078 C CA . PRO A 1 49 ? 0.524 14.976 -3.418 1.00 0.00 49 PRO A CA 14
ATOM 20079 C C . PRO A 1 49 ? -0.904 14.661 -2.969 1.00 0.00 49 PRO A C 14
ATOM 20080 O O . PRO A 1 49 ? -1.169 14.606 -1.766 1.00 0.00 49 PRO A O 14
ATOM 20088 N N . GLN A 1 50 ? -1.830 14.461 -3.916 1.00 0.00 50 GLN A N 14
ATOM 20089 C CA . GLN A 1 50 ? -3.249 14.232 -3.609 1.00 0.00 50 GLN A CA 14
ATOM 20090 C C . GLN A 1 50 ? -3.540 12.860 -2.974 1.00 0.00 50 GLN A C 14
ATOM 20091 O O . GLN A 1 50 ? -4.580 12.699 -2.334 1.00 0.00 50 GLN A O 14
ATOM 20103 N N . VAL A 1 51 ? -2.641 11.886 -3.150 1.00 0.00 51 VAL A N 14
ATOM 20104 C CA . VAL A 1 51 ? -2.765 10.531 -2.586 1.00 0.00 51 VAL A CA 14
ATOM 20105 C C . VAL A 1 51 ? -1.882 10.393 -1.345 1.00 0.00 51 VAL A C 14
ATOM 20106 O O . VAL A 1 51 ? -0.753 10.890 -1.311 1.00 0.00 51 VAL A O 14
ATOM 20119 N N . ALA A 1 52 ? -2.399 9.711 -0.322 1.00 0.00 52 ALA A N 14
ATOM 20120 C CA . ALA A 1 52 ? -1.684 9.428 0.914 1.00 0.00 52 ALA A CA 14
ATOM 20121 C C . ALA A 1 52 ? -1.124 7.999 0.868 1.00 0.00 52 ALA A C 14
ATOM 20122 O O . ALA A 1 52 ? -1.881 7.034 0.743 1.00 0.00 52 ALA A O 14
ATOM 20129 N N . ILE A 1 53 ? 0.202 7.861 0.958 1.00 0.00 53 ILE A N 14
ATOM 20130 C CA . ILE A 1 53 ? 0.891 6.562 0.996 1.00 0.00 53 ILE A CA 14
ATOM 20131 C C . ILE A 1 53 ? 1.426 6.292 2.408 1.00 0.00 53 ILE A C 14
ATOM 20132 O O . ILE A 1 53 ? 2.141 7.122 2.965 1.00 0.00 53 ILE A O 14
ATOM 20147 N N . SER A 1 54 ? 1.122 5.131 2.979 1.00 0.00 54 SER A N 14
ATOM 20148 C CA . SER A 1 54 ? 1.642 4.683 4.282 1.00 0.00 54 SER A CA 14
ATOM 20149 C C . SER A 1 54 ? 2.050 3.204 4.255 1.00 0.00 54 SER A C 14
ATOM 20150 O O . SER A 1 54 ? 1.753 2.471 3.315 1.00 0.00 54 SER A O 14
ATOM 20157 N N . SER A 1 55 ? 2.732 2.732 5.295 1.00 0.00 55 SER A N 14
ATOM 20158 C CA . SER A 1 55 ? 3.027 1.313 5.507 1.00 0.00 55 SER A CA 14
ATOM 20159 C C . SER A 1 55 ? 2.050 0.658 6.512 1.00 0.00 55 SER A C 14
ATOM 20160 O O . SER A 1 55 ? 1.465 1.327 7.374 1.00 0.00 55 SER A O 14
ATOM 20167 N N . VAL A 1 56 ? 1.873 -0.672 6.409 1.00 0.00 56 VAL A N 14
ATOM 20168 C CA . VAL A 1 56 ? 1.159 -1.525 7.379 1.00 0.00 56 VAL A CA 14
ATOM 20169 C C . VAL A 1 56 ? 1.978 -2.772 7.690 1.00 0.00 56 VAL A C 14
ATOM 20170 O O . VAL A 1 56 ? 2.461 -3.450 6.781 1.00 0.00 56 VAL A O 14
ATOM 20183 N N . ASP A 1 57 ? 2.115 -3.089 8.978 1.00 0.00 57 ASP A N 14
ATOM 20184 C CA . ASP A 1 57 ? 2.719 -4.334 9.452 1.00 0.00 57 ASP A CA 14
ATOM 20185 C C . ASP A 1 57 ? 1.734 -5.494 9.245 1.00 0.00 57 ASP A C 14
ATOM 20186 O O . ASP A 1 57 ? 0.835 -5.736 10.048 1.00 0.00 57 ASP A O 14
ATOM 20194 N N . SER A 1 58 ? 1.902 -6.230 8.146 1.00 0.00 58 SER A N 14
ATOM 20195 C CA . SER A 1 58 ? 1.067 -7.391 7.805 1.00 0.00 58 SER A CA 14
ATOM 20196 C C . SER A 1 58 ? 1.158 -8.503 8.856 1.00 0.00 58 SER A C 14
ATOM 20197 O O . SER A 1 58 ? 0.176 -9.214 9.090 1.00 0.00 58 SER A O 14
ATOM 20204 N N . GLU A 1 59 ? 2.290 -8.609 9.556 1.00 0.00 59 GLU A N 14
ATOM 20205 C CA . GLU A 1 59 ? 2.491 -9.499 10.698 1.00 0.00 59 GLU A CA 14
ATOM 20206 C C . GLU A 1 59 ? 1.543 -9.227 11.881 1.00 0.00 59 GLU A C 14
ATOM 20207 O O . GLU A 1 59 ? 1.283 -10.137 12.671 1.00 0.00 59 GLU A O 14
ATOM 20217 N N . ALA A 1 60 ? 1.017 -8.003 12.020 1.00 0.00 60 ALA A N 14
ATOM 20218 C CA . ALA A 1 60 ? 0.066 -7.657 13.074 1.00 0.00 60 ALA A CA 14
ATOM 20219 C C . ALA A 1 60 ? -1.381 -7.974 12.671 1.00 0.00 60 ALA A C 14
ATOM 20220 O O . ALA A 1 60 ? -2.280 -7.872 13.510 1.00 0.00 60 ALA A O 14
ATOM 20227 N N . ARG A 1 61 ? -1.627 -8.283 11.385 1.00 0.00 61 ARG A N 14
ATOM 20228 C CA . ARG A 1 61 ? -2.946 -8.583 10.797 1.00 0.00 61 ARG A CA 14
ATOM 20229 C C . ARG A 1 61 ? -2.842 -9.438 9.514 1.00 0.00 61 ARG A C 14
ATOM 20230 O O . ARG A 1 61 ? -3.148 -8.948 8.418 1.00 0.00 61 ARG A O 14
ATOM 20248 N N . PRO A 1 62 ? -2.484 -10.735 9.632 1.00 0.00 62 PRO A N 14
ATOM 20249 C CA . PRO A 1 62 ? -2.565 -11.684 8.528 1.00 0.00 62 PRO A CA 14
ATOM 20250 C C . PRO A 1 62 ? -4.011 -11.949 8.086 1.00 0.00 62 PRO A C 14
ATOM 20251 O O . PRO A 1 62 ? -4.240 -12.307 6.933 1.00 0.00 62 PRO A O 14
ATOM 20259 N N . GLU A 1 63 ? -4.992 -11.734 8.974 1.00 0.00 63 GLU A N 14
ATOM 20260 C CA . GLU A 1 63 ? -6.421 -11.805 8.654 1.00 0.00 63 GLU A CA 14
ATOM 20261 C C . GLU A 1 63 ? -6.871 -10.656 7.738 1.00 0.00 63 GLU A C 14
ATOM 20262 O O . GLU A 1 63 ? -7.666 -10.875 6.818 1.00 0.00 63 GLU A O 14
ATOM 20272 N N . LEU A 1 64 ? -6.319 -9.450 7.927 1.00 0.00 64 LEU A N 14
ATOM 20273 C CA . LEU A 1 64 ? -6.556 -8.327 7.017 1.00 0.00 64 LEU A CA 14
ATOM 20274 C C . LEU A 1 64 ? -5.950 -8.630 5.655 1.00 0.00 64 LEU A C 14
ATOM 20275 O O . LEU A 1 64 ? -6.675 -8.560 4.675 1.00 0.00 64 LEU A O 14
ATOM 20290 N N . MET A 1 65 ? -4.673 -9.029 5.586 1.00 0.00 65 MET A N 14
ATOM 20291 C CA . MET A 1 65 ? -4.012 -9.470 4.344 1.00 0.00 65 MET A CA 14
ATOM 20292 C C . MET A 1 65 ? -4.869 -10.478 3.557 1.00 0.00 65 MET A C 14
ATOM 20293 O O . MET A 1 65 ? -5.102 -10.302 2.359 1.00 0.00 65 MET A O 14
ATOM 20305 N N . LYS A 1 66 ? -5.403 -11.496 4.242 1.00 0.00 66 LYS A N 14
ATOM 20306 C CA . LYS A 1 66 ? -6.276 -12.515 3.658 1.00 0.00 66 LYS A CA 14
ATOM 20307 C C . LYS A 1 66 ? -7.570 -11.913 3.087 1.00 0.00 66 LYS A C 14
ATOM 20308 O O . LYS A 1 66 ? -7.871 -12.115 1.909 1.00 0.00 66 LYS A O 14
ATOM 20323 N N . GLU A 1 67 ? -8.320 -11.155 3.893 1.00 0.00 67 GLU A N 14
ATOM 20324 C CA . GLU A 1 67 ? -9.592 -10.551 3.467 1.00 0.00 67 GLU A CA 14
ATOM 20325 C C . GLU A 1 67 ? -9.412 -9.431 2.417 1.00 0.00 67 GLU A C 14
ATOM 20326 O O . GLU A 1 67 ? -10.312 -9.186 1.612 1.00 0.00 67 GLU A O 14
ATOM 20336 N N . LEU A 1 68 ? -8.240 -8.786 2.397 1.00 0.00 68 LEU A N 14
ATOM 20337 C CA . LEU A 1 68 ? -7.835 -7.765 1.423 1.00 0.00 68 LEU A CA 14
ATOM 20338 C C . LEU A 1 68 ? -7.341 -8.383 0.098 1.00 0.00 68 LEU A C 14
ATOM 20339 O O . LEU A 1 68 ? -7.112 -7.658 -0.868 1.00 0.00 68 LEU A O 14
ATOM 20354 N N . GLY A 1 69 ? -7.229 -9.717 0.026 1.00 0.00 69 GLY A N 14
ATOM 20355 C CA . GLY A 1 69 ? -7.125 -10.478 -1.224 1.00 0.00 69 GLY A CA 14
ATOM 20356 C C . GLY A 1 69 ? -5.751 -11.061 -1.559 1.00 0.00 69 GLY A C 14
ATOM 20357 O O . GLY A 1 69 ? -5.518 -11.370 -2.733 1.00 0.00 69 GLY A O 14
ATOM 20361 N N . PHE A 1 70 ? -4.854 -11.221 -0.582 1.00 0.00 70 PHE A N 14
ATOM 20362 C CA . PHE A 1 70 ? -3.514 -11.787 -0.788 1.00 0.00 70 PHE A CA 14
ATOM 20363 C C . PHE A 1 70 ? -3.002 -12.597 0.425 1.00 0.00 70 PHE A C 14
ATOM 20364 O O . PHE A 1 70 ? -3.726 -12.833 1.386 1.00 0.00 70 PHE A O 14
ATOM 20380 N N . GLU A 1 71 ? -1.774 -13.123 0.332 1.00 0.00 71 GLU A N 14
ATOM 20381 C CA . GLU A 1 71 ? -1.373 -14.382 0.999 1.00 0.00 71 GLU A CA 14
ATOM 20382 C C . GLU A 1 71 ? 0.151 -14.655 0.983 1.00 0.00 71 GLU A C 14
ATOM 20383 O O . GLU A 1 71 ? 0.578 -15.792 1.207 1.00 0.00 71 GLU A O 14
ATOM 20393 N N . ARG A 1 72 ? 0.973 -13.660 0.619 1.00 0.00 72 ARG A N 14
ATOM 20394 C CA . ARG A 1 72 ? 2.193 -13.870 -0.175 1.00 0.00 72 ARG A CA 14
ATOM 20395 C C . ARG A 1 72 ? 3.289 -12.816 0.119 1.00 0.00 72 ARG A C 14
ATOM 20396 O O . ARG A 1 72 ? 3.327 -12.226 1.197 1.00 0.00 72 ARG A O 14
ATOM 20414 N N . VAL A 1 73 ? 4.173 -12.581 -0.861 1.00 0.00 73 VAL A N 14
ATOM 20415 C CA . VAL A 1 73 ? 5.190 -11.501 -0.918 1.00 0.00 73 VAL A CA 14
ATOM 20416 C C . VAL A 1 73 ? 4.640 -10.110 -0.533 1.00 0.00 73 VAL A C 14
ATOM 20417 O O . VAL A 1 73 ? 3.435 -9.886 -0.668 1.00 0.00 73 VAL A O 14
ATOM 20430 N N . PRO A 1 74 ? 5.493 -9.154 -0.107 1.00 0.00 74 PRO A N 14
ATOM 20431 C CA . PRO A 1 74 ? 5.100 -7.771 0.173 1.00 0.00 74 PRO A CA 14
ATOM 20432 C C . PRO A 1 74 ? 4.358 -7.127 -1.009 1.00 0.00 74 PRO A C 14
ATOM 20433 O O . PRO A 1 74 ? 4.669 -7.386 -2.174 1.00 0.00 74 PRO A O 14
ATOM 20441 N N . THR A 1 75 ? 3.332 -6.329 -0.690 1.00 0.00 75 THR A N 14
ATOM 20442 C CA . THR A 1 75 ? 2.226 -5.998 -1.603 1.00 0.00 75 THR A CA 14
ATOM 20443 C C . THR A 1 75 ? 1.771 -4.561 -1.416 1.00 0.00 75 THR A C 14
ATOM 20444 O O . THR A 1 75 ? 1.686 -4.059 -0.296 1.00 0.00 75 THR A O 14
ATOM 20455 N N . LEU A 1 76 ? 1.450 -3.909 -2.534 1.00 0.00 76 LEU A N 14
ATOM 20456 C CA . LEU A 1 76 ? 0.868 -2.571 -2.607 1.00 0.00 76 LEU A CA 14
ATOM 20457 C C . LEU A 1 76 ? -0.637 -2.684 -2.850 1.00 0.00 76 LEU A C 14
ATOM 20458 O O . LEU A 1 76 ? -1.054 -3.278 -3.840 1.00 0.00 76 LEU A O 14
ATOM 20473 N N . VAL A 1 77 ? -1.452 -2.109 -1.964 1.00 0.00 77 VAL A N 14
ATOM 20474 C CA . VAL A 1 77 ? -2.918 -2.040 -2.111 1.00 0.00 77 VAL A CA 14
ATOM 20475 C C . VAL A 1 77 ? -3.360 -0.589 -2.297 1.00 0.00 77 VAL A C 14
ATOM 20476 O O . VAL A 1 77 ? -2.902 0.310 -1.580 1.00 0.00 77 VAL A O 14
ATOM 20489 N N . PHE A 1 78 ? -4.250 -0.372 -3.271 1.00 0.00 78 PHE A N 14
ATOM 20490 C CA . PHE A 1 78 ? -4.732 0.931 -3.730 1.00 0.00 78 PHE A CA 14
ATOM 20491 C C . PHE A 1 78 ? -6.244 1.056 -3.483 1.00 0.00 78 PHE A C 14
ATOM 20492 O O . PHE A 1 78 ? -7.038 0.250 -3.973 1.00 0.00 78 PHE A O 14
ATOM 20508 N N . ILE A 1 79 ? -6.642 2.095 -2.753 1.00 0.00 79 ILE A N 14
ATOM 20509 C CA . ILE A 1 79 ? -8.028 2.454 -2.420 1.00 0.00 79 ILE A CA 14
ATOM 20510 C C . ILE A 1 79 ? -8.431 3.704 -3.206 1.00 0.00 79 ILE A C 14
ATOM 20511 O O . ILE A 1 79 ? -7.737 4.728 -3.160 1.00 0.00 79 ILE A O 14
ATOM 20526 N N . ARG A 1 80 ? -9.573 3.610 -3.882 1.00 0.00 80 ARG A N 14
ATOM 20527 C CA . ARG A 1 80 ? -10.160 4.673 -4.689 1.00 0.00 80 ARG A CA 14
ATOM 20528 C C . ARG A 1 80 ? -11.684 4.576 -4.624 1.00 0.00 80 ARG A C 14
ATOM 20529 O O . ARG A 1 80 ? -12.255 3.557 -5.019 1.00 0.00 80 ARG A O 14
ATOM 20547 N N . ASP A 1 81 ? -12.332 5.629 -4.129 1.00 0.00 81 ASP A N 14
ATOM 20548 C CA . ASP A 1 81 ? -13.796 5.812 -4.022 1.00 0.00 81 ASP A CA 14
ATOM 20549 C C . ASP A 1 81 ? -14.433 5.004 -2.868 1.00 0.00 81 ASP A C 14
ATOM 20550 O O . ASP A 1 81 ? -15.613 4.640 -2.920 1.00 0.00 81 ASP A O 14
ATOM 20558 N N . GLY A 1 82 ? -13.642 4.672 -1.840 1.00 0.00 82 GLY A N 14
ATOM 20559 C CA . GLY A 1 82 ? -14.088 3.875 -0.692 1.00 0.00 82 GLY A CA 14
ATOM 20560 C C . GLY A 1 82 ? -14.095 2.371 -0.968 1.00 0.00 82 GLY A C 14
ATOM 20561 O O . GLY A 1 82 ? -14.789 1.622 -0.280 1.00 0.00 82 GLY A O 14
ATOM 20565 N N . LYS A 1 83 ? -13.332 1.909 -1.964 1.00 0.00 83 LYS A N 14
ATOM 20566 C CA . LYS A 1 83 ? -13.106 0.480 -2.243 1.00 0.00 83 LYS A CA 14
ATOM 20567 C C . LYS A 1 83 ? -11.680 0.197 -2.732 1.00 0.00 83 LYS A C 14
ATOM 20568 O O . LYS A 1 83 ? -10.973 1.120 -3.139 1.00 0.00 83 LYS A O 14
ATOM 20583 N N . VAL A 1 84 ? -11.256 -1.075 -2.715 1.00 0.00 84 VAL A N 14
ATOM 20584 C CA . VAL A 1 84 ? -9.964 -1.489 -3.285 1.00 0.00 84 VAL A CA 14
ATOM 20585 C C . VAL A 1 84 ? -10.078 -1.536 -4.808 1.00 0.00 84 VAL A C 14
ATOM 20586 O O . VAL A 1 84 ? -10.854 -2.309 -5.364 1.00 0.00 84 VAL A O 14
ATOM 20599 N N . ALA A 1 85 ? -9.295 -0.684 -5.465 1.00 0.00 85 ALA A N 14
ATOM 20600 C CA . ALA A 1 85 ? -9.177 -0.633 -6.920 1.00 0.00 85 ALA A CA 14
ATOM 20601 C C . ALA A 1 85 ? -8.054 -1.531 -7.480 1.00 0.00 85 ALA A C 14
ATOM 20602 O O . ALA A 1 85 ? -8.176 -1.996 -8.614 1.00 0.00 85 ALA A O 14
ATOM 20609 N N . LYS A 1 86 ? -7.003 -1.826 -6.700 1.00 0.00 86 LYS A N 14
ATOM 20610 C CA . LYS A 1 86 ? -5.912 -2.721 -7.127 1.00 0.00 86 LYS A CA 14
ATOM 20611 C C . LYS A 1 86 ? -5.153 -3.360 -5.949 1.00 0.00 86 LYS A C 14
ATOM 20612 O O . LYS A 1 86 ? -4.974 -2.734 -4.906 1.00 0.00 86 LYS A O 1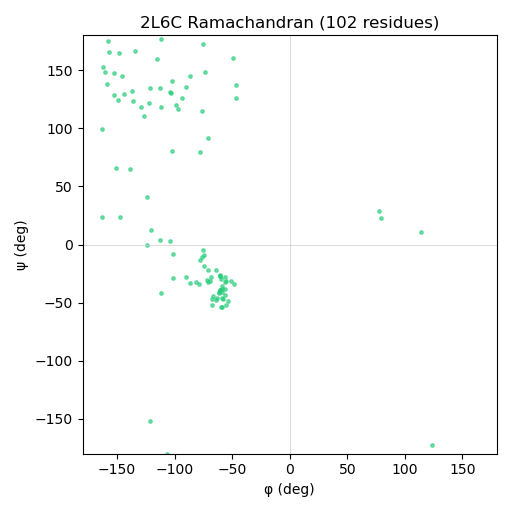4
ATOM 20627 N N . VAL A 1 87 ? -4.669 -4.591 -6.154 1.00 0.00 87 VAL A N 14
ATOM 20628 C CA . VAL A 1 87 ? -3.691 -5.296 -5.310 1.00 0.00 87 VAL A CA 14
ATOM 20629 C C . VAL A 1 87 ? -2.533 -5.718 -6.226 1.00 0.00 87 VAL A C 14
ATOM 20630 O O . VAL A 1 87 ? -2.733 -6.516 -7.138 1.00 0.00 87 VAL A O 14
ATOM 20643 N N . PHE A 1 88 ? -1.339 -5.161 -6.006 1.00 0.00 88 PHE A N 14
ATOM 20644 C CA . PHE A 1 88 ? -0.119 -5.489 -6.751 1.00 0.00 88 PHE A CA 14
ATOM 20645 C C . PHE A 1 88 ? 0.903 -6.138 -5.808 1.00 0.00 88 PHE A C 14
ATOM 20646 O O . PHE A 1 88 ? 1.464 -5.488 -4.926 1.00 0.00 88 PHE A O 14
ATOM 20662 N N . SER A 1 89 ? 1.167 -7.426 -5.992 1.00 0.00 89 SER A N 14
ATOM 20663 C CA . SER A 1 89 ? 2.143 -8.184 -5.209 1.00 0.00 89 SER A CA 14
ATOM 20664 C C . SER A 1 89 ? 3.473 -8.331 -5.956 1.00 0.00 89 SER A C 14
ATOM 20665 O O . SER A 1 89 ? 3.505 -8.839 -7.084 1.00 0.00 89 SER A O 14
ATOM 20672 N N . GLY A 1 90 ? 4.581 -7.900 -5.338 1.00 0.00 90 GLY A N 14
ATOM 20673 C CA . GLY A 1 90 ? 5.939 -7.970 -5.902 1.00 0.00 90 GLY A CA 14
ATOM 20674 C C . GLY A 1 90 ? 6.625 -6.609 -6.045 1.00 0.00 90 GLY A C 14
ATOM 20675 O O . GLY A 1 90 ? 6.179 -5.602 -5.495 1.00 0.00 90 GLY A O 14
ATOM 20679 N N . ILE A 1 91 ? 7.760 -6.601 -6.748 1.00 0.00 91 ILE A N 14
ATOM 20680 C CA . ILE A 1 91 ? 8.693 -5.459 -6.848 1.00 0.00 91 ILE A CA 14
ATOM 20681 C C . ILE A 1 91 ? 8.404 -4.612 -8.098 1.00 0.00 91 ILE A C 14
ATOM 20682 O O . ILE A 1 91 ? 8.106 -5.159 -9.164 1.00 0.00 91 ILE A O 14
ATOM 20697 N N . MET A 1 92 ? 8.541 -3.285 -7.989 1.00 0.00 92 MET A N 14
ATOM 20698 C CA . MET A 1 92 ? 8.375 -2.327 -9.100 1.00 0.00 92 MET A CA 14
ATOM 20699 C C . MET A 1 92 ? 9.119 -1.006 -8.870 1.00 0.00 92 MET A C 14
ATOM 20700 O O . MET A 1 92 ? 9.715 -0.788 -7.816 1.00 0.00 92 MET A O 14
ATOM 20712 N N . ASN A 1 93 ? 9.096 -0.146 -9.888 1.00 0.00 93 ASN A N 14
ATOM 20713 C CA . ASN A 1 93 ? 9.898 1.068 -10.047 1.00 0.00 93 ASN A CA 14
ATOM 20714 C C . ASN A 1 93 ? 9.001 2.332 -10.145 1.00 0.00 93 ASN A C 14
ATOM 20715 O O . ASN A 1 93 ? 7.823 2.213 -10.510 1.00 0.00 93 ASN A O 14
ATOM 20725 N N . PRO A 1 94 ? 9.497 3.547 -9.823 1.00 0.00 94 PRO A N 14
ATOM 20726 C CA . PRO A 1 94 ? 8.643 4.718 -9.577 1.00 0.00 94 PRO A CA 14
ATOM 20727 C C . PRO A 1 94 ? 7.904 5.201 -10.822 1.00 0.00 94 PRO A C 14
ATOM 20728 O O . PRO A 1 94 ? 6.736 5.583 -10.723 1.00 0.00 94 PRO A O 14
ATOM 20736 N N . ARG A 1 95 ? 8.553 5.129 -11.993 1.00 0.00 95 ARG A N 14
ATOM 20737 C CA . ARG A 1 95 ? 7.948 5.462 -13.295 1.00 0.00 95 ARG A CA 14
ATOM 20738 C C . ARG A 1 95 ? 6.684 4.629 -13.587 1.00 0.00 95 ARG A C 14
ATOM 20739 O O . ARG A 1 95 ? 5.720 5.138 -14.153 1.00 0.00 95 ARG A O 14
ATOM 20757 N N . GLU A 1 96 ? 6.670 3.366 -13.156 1.00 0.00 96 GLU A N 14
ATOM 20758 C CA . GLU A 1 96 ? 5.519 2.463 -13.277 1.00 0.00 96 GLU A CA 14
ATOM 20759 C C . GLU A 1 96 ? 4.493 2.680 -12.159 1.00 0.00 96 GLU A C 14
ATOM 20760 O O . GLU A 1 96 ? 3.306 2.477 -12.389 1.00 0.00 96 GLU A O 14
ATOM 20770 N N . LEU A 1 97 ? 4.913 3.143 -10.973 1.00 0.00 97 LEU A N 14
ATOM 20771 C CA . LEU A 1 97 ? 4.012 3.545 -9.888 1.00 0.00 97 LEU A CA 14
ATOM 20772 C C . LEU A 1 97 ? 3.108 4.712 -10.321 1.00 0.00 97 LEU A C 14
ATOM 20773 O O . LEU A 1 97 ? 1.897 4.684 -10.108 1.00 0.00 97 LEU A O 14
ATOM 20788 N N . GLN A 1 98 ? 3.706 5.715 -10.973 1.00 0.00 98 GLN A N 14
ATOM 20789 C CA . GLN A 1 98 ? 3.013 6.831 -11.628 1.00 0.00 98 GLN A CA 14
ATOM 20790 C C . GLN A 1 98 ? 1.975 6.327 -12.632 1.00 0.00 98 GLN A C 14
ATOM 20791 O O . GLN A 1 98 ? 0.823 6.753 -12.585 1.00 0.00 98 GLN A O 14
ATOM 20803 N N . ALA A 1 99 ? 2.365 5.408 -13.521 1.00 0.00 99 ALA A N 14
ATOM 20804 C CA . ALA A 1 99 ? 1.481 4.854 -14.545 1.00 0.00 99 ALA A CA 14
ATOM 20805 C C . ALA A 1 99 ? 0.335 4.013 -13.957 1.00 0.00 99 ALA A C 14
ATOM 20806 O O . ALA A 1 99 ? -0.812 4.176 -14.379 1.00 0.00 99 ALA A O 14
ATOM 20813 N N . LEU A 1 100 ? 0.613 3.151 -12.974 1.00 0.00 100 LEU A N 14
ATOM 20814 C CA . LEU A 1 100 ? -0.375 2.323 -12.286 1.00 0.00 100 LEU A CA 14
ATOM 20815 C C . LEU A 1 100 ? -1.422 3.192 -11.577 1.00 0.00 100 LEU A C 14
ATOM 20816 O O . LEU A 1 100 ? -2.619 2.963 -11.734 1.00 0.00 100 LEU A O 14
ATOM 20831 N N . TYR A 1 101 ? -0.990 4.226 -10.855 1.00 0.00 101 TYR A N 14
ATOM 20832 C CA . TYR A 1 101 ? -1.895 5.163 -10.189 1.00 0.00 101 TYR A CA 14
ATOM 20833 C C . TYR A 1 101 ? -2.744 5.959 -11.182 1.00 0.00 101 TYR A C 14
ATOM 20834 O O . TYR A 1 101 ? -3.969 5.994 -11.052 1.00 0.00 101 TYR A O 14
ATOM 20851 N N . ALA A 1 102 ? -2.112 6.560 -12.193 1.00 0.00 102 ALA A N 14
ATOM 20852 C CA . ALA A 1 102 ? -2.819 7.291 -13.243 1.00 0.00 102 ALA A CA 14
ATOM 20853 C C . ALA A 1 102 ? -3.850 6.412 -13.980 1.00 0.00 102 ALA A C 14
ATOM 20854 O O . ALA A 1 102 ? -4.899 6.903 -14.389 1.00 0.00 102 ALA A O 14
ATOM 20861 N N . SER A 1 103 ? -3.593 5.107 -14.077 1.00 0.00 103 SER A N 14
ATOM 20862 C CA . SER A 1 103 ? -4.508 4.148 -14.711 1.00 0.00 103 SER A CA 14
ATOM 20863 C C . SER A 1 103 ? -5.749 3.837 -13.860 1.00 0.00 103 SER A C 14
ATOM 20864 O O . SER A 1 103 ? -6.763 3.392 -14.394 1.00 0.00 103 SER A O 14
ATOM 20871 N N . ILE A 1 104 ? -5.688 4.085 -12.546 1.00 0.00 104 ILE A N 14
ATOM 20872 C CA . ILE A 1 104 ? -6.788 3.845 -11.596 1.00 0.00 104 ILE A CA 14
ATOM 20873 C C . ILE A 1 104 ? -7.554 5.129 -11.284 1.00 0.00 104 ILE A C 14
ATOM 20874 O O . ILE A 1 104 ? -8.781 5.126 -11.235 1.00 0.00 104 ILE A O 14
ATOM 20889 N N . MET A 1 1 ? 4.087 15.064 -1.498 1.00 0.00 1 MET A N 15
ATOM 20890 C CA . MET A 1 1 ? 4.909 14.596 -0.378 1.00 0.00 1 MET A CA 15
ATOM 20891 C C . MET A 1 1 ? 4.589 13.148 0.046 1.00 0.00 1 MET A C 15
ATOM 20892 O O . MET A 1 1 ? 3.451 12.686 -0.027 1.00 0.00 1 MET A O 15
ATOM 20904 N N . SER A 1 2 ? 5.598 12.432 0.541 1.00 0.00 2 SER A N 15
ATOM 20905 C CA . SER A 1 2 ? 5.477 11.090 1.131 1.00 0.00 2 SER A CA 15
ATOM 20906 C C . SER A 1 2 ? 5.119 11.127 2.637 1.00 0.00 2 SER A C 15
ATOM 20907 O O . SER A 1 2 ? 5.341 12.129 3.325 1.00 0.00 2 SER A O 15
ATOM 20914 N N . ALA A 1 3 ? 4.568 10.022 3.167 1.00 0.00 3 ALA A N 15
ATOM 20915 C CA . ALA A 1 3 ? 4.074 9.909 4.553 1.00 0.00 3 ALA A CA 15
ATOM 20916 C C . ALA A 1 3 ? 4.204 8.476 5.130 1.00 0.00 3 ALA A C 15
ATOM 20917 O O . ALA A 1 3 ? 3.398 8.054 5.960 1.00 0.00 3 ALA A O 15
ATOM 20924 N N . ILE A 1 4 ? 5.184 7.700 4.643 1.00 0.00 4 ILE A N 15
ATOM 20925 C CA . ILE A 1 4 ? 5.212 6.227 4.705 1.00 0.00 4 ILE A CA 15
ATOM 20926 C C . ILE A 1 4 ? 5.441 5.706 6.140 1.00 0.00 4 ILE A C 15
ATOM 20927 O O . ILE A 1 4 ? 6.582 5.528 6.561 1.00 0.00 4 ILE A O 15
ATOM 20942 N N . ARG A 1 5 ? 4.354 5.390 6.864 1.00 0.00 5 ARG A N 15
ATOM 20943 C CA . ARG A 1 5 ? 4.344 4.792 8.209 1.00 0.00 5 ARG A CA 15
ATOM 20944 C C . ARG A 1 5 ? 3.004 4.087 8.494 1.00 0.00 5 ARG A C 15
ATOM 20945 O O . ARG A 1 5 ? 2.002 4.417 7.869 1.00 0.00 5 ARG A O 15
ATOM 20963 N N . ASP A 1 6 ? 3.008 3.115 9.404 1.00 0.00 6 ASP A N 15
ATOM 20964 C CA . ASP A 1 6 ? 1.895 2.194 9.706 1.00 0.00 6 ASP A CA 15
ATOM 20965 C C . ASP A 1 6 ? 0.582 2.903 10.085 1.00 0.00 6 ASP A C 15
ATOM 20966 O O . ASP A 1 6 ? 0.571 3.832 10.894 1.00 0.00 6 ASP A O 15
ATOM 20974 N N . ILE A 1 7 ? -0.528 2.428 9.503 1.00 0.00 7 ILE A N 15
ATOM 20975 C CA . ILE A 1 7 ? -1.886 2.981 9.696 1.00 0.00 7 ILE A CA 15
ATOM 20976 C C . ILE A 1 7 ? -2.920 1.961 10.192 1.00 0.00 7 ILE A C 15
ATOM 20977 O O . ILE A 1 7 ? -4.103 2.139 9.933 1.00 0.00 7 ILE A O 15
ATOM 20992 N N . THR A 1 8 ? -2.523 0.896 10.898 1.00 0.00 8 THR A N 15
ATOM 20993 C CA . THR A 1 8 ? -3.416 -0.224 11.300 1.00 0.00 8 THR A CA 15
ATOM 20994 C C . THR A 1 8 ? -4.765 0.219 11.888 1.00 0.00 8 THR A C 15
ATOM 20995 O O . THR A 1 8 ? -5.789 -0.388 11.574 1.00 0.00 8 THR A O 15
ATOM 21006 N N . THR A 1 9 ? -4.786 1.289 12.696 1.00 0.00 9 THR A N 15
ATOM 21007 C CA . THR A 1 9 ? -5.999 1.845 13.328 1.00 0.00 9 THR A CA 15
ATOM 21008 C C . THR A 1 9 ? -6.878 2.666 12.378 1.00 0.00 9 THR A C 15
ATOM 21009 O O . THR A 1 9 ? -8.028 2.946 12.717 1.00 0.00 9 THR A O 15
ATOM 21020 N N . GLU A 1 10 ? -6.367 3.046 11.207 1.00 0.00 10 GLU A N 15
ATOM 21021 C CA . GLU A 1 10 ? -7.080 3.741 10.128 1.00 0.00 10 GLU A CA 15
ATOM 21022 C C . GLU A 1 10 ? -7.175 2.900 8.829 1.00 0.00 10 GLU A C 15
ATOM 21023 O O . GLU A 1 10 ? -7.566 3.429 7.782 1.00 0.00 10 GLU A O 15
ATOM 21033 N N . ALA A 1 11 ? -6.787 1.618 8.870 1.00 0.00 11 ALA A N 15
ATOM 21034 C CA . ALA A 1 11 ? -6.689 0.723 7.707 1.00 0.00 11 ALA A CA 15
ATOM 21035 C C . ALA A 1 11 ? -7.682 -0.452 7.698 1.00 0.00 11 ALA A C 15
ATOM 21036 O O . ALA A 1 11 ? -7.583 -1.341 6.850 1.00 0.00 11 ALA A O 15
ATOM 21043 N N . GLY A 1 12 ? -8.654 -0.466 8.614 1.00 0.00 12 GLY A N 15
ATOM 21044 C CA . GLY A 1 12 ? -9.764 -1.424 8.622 1.00 0.00 12 GLY A CA 15
ATOM 21045 C C . GLY A 1 12 ? -10.717 -1.177 7.453 1.00 0.00 12 GLY A C 15
ATOM 21046 O O . GLY A 1 12 ? -11.025 -0.033 7.115 1.00 0.00 12 GLY A O 15
ATOM 21050 N N . MET A 1 13 ? -11.227 -2.264 6.864 1.00 0.00 13 MET A N 15
ATOM 21051 C CA . MET A 1 13 ? -12.147 -2.215 5.706 1.00 0.00 13 MET A CA 15
ATOM 21052 C C . MET A 1 13 ? -13.373 -1.320 5.933 1.00 0.00 13 MET A C 15
ATOM 21053 O O . MET A 1 13 ? -13.852 -0.679 5.002 1.00 0.00 13 MET A O 15
ATOM 21065 N N . ALA A 1 14 ? -13.814 -1.208 7.189 1.00 0.00 14 ALA A N 15
ATOM 21066 C CA . ALA A 1 14 ? -14.921 -0.358 7.637 1.00 0.00 14 ALA A CA 15
ATOM 21067 C C . ALA A 1 14 ? -14.808 1.103 7.167 1.00 0.00 14 ALA A C 15
ATOM 21068 O O . ALA A 1 14 ? -15.736 1.624 6.548 1.00 0.00 14 ALA A O 15
ATOM 21075 N N . HIS A 1 15 ? -13.684 1.765 7.450 1.00 0.00 15 HIS A N 15
ATOM 21076 C CA . HIS A 1 15 ? -13.431 3.142 7.022 1.00 0.00 15 HIS A CA 15
ATOM 21077 C C . HIS A 1 15 ? -12.744 3.207 5.652 1.00 0.00 15 HIS A C 15
ATOM 21078 O O . HIS A 1 15 ? -13.001 4.159 4.921 1.00 0.00 15 HIS A O 15
ATOM 21091 N N . PHE A 1 16 ? -11.955 2.202 5.242 1.00 0.00 16 PHE A N 15
ATOM 21092 C CA . PHE A 1 16 ? -11.380 2.098 3.885 1.00 0.00 16 PHE A CA 15
ATOM 21093 C C . PHE A 1 16 ? -12.435 2.091 2.774 1.00 0.00 16 PHE A C 15
ATOM 21094 O O . PHE A 1 16 ? -12.214 2.668 1.711 1.00 0.00 16 PHE A O 15
ATOM 21110 N N . GLU A 1 17 ? -13.608 1.525 3.049 1.00 0.00 17 GLU A N 15
ATOM 21111 C CA . GLU A 1 17 ? -14.773 1.537 2.150 1.00 0.00 17 GLU A CA 15
ATOM 21112 C C . GLU A 1 17 ? -15.570 2.863 2.247 1.00 0.00 17 GLU A C 15
ATOM 21113 O O . GLU A 1 17 ? -16.659 2.995 1.689 1.00 0.00 17 GLU A O 15
ATOM 21123 N N . GLY A 1 18 ? -15.037 3.854 2.974 1.00 0.00 18 GLY A N 15
ATOM 21124 C CA . GLY A 1 18 ? -15.556 5.221 3.100 1.00 0.00 18 GLY A CA 15
ATOM 21125 C C . GLY A 1 18 ? -14.498 6.317 2.885 1.00 0.00 18 GLY A C 15
ATOM 21126 O O . GLY A 1 18 ? -14.837 7.497 2.986 1.00 0.00 18 GLY A O 15
ATOM 21130 N N . LEU A 1 19 ? -13.238 5.950 2.599 1.00 0.00 19 LEU A N 15
ATOM 21131 C CA . LEU A 1 19 ? -12.158 6.911 2.315 1.00 0.00 19 LEU A CA 15
ATOM 21132 C C . LEU A 1 19 ? -12.309 7.582 0.935 1.00 0.00 19 LEU A C 15
ATOM 21133 O O . LEU A 1 19 ? -13.261 7.338 0.200 1.00 0.00 19 LEU A O 15
ATOM 21148 N N . SER A 1 20 ? -11.351 8.441 0.585 1.00 0.00 20 SER A N 15
ATOM 21149 C CA . SER A 1 20 ? -11.291 9.134 -0.715 1.00 0.00 20 SER A CA 15
ATOM 21150 C C . SER A 1 20 ? -10.106 8.636 -1.545 1.00 0.00 20 SER A C 15
ATOM 21151 O O . SER A 1 20 ? -10.257 8.347 -2.731 1.00 0.00 20 SER A O 15
ATOM 21158 N N . ASP A 1 21 ? -8.932 8.504 -0.919 1.00 0.00 21 ASP A N 15
ATOM 21159 C CA . ASP A 1 21 ? -7.668 8.121 -1.553 1.00 0.00 21 ASP A CA 15
ATOM 21160 C C . ASP A 1 21 ? -6.662 7.627 -0.494 1.00 0.00 21 ASP A C 15
ATOM 21161 O O . ASP A 1 21 ? -6.349 8.362 0.448 1.00 0.00 21 ASP A O 15
ATOM 21169 N N . ALA A 1 22 ? -6.164 6.392 -0.627 1.00 0.00 22 ALA A N 15
ATOM 21170 C CA . ALA A 1 22 ? -5.177 5.793 0.285 1.00 0.00 22 ALA A CA 15
ATOM 21171 C C . ALA A 1 22 ? -4.322 4.712 -0.407 1.00 0.00 22 ALA A C 15
ATOM 21172 O O . ALA A 1 22 ? -4.848 3.887 -1.149 1.00 0.00 22 ALA A O 15
ATOM 21179 N N . ILE A 1 23 ? -3.010 4.664 -0.158 1.00 0.00 23 ILE A N 15
ATOM 21180 C CA . ILE A 1 23 ? -2.120 3.553 -0.580 1.00 0.00 23 ILE A CA 15
ATOM 21181 C C . ILE A 1 23 ? -1.480 2.931 0.654 1.00 0.00 23 ILE A C 15
ATOM 21182 O O . ILE A 1 23 ? -0.983 3.645 1.529 1.00 0.00 23 ILE A O 15
ATOM 21197 N N . VAL A 1 24 ? -1.435 1.603 0.686 1.00 0.00 24 VAL A N 15
ATOM 21198 C CA . VAL A 1 24 ? -0.810 0.832 1.755 1.00 0.00 24 VAL A CA 15
ATOM 21199 C C . VAL A 1 24 ? 0.128 -0.222 1.185 1.00 0.00 24 VAL A C 15
ATOM 21200 O O . VAL A 1 24 ? -0.279 -1.079 0.399 1.00 0.00 24 VAL A O 15
ATOM 21213 N N . PHE A 1 25 ? 1.380 -0.162 1.621 1.00 0.00 25 PHE A N 15
ATOM 21214 C CA . PHE A 1 25 ? 2.391 -1.178 1.366 1.00 0.00 25 PHE A CA 15
ATOM 21215 C C . PHE A 1 25 ? 2.480 -2.140 2.557 1.00 0.00 25 PHE A C 15
ATOM 21216 O O . PHE A 1 25 ? 2.881 -1.761 3.658 1.00 0.00 25 PHE A O 15
ATOM 21232 N N . PHE A 1 26 ? 2.092 -3.395 2.350 1.00 0.00 26 PHE A N 15
ATOM 21233 C CA . PHE A 1 26 ? 2.151 -4.460 3.354 1.00 0.00 26 PHE A CA 15
ATOM 21234 C C . PHE A 1 26 ? 3.477 -5.222 3.265 1.00 0.00 26 PHE A C 15
ATOM 21235 O O . PHE A 1 26 ? 3.866 -5.675 2.188 1.00 0.00 26 PHE A O 15
ATOM 21251 N N . HIS A 1 27 ? 4.150 -5.383 4.407 1.00 0.00 27 HIS A N 15
ATOM 21252 C CA . HIS A 1 27 ? 5.474 -5.972 4.486 1.00 0.00 27 HIS A CA 15
ATOM 21253 C C . HIS A 1 27 ? 5.839 -6.524 5.886 1.00 0.00 27 HIS A C 15
ATOM 21254 O O . HIS A 1 27 ? 5.235 -6.174 6.897 1.00 0.00 27 HIS A O 15
ATOM 21268 N N . LYS A 1 28 ? 6.892 -7.348 5.941 1.00 0.00 28 LYS A N 15
ATOM 21269 C CA . LYS A 1 28 ? 7.535 -7.890 7.128 1.00 0.00 28 LYS A CA 15
ATOM 21270 C C . LYS A 1 28 ? 8.909 -7.217 7.329 1.00 0.00 28 LYS A C 15
ATOM 21271 O O . LYS A 1 28 ? 9.585 -6.852 6.364 1.00 0.00 28 LYS A O 15
ATOM 21286 N N . ASN A 1 29 ? 9.343 -7.087 8.578 1.00 0.00 29 ASN A N 15
ATOM 21287 C CA . ASN A 1 29 ? 10.658 -6.564 8.982 1.00 0.00 29 ASN A CA 15
ATOM 21288 C C . ASN A 1 29 ? 11.865 -7.355 8.427 1.00 0.00 29 ASN A C 15
ATOM 21289 O O . ASN A 1 29 ? 12.927 -6.790 8.164 1.00 0.00 29 ASN A O 15
ATOM 21299 N N . LEU A 1 30 ? 11.697 -8.670 8.231 1.00 0.00 30 LEU A N 15
ATOM 21300 C CA . LEU A 1 30 ? 12.688 -9.629 7.733 1.00 0.00 30 LEU A CA 15
ATOM 21301 C C . LEU A 1 30 ? 12.478 -9.834 6.229 1.00 0.00 30 LEU A C 15
ATOM 21302 O O . LEU A 1 30 ? 11.922 -10.841 5.788 1.00 0.00 30 LEU A O 15
ATOM 21317 N N . CYS A 1 31 ? 12.880 -8.831 5.445 1.00 0.00 31 CYS A N 15
ATOM 21318 C CA . CYS A 1 31 ? 12.623 -8.757 4.001 1.00 0.00 31 CYS A CA 15
ATOM 21319 C C . CYS A 1 31 ? 13.571 -7.760 3.295 1.00 0.00 31 CYS A C 15
ATOM 21320 O O . CYS A 1 31 ? 13.293 -6.555 3.304 1.00 0.00 31 CYS A O 15
ATOM 21326 N N . PRO A 1 32 ? 14.676 -8.227 2.677 1.00 0.00 32 PRO A N 15
ATOM 21327 C CA . PRO A 1 32 ? 15.594 -7.391 1.901 1.00 0.00 32 PRO A CA 15
ATOM 21328 C C . PRO A 1 32 ? 14.910 -6.670 0.728 1.00 0.00 32 PRO A C 15
ATOM 21329 O O . PRO A 1 32 ? 15.188 -5.497 0.484 1.00 0.00 32 PRO A O 15
ATOM 21337 N N . HIS A 1 33 ? 14.013 -7.350 0.006 1.00 0.00 33 HIS A N 15
ATOM 21338 C CA . HIS A 1 33 ? 13.345 -6.776 -1.170 1.00 0.00 33 HIS A CA 15
ATOM 21339 C C . HIS A 1 33 ? 12.343 -5.652 -0.827 1.00 0.00 33 HIS A C 15
ATOM 21340 O O . HIS A 1 33 ? 12.148 -4.729 -1.623 1.00 0.00 33 HIS A O 15
ATOM 21353 N N . CYS A 1 34 ? 11.754 -5.678 0.372 1.00 0.00 34 CYS A N 15
ATOM 21354 C CA . CYS A 1 34 ? 10.751 -4.717 0.849 1.00 0.00 34 CYS A CA 15
ATOM 21355 C C . CYS A 1 34 ? 11.294 -3.287 0.951 1.00 0.00 34 CYS A C 15
ATOM 21356 O O . CYS A 1 34 ? 10.528 -2.330 0.834 1.00 0.00 34 CYS A O 15
ATOM 21362 N N . LYS A 1 35 ? 12.610 -3.114 1.111 1.00 0.00 35 LYS A N 15
ATOM 21363 C CA . LYS A 1 35 ? 13.281 -1.817 1.132 1.00 0.00 35 LYS A CA 15
ATOM 21364 C C . LYS A 1 35 ? 13.004 -1.000 -0.134 1.00 0.00 35 LYS A C 15
ATOM 21365 O O . LYS A 1 35 ? 12.653 0.178 -0.053 1.00 0.00 35 LYS A O 15
ATOM 21380 N N . ASN A 1 36 ? 13.096 -1.636 -1.306 1.00 0.00 36 ASN A N 15
ATOM 21381 C CA . ASN A 1 36 ? 12.898 -1.002 -2.622 1.00 0.00 36 ASN A CA 15
ATOM 21382 C C . ASN A 1 36 ? 11.534 -0.315 -2.723 1.00 0.00 36 ASN A C 15
ATOM 21383 O O . ASN A 1 36 ? 11.454 0.825 -3.178 1.00 0.00 36 ASN A O 15
ATOM 21393 N N . MET A 1 37 ? 10.481 -0.963 -2.224 1.00 0.00 37 MET A N 15
ATOM 21394 C CA . MET A 1 37 ? 9.129 -0.392 -2.198 1.00 0.00 37 MET A CA 15
ATOM 21395 C C . MET A 1 37 ? 9.075 0.940 -1.446 1.00 0.00 37 MET A C 15
ATOM 21396 O O . MET A 1 37 ? 8.497 1.880 -1.974 1.00 0.00 37 MET A O 15
ATOM 21408 N N . GLU A 1 38 ? 9.752 1.093 -0.305 1.00 0.00 38 GLU A N 15
ATOM 21409 C CA . GLU A 1 38 ? 9.801 2.390 0.398 1.00 0.00 38 GLU A CA 15
ATOM 21410 C C . GLU A 1 38 ? 10.521 3.443 -0.457 1.00 0.00 38 GLU A C 15
ATOM 21411 O O . GLU A 1 38 ? 10.049 4.572 -0.590 1.00 0.00 38 GLU A O 15
ATOM 21421 N N . LYS A 1 39 ? 11.644 3.054 -1.074 1.00 0.00 39 LYS A N 15
ATOM 21422 C CA . LYS A 1 39 ? 12.462 3.962 -1.894 1.00 0.00 39 LYS A CA 15
ATOM 21423 C C . LYS A 1 39 ? 11.669 4.529 -3.078 1.00 0.00 39 LYS A C 15
ATOM 21424 O O . LYS A 1 39 ? 11.767 5.717 -3.381 1.00 0.00 39 LYS A O 15
ATOM 21439 N N . VAL A 1 40 ? 10.875 3.686 -3.742 1.00 0.00 40 VAL A N 15
ATOM 21440 C CA . VAL A 1 40 ? 10.128 4.077 -4.954 1.00 0.00 40 VAL A CA 15
ATOM 21441 C C . VAL A 1 40 ? 8.793 4.756 -4.636 1.00 0.00 40 VAL A C 15
ATOM 21442 O O . VAL A 1 40 ? 8.390 5.670 -5.360 1.00 0.00 40 VAL A O 15
ATOM 21455 N N . LEU A 1 41 ? 8.125 4.349 -3.550 1.00 0.00 41 LEU A N 15
ATOM 21456 C CA . LEU A 1 41 ? 6.906 4.995 -3.056 1.00 0.00 41 LEU A CA 15
ATOM 21457 C C . LEU A 1 41 ? 7.176 6.409 -2.524 1.00 0.00 41 LEU A C 15
ATOM 21458 O O . LEU A 1 41 ? 6.303 7.264 -2.632 1.00 0.00 41 LEU A O 15
ATOM 21473 N N . ASP A 1 42 ? 8.377 6.677 -1.998 1.00 0.00 42 ASP A N 15
ATOM 21474 C CA . ASP A 1 42 ? 8.786 8.026 -1.592 1.00 0.00 42 ASP A CA 15
ATOM 21475 C C . ASP A 1 42 ? 8.764 9.000 -2.771 1.00 0.00 42 ASP A C 15
ATOM 21476 O O . ASP A 1 42 ? 8.099 10.036 -2.746 1.00 0.00 42 ASP A O 15
ATOM 21484 N N . LYS A 1 43 ? 9.459 8.615 -3.845 1.00 0.00 43 LYS A N 15
ATOM 21485 C CA . LYS A 1 43 ? 9.529 9.381 -5.090 1.00 0.00 43 LYS A CA 15
ATOM 21486 C C . LYS A 1 43 ? 8.167 9.464 -5.804 1.00 0.00 43 LYS A C 15
ATOM 21487 O O . LYS A 1 43 ? 7.854 10.497 -6.389 1.00 0.00 43 LYS A O 15
ATOM 21502 N N . PHE A 1 44 ? 7.327 8.430 -5.692 1.00 0.00 44 PHE A N 15
ATOM 21503 C CA . PHE A 1 44 ? 5.951 8.464 -6.188 1.00 0.00 44 PHE A CA 15
ATOM 21504 C C . PHE A 1 44 ? 5.096 9.487 -5.421 1.00 0.00 44 PHE A C 15
ATOM 21505 O O . PHE A 1 44 ? 4.454 10.326 -6.049 1.00 0.00 44 PHE A O 15
ATOM 21521 N N . GLY A 1 45 ? 5.128 9.472 -4.080 1.00 0.00 45 GLY A N 15
ATOM 21522 C CA . GLY A 1 45 ? 4.369 10.388 -3.223 1.00 0.00 45 GLY A CA 15
ATOM 21523 C C . GLY A 1 45 ? 4.781 11.843 -3.432 1.00 0.00 45 GLY A C 15
ATOM 21524 O O . GLY A 1 45 ? 3.927 12.709 -3.589 1.00 0.00 45 GLY A O 15
ATOM 21528 N N . ALA A 1 46 ? 6.085 12.094 -3.570 1.00 0.00 46 ALA A N 15
ATOM 21529 C CA . ALA A 1 46 ? 6.635 13.405 -3.918 1.00 0.00 46 ALA A CA 15
ATOM 21530 C C . ALA A 1 46 ? 6.187 13.926 -5.307 1.00 0.00 46 ALA A C 15
ATOM 21531 O O . ALA A 1 46 ? 6.239 15.132 -5.557 1.00 0.00 46 ALA A O 15
ATOM 21538 N N . ARG A 1 47 ? 5.766 13.031 -6.210 1.00 0.00 47 ARG A N 15
ATOM 21539 C CA . ARG A 1 47 ? 5.172 13.346 -7.521 1.00 0.00 47 ARG A CA 15
ATOM 21540 C C . ARG A 1 47 ? 3.630 13.281 -7.515 1.00 0.00 47 ARG A C 15
ATOM 21541 O O . ARG A 1 47 ? 3.003 13.693 -8.491 1.00 0.00 47 ARG A O 15
ATOM 21559 N N . ALA A 1 48 ? 3.009 12.796 -6.432 1.00 0.00 48 ALA A N 15
ATOM 21560 C CA . ALA A 1 48 ? 1.566 12.587 -6.301 1.00 0.00 48 ALA A CA 15
ATOM 21561 C C . ALA A 1 48 ? 1.021 13.001 -4.907 1.00 0.00 48 ALA A C 15
ATOM 21562 O O . ALA A 1 48 ? 0.486 12.163 -4.177 1.00 0.00 48 ALA A O 15
ATOM 21569 N N . PRO A 1 49 ? 1.090 14.300 -4.546 1.00 0.00 49 PRO A N 15
ATOM 21570 C CA . PRO A 1 49 ? 0.774 14.810 -3.209 1.00 0.00 49 PRO A CA 15
ATOM 21571 C C . PRO A 1 49 ? -0.653 14.522 -2.735 1.00 0.00 49 PRO A C 15
ATOM 21572 O O . PRO A 1 49 ? -0.882 14.412 -1.530 1.00 0.00 49 PRO A O 15
ATOM 21580 N N . GLN A 1 50 ? -1.616 14.387 -3.661 1.00 0.00 50 GLN A N 15
ATOM 21581 C CA . GLN A 1 50 ? -3.018 14.140 -3.300 1.00 0.00 50 GLN A CA 15
ATOM 21582 C C . GLN A 1 50 ? -3.288 12.739 -2.727 1.00 0.00 50 GLN A C 15
ATOM 21583 O O . GLN A 1 50 ? -4.283 12.554 -2.026 1.00 0.00 50 GLN A O 15
ATOM 21595 N N . VAL A 1 51 ? -2.419 11.761 -3.022 1.00 0.00 51 VAL A N 15
ATOM 21596 C CA . VAL A 1 51 ? -2.523 10.392 -2.488 1.00 0.00 51 VAL A CA 15
ATOM 21597 C C . VAL A 1 51 ? -1.568 10.213 -1.300 1.00 0.00 51 VAL A C 15
ATOM 21598 O O . VAL A 1 51 ? -0.411 10.631 -1.349 1.00 0.00 51 VAL A O 15
ATOM 21611 N N . ALA A 1 52 ? -2.077 9.590 -0.235 1.00 0.00 52 ALA A N 15
ATOM 21612 C CA . ALA A 1 52 ? -1.330 9.324 0.988 1.00 0.00 52 ALA A CA 15
ATOM 21613 C C . ALA A 1 52 ? -0.821 7.882 0.971 1.00 0.00 52 ALA A C 15
ATOM 21614 O O . ALA A 1 52 ? -1.616 6.953 0.814 1.00 0.00 52 ALA A O 15
ATOM 21621 N N . ILE A 1 53 ? 0.493 7.693 1.119 1.00 0.00 53 ILE A N 15
ATOM 21622 C CA . ILE A 1 53 ? 1.123 6.368 1.123 1.00 0.00 53 ILE A CA 15
ATOM 21623 C C . ILE A 1 53 ? 1.641 6.032 2.518 1.00 0.00 53 ILE A C 15
ATOM 21624 O O . ILE A 1 53 ? 2.404 6.803 3.094 1.00 0.00 53 ILE A O 15
ATOM 21639 N N . SER A 1 54 ? 1.276 4.862 3.023 1.00 0.00 54 SER A N 15
ATOM 21640 C CA . SER A 1 54 ? 1.740 4.279 4.283 1.00 0.00 54 SER A CA 15
ATOM 21641 C C . SER A 1 54 ? 2.393 2.913 4.059 1.00 0.00 54 SER A C 15
ATOM 21642 O O . SER A 1 54 ? 2.217 2.300 3.006 1.00 0.00 54 SER A O 15
ATOM 21649 N N . SER A 1 55 ? 3.114 2.380 5.054 1.00 0.00 55 SER A N 15
ATOM 21650 C CA . SER A 1 55 ? 3.514 0.967 5.047 1.00 0.00 55 SER A CA 15
ATOM 21651 C C . SER A 1 55 ? 3.208 0.266 6.378 1.00 0.00 55 SER A C 15
ATOM 21652 O O . SER A 1 55 ? 3.499 0.805 7.444 1.00 0.00 55 SER A O 15
ATOM 21659 N N . VAL A 1 56 ? 2.601 -0.919 6.313 1.00 0.00 56 VAL A N 15
ATOM 21660 C CA . VAL A 1 56 ? 2.044 -1.673 7.451 1.00 0.00 56 VAL A CA 15
ATOM 21661 C C . VAL A 1 56 ? 2.807 -2.986 7.665 1.00 0.00 56 VAL A C 15
ATOM 21662 O O . VAL A 1 56 ? 3.129 -3.693 6.709 1.00 0.00 56 VAL A O 15
ATOM 21675 N N . ASP A 1 57 ? 3.047 -3.315 8.937 1.00 0.00 57 ASP A N 15
ATOM 21676 C CA . ASP A 1 57 ? 3.636 -4.578 9.404 1.00 0.00 57 ASP A CA 15
ATOM 21677 C C . ASP A 1 57 ? 2.626 -5.731 9.279 1.00 0.00 57 ASP A C 15
ATOM 21678 O O . ASP A 1 57 ? 1.890 -6.058 10.208 1.00 0.00 57 ASP A O 15
ATOM 21686 N N . SER A 1 58 ? 2.596 -6.380 8.113 1.00 0.00 58 SER A N 15
ATOM 21687 C CA . SER A 1 58 ? 1.641 -7.455 7.780 1.00 0.00 58 SER A CA 15
ATOM 21688 C C . SER A 1 58 ? 1.784 -8.682 8.699 1.00 0.00 58 SER A C 15
ATOM 21689 O O . SER A 1 58 ? 0.793 -9.335 9.024 1.00 0.00 58 SER A O 15
ATOM 21696 N N . GLU A 1 59 ? 3.002 -8.949 9.191 1.00 0.00 59 GLU A N 15
ATOM 21697 C CA . GLU A 1 59 ? 3.328 -9.975 10.187 1.00 0.00 59 GLU A CA 15
ATOM 21698 C C . GLU A 1 59 ? 2.531 -9.843 11.499 1.00 0.00 59 GLU A C 15
ATOM 21699 O O . GLU A 1 59 ? 2.291 -10.838 12.185 1.00 0.00 59 GLU A O 15
ATOM 21709 N N . ALA A 1 60 ? 2.124 -8.621 11.854 1.00 0.00 60 ALA A N 15
ATOM 21710 C CA . ALA A 1 60 ? 1.438 -8.278 13.098 1.00 0.00 60 ALA A CA 15
ATOM 21711 C C . ALA A 1 60 ? -0.067 -8.025 12.884 1.00 0.00 60 ALA A C 15
ATOM 21712 O O . ALA A 1 60 ? -0.780 -7.656 13.819 1.00 0.00 60 ALA A O 15
ATOM 21719 N N . ARG A 1 61 ? -0.549 -8.187 11.644 1.00 0.00 61 ARG A N 15
ATOM 21720 C CA . ARG A 1 61 ? -1.970 -8.151 11.239 1.00 0.00 61 ARG A CA 15
ATOM 21721 C C . ARG A 1 61 ? -2.249 -9.080 10.032 1.00 0.00 61 ARG A C 15
ATOM 21722 O O . ARG A 1 61 ? -2.703 -8.610 8.984 1.00 0.00 61 ARG A O 15
ATOM 21740 N N . PRO A 1 62 ? -2.008 -10.405 10.167 1.00 0.00 62 PRO A N 15
ATOM 21741 C CA . PRO A 1 62 ? -2.208 -11.382 9.095 1.00 0.00 62 PRO A CA 15
ATOM 21742 C C . PRO A 1 62 ? -3.688 -11.588 8.752 1.00 0.00 62 PRO A C 15
ATOM 21743 O O . PRO A 1 62 ? -4.005 -11.905 7.613 1.00 0.00 62 PRO A O 15
ATOM 21751 N N . GLU A 1 63 ? -4.606 -11.366 9.699 1.00 0.00 63 GLU A N 15
ATOM 21752 C CA . GLU A 1 63 ? -6.052 -11.430 9.452 1.00 0.00 63 GLU A CA 15
ATOM 21753 C C . GLU A 1 63 ? -6.537 -10.266 8.570 1.00 0.00 63 GLU A C 15
ATOM 21754 O O . GLU A 1 63 ? -7.360 -10.465 7.672 1.00 0.00 63 GLU A O 15
ATOM 21764 N N . LEU A 1 64 ? -5.980 -9.061 8.765 1.00 0.00 64 LEU A N 15
ATOM 21765 C CA . LEU A 1 64 ? -6.327 -7.878 7.969 1.00 0.00 64 LEU A CA 15
ATOM 21766 C C . LEU A 1 64 ? -5.861 -8.053 6.521 1.00 0.00 64 LEU A C 15
ATOM 21767 O O . LEU A 1 64 ? -6.663 -7.921 5.599 1.00 0.00 64 LEU A O 15
ATOM 21782 N N . MET A 1 65 ? -4.584 -8.390 6.321 1.00 0.00 65 MET A N 15
ATOM 21783 C CA . MET A 1 65 ? -4.027 -8.582 4.973 1.00 0.00 65 MET A CA 15
ATOM 21784 C C . MET A 1 65 ? -4.687 -9.756 4.227 1.00 0.00 65 MET A C 15
ATOM 21785 O O . MET A 1 65 ? -4.952 -9.647 3.028 1.00 0.00 65 MET A O 15
ATOM 21797 N N . LYS A 1 66 ? -5.103 -10.813 4.941 1.00 0.00 66 LYS A N 15
ATOM 21798 C CA . LYS A 1 66 ? -5.948 -11.887 4.394 1.00 0.00 66 LYS A CA 15
ATOM 21799 C C . LYS A 1 66 ? -7.313 -11.373 3.911 1.00 0.00 66 LYS A C 15
ATOM 21800 O O . LYS A 1 66 ? -7.717 -11.685 2.788 1.00 0.00 66 LYS A O 15
ATOM 21815 N N . GLU A 1 67 ? -8.008 -10.552 4.701 1.00 0.00 67 GLU A N 15
ATOM 21816 C CA . GLU A 1 67 ? -9.305 -9.984 4.312 1.00 0.00 67 GLU A CA 15
ATOM 21817 C C . GLU A 1 67 ? -9.208 -8.948 3.169 1.00 0.00 67 GLU A C 15
ATOM 21818 O O . GLU A 1 67 ? -10.188 -8.764 2.444 1.00 0.00 67 GLU A O 15
ATOM 21828 N N . LEU A 1 68 ? -8.036 -8.332 2.945 1.00 0.00 68 LEU A N 15
ATOM 21829 C CA . LEU A 1 68 ? -7.770 -7.527 1.739 1.00 0.00 68 LEU A CA 15
ATOM 21830 C C . LEU A 1 68 ? -7.607 -8.373 0.460 1.00 0.00 68 LEU A C 15
ATOM 21831 O O . LEU A 1 68 ? -7.586 -7.817 -0.642 1.00 0.00 68 LEU A O 15
ATOM 21846 N N . GLY A 1 69 ? -7.515 -9.704 0.585 1.00 0.00 69 GLY A N 15
ATOM 21847 C CA . GLY A 1 69 ? -7.556 -10.658 -0.533 1.00 0.00 69 GLY A CA 15
ATOM 21848 C C . GLY A 1 69 ? -6.197 -11.196 -0.971 1.00 0.00 69 GLY A C 15
ATOM 21849 O O . GLY A 1 69 ? -6.075 -11.664 -2.106 1.00 0.00 69 GLY A O 15
ATOM 21853 N N . PHE A 1 70 ? -5.181 -11.154 -0.102 1.00 0.00 70 PHE A N 15
ATOM 21854 C CA . PHE A 1 70 ? -3.838 -11.662 -0.395 1.00 0.00 70 PHE A CA 15
ATOM 21855 C C . PHE A 1 70 ? -3.180 -12.323 0.832 1.00 0.00 70 PHE A C 15
ATOM 21856 O O . PHE A 1 70 ? -3.652 -12.181 1.956 1.00 0.00 70 PHE A O 15
ATOM 21872 N N . GLU A 1 71 ? -2.102 -13.082 0.610 1.00 0.00 71 GLU A N 15
ATOM 21873 C CA . GLU A 1 71 ? -1.494 -14.006 1.589 1.00 0.00 71 GLU A CA 15
ATOM 21874 C C . GLU A 1 71 ? -0.136 -14.544 1.092 1.00 0.00 71 GLU A C 15
ATOM 21875 O O . GLU A 1 71 ? 0.068 -15.750 0.932 1.00 0.00 71 GLU A O 15
ATOM 21885 N N . ARG A 1 72 ? 0.773 -13.622 0.758 1.00 0.00 72 ARG A N 15
ATOM 21886 C CA . ARG A 1 72 ? 1.879 -13.852 -0.180 1.00 0.00 72 ARG A CA 15
ATOM 21887 C C . ARG A 1 72 ? 3.082 -12.914 0.076 1.00 0.00 72 ARG A C 15
ATOM 21888 O O . ARG A 1 72 ? 3.237 -12.371 1.169 1.00 0.00 72 ARG A O 15
ATOM 21906 N N . VAL A 1 73 ? 3.901 -12.707 -0.955 1.00 0.00 73 VAL A N 15
ATOM 21907 C CA . VAL A 1 73 ? 4.977 -11.688 -1.061 1.00 0.00 73 VAL A CA 15
ATOM 21908 C C . VAL A 1 73 ? 4.497 -10.261 -0.699 1.00 0.00 73 VAL A C 15
ATOM 21909 O O . VAL A 1 73 ? 3.287 -10.021 -0.706 1.00 0.00 73 VAL A O 15
ATOM 21922 N N . PRO A 1 74 ? 5.403 -9.298 -0.408 1.00 0.00 74 PRO A N 15
ATOM 21923 C CA . PRO A 1 74 ? 5.063 -7.891 -0.189 1.00 0.00 74 PRO A CA 15
ATOM 21924 C C . PRO A 1 74 ? 4.113 -7.323 -1.258 1.00 0.00 74 PRO A C 15
ATOM 21925 O O . PRO A 1 74 ? 4.279 -7.591 -2.452 1.00 0.00 74 PRO A O 15
ATOM 21933 N N . THR A 1 75 ? 3.106 -6.556 -0.810 1.00 0.00 75 THR A N 15
ATOM 21934 C CA . THR A 1 75 ? 1.931 -6.188 -1.616 1.00 0.00 75 THR A CA 15
ATOM 21935 C C . THR A 1 75 ? 1.517 -4.734 -1.411 1.00 0.00 75 THR A C 15
ATOM 21936 O O . THR A 1 75 ? 1.383 -4.251 -0.288 1.00 0.00 75 THR A O 15
ATOM 21947 N N . LEU A 1 76 ? 1.269 -4.057 -2.531 1.00 0.00 76 LEU A N 15
ATOM 21948 C CA . LEU A 1 76 ? 0.820 -2.679 -2.648 1.00 0.00 76 LEU A CA 15
ATOM 21949 C C . LEU A 1 76 ? -0.707 -2.667 -2.868 1.00 0.00 76 LEU A C 15
ATOM 21950 O O . LEU A 1 76 ? -1.178 -3.089 -3.922 1.00 0.00 76 LEU A O 15
ATOM 21965 N N . VAL A 1 77 ? -1.482 -2.202 -1.882 1.00 0.00 77 VAL A N 15
ATOM 21966 C CA . VAL A 1 77 ? -2.950 -2.037 -1.950 1.00 0.00 77 VAL A CA 15
ATOM 21967 C C . VAL A 1 77 ? -3.292 -0.564 -2.192 1.00 0.00 77 VAL A C 15
ATOM 21968 O O . VAL A 1 77 ? -2.734 0.312 -1.528 1.00 0.00 77 VAL A O 15
ATOM 21981 N N . PHE A 1 78 ? -4.229 -0.309 -3.110 1.00 0.00 78 PHE A N 15
ATOM 21982 C CA . PHE A 1 78 ? -4.674 1.018 -3.529 1.00 0.00 78 PHE A CA 15
ATOM 21983 C C . PHE A 1 78 ? -6.179 1.185 -3.279 1.00 0.00 78 PHE A C 15
ATOM 21984 O O . PHE A 1 78 ? -6.992 0.422 -3.797 1.00 0.00 78 PHE A O 15
ATOM 22000 N N . ILE A 1 79 ? -6.557 2.230 -2.545 1.00 0.00 79 ILE A N 15
ATOM 22001 C CA . ILE A 1 79 ? -7.934 2.664 -2.274 1.00 0.00 79 ILE A CA 15
ATOM 22002 C C . ILE A 1 79 ? -8.224 3.947 -3.043 1.00 0.00 79 ILE A C 15
ATOM 22003 O O . ILE A 1 79 ? -7.410 4.868 -3.064 1.00 0.00 79 ILE A O 15
ATOM 22018 N N . ARG A 1 80 ? -9.427 4.017 -3.602 1.00 0.00 80 ARG A N 15
ATOM 22019 C CA . ARG A 1 80 ? -9.964 5.198 -4.284 1.00 0.00 80 ARG A CA 15
ATOM 22020 C C . ARG A 1 80 ? -11.487 5.225 -4.170 1.00 0.00 80 ARG A C 15
ATOM 22021 O O . ARG A 1 80 ? -12.137 4.213 -4.398 1.00 0.00 80 ARG A O 15
ATOM 22039 N N . ASP A 1 81 ? -12.047 6.380 -3.818 1.00 0.00 81 ASP A N 15
ATOM 22040 C CA . ASP A 1 81 ? -13.494 6.680 -3.846 1.00 0.00 81 ASP A CA 15
ATOM 22041 C C . ASP A 1 81 ? -14.337 5.848 -2.849 1.00 0.00 81 ASP A C 15
ATOM 22042 O O . ASP A 1 81 ? -15.555 5.736 -2.981 1.00 0.00 81 ASP A O 15
ATOM 22050 N N . GLY A 1 82 ? -13.683 5.236 -1.855 1.00 0.00 82 GLY A N 15
ATOM 22051 C CA . GLY A 1 82 ? -14.300 4.323 -0.894 1.00 0.00 82 GLY A CA 15
ATOM 22052 C C . GLY A 1 82 ? -14.450 2.902 -1.438 1.00 0.00 82 GLY A C 15
ATOM 22053 O O . GLY A 1 82 ? -15.344 2.172 -1.021 1.00 0.00 82 GLY A O 15
ATOM 22057 N N . LYS A 1 83 ? -13.577 2.495 -2.367 1.00 0.00 83 LYS A N 15
ATOM 22058 C CA . LYS A 1 83 ? -13.374 1.090 -2.755 1.00 0.00 83 LYS A CA 15
ATOM 22059 C C . LYS A 1 83 ? -11.879 0.748 -2.874 1.00 0.00 83 LYS A C 15
ATOM 22060 O O . LYS A 1 83 ? -11.044 1.640 -3.038 1.00 0.00 83 LYS A O 15
ATOM 22075 N N . VAL A 1 84 ? -11.530 -0.542 -2.856 1.00 0.00 84 VAL A N 15
ATOM 22076 C CA . VAL A 1 84 ? -10.211 -1.007 -3.340 1.00 0.00 84 VAL A CA 15
ATOM 22077 C C . VAL A 1 84 ? -10.202 -0.894 -4.867 1.00 0.00 84 VAL A C 15
ATOM 22078 O O . VAL A 1 84 ? -11.022 -1.516 -5.546 1.00 0.00 84 VAL A O 15
ATOM 22091 N N . ALA A 1 85 ? -9.288 -0.085 -5.397 1.00 0.00 85 ALA A N 15
ATOM 22092 C CA . ALA A 1 85 ? -9.103 0.139 -6.829 1.00 0.00 85 ALA A CA 15
ATOM 22093 C C . ALA A 1 85 ? -8.117 -0.862 -7.451 1.00 0.00 85 ALA A C 15
ATOM 22094 O O . ALA A 1 85 ? -8.287 -1.262 -8.608 1.00 0.00 85 ALA A O 15
ATOM 22101 N N . LYS A 1 86 ? -7.100 -1.286 -6.687 1.00 0.00 86 LYS A N 15
ATOM 22102 C CA . LYS A 1 86 ? -6.040 -2.202 -7.144 1.00 0.00 86 LYS A CA 15
ATOM 22103 C C . LYS A 1 86 ? -5.331 -2.923 -5.980 1.00 0.00 86 LYS A C 15
ATOM 22104 O O . LYS A 1 86 ? -5.172 -2.362 -4.898 1.00 0.00 86 LYS A O 15
ATOM 22119 N N . VAL A 1 87 ? -4.851 -4.141 -6.242 1.00 0.00 87 VAL A N 15
ATOM 22120 C CA . VAL A 1 87 ? -3.895 -4.880 -5.403 1.00 0.00 87 VAL A CA 15
ATOM 22121 C C . VAL A 1 87 ? -2.792 -5.425 -6.319 1.00 0.00 87 VAL A C 15
ATOM 22122 O O . VAL A 1 87 ? -3.094 -6.130 -7.279 1.00 0.00 87 VAL A O 15
ATOM 22135 N N . PHE A 1 88 ? -1.532 -5.095 -6.026 1.00 0.00 88 PHE A N 15
ATOM 22136 C CA . PHE A 1 88 ? -0.354 -5.527 -6.781 1.00 0.00 88 PHE A CA 15
ATOM 22137 C C . PHE A 1 88 ? 0.693 -6.161 -5.855 1.00 0.00 88 PHE A C 15
ATOM 22138 O O . PHE A 1 88 ? 1.209 -5.509 -4.952 1.00 0.00 88 PHE A O 15
ATOM 22154 N N . SER A 1 89 ? 1.036 -7.423 -6.090 1.00 0.00 89 SER A N 15
ATOM 22155 C CA . SER A 1 89 ? 2.039 -8.173 -5.324 1.00 0.00 89 SER A CA 15
ATOM 22156 C C . SER A 1 89 ? 3.313 -8.398 -6.155 1.00 0.00 89 SER A C 15
ATOM 22157 O O . SER A 1 89 ? 3.315 -9.177 -7.114 1.00 0.00 89 SER A O 15
ATOM 22164 N N . GLY A 1 90 ? 4.406 -7.708 -5.797 1.00 0.00 90 GLY A N 15
ATOM 22165 C CA . GLY A 1 90 ? 5.677 -7.715 -6.542 1.00 0.00 90 GLY A CA 15
ATOM 22166 C C . GLY A 1 90 ? 6.539 -6.466 -6.327 1.00 0.00 90 GLY A C 15
ATOM 22167 O O . GLY A 1 90 ? 6.215 -5.609 -5.504 1.00 0.00 90 GLY A O 15
ATOM 22171 N N . ILE A 1 91 ? 7.649 -6.374 -7.066 1.00 0.00 91 ILE A N 15
ATOM 22172 C CA . ILE A 1 91 ? 8.616 -5.255 -7.026 1.00 0.00 91 ILE A CA 15
ATOM 22173 C C . ILE A 1 91 ? 8.368 -4.297 -8.198 1.00 0.00 91 ILE A C 15
ATOM 22174 O O . ILE A 1 91 ? 8.066 -4.756 -9.303 1.00 0.00 91 ILE A O 15
ATOM 22189 N N . MET A 1 92 ? 8.529 -2.983 -7.983 1.00 0.00 92 MET A N 15
ATOM 22190 C CA . MET A 1 92 ? 8.348 -1.934 -9.007 1.00 0.00 92 MET A CA 15
ATOM 22191 C C . MET A 1 92 ? 9.393 -0.816 -8.941 1.00 0.00 92 MET A C 15
ATOM 22192 O O . MET A 1 92 ? 10.105 -0.680 -7.948 1.00 0.00 92 MET A O 15
ATOM 22204 N N . ASN A 1 93 ? 9.431 0.005 -9.995 1.00 0.00 93 ASN A N 15
ATOM 22205 C CA . ASN A 1 93 ? 10.161 1.285 -10.047 1.00 0.00 93 ASN A CA 15
ATOM 22206 C C . ASN A 1 93 ? 9.164 2.485 -10.037 1.00 0.00 93 ASN A C 15
ATOM 22207 O O . ASN A 1 93 ? 7.992 2.294 -10.382 1.00 0.00 93 ASN A O 15
ATOM 22217 N N . PRO A 1 94 ? 9.584 3.722 -9.681 1.00 0.00 94 PRO A N 15
ATOM 22218 C CA . PRO A 1 94 ? 8.666 4.850 -9.477 1.00 0.00 94 PRO A CA 15
ATOM 22219 C C . PRO A 1 94 ? 7.898 5.262 -10.735 1.00 0.00 94 PRO A C 15
ATOM 22220 O O . PRO A 1 94 ? 6.714 5.582 -10.642 1.00 0.00 94 PRO A O 15
ATOM 22228 N N . ARG A 1 95 ? 8.542 5.208 -11.907 1.00 0.00 95 ARG A N 15
ATOM 22229 C CA . ARG A 1 95 ? 7.929 5.489 -13.217 1.00 0.00 95 ARG A CA 15
ATOM 22230 C C . ARG A 1 95 ? 6.718 4.580 -13.502 1.00 0.00 95 ARG A C 15
ATOM 22231 O O . ARG A 1 95 ? 5.727 5.005 -14.093 1.00 0.00 95 ARG A O 15
ATOM 22249 N N . GLU A 1 96 ? 6.786 3.328 -13.047 1.00 0.00 96 GLU A N 15
ATOM 22250 C CA . GLU A 1 96 ? 5.727 2.332 -13.204 1.00 0.00 96 GLU A CA 15
ATOM 22251 C C . GLU A 1 96 ? 4.686 2.415 -12.077 1.00 0.00 96 GLU A C 15
ATOM 22252 O O . GLU A 1 96 ? 3.515 2.127 -12.319 1.00 0.00 96 GLU A O 15
ATOM 22262 N N . LEU A 1 97 ? 5.061 2.879 -10.882 1.00 0.00 97 LEU A N 15
ATOM 22263 C CA . LEU A 1 97 ? 4.113 3.235 -9.814 1.00 0.00 97 LEU A CA 15
ATOM 22264 C C . LEU A 1 97 ? 3.209 4.410 -10.243 1.00 0.00 97 LEU A C 15
ATOM 22265 O O . LEU A 1 97 ? 1.993 4.370 -10.043 1.00 0.00 97 LEU A O 15
ATOM 22280 N N . GLN A 1 98 ? 3.805 5.409 -10.910 1.00 0.00 98 GLN A N 15
ATOM 22281 C CA . GLN A 1 98 ? 3.096 6.480 -11.624 1.00 0.00 98 GLN A CA 15
ATOM 22282 C C . GLN A 1 98 ? 2.123 5.909 -12.658 1.00 0.00 98 GLN A C 15
ATOM 22283 O O . GLN A 1 98 ? 0.960 6.304 -12.663 1.00 0.00 98 GLN A O 15
ATOM 22295 N N . ALA A 1 99 ? 2.551 4.950 -13.481 1.00 0.00 99 ALA A N 15
ATOM 22296 C CA . ALA A 1 99 ? 1.699 4.328 -14.494 1.00 0.00 99 ALA A CA 15
ATOM 22297 C C . ALA A 1 99 ? 0.552 3.501 -13.877 1.00 0.00 99 ALA A C 15
ATOM 22298 O O . ALA A 1 99 ? -0.561 3.522 -14.399 1.00 0.00 99 ALA A O 15
ATOM 22305 N N . LEU A 1 100 ? 0.792 2.799 -12.764 1.00 0.00 100 LEU A N 15
ATOM 22306 C CA . LEU A 1 100 ? -0.197 1.984 -12.054 1.00 0.00 100 LEU A CA 15
ATOM 22307 C C . LEU A 1 100 ? -1.282 2.854 -11.392 1.00 0.00 100 LEU A C 15
ATOM 22308 O O . LEU A 1 100 ? -2.466 2.542 -11.490 1.00 0.00 100 LEU A O 15
ATOM 22323 N N . TYR A 1 101 ? -0.908 3.997 -10.815 1.00 0.00 101 TYR A N 15
ATOM 22324 C CA . TYR A 1 101 ? -1.857 5.013 -10.331 1.00 0.00 101 TYR A CA 15
ATOM 22325 C C . TYR A 1 101 ? -2.624 5.678 -11.483 1.00 0.00 101 TYR A C 15
ATOM 22326 O O . TYR A 1 101 ? -3.847 5.802 -11.441 1.00 0.00 101 TYR A O 15
ATOM 22343 N N . ALA A 1 102 ? -1.904 6.078 -12.528 1.00 0.00 102 ALA A N 15
ATOM 22344 C CA . ALA A 1 102 ? -2.481 6.655 -13.737 1.00 0.00 102 ALA A CA 15
ATOM 22345 C C . ALA A 1 102 ? -3.439 5.688 -14.462 1.00 0.00 102 ALA A C 15
ATOM 22346 O O . ALA A 1 102 ? -4.360 6.134 -15.136 1.00 0.00 102 ALA A O 15
ATOM 22353 N N . SER A 1 103 ? -3.296 4.380 -14.255 1.00 0.00 103 SER A N 15
ATOM 22354 C CA . SER A 1 103 ? -4.224 3.357 -14.777 1.00 0.00 103 SER A CA 15
ATOM 22355 C C . SER A 1 103 ? -5.550 3.288 -13.990 1.00 0.00 103 SER A C 15
ATOM 22356 O O . SER A 1 103 ? -6.507 2.643 -14.421 1.00 0.00 103 SER A O 15
ATOM 22363 N N . ILE A 1 104 ? -5.627 3.962 -12.836 1.00 0.00 104 ILE A N 15
ATOM 22364 C CA . ILE A 1 104 ? -6.856 4.202 -12.060 1.00 0.00 104 ILE A CA 15
ATOM 22365 C C . ILE A 1 104 ? -7.383 5.612 -12.393 1.00 0.00 104 ILE A C 15
ATOM 22366 O O . ILE A 1 104 ? -8.527 5.778 -12.819 1.00 0.00 104 ILE A O 15
ATOM 22381 N N . MET A 1 1 ? 7.185 15.942 4.133 1.00 0.00 1 MET A N 16
ATOM 22382 C CA . MET A 1 1 ? 7.406 15.659 2.703 1.00 0.00 1 MET A CA 16
ATOM 22383 C C . MET A 1 1 ? 7.027 14.223 2.290 1.00 0.00 1 MET A C 16
ATOM 22384 O O . MET A 1 1 ? 7.000 13.905 1.100 1.00 0.00 1 MET A O 16
ATOM 22396 N N . SER A 1 2 ? 6.720 13.366 3.260 1.00 0.00 2 SER A N 16
ATOM 22397 C CA . SER A 1 2 ? 6.370 11.949 3.083 1.00 0.00 2 SER A CA 16
ATOM 22398 C C . SER A 1 2 ? 5.671 11.397 4.339 1.00 0.00 2 SER A C 16
ATOM 22399 O O . SER A 1 2 ? 5.863 11.915 5.445 1.00 0.00 2 SER A O 16
ATOM 22406 N N . ALA A 1 3 ? 4.850 10.355 4.184 1.00 0.00 3 ALA A N 16
ATOM 22407 C CA . ALA A 1 3 ? 3.963 9.827 5.238 1.00 0.00 3 ALA A CA 16
ATOM 22408 C C . ALA A 1 3 ? 4.129 8.315 5.501 1.00 0.00 3 ALA A C 16
ATOM 22409 O O . ALA A 1 3 ? 3.353 7.724 6.253 1.00 0.00 3 ALA A O 16
ATOM 22416 N N . ILE A 1 4 ? 5.130 7.676 4.886 1.00 0.00 4 ILE A N 16
ATOM 22417 C CA . ILE A 1 4 ? 5.272 6.207 4.865 1.00 0.00 4 ILE A CA 16
ATOM 22418 C C . ILE A 1 4 ? 5.622 5.657 6.258 1.00 0.00 4 ILE A C 16
ATOM 22419 O O . ILE A 1 4 ? 6.781 5.703 6.670 1.00 0.00 4 ILE A O 16
ATOM 22434 N N . ARG A 1 5 ? 4.615 5.096 6.942 1.00 0.00 5 ARG A N 16
ATOM 22435 C CA . ARG A 1 5 ? 4.661 4.299 8.180 1.00 0.00 5 ARG A CA 16
ATOM 22436 C C . ARG A 1 5 ? 3.254 3.792 8.535 1.00 0.00 5 ARG A C 16
ATOM 22437 O O . ARG A 1 5 ? 2.284 4.274 7.962 1.00 0.00 5 ARG A O 16
ATOM 22455 N N . ASP A 1 6 ? 3.148 2.789 9.404 1.00 0.00 6 ASP A N 16
ATOM 22456 C CA . ASP A 1 6 ? 1.927 2.004 9.644 1.00 0.00 6 ASP A CA 16
ATOM 22457 C C . ASP A 1 6 ? 0.723 2.825 10.164 1.00 0.00 6 ASP A C 16
ATOM 22458 O O . ASP A 1 6 ? 0.879 3.747 10.967 1.00 0.00 6 ASP A O 16
ATOM 22466 N N . ILE A 1 7 ? -0.480 2.458 9.705 1.00 0.00 7 ILE A N 16
ATOM 22467 C CA . ILE A 1 7 ? -1.753 3.148 10.017 1.00 0.00 7 ILE A CA 16
ATOM 22468 C C . ILE A 1 7 ? -2.907 2.201 10.363 1.00 0.00 7 ILE A C 16
ATOM 22469 O O . ILE A 1 7 ? -4.050 2.505 10.049 1.00 0.00 7 ILE A O 16
ATOM 22484 N N . THR A 1 8 ? -2.658 1.050 10.990 1.00 0.00 8 THR A N 16
ATOM 22485 C CA . THR A 1 8 ? -3.675 -0.003 11.231 1.00 0.00 8 THR A CA 16
ATOM 22486 C C . THR A 1 8 ? -5.008 0.518 11.804 1.00 0.00 8 THR A C 16
ATOM 22487 O O . THR A 1 8 ? -6.072 0.039 11.409 1.00 0.00 8 THR A O 16
ATOM 22498 N N . THR A 1 9 ? -4.955 1.540 12.673 1.00 0.00 9 THR A N 16
ATOM 22499 C CA . THR A 1 9 ? -6.127 2.180 13.296 1.00 0.00 9 THR A CA 16
ATOM 22500 C C . THR A 1 9 ? -6.853 3.173 12.371 1.00 0.00 9 THR A C 16
ATOM 22501 O O . THR A 1 9 ? -8.027 3.452 12.599 1.00 0.00 9 THR A O 16
ATOM 22512 N N . GLU A 1 10 ? -6.196 3.672 11.317 1.00 0.00 10 GLU A N 16
ATOM 22513 C CA . GLU A 1 10 ? -6.770 4.551 10.284 1.00 0.00 10 GLU A CA 16
ATOM 22514 C C . GLU A 1 10 ? -6.917 3.845 8.909 1.00 0.00 10 GLU A C 16
ATOM 22515 O O . GLU A 1 10 ? -7.151 4.493 7.886 1.00 0.00 10 GLU A O 16
ATOM 22525 N N . ALA A 1 11 ? -6.768 2.512 8.880 1.00 0.00 11 ALA A N 16
ATOM 22526 C CA . ALA A 1 11 ? -6.933 1.640 7.711 1.00 0.00 11 ALA A CA 16
ATOM 22527 C C . ALA A 1 11 ? -7.993 0.532 7.921 1.00 0.00 11 ALA A C 16
ATOM 22528 O O . ALA A 1 11 ? -7.980 -0.494 7.232 1.00 0.00 11 ALA A O 16
ATOM 22535 N N . GLY A 1 12 ? -8.917 0.733 8.868 1.00 0.00 12 GLY A N 16
ATOM 22536 C CA . GLY A 1 12 ? -10.104 -0.107 9.054 1.00 0.00 12 GLY A CA 16
ATOM 22537 C C . GLY A 1 12 ? -11.132 0.148 7.951 1.00 0.00 12 GLY A C 16
ATOM 22538 O O . GLY A 1 12 ? -11.301 1.285 7.502 1.00 0.00 12 GLY A O 16
ATOM 22542 N N . MET A 1 13 ? -11.868 -0.899 7.560 1.00 0.00 13 MET A N 16
ATOM 22543 C CA . MET A 1 13 ? -12.896 -0.848 6.510 1.00 0.00 13 MET A CA 16
ATOM 22544 C C . MET A 1 13 ? -13.917 0.280 6.708 1.00 0.00 13 MET A C 16
ATOM 22545 O O . MET A 1 13 ? -14.380 0.876 5.737 1.00 0.00 13 MET A O 16
ATOM 22557 N N . ALA A 1 14 ? -14.201 0.616 7.968 1.00 0.00 14 ALA A N 16
ATOM 22558 C CA . ALA A 1 14 ? -15.217 1.579 8.393 1.00 0.00 14 ALA A CA 16
ATOM 22559 C C . ALA A 1 14 ? -15.036 3.007 7.852 1.00 0.00 14 ALA A C 16
ATOM 22560 O O . ALA A 1 14 ? -16.018 3.696 7.574 1.00 0.00 14 ALA A O 16
ATOM 22567 N N . HIS A 1 15 ? -13.789 3.469 7.732 1.00 0.00 15 HIS A N 16
ATOM 22568 C CA . HIS A 1 15 ? -13.451 4.734 7.084 1.00 0.00 15 HIS A CA 16
ATOM 22569 C C . HIS A 1 15 ? -12.892 4.510 5.674 1.00 0.00 15 HIS A C 16
ATOM 22570 O O . HIS A 1 15 ? -13.138 5.339 4.804 1.00 0.00 15 HIS A O 16
ATOM 22583 N N . PHE A 1 16 ? -12.237 3.370 5.389 1.00 0.00 16 PHE A N 16
ATOM 22584 C CA . PHE A 1 16 ? -11.761 3.014 4.035 1.00 0.00 16 PHE A CA 16
ATOM 22585 C C . PHE A 1 16 ? -12.901 2.912 3.015 1.00 0.00 16 PHE A C 16
ATOM 22586 O O . PHE A 1 16 ? -12.690 3.172 1.831 1.00 0.00 16 PHE A O 16
ATOM 22602 N N . GLU A 1 17 ? -14.121 2.595 3.465 1.00 0.00 17 GLU A N 16
ATOM 22603 C CA . GLU A 1 17 ? -15.347 2.582 2.659 1.00 0.00 17 GLU A CA 16
ATOM 22604 C C . GLU A 1 17 ? -15.859 3.994 2.304 1.00 0.00 17 GLU A C 16
ATOM 22605 O O . GLU A 1 17 ? -16.782 4.141 1.501 1.00 0.00 17 GLU A O 16
ATOM 22615 N N . GLY A 1 18 ? -15.281 5.033 2.927 1.00 0.00 18 GLY A N 16
ATOM 22616 C CA . GLY A 1 18 ? -15.647 6.448 2.782 1.00 0.00 18 GLY A CA 16
ATOM 22617 C C . GLY A 1 18 ? -14.496 7.344 2.305 1.00 0.00 18 GLY A C 16
ATOM 22618 O O . GLY A 1 18 ? -14.701 8.548 2.145 1.00 0.00 18 GLY A O 16
ATOM 22622 N N . LEU A 1 19 ? -13.301 6.777 2.083 1.00 0.00 19 LEU A N 16
ATOM 22623 C CA . LEU A 1 19 ? -12.160 7.506 1.520 1.00 0.00 19 LEU A CA 16
ATOM 22624 C C . LEU A 1 19 ? -12.350 7.785 0.018 1.00 0.00 19 LEU A C 16
ATOM 22625 O O . LEU A 1 19 ? -13.294 7.314 -0.614 1.00 0.00 19 LEU A O 16
ATOM 22640 N N . SER A 1 20 ? -11.446 8.569 -0.565 1.00 0.00 20 SER A N 16
ATOM 22641 C CA . SER A 1 20 ? -11.453 8.912 -1.999 1.00 0.00 20 SER A CA 16
ATOM 22642 C C . SER A 1 20 ? -10.189 8.388 -2.686 1.00 0.00 20 SER A C 16
ATOM 22643 O O . SER A 1 20 ? -10.249 7.878 -3.807 1.00 0.00 20 SER A O 16
ATOM 22650 N N . ASP A 1 21 ? -9.057 8.470 -1.976 1.00 0.00 21 ASP A N 16
ATOM 22651 C CA . ASP A 1 21 ? -7.719 8.045 -2.367 1.00 0.00 21 ASP A CA 16
ATOM 22652 C C . ASP A 1 21 ? -6.965 7.557 -1.112 1.00 0.00 21 ASP A C 16
ATOM 22653 O O . ASP A 1 21 ? -6.869 8.312 -0.138 1.00 0.00 21 ASP A O 16
ATOM 22661 N N . ALA A 1 22 ? -6.399 6.344 -1.124 1.00 0.00 22 ALA A N 16
ATOM 22662 C CA . ALA A 1 22 ? -5.480 5.848 -0.080 1.00 0.00 22 ALA A CA 16
ATOM 22663 C C . ALA A 1 22 ? -4.602 4.689 -0.599 1.00 0.00 22 ALA A C 16
ATOM 22664 O O . ALA A 1 22 ? -5.063 3.874 -1.393 1.00 0.00 22 ALA A O 16
ATOM 22671 N N . ILE A 1 23 ? -3.349 4.571 -0.152 1.00 0.00 23 ILE A N 16
ATOM 22672 C CA . ILE A 1 23 ? -2.447 3.453 -0.505 1.00 0.00 23 ILE A CA 16
ATOM 22673 C C . ILE A 1 23 ? -1.803 2.868 0.756 1.00 0.00 23 ILE A C 16
ATOM 22674 O O . ILE A 1 23 ? -1.324 3.602 1.621 1.00 0.00 23 ILE A O 16
ATOM 22689 N N . VAL A 1 24 ? -1.767 1.539 0.825 1.00 0.00 24 VAL A N 16
ATOM 22690 C CA . VAL A 1 24 ? -1.138 0.792 1.916 1.00 0.00 24 VAL A CA 16
ATOM 22691 C C . VAL A 1 24 ? -0.258 -0.325 1.359 1.00 0.00 24 VAL A C 16
ATOM 22692 O O . VAL A 1 24 ? -0.717 -1.201 0.626 1.00 0.00 24 VAL A O 16
ATOM 22705 N N . PHE A 1 25 ? 1.027 -0.262 1.713 1.00 0.00 25 PHE A N 16
ATOM 22706 C CA . PHE A 1 25 ? 2.071 -1.244 1.415 1.00 0.00 25 PHE A CA 16
ATOM 22707 C C . PHE A 1 25 ? 2.267 -2.178 2.619 1.00 0.00 25 PHE A C 16
ATOM 22708 O O . PHE A 1 25 ? 2.439 -1.715 3.748 1.00 0.00 25 PHE A O 16
ATOM 22724 N N . PHE A 1 26 ? 2.256 -3.486 2.381 1.00 0.00 26 PHE A N 16
ATOM 22725 C CA . PHE A 1 26 ? 2.413 -4.515 3.407 1.00 0.00 26 PHE A CA 16
ATOM 22726 C C . PHE A 1 26 ? 3.823 -5.131 3.410 1.00 0.00 26 PHE A C 16
ATOM 22727 O O . PHE A 1 26 ? 4.327 -5.533 2.360 1.00 0.00 26 PHE A O 16
ATOM 22743 N N . HIS A 1 27 ? 4.444 -5.210 4.592 1.00 0.00 27 HIS A N 16
ATOM 22744 C CA . HIS A 1 27 ? 5.854 -5.572 4.766 1.00 0.00 27 HIS A CA 16
ATOM 22745 C C . HIS A 1 27 ? 6.128 -6.322 6.098 1.00 0.00 27 HIS A C 16
ATOM 22746 O O . HIS A 1 27 ? 5.326 -6.259 7.036 1.00 0.00 27 HIS A O 16
ATOM 22760 N N . LYS A 1 28 ? 7.297 -6.971 6.214 1.00 0.00 28 LYS A N 16
ATOM 22761 C CA . LYS A 1 28 ? 7.722 -7.816 7.331 1.00 0.00 28 LYS A CA 16
ATOM 22762 C C . LYS A 1 28 ? 9.240 -7.654 7.564 1.00 0.00 28 LYS A C 16
ATOM 22763 O O . LYS A 1 28 ? 10.013 -7.448 6.631 1.00 0.00 28 LYS A O 16
ATOM 22778 N N . ASN A 1 29 ? 9.704 -7.825 8.797 1.00 0.00 29 ASN A N 16
ATOM 22779 C CA . ASN A 1 29 ? 11.123 -7.797 9.194 1.00 0.00 29 ASN A CA 16
ATOM 22780 C C . ASN A 1 29 ? 12.045 -8.743 8.393 1.00 0.00 29 ASN A C 16
ATOM 22781 O O . ASN A 1 29 ? 13.260 -8.546 8.377 1.00 0.00 29 ASN A O 16
ATOM 22791 N N . LEU A 1 30 ? 11.480 -9.766 7.736 1.00 0.00 30 LEU A N 16
ATOM 22792 C CA . LEU A 1 30 ? 12.188 -10.823 7.010 1.00 0.00 30 LEU A CA 16
ATOM 22793 C C . LEU A 1 30 ? 12.166 -10.684 5.476 1.00 0.00 30 LEU A C 16
ATOM 22794 O O . LEU A 1 30 ? 12.666 -11.567 4.775 1.00 0.00 30 LEU A O 16
ATOM 22809 N N . CYS A 1 31 ? 11.629 -9.586 4.940 1.00 0.00 31 CYS A N 16
ATOM 22810 C CA . CYS A 1 31 ? 11.676 -9.271 3.503 1.00 0.00 31 CYS A CA 16
ATOM 22811 C C . CYS A 1 31 ? 12.757 -8.205 3.202 1.00 0.00 31 CYS A C 16
ATOM 22812 O O . CYS A 1 31 ? 12.508 -7.015 3.415 1.00 0.00 31 CYS A O 16
ATOM 22818 N N . PRO A 1 32 ? 13.946 -8.584 2.682 1.00 0.00 32 PRO A N 16
ATOM 22819 C CA . PRO A 1 32 ? 14.967 -7.617 2.260 1.00 0.00 32 PRO A CA 16
ATOM 22820 C C . PRO A 1 32 ? 14.540 -6.823 1.014 1.00 0.00 32 PRO A C 16
ATOM 22821 O O . PRO A 1 32 ? 14.906 -5.662 0.872 1.00 0.00 32 PRO A O 16
ATOM 22829 N N . HIS A 1 33 ? 13.727 -7.415 0.127 1.00 0.00 33 HIS A N 16
ATOM 22830 C CA . HIS A 1 33 ? 13.230 -6.743 -1.082 1.00 0.00 33 HIS A CA 16
ATOM 22831 C C . HIS A 1 33 ? 12.238 -5.598 -0.788 1.00 0.00 33 HIS A C 16
ATOM 22832 O O . HIS A 1 33 ? 12.076 -4.701 -1.616 1.00 0.00 33 HIS A O 16
ATOM 22845 N N . CYS A 1 34 ? 11.613 -5.579 0.397 1.00 0.00 34 CYS A N 16
ATOM 22846 C CA . CYS A 1 34 ? 10.677 -4.534 0.840 1.00 0.00 34 CYS A CA 16
ATOM 22847 C C . CYS A 1 34 ? 11.286 -3.125 0.876 1.00 0.00 34 CYS A C 16
ATOM 22848 O O . CYS A 1 34 ? 10.563 -2.141 0.711 1.00 0.00 34 CYS A O 16
ATOM 22854 N N . LYS A 1 35 ? 12.613 -3.020 1.015 1.00 0.00 35 LYS A N 16
ATOM 22855 C CA . LYS A 1 35 ? 13.361 -1.755 0.916 1.00 0.00 35 LYS A CA 16
ATOM 22856 C C . LYS A 1 35 ? 13.010 -0.969 -0.356 1.00 0.00 35 LYS A C 16
ATOM 22857 O O . LYS A 1 35 ? 12.664 0.210 -0.296 1.00 0.00 35 LYS A O 16
ATOM 22872 N N . ASN A 1 36 ? 13.024 -1.650 -1.506 1.00 0.00 36 ASN A N 16
ATOM 22873 C CA . ASN A 1 36 ? 12.744 -1.067 -2.829 1.00 0.00 36 ASN A CA 16
ATOM 22874 C C . ASN A 1 36 ? 11.370 -0.397 -2.900 1.00 0.00 36 ASN A C 16
ATOM 22875 O O . ASN A 1 36 ? 11.256 0.728 -3.391 1.00 0.00 36 ASN A O 16
ATOM 22885 N N . MET A 1 37 ? 10.348 -1.033 -2.328 1.00 0.00 37 MET A N 16
ATOM 22886 C CA . MET A 1 37 ? 8.996 -0.481 -2.237 1.00 0.00 37 MET A CA 16
ATOM 22887 C C . MET A 1 37 ? 8.976 0.844 -1.456 1.00 0.00 37 MET A C 16
ATOM 22888 O O . MET A 1 37 ? 8.376 1.800 -1.944 1.00 0.00 37 MET A O 16
ATOM 22900 N N . GLU A 1 38 ? 9.707 0.978 -0.346 1.00 0.00 38 GLU A N 16
ATOM 22901 C CA . GLU A 1 38 ? 9.808 2.273 0.360 1.00 0.00 38 GLU A CA 16
ATOM 22902 C C . GLU A 1 38 ? 10.437 3.339 -0.543 1.00 0.00 38 GLU A C 16
ATOM 22903 O O . GLU A 1 38 ? 9.943 4.460 -0.636 1.00 0.00 38 GLU A O 16
ATOM 22913 N N . LYS A 1 39 ? 11.520 2.970 -1.244 1.00 0.00 39 LYS A N 16
ATOM 22914 C CA . LYS A 1 39 ? 12.285 3.886 -2.102 1.00 0.00 39 LYS A CA 16
ATOM 22915 C C . LYS A 1 39 ? 11.409 4.473 -3.221 1.00 0.00 39 LYS A C 16
ATOM 22916 O O . LYS A 1 39 ? 11.453 5.674 -3.487 1.00 0.00 39 LYS A O 16
ATOM 22931 N N . VAL A 1 40 ? 10.605 3.628 -3.864 1.00 0.00 40 VAL A N 16
ATOM 22932 C CA . VAL A 1 40 ? 9.761 4.028 -4.998 1.00 0.00 40 VAL A CA 16
ATOM 22933 C C . VAL A 1 40 ? 8.447 4.682 -4.583 1.00 0.00 40 VAL A C 16
ATOM 22934 O O . VAL A 1 40 ? 7.978 5.589 -5.264 1.00 0.00 40 VAL A O 16
ATOM 22947 N N . LEU A 1 41 ? 7.857 4.256 -3.462 1.00 0.00 41 LEU A N 16
ATOM 22948 C CA . LEU A 1 41 ? 6.658 4.871 -2.890 1.00 0.00 41 LEU A CA 16
ATOM 22949 C C . LEU A 1 41 ? 6.936 6.284 -2.354 1.00 0.00 41 LEU A C 16
ATOM 22950 O O . LEU A 1 41 ? 6.054 7.134 -2.419 1.00 0.00 41 LEU A O 16
ATOM 22965 N N . ASP A 1 42 ? 8.158 6.563 -1.886 1.00 0.00 42 ASP A N 16
ATOM 22966 C CA . ASP A 1 42 ? 8.581 7.904 -1.442 1.00 0.00 42 ASP A CA 16
ATOM 22967 C C . ASP A 1 42 ? 8.569 8.897 -2.607 1.00 0.00 42 ASP A C 16
ATOM 22968 O O . ASP A 1 42 ? 7.937 9.955 -2.554 1.00 0.00 42 ASP A O 16
ATOM 22976 N N . LYS A 1 43 ? 9.244 8.516 -3.698 1.00 0.00 43 LYS A N 16
ATOM 22977 C CA . LYS A 1 43 ? 9.331 9.310 -4.929 1.00 0.00 43 LYS A CA 16
ATOM 22978 C C . LYS A 1 43 ? 7.995 9.385 -5.686 1.00 0.00 43 LYS A C 16
ATOM 22979 O O . LYS A 1 43 ? 7.728 10.362 -6.381 1.00 0.00 43 LYS A O 16
ATOM 22994 N N . PHE A 1 44 ? 7.120 8.391 -5.502 1.00 0.00 44 PHE A N 16
ATOM 22995 C CA . PHE A 1 44 ? 5.731 8.428 -5.956 1.00 0.00 44 PHE A CA 16
ATOM 22996 C C . PHE A 1 44 ? 4.917 9.451 -5.141 1.00 0.00 44 PHE A C 16
ATOM 22997 O O . PHE A 1 44 ? 4.297 10.337 -5.727 1.00 0.00 44 PHE A O 16
ATOM 23013 N N . GLY A 1 45 ? 4.952 9.386 -3.805 1.00 0.00 45 GLY A N 16
ATOM 23014 C CA . GLY A 1 45 ? 4.192 10.262 -2.901 1.00 0.00 45 GLY A CA 16
ATOM 23015 C C . GLY A 1 45 ? 4.577 11.733 -3.049 1.00 0.00 45 GLY A C 16
ATOM 23016 O O . GLY A 1 45 ? 3.711 12.605 -3.066 1.00 0.00 45 GLY A O 16
ATOM 23020 N N . ALA A 1 46 ? 5.869 12.001 -3.269 1.00 0.00 46 ALA A N 16
ATOM 23021 C CA . ALA A 1 46 ? 6.409 13.325 -3.586 1.00 0.00 46 ALA A CA 16
ATOM 23022 C C . ALA A 1 46 ? 5.868 13.919 -4.906 1.00 0.00 46 ALA A C 16
ATOM 23023 O O . ALA A 1 46 ? 5.906 15.139 -5.095 1.00 0.00 46 ALA A O 16
ATOM 23030 N N . ARG A 1 47 ? 5.412 13.074 -5.842 1.00 0.00 47 ARG A N 16
ATOM 23031 C CA . ARG A 1 47 ? 4.796 13.451 -7.128 1.00 0.00 47 ARG A CA 16
ATOM 23032 C C . ARG A 1 47 ? 3.256 13.349 -7.113 1.00 0.00 47 ARG A C 16
ATOM 23033 O O . ARG A 1 47 ? 2.594 13.934 -7.976 1.00 0.00 47 ARG A O 16
ATOM 23051 N N . ALA A 1 48 ? 2.670 12.649 -6.131 1.00 0.00 48 ALA A N 16
ATOM 23052 C CA . ALA A 1 48 ? 1.239 12.365 -5.995 1.00 0.00 48 ALA A CA 16
ATOM 23053 C C . ALA A 1 48 ? 0.692 12.871 -4.634 1.00 0.00 48 ALA A C 16
ATOM 23054 O O . ALA A 1 48 ? 0.359 12.070 -3.760 1.00 0.00 48 ALA A O 16
ATOM 23061 N N . PRO A 1 49 ? 0.562 14.199 -4.443 1.00 0.00 49 PRO A N 16
ATOM 23062 C CA . PRO A 1 49 ? 0.282 14.811 -3.144 1.00 0.00 49 PRO A CA 16
ATOM 23063 C C . PRO A 1 49 ? -1.111 14.498 -2.598 1.00 0.00 49 PRO A C 16
ATOM 23064 O O . PRO A 1 49 ? -1.297 14.434 -1.383 1.00 0.00 49 PRO A O 16
ATOM 23072 N N . GLN A 1 50 ? -2.098 14.298 -3.480 1.00 0.00 50 GLN A N 16
ATOM 23073 C CA . GLN A 1 50 ? -3.484 14.034 -3.073 1.00 0.00 50 GLN A CA 16
ATOM 23074 C C . GLN A 1 50 ? -3.710 12.643 -2.458 1.00 0.00 50 GLN A C 16
ATOM 23075 O O . GLN A 1 50 ? -4.712 12.443 -1.774 1.00 0.00 50 GLN A O 16
ATOM 23087 N N . VAL A 1 51 ? -2.794 11.696 -2.691 1.00 0.00 51 VAL A N 16
ATOM 23088 C CA . VAL A 1 51 ? -2.841 10.338 -2.134 1.00 0.00 51 VAL A CA 16
ATOM 23089 C C . VAL A 1 51 ? -1.808 10.169 -1.013 1.00 0.00 51 VAL A C 16
ATOM 23090 O O . VAL A 1 51 ? -0.679 10.647 -1.118 1.00 0.00 51 VAL A O 16
ATOM 23103 N N . ALA A 1 52 ? -2.199 9.486 0.063 1.00 0.00 52 ALA A N 16
ATOM 23104 C CA . ALA A 1 52 ? -1.345 9.150 1.192 1.00 0.00 52 ALA A CA 16
ATOM 23105 C C . ALA A 1 52 ? -0.897 7.687 1.092 1.00 0.00 52 ALA A C 16
ATOM 23106 O O . ALA A 1 52 ? -1.707 6.807 0.780 1.00 0.00 52 ALA A O 16
ATOM 23113 N N . ILE A 1 53 ? 0.389 7.434 1.358 1.00 0.00 53 ILE A N 16
ATOM 23114 C CA . ILE A 1 53 ? 0.988 6.092 1.346 1.00 0.00 53 ILE A CA 16
ATOM 23115 C C . ILE A 1 53 ? 1.548 5.751 2.730 1.00 0.00 53 ILE A C 16
ATOM 23116 O O . ILE A 1 53 ? 2.313 6.532 3.301 1.00 0.00 53 ILE A O 16
ATOM 23131 N N . SER A 1 54 ? 1.227 4.565 3.230 1.00 0.00 54 SER A N 16
ATOM 23132 C CA . SER A 1 54 ? 1.646 4.066 4.542 1.00 0.00 54 SER A CA 16
ATOM 23133 C C . SER A 1 54 ? 2.153 2.618 4.476 1.00 0.00 54 SER A C 16
ATOM 23134 O O . SER A 1 54 ? 1.675 1.822 3.668 1.00 0.00 54 SER A O 16
ATOM 23141 N N . SER A 1 55 ? 3.125 2.235 5.313 1.00 0.00 55 SER A N 16
ATOM 23142 C CA . SER A 1 55 ? 3.716 0.894 5.304 1.00 0.00 55 SER A CA 16
ATOM 23143 C C . SER A 1 55 ? 3.308 0.063 6.540 1.00 0.00 55 SER A C 16
ATOM 23144 O O . SER A 1 55 ? 3.846 0.252 7.633 1.00 0.00 55 SER A O 16
ATOM 23151 N N . VAL A 1 56 ? 2.411 -0.904 6.365 1.00 0.00 56 VAL A N 16
ATOM 23152 C CA . VAL A 1 56 ? 1.791 -1.727 7.429 1.00 0.00 56 VAL A CA 16
ATOM 23153 C C . VAL A 1 56 ? 2.571 -3.028 7.652 1.00 0.00 56 VAL A C 16
ATOM 23154 O O . VAL A 1 56 ? 2.862 -3.762 6.706 1.00 0.00 56 VAL A O 16
ATOM 23167 N N . ASP A 1 57 ? 2.879 -3.322 8.923 1.00 0.00 57 ASP A N 16
ATOM 23168 C CA . ASP A 1 57 ? 3.553 -4.545 9.364 1.00 0.00 57 ASP A CA 16
ATOM 23169 C C . ASP A 1 57 ? 2.625 -5.766 9.234 1.00 0.00 57 ASP A C 16
ATOM 23170 O O . ASP A 1 57 ? 1.873 -6.104 10.145 1.00 0.00 57 ASP A O 16
ATOM 23178 N N . SER A 1 58 ? 2.676 -6.456 8.095 1.00 0.00 58 SER A N 16
ATOM 23179 C CA . SER A 1 58 ? 1.827 -7.629 7.802 1.00 0.00 58 SER A CA 16
ATOM 23180 C C . SER A 1 58 ? 2.035 -8.791 8.791 1.00 0.00 58 SER A C 16
ATOM 23181 O O . SER A 1 58 ? 1.105 -9.554 9.057 1.00 0.00 58 SER A O 16
ATOM 23188 N N . GLU A 1 59 ? 3.221 -8.873 9.408 1.00 0.00 59 GLU A N 16
ATOM 23189 C CA . GLU A 1 59 ? 3.520 -9.806 10.502 1.00 0.00 59 GLU A CA 16
ATOM 23190 C C . GLU A 1 59 ? 2.683 -9.579 11.774 1.00 0.00 59 GLU A C 16
ATOM 23191 O O . GLU A 1 59 ? 2.427 -10.533 12.513 1.00 0.00 59 GLU A O 16
ATOM 23201 N N . ALA A 1 60 ? 2.226 -8.347 12.037 1.00 0.00 60 ALA A N 16
ATOM 23202 C CA . ALA A 1 60 ? 1.366 -8.000 13.163 1.00 0.00 60 ALA A CA 16
ATOM 23203 C C . ALA A 1 60 ? -0.103 -7.879 12.727 1.00 0.00 60 ALA A C 16
ATOM 23204 O O . ALA A 1 60 ? -0.996 -7.964 13.566 1.00 0.00 60 ALA A O 16
ATOM 23211 N N . ARG A 1 61 ? -0.361 -7.661 11.427 1.00 0.00 61 ARG A N 16
ATOM 23212 C CA . ARG A 1 61 ? -1.669 -7.635 10.772 1.00 0.00 61 ARG A CA 16
ATOM 23213 C C . ARG A 1 61 ? -1.868 -8.835 9.790 1.00 0.00 61 ARG A C 16
ATOM 23214 O O . ARG A 1 61 ? -2.196 -8.601 8.619 1.00 0.00 61 ARG A O 16
ATOM 23232 N N . PRO A 1 62 ? -1.691 -10.107 10.213 1.00 0.00 62 PRO A N 16
ATOM 23233 C CA . PRO A 1 62 ? -1.782 -11.248 9.301 1.00 0.00 62 PRO A CA 16
ATOM 23234 C C . PRO A 1 62 ? -3.208 -11.483 8.780 1.00 0.00 62 PRO A C 16
ATOM 23235 O O . PRO A 1 62 ? -3.384 -11.968 7.667 1.00 0.00 62 PRO A O 16
ATOM 23243 N N . GLU A 1 63 ? -4.225 -11.115 9.564 1.00 0.00 63 GLU A N 16
ATOM 23244 C CA . GLU A 1 63 ? -5.636 -11.214 9.175 1.00 0.00 63 GLU A CA 16
ATOM 23245 C C . GLU A 1 63 ? -6.028 -10.165 8.123 1.00 0.00 63 GLU A C 16
ATOM 23246 O O . GLU A 1 63 ? -6.843 -10.447 7.243 1.00 0.00 63 GLU A O 16
ATOM 23256 N N . LEU A 1 64 ? -5.410 -8.980 8.184 1.00 0.00 64 LEU A N 16
ATOM 23257 C CA . LEU A 1 64 ? -5.654 -7.893 7.235 1.00 0.00 64 LEU A CA 16
ATOM 23258 C C . LEU A 1 64 ? -5.111 -8.248 5.851 1.00 0.00 64 LEU A C 16
ATOM 23259 O O . LEU A 1 64 ? -5.851 -8.160 4.877 1.00 0.00 64 LEU A O 16
ATOM 23274 N N . MET A 1 65 ? -3.863 -8.715 5.739 1.00 0.00 65 MET A N 16
ATOM 23275 C CA . MET A 1 65 ? -3.353 -9.185 4.435 1.00 0.00 65 MET A CA 16
ATOM 23276 C C . MET A 1 65 ? -4.193 -10.336 3.858 1.00 0.00 65 MET A C 16
ATOM 23277 O O . MET A 1 65 ? -4.490 -10.356 2.663 1.00 0.00 65 MET A O 16
ATOM 23289 N N . LYS A 1 66 ? -4.659 -11.249 4.718 1.00 0.00 66 LYS A N 16
ATOM 23290 C CA . LYS A 1 66 ? -5.502 -12.384 4.335 1.00 0.00 66 LYS A CA 16
ATOM 23291 C C . LYS A 1 66 ? -6.849 -11.929 3.751 1.00 0.00 66 LYS A C 16
ATOM 23292 O O . LYS A 1 66 ? -7.223 -12.360 2.660 1.00 0.00 66 LYS A O 16
ATOM 23307 N N . GLU A 1 67 ? -7.570 -11.044 4.446 1.00 0.00 67 GLU A N 16
ATOM 23308 C CA . GLU A 1 67 ? -8.862 -10.523 3.966 1.00 0.00 67 GLU A CA 16
ATOM 23309 C C . GLU A 1 67 ? -8.749 -9.630 2.724 1.00 0.00 67 GLU A C 16
ATOM 23310 O O . GLU A 1 67 ? -9.626 -9.631 1.860 1.00 0.00 67 GLU A O 16
ATOM 23320 N N . LEU A 1 68 ? -7.631 -8.914 2.609 1.00 0.00 68 LEU A N 16
ATOM 23321 C CA . LEU A 1 68 ? -7.223 -8.209 1.378 1.00 0.00 68 LEU A CA 16
ATOM 23322 C C . LEU A 1 68 ? -6.900 -9.166 0.209 1.00 0.00 68 LEU A C 16
ATOM 23323 O O . LEU A 1 68 ? -6.746 -8.714 -0.924 1.00 0.00 68 LEU A O 16
ATOM 23338 N N . GLY A 1 69 ? -6.839 -10.477 0.469 1.00 0.00 69 GLY A N 16
ATOM 23339 C CA . GLY A 1 69 ? -6.787 -11.531 -0.551 1.00 0.00 69 GLY A CA 16
ATOM 23340 C C . GLY A 1 69 ? -5.385 -12.037 -0.876 1.00 0.00 69 GLY A C 16
ATOM 23341 O O . GLY A 1 69 ? -5.193 -12.579 -1.965 1.00 0.00 69 GLY A O 16
ATOM 23345 N N . PHE A 1 70 ? -4.412 -11.873 0.033 1.00 0.00 70 PHE A N 16
ATOM 23346 C CA . PHE A 1 70 ? -3.017 -12.240 -0.223 1.00 0.00 70 PHE A CA 16
ATOM 23347 C C . PHE A 1 70 ? -2.264 -12.816 0.998 1.00 0.00 70 PHE A C 16
ATOM 23348 O O . PHE A 1 70 ? -2.694 -12.693 2.143 1.00 0.00 70 PHE A O 16
ATOM 23364 N N . GLU A 1 71 ? -1.155 -13.508 0.715 1.00 0.00 71 GLU A N 16
ATOM 23365 C CA . GLU A 1 71 ? -0.487 -14.462 1.622 1.00 0.00 71 GLU A CA 16
ATOM 23366 C C . GLU A 1 71 ? 0.901 -14.887 1.080 1.00 0.00 71 GLU A C 16
ATOM 23367 O O . GLU A 1 71 ? 1.286 -16.060 1.142 1.00 0.00 71 GLU A O 16
ATOM 23377 N N . ARG A 1 72 ? 1.618 -13.945 0.463 1.00 0.00 72 ARG A N 16
ATOM 23378 C CA . ARG A 1 72 ? 2.667 -14.198 -0.537 1.00 0.00 72 ARG A CA 16
ATOM 23379 C C . ARG A 1 72 ? 3.819 -13.173 -0.453 1.00 0.00 72 ARG A C 16
ATOM 23380 O O . ARG A 1 72 ? 4.066 -12.607 0.614 1.00 0.00 72 ARG A O 16
ATOM 23398 N N . VAL A 1 73 ? 4.519 -12.929 -1.567 1.00 0.00 73 VAL A N 16
ATOM 23399 C CA . VAL A 1 73 ? 5.517 -11.841 -1.719 1.00 0.00 73 VAL A CA 16
ATOM 23400 C C . VAL A 1 73 ? 4.913 -10.462 -1.348 1.00 0.00 73 VAL A C 16
ATOM 23401 O O . VAL A 1 73 ? 3.694 -10.297 -1.436 1.00 0.00 73 VAL A O 16
ATOM 23414 N N . PRO A 1 74 ? 5.727 -9.468 -0.915 1.00 0.00 74 PRO A N 16
ATOM 23415 C CA . PRO A 1 74 ? 5.244 -8.157 -0.472 1.00 0.00 74 PRO A CA 16
ATOM 23416 C C . PRO A 1 74 ? 4.395 -7.438 -1.530 1.00 0.00 74 PRO A C 16
ATOM 23417 O O . PRO A 1 74 ? 4.628 -7.567 -2.736 1.00 0.00 74 PRO A O 16
ATOM 23425 N N . THR A 1 75 ? 3.380 -6.704 -1.055 1.00 0.00 75 THR A N 16
ATOM 23426 C CA . THR A 1 75 ? 2.204 -6.317 -1.841 1.00 0.00 75 THR A CA 16
ATOM 23427 C C . THR A 1 75 ? 1.766 -4.887 -1.515 1.00 0.00 75 THR A C 16
ATOM 23428 O O . THR A 1 75 ? 1.737 -4.473 -0.359 1.00 0.00 75 THR A O 16
ATOM 23439 N N . LEU A 1 76 ? 1.388 -4.155 -2.561 1.00 0.00 76 LEU A N 16
ATOM 23440 C CA . LEU A 1 76 ? 0.762 -2.835 -2.526 1.00 0.00 76 LEU A CA 16
ATOM 23441 C C . LEU A 1 76 ? -0.756 -2.993 -2.677 1.00 0.00 76 LEU A C 16
ATOM 23442 O O . LEU A 1 76 ? -1.198 -3.724 -3.561 1.00 0.00 76 LEU A O 16
ATOM 23457 N N . VAL A 1 77 ? -1.555 -2.295 -1.872 1.00 0.00 77 VAL A N 16
ATOM 23458 C CA . VAL A 1 77 ? -3.019 -2.225 -2.018 1.00 0.00 77 VAL A CA 16
ATOM 23459 C C . VAL A 1 77 ? -3.470 -0.764 -2.124 1.00 0.00 77 VAL A C 16
ATOM 23460 O O . VAL A 1 77 ? -3.027 0.093 -1.356 1.00 0.00 77 VAL A O 16
ATOM 23473 N N . PHE A 1 78 ? -4.333 -0.503 -3.108 1.00 0.00 78 PHE A N 16
ATOM 23474 C CA . PHE A 1 78 ? -4.803 0.823 -3.515 1.00 0.00 78 PHE A CA 16
ATOM 23475 C C . PHE A 1 78 ? -6.308 0.952 -3.275 1.00 0.00 78 PHE A C 16
ATOM 23476 O O . PHE A 1 78 ? -7.101 0.146 -3.754 1.00 0.00 78 PHE A O 16
ATOM 23492 N N . ILE A 1 79 ? -6.716 1.999 -2.566 1.00 0.00 79 ILE A N 16
ATOM 23493 C CA . ILE A 1 79 ? -8.108 2.413 -2.333 1.00 0.00 79 ILE A CA 16
ATOM 23494 C C . ILE A 1 79 ? -8.418 3.616 -3.228 1.00 0.00 79 ILE A C 16
ATOM 23495 O O . ILE A 1 79 ? -7.652 4.586 -3.274 1.00 0.00 79 ILE A O 16
ATOM 23510 N N . ARG A 1 80 ? -9.574 3.555 -3.892 1.00 0.00 80 ARG A N 16
ATOM 23511 C CA . ARG A 1 80 ? -10.134 4.647 -4.700 1.00 0.00 80 ARG A CA 16
ATOM 23512 C C . ARG A 1 80 ? -11.663 4.622 -4.624 1.00 0.00 80 ARG A C 16
ATOM 23513 O O . ARG A 1 80 ? -12.273 3.574 -4.827 1.00 0.00 80 ARG A O 16
ATOM 23531 N N . ASP A 1 81 ? -12.271 5.770 -4.331 1.00 0.00 81 ASP A N 16
ATOM 23532 C CA . ASP A 1 81 ? -13.729 6.008 -4.368 1.00 0.00 81 ASP A CA 16
ATOM 23533 C C . ASP A 1 81 ? -14.498 5.246 -3.269 1.00 0.00 81 ASP A C 16
ATOM 23534 O O . ASP A 1 81 ? -15.694 4.969 -3.406 1.00 0.00 81 ASP A O 16
ATOM 23542 N N . GLY A 1 82 ? -13.795 4.868 -2.193 1.00 0.00 82 GLY A N 16
ATOM 23543 C CA . GLY A 1 82 ? -14.346 4.093 -1.076 1.00 0.00 82 GLY A CA 16
ATOM 23544 C C . GLY A 1 82 ? -14.347 2.579 -1.311 1.00 0.00 82 GLY A C 16
ATOM 23545 O O . GLY A 1 82 ? -15.098 1.858 -0.651 1.00 0.00 82 GLY A O 16
ATOM 23549 N N . LYS A 1 83 ? -13.514 2.082 -2.233 1.00 0.00 83 LYS A N 16
ATOM 23550 C CA . LYS A 1 83 ? -13.298 0.641 -2.464 1.00 0.00 83 LYS A CA 16
ATOM 23551 C C . LYS A 1 83 ? -11.826 0.314 -2.787 1.00 0.00 83 LYS A C 16
ATOM 23552 O O . LYS A 1 83 ? -11.062 1.214 -3.136 1.00 0.00 83 LYS A O 16
ATOM 23567 N N . VAL A 1 84 ? -11.414 -0.960 -2.703 1.00 0.00 84 VAL A N 16
ATOM 23568 C CA . VAL A 1 84 ? -10.100 -1.402 -3.202 1.00 0.00 84 VAL A CA 16
ATOM 23569 C C . VAL A 1 84 ? -10.144 -1.415 -4.729 1.00 0.00 84 VAL A C 16
ATOM 23570 O O . VAL A 1 84 ? -10.906 -2.168 -5.336 1.00 0.00 84 VAL A O 16
ATOM 23583 N N . ALA A 1 85 ? -9.334 -0.553 -5.339 1.00 0.00 85 ALA A N 16
ATOM 23584 C CA . ALA A 1 85 ? -9.213 -0.405 -6.785 1.00 0.00 85 ALA A CA 16
ATOM 23585 C C . ALA A 1 85 ? -8.140 -1.333 -7.388 1.00 0.00 85 ALA A C 16
ATOM 23586 O O . ALA A 1 85 ? -8.255 -1.717 -8.554 1.00 0.00 85 ALA A O 16
ATOM 23593 N N . LYS A 1 86 ? -7.131 -1.746 -6.601 1.00 0.00 86 LYS A N 16
ATOM 23594 C CA . LYS A 1 86 ? -6.057 -2.647 -7.044 1.00 0.00 86 LYS A CA 16
ATOM 23595 C C . LYS A 1 86 ? -5.336 -3.347 -5.880 1.00 0.00 86 LYS A C 16
ATOM 23596 O O . LYS A 1 86 ? -5.132 -2.755 -4.822 1.00 0.00 86 LYS A O 16
ATOM 23611 N N . VAL A 1 87 ? -4.902 -4.587 -6.116 1.00 0.00 87 VAL A N 16
ATOM 23612 C CA . VAL A 1 87 ? -3.874 -5.302 -5.336 1.00 0.00 87 VAL A CA 16
ATOM 23613 C C . VAL A 1 87 ? -2.735 -5.637 -6.310 1.00 0.00 87 VAL A C 16
ATOM 23614 O O . VAL A 1 87 ? -2.965 -6.327 -7.301 1.00 0.00 87 VAL A O 16
ATOM 23627 N N . PHE A 1 88 ? -1.530 -5.123 -6.057 1.00 0.00 88 PHE A N 16
ATOM 23628 C CA . PHE A 1 88 ? -0.332 -5.366 -6.864 1.00 0.00 88 PHE A CA 16
ATOM 23629 C C . PHE A 1 88 ? 0.742 -6.051 -6.018 1.00 0.00 88 PHE A C 16
ATOM 23630 O O . PHE A 1 88 ? 1.279 -5.470 -5.079 1.00 0.00 88 PHE A O 16
ATOM 23646 N N . SER A 1 89 ? 1.070 -7.296 -6.356 1.00 0.00 89 SER A N 16
ATOM 23647 C CA . SER A 1 89 ? 2.028 -8.124 -5.616 1.00 0.00 89 SER A CA 16
ATOM 23648 C C . SER A 1 89 ? 3.351 -8.241 -6.389 1.00 0.00 89 SER A C 16
ATOM 23649 O O . SER A 1 89 ? 3.348 -8.661 -7.553 1.00 0.00 89 SER A O 16
ATOM 23656 N N . GLY A 1 90 ? 4.478 -7.854 -5.772 1.00 0.00 90 GLY A N 16
ATOM 23657 C CA . GLY A 1 90 ? 5.818 -7.867 -6.377 1.00 0.00 90 GLY A CA 16
ATOM 23658 C C . GLY A 1 90 ? 6.541 -6.522 -6.346 1.00 0.00 90 GLY A C 16
ATOM 23659 O O . GLY A 1 90 ? 6.128 -5.585 -5.663 1.00 0.00 90 GLY A O 16
ATOM 23663 N N . ILE A 1 91 ? 7.660 -6.451 -7.072 1.00 0.00 91 ILE A N 16
ATOM 23664 C CA . ILE A 1 91 ? 8.616 -5.324 -7.061 1.00 0.00 91 ILE A CA 16
ATOM 23665 C C . ILE A 1 91 ? 8.343 -4.365 -8.232 1.00 0.00 91 ILE A C 16
ATOM 23666 O O . ILE A 1 91 ? 7.972 -4.805 -9.325 1.00 0.00 91 ILE A O 16
ATOM 23681 N N . MET A 1 92 ? 8.568 -3.065 -8.013 1.00 0.00 92 MET A N 16
ATOM 23682 C CA . MET A 1 92 ? 8.384 -1.992 -9.005 1.00 0.00 92 MET A CA 16
ATOM 23683 C C . MET A 1 92 ? 9.461 -0.914 -8.941 1.00 0.00 92 MET A C 16
ATOM 23684 O O . MET A 1 92 ? 10.192 -0.779 -7.959 1.00 0.00 92 MET A O 16
ATOM 23696 N N . ASN A 1 93 ? 9.508 -0.135 -10.019 1.00 0.00 93 ASN A N 16
ATOM 23697 C CA . ASN A 1 93 ? 10.298 1.081 -10.225 1.00 0.00 93 ASN A CA 16
ATOM 23698 C C . ASN A 1 93 ? 9.351 2.314 -10.244 1.00 0.00 93 ASN A C 16
ATOM 23699 O O . ASN A 1 93 ? 8.167 2.160 -10.572 1.00 0.00 93 ASN A O 16
ATOM 23709 N N . PRO A 1 94 ? 9.812 3.531 -9.881 1.00 0.00 94 PRO A N 16
ATOM 23710 C CA . PRO A 1 94 ? 8.917 4.633 -9.521 1.00 0.00 94 PRO A CA 16
ATOM 23711 C C . PRO A 1 94 ? 8.103 5.138 -10.709 1.00 0.00 94 PRO A C 16
ATOM 23712 O O . PRO A 1 94 ? 6.906 5.388 -10.568 1.00 0.00 94 PRO A O 16
ATOM 23720 N N . ARG A 1 95 ? 8.730 5.232 -11.886 1.00 0.00 95 ARG A N 16
ATOM 23721 C CA . ARG A 1 95 ? 8.104 5.686 -13.136 1.00 0.00 95 ARG A CA 16
ATOM 23722 C C . ARG A 1 95 ? 6.876 4.839 -13.519 1.00 0.00 95 ARG A C 16
ATOM 23723 O O . ARG A 1 95 ? 5.906 5.352 -14.073 1.00 0.00 95 ARG A O 16
ATOM 23741 N N . GLU A 1 96 ? 6.903 3.547 -13.183 1.00 0.00 96 GLU A N 16
ATOM 23742 C CA . GLU A 1 96 ? 5.796 2.610 -13.388 1.00 0.00 96 GLU A CA 16
ATOM 23743 C C . GLU A 1 96 ? 4.799 2.608 -12.214 1.00 0.00 96 GLU A C 16
ATOM 23744 O O . GLU A 1 96 ? 3.615 2.373 -12.436 1.00 0.00 96 GLU A O 16
ATOM 23754 N N . LEU A 1 97 ? 5.222 2.950 -10.990 1.00 0.00 97 LEU A N 16
ATOM 23755 C CA . LEU A 1 97 ? 4.317 3.227 -9.858 1.00 0.00 97 LEU A CA 16
ATOM 23756 C C . LEU A 1 97 ? 3.368 4.402 -10.178 1.00 0.00 97 LEU A C 16
ATOM 23757 O O . LEU A 1 97 ? 2.165 4.322 -9.930 1.00 0.00 97 LEU A O 16
ATOM 23772 N N . GLN A 1 98 ? 3.916 5.457 -10.788 1.00 0.00 98 GLN A N 16
ATOM 23773 C CA . GLN A 1 98 ? 3.159 6.599 -11.324 1.00 0.00 98 GLN A CA 16
ATOM 23774 C C . GLN A 1 98 ? 2.117 6.153 -12.367 1.00 0.00 98 GLN A C 16
ATOM 23775 O O . GLN A 1 98 ? 0.970 6.604 -12.309 1.00 0.00 98 GLN A O 16
ATOM 23787 N N . ALA A 1 99 ? 2.482 5.256 -13.285 1.00 0.00 99 ALA A N 16
ATOM 23788 C CA . ALA A 1 99 ? 1.579 4.723 -14.306 1.00 0.00 99 ALA A CA 16
ATOM 23789 C C . ALA A 1 99 ? 0.497 3.793 -13.717 1.00 0.00 99 ALA A C 16
ATOM 23790 O O . ALA A 1 99 ? -0.678 3.944 -14.052 1.00 0.00 99 ALA A O 16
ATOM 23797 N N . LEU A 1 100 ? 0.868 2.866 -12.829 1.00 0.00 100 LEU A N 16
ATOM 23798 C CA . LEU A 1 100 ? -0.024 1.944 -12.114 1.00 0.00 100 LEU A CA 16
ATOM 23799 C C . LEU A 1 100 ? -1.117 2.703 -11.361 1.00 0.00 100 LEU A C 16
ATOM 23800 O O . LEU A 1 100 ? -2.283 2.318 -11.389 1.00 0.00 100 LEU A O 16
ATOM 23815 N N . TYR A 1 101 ? -0.765 3.824 -10.739 1.00 0.00 101 TYR A N 16
ATOM 23816 C CA . TYR A 1 101 ? -1.705 4.734 -10.099 1.00 0.00 101 TYR A CA 16
ATOM 23817 C C . TYR A 1 101 ? -2.550 5.535 -11.088 1.00 0.00 101 TYR A C 16
ATOM 23818 O O . TYR A 1 101 ? -3.780 5.459 -11.034 1.00 0.00 101 TYR A O 16
ATOM 23835 N N . ALA A 1 102 ? -1.921 6.306 -11.986 1.00 0.00 102 ALA A N 16
ATOM 23836 C CA . ALA A 1 102 ? -2.629 7.200 -12.910 1.00 0.00 102 ALA A CA 16
ATOM 23837 C C . ALA A 1 102 ? -3.628 6.441 -13.800 1.00 0.00 102 ALA A C 16
ATOM 23838 O O . ALA A 1 102 ? -4.704 6.962 -14.102 1.00 0.00 102 ALA A O 16
ATOM 23845 N N . SER A 1 103 ? -3.308 5.188 -14.144 1.00 0.00 103 SER A N 16
ATOM 23846 C CA . SER A 1 103 ? -4.174 4.326 -14.969 1.00 0.00 103 SER A CA 16
ATOM 23847 C C . SER A 1 103 ? -5.438 3.842 -14.233 1.00 0.00 103 SER A C 16
ATOM 23848 O O . SER A 1 103 ? -6.376 3.346 -14.868 1.00 0.00 103 SER A O 16
ATOM 23855 N N . ILE A 1 104 ? -5.505 4.041 -12.911 1.00 0.00 104 ILE A N 16
ATOM 23856 C CA . ILE A 1 104 ? -6.700 3.828 -12.084 1.00 0.00 104 ILE A CA 16
ATOM 23857 C C . ILE A 1 104 ? -7.320 5.190 -11.735 1.00 0.00 104 ILE A C 16
ATOM 23858 O O . ILE A 1 104 ? -8.457 5.480 -12.097 1.00 0.00 104 ILE A O 16
ATOM 23873 N N . MET A 1 1 ? 2.383 12.613 -0.456 1.00 0.00 1 MET A N 17
ATOM 23874 C CA . MET A 1 1 ? 3.709 13.126 -0.108 1.00 0.00 1 MET A CA 17
ATOM 23875 C C . MET A 1 1 ? 4.572 12.076 0.624 1.00 0.00 1 MET A C 17
ATOM 23876 O O . MET A 1 1 ? 4.209 10.899 0.693 1.00 0.00 1 MET A O 17
ATOM 23888 N N . SER A 1 2 ? 5.739 12.475 1.129 1.00 0.00 2 SER A N 17
ATOM 23889 C CA . SER A 1 2 ? 6.717 11.630 1.833 1.00 0.00 2 SER A CA 17
ATOM 23890 C C . SER A 1 2 ? 6.237 11.227 3.254 1.00 0.00 2 SER A C 17
ATOM 23891 O O . SER A 1 2 ? 6.832 11.598 4.272 1.00 0.00 2 SER A O 17
ATOM 23898 N N . ALA A 1 3 ? 5.125 10.485 3.331 1.00 0.00 3 ALA A N 17
ATOM 23899 C CA . ALA A 1 3 ? 4.324 10.264 4.539 1.00 0.00 3 ALA A CA 17
ATOM 23900 C C . ALA A 1 3 ? 4.423 8.829 5.083 1.00 0.00 3 ALA A C 17
ATOM 23901 O O . ALA A 1 3 ? 3.728 8.462 6.029 1.00 0.00 3 ALA A O 17
ATOM 23908 N N . ILE A 1 4 ? 5.268 8.007 4.452 1.00 0.00 4 ILE A N 17
ATOM 23909 C CA . ILE A 1 4 ? 5.273 6.539 4.538 1.00 0.00 4 ILE A CA 17
ATOM 23910 C C . ILE A 1 4 ? 5.610 6.069 5.965 1.00 0.00 4 ILE A C 17
ATOM 23911 O O . ILE A 1 4 ? 6.785 5.985 6.328 1.00 0.00 4 ILE A O 17
ATOM 23926 N N . ARG A 1 5 ? 4.585 5.741 6.757 1.00 0.00 5 ARG A N 17
ATOM 23927 C CA . ARG A 1 5 ? 4.700 5.302 8.156 1.00 0.00 5 ARG A CA 17
ATOM 23928 C C . ARG A 1 5 ? 3.509 4.421 8.550 1.00 0.00 5 ARG A C 17
ATOM 23929 O O . ARG A 1 5 ? 2.404 4.663 8.089 1.00 0.00 5 ARG A O 17
ATOM 23947 N N . ASP A 1 6 ? 3.733 3.406 9.382 1.00 0.00 6 ASP A N 17
ATOM 23948 C CA . ASP A 1 6 ? 2.752 2.396 9.802 1.00 0.00 6 ASP A CA 17
ATOM 23949 C C . ASP A 1 6 ? 1.414 2.991 10.284 1.00 0.00 6 ASP A C 17
ATOM 23950 O O . ASP A 1 6 ? 1.371 3.738 11.266 1.00 0.00 6 ASP A O 17
ATOM 23958 N N . ILE A 1 7 ? 0.320 2.611 9.616 1.00 0.00 7 ILE A N 17
ATOM 23959 C CA . ILE A 1 7 ? -1.059 2.954 10.013 1.00 0.00 7 ILE A CA 17
ATOM 23960 C C . ILE A 1 7 ? -1.915 1.716 10.337 1.00 0.00 7 ILE A C 17
ATOM 23961 O O . ILE A 1 7 ? -3.110 1.696 10.052 1.00 0.00 7 ILE A O 17
ATOM 23976 N N . THR A 1 8 ? -1.333 0.706 10.998 1.00 0.00 8 THR A N 17
ATOM 23977 C CA . THR A 1 8 ? -1.997 -0.512 11.516 1.00 0.00 8 THR A CA 17
ATOM 23978 C C . THR A 1 8 ? -3.426 -0.310 12.042 1.00 0.00 8 THR A C 17
ATOM 23979 O O . THR A 1 8 ? -4.278 -1.162 11.784 1.00 0.00 8 THR A O 17
ATOM 23990 N N . THR A 1 9 ? -3.690 0.802 12.744 1.00 0.00 9 THR A N 17
ATOM 23991 C CA . THR A 1 9 ? -4.977 1.160 13.372 1.00 0.00 9 THR A CA 17
ATOM 23992 C C . THR A 1 9 ? -5.875 2.067 12.518 1.00 0.00 9 THR A C 17
ATOM 23993 O O . THR A 1 9 ? -7.064 2.186 12.823 1.00 0.00 9 THR A O 17
ATOM 24004 N N . GLU A 1 10 ? -5.352 2.689 11.450 1.00 0.00 10 GLU A N 17
ATOM 24005 C CA . GLU A 1 10 ? -6.082 3.591 10.534 1.00 0.00 10 GLU A CA 17
ATOM 24006 C C . GLU A 1 10 ? -6.175 3.053 9.083 1.00 0.00 10 GLU A C 17
ATOM 24007 O O . GLU A 1 10 ? -6.572 3.785 8.171 1.00 0.00 10 GLU A O 17
ATOM 24017 N N . ALA A 1 11 ? -5.814 1.782 8.859 1.00 0.00 11 ALA A N 17
ATOM 24018 C CA . ALA A 1 11 ? -6.014 1.047 7.599 1.00 0.00 11 ALA A CA 17
ATOM 24019 C C . ALA A 1 11 ? -7.030 -0.110 7.720 1.00 0.00 11 ALA A C 17
ATOM 24020 O O . ALA A 1 11 ? -6.978 -1.084 6.963 1.00 0.00 11 ALA A O 17
ATOM 24027 N N . GLY A 1 12 ? -7.971 -0.011 8.665 1.00 0.00 12 GLY A N 17
ATOM 24028 C CA . GLY A 1 12 ? -9.106 -0.931 8.807 1.00 0.00 12 GLY A CA 17
ATOM 24029 C C . GLY A 1 12 ? -10.162 -0.687 7.724 1.00 0.00 12 GLY A C 17
ATOM 24030 O O . GLY A 1 12 ? -10.409 0.451 7.311 1.00 0.00 12 GLY A O 17
ATOM 24034 N N . MET A 1 13 ? -10.829 -1.763 7.293 1.00 0.00 13 MET A N 17
ATOM 24035 C CA . MET A 1 13 ? -11.885 -1.733 6.273 1.00 0.00 13 MET A CA 17
ATOM 24036 C C . MET A 1 13 ? -13.002 -0.723 6.573 1.00 0.00 13 MET A C 17
ATOM 24037 O O . MET A 1 13 ? -13.529 -0.085 5.662 1.00 0.00 13 MET A O 17
ATOM 24049 N N . ALA A 1 14 ? -13.283 -0.505 7.859 1.00 0.00 14 ALA A N 17
ATOM 24050 C CA . ALA A 1 14 ? -14.315 0.394 8.387 1.00 0.00 14 ALA A CA 17
ATOM 24051 C C . ALA A 1 14 ? -14.237 1.823 7.827 1.00 0.00 14 ALA A C 17
ATOM 24052 O O . ALA A 1 14 ? -15.234 2.344 7.322 1.00 0.00 14 ALA A O 17
ATOM 24059 N N . HIS A 1 15 ? -13.063 2.459 7.910 1.00 0.00 15 HIS A N 17
ATOM 24060 C CA . HIS A 1 15 ? -12.819 3.793 7.360 1.00 0.00 15 HIS A CA 17
ATOM 24061 C C . HIS A 1 15 ? -12.328 3.747 5.908 1.00 0.00 15 HIS A C 17
ATOM 24062 O O . HIS A 1 15 ? -12.651 4.664 5.157 1.00 0.00 15 HIS A O 17
ATOM 24075 N N . PHE A 1 16 ? -11.650 2.681 5.467 1.00 0.00 16 PHE A N 17
ATOM 24076 C CA . PHE A 1 16 ? -11.266 2.463 4.057 1.00 0.00 16 PHE A CA 17
ATOM 24077 C C . PHE A 1 16 ? -12.471 2.440 3.094 1.00 0.00 16 PHE A C 17
ATOM 24078 O O . PHE A 1 16 ? -12.353 2.870 1.947 1.00 0.00 16 PHE A O 17
ATOM 24094 N N . GLU A 1 17 ? -13.637 2.005 3.580 1.00 0.00 17 GLU A N 17
ATOM 24095 C CA . GLU A 1 17 ? -14.924 2.057 2.866 1.00 0.00 17 GLU A CA 17
ATOM 24096 C C . GLU A 1 17 ? -15.512 3.485 2.786 1.00 0.00 17 GLU A C 17
ATOM 24097 O O . GLU A 1 17 ? -16.513 3.711 2.102 1.00 0.00 17 GLU A O 17
ATOM 24107 N N . GLY A 1 18 ? -14.896 4.454 3.474 1.00 0.00 18 GLY A N 17
ATOM 24108 C CA . GLY A 1 18 ? -15.284 5.870 3.521 1.00 0.00 18 GLY A CA 17
ATOM 24109 C C . GLY A 1 18 ? -14.184 6.831 3.043 1.00 0.00 18 GLY A C 17
ATOM 24110 O O . GLY A 1 18 ? -14.407 8.046 3.055 1.00 0.00 18 GLY A O 17
ATOM 24114 N N . LEU A 1 19 ? -13.009 6.310 2.642 1.00 0.00 19 LEU A N 17
ATOM 24115 C CA . LEU A 1 19 ? -11.920 7.111 2.068 1.00 0.00 19 LEU A CA 17
ATOM 24116 C C . LEU A 1 19 ? -12.210 7.498 0.605 1.00 0.00 19 LEU A C 17
ATOM 24117 O O . LEU A 1 19 ? -13.246 7.146 0.044 1.00 0.00 19 LEU A O 17
ATOM 24132 N N . SER A 1 20 ? -11.300 8.238 -0.025 1.00 0.00 20 SER A N 17
ATOM 24133 C CA . SER A 1 20 ? -11.394 8.644 -1.438 1.00 0.00 20 SER A CA 17
ATOM 24134 C C . SER A 1 20 ? -10.088 8.360 -2.196 1.00 0.00 20 SER A C 17
ATOM 24135 O O . SER A 1 20 ? -10.109 7.942 -3.353 1.00 0.00 20 SER A O 17
ATOM 24142 N N . ASP A 1 21 ? -8.954 8.521 -1.504 1.00 0.00 21 ASP A N 17
ATOM 24143 C CA . ASP A 1 21 ? -7.598 8.246 -1.964 1.00 0.00 21 ASP A CA 17
ATOM 24144 C C . ASP A 1 21 ? -6.783 7.684 -0.787 1.00 0.00 21 ASP A C 17
ATOM 24145 O O . ASP A 1 21 ? -6.680 8.341 0.260 1.00 0.00 21 ASP A O 17
ATOM 24153 N N . ALA A 1 22 ? -6.164 6.512 -0.959 1.00 0.00 22 ALA A N 17
ATOM 24154 C CA . ALA A 1 22 ? -5.202 5.960 0.003 1.00 0.00 22 ALA A CA 17
ATOM 24155 C C . ALA A 1 22 ? -4.301 4.897 -0.654 1.00 0.00 22 ALA A C 17
ATOM 24156 O O . ALA A 1 22 ? -4.783 3.986 -1.334 1.00 0.00 22 ALA A O 17
ATOM 24163 N N . ILE A 1 23 ? -2.983 4.972 -0.446 1.00 0.00 23 ILE A N 17
ATOM 24164 C CA . ILE A 1 23 ? -2.034 3.892 -0.810 1.00 0.00 23 ILE A CA 17
ATOM 24165 C C . ILE A 1 23 ? -1.423 3.307 0.464 1.00 0.00 23 ILE A C 17
ATOM 24166 O O . ILE A 1 23 ? -0.950 4.040 1.331 1.00 0.00 23 ILE A O 17
ATOM 24181 N N . VAL A 1 24 ? -1.418 1.979 0.550 1.00 0.00 24 VAL A N 17
ATOM 24182 C CA . VAL A 1 24 ? -0.869 1.243 1.686 1.00 0.00 24 VAL A CA 17
ATOM 24183 C C . VAL A 1 24 ? -0.001 0.081 1.226 1.00 0.00 24 VAL A C 17
ATOM 24184 O O . VAL A 1 24 ? -0.394 -0.731 0.392 1.00 0.00 24 VAL A O 17
ATOM 24197 N N . PHE A 1 25 ? 1.203 0.034 1.787 1.00 0.00 25 PHE A N 17
ATOM 24198 C CA . PHE A 1 25 ? 2.253 -0.935 1.503 1.00 0.00 25 PHE A CA 17
ATOM 24199 C C . PHE A 1 25 ? 2.396 -1.914 2.676 1.00 0.00 25 PHE A C 17
ATOM 24200 O O . PHE A 1 25 ? 2.764 -1.532 3.790 1.00 0.00 25 PHE A O 17
ATOM 24216 N N . PHE A 1 26 ? 2.086 -3.181 2.411 1.00 0.00 26 PHE A N 17
ATOM 24217 C CA . PHE A 1 26 ? 2.085 -4.256 3.393 1.00 0.00 26 PHE A CA 17
ATOM 24218 C C . PHE A 1 26 ? 3.457 -4.922 3.472 1.00 0.00 26 PHE A C 17
ATOM 24219 O O . PHE A 1 26 ? 4.033 -5.321 2.460 1.00 0.00 26 PHE A O 17
ATOM 24235 N N . HIS A 1 27 ? 3.972 -5.051 4.695 1.00 0.00 27 HIS A N 17
ATOM 24236 C CA . HIS A 1 27 ? 5.317 -5.518 5.000 1.00 0.00 27 HIS A CA 17
ATOM 24237 C C . HIS A 1 27 ? 5.389 -6.007 6.471 1.00 0.00 27 HIS A C 17
ATOM 24238 O O . HIS A 1 27 ? 4.446 -5.800 7.243 1.00 0.00 27 HIS A O 17
ATOM 24252 N N . LYS A 1 28 ? 6.523 -6.565 6.905 1.00 0.00 28 LYS A N 17
ATOM 24253 C CA . LYS A 1 28 ? 6.754 -7.013 8.287 1.00 0.00 28 LYS A CA 17
ATOM 24254 C C . LYS A 1 28 ? 8.234 -6.890 8.697 1.00 0.00 28 LYS A C 17
ATOM 24255 O O . LYS A 1 28 ? 9.084 -6.521 7.885 1.00 0.00 28 LYS A O 17
ATOM 24270 N N . ASN A 1 29 ? 8.557 -7.242 9.938 1.00 0.00 29 ASN A N 17
ATOM 24271 C CA . ASN A 1 29 ? 9.925 -7.322 10.472 1.00 0.00 29 ASN A CA 17
ATOM 24272 C C . ASN A 1 29 ? 10.860 -8.278 9.697 1.00 0.00 29 ASN A C 17
ATOM 24273 O O . ASN A 1 29 ? 12.081 -8.155 9.805 1.00 0.00 29 ASN A O 17
ATOM 24283 N N . LEU A 1 30 ? 10.294 -9.222 8.928 1.00 0.00 30 LEU A N 17
ATOM 24284 C CA . LEU A 1 30 ? 11.018 -10.213 8.134 1.00 0.00 30 LEU A CA 17
ATOM 24285 C C . LEU A 1 30 ? 10.739 -10.012 6.632 1.00 0.00 30 LEU A C 17
ATOM 24286 O O . LEU A 1 30 ? 9.906 -10.707 6.047 1.00 0.00 30 LEU A O 17
ATOM 24301 N N . CYS A 1 31 ? 11.467 -9.079 5.999 1.00 0.00 31 CYS A N 17
ATOM 24302 C CA . CYS A 1 31 ? 11.458 -8.853 4.553 1.00 0.00 31 CYS A CA 17
ATOM 24303 C C . CYS A 1 31 ? 12.734 -8.114 4.064 1.00 0.00 31 CYS A C 17
ATOM 24304 O O . CYS A 1 31 ? 13.096 -7.086 4.645 1.00 0.00 31 CYS A O 17
ATOM 24310 N N . PRO A 1 32 ? 13.426 -8.612 3.019 1.00 0.00 32 PRO A N 17
ATOM 24311 C CA . PRO A 1 32 ? 14.485 -7.890 2.318 1.00 0.00 32 PRO A CA 17
ATOM 24312 C C . PRO A 1 32 ? 13.947 -7.063 1.141 1.00 0.00 32 PRO A C 17
ATOM 24313 O O . PRO A 1 32 ? 14.363 -5.920 0.966 1.00 0.00 32 PRO A O 17
ATOM 24321 N N . HIS A 1 33 ? 13.022 -7.599 0.333 1.00 0.00 33 HIS A N 17
ATOM 24322 C CA . HIS A 1 33 ? 12.566 -6.947 -0.906 1.00 0.00 33 HIS A CA 17
ATOM 24323 C C . HIS A 1 33 ? 11.652 -5.729 -0.669 1.00 0.00 33 HIS A C 17
ATOM 24324 O O . HIS A 1 33 ? 11.584 -4.838 -1.518 1.00 0.00 33 HIS A O 17
ATOM 24337 N N . CYS A 1 34 ? 10.998 -5.651 0.492 1.00 0.00 34 CYS A N 17
ATOM 24338 C CA . CYS A 1 34 ? 10.107 -4.549 0.894 1.00 0.00 34 CYS A CA 17
ATOM 24339 C C . CYS A 1 34 ? 10.777 -3.165 0.854 1.00 0.00 34 CYS A C 17
ATOM 24340 O O . CYS A 1 34 ? 10.113 -2.161 0.606 1.00 0.00 34 CYS A O 17
ATOM 24346 N N . LYS A 1 35 ? 12.103 -3.122 1.000 1.00 0.00 35 LYS A N 17
ATOM 24347 C CA . LYS A 1 35 ? 12.945 -1.941 0.800 1.00 0.00 35 LYS A CA 17
ATOM 24348 C C . LYS A 1 35 ? 12.644 -1.204 -0.521 1.00 0.00 35 LYS A C 17
ATOM 24349 O O . LYS A 1 35 ? 12.472 0.010 -0.539 1.00 0.00 35 LYS A O 17
ATOM 24364 N N . ASN A 1 36 ? 12.538 -1.932 -1.633 1.00 0.00 36 ASN A N 17
ATOM 24365 C CA . ASN A 1 36 ? 12.374 -1.366 -2.980 1.00 0.00 36 ASN A CA 17
ATOM 24366 C C . ASN A 1 36 ? 11.032 -0.635 -3.142 1.00 0.00 36 ASN A C 17
ATOM 24367 O O . ASN A 1 36 ? 10.957 0.424 -3.768 1.00 0.00 36 ASN A O 17
ATOM 24377 N N . MET A 1 37 ? 9.999 -1.159 -2.486 1.00 0.00 37 MET A N 17
ATOM 24378 C CA . MET A 1 37 ? 8.664 -0.567 -2.411 1.00 0.00 37 MET A CA 17
ATOM 24379 C C . MET A 1 37 ? 8.667 0.786 -1.682 1.00 0.00 37 MET A C 17
ATOM 24380 O O . MET A 1 37 ? 7.969 1.692 -2.122 1.00 0.00 37 MET A O 17
ATOM 24392 N N . GLU A 1 38 ? 9.518 0.987 -0.671 1.00 0.00 38 GLU A N 17
ATOM 24393 C CA . GLU A 1 38 ? 9.702 2.306 -0.039 1.00 0.00 38 GLU A CA 17
ATOM 24394 C C . GLU A 1 38 ? 10.307 3.299 -1.031 1.00 0.00 38 GLU A C 17
ATOM 24395 O O . GLU A 1 38 ? 9.843 4.432 -1.156 1.00 0.00 38 GLU A O 17
ATOM 24405 N N . LYS A 1 39 ? 11.334 2.867 -1.771 1.00 0.00 39 LYS A N 17
ATOM 24406 C CA . LYS A 1 39 ? 12.072 3.720 -2.715 1.00 0.00 39 LYS A CA 17
ATOM 24407 C C . LYS A 1 39 ? 11.163 4.246 -3.833 1.00 0.00 39 LYS A C 17
ATOM 24408 O O . LYS A 1 39 ? 11.224 5.430 -4.171 1.00 0.00 39 LYS A O 17
ATOM 24423 N N . VAL A 1 40 ? 10.294 3.396 -4.387 1.00 0.00 40 VAL A N 17
ATOM 24424 C CA . VAL A 1 40 ? 9.352 3.810 -5.446 1.00 0.00 40 VAL A CA 17
ATOM 24425 C C . VAL A 1 40 ? 8.212 4.681 -4.925 1.00 0.00 40 VAL A C 17
ATOM 24426 O O . VAL A 1 40 ? 7.831 5.643 -5.585 1.00 0.00 40 VAL A O 17
ATOM 24439 N N . LEU A 1 41 ? 7.683 4.361 -3.738 1.00 0.00 41 LEU A N 17
ATOM 24440 C CA . LEU A 1 41 ? 6.585 5.107 -3.118 1.00 0.00 41 LEU A CA 17
ATOM 24441 C C . LEU A 1 41 ? 7.002 6.504 -2.649 1.00 0.00 41 LEU A C 17
ATOM 24442 O O . LEU A 1 41 ? 6.188 7.422 -2.689 1.00 0.00 41 LEU A O 17
ATOM 24457 N N . ASP A 1 42 ? 8.262 6.685 -2.251 1.00 0.00 42 ASP A N 17
ATOM 24458 C CA . ASP A 1 42 ? 8.822 7.989 -1.874 1.00 0.00 42 ASP A CA 17
ATOM 24459 C C . ASP A 1 42 ? 8.806 8.946 -3.075 1.00 0.00 42 ASP A C 17
ATOM 24460 O O . ASP A 1 42 ? 8.277 10.056 -3.013 1.00 0.00 42 ASP A O 17
ATOM 24468 N N . LYS A 1 43 ? 9.324 8.458 -4.202 1.00 0.00 43 LYS A N 17
ATOM 24469 C CA . LYS A 1 43 ? 9.393 9.212 -5.464 1.00 0.00 43 LYS A CA 17
ATOM 24470 C C . LYS A 1 43 ? 8.018 9.380 -6.128 1.00 0.00 43 LYS A C 17
ATOM 24471 O O . LYS A 1 43 ? 7.799 10.372 -6.827 1.00 0.00 43 LYS A O 17
ATOM 24486 N N . PHE A 1 44 ? 7.068 8.480 -5.855 1.00 0.00 44 PHE A N 17
ATOM 24487 C CA . PHE A 1 44 ? 5.670 8.646 -6.240 1.00 0.00 44 PHE A CA 17
ATOM 24488 C C . PHE A 1 44 ? 4.989 9.747 -5.412 1.00 0.00 44 PHE A C 17
ATOM 24489 O O . PHE A 1 44 ? 4.430 10.677 -5.989 1.00 0.00 44 PHE A O 17
ATOM 24505 N N . GLY A 1 45 ? 5.085 9.707 -4.074 1.00 0.00 45 GLY A N 17
ATOM 24506 C CA . GLY A 1 45 ? 4.472 10.687 -3.162 1.00 0.00 45 GLY A CA 17
ATOM 24507 C C . GLY A 1 45 ? 4.988 12.100 -3.414 1.00 0.00 45 GLY A C 17
ATOM 24508 O O . GLY A 1 45 ? 4.200 13.038 -3.505 1.00 0.00 45 GLY A O 17
ATOM 24512 N N . ALA A 1 46 ? 6.289 12.242 -3.651 1.00 0.00 46 ALA A N 17
ATOM 24513 C CA . ALA A 1 46 ? 6.925 13.506 -4.038 1.00 0.00 46 ALA A CA 17
ATOM 24514 C C . ALA A 1 46 ? 6.409 14.084 -5.376 1.00 0.00 46 ALA A C 17
ATOM 24515 O O . ALA A 1 46 ? 6.512 15.292 -5.609 1.00 0.00 46 ALA A O 17
ATOM 24522 N N . ARG A 1 47 ? 5.866 13.240 -6.263 1.00 0.00 47 ARG A N 17
ATOM 24523 C CA . ARG A 1 47 ? 5.217 13.625 -7.525 1.00 0.00 47 ARG A CA 17
ATOM 24524 C C . ARG A 1 47 ? 3.675 13.654 -7.424 1.00 0.00 47 ARG A C 17
ATOM 24525 O O . ARG A 1 47 ? 3.018 14.159 -8.339 1.00 0.00 47 ARG A O 17
ATOM 24543 N N . ALA A 1 48 ? 3.081 13.164 -6.328 1.00 0.00 48 ALA A N 17
ATOM 24544 C CA . ALA A 1 48 ? 1.633 13.048 -6.118 1.00 0.00 48 ALA A CA 17
ATOM 24545 C C . ALA A 1 48 ? 1.196 13.440 -4.679 1.00 0.00 48 ALA A C 17
ATOM 24546 O O . ALA A 1 48 ? 0.591 12.617 -3.983 1.00 0.00 48 ALA A O 17
ATOM 24553 N N . PRO A 1 49 ? 1.424 14.696 -4.248 1.00 0.00 49 PRO A N 17
ATOM 24554 C CA . PRO A 1 49 ? 1.263 15.160 -2.861 1.00 0.00 49 PRO A CA 17
ATOM 24555 C C . PRO A 1 49 ? -0.140 14.935 -2.276 1.00 0.00 49 PRO A C 17
ATOM 24556 O O . PRO A 1 49 ? -0.274 14.769 -1.069 1.00 0.00 49 PRO A O 17
ATOM 24564 N N . GLN A 1 50 ? -1.179 14.927 -3.126 1.00 0.00 50 GLN A N 17
ATOM 24565 C CA . GLN A 1 50 ? -2.560 14.723 -2.673 1.00 0.00 50 GLN A CA 17
ATOM 24566 C C . GLN A 1 50 ? -2.881 13.278 -2.257 1.00 0.00 50 GLN A C 17
ATOM 24567 O O . GLN A 1 50 ? -3.860 13.052 -1.545 1.00 0.00 50 GLN A O 17
ATOM 24579 N N . VAL A 1 51 ? -2.085 12.300 -2.708 1.00 0.00 51 VAL A N 17
ATOM 24580 C CA . VAL A 1 51 ? -2.240 10.877 -2.377 1.00 0.00 51 VAL A CA 17
ATOM 24581 C C . VAL A 1 51 ? -1.488 10.596 -1.075 1.00 0.00 51 VAL A C 17
ATOM 24582 O O . VAL A 1 51 ? -0.324 10.965 -0.921 1.00 0.00 51 VAL A O 17
ATOM 24595 N N . ALA A 1 52 ? -2.169 9.935 -0.141 1.00 0.00 52 ALA A N 17
ATOM 24596 C CA . ALA A 1 52 ? -1.621 9.596 1.162 1.00 0.00 52 ALA A CA 17
ATOM 24597 C C . ALA A 1 52 ? -1.023 8.184 1.101 1.00 0.00 52 ALA A C 17
ATOM 24598 O O . ALA A 1 52 ? -1.762 7.212 0.923 1.00 0.00 52 ALA A O 17
ATOM 24605 N N . ILE A 1 53 ? 0.303 8.074 1.222 1.00 0.00 53 ILE A N 17
ATOM 24606 C CA . ILE A 1 53 ? 0.998 6.779 1.219 1.00 0.00 53 ILE A CA 17
ATOM 24607 C C . ILE A 1 53 ? 1.531 6.455 2.621 1.00 0.00 53 ILE A C 17
ATOM 24608 O O . ILE A 1 53 ? 2.284 7.230 3.200 1.00 0.00 53 ILE A O 17
ATOM 24623 N N . SER A 1 54 ? 1.189 5.279 3.131 1.00 0.00 54 SER A N 17
ATOM 24624 C CA . SER A 1 54 ? 1.698 4.735 4.399 1.00 0.00 54 SER A CA 17
ATOM 24625 C C . SER A 1 54 ? 2.191 3.289 4.224 1.00 0.00 54 SER A C 17
ATOM 24626 O O . SER A 1 54 ? 1.891 2.616 3.239 1.00 0.00 54 SER A O 17
ATOM 24633 N N . SER A 1 55 ? 2.932 2.776 5.202 1.00 0.00 55 SER A N 17
ATOM 24634 C CA . SER A 1 55 ? 3.118 1.334 5.368 1.00 0.00 55 SER A CA 17
ATOM 24635 C C . SER A 1 55 ? 2.024 0.734 6.277 1.00 0.00 55 SER A C 17
ATOM 24636 O O . SER A 1 55 ? 1.323 1.446 6.998 1.00 0.00 55 SER A O 17
ATOM 24643 N N . VAL A 1 56 ? 1.873 -0.590 6.244 1.00 0.00 56 VAL A N 17
ATOM 24644 C CA . VAL A 1 56 ? 1.044 -1.376 7.167 1.00 0.00 56 VAL A CA 17
ATOM 24645 C C . VAL A 1 56 ? 1.819 -2.620 7.576 1.00 0.00 56 VAL A C 17
ATOM 24646 O O . VAL A 1 56 ? 2.272 -3.384 6.721 1.00 0.00 56 VAL A O 17
ATOM 24659 N N . ASP A 1 57 ? 1.970 -2.835 8.883 1.00 0.00 57 ASP A N 17
ATOM 24660 C CA . ASP A 1 57 ? 2.624 -4.014 9.448 1.00 0.00 57 ASP A CA 17
ATOM 24661 C C . ASP A 1 57 ? 1.704 -5.243 9.328 1.00 0.00 57 ASP A C 17
ATOM 24662 O O . ASP A 1 57 ? 0.912 -5.530 10.219 1.00 0.00 57 ASP A O 17
ATOM 24670 N N . SER A 1 58 ? 1.809 -5.994 8.226 1.00 0.00 58 SER A N 17
ATOM 24671 C CA . SER A 1 58 ? 0.947 -7.147 7.885 1.00 0.00 58 SER A CA 17
ATOM 24672 C C . SER A 1 58 ? 0.981 -8.254 8.950 1.00 0.00 58 SER A C 17
ATOM 24673 O O . SER A 1 58 ? 0.006 -8.979 9.120 1.00 0.00 58 SER A O 17
ATOM 24680 N N . GLU A 1 59 ? 2.068 -8.319 9.721 1.00 0.00 59 GLU A N 17
ATOM 24681 C CA . GLU A 1 59 ? 2.218 -9.193 10.895 1.00 0.00 59 GLU A CA 17
ATOM 24682 C C . GLU A 1 59 ? 1.217 -8.911 12.030 1.00 0.00 59 GLU A C 17
ATOM 24683 O O . GLU A 1 59 ? 0.898 -9.823 12.796 1.00 0.00 59 GLU A O 17
ATOM 24693 N N . ALA A 1 60 ? 0.679 -7.688 12.133 1.00 0.00 60 ALA A N 17
ATOM 24694 C CA . ALA A 1 60 ? -0.388 -7.351 13.064 1.00 0.00 60 ALA A CA 17
ATOM 24695 C C . ALA A 1 60 ? -1.765 -7.566 12.420 1.00 0.00 60 ALA A C 17
ATOM 24696 O O . ALA A 1 60 ? -2.769 -7.608 13.134 1.00 0.00 60 ALA A O 17
ATOM 24703 N N . ARG A 1 61 ? -1.840 -7.636 11.077 1.00 0.00 61 ARG A N 17
ATOM 24704 C CA . ARG A 1 61 ? -3.073 -7.717 10.273 1.00 0.00 61 ARG A CA 17
ATOM 24705 C C . ARG A 1 61 ? -3.154 -9.035 9.438 1.00 0.00 61 ARG A C 17
ATOM 24706 O O . ARG A 1 61 ? -3.458 -8.965 8.240 1.00 0.00 61 ARG A O 17
ATOM 24724 N N . PRO A 1 62 ? -2.840 -10.234 9.981 1.00 0.00 62 PRO A N 17
ATOM 24725 C CA . PRO A 1 62 ? -2.679 -11.459 9.181 1.00 0.00 62 PRO A CA 17
ATOM 24726 C C . PRO A 1 62 ? -3.983 -11.973 8.546 1.00 0.00 62 PRO A C 17
ATOM 24727 O O . PRO A 1 62 ? -3.929 -12.662 7.531 1.00 0.00 62 PRO A O 17
ATOM 24735 N N . GLU A 1 63 ? -5.146 -11.634 9.109 1.00 0.00 63 GLU A N 17
ATOM 24736 C CA . GLU A 1 63 ? -6.457 -11.920 8.533 1.00 0.00 63 GLU A CA 17
ATOM 24737 C C . GLU A 1 63 ? -6.835 -10.894 7.452 1.00 0.00 63 GLU A C 17
ATOM 24738 O O . GLU A 1 63 ? -7.353 -11.281 6.400 1.00 0.00 63 GLU A O 17
ATOM 24748 N N . LEU A 1 64 ? -6.521 -9.608 7.656 1.00 0.00 64 LEU A N 17
ATOM 24749 C CA . LEU A 1 64 ? -6.719 -8.556 6.652 1.00 0.00 64 LEU A CA 17
ATOM 24750 C C . LEU A 1 64 ? -5.857 -8.817 5.414 1.00 0.00 64 LEU A C 17
ATOM 24751 O O . LEU A 1 64 ? -6.373 -8.797 4.304 1.00 0.00 64 LEU A O 17
ATOM 24766 N N . MET A 1 65 ? -4.573 -9.140 5.613 1.00 0.00 65 MET A N 17
ATOM 24767 C CA . MET A 1 65 ? -3.654 -9.634 4.581 1.00 0.00 65 MET A CA 17
ATOM 24768 C C . MET A 1 65 ? -4.283 -10.761 3.747 1.00 0.00 65 MET A C 17
ATOM 24769 O O . MET A 1 65 ? -4.341 -10.671 2.521 1.00 0.00 65 MET A O 17
ATOM 24781 N N . LYS A 1 66 ? -4.812 -11.795 4.407 1.00 0.00 66 LYS A N 17
ATOM 24782 C CA . LYS A 1 66 ? -5.447 -12.938 3.740 1.00 0.00 66 LYS A CA 17
ATOM 24783 C C . LYS A 1 66 ? -6.719 -12.536 2.975 1.00 0.00 66 LYS A C 17
ATOM 24784 O O . LYS A 1 66 ? -6.899 -12.941 1.827 1.00 0.00 66 LYS A O 17
ATOM 24799 N N . GLU A 1 67 ? -7.588 -11.716 3.575 1.00 0.00 67 GLU A N 17
ATOM 24800 C CA . GLU A 1 67 ? -8.832 -11.253 2.946 1.00 0.00 67 GLU A CA 17
ATOM 24801 C C . GLU A 1 67 ? -8.597 -10.227 1.817 1.00 0.00 67 GLU A C 17
ATOM 24802 O O . GLU A 1 67 ? -9.428 -10.110 0.913 1.00 0.00 67 GLU A O 17
ATOM 24812 N N . LEU A 1 68 ? -7.445 -9.539 1.798 1.00 0.00 68 LEU A N 17
ATOM 24813 C CA . LEU A 1 68 ? -6.966 -8.752 0.647 1.00 0.00 68 LEU A CA 17
ATOM 24814 C C . LEU A 1 68 ? -6.515 -9.641 -0.534 1.00 0.00 68 LEU A C 17
ATOM 24815 O O . LEU A 1 68 ? -6.285 -9.134 -1.630 1.00 0.00 68 LEU A O 17
ATOM 24830 N N . GLY A 1 69 ? -6.410 -10.965 -0.345 1.00 0.00 69 GLY A N 17
ATOM 24831 C CA . GLY A 1 69 ? -6.157 -11.939 -1.410 1.00 0.00 69 GLY A CA 17
ATOM 24832 C C . GLY A 1 69 ? -4.681 -12.270 -1.593 1.00 0.00 69 GLY A C 17
ATOM 24833 O O . GLY A 1 69 ? -4.310 -12.752 -2.665 1.00 0.00 69 GLY A O 17
ATOM 24837 N N . PHE A 1 70 ? -3.843 -12.029 -0.577 1.00 0.00 70 PHE A N 17
ATOM 24838 C CA . PHE A 1 70 ? -2.411 -12.337 -0.612 1.00 0.00 70 PHE A CA 17
ATOM 24839 C C . PHE A 1 70 ? -1.879 -12.935 0.706 1.00 0.00 70 PHE A C 17
ATOM 24840 O O . PHE A 1 70 ? -2.516 -12.857 1.752 1.00 0.00 70 PHE A O 17
ATOM 24856 N N . GLU A 1 71 ? -0.709 -13.573 0.624 1.00 0.00 71 GLU A N 17
ATOM 24857 C CA . GLU A 1 71 ? -0.126 -14.444 1.663 1.00 0.00 71 GLU A CA 17
ATOM 24858 C C . GLU A 1 71 ? 1.317 -14.858 1.293 1.00 0.00 71 GLU A C 17
ATOM 24859 O O . GLU A 1 71 ? 1.677 -16.040 1.312 1.00 0.00 71 GLU A O 17
ATOM 24869 N N . ARG A 1 72 ? 2.114 -13.874 0.854 1.00 0.00 72 ARG A N 17
ATOM 24870 C CA . ARG A 1 72 ? 3.309 -14.066 0.018 1.00 0.00 72 ARG A CA 17
ATOM 24871 C C . ARG A 1 72 ? 4.338 -12.917 0.197 1.00 0.00 72 ARG A C 17
ATOM 24872 O O . ARG A 1 72 ? 4.430 -12.334 1.279 1.00 0.00 72 ARG A O 17
ATOM 24890 N N . VAL A 1 73 ? 5.097 -12.592 -0.856 1.00 0.00 73 VAL A N 17
ATOM 24891 C CA . VAL A 1 73 ? 5.986 -11.408 -0.953 1.00 0.00 73 VAL A CA 17
ATOM 24892 C C . VAL A 1 73 ? 5.285 -10.084 -0.549 1.00 0.00 73 VAL A C 17
ATOM 24893 O O . VAL A 1 73 ? 4.061 -10.001 -0.675 1.00 0.00 73 VAL A O 17
ATOM 24906 N N . PRO A 1 74 ? 6.032 -9.050 -0.101 1.00 0.00 74 PRO A N 17
ATOM 24907 C CA . PRO A 1 74 ? 5.506 -7.719 0.202 1.00 0.00 74 PRO A CA 17
ATOM 24908 C C . PRO A 1 74 ? 4.667 -7.139 -0.952 1.00 0.00 74 PRO A C 17
ATOM 24909 O O . PRO A 1 74 ? 4.956 -7.392 -2.125 1.00 0.00 74 PRO A O 17
ATOM 24917 N N . THR A 1 75 ? 3.610 -6.393 -0.610 1.00 0.00 75 THR A N 17
ATOM 24918 C CA . THR A 1 75 ? 2.484 -6.107 -1.513 1.00 0.00 75 THR A CA 17
ATOM 24919 C C . THR A 1 75 ? 2.012 -4.666 -1.391 1.00 0.00 75 THR A C 17
ATOM 24920 O O . THR A 1 75 ? 1.865 -4.130 -0.292 1.00 0.00 75 THR A O 17
ATOM 24931 N N . LEU A 1 76 ? 1.748 -4.035 -2.537 1.00 0.00 76 LEU A N 17
ATOM 24932 C CA . LEU A 1 76 ? 1.173 -2.696 -2.665 1.00 0.00 76 LEU A CA 17
ATOM 24933 C C . LEU A 1 76 ? -0.347 -2.798 -2.820 1.00 0.00 76 LEU A C 17
ATOM 24934 O O . LEU A 1 76 ? -0.822 -3.512 -3.696 1.00 0.00 76 LEU A O 17
ATOM 24949 N N . VAL A 1 77 ? -1.110 -2.070 -2.003 1.00 0.00 77 VAL A N 17
ATOM 24950 C CA . VAL A 1 77 ? -2.585 -2.053 -2.028 1.00 0.00 77 VAL A CA 17
ATOM 24951 C C . VAL A 1 77 ? -3.090 -0.612 -2.186 1.00 0.00 77 VAL A C 17
ATOM 24952 O O . VAL A 1 77 ? -2.594 0.309 -1.535 1.00 0.00 77 VAL A O 17
ATOM 24965 N N . PHE A 1 78 ? -4.077 -0.429 -3.067 1.00 0.00 78 PHE A N 17
ATOM 24966 C CA . PHE A 1 78 ? -4.565 0.871 -3.542 1.00 0.00 78 PHE A CA 17
ATOM 24967 C C . PHE A 1 78 ? -6.067 1.029 -3.267 1.00 0.00 78 PHE A C 17
ATOM 24968 O O . PHE A 1 78 ? -6.878 0.213 -3.703 1.00 0.00 78 PHE A O 17
ATOM 24984 N N . ILE A 1 79 ? -6.441 2.106 -2.574 1.00 0.00 79 ILE A N 17
ATOM 24985 C CA . ILE A 1 79 ? -7.819 2.506 -2.253 1.00 0.00 79 ILE A CA 17
ATOM 24986 C C . ILE A 1 79 ? -8.191 3.744 -3.073 1.00 0.00 79 ILE A C 17
ATOM 24987 O O . ILE A 1 79 ? -7.456 4.734 -3.102 1.00 0.00 79 ILE A O 17
ATOM 25002 N N . ARG A 1 80 ? -9.360 3.672 -3.706 1.00 0.00 80 ARG A N 17
ATOM 25003 C CA . ARG A 1 80 ? -9.936 4.718 -4.552 1.00 0.00 80 ARG A CA 17
ATOM 25004 C C . ARG A 1 80 ? -11.458 4.706 -4.423 1.00 0.00 80 ARG A C 17
ATOM 25005 O O . ARG A 1 80 ? -12.076 3.647 -4.482 1.00 0.00 80 ARG A O 17
ATOM 25023 N N . ASP A 1 81 ? -12.064 5.880 -4.229 1.00 0.00 81 ASP A N 17
ATOM 25024 C CA . ASP A 1 81 ? -13.521 6.115 -4.139 1.00 0.00 81 ASP A CA 17
ATOM 25025 C C . ASP A 1 81 ? -14.238 5.349 -2.996 1.00 0.00 81 ASP A C 17
ATOM 25026 O O . ASP A 1 81 ? -15.453 5.149 -3.031 1.00 0.00 81 ASP A O 17
ATOM 25034 N N . GLY A 1 82 ? -13.484 4.893 -1.988 1.00 0.00 82 GLY A N 17
ATOM 25035 C CA . GLY A 1 82 ? -13.999 4.096 -0.871 1.00 0.00 82 GLY A CA 17
ATOM 25036 C C . GLY A 1 82 ? -14.038 2.596 -1.165 1.00 0.00 82 GLY A C 17
ATOM 25037 O O . GLY A 1 82 ? -14.791 1.866 -0.520 1.00 0.00 82 GLY A O 17
ATOM 25041 N N . LYS A 1 83 ? -13.242 2.124 -2.131 1.00 0.00 83 LYS A N 17
ATOM 25042 C CA . LYS A 1 83 ? -13.050 0.691 -2.419 1.00 0.00 83 LYS A CA 17
ATOM 25043 C C . LYS A 1 83 ? -11.582 0.341 -2.719 1.00 0.00 83 LYS A C 17
ATOM 25044 O O . LYS A 1 83 ? -10.785 1.225 -3.031 1.00 0.00 83 LYS A O 17
ATOM 25059 N N . VAL A 1 84 ? -11.209 -0.941 -2.653 1.00 0.00 84 VAL A N 17
ATOM 25060 C CA . VAL A 1 84 ? -9.889 -1.418 -3.118 1.00 0.00 84 VAL A CA 17
ATOM 25061 C C . VAL A 1 84 ? -9.918 -1.487 -4.645 1.00 0.00 84 VAL A C 17
ATOM 25062 O O . VAL A 1 84 ? -10.652 -2.286 -5.229 1.00 0.00 84 VAL A O 17
ATOM 25075 N N . ALA A 1 85 ? -9.125 -0.633 -5.288 1.00 0.00 85 ALA A N 17
ATOM 25076 C CA . ALA A 1 85 ? -8.926 -0.621 -6.734 1.00 0.00 85 ALA A CA 17
ATOM 25077 C C . ALA A 1 85 ? -7.919 -1.677 -7.215 1.00 0.00 85 ALA A C 17
ATOM 25078 O O . ALA A 1 85 ? -8.104 -2.244 -8.292 1.00 0.00 85 ALA A O 17
ATOM 25085 N N . LYS A 1 86 ? -6.873 -1.956 -6.429 1.00 0.00 86 LYS A N 17
ATOM 25086 C CA . LYS A 1 86 ? -5.804 -2.889 -6.811 1.00 0.00 86 LYS A CA 17
ATOM 25087 C C . LYS A 1 86 ? -5.058 -3.502 -5.612 1.00 0.00 86 LYS A C 17
ATOM 25088 O O . LYS A 1 86 ? -4.880 -2.842 -4.588 1.00 0.00 86 LYS A O 17
ATOM 25103 N N . VAL A 1 87 ? -4.580 -4.734 -5.787 1.00 0.00 87 VAL A N 17
ATOM 25104 C CA . VAL A 1 87 ? -3.618 -5.447 -4.921 1.00 0.00 87 VAL A CA 17
ATOM 25105 C C . VAL A 1 87 ? -2.519 -6.002 -5.841 1.00 0.00 87 VAL A C 17
ATOM 25106 O O . VAL A 1 87 ? -2.799 -6.860 -6.684 1.00 0.00 87 VAL A O 17
ATOM 25119 N N . PHE A 1 88 ? -1.299 -5.480 -5.715 1.00 0.00 88 PHE A N 17
ATOM 25120 C CA . PHE A 1 88 ? -0.132 -5.840 -6.528 1.00 0.00 88 PHE A CA 17
ATOM 25121 C C . PHE A 1 88 ? 0.986 -6.429 -5.659 1.00 0.00 88 PHE A C 17
ATOM 25122 O O . PHE A 1 88 ? 1.673 -5.722 -4.919 1.00 0.00 88 PHE A O 17
ATOM 25138 N N . SER A 1 89 ? 1.177 -7.741 -5.757 1.00 0.00 89 SER A N 17
ATOM 25139 C CA . SER A 1 89 ? 2.254 -8.480 -5.096 1.00 0.00 89 SER A CA 17
ATOM 25140 C C . SER A 1 89 ? 3.447 -8.649 -6.057 1.00 0.00 89 SER A C 17
ATOM 25141 O O . SER A 1 89 ? 3.428 -9.499 -6.956 1.00 0.00 89 SER A O 17
ATOM 25148 N N . GLY A 1 90 ? 4.483 -7.818 -5.891 1.00 0.00 90 GLY A N 17
ATOM 25149 C CA . GLY A 1 90 ? 5.649 -7.764 -6.783 1.00 0.00 90 GLY A CA 17
ATOM 25150 C C . GLY A 1 90 ? 6.479 -6.491 -6.638 1.00 0.00 90 GLY A C 17
ATOM 25151 O O . GLY A 1 90 ? 6.150 -5.620 -5.831 1.00 0.00 90 GLY A O 17
ATOM 25155 N N . ILE A 1 91 ? 7.568 -6.387 -7.410 1.00 0.00 91 ILE A N 17
ATOM 25156 C CA . ILE A 1 91 ? 8.534 -5.266 -7.365 1.00 0.00 91 ILE A CA 17
ATOM 25157 C C . ILE A 1 91 ? 8.283 -4.273 -8.508 1.00 0.00 91 ILE A C 17
ATOM 25158 O O . ILE A 1 91 ? 7.938 -4.679 -9.622 1.00 0.00 91 ILE A O 17
ATOM 25173 N N . MET A 1 92 ? 8.482 -2.977 -8.253 1.00 0.00 92 MET A N 17
ATOM 25174 C CA . MET A 1 92 ? 8.362 -1.891 -9.240 1.00 0.00 92 MET A CA 17
ATOM 25175 C C . MET A 1 92 ? 9.614 -1.004 -9.336 1.00 0.00 92 MET A C 17
ATOM 25176 O O . MET A 1 92 ? 10.468 -0.985 -8.450 1.00 0.00 92 MET A O 17
ATOM 25188 N N . ASN A 1 93 ? 9.647 -0.215 -10.408 1.00 0.00 93 ASN A N 17
ATOM 25189 C CA . ASN A 1 93 ? 10.368 1.057 -10.558 1.00 0.00 93 ASN A CA 17
ATOM 25190 C C . ASN A 1 93 ? 9.329 2.209 -10.554 1.00 0.00 93 ASN A C 17
ATOM 25191 O O . ASN A 1 93 ? 8.162 1.963 -10.893 1.00 0.00 93 ASN A O 17
ATOM 25201 N N . PRO A 1 94 ? 9.674 3.460 -10.165 1.00 0.00 94 PRO A N 17
ATOM 25202 C CA . PRO A 1 94 ? 8.682 4.451 -9.728 1.00 0.00 94 PRO A CA 17
ATOM 25203 C C . PRO A 1 94 ? 7.687 4.838 -10.816 1.00 0.00 94 PRO A C 17
ATOM 25204 O O . PRO A 1 94 ? 6.508 5.032 -10.525 1.00 0.00 94 PRO A O 17
ATOM 25212 N N . ARG A 1 95 ? 8.147 4.896 -12.065 1.00 0.00 95 ARG A N 17
ATOM 25213 C CA . ARG A 1 95 ? 7.305 5.198 -13.232 1.00 0.00 95 ARG A CA 17
ATOM 25214 C C . ARG A 1 95 ? 6.111 4.241 -13.389 1.00 0.00 95 ARG A C 17
ATOM 25215 O O . ARG A 1 95 ? 5.055 4.657 -13.866 1.00 0.00 95 ARG A O 17
ATOM 25233 N N . GLU A 1 96 ? 6.232 2.993 -12.928 1.00 0.00 96 GLU A N 17
ATOM 25234 C CA . GLU A 1 96 ? 5.127 2.024 -12.918 1.00 0.00 96 GLU A CA 17
ATOM 25235 C C . GLU A 1 96 ? 4.089 2.367 -11.841 1.00 0.00 96 GLU A C 17
ATOM 25236 O O . GLU A 1 96 ? 2.893 2.217 -12.072 1.00 0.00 96 GLU A O 17
ATOM 25246 N N . LEU A 1 97 ? 4.535 2.887 -10.689 1.00 0.00 97 LEU A N 17
ATOM 25247 C CA . LEU A 1 97 ? 3.671 3.406 -9.620 1.00 0.00 97 LEU A CA 17
ATOM 25248 C C . LEU A 1 97 ? 2.835 4.597 -10.122 1.00 0.00 97 LEU A C 17
ATOM 25249 O O . LEU A 1 97 ? 1.622 4.648 -9.913 1.00 0.00 97 LEU A O 17
ATOM 25264 N N . GLN A 1 98 ? 3.487 5.527 -10.832 1.00 0.00 98 GLN A N 17
ATOM 25265 C CA . GLN A 1 98 ? 2.836 6.661 -11.499 1.00 0.00 98 GLN A CA 17
ATOM 25266 C C . GLN A 1 98 ? 1.802 6.188 -12.527 1.00 0.00 98 GLN A C 17
ATOM 25267 O O . GLN A 1 98 ? 0.676 6.694 -12.541 1.00 0.00 98 GLN A O 17
ATOM 25279 N N . ALA A 1 99 ? 2.149 5.208 -13.362 1.00 0.00 99 ALA A N 17
ATOM 25280 C CA . ALA A 1 99 ? 1.261 4.685 -14.401 1.00 0.00 99 ALA A CA 17
ATOM 25281 C C . ALA A 1 99 ? 0.052 3.925 -13.835 1.00 0.00 99 ALA A C 17
ATOM 25282 O O . ALA A 1 99 ? -1.069 4.132 -14.300 1.00 0.00 99 ALA A O 17
ATOM 25289 N N . LEU A 1 100 ? 0.253 3.086 -12.816 1.00 0.00 100 LEU A N 17
ATOM 25290 C CA . LEU A 1 100 ? -0.820 2.371 -12.129 1.00 0.00 100 LEU A CA 17
ATOM 25291 C C . LEU A 1 100 ? -1.785 3.347 -11.442 1.00 0.00 100 LEU A C 17
ATOM 25292 O O . LEU A 1 100 ? -2.993 3.259 -11.645 1.00 0.00 100 LEU A O 17
ATOM 25307 N N . TYR A 1 101 ? -1.277 4.343 -10.717 1.00 0.00 101 TYR A N 17
ATOM 25308 C CA . TYR A 1 101 ? -2.114 5.388 -10.113 1.00 0.00 101 TYR A CA 17
ATOM 25309 C C . TYR A 1 101 ? -2.946 6.133 -11.160 1.00 0.00 101 TYR A C 17
ATOM 25310 O O . TYR A 1 101 ? -4.167 6.234 -11.022 1.00 0.00 101 TYR A O 17
ATOM 25327 N N . ALA A 1 102 ? -2.295 6.634 -12.213 1.00 0.00 102 ALA A N 17
ATOM 25328 C CA . ALA A 1 102 ? -2.967 7.339 -13.304 1.00 0.00 102 ALA A CA 17
ATOM 25329 C C . ALA A 1 102 ? -4.012 6.455 -14.013 1.00 0.00 102 ALA A C 17
ATOM 25330 O O . ALA A 1 102 ? -4.998 6.972 -14.537 1.00 0.00 102 ALA A O 17
ATOM 25337 N N . SER A 1 103 ? -3.838 5.134 -13.980 1.00 0.00 103 SER A N 17
ATOM 25338 C CA . SER A 1 103 ? -4.793 4.175 -14.548 1.00 0.00 103 SER A CA 17
ATOM 25339 C C . SER A 1 103 ? -6.013 3.956 -13.630 1.00 0.00 103 SER A C 17
ATOM 25340 O O . SER A 1 103 ? -7.132 3.741 -14.105 1.00 0.00 103 SER A O 17
ATOM 25347 N N . ILE A 1 104 ? -5.820 4.057 -12.310 1.00 0.00 104 ILE A N 17
ATOM 25348 C CA . ILE A 1 104 ? -6.879 3.889 -11.296 1.00 0.00 104 ILE A CA 17
ATOM 25349 C C . ILE A 1 104 ? -7.710 5.171 -11.119 1.00 0.00 104 ILE A C 17
ATOM 25350 O O . ILE A 1 104 ? -8.935 5.122 -11.119 1.00 0.00 104 ILE A O 17
ATOM 25365 N N . MET A 1 1 ? 7.242 15.214 -0.853 1.00 0.00 1 MET A N 18
ATOM 25366 C CA . MET A 1 1 ? 7.072 14.614 0.470 1.00 0.00 1 MET A CA 18
ATOM 25367 C C . MET A 1 1 ? 6.289 13.291 0.402 1.00 0.00 1 MET A C 18
ATOM 25368 O O . MET A 1 1 ? 5.566 13.029 -0.557 1.00 0.00 1 MET A O 18
ATOM 25380 N N . SER A 1 2 ? 6.386 12.481 1.454 1.00 0.00 2 SER A N 18
ATOM 25381 C CA . SER A 1 2 ? 5.590 11.254 1.636 1.00 0.00 2 SER A CA 18
ATOM 25382 C C . SER A 1 2 ? 5.431 10.895 3.130 1.00 0.00 2 SER A C 18
ATOM 25383 O O . SER A 1 2 ? 6.038 11.530 3.997 1.00 0.00 2 SER A O 18
ATOM 25390 N N . ALA A 1 3 ? 4.578 9.916 3.440 1.00 0.00 3 ALA A N 18
ATOM 25391 C CA . ALA A 1 3 ? 4.000 9.691 4.773 1.00 0.00 3 ALA A CA 18
ATOM 25392 C C . ALA A 1 3 ? 4.123 8.227 5.249 1.00 0.00 3 ALA A C 18
ATOM 25393 O O . ALA A 1 3 ? 3.442 7.810 6.187 1.00 0.00 3 ALA A O 18
ATOM 25400 N N . ILE A 1 4 ? 4.974 7.432 4.589 1.00 0.00 4 ILE A N 18
ATOM 25401 C CA . ILE A 1 4 ? 5.034 5.965 4.720 1.00 0.00 4 ILE A CA 18
ATOM 25402 C C . ILE A 1 4 ? 5.386 5.544 6.159 1.00 0.00 4 ILE A C 18
ATOM 25403 O O . ILE A 1 4 ? 6.544 5.640 6.572 1.00 0.00 4 ILE A O 18
ATOM 25418 N N . ARG A 1 5 ? 4.374 5.096 6.903 1.00 0.00 5 ARG A N 18
ATOM 25419 C CA . ARG A 1 5 ? 4.402 4.639 8.302 1.00 0.00 5 ARG A CA 18
ATOM 25420 C C . ARG A 1 5 ? 3.142 3.807 8.586 1.00 0.00 5 ARG A C 18
ATOM 25421 O O . ARG A 1 5 ? 2.133 3.992 7.922 1.00 0.00 5 ARG A O 18
ATOM 25439 N N . ASP A 1 6 ? 3.205 2.914 9.558 1.00 0.00 6 ASP A N 18
ATOM 25440 C CA . ASP A 1 6 ? 2.131 2.013 10.013 1.00 0.00 6 ASP A CA 18
ATOM 25441 C C . ASP A 1 6 ? 0.837 2.764 10.382 1.00 0.00 6 ASP A C 18
ATOM 25442 O O . ASP A 1 6 ? 0.841 3.578 11.306 1.00 0.00 6 ASP A O 18
ATOM 25450 N N . ILE A 1 7 ? -0.270 2.443 9.704 1.00 0.00 7 ILE A N 18
ATOM 25451 C CA . ILE A 1 7 ? -1.611 2.980 10.021 1.00 0.00 7 ILE A CA 18
ATOM 25452 C C . ILE A 1 7 ? -2.658 1.911 10.340 1.00 0.00 7 ILE A C 18
ATOM 25453 O O . ILE A 1 7 ? -3.843 2.150 10.131 1.00 0.00 7 ILE A O 18
ATOM 25468 N N . THR A 1 8 ? -2.275 0.759 10.900 1.00 0.00 8 THR A N 18
ATOM 25469 C CA . THR A 1 8 ? -3.197 -0.329 11.304 1.00 0.00 8 THR A CA 18
ATOM 25470 C C . THR A 1 8 ? -4.428 0.152 12.090 1.00 0.00 8 THR A C 18
ATOM 25471 O O . THR A 1 8 ? -5.501 -0.437 11.960 1.00 0.00 8 THR A O 18
ATOM 25482 N N . THR A 1 9 ? -4.305 1.240 12.868 1.00 0.00 9 THR A N 18
ATOM 25483 C CA . THR A 1 9 ? -5.379 1.853 13.667 1.00 0.00 9 THR A CA 18
ATOM 25484 C C . THR A 1 9 ? -6.377 2.656 12.824 1.00 0.00 9 THR A C 18
ATOM 25485 O O . THR A 1 9 ? -7.524 2.831 13.240 1.00 0.00 9 THR A O 18
ATOM 25496 N N . GLU A 1 10 ? -5.976 3.130 11.637 1.00 0.00 10 GLU A N 18
ATOM 25497 C CA . GLU A 1 10 ? -6.776 4.017 10.778 1.00 0.00 10 GLU A CA 18
ATOM 25498 C C . GLU A 1 10 ? -6.813 3.571 9.297 1.00 0.00 10 GLU A C 18
ATOM 25499 O O . GLU A 1 10 ? -7.112 4.362 8.397 1.00 0.00 10 GLU A O 18
ATOM 25509 N N . ALA A 1 11 ? -6.529 2.282 9.048 1.00 0.00 11 ALA A N 18
ATOM 25510 C CA . ALA A 1 11 ? -6.727 1.574 7.775 1.00 0.00 11 ALA A CA 18
ATOM 25511 C C . ALA A 1 11 ? -7.770 0.436 7.844 1.00 0.00 11 ALA A C 18
ATOM 25512 O O . ALA A 1 11 ? -7.739 -0.509 7.046 1.00 0.00 11 ALA A O 18
ATOM 25519 N N . GLY A 1 12 ? -8.691 0.502 8.809 1.00 0.00 12 GLY A N 18
ATOM 25520 C CA . GLY A 1 12 ? -9.825 -0.419 8.918 1.00 0.00 12 GLY A CA 18
ATOM 25521 C C . GLY A 1 12 ? -10.864 -0.154 7.837 1.00 0.00 12 GLY A C 18
ATOM 25522 O O . GLY A 1 12 ? -11.138 1.000 7.496 1.00 0.00 12 GLY A O 18
ATOM 25526 N N . MET A 1 13 ? -11.494 -1.219 7.332 1.00 0.00 13 MET A N 18
ATOM 25527 C CA . MET A 1 13 ? -12.516 -1.164 6.271 1.00 0.00 13 MET A CA 18
ATOM 25528 C C . MET A 1 13 ? -13.629 -0.142 6.541 1.00 0.00 13 MET A C 18
ATOM 25529 O O . MET A 1 13 ? -14.121 0.490 5.615 1.00 0.00 13 MET A O 18
ATOM 25541 N N . ALA A 1 14 ? -13.957 0.070 7.813 1.00 0.00 14 ALA A N 18
ATOM 25542 C CA . ALA A 1 14 ? -15.004 0.964 8.306 1.00 0.00 14 ALA A CA 18
ATOM 25543 C C . ALA A 1 14 ? -14.886 2.435 7.866 1.00 0.00 14 ALA A C 18
ATOM 25544 O O . ALA A 1 14 ? -15.901 3.099 7.649 1.00 0.00 14 ALA A O 18
ATOM 25551 N N . HIS A 1 15 ? -13.666 2.960 7.740 1.00 0.00 15 HIS A N 18
ATOM 25552 C CA . HIS A 1 15 ? -13.393 4.290 7.207 1.00 0.00 15 HIS A CA 18
ATOM 25553 C C . HIS A 1 15 ? -12.742 4.219 5.816 1.00 0.00 15 HIS A C 18
ATOM 25554 O O . HIS A 1 15 ? -12.987 5.111 5.010 1.00 0.00 15 HIS A O 18
ATOM 25567 N N . PHE A 1 16 ? -12.035 3.131 5.477 1.00 0.00 16 PHE A N 18
ATOM 25568 C CA . PHE A 1 16 ? -11.539 2.872 4.108 1.00 0.00 16 PHE A CA 18
ATOM 25569 C C . PHE A 1 16 ? -12.679 2.781 3.075 1.00 0.00 16 PHE A C 18
ATOM 25570 O O . PHE A 1 16 ? -12.469 3.105 1.909 1.00 0.00 16 PHE A O 18
ATOM 25586 N N . GLU A 1 17 ? -13.889 2.406 3.502 1.00 0.00 17 GLU A N 18
ATOM 25587 C CA . GLU A 1 17 ? -15.108 2.396 2.687 1.00 0.00 17 GLU A CA 18
ATOM 25588 C C . GLU A 1 17 ? -15.688 3.803 2.448 1.00 0.00 17 GLU A C 18
ATOM 25589 O O . GLU A 1 17 ? -16.631 3.968 1.673 1.00 0.00 17 GLU A O 18
ATOM 25599 N N . GLY A 1 18 ? -15.145 4.821 3.133 1.00 0.00 18 GLY A N 18
ATOM 25600 C CA . GLY A 1 18 ? -15.560 6.233 3.074 1.00 0.00 18 GLY A CA 18
ATOM 25601 C C . GLY A 1 18 ? -14.454 7.176 2.588 1.00 0.00 18 GLY A C 18
ATOM 25602 O O . GLY A 1 18 ? -14.698 8.380 2.456 1.00 0.00 18 GLY A O 18
ATOM 25606 N N . LEU A 1 19 ? -13.249 6.654 2.326 1.00 0.00 19 LEU A N 18
ATOM 25607 C CA . LEU A 1 19 ? -12.136 7.416 1.754 1.00 0.00 19 LEU A CA 18
ATOM 25608 C C . LEU A 1 19 ? -12.341 7.702 0.255 1.00 0.00 19 LEU A C 18
ATOM 25609 O O . LEU A 1 19 ? -13.275 7.211 -0.375 1.00 0.00 19 LEU A O 18
ATOM 25624 N N . SER A 1 20 ? -11.453 8.499 -0.333 1.00 0.00 20 SER A N 18
ATOM 25625 C CA . SER A 1 20 ? -11.455 8.867 -1.745 1.00 0.00 20 SER A CA 18
ATOM 25626 C C . SER A 1 20 ? -10.183 8.380 -2.456 1.00 0.00 20 SER A C 18
ATOM 25627 O O . SER A 1 20 ? -10.224 8.021 -3.635 1.00 0.00 20 SER A O 18
ATOM 25634 N N . ASP A 1 21 ? -9.071 8.344 -1.721 1.00 0.00 21 ASP A N 18
ATOM 25635 C CA . ASP A 1 21 ? -7.715 8.079 -2.189 1.00 0.00 21 ASP A CA 18
ATOM 25636 C C . ASP A 1 21 ? -6.830 7.720 -0.981 1.00 0.00 21 ASP A C 18
ATOM 25637 O O . ASP A 1 21 ? -6.627 8.530 -0.071 1.00 0.00 21 ASP A O 18
ATOM 25645 N N . ALA A 1 22 ? -6.284 6.503 -0.992 1.00 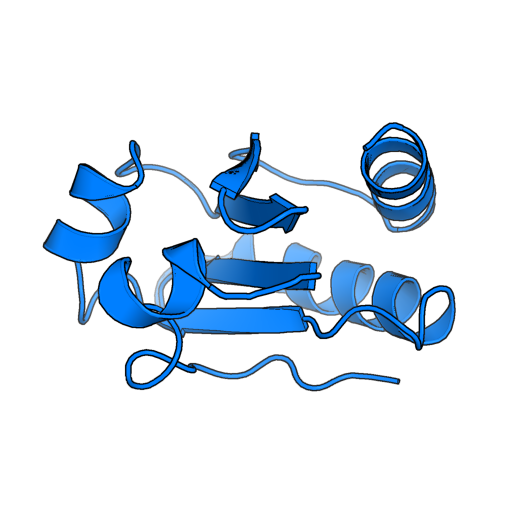0.00 22 ALA A N 18
ATOM 25646 C CA . ALA A 1 22 ? -5.349 5.990 0.020 1.00 0.00 22 ALA A CA 18
ATOM 25647 C C . ALA A 1 22 ? -4.495 4.836 -0.534 1.00 0.00 22 ALA A C 18
ATOM 25648 O O . ALA A 1 22 ? -4.990 3.992 -1.282 1.00 0.00 22 ALA A O 18
ATOM 25655 N N . ILE A 1 23 ? -3.209 4.775 -0.181 1.00 0.00 23 ILE A N 18
ATOM 25656 C CA . ILE A 1 23 ? -2.305 3.666 -0.536 1.00 0.00 23 ILE A CA 18
ATOM 25657 C C . ILE A 1 23 ? -1.664 3.091 0.726 1.00 0.00 23 ILE A C 18
ATOM 25658 O O . ILE A 1 23 ? -1.221 3.834 1.602 1.00 0.00 23 ILE A O 18
ATOM 25673 N N . VAL A 1 24 ? -1.590 1.760 0.788 1.00 0.00 24 VAL A N 18
ATOM 25674 C CA . VAL A 1 24 ? -1.024 1.027 1.932 1.00 0.00 24 VAL A CA 18
ATOM 25675 C C . VAL A 1 24 ? -0.112 -0.104 1.465 1.00 0.00 24 VAL A C 18
ATOM 25676 O O . VAL A 1 24 ? -0.508 -0.963 0.680 1.00 0.00 24 VAL A O 18
ATOM 25689 N N . PHE A 1 25 ? 1.129 -0.074 1.959 1.00 0.00 25 PHE A N 18
ATOM 25690 C CA . PHE A 1 25 ? 2.185 -1.043 1.675 1.00 0.00 25 PHE A CA 18
ATOM 25691 C C . PHE A 1 25 ? 2.381 -2.030 2.838 1.00 0.00 25 PHE A C 18
ATOM 25692 O O . PHE A 1 25 ? 2.816 -1.678 3.936 1.00 0.00 25 PHE A O 18
ATOM 25708 N N . PHE A 1 26 ? 2.067 -3.293 2.572 1.00 0.00 26 PHE A N 18
ATOM 25709 C CA . PHE A 1 26 ? 2.168 -4.422 3.482 1.00 0.00 26 PHE A CA 18
ATOM 25710 C C . PHE A 1 26 ? 3.530 -5.108 3.346 1.00 0.00 26 PHE A C 18
ATOM 25711 O O . PHE A 1 26 ? 3.985 -5.416 2.243 1.00 0.00 26 PHE A O 18
ATOM 25727 N N . HIS A 1 27 ? 4.160 -5.397 4.484 1.00 0.00 27 HIS A N 18
ATOM 25728 C CA . HIS A 1 27 ? 5.466 -6.041 4.546 1.00 0.00 27 HIS A CA 18
ATOM 25729 C C . HIS A 1 27 ? 5.676 -6.797 5.880 1.00 0.00 27 HIS A C 18
ATOM 25730 O O . HIS A 1 27 ? 5.054 -6.482 6.898 1.00 0.00 27 HIS A O 18
ATOM 25744 N N . LYS A 1 28 ? 6.612 -7.750 5.899 1.00 0.00 28 LYS A N 18
ATOM 25745 C CA . LYS A 1 28 ? 7.100 -8.423 7.097 1.00 0.00 28 LYS A CA 18
ATOM 25746 C C . LYS A 1 28 ? 8.246 -7.618 7.736 1.00 0.00 28 LYS A C 18
ATOM 25747 O O . LYS A 1 28 ? 8.926 -6.842 7.065 1.00 0.00 28 LYS A O 18
ATOM 25762 N N . ASN A 1 29 ? 8.491 -7.819 9.028 1.00 0.00 29 ASN A N 18
ATOM 25763 C CA . ASN A 1 29 ? 9.626 -7.234 9.765 1.00 0.00 29 ASN A CA 18
ATOM 25764 C C . ASN A 1 29 ? 11.025 -7.717 9.312 1.00 0.00 29 ASN A C 18
ATOM 25765 O O . ASN A 1 29 ? 12.030 -7.054 9.577 1.00 0.00 29 ASN A O 18
ATOM 25775 N N . LEU A 1 30 ? 11.080 -8.864 8.627 1.00 0.00 30 LEU A N 18
ATOM 25776 C CA . LEU A 1 30 ? 12.276 -9.464 8.048 1.00 0.00 30 LEU A CA 18
ATOM 25777 C C . LEU A 1 30 ? 12.035 -9.653 6.547 1.00 0.00 30 LEU A C 18
ATOM 25778 O O . LEU A 1 30 ? 11.478 -10.662 6.116 1.00 0.00 30 LEU A O 18
ATOM 25793 N N . CYS A 1 31 ? 12.429 -8.654 5.757 1.00 0.00 31 CYS A N 18
ATOM 25794 C CA . CYS A 1 31 ? 12.415 -8.676 4.290 1.00 0.00 31 CYS A CA 18
ATOM 25795 C C . CYS A 1 31 ? 13.597 -7.858 3.701 1.00 0.00 31 CYS A C 18
ATOM 25796 O O . CYS A 1 31 ? 13.824 -6.724 4.144 1.00 0.00 31 CYS A O 18
ATOM 25802 N N . PRO A 1 32 ? 14.366 -8.413 2.740 1.00 0.00 32 PRO A N 18
ATOM 25803 C CA . PRO A 1 32 ? 15.437 -7.706 2.037 1.00 0.00 32 PRO A CA 18
ATOM 25804 C C . PRO A 1 32 ? 14.921 -6.863 0.859 1.00 0.00 32 PRO A C 18
ATOM 25805 O O . PRO A 1 32 ? 15.263 -5.686 0.758 1.00 0.00 32 PRO A O 18
ATOM 25813 N N . HIS A 1 33 ? 14.109 -7.431 -0.041 1.00 0.00 33 HIS A N 18
ATOM 25814 C CA . HIS A 1 33 ? 13.692 -6.763 -1.284 1.00 0.00 33 HIS A CA 18
ATOM 25815 C C . HIS A 1 33 ? 12.707 -5.599 -1.059 1.00 0.00 33 HIS A C 18
ATOM 25816 O O . HIS A 1 33 ? 12.720 -4.616 -1.806 1.00 0.00 33 HIS A O 18
ATOM 25829 N N . CYS A 1 34 ? 11.884 -5.688 -0.007 1.00 0.00 34 CYS A N 18
ATOM 25830 C CA . CYS A 1 34 ? 10.817 -4.737 0.347 1.00 0.00 34 CYS A CA 18
ATOM 25831 C C . CYS A 1 34 ? 11.287 -3.281 0.474 1.00 0.00 34 CYS A C 18
ATOM 25832 O O . CYS A 1 34 ? 10.510 -2.360 0.244 1.00 0.00 34 CYS A O 18
ATOM 25838 N N . LYS A 1 35 ? 12.575 -3.067 0.757 1.00 0.00 35 LYS A N 18
ATOM 25839 C CA . LYS A 1 35 ? 13.246 -1.764 0.755 1.00 0.00 35 LYS A CA 18
ATOM 25840 C C . LYS A 1 35 ? 12.976 -0.982 -0.542 1.00 0.00 35 LYS A C 18
ATOM 25841 O O . LYS A 1 35 ? 12.580 0.178 -0.512 1.00 0.00 35 LYS A O 18
ATOM 25856 N N . ASN A 1 36 ? 13.091 -1.636 -1.703 1.00 0.00 36 ASN A N 18
ATOM 25857 C CA . ASN A 1 36 ? 12.858 -1.012 -3.018 1.00 0.00 36 ASN A CA 18
ATOM 25858 C C . ASN A 1 36 ? 11.386 -0.582 -3.206 1.00 0.00 36 ASN A C 18
ATOM 25859 O O . ASN A 1 36 ? 11.105 0.467 -3.784 1.00 0.00 36 ASN A O 18
ATOM 25869 N N . MET A 1 37 ? 10.462 -1.348 -2.625 1.00 0.00 37 MET A N 18
ATOM 25870 C CA . MET A 1 37 ? 9.025 -1.066 -2.560 1.00 0.00 37 MET A CA 18
ATOM 25871 C C . MET A 1 37 ? 8.720 0.205 -1.747 1.00 0.00 37 MET A C 18
ATOM 25872 O O . MET A 1 37 ? 7.839 0.969 -2.138 1.00 0.00 37 MET A O 18
ATOM 25884 N N . GLU A 1 38 ? 9.490 0.499 -0.689 1.00 0.00 38 GLU A N 18
ATOM 25885 C CA . GLU A 1 38 ? 9.448 1.803 -0.008 1.00 0.00 38 GLU A CA 18
ATOM 25886 C C . GLU A 1 38 ? 9.962 2.908 -0.932 1.00 0.00 38 GLU A C 18
ATOM 25887 O O . GLU A 1 38 ? 9.356 3.969 -1.045 1.00 0.00 38 GLU A O 18
ATOM 25897 N N . LYS A 1 39 ? 11.083 2.656 -1.617 1.00 0.00 39 LYS A N 18
ATOM 25898 C CA . LYS A 1 39 ? 11.765 3.672 -2.437 1.00 0.00 39 LYS A CA 18
ATOM 25899 C C . LYS A 1 39 ? 10.887 4.133 -3.608 1.00 0.00 39 LYS A C 18
ATOM 25900 O O . LYS A 1 39 ? 10.783 5.332 -3.856 1.00 0.00 39 LYS A O 18
ATOM 25915 N N . VAL A 1 40 ? 10.211 3.206 -4.289 1.00 0.00 40 VAL A N 18
ATOM 25916 C CA . VAL A 1 40 ? 9.286 3.561 -5.381 1.00 0.00 40 VAL A CA 18
ATOM 25917 C C . VAL A 1 40 ? 8.059 4.332 -4.895 1.00 0.00 40 VAL A C 18
ATOM 25918 O O . VAL A 1 40 ? 7.638 5.272 -5.563 1.00 0.00 40 VAL A O 18
ATOM 25931 N N . LEU A 1 41 ? 7.507 3.967 -3.733 1.00 0.00 41 LEU A N 18
ATOM 25932 C CA . LEU A 1 41 ? 6.382 4.667 -3.112 1.00 0.00 41 LEU A CA 18
ATOM 25933 C C . LEU A 1 41 ? 6.761 6.050 -2.557 1.00 0.00 41 LEU A C 18
ATOM 25934 O O . LEU A 1 41 ? 5.934 6.959 -2.575 1.00 0.00 41 LEU A O 18
ATOM 25949 N N . ASP A 1 42 ? 8.007 6.246 -2.132 1.00 0.00 42 ASP A N 18
ATOM 25950 C CA . ASP A 1 42 ? 8.539 7.549 -1.701 1.00 0.00 42 ASP A CA 18
ATOM 25951 C C . ASP A 1 42 ? 8.661 8.510 -2.887 1.00 0.00 42 ASP A C 18
ATOM 25952 O O . ASP A 1 42 ? 8.138 9.626 -2.876 1.00 0.00 42 ASP A O 18
ATOM 25960 N N . LYS A 1 43 ? 9.317 8.031 -3.948 1.00 0.00 43 LYS A N 18
ATOM 25961 C CA . LYS A 1 43 ? 9.532 8.798 -5.186 1.00 0.00 43 LYS A CA 18
ATOM 25962 C C . LYS A 1 43 ? 8.236 8.980 -5.995 1.00 0.00 43 LYS A C 18
ATOM 25963 O O . LYS A 1 43 ? 8.143 9.919 -6.790 1.00 0.00 43 LYS A O 18
ATOM 25978 N N . PHE A 1 44 ? 7.230 8.132 -5.767 1.00 0.00 44 PHE A N 18
ATOM 25979 C CA . PHE A 1 44 ? 5.854 8.323 -6.224 1.00 0.00 44 PHE A CA 18
ATOM 25980 C C . PHE A 1 44 ? 5.147 9.425 -5.421 1.00 0.00 44 PHE A C 18
ATOM 25981 O O . PHE A 1 44 ? 4.655 10.377 -6.017 1.00 0.00 44 PHE A O 18
ATOM 25997 N N . GLY A 1 45 ? 5.147 9.335 -4.083 1.00 0.00 45 GLY A N 18
ATOM 25998 C CA . GLY A 1 45 ? 4.497 10.299 -3.184 1.00 0.00 45 GLY A CA 18
ATOM 25999 C C . GLY A 1 45 ? 4.995 11.725 -3.408 1.00 0.00 45 GLY A C 18
ATOM 26000 O O . GLY A 1 45 ? 4.196 12.659 -3.428 1.00 0.00 45 GLY A O 18
ATOM 26004 N N . ALA A 1 46 ? 6.293 11.869 -3.702 1.00 0.00 46 ALA A N 18
ATOM 26005 C CA . ALA A 1 46 ? 6.943 13.130 -4.072 1.00 0.00 46 ALA A CA 18
ATOM 26006 C C . ALA A 1 46 ? 6.301 13.835 -5.284 1.00 0.00 46 ALA A C 18
ATOM 26007 O O . ALA A 1 46 ? 6.313 15.067 -5.353 1.00 0.00 46 ALA A O 18
ATOM 26014 N N . ARG A 1 47 ? 5.741 13.062 -6.221 1.00 0.00 47 ARG A N 18
ATOM 26015 C CA . ARG A 1 47 ? 5.070 13.542 -7.443 1.00 0.00 47 ARG A CA 18
ATOM 26016 C C . ARG A 1 47 ? 3.535 13.421 -7.392 1.00 0.00 47 ARG A C 18
ATOM 26017 O O . ARG A 1 47 ? 2.856 13.961 -8.268 1.00 0.00 47 ARG A O 18
ATOM 26035 N N . ALA A 1 48 ? 2.974 12.746 -6.383 1.00 0.00 48 ALA A N 18
ATOM 26036 C CA . ALA A 1 48 ? 1.544 12.461 -6.233 1.00 0.00 48 ALA A CA 18
ATOM 26037 C C . ALA A 1 48 ? 0.979 13.023 -4.901 1.00 0.00 48 ALA A C 18
ATOM 26038 O O . ALA A 1 48 ? 0.630 12.252 -3.998 1.00 0.00 48 ALA A O 18
ATOM 26045 N N . PRO A 1 49 ? 0.842 14.358 -4.766 1.00 0.00 49 PRO A N 18
ATOM 26046 C CA . PRO A 1 49 ? 0.516 15.026 -3.506 1.00 0.00 49 PRO A CA 18
ATOM 26047 C C . PRO A 1 49 ? -0.908 14.759 -3.017 1.00 0.00 49 PRO A C 18
ATOM 26048 O O . PRO A 1 49 ? -1.147 14.766 -1.811 1.00 0.00 49 PRO A O 18
ATOM 26056 N N . GLN A 1 50 ? -1.852 14.533 -3.939 1.00 0.00 50 GLN A N 18
ATOM 26057 C CA . GLN A 1 50 ? -3.270 14.335 -3.599 1.00 0.00 50 GLN A CA 18
ATOM 26058 C C . GLN A 1 50 ? -3.573 12.985 -2.934 1.00 0.00 50 GLN A C 18
ATOM 26059 O O . GLN A 1 50 ? -4.612 12.846 -2.288 1.00 0.00 50 GLN A O 18
ATOM 26071 N N . VAL A 1 51 ? -2.683 11.997 -3.092 1.00 0.00 51 VAL A N 18
ATOM 26072 C CA . VAL A 1 51 ? -2.801 10.656 -2.495 1.00 0.00 51 VAL A CA 18
ATOM 26073 C C . VAL A 1 51 ? -1.809 10.490 -1.335 1.00 0.00 51 VAL A C 18
ATOM 26074 O O . VAL A 1 51 ? -0.693 11.011 -1.383 1.00 0.00 51 VAL A O 18
ATOM 26087 N N . ALA A 1 52 ? -2.222 9.765 -0.295 1.00 0.00 52 ALA A N 18
ATOM 26088 C CA . ALA A 1 52 ? -1.418 9.485 0.889 1.00 0.00 52 ALA A CA 18
ATOM 26089 C C . ALA A 1 52 ? -0.956 8.025 0.875 1.00 0.00 52 ALA A C 18
ATOM 26090 O O . ALA A 1 52 ? -1.766 7.120 0.656 1.00 0.00 52 ALA A O 18
ATOM 26097 N N . ILE A 1 53 ? 0.340 7.789 1.110 1.00 0.00 53 ILE A N 18
ATOM 26098 C CA . ILE A 1 53 ? 0.917 6.439 1.177 1.00 0.00 53 ILE A CA 18
ATOM 26099 C C . ILE A 1 53 ? 1.382 6.151 2.602 1.00 0.00 53 ILE A C 18
ATOM 26100 O O . ILE A 1 53 ? 2.181 6.901 3.161 1.00 0.00 53 ILE A O 18
ATOM 26115 N N . SER A 1 54 ? 0.911 5.045 3.172 1.00 0.00 54 SER A N 18
ATOM 26116 C CA . SER A 1 54 ? 1.361 4.520 4.463 1.00 0.00 54 SER A CA 18
ATOM 26117 C C . SER A 1 54 ? 1.897 3.081 4.335 1.00 0.00 54 SER A C 18
ATOM 26118 O O . SER A 1 54 ? 1.865 2.489 3.255 1.00 0.00 54 SER A O 18
ATOM 26125 N N . SER A 1 55 ? 2.396 2.491 5.424 1.00 0.00 55 SER A N 18
ATOM 26126 C CA . SER A 1 55 ? 2.731 1.064 5.491 1.00 0.00 55 SER A CA 18
ATOM 26127 C C . SER A 1 55 ? 1.821 0.280 6.465 1.00 0.00 55 SER A C 18
ATOM 26128 O O . SER A 1 55 ? 0.981 0.864 7.156 1.00 0.00 55 SER A O 18
ATOM 26135 N N . VAL A 1 56 ? 1.974 -1.055 6.511 1.00 0.00 56 VAL A N 18
ATOM 26136 C CA . VAL A 1 56 ? 1.377 -2.009 7.459 1.00 0.00 56 VAL A CA 18
ATOM 26137 C C . VAL A 1 56 ? 2.363 -3.171 7.661 1.00 0.00 56 VAL A C 18
ATOM 26138 O O . VAL A 1 56 ? 2.912 -3.707 6.697 1.00 0.00 56 VAL A O 18
ATOM 26151 N N . ASP A 1 57 ? 2.577 -3.594 8.909 1.00 0.00 57 ASP A N 18
ATOM 26152 C CA . ASP A 1 57 ? 3.293 -4.837 9.254 1.00 0.00 57 ASP A CA 18
ATOM 26153 C C . ASP A 1 57 ? 2.355 -6.048 9.137 1.00 0.00 57 ASP A C 18
ATOM 26154 O O . ASP A 1 57 ? 1.688 -6.441 10.093 1.00 0.00 57 ASP A O 18
ATOM 26162 N N . SER A 1 58 ? 2.300 -6.647 7.948 1.00 0.00 58 SER A N 18
ATOM 26163 C CA . SER A 1 58 ? 1.382 -7.748 7.603 1.00 0.00 58 SER A CA 18
ATOM 26164 C C . SER A 1 58 ? 1.547 -8.970 8.516 1.00 0.00 58 SER A C 18
ATOM 26165 O O . SER A 1 58 ? 0.567 -9.629 8.855 1.00 0.00 58 SER A O 18
ATOM 26172 N N . GLU A 1 59 ? 2.776 -9.252 8.962 1.00 0.00 59 GLU A N 18
ATOM 26173 C CA . GLU A 1 59 ? 3.093 -10.379 9.848 1.00 0.00 59 GLU A CA 18
ATOM 26174 C C . GLU A 1 59 ? 2.494 -10.228 11.256 1.00 0.00 59 GLU A C 18
ATOM 26175 O O . GLU A 1 59 ? 2.258 -11.224 11.940 1.00 0.00 59 GLU A O 18
ATOM 26185 N N . ALA A 1 60 ? 2.205 -8.987 11.669 1.00 0.00 60 ALA A N 18
ATOM 26186 C CA . ALA A 1 60 ? 1.558 -8.645 12.934 1.00 0.00 60 ALA A CA 18
ATOM 26187 C C . ALA A 1 60 ? 0.030 -8.460 12.795 1.00 0.00 60 ALA A C 18
ATOM 26188 O O . ALA A 1 60 ? -0.643 -8.120 13.768 1.00 0.00 60 ALA A O 18
ATOM 26195 N N . ARG A 1 61 ? -0.518 -8.639 11.585 1.00 0.00 61 ARG A N 18
ATOM 26196 C CA . ARG A 1 61 ? -1.952 -8.662 11.246 1.00 0.00 61 ARG A CA 18
ATOM 26197 C C . ARG A 1 61 ? -2.222 -9.579 10.023 1.00 0.00 61 ARG A C 18
ATOM 26198 O O . ARG A 1 61 ? -2.624 -9.097 8.951 1.00 0.00 61 ARG A O 18
ATOM 26216 N N . PRO A 1 62 ? -1.981 -10.907 10.155 1.00 0.00 62 PRO A N 18
ATOM 26217 C CA . PRO A 1 62 ? -2.057 -11.860 9.054 1.00 0.00 62 PRO A CA 18
ATOM 26218 C C . PRO A 1 62 ? -3.488 -12.207 8.628 1.00 0.00 62 PRO A C 18
ATOM 26219 O O . PRO A 1 62 ? -3.675 -12.713 7.524 1.00 0.00 62 PRO A O 18
ATOM 26227 N N . GLU A 1 63 ? -4.505 -11.929 9.453 1.00 0.00 63 GLU A N 18
ATOM 26228 C CA . GLU A 1 63 ? -5.907 -12.046 9.070 1.00 0.00 63 GLU A CA 18
ATOM 26229 C C . GLU A 1 63 ? -6.361 -10.837 8.241 1.00 0.00 63 GLU A C 18
ATOM 26230 O O . GLU A 1 63 ? -7.111 -10.997 7.276 1.00 0.00 63 GLU A O 18
ATOM 26240 N N . LEU A 1 64 ? -5.864 -9.633 8.561 1.00 0.00 64 LEU A N 18
ATOM 26241 C CA . LEU A 1 64 ? -6.159 -8.420 7.789 1.00 0.00 64 LEU A CA 18
ATOM 26242 C C . LEU A 1 64 ? -5.625 -8.553 6.361 1.00 0.00 64 LEU A C 18
ATOM 26243 O O . LEU A 1 64 ? -6.387 -8.407 5.407 1.00 0.00 64 LEU A O 18
ATOM 26258 N N . MET A 1 65 ? -4.340 -8.879 6.196 1.00 0.00 65 MET A N 18
ATOM 26259 C CA . MET A 1 65 ? -3.731 -9.042 4.867 1.00 0.00 65 MET A CA 18
ATOM 26260 C C . MET A 1 65 ? -4.364 -10.205 4.067 1.00 0.00 65 MET A C 18
ATOM 26261 O O . MET A 1 65 ? -4.552 -10.085 2.855 1.00 0.00 65 MET A O 18
ATOM 26273 N N . LYS A 1 66 ? -4.822 -11.261 4.749 1.00 0.00 66 LYS A N 18
ATOM 26274 C CA . LYS A 1 66 ? -5.625 -12.337 4.148 1.00 0.00 66 LYS A CA 18
ATOM 26275 C C . LYS A 1 66 ? -6.991 -11.845 3.643 1.00 0.00 66 LYS A C 18
ATOM 26276 O O . LYS A 1 66 ? -7.391 -12.212 2.536 1.00 0.00 66 LYS A O 18
ATOM 26291 N N . GLU A 1 67 ? -7.679 -10.984 4.393 1.00 0.00 67 GLU A N 18
ATOM 26292 C CA . GLU A 1 67 ? -8.964 -10.409 3.980 1.00 0.00 67 GLU A CA 18
ATOM 26293 C C . GLU A 1 67 ? -8.838 -9.302 2.914 1.00 0.00 67 GLU A C 18
ATOM 26294 O O . GLU A 1 67 ? -9.786 -9.101 2.152 1.00 0.00 67 GLU A O 18
ATOM 26304 N N . LEU A 1 68 ? -7.681 -8.634 2.789 1.00 0.00 68 LEU A N 18
ATOM 26305 C CA . LEU A 1 68 ? -7.371 -7.825 1.592 1.00 0.00 68 LEU A CA 18
ATOM 26306 C C . LEU A 1 68 ? -7.243 -8.699 0.326 1.00 0.00 68 LEU A C 18
ATOM 26307 O O . LEU A 1 68 ? -7.490 -8.219 -0.785 1.00 0.00 68 LEU A O 18
ATOM 26322 N N . GLY A 1 69 ? -6.891 -9.975 0.504 1.00 0.00 69 GLY A N 18
ATOM 26323 C CA . GLY A 1 69 ? -6.972 -11.019 -0.535 1.00 0.00 69 GLY A CA 18
ATOM 26324 C C . GLY A 1 69 ? -5.643 -11.624 -0.986 1.00 0.00 69 GLY A C 18
ATOM 26325 O O . GLY A 1 69 ? -5.579 -12.148 -2.101 1.00 0.00 69 GLY A O 18
ATOM 26329 N N . PHE A 1 70 ? -4.597 -11.562 -0.150 1.00 0.00 70 PHE A N 18
ATOM 26330 C CA . PHE A 1 70 ? -3.270 -12.117 -0.457 1.00 0.00 70 PHE A CA 18
ATOM 26331 C C . PHE A 1 70 ? -2.637 -12.826 0.757 1.00 0.00 70 PHE A C 18
ATOM 26332 O O . PHE A 1 70 ? -3.191 -12.800 1.854 1.00 0.00 70 PHE A O 18
ATOM 26348 N N . GLU A 1 71 ? -1.504 -13.509 0.549 1.00 0.00 71 GLU A N 18
ATOM 26349 C CA . GLU A 1 71 ? -0.962 -14.510 1.483 1.00 0.00 71 GLU A CA 18
ATOM 26350 C C . GLU A 1 71 ? 0.534 -14.820 1.224 1.00 0.00 71 GLU A C 18
ATOM 26351 O O . GLU A 1 71 ? 0.983 -15.965 1.324 1.00 0.00 71 GLU A O 18
ATOM 26361 N N . ARG A 1 72 ? 1.310 -13.800 0.826 1.00 0.00 72 ARG A N 18
ATOM 26362 C CA . ARG A 1 72 ? 2.530 -13.932 0.017 1.00 0.00 72 ARG A CA 18
ATOM 26363 C C . ARG A 1 72 ? 3.630 -12.923 0.415 1.00 0.00 72 ARG A C 18
ATOM 26364 O O . ARG A 1 72 ? 3.619 -12.369 1.514 1.00 0.00 72 ARG A O 18
ATOM 26382 N N . VAL A 1 73 ? 4.555 -12.673 -0.510 1.00 0.00 73 VAL A N 18
ATOM 26383 C CA . VAL A 1 73 ? 5.583 -11.599 -0.500 1.00 0.00 73 VAL A CA 18
ATOM 26384 C C . VAL A 1 73 ? 4.982 -10.195 -0.235 1.00 0.00 73 VAL A C 18
ATOM 26385 O O . VAL A 1 73 ? 3.774 -10.021 -0.397 1.00 0.00 73 VAL A O 18
ATOM 26398 N N . PRO A 1 74 ? 5.794 -9.186 0.151 1.00 0.00 74 PRO A N 18
ATOM 26399 C CA . PRO A 1 74 ? 5.376 -7.790 0.301 1.00 0.00 74 PRO A CA 18
ATOM 26400 C C . PRO A 1 74 ? 4.521 -7.270 -0.869 1.00 0.00 74 PRO A C 18
ATOM 26401 O O . PRO A 1 74 ? 4.743 -7.632 -2.030 1.00 0.00 74 PRO A O 18
ATOM 26409 N N . THR A 1 75 ? 3.516 -6.449 -0.539 1.00 0.00 75 THR A N 18
ATOM 26410 C CA . THR A 1 75 ? 2.386 -6.122 -1.418 1.00 0.00 75 THR A CA 18
ATOM 26411 C C . THR A 1 75 ? 1.908 -4.704 -1.142 1.00 0.00 75 THR A C 18
ATOM 26412 O O . THR A 1 75 ? 1.753 -4.332 0.012 1.00 0.00 75 THR A O 18
ATOM 26423 N N . LEU A 1 76 ? 1.626 -3.921 -2.184 1.00 0.00 76 LEU A N 18
ATOM 26424 C CA . LEU A 1 76 ? 1.017 -2.596 -2.062 1.00 0.00 76 LEU A CA 18
ATOM 26425 C C . LEU A 1 76 ? -0.427 -2.615 -2.589 1.00 0.00 76 LEU A C 18
ATOM 26426 O O . LEU A 1 76 ? -0.733 -3.283 -3.576 1.00 0.00 76 LEU A O 18
ATOM 26441 N N . VAL A 1 77 ? -1.327 -1.933 -1.876 1.00 0.00 77 VAL A N 18
ATOM 26442 C CA . VAL A 1 77 ? -2.780 -1.920 -2.113 1.00 0.00 77 VAL A CA 18
ATOM 26443 C C . VAL A 1 77 ? -3.282 -0.474 -2.210 1.00 0.00 77 VAL A C 18
ATOM 26444 O O . VAL A 1 77 ? -2.832 0.392 -1.454 1.00 0.00 77 VAL A O 18
ATOM 26457 N N . PHE A 1 78 ? -4.202 -0.227 -3.148 1.00 0.00 78 PHE A N 18
ATOM 26458 C CA . PHE A 1 78 ? -4.765 1.090 -3.483 1.00 0.00 78 PHE A CA 18
ATOM 26459 C C . PHE A 1 78 ? -6.265 1.173 -3.173 1.00 0.00 78 PHE A C 18
ATOM 26460 O O . PHE A 1 78 ? -7.023 0.253 -3.473 1.00 0.00 78 PHE A O 18
ATOM 26476 N N . ILE A 1 79 ? -6.703 2.318 -2.653 1.00 0.00 79 ILE A N 18
ATOM 26477 C CA . ILE A 1 79 ? -8.104 2.700 -2.412 1.00 0.00 79 ILE A CA 18
ATOM 26478 C C . ILE A 1 79 ? -8.504 3.852 -3.342 1.00 0.00 79 ILE A C 18
ATOM 26479 O O . ILE A 1 79 ? -7.726 4.774 -3.578 1.00 0.00 79 ILE A O 18
ATOM 26494 N N . ARG A 1 80 ? -9.740 3.782 -3.834 1.00 0.00 80 ARG A N 18
ATOM 26495 C CA . ARG A 1 80 ? -10.372 4.687 -4.803 1.00 0.00 80 ARG A CA 18
ATOM 26496 C C . ARG A 1 80 ? -11.863 4.776 -4.484 1.00 0.00 80 ARG A C 18
ATOM 26497 O O . ARG A 1 80 ? -12.545 3.755 -4.502 1.00 0.00 80 ARG A O 18
ATOM 26515 N N . ASP A 1 81 ? -12.368 5.973 -4.178 1.00 0.00 81 ASP A N 18
ATOM 26516 C CA . ASP A 1 81 ? -13.809 6.258 -4.013 1.00 0.00 81 ASP A CA 18
ATOM 26517 C C . ASP A 1 81 ? -14.522 5.380 -2.946 1.00 0.00 81 ASP A C 18
ATOM 26518 O O . ASP A 1 81 ? -15.735 5.159 -3.006 1.00 0.00 81 ASP A O 18
ATOM 26526 N N . GLY A 1 82 ? -13.772 4.856 -1.973 1.00 0.00 82 GLY A N 18
ATOM 26527 C CA . GLY A 1 82 ? -14.302 4.013 -0.897 1.00 0.00 82 GLY A CA 18
ATOM 26528 C C . GLY A 1 82 ? -14.343 2.519 -1.235 1.00 0.00 82 GLY A C 18
ATOM 26529 O O . GLY A 1 82 ? -15.110 1.765 -0.631 1.00 0.00 82 GLY A O 18
ATOM 26533 N N . LYS A 1 83 ? -13.508 2.082 -2.180 1.00 0.00 83 LYS A N 18
ATOM 26534 C CA . LYS A 1 83 ? -13.260 0.662 -2.484 1.00 0.00 83 LYS A CA 18
ATOM 26535 C C . LYS A 1 83 ? -11.780 0.377 -2.784 1.00 0.00 83 LYS A C 18
ATOM 26536 O O . LYS A 1 83 ? -11.007 1.302 -3.048 1.00 0.00 83 LYS A O 18
ATOM 26551 N N . VAL A 1 84 ? -11.371 -0.892 -2.770 1.00 0.00 84 VAL A N 18
ATOM 26552 C CA . VAL A 1 84 ? -10.023 -1.305 -3.209 1.00 0.00 84 VAL A CA 18
ATOM 26553 C C . VAL A 1 84 ? -9.974 -1.295 -4.741 1.00 0.00 84 VAL A C 18
ATOM 26554 O O . VAL A 1 84 ? -10.677 -2.064 -5.398 1.00 0.00 84 VAL A O 18
ATOM 26567 N N . ALA A 1 85 ? -9.130 -0.428 -5.298 1.00 0.00 85 ALA A N 18
ATOM 26568 C CA . ALA A 1 85 ? -8.857 -0.355 -6.739 1.00 0.00 85 ALA A CA 18
ATOM 26569 C C . ALA A 1 85 ? -7.971 -1.506 -7.227 1.00 0.00 85 ALA A C 18
ATOM 26570 O O . ALA A 1 85 ? -8.209 -2.077 -8.291 1.00 0.00 85 ALA A O 18
ATOM 26577 N N . LYS A 1 86 ? -6.920 -1.826 -6.459 1.00 0.00 86 LYS A N 18
ATOM 26578 C CA . LYS A 1 86 ? -5.818 -2.675 -6.923 1.00 0.00 86 LYS A CA 18
ATOM 26579 C C . LYS A 1 86 ? -5.038 -3.300 -5.757 1.00 0.00 86 LYS A C 18
ATOM 26580 O O . LYS A 1 86 ? -4.858 -2.673 -4.714 1.00 0.00 86 LYS A O 18
ATOM 26595 N N . VAL A 1 87 ? -4.527 -4.516 -5.976 1.00 0.00 87 VAL A N 18
ATOM 26596 C CA . VAL A 1 87 ? -3.539 -5.213 -5.132 1.00 0.00 87 VAL A CA 18
ATOM 26597 C C . VAL A 1 87 ? -2.381 -5.631 -6.056 1.00 0.00 87 VAL A C 18
ATOM 26598 O O . VAL A 1 87 ? -2.610 -6.353 -7.029 1.00 0.00 87 VAL A O 18
ATOM 26611 N N . PHE A 1 88 ? -1.153 -5.179 -5.770 1.00 0.00 88 PHE A N 18
ATOM 26612 C CA . PHE A 1 88 ? 0.045 -5.522 -6.545 1.00 0.00 88 PHE A CA 18
ATOM 26613 C C . PHE A 1 88 ? 1.188 -6.001 -5.632 1.00 0.00 88 PHE A C 18
ATOM 26614 O O . PHE A 1 88 ? 1.685 -5.267 -4.780 1.00 0.00 88 PHE A O 18
ATOM 26630 N N . SER A 1 89 ? 1.628 -7.241 -5.836 1.00 0.00 89 SER A N 18
ATOM 26631 C CA . SER A 1 89 ? 2.693 -7.897 -5.070 1.00 0.00 89 SER A CA 18
ATOM 26632 C C . SER A 1 89 ? 3.991 -7.992 -5.890 1.00 0.00 89 SER A C 18
ATOM 26633 O O . SER A 1 89 ? 4.212 -8.978 -6.597 1.00 0.00 89 SER A O 18
ATOM 26640 N N . GLY A 1 90 ? 4.858 -6.965 -5.825 1.00 0.00 90 GLY A N 18
ATOM 26641 C CA . GLY A 1 90 ? 6.097 -6.966 -6.613 1.00 0.00 90 GLY A CA 18
ATOM 26642 C C . GLY A 1 90 ? 6.935 -5.694 -6.563 1.00 0.00 90 GLY A C 18
ATOM 26643 O O . GLY A 1 90 ? 6.470 -4.616 -6.191 1.00 0.00 90 GLY A O 18
ATOM 26647 N N . ILE A 1 91 ? 8.196 -5.843 -6.96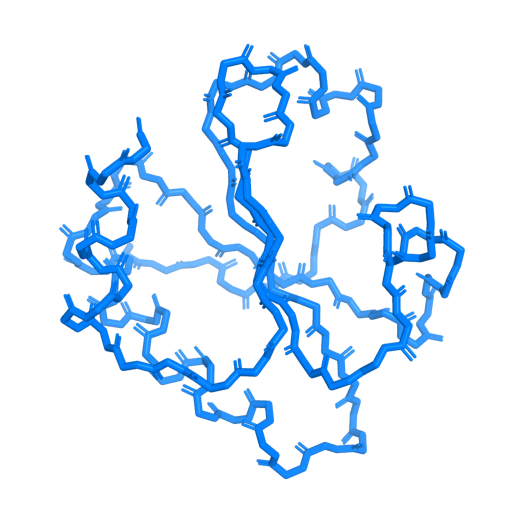9 1.00 0.00 91 ILE A N 18
ATOM 26648 C CA . ILE A 1 91 ? 9.215 -4.777 -7.056 1.00 0.00 91 ILE A CA 18
ATOM 26649 C C . ILE A 1 91 ? 9.131 -4.100 -8.435 1.00 0.00 91 ILE A C 18
ATOM 26650 O O . ILE A 1 91 ? 8.831 -4.766 -9.432 1.00 0.00 91 ILE A O 18
ATOM 26665 N N . MET A 1 92 ? 9.423 -2.799 -8.499 1.00 0.00 92 MET A N 18
ATOM 26666 C CA . MET A 1 92 ? 9.385 -1.994 -9.735 1.00 0.00 92 MET A CA 18
ATOM 26667 C C . MET A 1 92 ? 10.313 -0.762 -9.656 1.00 0.00 92 MET A C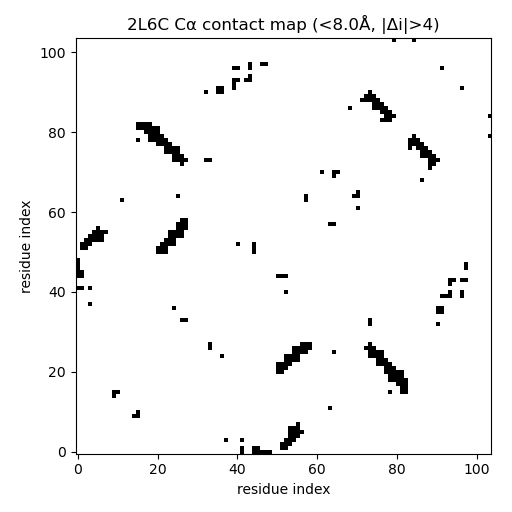 18
ATOM 26668 O O . MET A 1 92 ? 11.212 -0.713 -8.818 1.00 0.00 92 MET A O 18
ATOM 26680 N N . ASN A 1 93 ? 10.086 0.241 -10.514 1.00 0.00 93 ASN A N 18
ATOM 26681 C CA . ASN A 1 93 ? 10.660 1.595 -10.422 1.00 0.00 93 ASN A CA 18
ATOM 26682 C C . ASN A 1 93 ? 9.517 2.645 -10.281 1.00 0.00 93 ASN A C 18
ATOM 26683 O O . ASN A 1 93 ? 8.377 2.337 -10.646 1.00 0.00 93 ASN A O 18
ATOM 26693 N N . PRO A 1 94 ? 9.768 3.880 -9.798 1.00 0.00 94 PRO A N 18
ATOM 26694 C CA . PRO A 1 94 ? 8.714 4.830 -9.435 1.00 0.00 94 PRO A CA 18
ATOM 26695 C C . PRO A 1 94 ? 7.845 5.256 -10.618 1.00 0.00 94 PRO A C 18
ATOM 26696 O O . PRO A 1 94 ? 6.637 5.432 -10.461 1.00 0.00 94 PRO A O 18
ATOM 26704 N N . ARG A 1 95 ? 8.431 5.380 -11.812 1.00 0.00 95 ARG A N 18
ATOM 26705 C CA . ARG A 1 95 ? 7.720 5.719 -13.058 1.00 0.00 95 ARG A CA 18
ATOM 26706 C C . ARG A 1 95 ? 6.557 4.758 -13.368 1.00 0.00 95 ARG A C 18
ATOM 26707 O O . ARG A 1 95 ? 5.533 5.175 -13.903 1.00 0.00 95 ARG A O 18
ATOM 26725 N N . GLU A 1 96 ? 6.682 3.486 -12.979 1.00 0.00 96 GLU A N 18
ATOM 26726 C CA . GLU A 1 96 ? 5.632 2.472 -13.144 1.00 0.00 96 GLU A CA 18
ATOM 26727 C C . GLU A 1 96 ? 4.555 2.601 -12.066 1.00 0.00 96 GLU A C 18
ATOM 26728 O O . GLU A 1 96 ? 3.382 2.369 -12.353 1.00 0.00 96 GLU A O 18
ATOM 26738 N N . LEU A 1 97 ? 4.909 3.043 -10.856 1.00 0.00 97 LEU A N 18
ATOM 26739 C CA . LEU A 1 97 ? 3.946 3.394 -9.805 1.00 0.00 97 LEU A CA 18
ATOM 26740 C C . LEU A 1 97 ? 3.075 4.589 -10.239 1.00 0.00 97 LEU A C 18
ATOM 26741 O O . LEU A 1 97 ? 1.854 4.565 -10.092 1.00 0.00 97 LEU A O 18
ATOM 26756 N N . GLN A 1 98 ? 3.710 5.602 -10.839 1.00 0.00 98 GLN A N 18
ATOM 26757 C CA . GLN A 1 98 ? 3.029 6.740 -11.478 1.00 0.00 98 GLN A CA 18
ATOM 26758 C C . GLN A 1 98 ? 2.054 6.275 -12.567 1.00 0.00 98 GLN A C 18
ATOM 26759 O O . GLN A 1 98 ? 0.901 6.710 -12.564 1.00 0.00 98 GLN A O 18
ATOM 26771 N N . ALA A 1 99 ? 2.474 5.374 -13.458 1.00 0.00 99 ALA A N 18
ATOM 26772 C CA . ALA A 1 99 ? 1.621 4.840 -14.522 1.00 0.00 99 ALA A CA 18
ATOM 26773 C C . ALA A 1 99 ? 0.454 3.990 -13.985 1.00 0.00 99 ALA A C 18
ATOM 26774 O O . ALA A 1 99 ? -0.675 4.127 -14.468 1.00 0.00 99 ALA A O 18
ATOM 26781 N N . LEU A 1 100 ? 0.693 3.156 -12.969 1.00 0.00 100 LEU A N 18
ATOM 26782 C CA . LEU A 1 100 ? -0.331 2.339 -12.306 1.00 0.00 100 LEU A CA 18
ATOM 26783 C C . LEU A 1 100 ? -1.386 3.214 -11.621 1.00 0.00 100 LEU A C 18
ATOM 26784 O O . LEU A 1 100 ? -2.584 2.994 -11.798 1.00 0.00 100 LEU A O 18
ATOM 26799 N N . TYR A 1 101 ? -0.970 4.262 -10.905 1.00 0.00 101 TYR A N 18
ATOM 26800 C CA . TYR A 1 101 ? -1.884 5.218 -10.279 1.00 0.00 101 TYR A CA 18
ATOM 26801 C C . TYR A 1 101 ? -2.669 6.041 -11.311 1.00 0.00 101 TYR A C 18
ATOM 26802 O O . TYR A 1 101 ? -3.893 6.167 -11.213 1.00 0.00 101 TYR A O 18
ATOM 26819 N N . ALA A 1 102 ? -1.981 6.572 -12.325 1.00 0.00 102 ALA A N 18
ATOM 26820 C CA . ALA A 1 102 ? -2.608 7.285 -13.442 1.00 0.00 102 ALA A CA 18
ATOM 26821 C C . ALA A 1 102 ? -3.654 6.420 -14.175 1.00 0.00 102 ALA A C 18
ATOM 26822 O O . ALA A 1 102 ? -4.662 6.938 -14.648 1.00 0.00 102 ALA A O 18
ATOM 26829 N N . SER A 1 103 ? -3.456 5.104 -14.198 1.00 0.00 103 SER A N 18
ATOM 26830 C CA . SER A 1 103 ? -4.399 4.152 -14.802 1.00 0.00 103 SER A CA 18
ATOM 26831 C C . SER A 1 103 ? -5.663 3.953 -13.949 1.00 0.00 103 SER A C 18
ATOM 26832 O O . SER A 1 103 ? -6.694 3.520 -14.459 1.00 0.00 103 SER A O 18
ATOM 26839 N N . ILE A 1 104 ? -5.603 4.287 -12.654 1.00 0.00 104 ILE A N 18
ATOM 26840 C CA . ILE A 1 104 ? -6.728 4.233 -11.706 1.00 0.00 104 ILE A CA 18
ATOM 26841 C C . ILE A 1 104 ? -7.435 5.591 -11.592 1.00 0.00 104 ILE A C 18
ATOM 26842 O O . ILE A 1 104 ? -8.662 5.636 -11.620 1.00 0.00 104 ILE A O 18
ATOM 26857 N N . MET A 1 1 ? 7.535 15.851 3.264 1.00 0.00 1 MET A N 19
ATOM 26858 C CA . MET A 1 1 ? 7.800 15.470 1.870 1.00 0.00 1 MET A CA 19
ATOM 26859 C C . MET A 1 1 ? 7.330 14.041 1.527 1.00 0.00 1 MET A C 19
ATOM 26860 O O . MET A 1 1 ? 7.303 13.656 0.358 1.00 0.00 1 MET A O 19
ATOM 26872 N N . SER A 1 2 ? 6.927 13.264 2.530 1.00 0.00 2 SER A N 19
ATOM 26873 C CA . SER A 1 2 ? 6.399 11.892 2.404 1.00 0.00 2 SER A CA 19
ATOM 26874 C C . SER A 1 2 ? 5.562 11.493 3.640 1.00 0.00 2 SER A C 19
ATOM 26875 O O . SER A 1 2 ? 5.597 12.179 4.667 1.00 0.00 2 SER A O 19
ATOM 26882 N N . ALA A 1 3 ? 4.793 10.399 3.550 1.00 0.00 3 ALA A N 19
ATOM 26883 C CA . ALA A 1 3 ? 3.853 9.954 4.592 1.00 0.00 3 ALA A CA 19
ATOM 26884 C C . ALA A 1 3 ? 3.958 8.443 4.912 1.00 0.00 3 ALA A C 19
ATOM 26885 O O . ALA A 1 3 ? 3.064 7.892 5.557 1.00 0.00 3 ALA A O 19
ATOM 26892 N N . ILE A 1 4 ? 5.025 7.766 4.454 1.00 0.00 4 ILE A N 19
ATOM 26893 C CA . ILE A 1 4 ? 5.164 6.299 4.485 1.00 0.00 4 ILE A CA 19
ATOM 26894 C C . ILE A 1 4 ? 5.466 5.814 5.909 1.00 0.00 4 ILE A C 19
ATOM 26895 O O . ILE A 1 4 ? 6.613 5.565 6.285 1.00 0.00 4 ILE A O 19
ATOM 26910 N N . ARG A 1 5 ? 4.402 5.721 6.711 1.00 0.00 5 ARG A N 19
ATOM 26911 C CA . ARG A 1 5 ? 4.391 5.369 8.129 1.00 0.00 5 ARG A CA 19
ATOM 26912 C C . ARG A 1 5 ? 3.367 4.262 8.366 1.00 0.00 5 ARG A C 19
ATOM 26913 O O . ARG A 1 5 ? 2.336 4.196 7.714 1.00 0.00 5 ARG A O 19
ATOM 26931 N N . ASP A 1 6 ? 3.654 3.393 9.308 1.00 0.00 6 ASP A N 19
ATOM 26932 C CA . ASP A 1 6 ? 2.849 2.253 9.738 1.00 0.00 6 ASP A CA 19
ATOM 26933 C C . ASP A 1 6 ? 1.526 2.706 10.379 1.00 0.00 6 ASP A C 19
ATOM 26934 O O . ASP A 1 6 ? 1.454 3.005 11.574 1.00 0.00 6 ASP A O 19
ATOM 26942 N N . ILE A 1 7 ? 0.463 2.737 9.569 1.00 0.00 7 ILE A N 19
ATOM 26943 C CA . ILE A 1 7 ? -0.924 3.017 9.983 1.00 0.00 7 ILE A CA 19
ATOM 26944 C C . ILE A 1 7 ? -1.688 1.725 10.283 1.00 0.00 7 ILE A C 19
ATOM 26945 O O . ILE A 1 7 ? -2.905 1.679 10.133 1.00 0.00 7 ILE A O 19
ATOM 26960 N N . THR A 1 8 ? -0.971 0.687 10.713 1.00 0.00 8 THR A N 19
ATOM 26961 C CA . THR A 1 8 ? -1.427 -0.678 11.019 1.00 0.00 8 THR A CA 19
ATOM 26962 C C . THR A 1 8 ? -2.798 -0.737 11.689 1.00 0.00 8 THR A C 19
ATOM 26963 O O . THR A 1 8 ? -3.606 -1.581 11.298 1.00 0.00 8 THR A O 19
ATOM 26974 N N . THR A 1 9 ? -3.078 0.149 12.656 1.00 0.00 9 THR A N 19
ATOM 26975 C CA . THR A 1 9 ? -4.355 0.236 13.390 1.00 0.00 9 THR A CA 19
ATOM 26976 C C . THR A 1 9 ? -5.387 1.193 12.765 1.00 0.00 9 THR A C 19
ATOM 26977 O O . THR A 1 9 ? -6.588 0.966 12.919 1.00 0.00 9 THR A O 19
ATOM 26988 N N . GLU A 1 10 ? -4.955 2.211 12.013 1.00 0.00 10 GLU A N 19
ATOM 26989 C CA . GLU A 1 10 ? -5.810 3.184 11.310 1.00 0.00 10 GLU A CA 19
ATOM 26990 C C . GLU A 1 10 ? -6.142 2.757 9.858 1.00 0.00 10 GLU A C 19
ATOM 26991 O O . GLU A 1 10 ? -6.708 3.544 9.095 1.00 0.00 10 GLU A O 19
ATOM 27001 N N . ALA A 1 11 ? -5.761 1.538 9.451 1.00 0.00 11 ALA A N 19
ATOM 27002 C CA . ALA A 1 11 ? -5.985 0.973 8.115 1.00 0.00 11 ALA A CA 19
ATOM 27003 C C . ALA A 1 11 ? -7.008 -0.188 8.076 1.00 0.00 11 ALA A C 19
ATOM 27004 O O . ALA A 1 11 ? -6.995 -1.016 7.160 1.00 0.00 11 ALA A O 19
ATOM 27011 N N . GLY A 1 12 ? -7.902 -0.269 9.068 1.00 0.00 12 GLY A N 19
ATOM 27012 C CA . GLY A 1 12 ? -8.975 -1.272 9.121 1.00 0.00 12 GLY A CA 19
ATOM 27013 C C . GLY A 1 12 ? -10.006 -1.051 8.014 1.00 0.00 12 GLY A C 19
ATOM 27014 O O . GLY A 1 12 ? -10.381 0.083 7.708 1.00 0.00 12 GLY A O 19
ATOM 27018 N N . MET A 1 13 ? -10.520 -2.154 7.452 1.00 0.00 13 MET A N 19
ATOM 27019 C CA . MET A 1 13 ? -11.520 -2.137 6.365 1.00 0.00 13 MET A CA 19
ATOM 27020 C C . MET A 1 13 ? -12.760 -1.281 6.686 1.00 0.00 13 MET A C 19
ATOM 27021 O O . MET A 1 13 ? -13.321 -0.638 5.800 1.00 0.00 13 MET A O 19
ATOM 27033 N N . ALA A 1 14 ? -13.121 -1.198 7.967 1.00 0.00 14 ALA A N 19
ATOM 27034 C CA . ALA A 1 14 ? -14.222 -0.399 8.509 1.00 0.00 14 ALA A CA 19
ATOM 27035 C C . ALA A 1 14 ? -14.229 1.068 8.042 1.00 0.00 14 ALA A C 19
ATOM 27036 O O . ALA A 1 14 ? -15.234 1.547 7.517 1.00 0.00 14 ALA A O 19
ATOM 27043 N N . HIS A 1 15 ? -13.115 1.787 8.209 1.00 0.00 15 HIS A N 19
ATOM 27044 C CA . HIS A 1 15 ? -12.978 3.174 7.770 1.00 0.00 15 HIS A CA 19
ATOM 27045 C C . HIS A 1 15 ? -12.389 3.279 6.354 1.00 0.00 15 HIS A C 19
ATOM 27046 O O . HIS A 1 15 ? -12.709 4.233 5.660 1.00 0.00 15 HIS A O 19
ATOM 27059 N N . PHE A 1 16 ? -11.630 2.281 5.879 1.00 0.00 16 PHE A N 19
ATOM 27060 C CA . PHE A 1 16 ? -11.153 2.199 4.486 1.00 0.00 16 PHE A CA 19
ATOM 27061 C C . PHE A 1 16 ? -12.291 2.069 3.458 1.00 0.00 16 PHE A C 19
ATOM 27062 O O . PHE A 1 16 ? -12.142 2.531 2.331 1.00 0.00 16 PHE A O 19
ATOM 27078 N N . GLU A 1 17 ? -13.448 1.544 3.867 1.00 0.00 17 GLU A N 19
ATOM 27079 C CA . GLU A 1 17 ? -14.697 1.557 3.088 1.00 0.00 17 GLU A CA 19
ATOM 27080 C C . GLU A 1 17 ? -15.410 2.930 3.124 1.00 0.00 17 GLU A C 19
ATOM 27081 O O . GLU A 1 17 ? -16.431 3.126 2.455 1.00 0.00 17 GLU A O 19
ATOM 27091 N N . GLY A 1 18 ? -14.886 3.892 3.893 1.00 0.00 18 GLY A N 19
ATOM 27092 C CA . GLY A 1 18 ? -15.391 5.264 4.038 1.00 0.00 18 GLY A CA 19
ATOM 27093 C C . GLY A 1 18 ? -14.388 6.339 3.613 1.00 0.00 18 GLY A C 19
ATOM 27094 O O . GLY A 1 18 ? -14.722 7.524 3.655 1.00 0.00 18 GLY A O 19
ATOM 27098 N N . LEU A 1 19 ? -13.177 5.940 3.203 1.00 0.00 19 LEU A N 19
ATOM 27099 C CA . LEU A 1 19 ? -12.142 6.841 2.684 1.00 0.00 19 LEU A CA 19
ATOM 27100 C C . LEU A 1 19 ? -12.436 7.306 1.245 1.00 0.00 19 LEU A C 19
ATOM 27101 O O . LEU A 1 19 ? -13.448 6.943 0.649 1.00 0.00 19 LEU A O 19
ATOM 27116 N N . SER A 1 20 ? -11.557 8.134 0.681 1.00 0.00 20 SER A N 19
ATOM 27117 C CA . SER A 1 20 ? -11.688 8.721 -0.649 1.00 0.00 20 SER A CA 19
ATOM 27118 C C . SER A 1 20 ? -10.456 8.409 -1.495 1.00 0.00 20 SER A C 19
ATOM 27119 O O . SER A 1 20 ? -10.563 8.145 -2.693 1.00 0.00 20 SER A O 19
ATOM 27126 N N . ASP A 1 21 ? -9.295 8.362 -0.843 1.00 0.00 21 ASP A N 19
ATOM 27127 C CA . ASP A 1 21 ? -8.020 7.898 -1.354 1.00 0.00 21 ASP A CA 19
ATOM 27128 C C . ASP A 1 21 ? -7.151 7.402 -0.188 1.00 0.00 21 ASP A C 19
ATOM 27129 O O . ASP A 1 21 ? -7.194 7.970 0.910 1.00 0.00 21 ASP A O 19
ATOM 27137 N N . ALA A 1 22 ? -6.365 6.354 -0.449 1.00 0.00 22 ALA A N 19
ATOM 27138 C CA . ALA A 1 22 ? -5.293 5.874 0.421 1.00 0.00 22 ALA A CA 19
ATOM 27139 C C . ALA A 1 22 ? -4.404 4.872 -0.334 1.00 0.00 22 ALA A C 19
ATOM 27140 O O . ALA A 1 22 ? -4.911 3.996 -1.027 1.00 0.00 22 ALA A O 19
ATOM 27147 N N . ILE A 1 23 ? -3.081 4.939 -0.212 1.00 0.00 23 ILE A N 19
ATOM 27148 C CA . ILE A 1 23 ? -2.176 3.848 -0.622 1.00 0.00 23 ILE A CA 19
ATOM 27149 C C . ILE A 1 23 ? -1.542 3.245 0.632 1.00 0.00 23 ILE A C 19
ATOM 27150 O O . ILE A 1 23 ? -1.043 3.974 1.489 1.00 0.00 23 ILE A O 19
ATOM 27165 N N . VAL A 1 24 ? -1.553 1.919 0.707 1.00 0.00 24 VAL A N 19
ATOM 27166 C CA . VAL A 1 24 ? -1.008 1.137 1.822 1.00 0.00 24 VAL A CA 19
ATOM 27167 C C . VAL A 1 24 ? -0.101 0.025 1.318 1.00 0.00 24 VAL A C 19
ATOM 27168 O O . VAL A 1 24 ? -0.522 -0.887 0.605 1.00 0.00 24 VAL A O 19
ATOM 27181 N N . PHE A 1 25 ? 1.171 0.118 1.708 1.00 0.00 25 PHE A N 19
ATOM 27182 C CA . PHE A 1 25 ? 2.195 -0.897 1.499 1.00 0.00 25 PHE A CA 19
ATOM 27183 C C . PHE A 1 25 ? 2.228 -1.879 2.682 1.00 0.00 25 PHE A C 19
ATOM 27184 O O . PHE A 1 25 ? 2.595 -1.527 3.808 1.00 0.00 25 PHE A O 19
ATOM 27200 N N . PHE A 1 26 ? 1.845 -3.129 2.419 1.00 0.00 26 PHE A N 19
ATOM 27201 C CA . PHE A 1 26 ? 1.865 -4.238 3.371 1.00 0.00 26 PHE A CA 19
ATOM 27202 C C . PHE A 1 26 ? 3.253 -4.895 3.391 1.00 0.00 26 PHE A C 19
ATOM 27203 O O . PHE A 1 26 ? 3.799 -5.236 2.341 1.00 0.00 26 PHE A O 19
ATOM 27219 N N . HIS A 1 27 ? 3.816 -5.069 4.589 1.00 0.00 27 HIS A N 19
ATOM 27220 C CA . HIS A 1 27 ? 5.182 -5.536 4.791 1.00 0.00 27 HIS A CA 19
ATOM 27221 C C . HIS A 1 27 ? 5.342 -6.278 6.148 1.00 0.00 27 HIS A C 19
ATOM 27222 O O . HIS A 1 27 ? 4.399 -6.363 6.942 1.00 0.00 27 HIS A O 19
ATOM 27236 N N . LYS A 1 28 ? 6.554 -6.772 6.441 1.00 0.00 28 LYS A N 19
ATOM 27237 C CA . LYS A 1 28 ? 6.969 -7.382 7.703 1.00 0.00 28 LYS A CA 19
ATOM 27238 C C . LYS A 1 28 ? 8.266 -6.699 8.178 1.00 0.00 28 LYS A C 19
ATOM 27239 O O . LYS A 1 28 ? 9.101 -6.303 7.362 1.00 0.00 28 LYS A O 19
ATOM 27254 N N . ASN A 1 29 ? 8.443 -6.551 9.487 1.00 0.00 29 ASN A N 19
ATOM 27255 C CA . ASN A 1 29 ? 9.616 -5.955 10.141 1.00 0.00 29 ASN A CA 19
ATOM 27256 C C . ASN A 1 29 ? 10.957 -6.639 9.787 1.00 0.00 29 ASN A C 19
ATOM 27257 O O . ASN A 1 29 ? 11.997 -5.977 9.746 1.00 0.00 29 ASN A O 19
ATOM 27267 N N . LEU A 1 30 ? 10.922 -7.947 9.510 1.00 0.00 30 LEU A N 19
ATOM 27268 C CA . LEU A 1 30 ? 12.048 -8.767 9.079 1.00 0.00 30 LEU A CA 19
ATOM 27269 C C . LEU A 1 30 ? 11.852 -9.101 7.600 1.00 0.00 30 LEU A C 19
ATOM 27270 O O . LEU A 1 30 ? 11.218 -10.093 7.242 1.00 0.00 30 LEU A O 19
ATOM 27285 N N . CYS A 1 31 ? 12.356 -8.223 6.737 1.00 0.00 31 CYS A N 19
ATOM 27286 C CA . CYS A 1 31 ? 12.192 -8.283 5.282 1.00 0.00 31 CYS A CA 19
ATOM 27287 C C . CYS A 1 31 ? 13.288 -7.458 4.561 1.00 0.00 31 CYS A C 19
ATOM 27288 O O . CYS A 1 31 ? 13.310 -6.237 4.734 1.00 0.00 31 CYS A O 19
ATOM 27294 N N . PRO A 1 32 ? 14.172 -8.079 3.750 1.00 0.00 32 PRO A N 19
ATOM 27295 C CA . PRO A 1 32 ? 15.200 -7.374 2.981 1.00 0.00 32 PRO A CA 19
ATOM 27296 C C . PRO A 1 32 ? 14.631 -6.689 1.728 1.00 0.00 32 PRO A C 19
ATOM 27297 O O . PRO A 1 32 ? 15.064 -5.589 1.395 1.00 0.00 32 PRO A O 19
ATOM 27305 N N . HIS A 1 33 ? 13.666 -7.304 1.030 1.00 0.00 33 HIS A N 19
ATOM 27306 C CA . HIS A 1 33 ? 13.136 -6.766 -0.230 1.00 0.00 33 HIS A CA 19
ATOM 27307 C C . HIS A 1 33 ? 12.218 -5.544 -0.030 1.00 0.00 33 HIS A C 19
ATOM 27308 O O . HIS A 1 33 ? 12.173 -4.655 -0.878 1.00 0.00 33 HIS A O 19
ATOM 27321 N N . CYS A 1 34 ? 11.539 -5.461 1.118 1.00 0.00 34 CYS A N 19
ATOM 27322 C CA . CYS A 1 34 ? 10.595 -4.404 1.503 1.00 0.00 34 CYS A CA 19
ATOM 27323 C C . CYS A 1 34 ? 11.183 -2.991 1.419 1.00 0.00 34 CYS A C 19
ATOM 27324 O O . CYS A 1 34 ? 10.464 -2.036 1.142 1.00 0.00 34 CYS A O 19
ATOM 27330 N N . LYS A 1 35 ? 12.500 -2.853 1.599 1.00 0.00 35 LYS A N 19
ATOM 27331 C CA . LYS A 1 35 ? 13.241 -1.594 1.451 1.00 0.00 35 LYS A CA 19
ATOM 27332 C C . LYS A 1 35 ? 12.975 -0.931 0.089 1.00 0.00 35 LYS A C 19
ATOM 27333 O O . LYS A 1 35 ? 12.668 0.257 0.016 1.00 0.00 35 LYS A O 19
ATOM 27348 N N . ASN A 1 36 ? 13.047 -1.691 -1.004 1.00 0.00 36 ASN A N 19
ATOM 27349 C CA . ASN A 1 36 ? 12.960 -1.183 -2.384 1.00 0.00 36 ASN A CA 19
ATOM 27350 C C . ASN A 1 36 ? 11.619 -0.498 -2.664 1.00 0.00 36 ASN A C 19
ATOM 27351 O O . ASN A 1 36 ? 11.575 0.591 -3.240 1.00 0.00 36 ASN A O 19
ATOM 27361 N N . MET A 1 37 ? 10.534 -1.077 -2.144 1.00 0.00 37 MET A N 19
ATOM 27362 C CA . MET A 1 37 ? 9.186 -0.510 -2.192 1.00 0.00 37 MET A CA 19
ATOM 27363 C C . MET A 1 37 ? 9.122 0.888 -1.554 1.00 0.00 37 MET A C 19
ATOM 27364 O O . MET A 1 37 ? 8.534 1.779 -2.158 1.00 0.00 37 MET A O 19
ATOM 27376 N N . GLU A 1 38 ? 9.815 1.145 -0.440 1.00 0.00 38 GLU A N 19
ATOM 27377 C CA . GLU A 1 38 ? 9.848 2.481 0.178 1.00 0.00 38 GLU A CA 19
ATOM 27378 C C . GLU A 1 38 ? 10.555 3.489 -0.735 1.00 0.00 38 GLU A C 19
ATOM 27379 O O . GLU A 1 38 ? 10.071 4.600 -0.943 1.00 0.00 38 GLU A O 19
ATOM 27389 N N . LYS A 1 39 ? 11.684 3.078 -1.324 1.00 0.00 39 LYS A N 19
ATOM 27390 C CA . LYS A 1 39 ? 12.496 3.945 -2.192 1.00 0.00 39 LYS A CA 19
ATOM 27391 C C . LYS A 1 39 ? 11.719 4.413 -3.431 1.00 0.00 39 LYS A C 19
ATOM 27392 O O . LYS A 1 39 ? 11.866 5.557 -3.858 1.00 0.00 39 LYS A O 19
ATOM 27407 N N . VAL A 1 40 ? 10.882 3.542 -3.992 1.00 0.00 40 VAL A N 19
ATOM 27408 C CA . VAL A 1 40 ? 10.094 3.859 -5.202 1.00 0.00 40 VAL A CA 19
ATOM 27409 C C . VAL A 1 40 ? 8.763 4.552 -4.898 1.00 0.00 40 VAL A C 19
ATOM 27410 O O . VAL A 1 40 ? 8.348 5.419 -5.661 1.00 0.00 40 VAL A O 19
ATOM 27423 N N . LEU A 1 41 ? 8.120 4.222 -3.769 1.00 0.00 41 LEU A N 19
ATOM 27424 C CA . LEU A 1 41 ? 6.932 4.928 -3.273 1.00 0.00 41 LEU A CA 19
ATOM 27425 C C . LEU A 1 41 ? 7.248 6.380 -2.890 1.00 0.00 41 LEU A C 19
ATOM 27426 O O . LEU A 1 41 ? 6.390 7.236 -3.070 1.00 0.00 41 LEU A O 19
ATOM 27441 N N . ASP A 1 42 ? 8.463 6.668 -2.415 1.00 0.00 42 ASP A N 19
ATOM 27442 C CA . ASP A 1 42 ? 8.926 8.038 -2.121 1.00 0.00 42 ASP A CA 19
ATOM 27443 C C . ASP A 1 42 ? 8.928 8.915 -3.385 1.00 0.00 42 ASP A C 19
ATOM 27444 O O . ASP A 1 42 ? 8.319 9.984 -3.439 1.00 0.00 42 ASP A O 19
ATOM 27452 N N . LYS A 1 43 ? 9.595 8.426 -4.434 1.00 0.00 43 LYS A N 19
ATOM 27453 C CA . LYS A 1 43 ? 9.729 9.109 -5.732 1.00 0.00 43 LYS A CA 19
ATOM 27454 C C . LYS A 1 43 ? 8.397 9.177 -6.505 1.00 0.00 43 LYS A C 19
ATOM 27455 O O . LYS A 1 43 ? 8.197 10.106 -7.289 1.00 0.00 43 LYS A O 19
ATOM 27470 N N . PHE A 1 44 ? 7.463 8.257 -6.231 1.00 0.00 44 PHE A N 19
ATOM 27471 C CA . PHE A 1 44 ? 6.078 8.348 -6.688 1.00 0.00 44 PHE A CA 19
ATOM 27472 C C . PHE A 1 44 ? 5.284 9.415 -5.906 1.00 0.00 44 PHE A C 19
ATOM 27473 O O . PHE A 1 44 ? 4.674 10.280 -6.524 1.00 0.00 44 PHE A O 19
ATOM 27489 N N . GLY A 1 45 ? 5.318 9.402 -4.566 1.00 0.00 45 GLY A N 19
ATOM 27490 C CA . GLY A 1 45 ? 4.558 10.318 -3.702 1.00 0.00 45 GLY A CA 19
ATOM 27491 C C . GLY A 1 45 ? 4.937 11.784 -3.917 1.00 0.00 45 GLY A C 19
ATOM 27492 O O . GLY A 1 45 ? 4.062 12.651 -3.981 1.00 0.00 45 GLY A O 19
ATOM 27496 N N . ALA A 1 46 ? 6.227 12.044 -4.144 1.00 0.00 46 ALA A N 19
ATOM 27497 C CA . ALA A 1 46 ? 6.760 13.352 -4.531 1.00 0.00 46 ALA A CA 19
ATOM 27498 C C . ALA A 1 46 ? 6.231 13.874 -5.880 1.00 0.00 46 ALA A C 19
ATOM 27499 O O . ALA A 1 46 ? 6.291 15.078 -6.140 1.00 0.00 46 ALA A O 19
ATOM 27506 N N . ARG A 1 47 ? 5.759 12.983 -6.762 1.00 0.00 47 ARG A N 19
ATOM 27507 C CA . ARG A 1 47 ? 5.122 13.293 -8.054 1.00 0.00 47 ARG A CA 19
ATOM 27508 C C . ARG A 1 47 ? 3.584 13.193 -8.005 1.00 0.00 47 ARG A C 19
ATOM 27509 O O . ARG A 1 47 ? 2.920 13.690 -8.914 1.00 0.00 47 ARG A O 19
ATOM 27527 N N . ALA A 1 48 ? 3.004 12.610 -6.947 1.00 0.00 48 ALA A N 19
ATOM 27528 C CA . ALA A 1 48 ? 1.560 12.421 -6.752 1.00 0.00 48 ALA A CA 19
ATOM 27529 C C . ALA A 1 48 ? 1.041 12.996 -5.406 1.00 0.00 48 ALA A C 19
ATOM 27530 O O . ALA A 1 48 ? 0.385 12.282 -4.643 1.00 0.00 48 ALA A O 19
ATOM 27537 N N . PRO A 1 49 ? 1.266 14.290 -5.114 1.00 0.00 49 PRO A N 19
ATOM 27538 C CA . PRO A 1 49 ? 1.133 14.882 -3.784 1.00 0.00 49 PRO A CA 19
ATOM 27539 C C . PRO A 1 49 ? -0.274 14.781 -3.187 1.00 0.00 49 PRO A C 19
ATOM 27540 O O . PRO A 1 49 ? -0.419 14.751 -1.966 1.00 0.00 49 PRO A O 19
ATOM 27548 N N . GLN A 1 50 ? -1.309 14.726 -4.038 1.00 0.00 50 GLN A N 19
ATOM 27549 C CA . GLN A 1 50 ? -2.701 14.590 -3.585 1.00 0.00 50 GLN A CA 19
ATOM 27550 C C . GLN A 1 50 ? -3.043 13.205 -2.999 1.00 0.00 50 GLN A C 19
ATOM 27551 O O . GLN A 1 50 ? -4.035 13.092 -2.276 1.00 0.00 50 GLN A O 19
ATOM 27563 N N . VAL A 1 51 ? -2.254 12.162 -3.297 1.00 0.00 51 VAL A N 19
ATOM 27564 C CA . VAL A 1 51 ? -2.407 10.805 -2.730 1.00 0.00 51 VAL A CA 19
ATOM 27565 C C . VAL A 1 51 ? -1.488 10.629 -1.521 1.00 0.00 51 VAL A C 19
ATOM 27566 O O . VAL A 1 51 ? -0.368 11.137 -1.500 1.00 0.00 51 VAL A O 19
ATOM 27579 N N . ALA A 1 52 ? -1.967 9.897 -0.518 1.00 0.00 52 ALA A N 19
ATOM 27580 C CA . ALA A 1 52 ? -1.224 9.598 0.701 1.00 0.00 52 ALA A CA 19
ATOM 27581 C C . ALA A 1 52 ? -0.752 8.137 0.670 1.00 0.00 52 ALA A C 19
ATOM 27582 O O . ALA A 1 52 ? -1.578 7.229 0.556 1.00 0.00 52 ALA A O 19
ATOM 27589 N N . ILE A 1 53 ? 0.562 7.912 0.762 1.00 0.00 53 ILE A N 19
ATOM 27590 C CA . ILE A 1 53 ? 1.143 6.572 0.852 1.00 0.00 53 ILE A CA 19
ATOM 27591 C C . ILE A 1 53 ? 1.612 6.339 2.283 1.00 0.00 53 ILE A C 19
ATOM 27592 O O . ILE A 1 53 ? 2.480 7.062 2.762 1.00 0.00 53 ILE A O 19
ATOM 27607 N N . SER A 1 54 ? 1.089 5.313 2.936 1.00 0.00 54 SER A N 19
ATOM 27608 C CA . SER A 1 54 ? 1.522 4.844 4.251 1.00 0.00 54 SER A CA 19
ATOM 27609 C C . SER A 1 54 ? 1.893 3.345 4.180 1.00 0.00 54 SER A C 19
ATOM 27610 O O . SER A 1 54 ? 1.740 2.704 3.137 1.00 0.00 54 SER A O 19
ATOM 27617 N N . SER A 1 55 ? 2.396 2.756 5.259 1.00 0.00 55 SER A N 19
ATOM 27618 C CA . SER A 1 55 ? 2.626 1.305 5.353 1.00 0.00 55 SER A CA 19
ATOM 27619 C C . SER A 1 55 ? 1.696 0.599 6.363 1.00 0.00 55 SER A C 19
ATOM 27620 O O . SER A 1 55 ? 1.016 1.251 7.159 1.00 0.00 55 SER A O 19
ATOM 27627 N N . VAL A 1 56 ? 1.633 -0.736 6.316 1.00 0.00 56 VAL A N 19
ATOM 27628 C CA . VAL A 1 56 ? 0.914 -1.601 7.279 1.00 0.00 56 VAL A CA 19
ATOM 27629 C C . VAL A 1 56 ? 1.779 -2.814 7.633 1.00 0.00 56 VAL A C 19
ATOM 27630 O O . VAL A 1 56 ? 2.295 -3.495 6.745 1.00 0.00 56 VAL A O 19
ATOM 27643 N N . ASP A 1 57 ? 1.883 -3.125 8.922 1.00 0.00 57 ASP A N 19
ATOM 27644 C CA . ASP A 1 57 ? 2.488 -4.360 9.434 1.00 0.00 57 ASP A CA 19
ATOM 27645 C C . ASP A 1 57 ? 1.547 -5.552 9.185 1.00 0.00 57 ASP A C 19
ATOM 27646 O O . ASP A 1 57 ? 0.659 -5.856 9.983 1.00 0.00 57 ASP A O 19
ATOM 27654 N N . SER A 1 58 ? 1.746 -6.250 8.070 1.00 0.00 58 SER A N 19
ATOM 27655 C CA . SER A 1 58 ? 0.931 -7.416 7.681 1.00 0.00 58 SER A CA 19
ATOM 27656 C C . SER A 1 58 ? 1.014 -8.567 8.698 1.00 0.00 58 SER A C 19
ATOM 27657 O O . SER A 1 58 ? 0.057 -9.324 8.861 1.00 0.00 58 SER A O 19
ATOM 27664 N N . GLU A 1 59 ? 2.124 -8.648 9.431 1.00 0.00 59 GLU A N 19
ATOM 27665 C CA . GLU A 1 59 ? 2.354 -9.569 10.546 1.00 0.00 59 GLU A CA 19
ATOM 27666 C C . GLU A 1 59 ? 1.369 -9.381 11.713 1.00 0.00 59 GLU A C 19
ATOM 27667 O O . GLU A 1 59 ? 1.089 -10.335 12.446 1.00 0.00 59 GLU A O 19
ATOM 27677 N N . ALA A 1 60 ? 0.825 -8.169 11.893 1.00 0.00 60 ALA A N 19
ATOM 27678 C CA . ALA A 1 60 ? -0.129 -7.849 12.950 1.00 0.00 60 ALA A CA 19
ATOM 27679 C C . ALA A 1 60 ? -1.586 -8.069 12.513 1.00 0.00 60 ALA A C 19
ATOM 27680 O O . ALA A 1 60 ? -2.456 -8.179 13.374 1.00 0.00 60 ALA A O 19
ATOM 27687 N N . ARG A 1 61 ? -1.871 -8.094 11.203 1.00 0.00 61 ARG A N 19
ATOM 27688 C CA . ARG A 1 61 ? -3.173 -8.466 10.641 1.00 0.00 61 ARG A CA 19
ATOM 27689 C C . ARG A 1 61 ? -3.025 -9.280 9.332 1.00 0.00 61 ARG A C 19
ATOM 27690 O O . ARG A 1 61 ? -3.314 -8.767 8.246 1.00 0.00 61 ARG A O 19
ATOM 27708 N N . PRO A 1 62 ? -2.676 -10.578 9.441 1.00 0.00 62 PRO A N 19
ATOM 27709 C CA . PRO A 1 62 ? -2.714 -11.507 8.317 1.00 0.00 62 PRO A CA 19
ATOM 27710 C C . PRO A 1 62 ? -4.152 -11.776 7.841 1.00 0.00 62 PRO A C 19
ATOM 27711 O O . PRO A 1 62 ? -4.347 -12.140 6.684 1.00 0.00 62 PRO A O 19
ATOM 27719 N N . GLU A 1 63 ? -5.162 -11.538 8.692 1.00 0.00 63 GLU A N 19
ATOM 27720 C CA . GLU A 1 63 ? -6.576 -11.580 8.308 1.00 0.00 63 GLU A CA 19
ATOM 27721 C C . GLU A 1 63 ? -6.956 -10.439 7.345 1.00 0.00 63 GLU A C 19
ATOM 27722 O O . GLU A 1 63 ? -7.691 -10.669 6.385 1.00 0.00 63 GLU A O 19
ATOM 27732 N N . LEU A 1 64 ? -6.415 -9.232 7.553 1.00 0.00 64 LEU A N 19
ATOM 27733 C CA . LEU A 1 64 ? -6.634 -8.085 6.658 1.00 0.00 64 LEU A CA 19
ATOM 27734 C C . LEU A 1 64 ? -5.946 -8.319 5.306 1.00 0.00 64 LEU A C 19
ATOM 27735 O O . LEU A 1 64 ? -6.578 -8.173 4.266 1.00 0.00 64 LEU A O 19
ATOM 27750 N N . MET A 1 65 ? -4.681 -8.752 5.331 1.00 0.00 65 MET A N 19
ATOM 27751 C CA . MET A 1 65 ? -3.924 -9.209 4.156 1.00 0.00 65 MET A CA 19
ATOM 27752 C C . MET A 1 65 ? -4.723 -10.233 3.321 1.00 0.00 65 MET A C 19
ATOM 27753 O O . MET A 1 65 ? -4.897 -10.061 2.113 1.00 0.00 65 MET A O 19
ATOM 27765 N N . LYS A 1 66 ? -5.288 -11.247 3.985 1.00 0.00 66 LYS A N 19
ATOM 27766 C CA . LYS A 1 66 ? -6.117 -12.292 3.374 1.00 0.00 66 LYS A CA 19
ATOM 27767 C C . LYS A 1 66 ? -7.401 -11.718 2.761 1.00 0.00 66 LYS A C 19
ATOM 27768 O O . LYS A 1 66 ? -7.690 -11.994 1.598 1.00 0.00 66 LYS A O 19
ATOM 27783 N N . GLU A 1 67 ? -8.151 -10.910 3.511 1.00 0.00 67 GLU A N 19
ATOM 27784 C CA . GLU A 1 67 ? -9.396 -10.292 3.033 1.00 0.00 67 GLU A CA 19
ATOM 27785 C C . GLU A 1 67 ? -9.194 -9.255 1.911 1.00 0.00 67 GLU A C 19
ATOM 27786 O O . GLU A 1 67 ? -10.107 -9.062 1.103 1.00 0.00 67 GLU A O 19
ATOM 27796 N N . LEU A 1 68 ? -8.015 -8.624 1.796 1.00 0.00 68 LEU A N 19
ATOM 27797 C CA . LEU A 1 68 ? -7.655 -7.824 0.613 1.00 0.00 68 LEU A CA 19
ATOM 27798 C C . LEU A 1 68 ? -7.416 -8.684 -0.642 1.00 0.00 68 LEU A C 19
ATOM 27799 O O . LEU A 1 68 ? -7.527 -8.188 -1.766 1.00 0.00 68 LEU A O 19
ATOM 27814 N N . GLY A 1 69 ? -7.114 -9.964 -0.437 1.00 0.00 69 GLY A N 19
ATOM 27815 C CA . GLY A 1 69 ? -7.095 -11.002 -1.476 1.00 0.00 69 GLY A CA 19
ATOM 27816 C C . GLY A 1 69 ? -5.721 -11.589 -1.802 1.00 0.00 69 GLY A C 19
ATOM 27817 O O . GLY A 1 69 ? -5.563 -12.152 -2.889 1.00 0.00 69 GLY A O 19
ATOM 27821 N N . PHE A 1 70 ? -4.735 -11.464 -0.904 1.00 0.00 70 PHE A N 19
ATOM 27822 C CA . PHE A 1 70 ? -3.361 -11.944 -1.129 1.00 0.00 70 PHE A CA 19
ATOM 27823 C C . PHE A 1 70 ? -2.742 -12.629 0.113 1.00 0.00 70 PHE A C 19
ATOM 27824 O O . PHE A 1 70 ? -3.283 -12.562 1.216 1.00 0.00 70 PHE A O 19
ATOM 27840 N N . GLU A 1 71 ? -1.619 -13.328 -0.090 1.00 0.00 71 GLU A N 19
ATOM 27841 C CA . GLU A 1 71 ? -1.048 -14.315 0.848 1.00 0.00 71 GLU A CA 19
ATOM 27842 C C . GLU A 1 71 ? 0.385 -14.732 0.447 1.00 0.00 71 GLU A C 19
ATOM 27843 O O . GLU A 1 71 ? 0.695 -15.916 0.291 1.00 0.00 71 GLU A O 19
ATOM 27853 N N . ARG A 1 72 ? 1.247 -13.741 0.188 1.00 0.00 72 ARG A N 19
ATOM 27854 C CA . ARG A 1 72 ? 2.442 -13.871 -0.665 1.00 0.00 72 ARG A CA 19
ATOM 27855 C C . ARG A 1 72 ? 3.527 -12.819 -0.325 1.00 0.00 72 ARG A C 19
ATOM 27856 O O . ARG A 1 72 ? 3.558 -12.272 0.777 1.00 0.00 72 ARG A O 19
ATOM 27874 N N . VAL A 1 73 ? 4.399 -12.530 -1.288 1.00 0.00 73 VAL A N 19
ATOM 27875 C CA . VAL A 1 73 ? 5.401 -11.434 -1.289 1.00 0.00 73 VAL A CA 19
ATOM 27876 C C . VAL A 1 73 ? 4.793 -10.063 -0.901 1.00 0.00 73 VAL A C 19
ATOM 27877 O O . VAL A 1 73 ? 3.577 -9.889 -1.038 1.00 0.00 73 VAL A O 19
ATOM 27890 N N . PRO A 1 74 ? 5.601 -9.080 -0.434 1.00 0.00 74 PRO A N 19
ATOM 27891 C CA . PRO A 1 74 ? 5.133 -7.744 -0.064 1.00 0.00 74 PRO A CA 19
ATOM 27892 C C . PRO A 1 74 ? 4.354 -7.054 -1.190 1.00 0.00 74 PRO A C 19
ATOM 27893 O O . PRO A 1 74 ? 4.643 -7.253 -2.372 1.00 0.00 74 PRO A O 19
ATOM 27901 N N . THR A 1 75 ? 3.319 -6.284 -0.819 1.00 0.00 75 THR A N 19
ATOM 27902 C CA . THR A 1 75 ? 2.216 -5.922 -1.722 1.00 0.00 75 THR A CA 19
ATOM 27903 C C . THR A 1 75 ? 1.746 -4.495 -1.483 1.00 0.00 75 THR A C 19
ATOM 27904 O O . THR A 1 75 ? 1.616 -4.042 -0.345 1.00 0.00 75 THR A O 19
ATOM 27915 N N . LEU A 1 76 ? 1.468 -3.802 -2.584 1.00 0.00 76 LEU A N 19
ATOM 27916 C CA . LEU A 1 76 ? 0.998 -2.425 -2.643 1.00 0.00 76 LEU A CA 19
ATOM 27917 C C . LEU A 1 76 ? -0.511 -2.421 -2.921 1.00 0.00 76 LEU A C 19
ATOM 27918 O O . LEU A 1 76 ? -0.938 -2.794 -4.018 1.00 0.00 76 LEU A O 19
ATOM 27933 N N . VAL A 1 77 ? -1.310 -2.033 -1.930 1.00 0.00 77 VAL A N 19
ATOM 27934 C CA . VAL A 1 77 ? -2.780 -1.954 -2.007 1.00 0.00 77 VAL A CA 19
ATOM 27935 C C . VAL A 1 77 ? -3.191 -0.485 -2.176 1.00 0.00 77 VAL A C 19
ATOM 27936 O O . VAL A 1 77 ? -2.679 0.399 -1.481 1.00 0.00 77 VAL A O 19
ATOM 27949 N N . PHE A 1 78 ? -4.133 -0.237 -3.090 1.00 0.00 78 PHE A N 19
ATOM 27950 C CA . PHE A 1 78 ? -4.618 1.091 -3.464 1.00 0.00 78 PHE A CA 19
ATOM 27951 C C . PHE A 1 78 ? -6.120 1.194 -3.157 1.00 0.00 78 PHE A C 19
ATOM 27952 O O . PHE A 1 78 ? -6.923 0.427 -3.678 1.00 0.00 78 PHE A O 19
ATOM 27968 N N . ILE A 1 79 ? -6.500 2.174 -2.344 1.00 0.00 79 ILE A N 19
ATOM 27969 C CA . ILE A 1 79 ? -7.879 2.517 -1.970 1.00 0.00 79 ILE A CA 19
ATOM 27970 C C . ILE A 1 79 ? -8.274 3.804 -2.675 1.00 0.00 79 ILE A C 19
ATOM 27971 O O . ILE A 1 79 ? -7.493 4.759 -2.739 1.00 0.00 79 ILE A O 19
ATOM 27986 N N . ARG A 1 80 ? -9.505 3.844 -3.164 1.00 0.00 80 ARG A N 19
ATOM 27987 C CA . ARG A 1 80 ? -10.118 4.983 -3.824 1.00 0.00 80 ARG A CA 19
ATOM 27988 C C . ARG A 1 80 ? -11.641 4.881 -3.752 1.00 0.00 80 ARG A C 19
ATOM 27989 O O . ARG A 1 80 ? -12.174 3.793 -3.915 1.00 0.00 80 ARG A O 19
ATOM 28007 N N . ASP A 1 81 ? -12.342 5.982 -3.478 1.00 0.00 81 ASP A N 19
ATOM 28008 C CA . ASP A 1 81 ? -13.817 6.080 -3.449 1.00 0.00 81 ASP A CA 19
ATOM 28009 C C . ASP A 1 81 ? -14.496 5.178 -2.382 1.00 0.00 81 ASP A C 19
ATOM 28010 O O . ASP A 1 81 ? -15.686 4.867 -2.475 1.00 0.00 81 ASP A O 19
ATOM 28018 N N . GLY A 1 82 ? -13.727 4.714 -1.391 1.00 0.00 82 GLY A N 19
ATOM 28019 C CA . GLY A 1 82 ? -14.166 3.756 -0.361 1.00 0.00 82 GLY A CA 19
ATOM 28020 C C . GLY A 1 82 ? -14.182 2.304 -0.850 1.00 0.00 82 GLY A C 19
ATOM 28021 O O . GLY A 1 82 ? -14.919 1.479 -0.320 1.00 0.00 82 GLY A O 19
ATOM 28025 N N . LYS A 1 83 ? -13.360 1.985 -1.855 1.00 0.00 83 LYS A N 19
ATOM 28026 C CA . LYS A 1 83 ? -13.152 0.631 -2.393 1.00 0.00 83 LYS A CA 19
ATOM 28027 C C . LYS A 1 83 ? -11.673 0.367 -2.736 1.00 0.00 83 LYS A C 19
ATOM 28028 O O . LYS A 1 83 ? -10.890 1.310 -2.858 1.00 0.00 83 LYS A O 19
ATOM 28043 N N . VAL A 1 84 ? -11.284 -0.897 -2.924 1.00 0.00 84 VAL A N 19
ATOM 28044 C CA . VAL A 1 84 ? -9.955 -1.241 -3.454 1.00 0.00 84 VAL A CA 19
ATOM 28045 C C . VAL A 1 84 ? -9.941 -1.008 -4.969 1.00 0.00 84 VAL A C 19
ATOM 28046 O O . VAL A 1 84 ? -10.694 -1.626 -5.719 1.00 0.00 84 VAL A O 19
ATOM 28059 N N . ALA A 1 85 ? -9.109 -0.068 -5.399 1.00 0.00 85 ALA A N 19
ATOM 28060 C CA . ALA A 1 85 ? -8.891 0.286 -6.805 1.00 0.00 85 ALA A CA 19
ATOM 28061 C C . ALA A 1 85 ? -7.852 -0.615 -7.497 1.00 0.00 85 ALA A C 19
ATOM 28062 O O . ALA A 1 85 ? -7.962 -0.851 -8.697 1.00 0.00 85 ALA A O 19
ATOM 28069 N N . LYS A 1 86 ? -6.868 -1.133 -6.749 1.00 0.00 86 LYS A N 19
ATOM 28070 C CA . LYS A 1 86 ? -5.768 -1.973 -7.258 1.00 0.00 86 LYS A CA 19
ATOM 28071 C C . LYS A 1 86 ? -5.037 -2.732 -6.131 1.00 0.00 86 LYS A C 19
ATOM 28072 O O . LYS A 1 86 ? -4.955 -2.255 -5.003 1.00 0.00 86 LYS A O 19
ATOM 28087 N N . VAL A 1 87 ? -4.476 -3.907 -6.456 1.00 0.00 87 VAL A N 19
ATOM 28088 C CA . VAL A 1 87 ? -3.519 -4.653 -5.627 1.00 0.00 87 VAL A CA 19
ATOM 28089 C C . VAL A 1 87 ? -2.379 -5.141 -6.530 1.00 0.00 87 VAL A C 19
ATOM 28090 O O . VAL A 1 87 ? -2.627 -5.887 -7.478 1.00 0.00 87 VAL A O 19
ATOM 28103 N N . PHE A 1 88 ? -1.143 -4.710 -6.258 1.00 0.00 88 PHE A N 19
ATOM 28104 C CA . PHE A 1 88 ? 0.073 -5.155 -6.950 1.00 0.00 88 PHE A CA 19
ATOM 28105 C C . PHE A 1 88 ? 1.023 -5.862 -5.966 1.00 0.00 88 PHE A C 19
ATOM 28106 O O . PHE A 1 88 ? 1.551 -5.239 -5.047 1.00 0.00 88 PHE A O 19
ATOM 28122 N N . SER A 1 89 ? 1.261 -7.157 -6.161 1.00 0.00 89 SER A N 19
ATOM 28123 C CA . SER A 1 89 ? 2.212 -7.949 -5.372 1.00 0.00 89 SER A CA 19
ATOM 28124 C C . SER A 1 89 ? 3.554 -8.125 -6.105 1.00 0.00 89 SER A C 19
ATOM 28125 O O . SER A 1 89 ? 3.589 -8.517 -7.278 1.00 0.00 89 SER A O 19
ATOM 28132 N N . GLY A 1 90 ? 4.664 -7.863 -5.405 1.00 0.00 90 GLY A N 19
ATOM 28133 C CA . GLY A 1 90 ? 6.035 -8.016 -5.903 1.00 0.00 90 GLY A CA 19
ATOM 28134 C C . GLY A 1 90 ? 6.823 -6.701 -5.974 1.00 0.00 90 GLY A C 19
ATOM 28135 O O . GLY A 1 90 ? 6.387 -5.657 -5.491 1.00 0.00 90 GLY A O 19
ATOM 28139 N N . ILE A 1 91 ? 8.012 -6.781 -6.572 1.00 0.00 91 ILE A N 19
ATOM 28140 C CA . ILE A 1 91 ? 8.991 -5.678 -6.660 1.00 0.00 91 ILE A CA 19
ATOM 28141 C C . ILE A 1 91 ? 8.751 -4.841 -7.923 1.00 0.00 91 ILE A C 19
ATOM 28142 O O . ILE A 1 91 ? 8.414 -5.390 -8.976 1.00 0.00 91 ILE A O 19
ATOM 28157 N N . MET A 1 92 ? 8.961 -3.522 -7.840 1.00 0.00 92 MET A N 19
ATOM 28158 C CA . MET A 1 92 ? 8.731 -2.580 -8.951 1.00 0.00 92 MET A CA 19
ATOM 28159 C C . MET A 1 92 ? 9.501 -1.262 -8.823 1.00 0.00 92 MET A C 19
ATOM 28160 O O . MET A 1 92 ? 10.148 -0.987 -7.816 1.00 0.00 92 MET A O 19
ATOM 28172 N N . ASN A 1 93 ? 9.426 -0.464 -9.887 1.00 0.00 93 ASN A N 19
ATOM 28173 C CA . ASN A 1 93 ? 10.110 0.804 -10.145 1.00 0.00 93 ASN A CA 19
ATOM 28174 C C . ASN A 1 93 ? 9.096 1.979 -10.185 1.00 0.00 93 ASN A C 19
ATOM 28175 O O . ASN A 1 93 ? 7.911 1.748 -10.472 1.00 0.00 93 ASN A O 19
ATOM 28185 N N . PRO A 1 94 ? 9.508 3.239 -9.912 1.00 0.00 94 PRO A N 19
ATOM 28186 C CA . PRO A 1 94 ? 8.580 4.347 -9.642 1.00 0.00 94 PRO A CA 19
ATOM 28187 C C . PRO A 1 94 ? 7.692 4.671 -10.837 1.00 0.00 94 PRO A C 19
ATOM 28188 O O . PRO A 1 94 ? 6.497 4.905 -10.672 1.00 0.00 94 PRO A O 19
ATOM 28196 N N . ARG A 1 95 ? 8.248 4.647 -12.047 1.00 0.00 95 ARG A N 19
ATOM 28197 C CA . ARG A 1 95 ? 7.523 4.951 -13.291 1.00 0.00 95 ARG A CA 19
ATOM 28198 C C . ARG A 1 95 ? 6.328 4.013 -13.542 1.00 0.00 95 ARG A C 19
ATOM 28199 O O . ARG A 1 95 ? 5.331 4.440 -14.126 1.00 0.00 95 ARG A O 19
ATOM 28217 N N . GLU A 1 96 ? 6.374 2.774 -13.035 1.00 0.00 96 GLU A N 19
ATOM 28218 C CA . GLU A 1 96 ? 5.244 1.840 -13.071 1.00 0.00 96 GLU A CA 19
ATOM 28219 C C . GLU A 1 96 ? 4.228 2.130 -11.957 1.00 0.00 96 GLU A C 19
ATOM 28220 O O . GLU A 1 96 ? 3.038 1.930 -12.164 1.00 0.00 96 GLU A O 19
ATOM 28230 N N . LEU A 1 97 ? 4.653 2.670 -10.809 1.00 0.00 97 LEU A N 19
ATOM 28231 C CA . LEU A 1 97 ? 3.743 3.182 -9.775 1.00 0.00 97 LEU A CA 19
ATOM 28232 C C . LEU A 1 97 ? 2.935 4.382 -10.305 1.00 0.00 97 LEU A C 19
ATOM 28233 O O . LEU A 1 97 ? 1.723 4.467 -10.104 1.00 0.00 97 LEU A O 19
ATOM 28248 N N . GLN A 1 98 ? 3.606 5.270 -11.051 1.00 0.00 98 GLN A N 19
ATOM 28249 C CA . GLN A 1 98 ? 2.957 6.351 -11.805 1.00 0.00 98 GLN A CA 19
ATOM 28250 C C . GLN A 1 98 ? 1.907 5.789 -12.776 1.00 0.00 98 GLN A C 19
ATOM 28251 O O . GLN A 1 98 ? 0.814 6.345 -12.852 1.00 0.00 98 GLN A O 19
ATOM 28263 N N . ALA A 1 99 ? 2.188 4.672 -13.456 1.00 0.00 99 ALA A N 19
ATOM 28264 C CA . ALA A 1 99 ? 1.231 3.997 -14.338 1.00 0.00 99 ALA A CA 19
ATOM 28265 C C . ALA A 1 99 ? 0.044 3.363 -13.581 1.00 0.00 99 ALA A C 19
ATOM 28266 O O . ALA A 1 99 ? -1.089 3.487 -14.043 1.00 0.00 99 ALA A O 19
ATOM 28273 N N . LEU A 1 100 ? 0.257 2.742 -12.411 1.00 0.00 100 LEU A N 19
ATOM 28274 C CA . LEU A 1 100 ? -0.828 2.194 -11.574 1.00 0.00 100 LEU A CA 19
ATOM 28275 C C . LEU A 1 100 ? -1.801 3.292 -11.129 1.00 0.00 100 LEU A C 19
ATOM 28276 O O . LEU A 1 100 ? -3.014 3.110 -11.221 1.00 0.00 100 LEU A O 19
ATOM 28291 N N . TYR A 1 101 ? -1.290 4.455 -10.719 1.00 0.00 101 TYR A N 19
ATOM 28292 C CA . TYR A 1 101 ? -2.117 5.614 -10.371 1.00 0.00 101 TYR A CA 19
ATOM 28293 C C . TYR A 1 101 ? -2.818 6.226 -11.587 1.00 0.00 101 TYR A C 19
ATOM 28294 O O . TYR A 1 101 ? -4.035 6.439 -11.569 1.00 0.00 101 TYR A O 19
ATOM 28311 N N . ALA A 1 102 ? -2.051 6.504 -12.644 1.00 0.00 102 ALA A N 19
ATOM 28312 C CA . ALA A 1 102 ? -2.549 7.105 -13.883 1.00 0.00 102 ALA A CA 19
ATOM 28313 C C . ALA A 1 102 ? -3.667 6.279 -14.536 1.00 0.00 102 ALA A C 19
ATOM 28314 O O . ALA A 1 102 ? -4.607 6.847 -15.093 1.00 0.00 102 ALA A O 19
ATOM 28321 N N . SER A 1 103 ? -3.612 4.950 -14.409 1.00 0.00 103 SER A N 19
ATOM 28322 C CA . SER A 1 103 ? -4.615 4.037 -14.979 1.00 0.00 103 SER A CA 19
ATOM 28323 C C . SER A 1 103 ? -5.876 3.905 -14.100 1.00 0.00 103 SER A C 19
ATOM 28324 O O . SER A 1 103 ? -6.895 3.374 -14.548 1.00 0.00 103 SER A O 19
ATOM 28331 N N . ILE A 1 104 ? -5.848 4.452 -12.880 1.00 0.00 104 ILE A N 19
ATOM 28332 C CA . ILE A 1 104 ? -7.046 4.788 -12.101 1.00 0.00 104 ILE A CA 19
ATOM 28333 C C . ILE A 1 104 ? -7.519 6.176 -12.550 1.00 0.00 104 ILE A C 19
ATOM 28334 O O . ILE A 1 104 ? -8.544 6.298 -13.216 1.00 0.00 104 ILE A O 19
ATOM 28349 N N . MET A 1 1 ? 7.393 15.294 -0.104 1.00 0.00 1 MET A N 20
ATOM 28350 C CA . MET A 1 1 ? 5.943 15.340 0.102 1.00 0.00 1 MET A CA 20
ATOM 28351 C C . MET A 1 1 ? 5.346 13.969 0.479 1.00 0.00 1 MET A C 20
ATOM 28352 O O . MET A 1 1 ? 4.128 13.814 0.598 1.00 0.00 1 MET A O 20
ATOM 28364 N N . SER A 1 2 ? 6.196 12.965 0.677 1.00 0.00 2 SER A N 20
ATOM 28365 C CA . SER A 1 2 ? 5.848 11.619 1.167 1.00 0.00 2 SER A CA 20
ATOM 28366 C C . SER A 1 2 ? 5.303 11.603 2.616 1.00 0.00 2 SER A C 20
ATOM 28367 O O . SER A 1 2 ? 5.446 12.572 3.368 1.00 0.00 2 SER A O 20
ATOM 28374 N N . ALA A 1 3 ? 4.665 10.494 3.023 1.00 0.00 3 ALA A N 20
ATOM 28375 C CA . ALA A 1 3 ? 3.874 10.403 4.254 1.00 0.00 3 ALA A CA 20
ATOM 28376 C C . ALA A 1 3 ? 3.957 9.020 4.936 1.00 0.00 3 ALA A C 20
ATOM 28377 O O . ALA A 1 3 ? 3.033 8.626 5.648 1.00 0.00 3 ALA A O 20
ATOM 28384 N N . ILE A 1 4 ? 5.049 8.279 4.720 1.00 0.00 4 ILE A N 20
ATOM 28385 C CA . ILE A 1 4 ? 5.199 6.867 5.126 1.00 0.00 4 ILE A CA 20
ATOM 28386 C C . ILE A 1 4 ? 5.263 6.750 6.658 1.00 0.00 4 ILE A C 20
ATOM 28387 O O . ILE A 1 4 ? 6.331 6.868 7.263 1.00 0.00 4 ILE A O 20
ATOM 28402 N N . ARG A 1 5 ? 4.100 6.563 7.287 1.00 0.00 5 ARG A N 20
ATOM 28403 C CA . ARG A 1 5 ? 3.904 6.274 8.710 1.00 0.00 5 ARG A CA 20
ATOM 28404 C C . ARG A 1 5 ? 3.265 4.888 8.824 1.00 0.00 5 ARG A C 20
ATOM 28405 O O . ARG A 1 5 ? 2.408 4.522 8.040 1.00 0.00 5 ARG A O 20
ATOM 28423 N N . ASP A 1 6 ? 3.645 4.131 9.825 1.00 0.00 6 ASP A N 20
ATOM 28424 C CA . ASP A 1 6 ? 3.035 2.873 10.260 1.00 0.00 6 ASP A CA 20
ATOM 28425 C C . ASP A 1 6 ? 1.630 3.111 10.837 1.00 0.00 6 ASP A C 20
ATOM 28426 O O . ASP A 1 6 ? 1.468 3.574 11.969 1.00 0.00 6 ASP A O 20
ATOM 28434 N N . ILE A 1 7 ? 0.600 2.815 10.038 1.00 0.00 7 ILE A N 20
ATOM 28435 C CA . ILE A 1 7 ? -0.827 2.976 10.391 1.00 0.00 7 ILE A CA 20
ATOM 28436 C C . ILE A 1 7 ? -1.543 1.629 10.553 1.00 0.00 7 ILE A C 20
ATOM 28437 O O . ILE A 1 7 ? -2.730 1.500 10.257 1.00 0.00 7 ILE A O 20
ATOM 28452 N N . THR A 1 8 ? -0.827 0.626 11.063 1.00 0.00 8 THR A N 20
ATOM 28453 C CA . THR A 1 8 ? -1.273 -0.752 11.327 1.00 0.00 8 THR A CA 20
ATOM 28454 C C . THR A 1 8 ? -2.654 -0.861 11.991 1.00 0.00 8 THR A C 20
ATOM 28455 O O . THR A 1 8 ? -3.379 -1.820 11.716 1.00 0.00 8 THR A O 20
ATOM 28466 N N . THR A 1 9 ? -3.049 0.117 12.817 1.00 0.00 9 THR A N 20
ATOM 28467 C CA . THR A 1 9 ? -4.354 0.201 13.497 1.00 0.00 9 THR A CA 20
ATOM 28468 C C . THR A 1 9 ? -5.373 1.137 12.815 1.00 0.00 9 THR A C 20
ATOM 28469 O O . THR A 1 9 ? -6.569 1.036 13.096 1.00 0.00 9 THR A O 20
ATOM 28480 N N . GLU A 1 10 ? -4.939 2.015 11.895 1.00 0.00 10 GLU A N 20
ATOM 28481 C CA . GLU A 1 10 ? -5.780 2.978 11.157 1.00 0.00 10 GLU A CA 20
ATOM 28482 C C . GLU A 1 10 ? -5.875 2.663 9.643 1.00 0.00 10 GLU A C 20
ATOM 28483 O O . GLU A 1 10 ? -6.246 3.531 8.844 1.00 0.00 10 GLU A O 20
ATOM 28493 N N . ALA A 1 11 ? -5.529 1.439 9.224 1.00 0.00 11 ALA A N 20
ATOM 28494 C CA . ALA A 1 11 ? -5.714 0.928 7.852 1.00 0.00 11 ALA A CA 20
ATOM 28495 C C . ALA A 1 11 ? -6.715 -0.248 7.755 1.00 0.00 11 ALA A C 20
ATOM 28496 O O . ALA A 1 11 ? -6.614 -1.097 6.867 1.00 0.00 11 ALA A O 20
ATOM 28503 N N . GLY A 1 12 ? -7.677 -0.317 8.679 1.00 0.00 12 GLY A N 20
ATOM 28504 C CA . GLY A 1 12 ? -8.739 -1.327 8.714 1.00 0.00 12 GLY A CA 20
ATOM 28505 C C . GLY A 1 12 ? -9.819 -1.065 7.661 1.00 0.00 12 GLY A C 20
ATOM 28506 O O . GLY A 1 12 ? -10.139 0.077 7.336 1.00 0.00 12 GLY A O 20
ATOM 28510 N N . MET A 1 13 ? -10.445 -2.143 7.176 1.00 0.00 13 MET A N 20
ATOM 28511 C CA . MET A 1 13 ? -11.547 -2.108 6.194 1.00 0.00 13 MET A CA 20
ATOM 28512 C C . MET A 1 13 ? -12.710 -1.178 6.603 1.00 0.00 13 MET A C 20
ATOM 28513 O O . MET A 1 13 ? -13.344 -0.560 5.749 1.00 0.00 13 MET A O 20
ATOM 28525 N N . ALA A 1 14 ? -12.919 -1.025 7.908 1.00 0.00 14 ALA A N 20
ATOM 28526 C CA . ALA A 1 14 ? -14.006 -0.272 8.540 1.00 0.00 14 ALA A CA 20
ATOM 28527 C C . ALA A 1 14 ? -14.039 1.239 8.228 1.00 0.00 14 ALA A C 20
ATOM 28528 O O . ALA A 1 14 ? -15.116 1.822 8.125 1.00 0.00 14 ALA A O 20
ATOM 28535 N N . HIS A 1 15 ? -12.880 1.892 8.111 1.00 0.00 15 HIS A N 20
ATOM 28536 C CA . HIS A 1 15 ? -12.767 3.271 7.628 1.00 0.00 15 HIS A CA 20
ATOM 28537 C C . HIS A 1 15 ? -12.331 3.336 6.155 1.00 0.00 15 HIS A C 20
ATOM 28538 O O . HIS A 1 15 ? -12.720 4.260 5.453 1.00 0.00 15 HIS A O 20
ATOM 28551 N N . PHE A 1 16 ? -11.617 2.318 5.652 1.00 0.00 16 PHE A N 20
ATOM 28552 C CA . PHE A 1 16 ? -11.244 2.183 4.229 1.00 0.00 16 PHE A CA 20
ATOM 28553 C C . PHE A 1 16 ? -12.452 2.099 3.287 1.00 0.00 16 PHE A C 20
ATOM 28554 O O . PHE A 1 16 ? -12.367 2.529 2.142 1.00 0.00 16 PHE A O 20
ATOM 28570 N N . GLU A 1 17 ? -13.583 1.618 3.795 1.00 0.00 17 GLU A N 20
ATOM 28571 C CA . GLU A 1 17 ? -14.870 1.585 3.089 1.00 0.00 17 GLU A CA 20
ATOM 28572 C C . GLU A 1 17 ? -15.535 2.973 2.991 1.00 0.00 17 GLU A C 20
ATOM 28573 O O . GLU A 1 17 ? -16.549 3.132 2.308 1.00 0.00 17 GLU A O 20
ATOM 28583 N N . GLY A 1 18 ? -14.967 3.977 3.675 1.00 0.00 18 GLY A N 20
ATOM 28584 C CA . GLY A 1 18 ? -15.414 5.373 3.734 1.00 0.00 18 GLY A CA 20
ATOM 28585 C C . GLY A 1 18 ? -14.360 6.379 3.259 1.00 0.00 18 GLY A C 20
ATOM 28586 O O . GLY A 1 18 ? -14.638 7.578 3.266 1.00 0.00 18 GLY A O 20
ATOM 28590 N N . LEU A 1 19 ? -13.175 5.913 2.848 1.00 0.00 19 LEU A N 20
ATOM 28591 C CA . LEU A 1 19 ? -12.128 6.743 2.249 1.00 0.00 19 LEU A CA 20
ATOM 28592 C C . LEU A 1 19 ? -12.467 7.089 0.786 1.00 0.00 19 LEU A C 20
ATOM 28593 O O . LEU A 1 19 ? -13.410 6.555 0.203 1.00 0.00 19 LEU A O 20
ATOM 28608 N N . SER A 1 20 ? -11.696 7.985 0.174 1.00 0.00 20 SER A N 20
ATOM 28609 C CA . SER A 1 20 ? -11.902 8.477 -1.189 1.00 0.00 20 SER A CA 20
ATOM 28610 C C . SER A 1 20 ? -10.721 8.080 -2.079 1.00 0.00 20 SER A C 20
ATOM 28611 O O . SER A 1 20 ? -10.903 7.666 -3.221 1.00 0.00 20 SER A O 20
ATOM 28618 N N . ASP A 1 21 ? -9.518 8.156 -1.509 1.00 0.00 21 ASP A N 20
ATOM 28619 C CA . ASP A 1 21 ? -8.219 7.845 -2.094 1.00 0.00 21 ASP A CA 20
ATOM 28620 C C . ASP A 1 21 ? -7.234 7.537 -0.950 1.00 0.00 21 ASP A C 20
ATOM 28621 O O . ASP A 1 21 ? -7.126 8.317 -0.001 1.00 0.00 21 ASP A O 20
ATOM 28629 N N . ALA A 1 22 ? -6.512 6.415 -1.041 1.00 0.00 22 ALA A N 20
ATOM 28630 C CA . ALA A 1 22 ? -5.483 5.989 -0.083 1.00 0.00 22 ALA A CA 20
ATOM 28631 C C . ALA A 1 22 ? -4.545 4.940 -0.711 1.00 0.00 22 ALA A C 20
ATOM 28632 O O . ALA A 1 22 ? -4.987 4.093 -1.486 1.00 0.00 22 ALA A O 20
ATOM 28639 N N . ILE A 1 23 ? -3.255 4.941 -0.371 1.00 0.00 23 ILE A N 20
ATOM 28640 C CA . ILE A 1 23 ? -2.360 3.790 -0.610 1.00 0.00 23 ILE A CA 20
ATOM 28641 C C . ILE A 1 23 ? -1.785 3.315 0.724 1.00 0.00 23 ILE A C 20
ATOM 28642 O O . ILE A 1 23 ? -1.435 4.117 1.593 1.00 0.00 23 ILE A O 20
ATOM 28657 N N . VAL A 1 24 ? -1.652 1.998 0.857 1.00 0.00 24 VAL A N 20
ATOM 28658 C CA . VAL A 1 24 ? -0.968 1.387 1.997 1.00 0.00 24 VAL A CA 20
ATOM 28659 C C . VAL A 1 24 ? -0.016 0.290 1.555 1.00 0.00 24 VAL A C 20
ATOM 28660 O O . VAL A 1 24 ? -0.369 -0.598 0.780 1.00 0.00 24 VAL A O 20
ATOM 28673 N N . PHE A 1 25 ? 1.203 0.380 2.076 1.00 0.00 25 PHE A N 20
ATOM 28674 C CA . PHE A 1 25 ? 2.324 -0.515 1.855 1.00 0.00 25 PHE A CA 20
ATOM 28675 C C . PHE A 1 25 ? 2.435 -1.520 3.009 1.00 0.00 25 PHE A C 20
ATOM 28676 O O . PHE A 1 25 ? 2.878 -1.204 4.114 1.00 0.00 25 PHE A O 20
ATOM 28692 N N . PHE A 1 26 ? 1.981 -2.748 2.755 1.00 0.00 26 PHE A N 20
ATOM 28693 C CA . PHE A 1 26 ? 1.990 -3.866 3.696 1.00 0.00 26 PHE A CA 20
ATOM 28694 C C . PHE A 1 26 ? 3.328 -4.619 3.645 1.00 0.00 26 PHE A C 20
ATOM 28695 O O . PHE A 1 26 ? 3.830 -4.912 2.562 1.00 0.00 26 PHE A O 20
ATOM 28711 N N . HIS A 1 27 ? 3.866 -4.969 4.812 1.00 0.00 27 HIS A N 20
ATOM 28712 C CA . HIS A 1 27 ? 5.110 -5.720 4.957 1.00 0.00 27 HIS A CA 20
ATOM 28713 C C . HIS A 1 27 ? 5.235 -6.375 6.359 1.00 0.00 27 HIS A C 20
ATOM 28714 O O . HIS A 1 27 ? 4.589 -5.943 7.319 1.00 0.00 27 HIS A O 20
ATOM 28728 N N . LYS A 1 28 ? 6.136 -7.355 6.507 1.00 0.00 28 LYS A N 20
ATOM 28729 C CA . LYS A 1 28 ? 6.624 -7.878 7.781 1.00 0.00 28 LYS A CA 20
ATOM 28730 C C . LYS A 1 28 ? 7.970 -7.207 8.115 1.00 0.00 28 LYS A C 20
ATOM 28731 O O . LYS A 1 28 ? 8.724 -6.854 7.209 1.00 0.00 28 LYS A O 20
ATOM 28746 N N . ASN A 1 29 ? 8.314 -7.047 9.389 1.00 0.00 29 ASN A N 20
ATOM 28747 C CA . ASN A 1 29 ? 9.578 -6.473 9.885 1.00 0.00 29 ASN A CA 20
ATOM 28748 C C . ASN A 1 29 ? 10.864 -7.096 9.294 1.00 0.00 29 ASN A C 20
ATOM 28749 O O . ASN A 1 29 ? 11.901 -6.436 9.240 1.00 0.00 29 ASN A O 20
ATOM 28759 N N . LEU A 1 30 ? 10.791 -8.359 8.838 1.00 0.00 30 LEU A N 20
ATOM 28760 C CA . LEU A 1 30 ? 11.929 -9.138 8.327 1.00 0.00 30 LEU A CA 20
ATOM 28761 C C . LEU A 1 30 ? 12.154 -9.034 6.807 1.00 0.00 30 LEU A C 20
ATOM 28762 O O . LEU A 1 30 ? 13.036 -9.691 6.256 1.00 0.00 30 LEU A O 20
ATOM 28777 N N . CYS A 1 31 ? 11.341 -8.235 6.117 1.00 0.00 31 CYS A N 20
ATOM 28778 C CA . CYS A 1 31 ? 11.237 -8.146 4.664 1.00 0.00 31 CYS A CA 20
ATOM 28779 C C . CYS A 1 31 ? 12.542 -7.689 3.954 1.00 0.00 31 CYS A C 20
ATOM 28780 O O . CYS A 1 31 ? 13.124 -6.661 4.316 1.00 0.00 31 CYS A O 20
ATOM 28786 N N . PRO A 1 32 ? 12.982 -8.428 2.916 1.00 0.00 32 PRO A N 20
ATOM 28787 C CA . PRO A 1 32 ? 14.018 -8.015 1.967 1.00 0.00 32 PRO A CA 20
ATOM 28788 C C . PRO A 1 32 ? 13.446 -7.222 0.774 1.00 0.00 32 PRO A C 20
ATOM 28789 O O . PRO A 1 32 ? 13.975 -6.164 0.438 1.00 0.00 32 PRO A O 20
ATOM 28797 N N . HIS A 1 33 ? 12.368 -7.692 0.133 1.00 0.00 33 HIS A N 20
ATOM 28798 C CA . HIS A 1 33 ? 11.854 -7.116 -1.124 1.00 0.00 33 HIS A CA 20
ATOM 28799 C C . HIS A 1 33 ? 11.182 -5.741 -0.941 1.00 0.00 33 HIS A C 20
ATOM 28800 O O . HIS A 1 33 ? 11.172 -4.913 -1.853 1.00 0.00 33 HIS A O 20
ATOM 28813 N N . CYS A 1 34 ? 10.648 -5.485 0.254 1.00 0.00 34 CYS A N 20
ATOM 28814 C CA . CYS A 1 34 ? 9.970 -4.237 0.632 1.00 0.00 34 CYS A CA 20
ATOM 28815 C C . CYS A 1 34 ? 10.838 -2.983 0.426 1.00 0.00 34 CYS A C 20
ATOM 28816 O O . CYS A 1 34 ? 10.313 -1.901 0.177 1.00 0.00 34 CYS A O 20
ATOM 28822 N N . LYS A 1 35 ? 12.171 -3.126 0.459 1.00 0.00 35 LYS A N 20
ATOM 28823 C CA . LYS A 1 35 ? 13.134 -2.049 0.235 1.00 0.00 35 LYS A CA 20
ATOM 28824 C C . LYS A 1 35 ? 12.935 -1.358 -1.121 1.00 0.00 35 LYS A C 20
ATOM 28825 O O . LYS A 1 35 ? 12.778 -0.148 -1.186 1.00 0.00 35 LYS A O 20
ATOM 28840 N N . ASN A 1 36 ? 12.868 -2.095 -2.228 1.00 0.00 36 ASN A N 20
ATOM 28841 C CA . ASN A 1 36 ? 12.683 -1.490 -3.557 1.00 0.00 36 ASN A CA 20
ATOM 28842 C C . ASN A 1 36 ? 11.282 -0.855 -3.697 1.00 0.00 36 ASN A C 20
ATOM 28843 O O . ASN A 1 36 ? 11.109 0.214 -4.289 1.00 0.00 36 ASN A O 20
ATOM 28853 N N . MET A 1 37 ? 10.301 -1.473 -3.041 1.00 0.00 37 MET A N 20
ATOM 28854 C CA . MET A 1 37 ? 8.921 -1.006 -2.898 1.00 0.00 37 MET A CA 20
ATOM 28855 C C . MET A 1 37 ? 8.814 0.356 -2.202 1.00 0.00 37 MET A C 20
ATOM 28856 O O . MET A 1 37 ? 8.163 1.246 -2.744 1.00 0.00 37 MET A O 20
ATOM 28868 N N . GLU A 1 38 ? 9.493 0.573 -1.074 1.00 0.00 38 GLU A N 20
ATOM 28869 C CA . GLU A 1 38 ? 9.501 1.895 -0.432 1.00 0.00 38 GLU A CA 20
ATOM 28870 C C . GLU A 1 38 ? 10.271 2.921 -1.263 1.00 0.00 38 GLU A C 20
ATOM 28871 O O . GLU A 1 38 ? 9.883 4.084 -1.306 1.00 0.00 38 GLU A O 20
ATOM 28881 N N . LYS A 1 39 ? 11.307 2.506 -2.004 1.00 0.00 39 LYS A N 20
ATOM 28882 C CA . LYS A 1 39 ? 12.021 3.400 -2.923 1.00 0.00 39 LYS A CA 20
ATOM 28883 C C . LYS A 1 39 ? 11.100 3.926 -4.039 1.00 0.00 39 LYS A C 20
ATOM 28884 O O . LYS A 1 39 ? 11.089 5.128 -4.303 1.00 0.00 39 LYS A O 20
ATOM 28899 N N . VAL A 1 40 ? 10.308 3.059 -4.672 1.00 0.00 40 VAL A N 20
ATOM 28900 C CA . VAL A 1 40 ? 9.374 3.484 -5.735 1.00 0.00 40 VAL A CA 20
ATOM 28901 C C . VAL A 1 40 ? 8.179 4.272 -5.207 1.00 0.00 40 VAL A C 20
ATOM 28902 O O . VAL A 1 40 ? 7.795 5.265 -5.823 1.00 0.00 40 VAL A O 20
ATOM 28915 N N . LEU A 1 41 ? 7.590 3.858 -4.077 1.00 0.00 41 LEU A N 20
ATOM 28916 C CA . LEU A 1 41 ? 6.422 4.528 -3.493 1.00 0.00 41 LEU A CA 20
ATOM 28917 C C . LEU A 1 41 ? 6.773 5.923 -2.972 1.00 0.00 41 LEU A C 20
ATOM 28918 O O . LEU A 1 41 ? 5.986 6.848 -3.112 1.00 0.00 41 LEU A O 20
ATOM 28933 N N . ASP A 1 42 ? 7.974 6.071 -2.414 1.00 0.00 42 ASP A N 20
ATOM 28934 C CA . ASP A 1 42 ? 8.511 7.375 -1.967 1.00 0.00 42 ASP A CA 20
ATOM 28935 C C . ASP A 1 42 ? 8.654 8.350 -3.142 1.00 0.00 42 ASP A C 20
ATOM 28936 O O . ASP A 1 42 ? 8.107 9.452 -3.135 1.00 0.00 42 ASP A O 20
ATOM 28944 N N . LYS A 1 43 ? 9.358 7.906 -4.185 1.00 0.00 43 LYS A N 20
ATOM 28945 C CA . LYS A 1 43 ? 9.552 8.696 -5.405 1.00 0.00 43 LYS A CA 20
ATOM 28946 C C . LYS A 1 43 ? 8.232 8.949 -6.164 1.00 0.00 43 LYS A C 20
ATOM 28947 O O . LYS A 1 43 ? 8.133 9.939 -6.889 1.00 0.00 43 LYS A O 20
ATOM 28962 N N . PHE A 1 44 ? 7.211 8.113 -5.965 1.00 0.00 44 PHE A N 20
ATOM 28963 C CA . PHE A 1 44 ? 5.837 8.335 -6.423 1.00 0.00 44 PHE A CA 20
ATOM 28964 C C . PHE A 1 44 ? 5.123 9.410 -5.582 1.00 0.00 44 PHE A C 20
ATOM 28965 O O . PHE A 1 44 ? 4.624 10.376 -6.148 1.00 0.00 44 PHE A O 20
ATOM 28981 N N . GLY A 1 45 ? 5.122 9.299 -4.246 1.00 0.00 45 GLY A N 20
ATOM 28982 C CA . GLY A 1 45 ? 4.457 10.233 -3.322 1.00 0.00 45 GLY A CA 20
ATOM 28983 C C . GLY A 1 45 ? 4.986 11.661 -3.424 1.00 0.00 45 GLY A C 20
ATOM 28984 O O . GLY A 1 45 ? 4.221 12.618 -3.342 1.00 0.00 45 GLY A O 20
ATOM 28988 N N . ALA A 1 46 ? 6.281 11.800 -3.723 1.00 0.00 46 ALA A N 20
ATOM 28989 C CA . ALA A 1 46 ? 6.947 13.065 -4.041 1.00 0.00 46 ALA A CA 20
ATOM 28990 C C . ALA A 1 46 ? 6.339 13.795 -5.255 1.00 0.00 46 ALA A C 20
ATOM 28991 O O . ALA A 1 46 ? 6.344 15.024 -5.300 1.00 0.00 46 ALA A O 20
ATOM 28998 N N . ARG A 1 47 ? 5.812 13.041 -6.234 1.00 0.00 47 ARG A N 20
ATOM 28999 C CA . ARG A 1 47 ? 5.189 13.544 -7.467 1.00 0.00 47 ARG A CA 20
ATOM 29000 C C . ARG A 1 47 ? 3.657 13.425 -7.474 1.00 0.00 47 ARG A C 20
ATOM 29001 O O . ARG A 1 47 ? 3.011 13.967 -8.373 1.00 0.00 47 ARG A O 20
ATOM 29019 N N . ALA A 1 48 ? 3.052 12.781 -6.472 1.00 0.00 48 ALA A N 20
ATOM 29020 C CA . ALA A 1 48 ? 1.606 12.658 -6.282 1.00 0.00 48 ALA A CA 20
ATOM 29021 C C . ALA A 1 48 ? 1.141 13.087 -4.863 1.00 0.00 48 ALA A C 20
ATOM 29022 O O . ALA A 1 48 ? 0.535 12.277 -4.153 1.00 0.00 48 ALA A O 20
ATOM 29029 N N . PRO A 1 49 ? 1.363 14.357 -4.461 1.00 0.00 49 PRO A N 20
ATOM 29030 C CA . PRO A 1 49 ? 1.158 14.855 -3.096 1.00 0.00 49 PRO A CA 20
ATOM 29031 C C . PRO A 1 49 ? -0.252 14.626 -2.538 1.00 0.00 49 PRO A C 20
ATOM 29032 O O . PRO A 1 49 ? -0.407 14.453 -1.331 1.00 0.00 49 PRO A O 20
ATOM 29040 N N . GLN A 1 50 ? -1.274 14.628 -3.403 1.00 0.00 50 GLN A N 20
ATOM 29041 C CA . GLN A 1 50 ? -2.666 14.414 -2.972 1.00 0.00 50 GLN A CA 20
ATOM 29042 C C . GLN A 1 50 ? -2.962 12.975 -2.509 1.00 0.00 50 GLN A C 20
ATOM 29043 O O . GLN A 1 50 ? -3.925 12.748 -1.776 1.00 0.00 50 GLN A O 20
ATOM 29055 N N . VAL A 1 51 ? -2.134 12.009 -2.922 1.00 0.00 51 VAL A N 20
ATOM 29056 C CA . VAL A 1 51 ? -2.199 10.609 -2.485 1.00 0.00 51 VAL A CA 20
ATOM 29057 C C . VAL A 1 51 ? -1.361 10.468 -1.219 1.00 0.00 51 VAL A C 20
ATOM 29058 O O . VAL A 1 51 ? -0.196 10.862 -1.181 1.00 0.00 51 VAL A O 20
ATOM 29071 N N . ALA A 1 52 ? -1.956 9.864 -0.199 1.00 0.00 52 ALA A N 20
ATOM 29072 C CA . ALA A 1 52 ? -1.268 9.515 1.040 1.00 0.00 52 ALA A CA 20
ATOM 29073 C C . ALA A 1 52 ? -0.811 8.052 0.956 1.00 0.00 52 ALA A C 20
ATOM 29074 O O . ALA A 1 52 ? -1.640 7.163 0.745 1.00 0.00 52 ALA A O 20
ATOM 29081 N N . ILE A 1 53 ? 0.497 7.806 1.115 1.00 0.00 53 ILE A N 20
ATOM 29082 C CA . ILE A 1 53 ? 1.040 6.444 1.215 1.00 0.00 53 ILE A CA 20
ATOM 29083 C C . ILE A 1 53 ? 1.654 6.227 2.597 1.00 0.00 53 ILE A C 20
ATOM 29084 O O . ILE A 1 53 ? 2.627 6.888 2.952 1.00 0.00 53 ILE A O 20
ATOM 29099 N N . SER A 1 54 ? 1.112 5.282 3.353 1.00 0.00 54 SER A N 20
ATOM 29100 C CA . SER A 1 54 ? 1.547 4.933 4.711 1.00 0.00 54 SER A CA 20
ATOM 29101 C C . SER A 1 54 ? 1.923 3.439 4.773 1.00 0.00 54 SER A C 20
ATOM 29102 O O . SER A 1 54 ? 1.554 2.676 3.879 1.00 0.00 54 SER A O 20
ATOM 29109 N N . SER A 1 55 ? 2.676 2.985 5.770 1.00 0.00 55 SER A N 20
ATOM 29110 C CA . SER A 1 55 ? 3.033 1.568 5.901 1.00 0.00 55 SER A CA 20
ATOM 29111 C C . SER A 1 55 ? 2.086 0.796 6.846 1.00 0.00 55 SER A C 20
ATOM 29112 O O . SER A 1 55 ? 1.415 1.385 7.697 1.00 0.00 55 SER A O 20
ATOM 29119 N N . VAL A 1 56 ? 2.014 -0.533 6.694 1.00 0.00 56 VAL A N 20
ATOM 29120 C CA . VAL A 1 56 ? 1.271 -1.451 7.580 1.00 0.00 56 VAL A CA 20
ATOM 29121 C C . VAL A 1 56 ? 2.106 -2.700 7.882 1.00 0.00 56 VAL A C 20
ATOM 29122 O O . VAL A 1 56 ? 2.703 -3.293 6.981 1.00 0.00 56 VAL A O 20
ATOM 29135 N N . ASP A 1 57 ? 2.118 -3.120 9.150 1.00 0.00 57 ASP A N 20
ATOM 29136 C CA . ASP A 1 57 ? 2.725 -4.375 9.604 1.00 0.00 57 ASP A CA 20
ATOM 29137 C C . ASP A 1 57 ? 1.776 -5.570 9.351 1.00 0.00 57 ASP A C 20
ATOM 29138 O O . ASP A 1 57 ? 1.026 -5.960 10.241 1.00 0.00 57 ASP A O 20
ATOM 29146 N N . SER A 1 58 ? 1.808 -6.183 8.165 1.00 0.00 58 SER A N 20
ATOM 29147 C CA . SER A 1 58 ? 0.926 -7.308 7.776 1.00 0.00 58 SER A CA 20
ATOM 29148 C C . SER A 1 58 ? 0.982 -8.506 8.746 1.00 0.00 58 SER A C 20
ATOM 29149 O O . SER A 1 58 ? 0.007 -9.242 8.884 1.00 0.00 58 SER A O 20
ATOM 29156 N N . GLU A 1 59 ? 2.093 -8.657 9.472 1.00 0.00 59 GLU A N 20
ATOM 29157 C CA . GLU A 1 59 ? 2.274 -9.615 10.570 1.00 0.00 59 GLU A CA 20
ATOM 29158 C C . GLU A 1 59 ? 1.302 -9.440 11.753 1.00 0.00 59 GLU A C 20
ATOM 29159 O O . GLU A 1 59 ? 1.019 -10.423 12.439 1.00 0.00 59 GLU A O 20
ATOM 29169 N N . ALA A 1 60 ? 0.754 -8.238 11.991 1.00 0.00 60 ALA A N 20
ATOM 29170 C CA . ALA A 1 60 ? -0.300 -8.029 12.985 1.00 0.00 60 ALA A CA 20
ATOM 29171 C C . ALA A 1 60 ? -1.691 -8.235 12.366 1.00 0.00 60 ALA A C 20
ATOM 29172 O O . ALA A 1 60 ? -2.694 -8.250 13.082 1.00 0.00 60 ALA A O 20
ATOM 29179 N N . ARG A 1 61 ? -1.763 -8.294 11.031 1.00 0.00 61 ARG A N 20
ATOM 29180 C CA . ARG A 1 61 ? -2.975 -8.214 10.207 1.00 0.00 61 ARG A CA 20
ATOM 29181 C C . ARG A 1 61 ? -3.260 -9.476 9.344 1.00 0.00 61 ARG A C 20
ATOM 29182 O O . ARG A 1 61 ? -3.782 -9.299 8.235 1.00 0.00 61 ARG A O 20
ATOM 29200 N N . PRO A 1 62 ? -2.985 -10.731 9.776 1.00 0.00 62 PRO A N 20
ATOM 29201 C CA . PRO A 1 62 ? -3.101 -11.908 8.906 1.00 0.00 62 PRO A CA 20
ATOM 29202 C C . PRO A 1 62 ? -4.531 -12.187 8.415 1.00 0.00 62 PRO A C 20
ATOM 29203 O O . PRO A 1 62 ? -4.701 -12.742 7.328 1.00 0.00 62 PRO A O 20
ATOM 29211 N N . GLU A 1 63 ? -5.556 -11.794 9.182 1.00 0.00 63 GLU A N 20
ATOM 29212 C CA . GLU A 1 63 ? -6.970 -11.919 8.781 1.00 0.00 63 GLU A CA 20
ATOM 29213 C C . GLU A 1 63 ? -7.420 -10.803 7.828 1.00 0.00 63 GLU A C 20
ATOM 29214 O O . GLU A 1 63 ? -8.294 -11.009 6.987 1.00 0.00 63 GLU A O 20
ATOM 29224 N N . LEU A 1 64 ? -6.800 -9.627 7.931 1.00 0.00 64 LEU A N 20
ATOM 29225 C CA . LEU A 1 64 ? -7.088 -8.465 7.097 1.00 0.00 64 LEU A CA 20
ATOM 29226 C C . LEU A 1 64 ? -6.407 -8.581 5.728 1.00 0.00 64 LEU A C 20
ATOM 29227 O O . LEU A 1 64 ? -7.098 -8.434 4.727 1.00 0.00 64 LEU A O 20
ATOM 29242 N N . MET A 1 65 ? -5.103 -8.902 5.654 1.00 0.00 65 MET A N 20
ATOM 29243 C CA . MET A 1 65 ? -4.432 -9.167 4.365 1.00 0.00 65 MET A CA 20
ATOM 29244 C C . MET A 1 65 ? -5.175 -10.205 3.502 1.00 0.00 65 MET A C 20
ATOM 29245 O O . MET A 1 65 ? -5.331 -10.022 2.295 1.00 0.00 65 MET A O 20
ATOM 29257 N N . LYS A 1 66 ? -5.719 -11.254 4.135 1.00 0.00 66 LYS A N 20
ATOM 29258 C CA . LYS A 1 66 ? -6.568 -12.262 3.497 1.00 0.00 66 LYS A CA 20
ATOM 29259 C C . LYS A 1 66 ? -7.793 -11.620 2.814 1.00 0.00 66 LYS A C 20
ATOM 29260 O O . LYS A 1 66 ? -8.077 -11.912 1.655 1.00 0.00 66 LYS A O 20
ATOM 29275 N N . GLU A 1 67 ? -8.485 -10.729 3.525 1.00 0.00 67 GLU A N 20
ATOM 29276 C CA . GLU A 1 67 ? -9.640 -9.987 2.999 1.00 0.00 67 GLU A CA 20
ATOM 29277 C C . GLU A 1 67 ? -9.273 -8.905 1.958 1.00 0.00 67 GLU A C 20
ATOM 29278 O O . GLU A 1 67 ? -10.095 -8.623 1.077 1.00 0.00 67 GLU A O 20
ATOM 29288 N N . LEU A 1 68 ? -8.061 -8.335 1.993 1.00 0.00 68 LEU A N 20
ATOM 29289 C CA . LEU A 1 68 ? -7.531 -7.555 0.861 1.00 0.00 68 LEU A CA 20
ATOM 29290 C C . LEU A 1 68 ? -7.276 -8.445 -0.367 1.00 0.00 68 LEU A C 20
ATOM 29291 O O . LEU A 1 68 ? -7.342 -7.969 -1.500 1.00 0.00 68 LEU A O 20
ATOM 29306 N N . GLY A 1 69 ? -6.996 -9.734 -0.141 1.00 0.00 69 GLY A N 20
ATOM 29307 C CA . GLY A 1 69 ? -6.796 -10.759 -1.180 1.00 0.00 69 GLY A CA 20
ATOM 29308 C C . GLY A 1 69 ? -5.350 -11.226 -1.369 1.00 0.00 69 GLY A C 20
ATOM 29309 O O . GLY A 1 69 ? -5.002 -11.680 -2.466 1.00 0.00 69 GLY A O 20
ATOM 29313 N N . PHE A 1 70 ? -4.503 -11.141 -0.336 1.00 0.00 70 PHE A N 20
ATOM 29314 C CA . PHE A 1 70 ? -3.107 -11.603 -0.375 1.00 0.00 70 PHE A CA 20
ATOM 29315 C C . PHE A 1 70 ? -2.659 -12.331 0.909 1.00 0.00 70 PHE A C 20
ATOM 29316 O O . PHE A 1 70 ? -3.328 -12.284 1.938 1.00 0.00 70 PHE A O 20
ATOM 29332 N N . GLU A 1 71 ? -1.522 -13.033 0.821 1.00 0.00 71 GLU A N 20
ATOM 29333 C CA . GLU A 1 71 ? -1.042 -14.008 1.821 1.00 0.00 71 GLU A CA 20
ATOM 29334 C C . GLU A 1 71 ? 0.447 -14.379 1.623 1.00 0.00 71 GLU A C 20
ATOM 29335 O O . GLU A 1 71 ? 0.847 -15.536 1.778 1.00 0.00 71 GLU A O 20
ATOM 29345 N N . ARG A 1 72 ? 1.255 -13.397 1.203 1.00 0.00 72 ARG A N 20
ATOM 29346 C CA . ARG A 1 72 ? 2.520 -13.618 0.478 1.00 0.00 72 ARG A CA 20
ATOM 29347 C C . ARG A 1 72 ? 3.580 -12.538 0.800 1.00 0.00 72 ARG A C 20
ATOM 29348 O O . ARG A 1 72 ? 3.548 -11.921 1.867 1.00 0.00 72 ARG A O 20
ATOM 29366 N N . VAL A 1 73 ? 4.496 -12.305 -0.143 1.00 0.00 73 VAL A N 20
ATOM 29367 C CA . VAL A 1 73 ? 5.445 -11.163 -0.188 1.00 0.00 73 VAL A CA 20
ATOM 29368 C C . VAL A 1 73 ? 4.756 -9.797 0.050 1.00 0.00 73 VAL A C 20
ATOM 29369 O O . VAL A 1 73 ? 3.543 -9.692 -0.167 1.00 0.00 73 VAL A O 20
ATOM 29382 N N . PRO A 1 74 ? 5.503 -8.743 0.457 1.00 0.00 74 PRO A N 20
ATOM 29383 C CA . PRO A 1 74 ? 4.992 -7.380 0.644 1.00 0.00 74 PRO A CA 20
ATOM 29384 C C . PRO A 1 74 ? 4.283 -6.825 -0.598 1.00 0.00 74 PRO A C 20
ATOM 29385 O O . PRO A 1 74 ? 4.436 -7.352 -1.707 1.00 0.00 74 PRO A O 20
ATOM 29393 N N . THR A 1 75 ? 3.484 -5.765 -0.408 1.00 0.00 75 THR A N 20
ATOM 29394 C CA . THR A 1 75 ? 2.538 -5.294 -1.424 1.00 0.00 75 THR A CA 20
ATOM 29395 C C . THR A 1 75 ? 2.102 -3.849 -1.224 1.00 0.00 75 THR A C 20
ATOM 29396 O O . THR A 1 75 ? 1.963 -3.377 -0.093 1.00 0.00 75 THR A O 20
ATOM 29407 N N . LEU A 1 76 ? 1.844 -3.157 -2.336 1.00 0.00 76 LEU A N 20
ATOM 29408 C CA . LEU A 1 76 ? 1.175 -1.858 -2.369 1.00 0.00 76 LEU A CA 20
ATOM 29409 C C . LEU A 1 76 ? -0.321 -2.072 -2.649 1.00 0.00 76 LEU A C 20
ATOM 29410 O O . LEU A 1 76 ? -0.697 -2.444 -3.757 1.00 0.00 76 LEU A O 20
ATOM 29425 N N . VAL A 1 77 ? -1.163 -1.830 -1.648 1.00 0.00 77 VAL A N 20
ATOM 29426 C CA . VAL A 1 77 ? -2.624 -1.869 -1.763 1.00 0.00 77 VAL A CA 20
ATOM 29427 C C . VAL A 1 77 ? -3.154 -0.454 -2.023 1.00 0.00 77 VAL A C 20
ATOM 29428 O O . VAL A 1 77 ? -2.775 0.493 -1.328 1.00 0.00 77 VAL A O 20
ATOM 29441 N N . PHE A 1 78 ? -4.028 -0.320 -3.023 1.00 0.00 78 PHE A N 20
ATOM 29442 C CA . PHE A 1 78 ? -4.614 0.932 -3.492 1.00 0.00 78 PHE A CA 20
ATOM 29443 C C . PHE A 1 78 ? -6.113 0.974 -3.167 1.00 0.00 78 PHE A C 20
ATOM 29444 O O . PHE A 1 78 ? -6.862 0.056 -3.502 1.00 0.00 78 PHE A O 20
ATOM 29460 N N . ILE A 1 79 ? -6.556 2.070 -2.558 1.00 0.00 79 ILE A N 20
ATOM 29461 C CA . ILE A 1 79 ? -7.948 2.374 -2.196 1.00 0.00 79 ILE A CA 20
ATOM 29462 C C . ILE A 1 79 ? -8.419 3.576 -3.009 1.00 0.00 79 ILE A C 20
ATOM 29463 O O . ILE A 1 79 ? -7.692 4.556 -3.200 1.00 0.00 79 ILE A O 20
ATOM 29478 N N . ARG A 1 80 ? -9.667 3.484 -3.460 1.00 0.00 80 ARG A N 20
ATOM 29479 C CA . ARG A 1 80 ? -10.324 4.450 -4.345 1.00 0.00 80 ARG A CA 20
ATOM 29480 C C . ARG A 1 80 ? -11.836 4.319 -4.184 1.00 0.00 80 ARG A C 20
ATOM 29481 O O . ARG A 1 80 ? -12.342 3.204 -4.248 1.00 0.00 80 ARG A O 20
ATOM 29499 N N . ASP A 1 81 ? -12.547 5.424 -3.967 1.00 0.00 81 ASP A N 20
ATOM 29500 C CA . ASP A 1 81 ? -14.021 5.478 -3.943 1.00 0.00 81 ASP A CA 20
ATOM 29501 C C . ASP A 1 81 ? -14.654 4.662 -2.788 1.00 0.00 81 ASP A C 20
ATOM 29502 O O . ASP A 1 81 ? -15.830 4.299 -2.839 1.00 0.00 81 ASP A O 20
ATOM 29510 N N . GLY A 1 82 ? -13.864 4.341 -1.757 1.00 0.00 82 GLY A N 20
ATOM 29511 C CA . GLY A 1 82 ? -14.257 3.490 -0.625 1.00 0.00 82 GLY A CA 20
ATOM 29512 C C . GLY A 1 82 ? -14.217 1.995 -0.941 1.00 0.00 82 GLY A C 20
ATOM 29513 O O . GLY A 1 82 ? -14.917 1.206 -0.307 1.00 0.00 82 GLY A O 20
ATOM 29517 N N . LYS A 1 83 ? -13.394 1.591 -1.916 1.00 0.00 83 LYS A N 20
ATOM 29518 C CA . LYS A 1 83 ? -13.121 0.181 -2.256 1.00 0.00 83 LYS A CA 20
ATOM 29519 C C . LYS A 1 83 ? -11.641 -0.066 -2.582 1.00 0.00 83 LYS A C 20
ATOM 29520 O O . LYS A 1 83 ? -10.879 0.879 -2.803 1.00 0.00 83 LYS A O 20
ATOM 29535 N N . VAL A 1 84 ? -11.221 -1.332 -2.640 1.00 0.00 84 VAL A N 20
ATOM 29536 C CA . VAL A 1 84 ? -9.877 -1.718 -3.109 1.00 0.00 84 VAL A CA 20
ATOM 29537 C C . VAL A 1 84 ? -9.874 -1.700 -4.638 1.00 0.00 84 VAL A C 20
ATOM 29538 O O . VAL A 1 84 ? -10.610 -2.454 -5.277 1.00 0.00 84 VAL A O 20
ATOM 29551 N N . ALA A 1 85 ? -9.036 -0.839 -5.213 1.00 0.00 85 ALA A N 20
ATOM 29552 C CA . ALA A 1 85 ? -8.815 -0.771 -6.657 1.00 0.00 85 ALA A CA 20
ATOM 29553 C C . ALA A 1 85 ? -7.767 -1.782 -7.160 1.00 0.00 85 ALA A C 20
ATOM 29554 O O . ALA A 1 85 ? -7.912 -2.327 -8.254 1.00 0.00 85 ALA A O 20
ATOM 29561 N N . LYS A 1 86 ? -6.719 -2.038 -6.365 1.00 0.00 86 LYS A N 20
ATOM 29562 C CA . LYS A 1 86 ? -5.559 -2.851 -6.781 1.00 0.00 86 LYS A CA 20
ATOM 29563 C C . LYS A 1 86 ? -4.756 -3.384 -5.575 1.00 0.00 86 LYS A C 20
ATOM 29564 O O . LYS A 1 86 ? -4.679 -2.724 -4.539 1.00 0.00 86 LYS A O 20
ATOM 29579 N N . VAL A 1 87 ? -4.131 -4.553 -5.741 1.00 0.00 87 VAL A N 20
ATOM 29580 C CA . VAL A 1 87 ? -3.107 -5.113 -4.845 1.00 0.00 87 VAL A CA 20
ATOM 29581 C C . VAL A 1 87 ? -1.887 -5.469 -5.707 1.00 0.00 87 VAL A C 20
ATOM 29582 O O . VAL A 1 87 ? -1.970 -6.379 -6.533 1.00 0.00 87 VAL A O 20
ATOM 29595 N N . PHE A 1 88 ? -0.782 -4.736 -5.539 1.00 0.00 88 PHE A N 20
ATOM 29596 C CA . PHE A 1 88 ? 0.460 -4.912 -6.294 1.00 0.00 88 PHE A CA 20
ATOM 29597 C C . PHE A 1 88 ? 1.554 -5.523 -5.411 1.00 0.00 88 PHE A C 20
ATOM 29598 O O . PHE A 1 88 ? 2.380 -4.833 -4.813 1.00 0.00 88 PHE A O 20
ATOM 29614 N N . SER A 1 89 ? 1.557 -6.854 -5.348 1.00 0.00 89 SER A N 20
ATOM 29615 C CA . SER A 1 89 ? 2.565 -7.657 -4.648 1.00 0.00 89 SER A CA 20
ATOM 29616 C C . SER A 1 89 ? 3.793 -7.915 -5.536 1.00 0.00 89 SER A C 20
ATOM 29617 O O . SER A 1 89 ? 4.091 -9.053 -5.909 1.00 0.00 89 SER A O 20
ATOM 29624 N N . GLY A 1 90 ? 4.471 -6.827 -5.923 1.00 0.00 90 GLY A N 20
ATOM 29625 C CA . GLY A 1 90 ? 5.555 -6.832 -6.914 1.00 0.00 90 GLY A CA 20
ATOM 29626 C C . GLY A 1 90 ? 6.539 -5.669 -6.802 1.00 0.00 90 GLY A C 20
ATOM 29627 O O . GLY A 1 90 ? 6.381 -4.773 -5.973 1.00 0.00 90 GLY A O 20
ATOM 29631 N N . ILE A 1 91 ? 7.581 -5.707 -7.632 1.00 0.00 91 ILE A N 20
ATOM 29632 C CA . ILE A 1 91 ? 8.714 -4.765 -7.631 1.00 0.00 91 ILE A CA 20
ATOM 29633 C C . ILE A 1 91 ? 8.865 -4.110 -9.007 1.00 0.00 91 ILE A C 20
ATOM 29634 O O . ILE A 1 91 ? 8.626 -4.751 -10.032 1.00 0.00 91 ILE A O 20
ATOM 29649 N N . MET A 1 92 ? 9.289 -2.842 -9.028 1.00 0.00 92 MET A N 20
ATOM 29650 C CA . MET A 1 92 ? 9.461 -2.040 -10.255 1.00 0.00 92 MET A CA 20
ATOM 29651 C C . MET A 1 92 ? 10.367 -0.807 -10.039 1.00 0.00 92 MET A C 20
ATOM 29652 O O . MET A 1 92 ? 11.160 -0.782 -9.095 1.00 0.00 92 MET A O 20
ATOM 29664 N N . ASN A 1 93 ? 10.251 0.208 -10.905 1.00 0.00 93 ASN A N 20
ATOM 29665 C CA . ASN A 1 93 ? 10.857 1.548 -10.769 1.00 0.00 93 ASN A CA 20
ATOM 29666 C C . ASN A 1 93 ? 9.761 2.649 -10.643 1.00 0.00 93 ASN A C 20
ATOM 29667 O O . ASN A 1 93 ? 8.602 2.390 -10.995 1.00 0.00 93 ASN A O 20
ATOM 29677 N N . PRO A 1 94 ? 10.063 3.873 -10.153 1.00 0.00 94 PRO A N 20
ATOM 29678 C CA . PRO A 1 94 ? 9.036 4.865 -9.805 1.00 0.00 94 PRO A CA 20
ATOM 29679 C C . PRO A 1 94 ? 8.225 5.376 -10.994 1.00 0.00 94 PRO A C 20
ATOM 29680 O O . PRO A 1 94 ? 7.026 5.609 -10.855 1.00 0.00 94 PRO A O 20
ATOM 29688 N N . ARG A 1 95 ? 8.854 5.529 -12.157 1.00 0.00 95 ARG A N 20
ATOM 29689 C CA . ARG A 1 95 ? 8.206 5.967 -13.402 1.00 0.00 95 ARG A CA 20
ATOM 29690 C C . ARG A 1 95 ? 7.035 5.056 -13.801 1.00 0.00 95 ARG A C 20
ATOM 29691 O O . ARG A 1 95 ? 6.022 5.526 -14.322 1.00 0.00 95 ARG A O 20
ATOM 29709 N N . GLU A 1 96 ? 7.144 3.760 -13.504 1.00 0.00 96 GLU A N 20
ATOM 29710 C CA . GLU A 1 96 ? 6.086 2.766 -13.710 1.00 0.00 96 GLU A CA 20
ATOM 29711 C C . GLU A 1 96 ? 5.050 2.794 -12.577 1.00 0.00 96 GLU A C 20
ATOM 29712 O O . GLU A 1 96 ? 3.881 2.511 -12.823 1.00 0.00 96 GLU A O 20
ATOM 29722 N N . LEU A 1 97 ? 5.430 3.189 -11.353 1.00 0.00 97 LEU A N 20
ATOM 29723 C CA . LEU A 1 97 ? 4.505 3.408 -10.227 1.00 0.00 97 LEU A CA 20
ATOM 29724 C C . LEU A 1 97 ? 3.535 4.569 -10.520 1.00 0.00 97 LEU A C 20
ATOM 29725 O O . LEU A 1 97 ? 2.334 4.468 -10.262 1.00 0.00 97 LEU A O 20
ATOM 29740 N N . GLN A 1 98 ? 4.049 5.639 -11.132 1.00 0.00 98 GLN A N 20
ATOM 29741 C CA . GLN A 1 98 ? 3.252 6.753 -11.671 1.00 0.00 98 GLN A CA 20
ATOM 29742 C C . GLN A 1 98 ? 2.248 6.261 -12.733 1.00 0.00 98 GLN A C 20
ATOM 29743 O O . GLN A 1 98 ? 1.076 6.637 -12.679 1.00 0.00 98 GLN A O 20
ATOM 29755 N N . ALA A 1 99 ? 2.673 5.371 -13.641 1.00 0.00 99 ALA A N 20
ATOM 29756 C CA . ALA A 1 99 ? 1.805 4.774 -14.658 1.00 0.00 99 ALA A CA 20
ATOM 29757 C C . ALA A 1 99 ? 0.744 3.827 -14.063 1.00 0.00 99 ALA A C 20
ATOM 29758 O O . ALA A 1 99 ? -0.410 3.884 -14.473 1.00 0.00 99 ALA A O 20
ATOM 29765 N N . LEU A 1 100 ? 1.107 2.989 -13.083 1.00 0.00 100 LEU A N 20
ATOM 29766 C CA . LEU A 1 100 ? 0.202 2.070 -12.373 1.00 0.00 100 LEU A CA 20
ATOM 29767 C C . LEU A 1 100 ? -0.938 2.836 -11.691 1.00 0.00 100 LEU A C 20
ATOM 29768 O O . LEU A 1 100 ? -2.105 2.489 -11.851 1.00 0.00 100 LEU A O 20
ATOM 29783 N N . TYR A 1 101 ? -0.618 3.925 -10.993 1.00 0.00 101 TYR A N 20
ATOM 29784 C CA . TYR A 1 101 ? -1.605 4.812 -10.367 1.00 0.00 101 TYR A CA 20
ATOM 29785 C C . TYR A 1 101 ? -2.507 5.505 -11.392 1.00 0.00 101 TYR A C 20
ATOM 29786 O O . TYR A 1 101 ? -3.737 5.436 -11.291 1.00 0.00 101 TYR A O 20
ATOM 29803 N N . ALA A 1 102 ? -1.904 6.159 -12.385 1.00 0.00 102 ALA A N 20
ATOM 29804 C CA . ALA A 1 102 ? -2.622 6.835 -13.465 1.00 0.00 102 ALA A CA 20
ATOM 29805 C C . ALA A 1 102 ? -3.531 5.871 -14.255 1.00 0.00 102 ALA A C 20
ATOM 29806 O O . ALA A 1 102 ? -4.593 6.276 -14.718 1.00 0.00 102 ALA A O 20
ATOM 29813 N N . SER A 1 103 ? -3.171 4.590 -14.319 1.00 0.00 103 SER A N 20
ATOM 29814 C CA . SER A 1 103 ? -3.966 3.527 -14.963 1.00 0.00 103 SER A CA 20
ATOM 29815 C C . SER A 1 103 ? -5.183 3.081 -14.135 1.00 0.00 103 SER A C 20
ATOM 29816 O O . SER A 1 103 ? -6.002 2.283 -14.597 1.00 0.00 103 SER A O 20
ATOM 29823 N N . ILE A 1 104 ? -5.336 3.606 -12.912 1.00 0.00 104 ILE A N 20
ATOM 29824 C CA . ILE A 1 104 ? -6.491 3.408 -12.032 1.00 0.00 104 ILE A CA 20
ATOM 29825 C C . ILE A 1 104 ? -7.242 4.743 -11.876 1.00 0.00 104 ILE A C 20
ATOM 29826 O O . ILE A 1 104 ? -8.373 4.886 -12.337 1.00 0.00 104 ILE A O 20
#

Foldseek 3Di:
DAAAAAPQPVPALVCLLVDAWEKEKEAAPVADQCVQVCVQVVLQCVVVVVYYYYYHHCVVVVVRCVVLPDDDAIWMWIGHPSDTPDTGRDGDHNVVVNVVVVVD

Sequence (104 aa):
MSAIRDITTEAGMAHFEGLSDAIVFFHKNLCPHCKNMEKVLDKFGARAPQVAISSVDSEARPELMKELGFERVPTLVFIRDGKVAKVFSGIMNPRELQALYASIMSAIRDITTEAGMAHFEGLSDAIVFFHKNLCPHCKNMEKVLDKFGARAPQVAISSVDSEARPELMKELGFERVPTLVFIRDGKVAKVFSGIMNPRELQALYASIMSAIRDITTEAGMAHFEGLSDAIVFFHKNLCPHCKNMEKVLDKFGARAPQVAISSVDSEARPELMKELGFERVPTLVFIRDGKVAKVFSGIMNPRELQALYASIMSAIRDITTEAGMAHFEGLSDAIVFFHKNLCPHCKNMEKVLDKFGARAPQVAISSVDSEARPELMKELGFERVPTLVFIRDGKVAKVFSGIMNPRELQALYASIMSAIRDITTEAGMAHFEGLSDAIVFFHKNLCPHCKNMEKVLDKFGARAPQVAISSVDSEARPELMKELGFERVPTLVFIRDGKVAKVFSGIMNPRELQALYASIMSAIRDITTEAGMAHFEGLSDAIVFFHKNLCPHCKNMEKVLDKFGARAPQVAISSVDSEARPELMKELGFERVPTLVFIRDGKVAKVFSGIMNPRELQALYASIMSAIRDITTEAGMAHFEGLSDAIVFFHKNLCPHCKNMEKVLDKFGARAPQVAISSVDSEARPELMKELGFERVPTLVFIRDGKVAKVFSGIMNPRELQALYASIMSAIRDITTEAGMAHFEGLSDAIVFFHKNLCPHCKNMEKVLDKFGARAPQVAISSVDSEARPELMKELGFERVPTLVFIRDGKVAKVFSGIMNPRELQALYASIMSAIRDITTEAGMAHFEGLSDAIVFFHKNLCPHCKNMEKVLDKFGARAPQVAISSVDSEARPELMKELGFERVPTLVFIRDGKVAKVFSGIMNPRELQALYASIMSAIRDITTEAGMAHFEGLSDAIVFFHKNLCPHCKNMEKVLDKFGARAPQVAISSVDSEARPELMKELGFERVPTLVFIRDGKVAKVFSGIMNPRELQALYASIMSAIRDITTEAGMAHFEGLSDAIVFFHKNLCPHCKNMEKVLDKFGARAPQVAISSVDSEARPELMKELGFERVPTLVFIRDGKVAKVFSGIMNPRELQALYASIMSAIRDITTEAGMAHFEGLSDAIVFFHKNLCPHCKNMEKVLDKFGARAPQVAISSVDSEARPELMKELGFERVPTLVFIRDGKVAKVFSGIMNPRELQALYASIMSAIRDITTEAGMAHFEGLSDAIVFFHKNLCPHCKNMEKVLDKFGARAPQVAISSVDSEARPELMKELGFERVPTLVFIRDGKVAKVFSGIMNPRELQALYASIMSAIRDITTEAGMAHFEGLSDAIVFFHKNLCPHCKNMEKVLDKFGARAPQVAISSVDSEARPELMKELGFERVPTLVFIRDGKVAKVFSGIMNPRELQALYASIMSAIRDITTEAGMAHFEGLSDAIVFFHKNLCPHCKNMEKVLDKFGARAPQVAISSVDSEARPELMKELGFERVPTLVFIRDGKVAKVFSGIMNPRELQALYASIMSAIRDITTEAGMAHFEGLSDAIVFFHKNLCPHCKNMEKVLDKFGARAPQVAISSVDSEARPELMKELGFERVPTLVFIRDGKVAKVFSGIMNPRELQALYASIMSAIRDITTEAGMAHFEGLSDAIVFFHKNLCPHCKNMEKVLDKFGARAPQVAISSVDSEARPELMKELGFERVPTLVFIRDGKVAKVFSGIMNPRELQALYASIMSAIRDITTEAGMAHFEGLSDAIVFFHKNLCPHCKNMEKVLDKFGARAPQVAISSVDSEARPELMKELGFERVPTLVFIRDGKVAKVFSGIMNPRELQALYASIMSAIRDITTEAGMAHFEGLSDAIVFFHKNLCPHCKNMEKVLDKFGARAPQVAISSVDSEARPELMKELGFERVPTLVFIRDGKVAKVFSGIMNPRELQALYASIMSAIRDITTEAGMAHFEGLSDAIVFFHKNLCPHCKNMEKVLDKFGARAPQVAISSVDSEARPELMKELGFERVPTLVFIRDGKVAKVFSGIMNPRELQALYASI

InterPro domains:
  IPR013766 Thioredoxin domain [PF00085] (21-99)
  IPR013766 Thioredoxin domain [PS51352] (2-104)
  IPR036249 Thioredoxin-like superfamily [SSF52833] (22-100)
  IPR050620 Thioredoxin H-type-like [PTHR10438] (22-99)

Solvent-accessible surface area: 6102 Å² total; per-residue (Å²): 157,64,61,20,164,44,44,52,120,108,3,22,141,76,70,8,119,63,65,79,53,8,3,0,0,5,41,106,114,138,30,122,105,10,117,54,0,48,116,20,0,50,118,0,2,31,169,3,90,133,9,61,3,10,1,0,53,10,90,60,53,67,109,22,35,132,121,34,49,6,98,132,89,14,0,0,0,6,10,114,118,15,109,68,30,89,57,75,44,15,88,27,67,34,168,99,0,38,50,38,57,84,99,76

Secondary structure (DSSP, 8-state):
----SB-GGG-SHHHHTT-SEEEEEEE-SS-STHHHHHHHHHHHHTT-TTS-EEEEEGGG-HHHHHHTT--SS-EEEEEESSSEEEEEES---HHHHHHHHHT-

Organism: Nitratidesulfovibrio vulgaris (strain ATCC 29579 / DSM 644 / CCUG 34227 / NCIMB 8303 / VKM B-1760 / Hildenborough) (NCBI:txid882)